Protein 9NND (pdb70)

Solvent-accessible surface area: 61683 Å² total; per-residue (Å²): 16,12,7,47,8,61,48,8,108,26,4,9,6,8,2,5,10,84,14,28,122,30,4,103,36,2,35,64,54,44,34,46,21,110,62,0,50,84,14,0,80,37,1,0,28,4,8,10,0,4,42,47,10,14,48,53,0,1,10,47,4,110,37,16,66,10,18,2,19,24,3,4,24,31,5,10,16,4,8,11,14,62,23,33,35,45,2,31,58,18,39,7,6,11,0,0,20,34,81,24,75,94,108,74,4,92,35,47,32,0,76,56,10,2,31,21,21,95,61,140,87,12,6,52,23,10,72,0,16,5,49,3,22,78,42,8,33,2,110,106,31,33,43,31,47,113,156,39,20,68,66,16,52,108,102,71,21,12,2,0,14,0,11,10,2,7,28,8,43,4,0,10,4,2,5,2,15,6,40,1,1,0,51,28,64,103,43,4,51,38,11,40,3,100,69,93,25,43,22,80,129,16,46,21,64,107,12,94,11,64,10,4,17,120,22,20,6,0,0,0,0,121,20,93,10,2,5,52,5,26,26,11,6,6,9,30,18,28,28,41,160,44,123,119,22,66,17,55,3,67,1,9,0,0,0,1,2,55,9,66,24,31,149,178,121,111,142,35,42,47,100,14,119,132,113,103,30,129,52,114,89,10,59,134,136,47,89,151,134,29,132,70,43,130,87,25,61,31,63,112,1,10,1,81,9,0,0,17,2,4,93,58,134,20,3,22,4,0,0,2,1,3,9,11,22,0,69,15,97,34,109,72,92,101,182,81,9,66,87,56,80,47,46,1,4,82,53,51,19,2,49,108,64,54,116,118,117,36,97,67,112,10,89,15,68,38,47,15,45,7,16,51,27,17,19,2,19,0,9,0,24,0,23,49,103,34,76,10,26,43,0,50,6,0,5,10,0,0,3,0,0,26,29,3,0,22,3,48,15,51,0,50,54,88,110,104,105,220,91,68,15,26,10,0,31,0,57,2,89,87,31,18,79,5,33,0,5,2,22,20,6,26,1,0,0,1,6,84,1,61,8,104,42,135,59,66,20,0,42,8,131,88,0,72,0,20,15,16,2,60,32,118,20,68,13,138,54,32,0,0,1,0,22,14,18,66,8,0,6,0,0,0,19,17,121,57,70,27,60,29,48,14,17,32,76,4,15,47,42,8,89,145,48,134,18,12,8,47,8,61,48,9,102,34,4,8,6,6,0,4,9,77,12,28,121,31,6,104,37,2,36,61,55,44,34,44,20,107,62,0,49,81,12,0,84,33,0,0,36,4,8,10,0,5,42,49,15,17,39,54,0,1,9,46,5,110,40,16,64,11,18,2,17,27,2,4,26,31,6,12,16,3,9,10,14,60,25,32,34,44,2,32,57,19,36,8,6,11,0,0,18,32,86,24,70,90,109,73,4,90,31,45,35,0,76,55,12,2,31,22,21,94,57,138,86,12,7,50,23,8,71,0,14,9,48,2,24,85,42,9,32,3,109,107,29,31,44,30,48,114,154,40,19,68,66,16,51,15,13,8,50,9,60,47,10,105,30,4,9,6,7,4,5,11,81,14,28,123,32,5,103,36,2,35,65,55,43,33,47,21,109,61,0,46,81,13,0,81,36,1,0,35,4,9,10,0,4,42,46,10,14,48,61,0,1,11,47,5,111,42,16,58,10,18,1,20,24,3,5,23,30,6,10,15,3,9,8,13,61,28,32,34,44,3,31,56,18,38,8,6,13,0,0,18,31,85,23,70,94,110,72,9,88,34,42,38,0,76,56,11,2,32,21,20,94,61,137,85,11,6,60,25,8,100,0,15,7,43,2,23,74,44,10,33,3,111,106,30,32,44,30,48,115,155,40,20,69,66,16,51,110,98,66,20,12,2,0,16,0,10,12,3,7,27,8,43,4,0,10,4,1,4,2,13,6,40,1,1,0,53,30,62,102,44,4,52,38,11,39,3,99,70,93,24,41,26,81,127,15,46,22,62,110,10,95,10,65,10,3,17,114,20,20,5,0,1,0,0,118,20,91,10,2,4,54,5,25,26,10,5,6,9,29,16,29,26,40,160,44,121,119,24,61,21,54,2,70,1,8,0,0,0,1,2,61,10,64,22,34,149,176,118,104,142,32,44,46,100,14,121,134,110,100,28,128,54,98,89,10,58,132,133,41,90,153,134,30,133,71,35,129,89,23,70,36,68,117,1,13,1,84,8,0,0,16,3,3,93,59,133,22,4,21,2,0,0,2,1,3,9,11,20,0,68,16,96,35,112,71,89,101,182,81,10,66,80,54,79,47,43,2,4,84,54,52,18,2,52,108,63,54,117,118,119,34,93,66,107,9,92,14,69,37,47,14,46,6,16,50,27,18,23,2,21,0,9,0,24,0,23,48,102,35,76,9,25,44,0,52,6,0,4,11,0,0,2,0,0,25,29,3,0,22,3,47,14,50,0,51,54,89,108,100,106,222,90,69,14,27,12,0,33,0,62,3,89,86,29,17,78,4,32,0,4,2,20,20,6,28,1,0,0,1,6,84,1,60,6,110,40,137,61,73,21,0,47,8,133,86,0,73,0,20,15,16,2,59,34,118,21,70,13,136,54,32,0,0,1,0,20,14,16,68,10,0,6,0,0,0,19,17,119,52,72,28,60,28,46,15,15,32,72,5,14,47,42,7,90,145,48,136,112,96,70,20,12,2,0,14,0,10,10,2,6,27,9,51,3,0,9,4,1,3,2,15,7,41,1,1,0,52,30,63,104,45,3,51,38,11,39,2,99,70,94,24,42,23,80,126,15,45,22,64,116,11,92,10,64,11,4,16,123,21,20,5,0,1,0,0,121,19,93,10,2,5,52,5,26,25,10,6,6,10,30,20,30,26,40,160,45,124,118,23,63,17,52,4,68,0,9,0,0,0,0,2,56,10,67,22,33,146,177,119,108,142,35,43,48,99,14,120,134,112,98,26,123,50,110,92,10,59,136,138,51,86,151,134,26,133,71,40,128,88,24,67,31,80,114,1,12,1,81,9,0,0,16,3,4,93,60,134,20,4,21,2,0,0,3,0,2,9,10,24,0,73,15,88,34,114,67,90,101,183,83,10,68,86,55,81,49,41,1,4,83,55,56,19,2,52,105,64,56,118,119,115,35,96,67,108,9,94,15,72,37,42,16,44,9,16,51,27,19,22,2,20,0,10,0,25,0,22,50,101,35,76,10,25,44,0,53,6,0,4,11,0,0,3,0,0,25,30,3,0,20,3,45,17,48,0,50,54,87,108,104,108,220,91,68,14,26,13,0,31,0,58,4,89,87,31,16,78,4,32,0,3,2,23,20,6,27,1,0,0,1,6,83,1,59,9,106,42,136,59,71,18,0,43,8,133,83,0,74,0,20,14,18,2,60,31,118,21,68,13,140,53,34,0,0,1,0,21,13,17,68,10,0,5,1,0,0,18,17,121,54,69,28,60,27,47,14,18,32,74,5,14,48,41,7,88,143,47,134

InterPro domains:
  IPR000328 Retroviral envelope protein GP41-like [PF00517] (486-655)
  IPR000328 Retroviral envelope protein GP41-like [cd09909] (501-626)
  IPR029104 Retro-transcribing virus envelope glycoprotein [PF13804] (115-283)
  IPR051255 Retroviral envelope glycoprotein [PTHR34313] (123-660)
  IPR059105 Rec21/ENK19 [PF15695] (19-105)

Secondary structure (DSSP, 8-state):
--EEEEEEESS-S-EEE-BTTSPPPP-EES-TTTS-SSB--PPPS-GGGTTEEEEEEEE-SS-B-EESSSTTSBPEEEEEEEEEEE--STTEEEEEEEEEEEEEPPPEETTTTTEE-EE-SSPPPSPBPPSS--S---S-SS------B-SSEEEEEEETTEEEEE-S---EEE---SSS-TTS----B-S--SHHHHSSTTS-EEEEEEESS--EEES--S----EEEEESS-----TTHHHHHHHTS-EEEEEEEEEEEEETTEEEEEEEEEEEEEE---EE--TTEEEEEE--EEETTTTEEEEEEEEEESEE-TT--TTSEEEEEEE---EEEEEEESS---S-THHHHHHHHHHH-/--EEEEEEESS-S-EEE-BTTSPPPP-EES-TTTS-SSB--PPPSSGGGTTEEEEEEEE-SS-B-EESSSTTSBPEEEEEEEEEEE--STTEEEEEEEEEEEEEPPPEETTTTTEE-EE-SSPPPSPBPPSS--S---S-SS------B-SSEEEEEEETTEEEEE-S---EEE---SSS-TTS----B-S--THHHHSSTTS-EEEEEEESS--EEES-------EEEEESS-----TTHHHHHHHTS-EEEEEEEEEEEEETTEEEEEEEEEEEEEE---EE--TTEEEEEE--EEETTTTEEEEEEEEEESEE-TT--TTSEEEEEEE---EEEEEEESS---S-THHHHHHHHHHH-/--EEEEEEESS-S-EEE-BTTSPPPP-EES-TTTS-SSB--PPPS-GGGTTEEEEEEEE-SS-B-EESSSTTSBPEEEEEEEEEEE--STTEEEEEEEEEEEEEPPPEETTTTTEE-EE-SSPPPSPBPP-S--S---SSSS------B-SSEEEEEEETTEEEEE-S---EEEE--SSS-TTS----B-S--THHHHTTTTS-EEEEEEESS-EEEES-------EEEEESS-----TTHHHHHHHTS-EEEEEEEEEEEEETTEEEEEEEEEEEEEE---EE--TTEEEEEE--EEETTTTEEEEEEEEEESEE-TT--TTSEEEEEEE---EEEEEEESS---S-THHHHHHHHHHH-/------SSSS-HHHHHHHHHHHHHHHHHS-EEHHHHHHHHHHHHHHTT---S--HHHHTT----HHHHHHHHHHHHHHHHHHT----TT--SSEEEEEEP-TTTS-HHHHHHHHTT--STTS--HHHHHHHHHHHT-HHHHTSPPHHHHHHH-/------SSSS-HHHHHHHHHHHHHHHHHS-EEHHHHHHHHHHHHHHTT---S--HHHHTT----HHHHHHHHHHHHHHHHHHT----TT--SSEEEEEEP-TTTS-HHHHHHHHHT--STTS--HHHHHHHHHHHT-HHHHTSPPHHHHHHH-/------SSSS-HHHHHHHHHHHHHHHHHS-EEHHHHHHHHHHHHHHTTT--S--HHHHTT----HHHHHHHHHHHHHHHHHHT----TT--SSEEEEEEP-TTTS-HHHHHHHHTT--STTS--HHHHHHHHHHH--HHHHTSPPHHHHHHH-

Nearest PDB structures (foldseek):
  8h2d-assembly2_B-2  TM=5.719E-01  e=5.770E+00  Mycobacterium tuberculosis H37Rv
  6v8j-assembly4_D  TM=2.623E-01  e=8.836E-01  Arachis hypogaea
  8h2d-assembly1_A-2  TM=2.870E-01  e=1.740E+00  Mycobacterium tuberculosis H37Rv
  2ns9-assembly1_B  TM=2.565E-01  e=2.930E+00  Aeropyrum pernix
  8h2d-assembly2_B-2  TM=5.920E-01  e=5.552E+00  Mycobacterium tuberculosis H37Rv

Organism: Homo sapiens (NCBI:txid9606)

Foldseek 3Di:
DAADLPPDPADPVRLVVVLVVLVVVVLVDDDDPVSVCVSCVVVLVSVVDTDDHDCVPVVPDDDCPVVVVVVVVVVVVVVLQVLADADPVDDSDGDAPDDDDCVVQPSVQVSCVSVVDDDPNHDDPVVVSVVRNVCRDCVNPVDDDPVVVVVVD/DKDKDKDKFFFDQDWDFAALQDDAAAKEKDDCQADPDDHDVDDPPCNVQFFDWDWDKDFDDHQGAKDFPAPSHFDKWKFKAKAWAQDPDPFFGTKIKMKIFIFGDFDFDPPPQGHFAWAAPDFDDDAAQDPDHDNDDPPVVRDDADAHFYPIWGWRDDDPSFTKTWRGWGKWKAFDCPPPDPPGDGHTHHQDTPCCFPPPLQDKDKGKDKDLTEIDMPDHGNHATFMHTDPPHGHGTHRCVRVQRRQQTWMWIKIWTWGWDADPNGIMIMTMIMTNDTHHMKMFGDPQKWKWKADWDADVVRRITTDHTTTIRGMHHNPDDSVIMITIMGRDGMDMDMDMDPDDDDDDCVVVVVVVVVVVD/DAADCPVDPADPVRLVVVLVVLVVVVLVDDDDPVSVCVSCVVVLCSVVDTDDHDCVVVVPDDDCPVVVVVVVVVVVVVVLQVLAAADPVDDSDGDAPDDDDCVVPPSVQVSCVSVPDDDPSHDDPVVVSVVRNVCRDCVNPVDDDPVVVVVVD/DAADQPPDPADPVRLVVVLVVLVVVVLVDDDDPVSVCVSCVVVLVSVVDTDDHDCVVVVPDDDCVVVVVVVVVVVVVVVLQVLAAADPVDDSDGDAPDDDDCVVQPSQQVSCVSVPDDDPSHDDPVVVSVVRNVCRDCVNPVDDDPVVVVVVD/DKDKDKDKFFFDQDKDFAALQDDAAAKEKDDCQADPDDHDVDDPPCNVQFFDWDWDKDFDDHQGAKDFPAPSHFDKWKFKAKAWAQDPDPFFGTKIKMKIFIFGDFDFDPVPQGHFAWDAPPFDDDAAQDPDHDNDDPPVVRDDADAHFYPIWTWRDDDPSFTKTWRGWTKWKAFDCPPPDPPGDGHTHHQDTPCCFPPPLQDKDKGKDKDLTEIDMPDHGNHGTFMHTDPPHGHGTHRCVRVQRRFQTWMWIKIWTWTWDADPNGIMIMTMIMTSDTHHMKMFGDPQKWKWKAPWDADVVRRMTTDHTTTIRGMHHNPDDSVIMITIMGRDGMDMDMDMDPDDDDDDCVVVVVVVVVVVD/DKDKDKDKFFFDQDWDFAALQDDAAAKEKQDCQPDPDDHDVDDPPCPVQFFDWDWDKDFDDHQGAKDFPAPSHFDKWKFKAKAWAQDPDPFFGTKIKMKIFIFGDFPFDPVPQGHFAWDAPPFDDDAAQDDDHDNPPPPVVRDDADAHFYPIWGWRDDDPSFTKTWRGWTKWKAFPCPPPDPPGDGHTHHQDTPCCFDPPLQDKDKGKDKDLTDIDMPDHGNYGTFMHTDPPHGHGTHRCVRVQRRQQTWMWIKIWTWTWDADPNGIMIMTMIITNDTHHMKMFGDPQKWKWKADWDADVVRRITTDHTTTIRGMHHNPDDSVIMITIMGRDGMDMDMDMDPDDDDDDCVVVVVVVVVVVD

Sequence (1542 aa):
FIFTLIAVIMGLIAVTATAAVAGVALHSSVQSVNFVNDWQKNSTRLWNSQSSIDQKLANQINDLRQTVIWMGDRLMSLEHRFQLQCDWNTSDFCITPQIYNESEHHWDMVRRHLQGREDNLTLDISKLKEQIFEASKAHLNLVPGTEAIAGVAANYTYWAYVPFPPLIRAVTWMDNPIEVYVNDSVWVPGPIDDRCPAKPEEEGMMINISIGYRYPPICLGRAPGCLMPAVQNWLVEVPTVSPISRFTYHMVSGMSLRPRVNYLQDFSYQRSLKFRPKGKPCPKEIPKESKNTEVLVWEECVANSAVILQNNEFGTIIDWAPRGQFYHNCSGQTQSCPSAQVSPAVDSDLTESLDKHKHKKLQSFYPWEWGEKGISTPRPKIISPVSGPEHPELWRLTVASHHIRIWSGNQTLETRDRKPFYTVDLNSSLTVPLQSCVKPPYMLVVGNIVIKPDSQTITCENCRLLTCIDSTFNWQHRILLVRAREGVWIPVSMDRPWEASPSIHILTEVLKGVFIFTLIAVIMGLIAVTATAAVAGVALHSSVQSVNFVNDWQKNSTRLWNSQSSIDQKLANQINDLRQTVIWMGDRLMSLEHRFQLQCDWNTSDFCITPQIYNESEHHWDMVRRHLQGREDNLTLDISKLKEQIFEASKAHLNLVPGTEAIAGVAFIFTLIAVIMGLIAVTATAAVAGVALHSSVQSVNFVNDWQKNSTRLWNSQSSIDQKLANQINDLRQTVIWMGDRLMSLEHRFQLQCDWNTSDFCITPQIYNESEHHWDMVRRHLQGREDNLTLDISKLKEQIFEASKAHLNLVPGTEAIAGVAANYTYWAYVPFPPLIRAVTWMDNPIEVYVNDSVWVPGPIDDRCPAKPEEEGMMINISIGYRYPPICLGRAPGCLMPAVQNWLVEVPTVSPISRFTYHMVSGMSLRPRVNYLQDFSYQRSLKFRPKGKPCPKEIPKESKNTEVLVWEECVANSAVILQNNEFGTIIDWAPRGQFYHNCSGQTQSCPSAQVSPAVDSDLTESLDKHKHKKLQSFYPWEWGEKGISTPRPKIISPVSGPEHPELWRLTVASHHIRIWSGNQTLETRDRKPFYTVDLNSSLTVPLQSCVKPPYMLVVGNIVIKPDSQTITCENCRLLTCIDSTFNWQHRILLVRAREGVWIPVSMDRPWEASPSIHILTEVLKGVANYTYWAYVPFPPLIRAVTWMDNPIEVYVNDSVWVPGPIDDRCPAKPEEEGMMINISIGYRYPPICLGRAPGCLMPAVQNWLVEVPTVSPISRFTYHMVSGMSLRPRVNYLQDFSYQRSLKFRPKGKPCPKEIPKESKNTEVLVWEECVANSAVILQNNEFGTIIDWAPRGQFYHNCSGQTQSCPSAQVSPAVDSDLTESLDKHKHKKLQSFYPWEWGEKGISTPRPKIISPVSGPEHPELWRLTVASHHIRIWSGNQTLETRDRKPFYTVDLNSSLTVPLQSCVKPPYMLVVGNIVIKPDSQTITCENCRLLTCIDSTFNWQHRILLVRAREGVWIPVSMDRPWEASPSIHILTEVLKGV

B-factor: mean 22.4, std 18.58, range [0.0, 103.46]

Structure (mmCIF, N/CA/C/O backbone):
data_9NND
#
_entry.id   9NND
#
_cell.length_a   1.00
_cell.length_b   1.00
_cell.length_c   1.00
_cell.angle_alpha   90.00
_cell.angle_beta   90.00
_cell.angle_gamma   90.00
#
_symmetry.space_group_name_H-M   'P 1'
#
loop_
_entity.id
_entity.type
_entity.pdbx_description
1 polymer 'Endogenous retrovirus group K member 7 Pol protein'
2 polymer 'Surface protein'
3 branched 2-acetamido-2-deoxy-beta-D-glucopyranose-(1-4)-2-acetamido-2-deoxy-beta-D-glucopyranose
4 branched 2-acetamido-2-deoxy-beta-D-glucopyranose-(1-4)-[alpha-L-fucopyranose-(1-6)]2-acetamido-2-deoxy-beta-D-glucopyranose
5 branched alpha-D-mannopyranose-(1-3)-[alpha-D-mannopyranose-(1-6)]beta-D-mannopyranose-(1-4)-2-acetamido-2-deoxy-beta-D-glucopyranose-(1-4)-2-acetamido-2-deoxy-beta-D-glucopyranose
6 non-polymer 2-acetamido-2-deoxy-beta-D-glucopyranose
7 water water
#
loop_
_atom_site.group_PDB
_atom_site.id
_atom_site.type_symbol
_atom_site.label_atom_id
_atom_site.label_alt_id
_atom_site.label_comp_id
_atom_site.label_asym_id
_atom_site.label_entity_id
_atom_site.label_seq_id
_atom_site.pdbx_PDB_ins_code
_atom_site.Cartn_x
_atom_site.Cartn_y
_atom_site.Cartn_z
_atom_site.occupancy
_atom_site.B_iso_or_equiv
_atom_site.auth_seq_id
_atom_site.auth_comp_id
_atom_site.auth_asym_id
_atom_site.auth_atom_id
_atom_site.pdbx_PDB_model_num
ATOM 1 N N . PHE A 1 1 ? 104.80245 114.97515 109.03538 1.000 19.80550 466 PHE a N 1
ATOM 2 C CA . PHE A 1 1 ? 106.13040 115.19380 108.47792 1.000 16.57669 466 PHE a CA 1
ATOM 3 C C . PHE A 1 1 ? 106.20155 116.53798 107.76421 1.000 19.69900 466 PHE a C 1
ATOM 4 O O . PHE A 1 1 ? 107.28048 117.00696 107.40489 1.000 21.07360 466 PHE a O 1
ATOM 12 N N . ILE A 1 2 ? 105.03823 117.14278 107.54316 1.000 19.75320 467 ILE a N 1
ATOM 13 C CA . ILE A 1 2 ? 104.93815 118.47194 106.95200 1.000 20.18382 467 ILE a CA 1
ATOM 14 C C . ILE A 1 2 ? 103.92054 119.26929 107.75536 1.000 21.97969 467 ILE a C 1
ATOM 15 O O . ILE A 1 2 ? 102.80255 118.80095 107.99363 1.000 23.15144 467 ILE a O 1
ATOM 20 N N . PHE A 1 3 ? 104.31181 120.46125 108.19592 1.000 24.15628 468 PHE a N 1
ATOM 21 C CA . PHE A 1 3 ? 103.46063 121.26312 109.05990 1.000 27.20331 468 PHE a CA 1
ATOM 22 C C . PHE A 1 3 ? 103.60014 122.73560 108.70913 1.000 27.49668 468 PHE a C 1
ATOM 23 O O . PHE A 1 3 ? 104.64935 123.18641 108.24319 1.000 27.28345 468 PHE a O 1
ATOM 31 N N . THR A 1 4 ? 102.52222 123.47663 108.93848 1.000 29.83853 469 THR a N 1
ATOM 32 C CA . THR A 1 4 ? 102.51222 124.93317 108.85262 1.000 31.50041 469 THR a CA 1
ATOM 33 C C . THR A 1 4 ? 102.42189 125.44992 110.28360 1.000 31.42232 469 THR a C 1
ATOM 34 O O . THR A 1 4 ? 101.34642 125.44374 110.88905 1.000 30.91140 469 THR a O 1
ATOM 38 N N . LEU A 1 5 ? 103.55777 125.88544 110.82525 1.000 32.66909 470 LEU a N 1
ATOM 39 C CA . LEU A 1 5 ? 103.63486 126.31774 112.22075 1.000 32.82000 470 LEU a CA 1
ATOM 40 C C . LEU A 1 5 ? 103.22144 127.78643 112.32496 1.000 30.39649 470 LEU a C 1
ATOM 41 O O . LEU A 1 5 ? 104.01624 128.68011 112.61643 1.000 31.95694 470 LEU a O 1
ATOM 46 N N . ILE A 1 6 ? 101.93585 128.02053 112.07938 1.000 32.79356 471 ILE a N 1
ATOM 47 C CA . ILE A 1 6 ? 101.39419 129.37557 112.09531 1.000 32.51682 471 ILE a CA 1
ATOM 48 C C . ILE A 1 6 ? 100.90656 129.76564 113.48409 1.000 34.50671 471 ILE a C 1
ATOM 49 O O . ILE A 1 6 ? 101.18433 130.86983 113.95708 1.000 36.79799 471 ILE a O 1
ATOM 51 N N . ALA A 1 7 ? 100.18134 128.87194 114.15699 1.000 33.82680 472 ALA a N 1
ATOM 52 C CA . ALA A 1 7 ? 99.60602 129.19091 115.45677 1.000 34.43026 472 ALA a CA 1
ATOM 53 C C . ALA A 1 7 ? 100.63424 129.20030 116.58015 1.000 35.10600 472 ALA a C 1
ATOM 54 O O . ALA A 1 7 ? 100.37577 129.80212 117.62814 1.000 37.26069 472 ALA a O 1
ATOM 56 N N . VAL A 1 8 ? 101.78931 128.56325 116.38857 1.000 33.77127 473 VAL a N 1
ATOM 57 C CA . VAL A 1 8 ? 102.80438 128.48233 117.43433 1.000 27.70962 473 VAL a CA 1
ATOM 58 C C . VAL A 1 8 ? 103.37166 129.86776 117.71059 1.000 28.65824 473 VAL a C 1
ATOM 59 O O . VAL A 1 8 ? 103.16895 130.80197 116.92836 1.000 32.72328 473 VAL a O 1
ATOM 63 N N . ILE A 1 9 ? 104.07746 130.01306 118.83443 1.000 23.58258 474 ILE a N 1
ATOM 64 C CA . ILE A 1 9 ? 104.65641 131.29295 119.22205 1.000 25.50189 474 ILE a CA 1
ATOM 65 C C . ILE A 1 9 ? 106.12068 131.41431 118.83753 1.000 23.04793 474 ILE a C 1
ATOM 66 O O . ILE A 1 9 ? 106.72709 132.46726 119.07493 1.000 22.72365 474 ILE a O 1
ATOM 71 N N . MET A 1 10 ? 106.71299 130.37295 118.25765 1.000 23.46822 475 MET a N 1
ATOM 72 C CA . MET A 1 10 ? 108.14236 130.40183 117.96392 1.000 16.20585 475 MET a CA 1
ATOM 73 C C . MET A 1 10 ? 108.41835 129.38246 116.86701 1.000 14.57516 475 MET a C 1
ATOM 74 O O . MET A 1 10 ? 108.30806 128.17638 117.10138 1.000 16.44476 475 MET a O 1
ATOM 79 N N . GLY A 1 11 ? 108.76657 129.86394 115.67977 1.000 11.79131 476 GLY a N 1
ATOM 80 C CA . GLY A 1 11 ? 109.03111 128.98902 114.56072 1.000 7.15708 476 GLY a CA 1
ATOM 81 C C . GLY A 1 11 ? 110.37955 128.30422 114.68228 1.000 7.63713 476 GLY a C 1
ATOM 82 O O . GLY A 1 11 ? 111.16537 128.53938 115.60073 1.000 8.63138 476 GLY a O 1
ATOM 83 N N . LEU A 1 12 ? 110.64618 127.42812 113.71194 1.000 6.68721 477 LEU a N 1
ATOM 84 C CA . LEU A 1 12 ? 111.89090 126.66655 113.71898 1.000 6.58411 477 LEU a CA 1
ATOM 85 C C . LEU A 1 12 ? 113.10284 127.58533 113.61606 1.000 4.64608 477 LEU a C 1
ATOM 86 O O . LEU A 1 12 ? 114.12255 127.36043 114.28271 1.000 6.39257 477 LEU a O 1
ATOM 91 N N . ILE A 1 13 ? 113.00648 128.62760 112.78641 1.000 5.47756 478 ILE a N 1
ATOM 92 C CA . ILE A 1 13 ? 114.12122 129.55577 112.61450 1.000 5.59511 478 ILE a CA 1
ATOM 93 C C . ILE A 1 13 ? 114.49205 130.19231 113.94708 1.000 5.17168 478 ILE a C 1
ATOM 94 O O . ILE A 1 13 ? 115.66656 130.22620 114.33287 1.000 6.20246 478 ILE a O 1
ATOM 99 N N . ALA A 1 14 ? 113.49348 130.70950 114.66621 1.000 5.10911 479 ALA a N 1
ATOM 100 C CA . ALA A 1 14 ? 113.76324 131.35915 115.94393 1.000 7.39906 479 ALA a CA 1
ATOM 101 C C . ALA A 1 14 ? 114.34938 130.37898 116.94943 1.000 6.76600 479 ALA a C 1
ATOM 102 O O . ALA A 1 14 ? 115.28884 130.71763 117.67461 1.000 8.28572 479 ALA a O 1
ATOM 104 N N . VAL A 1 15 ? 113.81937 129.15472 116.99695 1.000 6.47939 480 VAL a N 1
ATOM 105 C CA . VAL A 1 15 ? 114.34076 128.15657 117.92863 1.000 6.79463 480 VAL a CA 1
ATOM 106 C C . VAL A 1 15 ? 115.82361 127.91385 117.66845 1.000 6.31748 480 VAL a C 1
ATOM 107 O O . VAL A 1 15 ? 116.65873 128.02483 118.57750 1.000 8.74655 480 VAL a O 1
ATOM 111 N N . THR A 1 16 ? 116.17901 127.64402 116.40811 1.000 5.83337 481 THR a N 1
ATOM 112 C CA . THR A 1 16 ? 117.57303 127.35566 116.07855 1.000 7.29501 481 THR a CA 1
ATOM 113 C C . THR A 1 16 ? 118.47057 128.55257 116.37385 1.000 7.42858 481 THR a C 1
ATOM 114 O O . THR A 1 16 ? 119.51014 128.42147 117.03818 1.000 9.05699 481 THR a O 1
ATOM 118 N N . ALA A 1 17 ? 118.07685 129.73456 115.88975 1.000 7.65845 482 ALA a N 1
ATOM 119 C CA . ALA A 1 17 ? 118.92644 130.91171 116.02402 1.000 8.35109 482 ALA a CA 1
ATOM 120 C C . ALA A 1 17 ? 119.12645 131.29041 117.48364 1.000 8.36352 482 ALA a C 1
ATOM 121 O O . ALA A 1 17 ? 120.25097 131.57904 117.90610 1.000 11.50189 482 ALA a O 1
ATOM 123 N N . THR A 1 18 ? 118.05382 131.28625 118.27739 1.000 9.18092 483 THR a N 1
ATOM 124 C CA . THR A 1 18 ? 118.18786 131.70362 119.66532 1.000 10.54900 483 THR a CA 1
ATOM 125 C C . THR A 1 18 ? 118.88519 130.64293 120.50609 1.000 12.10988 483 THR a C 1
ATOM 126 O O . THR A 1 18 ? 119.48162 130.97470 121.53536 1.000 16.86540 483 THR a O 1
ATOM 130 N N . ALA A 1 19 ? 118.84952 129.37291 120.08792 1.000 9.58718 484 ALA a N 1
ATOM 131 C CA . ALA A 1 19 ? 119.55066 128.35160 120.85433 1.000 9.36707 484 ALA a CA 1
ATOM 132 C C . ALA A 1 19 ? 121.03013 128.24066 120.50468 1.000 9.95567 484 ALA a C 1
ATOM 133 O O . ALA A 1 19 ? 121.79674 127.72025 121.32038 1.000 9.72880 484 ALA a O 1
ATOM 135 N N . ALA A 1 20 ? 121.44391 128.70662 119.32049 1.000 11.00593 485 ALA a N 1
ATOM 136 C CA . ALA A 1 20 ? 122.84395 128.55986 118.91410 1.000 12.77226 485 ALA a CA 1
ATOM 137 C C . ALA A 1 20 ? 123.80912 129.19538 119.91855 1.000 13.91309 485 ALA a C 1
ATOM 138 O O . ALA A 1 20 ? 124.92565 128.69352 120.12654 1.000 16.97843 485 ALA a O 1
ATOM 140 N N . VAL A 1 21 ? 123.39416 130.29129 120.55990 1.000 14.23320 486 VAL a N 1
ATOM 141 C CA . VAL A 1 21 ? 124.28391 131.00458 121.47645 1.000 15.78968 486 VAL a CA 1
ATOM 142 C C . VAL A 1 21 ? 124.70792 130.09811 122.62704 1.000 14.99996 486 VAL a C 1
ATOM 143 O O . VAL A 1 21 ? 125.89843 129.97846 122.93773 1.000 18.25423 486 VAL a O 1
ATOM 147 N N . ALA A 1 22 ? 123.74213 129.43464 123.26892 1.000 15.01772 487 ALA a N 1
ATOM 148 C CA . ALA A 1 22 ? 124.07600 128.47205 124.31340 1.000 14.87422 487 ALA a CA 1
ATOM 149 C C . ALA A 1 22 ? 124.63323 127.17533 123.74100 1.000 14.83921 487 ALA a C 1
ATOM 150 O O . ALA A 1 22 ? 125.37609 126.46936 124.43596 1.000 14.78953 487 ALA a O 1
ATOM 152 N N . GLY A 1 23 ? 124.29674 126.84946 122.49065 1.000 11.80285 488 GLY a N 1
ATOM 153 C CA . GLY A 1 23 ? 124.85803 125.66409 121.87201 1.000 12.45749 488 GLY a CA 1
ATOM 154 C C . GLY A 1 23 ? 126.36156 125.74458 121.72350 1.000 16.18655 488 GLY a C 1
ATOM 155 O O . GLY A 1 23 ? 127.04209 124.71845 121.70267 1.000 18.84589 488 GLY a O 1
ATOM 156 N N . VAL A 1 24 ? 126.89693 126.96036 121.60955 1.000 15.42709 489 VAL a N 1
ATOM 157 C CA . VAL A 1 24 ? 128.35285 127.13359 121.60314 1.000 18.40379 489 VAL a CA 1
ATOM 158 C C . VAL A 1 24 ? 128.96950 126.51840 122.86005 1.000 17.42752 489 VAL a C 1
ATOM 159 O O . VAL A 1 24 ? 129.81678 125.61572 122.79106 1.000 19.45409 489 VAL a O 1
ATOM 163 N N . ALA A 1 25 ? 128.54181 126.99582 124.03241 1.000 18.55841 490 ALA a N 1
ATOM 164 C CA . ALA A 1 25 ? 129.06482 126.46022 125.28516 1.000 18.35353 490 ALA a CA 1
ATOM 165 C C . ALA A 1 25 ? 128.71651 124.98893 125.45455 1.000 18.33672 490 ALA a C 1
ATOM 166 O O . ALA A 1 25 ? 129.47829 124.23992 126.07491 1.000 19.67371 490 ALA a O 1
ATOM 168 N N . LEU A 1 26 ? 127.57267 124.55730 124.91954 1.000 17.44498 491 LEU a N 1
ATOM 169 C CA . LEU A 1 26 ? 127.23913 123.13772 124.96618 1.000 17.33276 491 LEU a CA 1
ATOM 170 C C . LEU A 1 26 ? 128.26361 122.30982 124.20067 1.000 18.56130 491 LEU a C 1
ATOM 171 O O . LEU A 1 26 ? 128.66022 121.22765 124.64606 1.000 18.47652 491 LEU a O 1
ATOM 176 N N . HIS A 1 27 ? 128.69681 122.80395 123.04061 1.000 19.01503 492 HIS a N 1
ATOM 177 C CA . HIS A 1 27 ? 129.76279 122.14710 122.29573 1.000 18.19795 492 HIS a CA 1
ATOM 178 C C . HIS A 1 27 ? 131.08768 122.21538 123.04046 1.000 20.00708 492 HIS a C 1
ATOM 179 O O . HIS A 1 27 ? 131.94566 121.34625 122.85339 1.000 20.05398 492 HIS a O 1
ATOM 186 N N . SER A 1 28 ? 131.27628 123.23763 123.87959 1.000 19.85581 493 SER a N 1
ATOM 187 C CA . SER A 1 28 ? 132.57686 123.42108 124.52034 1.000 22.12984 493 SER a CA 1
ATOM 188 C C . SER A 1 28 ? 132.84364 122.37337 125.60202 1.000 20.18542 493 SER a C 1
ATOM 189 O O . SER A 1 28 ? 133.95006 121.82690 125.67384 1.000 23.39812 493 SER a O 1
ATOM 192 N N . SER A 1 29 ? 131.86110 122.07989 126.45395 1.000 19.45619 494 SER a N 1
ATOM 193 C CA . SER A 1 29 ? 132.12841 121.28224 127.64681 1.000 19.83917 494 SER a CA 1
ATOM 194 C C . SER A 1 29 ? 130.81851 120.75072 128.21795 1.000 17.93019 494 SER a C 1
ATOM 195 O O . SER A 1 29 ? 129.72958 121.16497 127.81663 1.000 19.29915 494 SER a O 1
ATOM 198 N N . VAL A 1 30 ? 130.94626 119.81774 129.16914 1.000 15.26142 495 VAL a N 1
ATOM 199 C CA . VAL A 1 30 ? 129.78668 119.29120 129.88318 1.000 15.51012 495 VAL a CA 1
ATOM 200 C C . VAL A 1 30 ? 129.10100 120.41636 130.64296 1.000 14.21131 495 VAL a C 1
ATOM 201 O O . VAL A 1 30 ? 129.74093 121.16598 131.39088 1.000 17.09336 495 VAL a O 1
ATOM 205 N N . GLN A 1 31 ? 127.79150 120.53298 130.46232 1.000 12.83407 496 GLN a N 1
ATOM 206 C CA . GLN A 1 31 ? 126.98282 121.53504 131.13692 1.000 13.51457 496 GLN a CA 1
ATOM 207 C C . GLN A 1 31 ? 126.07048 120.86861 132.15819 1.000 12.74144 496 GLN a C 1
ATOM 208 O O . GLN A 1 31 ? 125.94661 119.64303 132.21504 1.000 14.85005 496 GLN a O 1
ATOM 214 N N . SER A 1 32 ? 125.43006 121.69747 132.97606 1.000 11.55532 497 SER a N 1
ATOM 215 C CA . SER A 1 32 ? 124.49949 121.19130 133.96926 1.000 14.67511 497 SER a CA 1
ATOM 216 C C . SER A 1 32 ? 123.14593 120.89521 133.32663 1.000 12.13374 497 SER a C 1
ATOM 217 O O . SER A 1 32 ? 122.86804 121.27447 132.18622 1.000 12.45386 497 SER a O 1
ATOM 220 N N . VAL A 1 33 ? 122.29505 120.20025 134.08223 1.000 14.63530 498 VAL a N 1
ATOM 221 C CA . VAL A 1 33 ? 120.98241 119.82613 133.56706 1.000 12.10777 498 VAL a CA 1
ATOM 222 C C . VAL A 1 33 ? 120.12899 121.06220 133.31947 1.000 12.86541 498 VAL a C 1
ATOM 223 O O . VAL A 1 33 ? 119.38587 121.12808 132.33470 1.000 13.82315 498 VAL a O 1
ATOM 227 N N . ASN A 1 34 ? 120.22242 122.06111 134.19966 1.000 13.60972 499 ASN a N 1
ATOM 228 C CA . ASN A 1 34 ? 119.46090 123.28994 134.00016 1.000 14.43238 499 ASN a CA 1
ATOM 229 C C . ASN A 1 34 ? 119.86211 123.98309 132.70399 1.000 13.96617 499 ASN a C 1
ATOM 230 O O . ASN A 1 34 ? 119.00225 124.46426 131.95651 1.000 12.79507 499 ASN a O 1
ATOM 235 N N . PHE A 1 35 ? 121.16535 124.03530 132.41995 1.000 12.79755 500 PHE a N 1
ATOM 236 C CA . PHE A 1 35 ? 121.64160 124.63513 131.17738 1.000 13.05547 500 PHE a CA 1
ATOM 237 C C . PHE A 1 35 ? 121.05487 123.92305 129.96354 1.000 10.24927 500 PHE a C 1
ATOM 238 O O . PHE A 1 35 ? 120.50524 124.56126 129.05783 1.000 12.54075 500 PHE a O 1
ATOM 246 N N . VAL A 1 36 ? 121.14704 122.59246 129.93977 1.000 9.52350 501 VAL a N 1
ATOM 247 C CA . VAL A 1 36 ? 120.67004 121.82917 128.79086 1.000 9.13974 501 VAL a CA 1
ATOM 248 C C . VAL A 1 36 ? 119.16169 121.97634 128.63835 1.000 8.20334 501 VAL a C 1
ATOM 249 O O . VAL A 1 36 ? 118.64892 122.11994 127.52262 1.000 7.32443 501 VAL a O 1
ATOM 253 N N . ASN A 1 37 ? 118.43146 121.94645 129.75445 1.000 9.00363 502 ASN a N 1
ATOM 254 C CA . ASN A 1 37 ? 116.98160 122.09825 129.70927 1.000 10.27393 502 ASN a CA 1
ATOM 255 C C . ASN A 1 37 ? 116.58871 123.46316 129.15756 1.000 10.29814 502 ASN a C 1
ATOM 256 O O . ASN A 1 37 ? 115.69301 123.56898 128.31158 1.000 8.06512 502 ASN a O 1
ATOM 261 N N . ASP A 1 38 ? 117.25441 124.52303 129.62588 1.000 10.15317 503 ASP a N 1
ATOM 262 C CA . ASP A 1 38 ? 116.99563 125.85578 129.09153 1.000 11.02377 503 ASP a CA 1
ATOM 263 C C . ASP A 1 38 ? 117.30662 125.91461 127.60449 1.000 10.42827 503 ASP a C 1
ATOM 264 O O . ASP A 1 38 ? 116.61285 126.59288 126.84019 1.000 9.99478 503 ASP a O 1
ATOM 269 N N . TRP A 1 39 ? 118.34702 125.20053 127.17861 1.000 8.26246 504 TRP a N 1
ATOM 270 C CA . TRP A 1 39 ? 118.76786 125.24935 125.78568 1.000 7.82591 504 TRP a CA 1
ATOM 271 C C . TRP A 1 39 ? 117.82657 124.47510 124.86565 1.000 7.25517 504 TRP a C 1
ATOM 272 O O . TRP A 1 39 ? 117.68997 124.83105 123.69118 1.000 10.15763 504 TRP a O 1
ATOM 283 N N . GLN A 1 40 ? 117.16637 123.42970 125.36920 1.000 6.93284 505 GLN a N 1
ATOM 284 C CA . GLN A 1 40 ? 116.32069 122.58714 124.52473 1.000 7.05295 505 GLN a CA 1
ATOM 285 C C . GLN A 1 40 ? 114.82224 122.81937 124.70169 1.000 6.73892 505 GLN a C 1
ATOM 286 O O . GLN A 1 40 ? 114.03408 122.23313 123.94369 1.000 7.10894 505 GLN a O 1
ATOM 292 N N . LYS A 1 41 ? 114.41160 123.62979 125.68383 1.000 7.45139 506 LYS a N 1
ATOM 293 C CA . LYS A 1 41 ? 112.99645 123.69964 126.03818 1.000 8.07831 506 LYS a CA 1
ATOM 294 C C . LYS A 1 41 ? 112.13801 124.22079 124.89024 1.000 8.10627 506 LYS a C 1
ATOM 295 O O . LYS A 1 41 ? 111.04755 123.69645 124.64296 1.000 8.50308 506 LYS a O 1
ATOM 301 N N . ASN A 1 42 ? 112.60655 125.24255 124.17265 1.000 8.16719 507 ASN a N 1
ATOM 302 C CA . ASN A 1 42 ? 111.78077 125.81332 123.11358 1.000 8.36904 507 ASN a CA 1
ATOM 303 C C . ASN A 1 42 ? 111.65035 124.85897 121.93217 1.000 5.99608 507 ASN a C 1
ATOM 304 O O . ASN A 1 42 ? 110.57712 124.75474 121.33019 1.000 6.71103 507 ASN a O 1
ATOM 309 N N . SER A 1 43 ? 112.72575 124.14935 121.58894 1.000 6.19657 508 SER a N 1
ATOM 310 C CA . SER A 1 43 ? 112.63470 123.14845 120.53187 1.000 5.64605 508 SER a CA 1
ATOM 311 C C . SER A 1 43 ? 111.66584 122.03521 120.91304 1.000 5.57419 508 SER a C 1
ATOM 312 O O . SER A 1 43 ? 110.83794 121.61229 120.09422 1.000 5.70168 508 SER a O 1
ATOM 315 N N . THR A 1 44 ? 111.74051 121.56303 122.16080 1.000 5.35276 509 THR a N 1
ATOM 316 C CA . THR A 1 44 ? 110.81404 120.52546 122.60493 1.000 6.24963 509 THR a CA 1
ATOM 317 C C . THR A 1 44 ? 109.37414 121.02601 122.57373 1.000 5.86603 509 THR a C 1
ATOM 318 O O . THR A 1 44 ? 108.46894 120.30931 122.12916 1.000 6.71807 509 THR a O 1
ATOM 322 N N . ARG A 1 45 ? 109.15034 122.26724 123.01138 1.000 6.00744 510 ARG a N 1
ATOM 323 C CA . ARG A 1 45 ? 107.81175 122.84757 122.97568 1.000 7.49596 510 ARG a CA 1
ATOM 324 C C . ARG A 1 45 ? 107.28540 122.93536 121.54877 1.000 6.50446 510 ARG a C 1
ATOM 325 O O . ARG A 1 45 ? 106.12943 122.59344 121.27990 1.000 7.05357 510 ARG a O 1
ATOM 333 N N . LEU A 1 46 ? 108.12452 123.39312 120.61760 1.000 6.59682 511 LEU a N 1
ATOM 334 C CA . LEU A 1 46 ? 107.69423 123.50020 119.22813 1.000 6.13644 511 LEU a CA 1
ATOM 335 C C . LEU A 1 46 ? 107.33900 122.13430 118.65691 1.000 6.87173 511 LEU a C 1
ATOM 336 O O . LEU A 1 46 ? 106.32911 121.98837 117.95840 1.000 7.44751 511 LEU a O 1
ATOM 341 N N . TRP A 1 47 ? 108.14056 121.11677 118.95937 1.000 5.45798 512 TRP a N 1
ATOM 342 C CA . TRP A 1 47 ? 107.86354 119.79290 118.41795 1.000 7.47329 512 TRP a CA 1
ATOM 343 C C . TRP A 1 47 ? 106.85128 119.01192 119.24490 1.000 6.20992 512 TRP a C 1
ATOM 344 O O . TRP A 1 47 ? 106.57020 117.85534 118.92033 1.000 6.40087 512 TRP a O 1
ATOM 355 N N . ASN A 1 48 ? 106.29832 119.60987 120.29877 1.000 6.46150 513 ASN a N 1
ATOM 356 C CA . ASN A 1 48 ? 105.15520 119.04165 120.99878 1.000 6.19188 513 ASN a CA 1
ATOM 357 C C . ASN A 1 48 ? 103.89010 119.87336 120.80786 1.000 6.72834 513 ASN a C 1
ATOM 358 O O . ASN A 1 48 ? 102.93625 119.72792 121.57691 1.000 9.82626 513 ASN a O 1
ATOM 363 N N . SER A 1 49 ? 103.85707 120.73758 119.79158 1.000 8.07299 514 SER a N 1
ATOM 364 C CA . SER A 1 49 ? 102.76680 121.69029 119.63990 1.000 8.98465 514 SER a CA 1
ATOM 365 C C . SER A 1 49 ? 102.11889 121.71693 118.26327 1.000 11.35779 514 SER a C 1
ATOM 366 O O . SER A 1 49 ? 101.10952 122.40968 118.10295 1.000 13.76112 514 SER a O 1
ATOM 369 N N . GLN A 1 50 ? 102.65528 121.01317 117.27053 1.000 11.36352 515 GLN a N 1
ATOM 370 C CA . GLN A 1 50 ? 102.02172 121.00085 115.95937 1.000 14.88877 515 GLN a CA 1
ATOM 371 C C . GLN A 1 50 ? 100.66693 120.30423 116.03538 1.000 17.09490 515 GLN a C 1
ATOM 372 O O . GLN A 1 50 ? 100.49898 119.30752 116.74247 1.000 19.45284 515 GLN a O 1
ATOM 378 N N . SER A 1 51 ? 99.68842 120.85065 115.31479 1.000 21.69976 516 SER a N 1
ATOM 379 C CA . SER A 1 51 ? 98.31238 120.37536 115.40954 1.000 24.05997 516 SER a CA 1
ATOM 380 C C . SER A 1 51 ? 98.05629 119.15999 114.52341 1.000 26.35582 516 SER a C 1
ATOM 381 O O . SER A 1 51 ? 97.61425 118.11657 115.01217 1.000 28.46429 516 SER a O 1
ATOM 384 N N . SER A 1 52 ? 98.31957 119.28045 113.22584 1.000 24.28100 517 SER a N 1
ATOM 385 C CA . SER A 1 52 ? 98.12738 118.17592 112.29612 1.000 26.72371 517 SER a CA 1
ATOM 386 C C . SER A 1 52 ? 98.98138 118.42869 111.06315 1.000 27.90540 517 SER a C 1
ATOM 387 O O . SER A 1 52 ? 99.47250 119.53649 110.83874 1.000 28.89994 517 SER a O 1
ATOM 390 N N . ILE A 1 53 ? 99.15905 117.37654 110.26654 1.000 27.63638 518 ILE a N 1
ATOM 391 C CA . ILE A 1 53 ? 99.89573 117.50028 109.01607 1.000 26.44230 518 ILE a CA 1
ATOM 392 C C . ILE A 1 53 ? 99.08350 118.34087 108.04032 1.000 23.71399 518 ILE a C 1
ATOM 393 O O . ILE A 1 53 ? 97.87997 118.11968 107.85836 1.000 26.37505 518 ILE a O 1
ATOM 398 N N . ASP A 1 54 ? 99.73475 119.32304 107.42109 1.000 21.80658 519 ASP a N 1
ATOM 399 C CA . ASP A 1 54 ? 99.06215 120.23567 106.50225 1.000 22.15883 519 ASP a CA 1
ATOM 400 C C . ASP A 1 54 ? 98.75526 119.49526 105.20538 1.000 19.58877 519 ASP a C 1
ATOM 401 O O . ASP A 1 54 ? 99.66934 119.12066 104.46482 1.000 18.60688 519 ASP a O 1
ATOM 406 N N . GLN A 1 55 ? 97.46597 119.28935 104.92682 1.000 18.48347 520 GLN a N 1
ATOM 407 C CA . GLN A 1 55 ? 97.07232 118.50756 103.75819 1.000 18.34946 520 GLN a CA 1
ATOM 408 C C . GLN A 1 55 ? 97.39506 119.23433 102.45991 1.000 15.41641 520 GLN a C 1
ATOM 409 O O . GLN A 1 55 ? 97.78627 118.60123 101.47309 1.000 15.03809 520 GLN a O 1
ATOM 415 N N . LYS A 1 56 ? 97.24197 120.56129 102.44404 1.000 17.27417 521 LYS a N 1
ATOM 416 C CA . LYS A 1 56 ? 97.50779 121.32903 101.23128 1.000 17.40870 521 LYS a CA 1
ATOM 417 C C . LYS A 1 56 ? 98.92084 121.08477 100.71729 1.000 14.70126 521 LYS a C 1
ATOM 418 O O . LYS A 1 56 ? 99.15084 121.05709 99.50437 1.000 16.73708 521 LYS a O 1
ATOM 424 N N . LEU A 1 57 ? 99.87726 120.89399 101.62287 1.000 13.01004 522 LEU a N 1
ATOM 425 C CA . LEU A 1 57 ? 101.23943 120.56400 101.22624 1.000 14.53979 522 LEU a CA 1
ATOM 426 C C . LEU A 1 57 ? 101.45665 119.06264 101.08276 1.000 12.37743 522 LEU a C 1
ATOM 427 O O . LEU A 1 57 ? 102.16133 118.62657 100.16753 1.000 12.75856 522 LEU a O 1
ATOM 432 N N . ALA A 1 58 ? 100.86618 118.26490 101.97564 1.000 13.75942 523 ALA a N 1
ATOM 433 C CA . ALA A 1 58 ? 101.13328 116.82974 101.98309 1.000 14.14446 523 ALA a CA 1
ATOM 434 C C . ALA A 1 58 ? 100.62022 116.15176 100.71869 1.000 11.11446 523 ALA a C 1
ATOM 435 O O . ALA A 1 58 ? 101.29642 115.28189 100.15976 1.000 12.80200 523 ALA a O 1
ATOM 437 N N . ASN A 1 59 ? 99.43088 116.53460 100.24770 1.000 12.35044 524 ASN a N 1
ATOM 438 C CA . ASN A 1 59 ? 98.82756 115.81713 99.12930 1.000 13.20814 524 ASN a CA 1
ATOM 439 C C . ASN A 1 59 ? 99.54590 116.05584 97.80601 1.000 12.67232 524 ASN a C 1
ATOM 440 O O . ASN A 1 59 ? 99.24446 115.36173 96.83114 1.000 15.75366 524 ASN a O 1
ATOM 445 N N . GLN A 1 60 ? 100.48260 116.99975 97.74655 1.000 13.23980 525 GLN a N 1
ATOM 446 C CA . GLN A 1 60 ? 101.23550 117.27268 96.52919 1.000 13.41166 525 GLN a CA 1
ATOM 447 C C . GLN A 1 60 ? 102.54618 116.49979 96.44268 1.000 15.00217 525 GLN a C 1
ATOM 448 O O . GLN A 1 60 ? 103.24337 116.61147 95.43007 1.000 18.80017 525 GLN a O 1
ATOM 454 N N . ILE A 1 61 ? 102.89892 115.72293 97.46636 1.000 13.22642 526 ILE a N 1
ATOM 455 C CA . ILE A 1 61 ? 104.17751 115.02148 97.46704 1.000 15.76868 526 ILE a CA 1
ATOM 456 C C . ILE A 1 61 ? 104.16207 113.92680 96.40988 1.000 15.96891 526 ILE a C 1
ATOM 457 O O . ILE A 1 61 ? 103.28444 113.05537 96.40779 1.000 17.66769 526 ILE a O 1
ATOM 462 N N . ASN A 1 62 ? 105.13951 113.96646 95.50557 1.000 15.63197 527 ASN a N 1
ATOM 463 C CA . ASN A 1 62 ? 105.28171 112.94516 94.47283 1.000 17.43910 527 ASN a CA 1
ATOM 464 C C . ASN A 1 62 ? 106.24103 111.84418 94.91545 1.000 15.27465 527 ASN a C 1
ATOM 465 O O . ASN A 1 62 ? 105.89322 110.66005 94.89687 1.000 19.86078 527 ASN a O 1
ATOM 470 N N . ASP A 1 63 ? 107.44982 112.22585 95.31092 1.000 16.49852 528 ASP a N 1
ATOM 471 C CA . ASP A 1 63 ? 108.46503 111.28712 95.77217 1.000 14.10859 528 ASP a CA 1
ATOM 472 C C . ASP A 1 63 ? 108.34597 111.15035 97.28527 1.000 10.54850 528 ASP a C 1
ATOM 473 O O . ASP A 1 63 ? 108.67191 112.08176 98.02603 1.000 12.15604 528 ASP a O 1
ATOM 478 N N . LEU A 1 64 ? 107.89580 109.98696 97.74397 1.000 8.06589 529 LEU a N 1
ATOM 479 C CA . LEU A 1 64 ? 107.69895 109.73815 99.16567 1.000 7.31945 529 LEU a CA 1
ATOM 480 C C . LEU A 1 64 ? 108.93125 109.16064 99.85000 1.000 6.17211 529 LEU a C 1
ATOM 481 O O . LEU A 1 64 ? 108.86446 108.85271 101.04223 1.000 6.37867 529 LEU a O 1
ATOM 486 N N . ARG A 1 65 ? 110.04527 109.00385 99.13133 1.000 6.10164 530 ARG a N 1
ATOM 487 C CA . ARG A 1 65 ? 111.20888 108.32336 99.69533 1.000 7.67706 530 ARG a CA 1
ATOM 488 C C . ARG A 1 65 ? 111.78638 109.08592 100.88569 1.000 5.21018 530 ARG a C 1
ATOM 489 O O . ARG A 1 65 ? 112.02004 108.50595 101.95381 1.000 5.33626 530 ARG a O 1
ATOM 497 N N . GLN A 1 66 ? 112.01404 110.39218 100.72588 1.000 5.87868 531 GLN a N 1
ATOM 498 C CA . GLN A 1 66 ? 112.56837 111.18055 101.82389 1.000 5.94245 531 GLN a CA 1
ATOM 499 C C . GLN A 1 66 ? 111.61808 111.21514 103.01465 1.000 5.53506 531 GLN a C 1
ATOM 500 O O . GLN A 1 66 ? 112.04847 111.09548 104.16876 1.000 5.52568 531 GLN a O 1
ATOM 506 N N . THR A 1 67 ? 110.31909 111.36467 102.75001 1.000 6.23538 532 THR a N 1
ATOM 507 C CA . THR A 1 67 ? 109.33285 111.37565 103.82399 1.000 6.11732 532 THR a CA 1
ATOM 508 C C . THR A 1 67 ? 109.30464 110.04285 104.56066 1.000 5.69717 532 THR a C 1
ATOM 509 O O . THR A 1 67 ? 109.25457 110.00972 105.79417 1.000 6.48498 532 THR a O 1
ATOM 513 N N . VAL A 1 68 ? 109.34733 108.93342 103.82103 1.000 4.82404 533 VAL a N 1
ATOM 514 C CA . VAL A 1 68 ? 109.29141 107.62011 104.45245 1.000 4.45682 533 VAL a CA 1
ATOM 515 C C . VAL A 1 68 ? 110.54694 107.36931 105.27829 1.000 4.99179 533 VAL a C 1
ATOM 516 O O . VAL A 1 68 ? 110.47537 106.81053 106.37611 1.000 4.86077 533 VAL a O 1
ATOM 520 N N . ILE A 1 69 ? 111.71189 107.79217 104.77915 1.000 4.83611 534 ILE a N 1
ATOM 521 C CA . ILE A 1 69 ? 112.94720 107.62008 105.54312 1.000 5.02928 534 ILE a CA 1
ATOM 522 C C . ILE A 1 69 ? 112.91119 108.45197 106.82233 1.000 5.27094 534 ILE a C 1
ATOM 523 O O . ILE A 1 69 ? 113.29571 107.97954 107.90227 1.000 5.53084 534 ILE a O 1
ATOM 528 N N . TRP A 1 70 ? 112.45150 109.70242 106.72260 1.000 5.05948 535 TRP a N 1
ATOM 529 C CA . TRP A 1 70 ? 112.33489 110.54677 107.90741 1.000 5.33330 535 TRP a CA 1
ATOM 530 C C . TRP A 1 70 ? 111.36171 109.94574 108.91672 1.000 5.99001 535 TRP a C 1
ATOM 531 O O . TRP A 1 70 ? 111.63227 109.93054 110.12409 1.000 6.22584 535 TRP a O 1
ATOM 542 N N . MET A 1 71 ? 110.23032 109.43018 108.43356 1.000 4.88768 536 MET a N 1
ATOM 543 C CA . MET A 1 71 ? 109.25930 108.78597 109.31037 1.000 6.21364 536 MET a CA 1
ATOM 544 C C . MET A 1 71 ? 109.84536 107.54400 109.96827 1.000 5.53853 536 MET a C 1
ATOM 545 O O . MET A 1 71 ? 109.57928 107.27237 111.14158 1.000 5.89946 536 MET a O 1
ATOM 550 N N . GLY A 1 72 ? 110.62715 106.76645 109.22009 1.000 5.70276 537 GLY a N 1
ATOM 551 C CA . GLY A 1 72 ? 111.26685 105.59886 109.79943 1.000 5.30120 537 GLY a CA 1
ATOM 552 C C . GLY A 1 72 ? 112.25040 105.96293 110.89222 1.000 6.43737 537 GLY a C 1
ATOM 553 O O . GLY A 1 72 ? 112.31293 105.30067 111.92984 1.000 6.52622 537 GLY a O 1
ATOM 554 N N . ASP A 1 73 ? 113.02976 107.02476 110.67645 1.000 6.55919 538 ASP a N 1
ATOM 555 C CA . ASP A 1 73 ? 113.93340 107.48461 111.72618 1.000 7.40971 538 ASP a CA 1
ATOM 556 C C . ASP A 1 73 ? 113.15761 107.94393 112.95503 1.000 6.10511 538 ASP a C 1
ATOM 557 O O . ASP A 1 73 ? 113.54017 107.63541 114.08956 1.000 6.08423 538 ASP a O 1
ATOM 562 N N . ARG A 1 74 ? 112.06054 108.67902 112.74679 1.000 5.41956 539 ARG a N 1
ATOM 563 C CA . ARG A 1 74 ? 111.23670 109.11949 113.87022 1.000 5.69138 539 ARG a CA 1
ATOM 564 C C . ARG A 1 74 ? 110.64873 107.93408 114.62858 1.000 4.89228 539 ARG a C 1
ATOM 565 O O . ARG A 1 74 ? 110.61551 107.93281 115.86342 1.000 4.53684 539 ARG a O 1
ATOM 573 N N . LEU A 1 75 ? 110.17534 106.91792 113.90390 1.000 5.45544 540 LEU a N 1
ATOM 574 C CA . LEU A 1 75 ? 109.59792 105.74065 114.54555 1.000 5.36233 540 LEU a CA 1
ATOM 575 C C . LEU A 1 75 ? 110.65157 104.95325 115.31389 1.000 5.33973 540 LEU a C 1
ATOM 576 O O . LEU A 1 75 ? 110.38654 104.47236 116.41907 1.000 4.45225 540 LEU a O 1
ATOM 581 N N . MET A 1 76 ? 111.85049 104.80710 114.74453 1.000 5.28003 541 MET a N 1
ATOM 582 C CA . MET A 1 76 ? 112.93256 104.13601 115.45822 1.000 5.41843 541 MET a CA 1
ATOM 583 C C . MET A 1 76 ? 113.30605 104.89425 116.72577 1.000 4.45100 541 MET a C 1
ATOM 584 O O . MET A 1 76 ? 113.52652 104.28766 117.78330 1.000 4.33235 541 MET a O 1
ATOM 589 N N . SER A 1 77 ? 113.37923 106.22508 116.63696 1.000 4.82194 542 SER a N 1
ATOM 590 C CA . SER A 1 77 ? 113.68365 107.03114 117.81273 1.000 4.83544 542 SER a CA 1
ATOM 591 C C . SER A 1 77 ? 112.60483 106.88496 118.87778 1.000 4.10912 542 SER a C 1
ATOM 592 O O . SER A 1 77 ? 112.91394 106.76221 120.06567 1.000 3.57261 542 SER a O 1
ATOM 595 N N . LEU A 1 78 ? 111.33259 106.89804 118.47248 1.000 3.43415 543 LEU a N 1
ATOM 596 C CA . LEU A 1 78 ? 110.24867 106.72365 119.43546 1.000 4.07400 543 LEU a CA 1
ATOM 597 C C . LEU A 1 78 ? 110.29742 105.34240 120.07785 1.000 3.80223 543 LEU a C 1
ATOM 598 O O . LEU A 1 78 ? 110.08537 105.20387 121.28849 1.000 3.26879 543 LEU a O 1
ATOM 603 N N . GLU A 1 79 ? 110.57750 104.30905 119.28034 1.000 3.65933 544 GLU a N 1
ATOM 604 C CA . GLU A 1 79 ? 110.69634 102.95756 119.81605 1.000 3.91565 544 GLU a CA 1
ATOM 605 C C . GLU A 1 79 ? 111.80741 102.87923 120.85459 1.000 3.34287 544 GLU a C 1
ATOM 606 O O . GLU A 1 79 ? 111.63024 102.29320 121.92764 1.000 4.30280 544 GLU a O 1
ATOM 612 N N . HIS A 1 80 ? 112.96330 103.47509 120.55524 1.000 3.10779 545 HIS a N 1
ATOM 613 C CA . HIS A 1 80 ? 114.05712 103.46022 121.52235 1.000 3.35873 545 HIS a CA 1
ATOM 614 C C . HIS A 1 80 ? 113.71254 104.27627 122.76457 1.000 3.21821 545 HIS a C 1
ATOM 615 O O . HIS A 1 80 ? 114.03533 103.87170 123.88641 1.000 3.80449 545 HIS a O 1
ATOM 622 N N . ARG A 1 81 ? 113.04185 105.41724 122.58619 1.000 3.07692 546 ARG a N 1
ATOM 623 C CA . ARG A 1 81 ? 112.68040 106.25545 123.72356 1.000 4.34226 546 ARG a CA 1
ATOM 624 C C . ARG A 1 81 ? 111.71790 105.53481 124.65462 1.000 3.74386 546 ARG a C 1
ATOM 625 O O . ARG A 1 81 ? 111.80534 105.67787 125.87844 1.000 4.43835 546 ARG a O 1
ATOM 633 N N . PHE A 1 82 ? 110.79296 104.75358 124.09206 1.000 4.40339 547 PHE a N 1
ATOM 634 C CA . PHE A 1 82 ? 109.80796 104.06492 124.91742 1.000 6.09003 547 PHE a CA 1
ATOM 635 C C . PHE A 1 82 ? 110.44926 103.12599 125.93211 1.000 6.28600 547 PHE a C 1
ATOM 636 O O . PHE A 1 82 ? 109.85209 102.86791 126.98126 1.000 8.07757 547 PHE a O 1
ATOM 644 N N . GLN A 1 83 ? 111.64779 102.62013 125.65559 1.000 6.17250 548 GLN a N 1
ATOM 645 C CA . GLN A 1 83 ? 112.31548 101.68932 126.55346 1.000 7.35914 548 GLN a CA 1
ATOM 646 C C . GLN A 1 83 ? 113.42426 102.33130 127.37924 1.000 7.31880 548 GLN a C 1
ATOM 647 O O . GLN A 1 83 ? 114.05802 101.63698 128.17679 1.000 10.20863 548 GLN a O 1
ATOM 653 N N . LEU A 1 84 ? 113.66725 103.62978 127.21912 1.000 6.18906 549 LEU a N 1
ATOM 654 C CA . LEU A 1 84 ? 114.66427 104.31120 128.03281 1.000 6.78588 549 LEU a CA 1
ATOM 655 C C . LEU A 1 84 ? 114.16000 104.50843 129.45916 1.000 7.79623 549 LEU a C 1
ATOM 656 O O . LEU A 1 84 ? 112.96567 104.69776 129.70174 1.000 9.00972 549 LEU a O 1
ATOM 661 N N . GLN A 1 85 ? 115.08899 104.46117 130.40840 1.000 10.70838 550 GLN a N 1
ATOM 662 C CA . GLN A 1 85 ? 114.80366 104.76053 131.80525 1.000 10.95724 550 GLN a CA 1
ATOM 663 C C . GLN A 1 85 ? 115.28872 106.17266 132.09701 1.000 8.37225 550 GLN a C 1
ATOM 664 O O . GLN A 1 85 ? 116.45561 106.49539 131.85304 1.000 7.67657 550 GLN a O 1
ATOM 670 N N . CYS A 1 86 ? 114.39683 107.00597 132.61758 1.000 9.53361 551 CYS a N 1
ATOM 671 C CA . CYS A 1 86 ? 114.62343 108.43812 132.68070 1.000 9.31031 551 CYS a CA 1
ATOM 672 C C . CYS A 1 86 ? 114.46346 108.91657 134.11466 1.000 7.32440 551 CYS a C 1
ATOM 673 O O . CYS A 1 86 ? 113.64811 108.38788 134.87329 1.000 10.25209 551 CYS a O 1
ATOM 676 N N . ASP A 1 87 ? 115.24475 109.92872 134.47783 1.000 7.47377 552 ASP a N 1
ATOM 677 C CA . ASP A 1 87 ? 115.07384 110.55850 135.77846 1.000 7.26426 552 ASP a CA 1
ATOM 678 C C . ASP A 1 87 ? 113.71005 111.23471 135.85929 1.000 6.63549 552 ASP a C 1
ATOM 679 O O . ASP A 1 87 ? 113.26252 111.88360 134.91178 1.000 7.89663 552 ASP a O 1
ATOM 684 N N . TRP A 1 88 ? 113.05283 111.08360 137.01080 1.000 6.61633 553 TRP a N 1
ATOM 685 C CA . TRP A 1 88 ? 111.66701 111.52177 137.14121 1.000 7.53252 553 TRP a CA 1
ATOM 686 C C . TRP A 1 88 ? 111.52747 113.03711 137.07420 1.000 8.08313 553 TRP a C 1
ATOM 687 O O . TRP A 1 88 ? 110.47262 113.53857 136.67453 1.000 8.63541 553 TRP a O 1
ATOM 698 N N . ASN A 1 89 ? 112.55923 113.78230 137.46413 1.000 8.33379 554 ASN a N 1
ATOM 699 C CA . ASN A 1 89 ? 112.41573 115.22822 137.56607 1.000 8.34073 554 ASN a CA 1
ATOM 700 C C . ASN A 1 89 ? 112.58679 115.94549 136.23024 1.000 8.13613 554 ASN a C 1
ATOM 701 O O . ASN A 1 89 ? 112.36084 117.15650 136.16454 1.000 10.36012 554 ASN a O 1
ATOM 706 N N . THR A 1 90 ? 112.97773 115.24817 135.16894 1.000 7.27808 555 THR a N 1
ATOM 707 C CA . THR A 1 90 ? 113.14465 115.85914 133.85379 1.000 8.24544 555 THR a CA 1
ATOM 708 C C . THR A 1 90 ? 112.22093 115.14871 132.87576 1.000 8.12014 555 THR a C 1
ATOM 709 O O . THR A 1 90 ? 112.45452 113.98801 132.52546 1.000 9.19505 555 THR a O 1
ATOM 713 N N . SER A 1 91 ? 111.17396 115.84462 132.43814 1.000 9.59773 556 SER a N 1
ATOM 714 C CA . SER A 1 91 ? 110.22053 115.27809 131.49613 1.000 9.96968 556 SER a CA 1
ATOM 715 C C . SER A 1 91 ? 110.42709 115.75489 130.06413 1.000 9.51742 556 SER a C 1
ATOM 716 O O . SER A 1 91 ? 109.92546 115.10849 129.13852 1.000 11.16977 556 SER a O 1
ATOM 719 N N . ASP A 1 92 ? 111.15625 116.85566 129.85801 1.000 8.31690 557 ASP a N 1
ATOM 720 C CA . ASP A 1 92 ? 111.39819 117.34454 128.50205 1.000 10.25944 557 ASP a CA 1
ATOM 721 C C . ASP A 1 92 ? 112.28749 116.38938 127.71449 1.000 8.85035 557 ASP a C 1
ATOM 722 O O . ASP A 1 92 ? 112.06401 116.16672 126.51891 1.000 7.69957 557 ASP a O 1
ATOM 727 N N . PHE A 1 93 ? 113.30604 115.82967 128.36263 1.000 8.08753 558 PHE a N 1
ATOM 728 C CA . PHE A 1 93 ? 114.21508 114.88011 127.73981 1.000 5.87763 558 PHE a CA 1
ATOM 729 C C . PHE A 1 93 ? 114.54177 113.79785 128.75833 1.000 6.17264 558 PHE a C 1
ATOM 730 O O . PHE A 1 93 ? 114.16507 113.88535 129.92885 1.000 7.15182 558 PHE a O 1
ATOM 738 N N . CYS A 1 94 ? 115.24430 112.76572 128.30807 1.000 5.08101 559 CYS a N 1
ATOM 739 C CA . CYS A 1 94 ? 115.47334 111.57287 129.11535 1.000 4.96246 559 CYS a CA 1
ATOM 740 C C . CYS A 1 94 ? 116.90364 111.57317 129.63438 1.000 4.80664 559 CYS a C 1
ATOM 741 O O . CYS A 1 94 ? 117.85136 111.47089 128.85165 1.000 5.28163 559 CYS a O 1
ATOM 744 N N . ILE A 1 95 ? 117.05346 111.66825 130.95050 1.000 4.56854 560 ILE a N 1
ATOM 745 C CA . ILE A 1 95 ? 118.34450 111.49815 131.60614 1.000 4.95351 560 ILE a CA 1
ATOM 746 C C . ILE A 1 95 ? 118.43430 110.04513 132.05691 1.000 4.53317 560 ILE a C 1
ATOM 747 O O . ILE A 1 95 ? 117.70504 109.61811 132.95298 1.000 5.35571 560 ILE a O 1
ATOM 752 N N . THR A 1 96 ? 119.31338 109.28244 131.42744 1.000 5.44129 561 THR a N 1
ATOM 753 C CA . THR A 1 96 ? 119.48369 107.88339 131.77227 1.000 4.77818 561 THR a CA 1
ATOM 754 C C . THR A 1 96 ? 120.36684 107.74029 133.00825 1.000 5.14164 561 THR a C 1
ATOM 755 O O . THR A 1 96 ? 121.10032 108.66257 133.37013 1.000 4.94811 561 THR a O 1
ATOM 759 N N . PRO A 1 97 ? 120.30299 106.59402 133.68811 1.000 7.17593 562 PRO a N 1
ATOM 760 C CA . PRO A 1 97 ? 121.20418 106.34187 134.81838 1.000 7.58527 562 PRO a CA 1
ATOM 761 C C . PRO A 1 97 ? 122.60713 105.90533 134.42451 1.000 7.75747 562 PRO a C 1
ATOM 762 O O . PRO A 1 97 ? 123.36368 105.47210 135.29672 1.000 10.32694 562 PRO a O 1
ATOM 766 N N . GLN A 1 98 ? 122.97662 106.00601 133.15073 1.000 7.88226 563 GLN a N 1
ATOM 767 C CA . GLN A 1 98 ? 124.31476 105.63375 132.70928 1.000 9.63873 563 GLN a CA 1
ATOM 768 C C . GLN A 1 98 ? 125.29116 106.76109 133.02591 1.000 9.61440 563 GLN a C 1
ATOM 769 O O . GLN A 1 98 ? 125.16989 107.86601 132.48764 1.000 9.17446 563 GLN a O 1
ATOM 775 N N . ILE A 1 99 ? 126.26359 106.47617 133.89287 1.000 10.73063 564 ILE a N 1
ATOM 776 C CA . ILE A 1 99 ? 127.23658 107.48023 134.30383 1.000 11.00224 564 ILE a CA 1
ATOM 777 C C . ILE A 1 99 ? 128.17053 107.80862 133.14709 1.000 12.27741 564 ILE a C 1
ATOM 778 O O . ILE A 1 99 ? 128.68334 106.91345 132.46365 1.000 14.04140 564 ILE a O 1
ATOM 783 N N . TYR A 1 100 ? 128.40253 109.10134 132.92848 1.000 12.69563 565 TYR a N 1
ATOM 784 C CA . TYR A 1 100 ? 129.38260 109.54032 131.94413 1.000 14.94309 565 TYR a CA 1
ATOM 785 C C . TYR A 1 100 ? 130.77818 109.09778 132.36086 1.000 17.31988 565 TYR a C 1
ATOM 786 O O . TYR A 1 100 ? 131.23452 109.41078 133.46353 1.000 17.77535 565 TYR a O 1
ATOM 795 N N . ASN A 1 101 ? 131.46042 108.37663 131.48139 1.000 20.14655 566 ASN a N 1
ATOM 796 C CA . ASN A 1 101 ? 132.78834 107.84793 131.77971 1.000 24.02321 566 ASN a CA 1
ATOM 797 C C . ASN A 1 101 ? 133.77709 108.56012 130.85764 1.000 25.49710 566 ASN a C 1
ATOM 798 O O . ASN A 1 101 ? 133.87807 108.23680 129.66956 1.000 26.98352 566 ASN a O 1
ATOM 803 N N . GLU A 1 102 ? 134.49928 109.53802 131.41778 1.000 25.01148 567 GLU a N 1
ATOM 804 C CA . GLU A 1 102 ? 135.33374 110.42963 130.61065 1.000 29.09694 567 GLU a CA 1
ATOM 805 C C . GLU A 1 102 ? 136.46598 109.68397 129.91595 1.000 31.41964 567 GLU a C 1
ATOM 806 O O . GLU A 1 102 ? 136.80929 110.00955 128.77495 1.000 31.54965 567 GLU a O 1
ATOM 812 N N . SER A 1 103 ? 137.06019 108.69107 130.58266 1.000 31.09044 568 SER a N 1
ATOM 813 C CA . SER A 1 103 ? 138.17741 107.96645 129.98268 1.000 33.30414 568 SER a CA 1
ATOM 814 C C . SER A 1 103 ? 137.74870 107.22092 128.72591 1.000 33.83623 568 SER a C 1
ATOM 815 O O . SER A 1 103 ? 138.48187 107.19498 127.73091 1.000 36.22971 568 SER a O 1
ATOM 818 N N . GLU A 1 104 ? 136.57255 106.59201 128.75819 1.000 32.15700 569 GLU a N 1
ATOM 819 C CA . GLU A 1 104 ? 136.08937 105.86942 127.58651 1.000 34.80179 569 GLU a CA 1
ATOM 820 C C . GLU A 1 104 ? 135.65031 106.82370 126.48310 1.000 30.28364 569 GLU a C 1
ATOM 821 O O . GLU A 1 104 ? 135.95435 106.60075 125.30595 1.000 33.01958 569 GLU a O 1
ATOM 827 N N . HIS A 1 105 ? 134.93412 107.88643 126.83899 1.000 27.02495 570 HIS a N 1
ATOM 828 C CA . HIS A 1 105 ? 134.39954 108.84600 125.87470 1.000 26.60175 570 HIS a CA 1
ATOM 829 C C . HIS A 1 105 ? 134.97840 110.22221 126.18830 1.000 27.02483 570 HIS a C 1
ATOM 830 O O . HIS A 1 105 ? 134.37540 111.00127 126.92927 1.000 26.67654 570 HIS a O 1
ATOM 837 N N . HIS A 1 106 ? 136.14385 110.52354 125.62142 1.000 27.31157 571 HIS a N 1
ATOM 838 C CA . HIS A 1 106 ? 136.70509 111.85553 125.77752 1.000 26.07217 571 HIS a CA 1
ATOM 839 C C . HIS A 1 106 ? 135.82433 112.87612 125.06264 1.000 23.89841 571 HIS a C 1
ATOM 840 O O . HIS A 1 106 ? 135.08543 112.55151 124.12931 1.000 25.37192 571 HIS a O 1
ATOM 847 N N . TRP A 1 107 ? 135.90438 114.12801 125.52203 1.000 22.25693 572 TRP a N 1
ATOM 848 C CA . TRP A 1 107 ? 134.91033 115.12066 125.12519 1.000 20.39727 572 TRP a CA 1
ATOM 849 C C . TRP A 1 107 ? 134.89480 115.36458 123.62068 1.000 18.87887 572 TRP a C 1
ATOM 850 O O . TRP A 1 107 ? 133.87157 115.79785 123.08071 1.000 19.56601 572 TRP a O 1
ATOM 861 N N . ASP A 1 108 ? 136.00341 115.09719 122.92737 1.000 19.45669 573 ASP a N 1
ATOM 862 C CA . ASP A 1 108 ? 136.04290 115.34901 121.48991 1.000 20.34015 573 ASP a CA 1
ATOM 863 C C . ASP A 1 108 ? 135.02847 114.48875 120.74483 1.000 19.06904 573 ASP a C 1
ATOM 864 O O . ASP A 1 108 ? 134.39772 114.95250 119.78806 1.000 17.57010 573 ASP a O 1
ATOM 869 N N . MET A 1 109 ? 134.85792 113.23265 121.16568 1.000 18.49681 574 MET a N 1
ATOM 870 C CA . MET A 1 109 ? 133.84471 112.38308 120.54707 1.000 18.43439 574 MET a CA 1
ATOM 871 C C . MET A 1 109 ? 132.45093 112.96980 120.73319 1.000 14.68756 574 MET a C 1
ATOM 872 O O . MET A 1 109 ? 131.63800 112.96913 119.80115 1.000 15.56202 574 MET a O 1
ATOM 877 N N . VAL A 1 110 ? 132.16378 113.48911 121.92889 1.000 13.44947 575 VAL a N 1
ATOM 878 C CA . VAL A 1 110 ? 130.86099 114.09157 122.18971 1.000 14.57781 575 VAL a CA 1
ATOM 879 C C . VAL A 1 110 ? 130.66133 115.33639 121.33550 1.000 14.34645 575 VAL a C 1
ATOM 880 O O . VAL A 1 110 ? 129.58175 115.54919 120.77321 1.000 14.74523 575 VAL a O 1
ATOM 884 N N . ARG A 1 111 ? 131.68841 116.18395 121.23472 1.000 14.23581 576 ARG a N 1
ATOM 885 C CA . ARG A 1 111 ? 131.56948 117.38971 120.42139 1.000 15.20518 576 ARG a CA 1
ATOM 886 C C . ARG A 1 111 ? 131.34563 117.03900 118.95754 1.000 14.75871 576 ARG a C 1
ATOM 887 O O . ARG A 1 111 ? 130.54261 117.68197 118.27239 1.000 14.80045 576 ARG a O 1
ATOM 895 N N . ARG A 1 112 ? 132.04824 116.01908 118.46231 1.000 14.50391 577 ARG a N 1
ATOM 896 C CA . ARG A 1 112 ? 131.85490 115.58517 117.08456 1.000 15.54060 577 ARG a CA 1
ATOM 897 C C . ARG A 1 112 ? 130.44937 115.04124 116.87030 1.000 14.97055 577 ARG a C 1
ATOM 898 O O . ARG A 1 112 ? 129.84184 115.27368 115.81937 1.000 15.27814 577 ARG a O 1
ATOM 906 N N . HIS A 1 113 ? 129.92024 114.30411 117.84987 1.000 12.82926 578 HIS a N 1
ATOM 907 C CA . HIS A 1 113 ? 128.54518 113.82720 117.74715 1.000 12.40655 578 HIS a CA 1
ATOM 908 C C . HIS A 1 113 ? 127.56342 114.99172 117.71328 1.000 12.17021 578 HIS a C 1
ATOM 909 O O . HIS A 1 113 ? 126.63447 115.01180 116.89967 1.000 12.70837 578 HIS a O 1
ATOM 916 N N . LEU A 1 114 ? 127.75980 115.97812 118.59008 1.000 12.82516 579 LEU a N 1
ATOM 917 C CA . LEU A 1 114 ? 126.89855 117.15473 118.58457 1.000 13.08920 579 LEU a CA 1
ATOM 918 C C . LEU A 1 114 ? 127.02688 117.92873 117.28097 1.000 14.80625 579 LEU a C 1
ATOM 919 O O . LEU A 1 114 ? 126.07126 118.58101 116.85062 1.000 15.58029 579 LEU a O 1
ATOM 924 N N . GLN A 1 115 ? 128.19086 117.86278 116.63641 1.000 15.19838 580 GLN a N 1
ATOM 925 C CA . GLN A 1 115 ? 128.39129 118.50361 115.34449 1.000 16.43369 580 GLN a CA 1
ATOM 926 C C . GLN A 1 115 ? 127.73791 117.74375 114.19717 1.000 15.05084 580 GLN a C 1
ATOM 927 O O . GLN A 1 115 ? 127.69278 118.26646 113.07994 1.000 15.27823 580 GLN a O 1
ATOM 933 N N . GLY A 1 116 ? 127.23901 116.53453 114.44006 1.000 14.10748 581 GLY a N 1
ATOM 934 C CA . GLY A 1 116 ? 126.62026 115.75124 113.39194 1.000 15.76344 581 GLY a CA 1
ATOM 935 C C . GLY A 1 116 ? 127.56065 114.89530 112.57587 1.000 19.23659 581 GLY a C 1
ATOM 936 O O . GLY A 1 116 ? 127.22927 114.54434 111.43805 1.000 22.62439 581 GLY a O 1
ATOM 937 N N . ARG A 1 117 ? 128.72379 114.54732 113.11376 1.000 19.84412 582 ARG a N 1
ATOM 938 C CA . ARG A 1 117 ? 129.69688 113.74286 112.39177 1.000 21.25936 582 ARG a CA 1
ATOM 939 C C . ARG A 1 117 ? 129.49755 112.26026 112.68224 1.000 22.99804 582 ARG a C 1
ATOM 940 O O . ARG A 1 117 ? 128.85948 111.87038 113.66053 1.000 25.98688 582 ARG a O 1
ATOM 948 N N . GLU A 1 118 ? 130.05280 111.42858 111.80204 1.000 26.45129 583 GLU a N 1
ATOM 949 C CA . GLU A 1 118 ? 130.00209 109.98456 111.98362 1.000 29.58348 583 GLU a CA 1
ATOM 950 C C . GLU A 1 118 ? 131.32702 109.33467 111.60642 1.000 29.77344 583 GLU a C 1
ATOM 951 O O . GLU A 1 118 ? 131.34954 108.19804 111.12294 1.000 32.76188 583 GLU a O 1
ATOM 957 N N . ASP A 1 119 ? 132.43712 110.03803 111.81404 1.000 27.15771 584 ASP a N 1
ATOM 958 C CA . ASP A 1 119 ? 133.74177 109.48410 111.49383 1.000 27.36859 584 ASP a CA 1
ATOM 959 C C . ASP A 1 119 ? 134.24212 108.61077 112.64351 1.000 29.93791 584 ASP a C 1
ATOM 960 O O . ASP A 1 119 ? 133.55871 108.40080 113.64897 1.000 25.63592 584 ASP a O 1
ATOM 965 N N . ASN A 1 120 ? 135.46338 108.09913 112.49145 1.000 31.93281 585 ASN a N 1
ATOM 966 C CA . ASN A 1 120 ? 136.03105 107.15609 113.44669 1.000 29.57978 585 ASN a CA 1
ATOM 967 C C . ASN A 1 120 ? 136.45030 107.80984 114.75911 1.000 28.90144 585 ASN a C 1
ATOM 968 O O . ASN A 1 120 ? 136.81739 107.09141 115.69375 1.000 32.39624 585 ASN a O 1
ATOM 973 N N . LEU A 1 121 ? 136.43367 109.13756 114.84901 1.000 28.59839 586 LEU a N 1
ATOM 974 C CA . LEU A 1 121 ? 136.66066 109.82742 116.11245 1.000 26.67674 586 LEU a CA 1
ATOM 975 C C . LEU A 1 121 ? 135.36642 110.24576 116.79946 1.000 25.43203 586 LEU a C 1
ATOM 976 O O . LEU A 1 121 ? 135.41781 110.82616 117.88696 1.000 25.43421 586 LEU a O 1
ATOM 981 N N . THR A 1 122 ? 134.21485 109.96583 116.19775 1.000 23.02417 587 THR a N 1
ATOM 982 C CA . THR A 1 122 ? 132.93987 110.36408 116.77502 1.000 21.26790 587 THR a CA 1
ATOM 983 C C . THR A 1 122 ? 132.45849 109.33585 117.79424 1.000 20.24730 587 THR a C 1
ATOM 984 O O . THR A 1 122 ? 132.80549 108.15313 117.73081 1.000 21.57335 587 THR a O 1
ATOM 988 N N . LEU A 1 123 ? 131.65242 109.80742 118.74311 1.000 16.36294 588 LEU a N 1
ATOM 989 C CA . LEU A 1 123 ? 131.01000 108.93086 119.71288 1.000 19.06019 588 LEU a CA 1
ATOM 990 C C . LEU A 1 123 ? 130.20651 107.84245 119.00946 1.000 17.33221 588 LEU a C 1
ATOM 991 O O . LEU A 1 123 ? 129.40554 108.12190 118.11350 1.000 15.65526 588 LEU a O 1
ATOM 996 N N . ASP A 1 124 ? 130.42736 106.59736 119.42474 1.000 16.19097 589 ASP a N 1
ATOM 997 C CA . ASP A 1 124 ? 129.78512 105.43545 118.81121 1.000 18.71940 589 ASP a CA 1
ATOM 998 C C . ASP A 1 124 ? 128.40540 105.26978 119.43601 1.000 16.37112 589 ASP a C 1
ATOM 999 O O . ASP A 1 124 ? 128.27357 104.79328 120.56451 1.000 14.35924 589 ASP a O 1
ATOM 1004 N N . ILE A 1 125 ? 127.36774 105.65265 118.68926 1.000 13.54338 590 ILE a N 1
ATOM 1005 C CA . ILE A 1 125 ? 126.01690 105.68145 119.24285 1.000 12.82341 590 ILE a CA 1
ATOM 1006 C C . ILE A 1 125 ? 125.51607 104.27243 119.54361 1.000 12.35861 590 ILE a C 1
ATOM 1007 O O . ILE A 1 125 ? 124.86952 104.04162 120.56976 1.000 11.43212 590 ILE a O 1
ATOM 1012 N N . SER A 1 126 ? 125.79051 103.31256 118.65603 1.000 14.15323 591 SER a N 1
ATOM 1013 C CA . SER A 1 126 ? 125.29779 101.95227 118.86436 1.000 13.61344 591 SER a CA 1
ATOM 1014 C C . SER A 1 126 ? 125.89477 101.32634 120.12044 1.000 13.97575 591 SER a C 1
ATOM 1015 O O . SER A 1 126 ? 125.17697 100.71191 120.91936 1.000 13.66655 591 SER a O 1
ATOM 1018 N N . LYS A 1 127 ? 127.20700 101.47296 120.31325 1.000 13.96788 592 LYS a N 1
ATOM 1019 C CA . LYS A 1 127 ? 127.84889 100.91749 121.50111 1.000 16.68841 592 LYS a CA 1
ATOM 1020 C C . LYS A 1 127 ? 127.34281 101.59251 122.77152 1.000 13.42902 592 LYS a C 1
ATOM 1021 O O . LYS A 1 127 ? 127.10161 100.92609 123.78846 1.000 14.94001 592 LYS a O 1
ATOM 1027 N N . LEU A 1 128 ? 127.17287 102.91662 122.73052 1.000 11.86124 593 LEU a N 1
ATOM 1028 C CA . LEU A 1 128 ? 126.64406 103.63081 123.88714 1.000 11.40673 593 LEU a CA 1
ATOM 1029 C C . LEU A 1 128 ? 125.22752 103.17546 124.21194 1.000 10.89209 593 LEU a C 1
ATOM 1030 O O . LEU A 1 128 ? 124.87843 103.00015 125.38364 1.000 11.43979 593 LEU a O 1
ATOM 1035 N N . LYS A 1 129 ? 124.39593 102.98672 123.18533 1.000 9.84897 594 LYS a N 1
ATOM 1036 C CA . LYS A 1 129 ? 123.03608 102.50982 123.40847 1.000 10.62349 594 LYS a CA 1
ATOM 1037 C C . LYS A 1 129 ? 123.03783 101.10186 123.98545 1.000 10.82016 594 LYS a C 1
ATOM 1038 O O . LYS A 1 129 ? 122.21321 100.77790 124.84369 1.000 10.95778 594 LYS a O 1
ATOM 1044 N N . GLU A 1 130 ? 123.96060 100.25216 123.53001 1.000 12.55458 595 GLU a N 1
ATOM 1045 C CA . GLU A 1 130 ? 124.08454 98.91666 124.10716 1.000 12.51338 595 GLU a CA 1
ATOM 1046 C C . GLU A 1 130 ? 124.41327 98.99347 125.59141 1.000 13.41764 595 GLU a C 1
ATOM 1047 O O . GLU A 1 130 ? 123.78087 98.32325 126.41842 1.000 13.77037 595 GLU a O 1
ATOM 1053 N N . GLN A 1 131 ? 125.40160 99.81842 125.94538 1.000 11.87262 596 GLN a N 1
ATOM 1054 C CA . GLN A 1 131 ? 125.77879 99.96059 127.34856 1.000 14.81306 596 GLN a CA 1
ATOM 1055 C C . GLN A 1 131 ? 124.62136 100.49600 128.18148 1.000 14.12104 596 GLN a C 1
ATOM 1056 O O . GLN A 1 131 ? 124.35693 100.00097 129.28373 1.000 15.62076 596 GLN a O 1
ATOM 1062 N N . ILE A 1 132 ? 123.91995 101.50761 127.66784 1.000 12.40195 597 ILE a N 1
ATOM 1063 C CA . ILE A 1 132 ? 122.81663 102.10747 128.41028 1.000 11.53421 597 ILE a CA 1
ATOM 1064 C C . ILE A 1 132 ? 121.68926 101.10219 128.59618 1.000 11.35661 597 ILE a C 1
ATOM 1065 O O . ILE A 1 132 ? 121.12827 100.97546 129.68904 1.000 12.44628 597 ILE a O 1
ATOM 1070 N N . PHE A 1 133 ? 121.34754 100.36359 127.53840 1.000 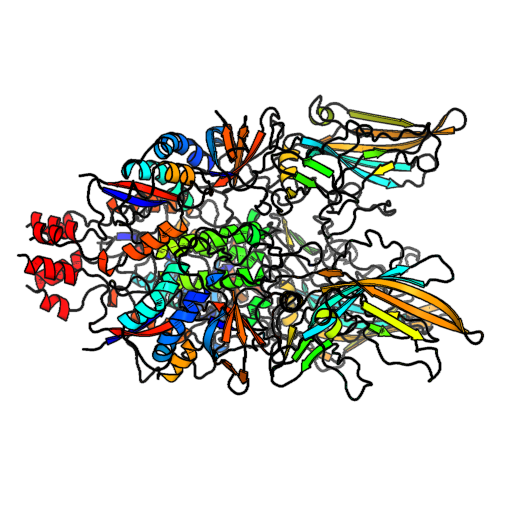11.33448 598 PHE a N 1
ATOM 1071 C CA . PHE A 1 133 ? 120.29582 99.35922 127.64088 1.000 12.19069 598 PHE a CA 1
ATOM 1072 C C . PHE A 1 133 ? 120.65780 98.28457 128.65556 1.000 13.93074 598 PHE a C 1
ATOM 1073 O O . PHE A 1 133 ? 119.80852 97.85704 129.44533 1.000 14.43628 598 PHE a O 1
ATOM 1081 N N . GLU A 1 134 ? 121.91348 97.83220 128.64979 1.000 14.24262 599 GLU a N 1
ATOM 1082 C CA . GLU A 1 134 ? 122.31935 96.80941 129.60802 1.000 16.32550 599 GLU a CA 1
ATOM 1083 C C . GLU A 1 134 ? 122.29541 97.34083 131.03786 1.000 17.88897 599 GLU a C 1
ATOM 1084 O O . GLU A 1 134 ? 121.89319 96.62550 131.96175 1.000 21.08832 599 GLU a O 1
ATOM 1090 N N . ALA A 1 135 ? 122.70641 98.59343 131.24195 1.000 15.60240 600 ALA a N 1
ATOM 1091 C CA . ALA A 1 135 ? 122.80201 99.13955 132.59067 1.000 18.01580 600 ALA a CA 1
ATOM 1092 C C . ALA A 1 135 ? 121.48962 99.70417 133.12635 1.000 17.49263 600 ALA a C 1
ATOM 1093 O O . ALA A 1 135 ? 121.39272 99.94219 134.33364 1.000 18.49805 600 ALA a O 1
ATOM 1095 N N . SER A 1 136 ? 120.48144 99.92116 132.28072 1.000 16.66948 601 SER a N 1
ATOM 1096 C CA . SER A 1 136 ? 119.25051 100.58390 132.69695 1.000 17.02498 601 SER a CA 1
ATOM 1097 C C . SER A 1 136 ? 118.11685 99.60266 132.97277 1.000 19.96176 601 SER a C 1
ATOM 1098 O O . SER A 1 136 ? 116.95241 99.91735 132.71238 1.000 24.62191 601 SER a O 1
ATOM 1101 N N . LYS A 1 137 ? 118.42736 98.41840 133.48796 1.000 20.47603 602 LYS a N 1
ATOM 1102 C CA . LYS A 1 137 ? 117.37842 97.46295 133.81435 1.000 22.61261 602 LYS a CA 1
ATOM 1103 C C . LYS A 1 137 ? 116.52903 97.97871 134.96881 1.000 23.95637 602 LYS a C 1
ATOM 1104 O O . LYS A 1 137 ? 117.02985 98.63294 135.88740 1.000 25.25034 602 LYS a O 1
ATOM 1110 N N . ALA A 1 138 ? 115.22949 97.67803 134.91622 1.000 26.21289 603 ALA a N 1
ATOM 1111 C CA . ALA A 1 138 ? 114.33335 98.09294 135.98968 1.000 26.26871 603 ALA a CA 1
ATOM 1112 C C . ALA A 1 138 ? 114.71701 97.45933 137.32004 1.000 27.71959 603 ALA a C 1
ATOM 1113 O O . ALA A 1 138 ? 114.53510 98.07567 138.37558 1.000 29.58888 603 ALA a O 1
ATOM 1115 N N . HIS A 1 139 ? 115.25763 96.24245 137.29466 1.000 25.24676 604 HIS a N 1
ATOM 1116 C CA . HIS A 1 139 ? 115.63630 95.56854 138.52889 1.000 26.92936 604 HIS a CA 1
ATOM 1117 C C . HIS A 1 139 ? 116.94411 96.08827 139.11169 1.000 27.75610 604 HIS a C 1
ATOM 1118 O O . HIS A 1 139 ? 117.31829 95.67234 140.21273 1.000 31.45384 604 HIS a O 1
ATOM 1125 N N . LEU A 1 140 ? 117.64349 96.97876 138.40934 1.000 27.41159 605 LEU a N 1
ATOM 1126 C CA . LEU A 1 140 ? 118.87199 97.57346 138.91601 1.000 28.20426 605 LEU a CA 1
ATOM 1127 C C . LEU A 1 140 ? 118.71717 99.03197 139.32748 1.000 27.99515 605 LEU a C 1
ATOM 1128 O O . LEU A 1 140 ? 119.59540 99.55496 140.02008 1.000 31.29627 605 LEU a O 1
ATOM 1133 N N . ASN A 1 141 ? 117.63819 99.70249 138.92501 1.000 28.61233 606 ASN a N 1
ATOM 1134 C CA . ASN A 1 141 ? 117.56615 101.14627 139.11435 1.000 30.55565 606 ASN a CA 1
ATOM 1135 C C . ASN A 1 141 ? 116.27669 101.61292 139.78105 1.000 31.38273 606 ASN a C 1
ATOM 1136 O O . ASN A 1 141 ? 116.28459 102.60971 140.50940 1.000 34.66380 606 ASN a O 1
ATOM 1141 N N . LEU A 1 142 ? 115.16656 100.91042 139.54290 1.000 31.50337 607 LEU a N 1
ATOM 1142 C CA . LEU A 1 142 ? 113.87792 101.38315 140.04449 1.000 33.25896 607 LEU a CA 1
ATOM 1143 C C . LEU A 1 142 ? 113.82266 101.36732 141.56716 1.000 36.39395 607 LEU a C 1
ATOM 1144 O O . LEU A 1 142 ? 113.24242 102.27093 142.17941 1.000 40.62013 607 LEU a O 1
ATOM 1149 N N . VAL A 1 143 ? 114.40948 100.35991 142.19460 1.000 38.04635 608 VAL a N 1
ATOM 1150 C CA . VAL A 1 143 ? 114.45193 100.31381 143.65700 1.000 42.28618 608 VAL a CA 1
ATOM 1151 C C . VAL A 1 143 ? 115.54801 101.25700 144.14545 1.000 44.26247 608 VAL a C 1
ATOM 1152 O O . VAL A 1 143 ? 116.70315 101.12690 143.71163 1.000 45.45420 608 VAL a O 1
ATOM 1156 N N . PRO A 1 144 ? 115.23229 102.21255 145.01794 1.000 46.65015 609 PRO a N 1
ATOM 1157 C CA . PRO A 1 144 ? 116.27101 103.10988 145.53481 1.000 51.01047 609 PRO a CA 1
ATOM 1158 C C . PRO A 1 144 ? 117.31819 102.34441 146.32929 1.000 56.76886 609 PRO a C 1
ATOM 1159 O O . PRO A 1 144 ? 117.03960 101.30479 146.93059 1.000 56.29712 609 PRO a O 1
ATOM 1163 N N . GLY A 1 145 ? 118.53739 102.87295 146.32115 1.000 60.82005 610 GLY a N 1
ATOM 1164 C CA . GLY A 1 145 ? 119.64523 102.20794 146.97223 1.000 64.54354 610 GLY a CA 1
ATOM 1165 C C . GLY A 1 145 ? 119.50237 102.16999 148.48170 1.000 69.46165 610 GLY a C 1
ATOM 1166 O O . GLY A 1 145 ? 118.65049 102.82392 149.08515 1.000 70.60557 610 GLY a O 1
ATOM 1167 N N . THR A 1 146 ? 120.37145 101.36736 149.10199 1.000 70.80615 611 THR a N 1
ATOM 1168 C CA . THR A 1 146 ? 120.32275 101.19604 150.55039 1.000 73.94794 611 THR a CA 1
ATOM 1169 C C . THR A 1 146 ? 120.60842 102.49911 151.28504 1.000 76.10266 611 THR a C 1
ATOM 1170 O O . THR A 1 146 ? 120.09358 102.71232 152.38839 1.000 77.07962 611 THR a O 1
ATOM 1174 N N . GLU A 1 147 ? 121.42651 103.37651 150.69824 1.000 76.63661 612 GLU a N 1
ATOM 1175 C CA . GLU A 1 147 ? 121.73390 104.64710 151.34736 1.000 77.94394 612 GLU a CA 1
ATOM 1176 C C . GLU A 1 147 ? 120.48621 105.50848 151.50263 1.000 77.22478 612 GLU a C 1
ATOM 1177 O O . GLU A 1 147 ? 120.25145 106.08468 152.57059 1.000 77.03296 612 GLU a O 1
ATOM 1183 N N . ALA A 1 148 ? 119.67048 105.60447 150.44926 1.000 75.85234 613 ALA a N 1
ATOM 1184 C CA . ALA A 1 148 ? 118.45195 106.40555 150.52558 1.000 76.00512 613 ALA a CA 1
ATOM 1185 C C . ALA A 1 148 ? 117.46297 105.82185 151.52752 1.000 76.34847 613 ALA a C 1
ATOM 1186 O O . ALA A 1 148 ? 116.83865 106.56285 152.29765 1.000 76.20018 613 ALA a O 1
ATOM 1188 N N . ILE A 1 149 ? 117.30499 104.49628 151.52843 1.000 76.47239 614 ILE a N 1
ATOM 1189 C CA . ILE A 1 149 ? 116.38766 103.85241 152.46447 1.000 76.64509 614 ILE a CA 1
ATOM 1190 C C . ILE A 1 149 ? 116.84815 104.07394 153.89926 1.000 78.07689 614 ILE a C 1
ATOM 1191 O O . ILE A 1 149 ? 116.03745 104.35315 154.79112 1.000 78.19337 614 ILE a O 1
ATOM 1196 N N . ALA A 1 150 ? 118.15495 103.94965 154.14612 1.000 78.42726 615 ALA a N 1
ATOM 1197 C CA . ALA A 1 150 ? 118.68584 104.21112 155.48008 1.000 77.74877 615 ALA a CA 1
ATOM 1198 C C . ALA A 1 150 ? 118.48126 105.66659 155.88092 1.000 79.19102 615 ALA a C 1
ATOM 1199 O O . ALA A 1 150 ? 118.14885 105.95896 157.03568 1.000 79.42783 615 ALA a O 1
ATOM 1201 N N . GLY A 1 151 ? 118.68245 106.59435 154.94213 1.000 76.98234 616 GLY a N 1
ATOM 1202 C CA . GLY A 1 151 ? 118.46128 107.99872 155.24431 1.000 76.32089 616 GLY a CA 1
ATOM 1203 C C . GLY A 1 151 ? 117.01914 108.29662 155.60402 1.000 78.56237 616 GLY a C 1
ATOM 1204 O O . GLY A 1 151 ? 116.74581 109.08544 156.51208 1.000 78.28705 616 GLY a O 1
ATOM 1205 N N . VAL A 1 152 ? 116.07604 107.67754 154.89046 1.000 79.43527 617 VAL a N 1
ATOM 1206 C CA . VAL A 1 152 ? 114.66744 107.82077 155.24873 1.000 78.90757 617 VAL a CA 1
ATOM 1207 C C . VAL A 1 152 ? 114.40961 107.23044 156.62906 1.000 80.34324 617 VAL a C 1
ATOM 1208 O O . VAL A 1 152 ? 113.72302 107.83422 157.46272 1.000 81.03081 617 VAL a O 1
ATOM 1212 N N . ALA A 1 153 ? 114.96062 106.05072 156.89478 1.000 80.08046 618 ALA a N 1
ATOM 1213 C CA . ALA A 1 153 ? 114.79624 105.39454 158.18573 1.000 81.46645 618 ALA a CA 1
ATOM 1214 C C . ALA A 1 153 ? 115.70946 106.01824 159.23620 1.000 80.88776 618 ALA a C 1
ATOM 1215 O O . ALA A 1 153 ? 115.36401 107.02449 159.85533 1.000 80.29615 618 ALA a O 1
ATOM 1217 N N . ALA B 2 10 ? 127.46463 116.11622 145.65501 1.000 27.14363 99 ALA A N 1
ATOM 1218 C CA . ALA B 2 10 ? 128.58414 116.22043 144.72719 1.000 26.23815 99 ALA A CA 1
ATOM 1219 C C . ALA B 2 10 ? 128.09188 116.46876 143.30659 1.000 26.02425 99 ALA A C 1
ATOM 1220 O O . ALA B 2 10 ? 127.03164 117.05737 143.10002 1.000 27.19141 99 ALA A O 1
ATOM 1222 N N . ASN B 2 11 ? 128.87185 116.01664 142.32949 1.000 23.86268 100 ASN A N 1
ATOM 1223 C CA . ASN B 2 11 ? 128.54025 116.15759 140.91916 1.000 19.24907 100 ASN A CA 1
ATOM 1224 C C . ASN B 2 11 ? 128.41449 114.77354 140.30011 1.000 17.52302 100 ASN A C 1
ATOM 1225 O O . ASN B 2 11 ? 129.29684 113.92804 140.47867 1.000 18.76426 100 ASN A O 1
ATOM 1230 N N . TYR B 2 12 ? 127.31679 114.54167 139.58358 1.000 15.49510 101 TYR A N 1
ATOM 1231 C CA . TYR B 2 12 ? 127.05192 113.25633 138.94706 1.000 10.28571 101 TYR A CA 1
ATOM 1232 C C . TYR B 2 12 ? 126.67114 113.50461 137.49662 1.000 6.68912 101 TYR A C 1
ATOM 1233 O O . TYR B 2 12 ? 125.66579 114.16304 137.22470 1.000 10.18580 101 TYR A O 1
ATOM 1242 N N . THR B 2 13 ? 127.45603 112.97196 136.56891 1.000 5.02065 102 THR A N 1
ATOM 1243 C CA . THR B 2 13 ? 127.22275 113.17697 135.14673 1.000 3.78952 102 THR A CA 1
ATOM 1244 C C . THR B 2 13 ? 126.60324 111.92207 134.54859 1.000 2.48596 102 THR A C 1
ATOM 1245 O O . THR B 2 13 ? 127.09716 110.81309 134.77192 1.000 5.27287 102 THR A O 1
ATOM 1249 N N . TYR B 2 14 ? 125.52056 112.10365 133.79819 1.000 1.61606 103 TYR A N 1
ATOM 1250 C CA . TYR B 2 14 ? 124.78095 111.00834 133.18948 1.000 1.37762 103 TYR A CA 1
ATOM 1251 C C . TYR B 2 14 ? 124.53086 111.29586 131.71789 1.000 0.14647 103 TYR A C 1
ATOM 1252 O O . TYR B 2 14 ? 124.42350 112.45102 131.30236 1.000 0.10422 103 TYR A O 1
ATOM 1261 N N . TRP B 2 15 ? 124.43208 110.22946 130.93292 1.000 0.10983 104 TRP A N 1
ATOM 1262 C CA . TRP B 2 15 ? 124.04454 110.37204 129.53895 1.000 0.03727 104 TRP A CA 1
ATOM 1263 C C . TRP B 2 15 ? 122.56974 110.73267 129.44798 1.000 0.03159 104 TRP A C 1
ATOM 1264 O O . TRP B 2 15 ? 121.73632 110.19267 130.17911 1.000 0.04110 104 TRP A O 1
ATOM 1275 N N . ALA B 2 16 ? 122.24953 111.66177 128.55617 1.000 0.02157 105 ALA A N 1
ATOM 1276 C CA . ALA B 2 16 ? 120.87915 112.07281 128.32097 1.000 0.01524 105 ALA A CA 1
ATOM 1277 C C . ALA B 2 16 ? 120.61066 112.06388 126.82674 1.000 0.00458 105 ALA A C 1
ATOM 1278 O O . ALA B 2 16 ? 121.50587 112.31554 126.01705 1.000 0.00900 105 ALA A O 1
ATOM 1280 N N . TYR B 2 17 ? 119.36890 111.76242 126.46957 1.000 0.00442 106 TYR A N 1
ATOM 1281 C CA . TYR B 2 17 ? 118.92274 111.77454 125.08575 1.000 0.00321 106 TYR A CA 1
ATOM 1282 C C . TYR B 2 17 ? 117.98949 112.95973 124.89089 1.000 0.00000 106 TYR A C 1
ATOM 1283 O O . TYR B 2 17 ? 116.99963 113.10196 125.61617 1.000 0.00177 106 TYR A O 1
ATOM 1292 N N . VAL B 2 18 ? 118.31347 113.80979 123.92260 1.000 0.00370 107 VAL A N 1
ATOM 1293 C CA . VAL B 2 18 ? 117.48530 114.95589 123.56389 1.000 0.00390 107 VAL A CA 1
ATOM 1294 C C . VAL B 2 18 ? 116.75611 114.60107 122.27037 1.000 0.00521 107 VAL A C 1
ATOM 1295 O O . VAL B 2 18 ? 117.39259 114.56545 121.20288 1.000 0.01152 107 VAL A O 1
ATOM 1299 N N . PRO B 2 19 ? 115.45158 114.31406 122.31609 1.000 0.00416 108 PRO A N 1
ATOM 1300 C CA . PRO B 2 19 ? 114.76285 113.85093 121.09942 1.000 0.00515 108 PRO A CA 1
ATOM 1301 C C . PRO B 2 19 ? 114.61797 114.92078 120.03383 1.000 0.00603 108 PRO A C 1
ATOM 1302 O O . PRO B 2 19 ? 114.72479 114.61254 118.84157 1.000 0.01019 108 PRO A O 1
ATOM 1306 N N . PHE B 2 20 ? 114.37820 116.16929 120.42230 1.000 0.00618 109 PHE A N 1
ATOM 1307 C CA . PHE B 2 20 ? 114.14965 117.26509 119.48073 1.000 0.00896 109 PHE A CA 1
ATOM 1308 C C . PHE B 2 20 ? 115.10853 118.40034 119.80637 1.000 0.01463 109 PHE A C 1
ATOM 1309 O O . PHE B 2 20 ? 114.71144 119.43232 120.35880 1.000 0.02421 109 PHE A O 1
ATOM 1317 N N . PRO B 2 21 ? 116.39073 118.23700 119.48066 1.000 0.02425 110 PRO A N 1
ATOM 1318 C CA . PRO B 2 21 ? 117.35361 119.28438 119.79143 1.000 0.01971 110 PRO A CA 1
ATOM 1319 C C . PRO B 2 21 ? 117.20353 120.45672 118.83926 1.000 0.04195 110 PRO A C 1
ATOM 1320 O O . PRO B 2 21 ? 116.79583 120.28495 117.67813 1.000 0.04604 110 PRO A O 1
ATOM 1324 N N . PRO B 2 22 ? 117.53032 121.66799 119.28171 1.000 0.04412 111 PRO A N 1
ATOM 1325 C CA . PRO B 2 22 ? 117.45700 122.83218 118.38576 1.000 0.08688 111 PRO A CA 1
ATOM 1326 C C . PRO B 2 22 ? 118.58844 122.90995 117.36510 1.000 0.11407 111 PRO A C 1
ATOM 1327 O O . PRO B 2 22 ? 118.83642 123.97898 116.80072 1.000 1.22991 111 PRO A O 1
ATOM 1331 N N . LEU B 2 23 ? 119.29280 121.80626 117.13587 1.000 0.15702 112 LEU A N 1
ATOM 1332 C CA . LEU B 2 23 ? 120.37852 121.74820 116.17054 1.000 0.32199 112 LEU A CA 1
ATOM 1333 C C . LEU B 2 23 ? 119.83724 121.56919 114.75505 1.000 0.30892 112 LEU A C 1
ATOM 1334 O O . LEU B 2 23 ? 118.66167 121.27143 114.53667 1.000 0.35494 112 LEU A O 1
ATOM 1339 N N . ILE B 2 24 ? 120.72741 121.74599 113.78178 1.000 0.29731 113 ILE A N 1
ATOM 1340 C CA . ILE B 2 24 ? 120.42359 121.49100 112.38357 1.000 0.39429 113 ILE A CA 1
ATOM 1341 C C . ILE B 2 24 ? 121.55161 120.66127 111.78973 1.000 0.71379 113 ILE A C 1
ATOM 1342 O O . ILE B 2 24 ? 122.68563 120.66740 112.27173 1.000 0.96127 113 ILE A O 1
ATOM 1347 N N . ARG B 2 25 ? 121.21845 119.93473 110.73182 1.000 0.55625 114 ARG A N 1
ATOM 1348 C CA . ARG B 2 25 ? 122.18971 119.17172 109.96907 1.000 0.52468 114 ARG A CA 1
ATOM 1349 C C . ARG B 2 25 ? 122.00397 119.47636 108.49173 1.000 0.61600 114 ARG A C 1
ATOM 1350 O O . ARG B 2 25 ? 120.88851 119.71183 108.02459 1.000 1.15184 114 ARG A O 1
ATOM 1358 N N . ALA B 2 26 ? 123.11112 119.48023 107.76028 1.000 0.55643 115 ALA A N 1
ATOM 1359 C CA . ALA B 2 26 ? 123.05203 119.78035 106.33935 1.000 0.51565 115 ALA A CA 1
ATOM 1360 C C . ALA B 2 26 ? 122.30734 118.68612 105.58759 1.000 1.07943 115 ALA A C 1
ATOM 1361 O O . ALA B 2 26 ? 122.47254 117.49514 105.86076 1.000 1.00667 115 ALA A O 1
ATOM 1363 N N . VAL B 2 27 ? 121.46312 119.10094 104.64671 1.000 0.49611 116 VAL A N 1
ATOM 1364 C CA . VAL B 2 27 ? 120.92277 118.16770 103.67054 1.000 0.62885 116 VAL A CA 1
ATOM 1365 C C . VAL B 2 27 ? 122.03779 117.78385 102.70953 1.000 0.65794 116 VAL A C 1
ATOM 1366 O O . VAL B 2 27 ? 122.74211 118.65067 102.17640 1.000 1.31506 116 VAL A O 1
ATOM 1370 N N . THR B 2 28 ? 122.22201 116.48681 102.50083 1.000 0.69484 117 THR A N 1
ATOM 1371 C CA . THR B 2 28 ? 123.31954 115.98683 101.68810 1.000 1.05499 117 THR A CA 1
ATOM 1372 C C . THR B 2 28 ? 122.80045 115.46069 100.35784 1.000 0.74016 117 THR A C 1
ATOM 1373 O O . THR B 2 28 ? 121.59864 115.27355 100.15364 1.000 0.75883 117 THR A O 1
ATOM 1377 N N . TRP B 2 29 ? 123.74175 115.23084 99.44348 1.000 0.51502 118 TRP A N 1
ATOM 1378 C CA . TRP B 2 29 ? 123.43005 114.63395 98.15363 1.000 0.53088 118 TRP A CA 1
ATOM 1379 C C . TRP B 2 29 ? 122.96640 113.18926 98.27316 1.000 0.57052 118 TRP A C 1
ATOM 1380 O O . TRP B 2 29 ? 122.39306 112.66190 97.31623 1.000 0.96792 118 TRP A O 1
ATOM 1391 N N . MET B 2 30 ? 123.19504 112.54440 99.41379 1.000 0.46789 119 MET A N 1
ATOM 1392 C CA . MET B 2 30 ? 122.67759 111.20716 99.65626 1.000 1.40402 119 MET A CA 1
ATOM 1393 C C . MET B 2 30 ? 121.23430 111.21485 100.14334 1.000 0.65500 119 MET A C 1
ATOM 1394 O O . MET B 2 30 ? 120.59861 110.15662 100.16229 1.000 1.22256 119 MET A O 1
ATOM 1399 N N . ASP B 2 31 ? 120.70781 112.37305 100.53326 1.000 0.66909 120 ASP A N 1
ATOM 1400 C CA . ASP B 2 31 ? 119.29156 112.49233 100.84387 1.000 0.75991 120 ASP A CA 1
ATOM 1401 C C . ASP B 2 31 ? 118.46005 112.35344 99.57588 1.000 0.76566 120 ASP A C 1
ATOM 1402 O O . ASP B 2 31 ? 118.91876 112.64441 98.47016 1.000 0.95651 120 ASP A O 1
ATOM 1407 N N . ASN B 2 32 ? 117.23004 111.89835 99.74485 1.000 0.95039 121 ASN A N 1
ATOM 1408 C CA . ASN B 2 32 ? 116.27333 111.90629 98.65547 1.000 0.46441 121 ASN A CA 1
ATOM 1409 C C . ASN B 2 32 ? 115.69468 113.31084 98.49326 1.000 0.30161 121 ASN A C 1
ATOM 1410 O O . ASN B 2 32 ? 115.76863 114.12673 99.41462 1.000 0.29490 121 ASN A O 1
ATOM 1415 N N . PRO B 2 33 ? 115.13648 113.62752 97.32163 1.000 0.41477 122 PRO A N 1
ATOM 1416 C CA . PRO B 2 33 ? 114.71435 115.01090 97.05823 1.000 0.96009 122 PRO A CA 1
ATOM 1417 C C . PRO B 2 33 ? 113.71938 115.52084 98.09122 1.000 0.57883 122 PRO A C 1
ATOM 1418 O O . PRO B 2 33 ? 112.84766 114.78883 98.56089 1.000 0.39618 122 PRO A O 1
ATOM 1422 N N . ILE B 2 34 ? 113.87431 116.78954 98.44825 1.000 0.75269 123 ILE A N 1
ATOM 1423 C CA . ILE B 2 34 ? 112.99921 117.44618 99.39632 1.000 1.30794 123 ILE A CA 1
ATOM 1424 C C . ILE B 2 34 ? 111.98905 118.29269 98.63098 1.000 1.24255 123 ILE A C 1
ATOM 1425 O O . ILE B 2 34 ? 112.10428 118.50185 97.42637 1.000 1.77907 123 ILE A O 1
ATOM 1430 N N . GLU B 2 35 ? 110.97471 118.77964 99.33807 1.000 1.35120 124 GLU A N 1
ATOM 1431 C CA . GLU B 2 35 ? 109.91768 119.57412 98.72830 1.000 2.29321 124 GLU A CA 1
ATOM 1432 C C . GLU B 2 35 ? 110.29580 121.05078 98.71740 1.000 2.32406 124 GLU A C 1
ATOM 1433 O O . GLU B 2 35 ? 110.61687 121.62518 99.76196 1.000 1.95681 124 GLU A O 1
ATOM 1439 N N . VAL B 2 36 ? 110.25285 121.65922 97.53631 1.000 2.25453 125 VAL A N 1
ATOM 1440 C CA . VAL B 2 36 ? 110.36793 123.10473 97.38006 1.000 2.23291 125 VAL A CA 1
ATOM 1441 C C . VAL B 2 36 ? 109.08021 123.59555 96.73325 1.000 2.09917 125 VAL A C 1
ATOM 1442 O O . VAL B 2 36 ? 108.69278 123.11108 95.66396 1.000 2.90651 125 VAL A O 1
ATOM 1446 N N . TYR B 2 37 ? 108.41929 124.54768 97.37937 1.000 1.90669 126 TYR A N 1
ATOM 1447 C CA . TYR B 2 37 ? 107.10786 125.01975 96.95869 1.000 2.95918 126 TYR A CA 1
ATOM 1448 C C . TYR B 2 37 ? 107.23469 126.38105 96.28927 1.000 3.32382 126 TYR A C 1
ATOM 1449 O O . TYR B 2 37 ? 107.80588 127.30987 96.86613 1.000 3.55799 126 TYR A O 1
ATOM 1458 N N . VAL B 2 38 ? 106.70080 126.49382 95.07847 1.000 3.71222 127 VAL A N 1
ATOM 1459 C CA . VAL B 2 38 ? 106.70778 127.74109 94.32495 1.000 3.19966 127 VAL A CA 1
ATOM 1460 C C . VAL B 2 38 ? 105.28838 128.28815 94.28816 1.000 5.84107 127 VAL A C 1
ATOM 1461 O O . VAL B 2 38 ? 104.31051 127.53395 94.27195 1.000 5.81376 127 VAL A O 1
ATOM 1465 N N . ASN B 2 39 ? 105.17701 129.61262 94.27683 1.000 5.52708 128 ASN A N 1
ATOM 1466 C CA . ASN B 2 39 ? 103.89170 130.27867 94.43385 1.000 7.16203 128 ASN A CA 1
ATOM 1467 C C . ASN B 2 39 ? 103.19549 130.59341 93.11527 1.000 11.32297 128 ASN A C 1
ATOM 1468 O O . ASN B 2 39 ? 102.13805 131.23028 93.13319 1.000 15.78937 128 ASN A O 1
ATOM 1473 N N . ASP B 2 40 ? 103.75102 130.18016 91.97898 1.000 9.02941 129 ASP A N 1
ATOM 1474 C CA . ASP B 2 40 ? 103.16305 130.47429 90.67209 1.000 12.05044 129 ASP A CA 1
ATOM 1475 C C . ASP B 2 40 ? 103.08187 129.18487 89.86073 1.000 12.73561 129 ASP A C 1
ATOM 1476 O O . ASP B 2 40 ? 104.08583 128.72666 89.30834 1.000 16.91698 129 ASP A O 1
ATOM 1481 N N . SER B 2 41 ? 101.88286 128.60767 89.78297 1.000 14.62618 130 SER A N 1
ATOM 1482 C CA . SER B 2 41 ? 101.66448 127.40089 88.99710 1.000 12.42260 130 SER A CA 1
ATOM 1483 C C . SER B 2 41 ? 101.51786 127.68066 87.50786 1.000 14.48473 130 SER A C 1
ATOM 1484 O O . SER B 2 41 ? 101.49684 126.73229 86.71632 1.000 14.17073 130 SER A O 1
ATOM 1487 N N . VAL B 2 42 ? 101.41294 128.94930 87.10958 1.000 12.29440 131 VAL A N 1
ATOM 1488 C CA . VAL B 2 42 ? 101.30728 129.27525 85.69151 1.000 14.82206 131 VAL A CA 1
ATOM 1489 C C . VAL B 2 42 ? 102.60129 128.93242 84.96321 1.000 12.34729 131 VAL A C 1
ATOM 1490 O O . VAL B 2 42 ? 102.57875 128.39786 83.84916 1.000 11.70989 131 VAL A O 1
ATOM 1494 N N . TRP B 2 43 ? 103.74794 129.22264 85.58003 1.000 11.46603 132 TRP A N 1
ATOM 1495 C CA . TRP B 2 43 ? 105.03646 129.05331 84.92552 1.000 13.76553 132 TRP A CA 1
ATOM 1496 C C . TRP B 2 43 ? 105.90598 127.95778 85.52379 1.000 10.75917 132 TRP A C 1
ATOM 1497 O O . TRP B 2 43 ? 106.84762 127.51635 84.86043 1.000 13.43657 132 TRP A O 1
ATOM 1508 N N . VAL B 2 44 ? 105.62435 127.51244 86.74357 1.000 14.57127 133 VAL A N 1
ATOM 1509 C CA . VAL B 2 44 ? 106.46216 126.52125 87.41536 1.000 10.05112 133 VAL A CA 1
ATOM 1510 C C . VAL B 2 44 ? 105.59888 125.33645 87.83512 1.000 9.91930 133 VAL A C 1
ATOM 1511 O O . VAL B 2 44 ? 104.48638 125.53339 88.34407 1.000 13.99277 133 VAL A O 1
ATOM 1515 N N . PRO B 2 45 ? 106.05551 124.10181 87.63768 1.000 10.16187 134 PRO A N 1
ATOM 1516 C CA . PRO B 2 45 ? 105.28510 122.94181 88.10255 1.000 7.28950 134 PRO A CA 1
ATOM 1517 C C . PRO B 2 45 ? 105.25833 122.85863 89.62241 1.000 5.59452 134 PRO A C 1
ATOM 1518 O O . PRO B 2 45 ? 105.93496 123.60004 90.33637 1.000 5.10980 134 PRO A O 1
ATOM 1522 N N . GLY B 2 46 ? 104.44669 121.91887 90.11465 1.000 6.68076 135 GLY A N 1
ATOM 1523 C CA . GLY B 2 46 ? 104.23213 121.77168 91.52504 1.000 3.69683 135 GLY A CA 1
ATOM 1524 C C . GLY B 2 46 ? 105.44649 121.19972 92.23688 1.000 3.08753 135 GLY A C 1
ATOM 1525 O O . GLY B 2 46 ? 106.44932 120.83230 91.61318 1.000 4.59060 135 GLY A O 1
ATOM 1526 N N . PRO B 2 47 ? 105.36590 121.12787 93.57233 1.000 2.90803 136 PRO A N 1
ATOM 1527 C CA . PRO B 2 47 ? 104.23474 121.51529 94.42934 1.000 3.01417 136 PRO A CA 1
ATOM 1528 C C . PRO B 2 47 ? 104.09066 123.02918 94.56271 1.000 2.95494 136 PRO A C 1
ATOM 1529 O O . PRO B 2 47 ? 105.05872 123.76787 94.41889 1.000 3.10248 136 PRO A O 1
ATOM 1533 N N . ILE B 2 48 ? 102.88448 123.51157 94.84710 1.000 3.50639 137 ILE A N 1
ATOM 1534 C CA . ILE B 2 48 ? 102.56617 124.93256 94.81261 1.000 3.41380 137 ILE A CA 1
ATOM 1535 C C . ILE B 2 48 ? 102.13971 125.38940 96.20034 1.000 4.62314 137 ILE A C 1
ATOM 1536 O O . ILE B 2 48 ? 101.41718 124.67789 96.90588 1.000 8.07657 137 ILE A O 1
ATOM 1541 N N . ASP B 2 49 ? 102.60627 126.57238 96.59352 1.000 5.28876 138 ASP A N 1
ATOM 1542 C CA . ASP B 2 49 ? 102.13028 127.24422 97.79885 1.000 9.12388 138 ASP A CA 1
ATOM 1543 C C . ASP B 2 49 ? 102.34350 128.73824 97.62000 1.000 11.42539 138 ASP A C 1
ATOM 1544 O O . ASP B 2 49 ? 103.48758 129.19202 97.53244 1.000 11.74211 138 ASP A O 1
ATOM 1549 N N . ASP B 2 50 ? 101.25354 129.49856 97.57381 1.000 11.78318 139 ASP A N 1
ATOM 1550 C CA . ASP B 2 50 ? 101.33426 130.94605 97.43217 1.000 13.61252 139 ASP A CA 1
ATOM 1551 C C . ASP B 2 50 ? 101.34630 131.67789 98.76750 1.000 15.62264 139 ASP A C 1
ATOM 1552 O O . ASP B 2 50 ? 101.34373 132.91205 98.78172 1.000 21.16245 139 ASP A O 1
ATOM 1557 N N . ARG B 2 51 ? 101.35169 130.95497 99.88077 1.000 15.49027 140 ARG A N 1
ATOM 1558 C CA . ARG B 2 51 ? 101.34478 131.58710 101.18861 1.000 17.02860 140 ARG A CA 1
ATOM 1559 C C . ARG B 2 51 ? 102.72019 132.14315 101.53390 1.000 19.91680 140 ARG A C 1
ATOM 1560 O O . ARG B 2 51 ? 103.75385 131.64127 101.08308 1.000 23.10048 140 ARG A O 1
ATOM 1568 N N . CYS B 2 52 ? 102.71774 133.19779 102.34141 1.000 20.47915 141 CYS A N 1
ATOM 1569 C CA . CYS B 2 52 ? 103.93899 133.70328 102.93381 1.000 23.82865 141 CYS A CA 1
ATOM 1570 C C . CYS B 2 52 ? 104.41095 132.74471 104.02535 1.000 20.88531 141 CYS A C 1
ATOM 1571 O O . CYS B 2 52 ? 103.65431 131.87650 104.46599 1.000 23.49704 141 CYS A O 1
ATOM 1574 N N . PRO B 2 53 ? 105.66536 132.86379 104.46162 1.000 22.51690 142 PRO A N 1
ATOM 1575 C CA . PRO B 2 53 ? 106.13279 132.02964 105.57453 1.000 20.13745 142 PRO A CA 1
ATOM 1576 C C . PRO B 2 53 ? 105.23948 132.19541 106.79524 1.000 20.48466 142 PRO A C 1
ATOM 1577 O O . PRO B 2 53 ? 104.72747 133.28222 107.07036 1.000 19.71664 142 PRO A O 1
ATOM 1581 N N . ALA B 2 54 ? 105.03683 131.09104 107.51872 1.000 19.47184 143 ALA A N 1
ATOM 1582 C CA . ALA B 2 54 ? 104.17678 131.12639 108.69655 1.000 19.67457 143 ALA A CA 1
ATOM 1583 C C . ALA B 2 54 ? 104.67105 132.13662 109.72220 1.000 21.75175 143 ALA A C 1
ATOM 1584 O O . ALA B 2 54 ? 103.86835 132.70104 110.47326 1.000 24.50732 143 ALA A O 1
ATOM 1586 N N . LYS B 2 55 ? 105.97730 132.38742 109.75897 1.000 17.08821 144 LYS A N 1
ATOM 1587 C CA . LYS B 2 55 ? 106.58585 133.35122 110.67440 1.000 16.61429 144 LYS A CA 1
ATOM 1588 C C . LYS B 2 55 ? 107.45501 134.30804 109.86977 1.000 16.32471 144 LYS A C 1
ATOM 1589 O O . LYS B 2 55 ? 108.68780 134.22081 109.89746 1.000 19.50466 144 LYS A O 1
ATOM 1595 N N . PRO B 2 56 ? 106.84059 135.23897 109.13607 1.000 21.17410 145 PRO A N 1
ATOM 1596 C CA . PRO B 2 56 ? 107.64309 136.15727 108.31145 1.000 19.81870 145 PRO A CA 1
ATOM 1597 C C . PRO B 2 56 ? 108.59722 137.01376 109.12109 1.000 14.81748 145 PRO A C 1
ATOM 1598 O O . PRO B 2 56 ? 109.65518 137.39934 108.61001 1.000 17.26320 145 PRO A O 1
ATOM 1602 N N . GLU B 2 57 ? 108.25617 137.31935 110.37443 1.000 13.81022 146 GLU A N 1
ATOM 1603 C CA . GLU B 2 57 ? 109.11717 138.14559 111.21005 1.000 16.92032 146 GLU A CA 1
ATOM 1604 C C . GLU B 2 57 ? 110.39322 137.42352 111.62159 1.000 15.94237 146 GLU A C 1
ATOM 1605 O O . GLU B 2 57 ? 111.36202 138.08081 112.01499 1.000 18.58561 146 GLU A O 1
ATOM 1611 N N . GLU B 2 58 ? 110.41760 136.09393 111.54816 1.000 17.11459 147 GLU A N 1
ATOM 1612 C CA . GLU B 2 58 ? 111.60166 135.33724 111.93111 1.000 12.11850 147 GLU A CA 1
ATOM 1613 C C . GLU B 2 58 ? 112.57709 135.12918 110.78316 1.000 12.41509 147 GLU A C 1
ATOM 1614 O O . GLU B 2 58 ? 113.72534 134.74715 111.03004 1.000 13.82544 147 GLU A O 1
ATOM 1620 N N . GLU B 2 59 ? 112.15445 135.36950 109.54484 1.000 12.09468 148 GLU A N 1
ATOM 1621 C CA . GLU B 2 59 ? 113.04618 135.19979 108.40602 1.000 12.04294 148 GLU A CA 1
ATOM 1622 C C . GLU B 2 59 ? 114.21981 136.16628 108.49785 1.000 13.71686 148 GLU A C 1
ATOM 1623 O O . GLU B 2 59 ? 114.03815 137.36289 108.73673 1.000 18.51791 148 GLU A O 1
ATOM 1629 N N . GLY B 2 60 ? 115.42489 135.64252 108.30193 1.000 12.38486 149 GLY A N 1
ATOM 1630 C CA . GLY B 2 60 ? 116.62470 136.44874 108.30466 1.000 11.35245 149 GLY A CA 1
ATOM 1631 C C . GLY B 2 60 ? 117.37555 136.52301 109.61463 1.000 8.69216 149 GLY A C 1
ATOM 1632 O O . GLY B 2 60 ? 118.31245 137.32128 109.71979 1.000 15.29356 149 GLY A O 1
ATOM 1633 N N . MET B 2 61 ? 117.00077 135.72571 110.61235 1.000 9.41003 150 MET A N 1
ATOM 1634 C CA . MET B 2 61 ? 117.70346 135.74321 111.88940 1.000 9.68451 150 MET A CA 1
ATOM 1635 C C . MET B 2 61 ? 119.13140 135.23601 111.71977 1.000 7.67179 150 MET A C 1
ATOM 1636 O O . MET B 2 61 ? 119.37102 134.22684 111.04842 1.000 9.48242 150 MET A O 1
ATOM 1641 N N . MET B 2 62 ? 120.07748 135.94634 112.32702 1.000 9.52776 151 MET A N 1
ATOM 1642 C CA . MET B 2 62 ? 121.48382 135.60478 112.20370 1.000 8.39869 151 MET A CA 1
ATOM 1643 C C . MET B 2 62 ? 121.82694 134.38110 113.05023 1.000 4.90310 151 MET A C 1
ATOM 1644 O O . MET B 2 62 ? 121.15908 134.06250 114.03549 1.000 7.91122 151 MET A O 1
ATOM 1649 N N . ILE B 2 63 ? 122.88597 133.69115 112.63776 1.000 5.05468 152 ILE A N 1
ATOM 1650 C CA . ILE B 2 63 ? 123.35864 132.49118 113.31728 1.000 6.08597 152 ILE A CA 1
ATOM 1651 C C . ILE B 2 63 ? 124.77734 132.20072 112.84352 1.000 6.24091 152 ILE A C 1
ATOM 1652 O O . ILE B 2 63 ? 125.11190 132.41313 111.67522 1.000 6.92851 152 ILE A O 1
ATOM 1657 N N . ASN B 2 64 ? 125.62082 131.74741 113.77037 1.000 7.41642 153 ASN A N 1
ATOM 1658 C CA . ASN B 2 64 ? 126.89292 131.13891 113.40525 1.000 8.25963 153 ASN A CA 1
ATOM 1659 C C . ASN B 2 64 ? 126.71569 129.63696 113.26030 1.000 6.66465 153 ASN A C 1
ATOM 1660 O O . ASN B 2 64 ? 126.05952 129.00074 114.08828 1.000 12.31918 153 ASN A O 1
ATOM 1665 N N . ILE B 2 65 ? 127.30875 129.07224 112.21183 1.000 7.50422 154 ILE A N 1
ATOM 1666 C CA . ILE B 2 65 ? 127.17077 127.65806 111.88282 1.000 8.61364 154 ILE A CA 1
ATOM 1667 C C . ILE B 2 65 ? 128.54424 127.00727 111.95012 1.000 9.10035 154 ILE A C 1
ATOM 1668 O O . ILE B 2 65 ? 129.50500 127.51911 111.36595 1.000 8.74651 154 ILE A O 1
ATOM 1673 N N . SER B 2 66 ? 128.63147 125.87844 112.65364 1.000 7.50156 155 SER A N 1
ATOM 1674 C CA . SER B 2 66 ? 129.84084 125.05545 112.64960 1.000 5.76191 155 SER A CA 1
ATOM 1675 C C . SER B 2 66 ? 129.40258 123.60680 112.84560 1.000 4.99685 155 SER A C 1
ATOM 1676 O O . SER B 2 66 ? 129.16182 123.17839 113.97728 1.000 9.35638 155 SER A O 1
ATOM 1679 N N . ILE B 2 67 ? 129.31137 122.86112 111.74563 1.000 3.98626 156 ILE A N 1
ATOM 1680 C CA . ILE B 2 67 ? 128.79706 121.49878 111.76473 1.000 4.43872 156 ILE A CA 1
ATOM 1681 C C . ILE B 2 67 ? 129.71640 120.60640 110.94264 1.000 4.09829 156 ILE A C 1
ATOM 1682 O O . ILE B 2 67 ? 130.56852 121.07526 110.19163 1.000 5.04692 156 ILE A O 1
ATOM 1687 N N . GLY B 2 68 ? 129.54490 119.29664 111.11880 1.000 3.38008 157 GLY A N 1
ATOM 1688 C CA . GLY B 2 68 ? 130.17481 118.30369 110.28234 1.000 3.17628 157 GLY A CA 1
ATOM 1689 C C . GLY B 2 68 ? 129.16268 117.64039 109.36029 1.000 4.04423 157 GLY A C 1
ATOM 1690 O O . GLY B 2 68 ? 127.97202 117.93684 109.37796 1.000 8.21367 157 GLY A O 1
ATOM 1691 N N . TYR B 2 69 ? 129.66904 116.72159 108.54196 1.000 5.35163 158 TYR A N 1
ATOM 1692 C CA . TYR B 2 69 ? 128.80603 115.96186 107.64690 1.000 4.34492 158 TYR A CA 1
ATOM 1693 C C . TYR B 2 69 ? 129.49283 114.65795 107.27243 1.000 6.13257 158 TYR A C 1
ATOM 1694 O O . TYR B 2 69 ? 130.71708 114.53513 107.34739 1.000 8.53578 158 TYR A O 1
ATOM 1703 N N . ARG B 2 70 ? 128.68193 113.68718 106.85763 1.000 6.72869 159 ARG A N 1
ATOM 1704 C CA . ARG B 2 70 ? 129.17695 112.41613 106.34461 1.000 6.06210 159 ARG A CA 1
ATOM 1705 C C . ARG B 2 70 ? 129.20166 112.36880 104.82354 1.000 7.64574 159 ARG A C 1
ATOM 1706 O O . ARG B 2 70 ? 130.12216 111.79093 104.23932 1.000 9.78137 159 ARG A O 1
ATOM 1714 N N . TYR B 2 71 ? 128.21851 112.97995 104.17027 1.000 6.06567 160 TYR A N 1
ATOM 1715 C CA . TYR B 2 71 ? 128.11910 113.02217 102.72387 1.000 4.82066 160 TYR A CA 1
ATOM 1716 C C . TYR B 2 71 ? 128.11090 114.46923 102.24648 1.000 3.25724 160 TYR A C 1
ATOM 1717 O O . TYR B 2 71 ? 127.70248 115.36292 102.99285 1.000 5.10381 160 TYR A O 1
ATOM 1726 N N . PRO B 2 72 ? 128.57074 114.73258 101.02440 1.000 3.45850 161 PRO A N 1
ATOM 1727 C CA . PRO B 2 72 ? 128.72146 116.12047 100.56029 1.000 2.64002 161 PRO A CA 1
ATOM 1728 C C . PRO B 2 72 ? 127.42098 116.89383 100.67657 1.000 1.91702 161 PRO A C 1
ATOM 1729 O O . PRO B 2 72 ? 126.38048 116.46873 100.15322 1.000 1.61000 161 PRO A O 1
ATOM 1733 N N . PRO B 2 73 ? 127.44155 118.02892 101.37051 1.000 1.85533 162 PRO A N 1
ATOM 1734 C CA . PRO B 2 73 ? 126.21297 118.80467 101.56080 1.000 0.96731 162 PRO A CA 1
ATOM 1735 C C . PRO B 2 73 ? 125.74093 119.43658 100.26360 1.000 0.70512 162 PRO A C 1
ATOM 1736 O O . PRO B 2 73 ? 126.51976 119.67489 99.33876 1.000 1.00555 162 PRO A O 1
ATOM 1740 N N . ILE B 2 74 ? 124.44123 119.70020 100.20316 1.000 0.58630 163 ILE A N 1
ATOM 1741 C CA . ILE B 2 74 ? 123.84002 120.38802 99.06814 1.000 0.61739 163 ILE A CA 1
ATOM 1742 C C . ILE B 2 74 ? 123.96070 121.88582 99.32270 1.000 1.40173 163 ILE A C 1
ATOM 1743 O O . ILE B 2 74 ? 123.34619 122.42107 100.24845 1.000 1.32379 163 ILE A O 1
ATOM 1748 N N . CYS B 2 75 ? 124.76152 122.56006 98.50368 1.000 1.14935 164 CYS A N 1
ATOM 1749 C CA . CYS B 2 75 ? 124.97679 123.99488 98.60516 1.000 2.25906 164 CYS A CA 1
ATOM 1750 C C . CYS B 2 75 ? 124.88962 124.61270 97.21814 1.000 2.12178 164 CYS A C 1
ATOM 1751 O O . CYS B 2 75 ? 125.37007 124.03268 96.24163 1.000 3.54557 164 CYS A O 1
ATOM 1754 N N . LEU B 2 76 ? 124.26635 125.78401 97.13487 1.000 2.81937 165 LEU A N 1
ATOM 1755 C CA . LEU B 2 76 ? 124.15546 126.53959 95.89518 1.000 3.09495 165 LEU A CA 1
ATOM 1756 C C . LEU B 2 76 ? 124.82352 127.89508 96.06715 1.000 4.14138 165 LEU A C 1
ATOM 1757 O O . LEU B 2 76 ? 124.67853 128.54029 97.10784 1.000 4.89965 165 LEU A O 1
ATOM 1762 N N . GLY B 2 77 ? 125.55066 128.32100 95.05051 1.000 5.28162 166 GLY A N 1
ATOM 1763 C CA . GLY B 2 77 ? 126.22746 129.59546 95.06239 1.000 4.94696 166 GLY A CA 1
ATOM 1764 C C . GLY B 2 77 ? 127.59005 129.47743 94.42214 1.000 7.06495 166 GLY A C 1
ATOM 1765 O O . GLY B 2 77 ? 127.94780 128.44563 93.85743 1.000 10.00560 166 GLY A O 1
ATOM 1766 N N . ARG B 2 78 ? 128.36085 130.55758 94.51645 1.000 9.25737 167 ARG A N 1
ATOM 1767 C CA . ARG B 2 78 ? 129.69415 130.64009 93.92503 1.000 11.04037 167 ARG A CA 1
ATOM 1768 C C . ARG B 2 78 ? 130.72404 130.49884 95.04225 1.000 12.90224 167 ARG A C 1
ATOM 1769 O O . ARG B 2 78 ? 131.23355 131.48225 95.57977 1.000 17.76705 167 ARG A O 1
ATOM 1777 N N . ALA B 2 79 ? 131.02941 129.25193 95.38582 1.000 11.50228 168 ALA A N 1
ATOM 1778 C CA . ALA B 2 79 ? 132.01265 128.91495 96.40602 1.000 9.95786 168 ALA A CA 1
ATOM 1779 C C . ALA B 2 79 ? 132.37784 127.44374 96.26654 1.000 11.51028 168 ALA A C 1
ATOM 1780 O O . ALA B 2 79 ? 131.58214 126.66217 95.73091 1.000 14.15999 168 ALA A O 1
ATOM 1782 N N . PRO B 2 80 ? 133.56257 127.02980 96.71392 1.000 13.62788 169 PRO A N 1
ATOM 1783 C CA . PRO B 2 80 ? 133.91680 125.60590 96.64557 1.000 10.11789 169 PRO A CA 1
ATOM 1784 C C . PRO B 2 80 ? 132.90368 124.74851 97.39186 1.000 9.45823 169 PRO A C 1
ATOM 1785 O O . PRO B 2 80 ? 132.50006 125.06575 98.51261 1.000 8.93843 169 PRO A O 1
ATOM 1789 N N . GLY B 2 81 ? 132.49688 123.65113 96.75766 1.000 8.12643 170 GLY A N 1
ATOM 1790 C CA . GLY B 2 81 ? 131.47408 122.78471 97.30132 1.000 6.71214 170 GLY A CA 1
ATOM 1791 C C . GLY B 2 81 ? 130.04772 123.21747 97.04142 1.000 8.55583 170 GLY A C 1
ATOM 1792 O O . GLY B 2 81 ? 129.12159 122.53997 97.50273 1.000 7.61887 170 GLY A O 1
ATOM 1793 N N . CYS B 2 82 ? 129.83486 124.31534 96.32298 1.000 9.96187 171 CYS A N 1
ATOM 1794 C CA . CYS B 2 82 ? 128.50174 124.81677 96.02618 1.000 8.03045 171 CYS A CA 1
ATOM 1795 C C . CYS B 2 82 ? 128.31830 124.93287 94.51994 1.000 5.58515 171 CYS A C 1
ATOM 1796 O O . CYS B 2 82 ? 129.23284 125.35285 93.80618 1.000 13.03728 171 CYS A O 1
ATOM 1799 N N . LEU B 2 83 ? 127.13306 124.55975 94.04203 1.000 5.24241 172 LEU A N 1
ATOM 1800 C CA . LEU B 2 83 ? 126.82992 124.61767 92.61789 1.000 4.82975 172 LEU A CA 1
ATOM 1801 C C . LEU B 2 83 ? 126.54378 126.05254 92.19373 1.000 4.05451 172 LEU A C 1
ATOM 1802 O O . LEU B 2 83 ? 125.65778 126.70964 92.74725 1.000 4.24364 172 LEU A O 1
ATOM 1807 N N . MET B 2 84 ? 127.28309 126.52722 91.20496 1.000 8.79620 173 MET A N 1
ATOM 1808 C CA . MET B 2 84 ? 127.12875 127.89348 90.72693 1.000 5.68563 173 MET A CA 1
ATOM 1809 C C . MET B 2 84 ? 125.85326 128.02812 89.89542 1.000 6.34169 173 MET A C 1
ATOM 1810 O O . MET B 2 84 ? 125.49178 127.10803 89.16010 1.000 6.77167 173 MET A O 1
ATOM 1815 N N . PRO B 2 85 ? 125.14985 129.15150 90.00419 1.000 7.35125 174 PRO A N 1
ATOM 1816 C CA . PRO B 2 85 ? 123.96663 129.37822 89.17187 1.000 6.62178 174 PRO A CA 1
ATOM 1817 C C . PRO B 2 85 ? 124.26404 130.15830 87.89940 1.000 7.24353 174 PRO A C 1
ATOM 1818 O O . PRO B 2 85 ? 125.20683 130.94637 87.81443 1.000 10.80416 174 PRO A O 1
ATOM 1822 N N . ALA B 2 86 ? 123.42515 129.91483 86.89551 1.000 7.34889 175 ALA A N 1
ATOM 1823 C CA . ALA B 2 86 ? 123.46981 130.63278 85.62733 1.000 10.09931 175 ALA A CA 1
ATOM 1824 C C . ALA B 2 86 ? 122.11186 130.50385 84.95635 1.000 7.81204 175 ALA A C 1
ATOM 1825 O O . ALA B 2 86 ? 121.29268 129.66834 85.33679 1.000 5.88844 175 ALA A O 1
ATOM 1827 N N . VAL B 2 87 ? 121.87948 131.34429 83.94983 1.000 12.31035 176 VAL A N 1
ATOM 1828 C CA . VAL B 2 87 ? 120.60279 131.31561 83.24855 1.000 6.77334 176 VAL A CA 1
ATOM 1829 C C . VAL B 2 87 ? 120.52551 130.08263 82.35769 1.000 5.98406 176 VAL A C 1
ATOM 1830 O O . VAL B 2 87 ? 121.47349 129.75179 81.63370 1.000 9.08185 176 VAL A O 1
ATOM 1834 N N . GLN B 2 88 ? 119.39470 129.38608 82.42241 1.000 4.86371 177 GLN A N 1
ATOM 1835 C CA . GLN B 2 88 ? 119.03915 128.33050 81.48870 1.000 6.39307 177 GLN A CA 1
ATOM 1836 C C . GLN B 2 88 ? 117.82471 128.77759 80.68672 1.000 4.70822 177 GLN A C 1
ATOM 1837 O O . GLN B 2 88 ? 116.92013 129.43332 81.21975 1.000 5.68048 177 GLN A O 1
ATOM 1843 N N . ASN B 2 89 ? 117.81726 128.43158 79.40306 1.000 6.37604 178 ASN A N 1
ATOM 1844 C CA . ASN B 2 89 ? 116.77008 128.83374 78.47668 1.000 5.77349 178 ASN A CA 1
ATOM 1845 C C . ASN B 2 89 ? 116.01604 127.60752 77.98675 1.000 5.24030 178 ASN A C 1
ATOM 1846 O O . ASN B 2 89 ? 116.62518 126.65861 77.48266 1.000 7.01563 178 ASN A O 1
ATOM 1851 N N . TRP B 2 90 ? 114.69505 127.63393 78.12889 1.000 5.69875 179 TRP A N 1
ATOM 1852 C CA . TRP B 2 90 ? 113.81770 126.60301 77.59095 1.000 5.10608 179 TRP A CA 1
ATOM 1853 C C . TRP B 2 90 ? 113.03720 127.20361 76.42992 1.000 7.05090 179 TRP A C 1
ATOM 1854 O O . TRP B 2 90 ? 112.32849 128.19969 76.60606 1.000 6.85677 179 TRP A O 1
ATOM 1865 N N . LEU B 2 91 ? 113.16357 126.59798 75.25255 1.000 8.82594 180 LEU A N 1
ATOM 1866 C CA . LEU B 2 91 ? 112.60569 127.14219 74.02203 1.000 11.69841 180 LEU A CA 1
ATOM 1867 C C . LEU B 2 91 ? 111.56046 126.19522 73.45181 1.000 11.65045 180 LEU A C 1
ATOM 1868 O O . LEU B 2 91 ? 111.81403 124.99511 73.31134 1.000 13.32642 180 LEU A O 1
ATOM 1873 N N . VAL B 2 92 ? 110.39268 126.74005 73.12256 1.000 14.15786 181 VAL A N 1
ATOM 1874 C CA . VAL B 2 92 ? 109.35181 126.03651 72.38609 1.000 14.59966 181 VAL A CA 1
ATOM 1875 C C . VAL B 2 92 ? 109.28738 126.64529 70.99453 1.000 18.61215 181 VAL A C 1
ATOM 1876 O O . VAL B 2 92 ? 109.12327 127.86274 70.85027 1.000 21.05421 181 VAL A O 1
ATOM 1880 N N . GLU B 2 93 ? 109.42296 125.80589 69.97509 1.000 21.15952 182 GLU A N 1
ATOM 1881 C CA . GLU B 2 93 ? 109.44471 126.25077 68.58995 1.000 24.12340 182 GLU A CA 1
ATOM 1882 C C . GLU B 2 93 ? 108.30567 125.60571 67.81419 1.000 25.43413 182 GLU A C 1
ATOM 1883 O O . GLU B 2 93 ? 108.15726 124.37942 67.81609 1.000 30.30447 182 GLU A O 1
ATOM 1889 N N . VAL B 2 94 ? 107.50369 126.43788 67.16520 1.000 28.23092 183 VAL A N 1
ATOM 1890 C CA . VAL B 2 94 ? 106.35359 126.01555 66.37326 1.000 27.83820 183 VAL A CA 1
ATOM 1891 C C . VAL B 2 94 ? 106.69224 126.24675 64.90549 1.000 29.53519 183 VAL A C 1
ATOM 1892 O O . VAL B 2 94 ? 106.93021 127.39450 64.50866 1.000 30.14006 183 VAL A O 1
ATOM 1896 N N . PRO B 2 95 ? 106.75330 125.20427 64.07905 1.000 30.09379 184 PRO A N 1
ATOM 1897 C CA . PRO B 2 95 ? 107.04495 125.41140 62.65671 1.000 30.00764 184 PRO A CA 1
ATOM 1898 C C . PRO B 2 95 ? 105.95511 126.23119 61.98351 1.000 30.03620 184 PRO A C 1
ATOM 1899 O O . PRO B 2 95 ? 104.77519 126.14339 62.32949 1.000 32.08214 184 PRO A O 1
ATOM 1903 N N . THR B 2 96 ? 106.36657 127.03719 61.00953 1.000 32.74366 185 THR A N 1
ATOM 1904 C CA . THR B 2 96 ? 105.46359 127.90329 60.26624 1.000 34.16421 185 THR A CA 1
ATOM 1905 C C . THR B 2 96 ? 105.48327 127.52089 58.79361 1.000 36.81818 185 THR A C 1
ATOM 1906 O O . THR B 2 96 ? 106.54562 127.24483 58.22761 1.000 36.71252 185 THR A O 1
ATOM 1910 N N . VAL B 2 97 ? 104.29874 127.50784 58.17695 1.000 36.83549 186 VAL A N 1
ATOM 1911 C CA . VAL B 2 97 ? 104.17571 127.12761 56.77410 1.000 38.59882 186 VAL A CA 1
ATOM 1912 C C . VAL B 2 97 ? 104.64711 128.21182 55.81907 1.000 39.56347 186 VAL A C 1
ATOM 1913 O O . VAL B 2 97 ? 104.77576 127.94911 54.61814 1.000 43.10317 186 VAL A O 1
ATOM 1917 N N . SER B 2 98 ? 104.90094 129.41919 56.31460 1.000 39.30717 187 SER A N 1
ATOM 1918 C CA . SER B 2 98 ? 105.32943 130.50411 55.44481 1.000 38.85309 187 SER A CA 1
ATOM 1919 C C . SER B 2 98 ? 106.71642 130.21066 54.87553 1.000 38.81539 187 SER A C 1
ATOM 1920 O O . SER B 2 98 ? 107.57035 129.65398 55.57214 1.000 39.10226 187 SER A O 1
ATOM 1923 N N . PRO B 2 99 ? 106.97015 130.56610 53.61275 1.000 40.98393 188 PRO A N 1
ATOM 1924 C CA . PRO B 2 99 ? 108.29328 130.29520 53.02953 1.000 37.80266 188 PRO A CA 1
ATOM 1925 C C . PRO B 2 99 ? 109.39214 131.20241 53.55388 1.000 38.39505 188 PRO A C 1
ATOM 1926 O O . PRO B 2 99 ? 110.57193 130.86418 53.39894 1.000 39.94110 188 PRO A O 1
ATOM 1930 N N . ILE B 2 100 ? 109.05168 132.33987 54.16512 1.000 37.37775 189 ILE A N 1
ATOM 1931 C CA . ILE B 2 100 ? 110.05238 133.26568 54.68301 1.000 38.51605 189 ILE A CA 1
ATOM 1932 C C . ILE B 2 100 ? 110.23440 133.14603 56.18749 1.000 37.27178 189 ILE A C 1
ATOM 1933 O O . ILE B 2 100 ? 111.01298 133.91147 56.77143 1.000 36.68099 189 ILE A O 1
ATOM 1938 N N . SER B 2 101 ? 109.53995 132.21430 56.83447 1.000 36.10170 190 SER A N 1
ATOM 1939 C CA . SER B 2 101 ? 109.66056 131.99731 58.26791 1.000 33.38882 190 SER A CA 1
ATOM 1940 C C . SER B 2 101 ? 109.85668 130.51392 58.53842 1.000 35.43136 190 SER A C 1
ATOM 1941 O O . SER B 2 101 ? 109.21753 129.66884 57.90518 1.000 38.22740 190 SER A O 1
ATOM 1944 N N . ARG B 2 102 ? 110.74819 130.20206 59.47732 1.000 30.62862 191 ARG A N 1
ATOM 1945 C CA . ARG B 2 102 ? 111.03059 128.82959 59.87447 1.000 28.09359 191 ARG A CA 1
ATOM 1946 C C . ARG B 2 102 ? 110.27231 128.41886 61.12978 1.000 28.54413 191 ARG A C 1
ATOM 1947 O O . ARG B 2 102 ? 109.66393 127.34582 61.16234 1.000 28.51657 191 ARG A O 1
ATOM 1955 N N . PHE B 2 103 ? 110.29397 129.25446 62.16622 1.000 27.22605 192 PHE A N 1
ATOM 1956 C CA . PHE B 2 103 ? 109.67714 128.90652 63.43666 1.000 25.83612 192 PHE A CA 1
ATOM 1957 C C . PHE B 2 103 ? 109.13558 130.15745 64.11030 1.000 25.15995 192 PHE A C 1
ATOM 1958 O O . PHE B 2 103 ? 109.55175 131.27991 63.81626 1.000 27.00264 192 PHE A O 1
ATOM 1966 N N . THR B 2 104 ? 108.19278 129.93973 65.02011 1.000 27.11591 193 THR A N 1
ATOM 1967 C CA . THR B 2 104 ? 107.79532 130.92354 66.01504 1.000 23.33256 193 THR A CA 1
ATOM 1968 C C . THR B 2 104 ? 108.23626 130.41969 67.38171 1.000 21.47485 193 THR A C 1
ATOM 1969 O O . THR B 2 104 ? 108.12342 129.22633 67.67837 1.000 25.83669 193 THR A O 1
ATOM 1973 N N . TYR B 2 105 ? 108.74744 131.32757 68.20514 1.000 20.32823 194 TYR A N 1
ATOM 1974 C CA . TYR B 2 105 ? 109.45750 130.96777 69.42070 1.000 18.44685 194 TYR A CA 1
ATOM 1975 C C . TYR B 2 105 ? 108.70200 131.42683 70.65924 1.000 17.81207 194 TYR A C 1
ATOM 1976 O O . TYR B 2 105 ? 108.05000 132.47523 70.66347 1.000 23.65764 194 TYR A O 1
ATOM 1985 N N . HIS B 2 106 ? 108.79535 130.61471 71.70840 1.000 13.26586 195 HIS A N 1
ATOM 1986 C CA . HIS B 2 106 ? 108.38276 130.98968 73.05453 1.000 14.81261 195 HIS A CA 1
ATOM 1987 C C . HIS B 2 106 ? 109.46981 130.52149 74.00686 1.000 14.08467 195 HIS A C 1
ATOM 1988 O O . HIS B 2 106 ? 109.68671 129.31659 74.15447 1.000 16.63538 195 HIS A O 1
ATOM 1995 N N . MET B 2 107 ? 110.15934 131.46079 74.64061 1.000 12.03981 196 MET A N 1
ATOM 1996 C CA . MET B 2 107 ? 111.31020 131.12850 75.46236 1.000 10.68948 196 MET A CA 1
ATOM 1997 C C . MET B 2 107 ? 111.06390 131.53274 76.90843 1.000 9.51058 196 MET A C 1
ATOM 1998 O O . MET B 2 107 ? 110.41481 132.54252 77.18914 1.000 8.85678 196 MET A O 1
ATOM 2003 N N . VAL B 2 108 ? 111.57517 130.71723 77.82365 1.000 6.64240 197 VAL A N 1
ATOM 2004 C CA . VAL B 2 108 ? 111.58273 131.02218 79.24708 1.000 6.16573 197 VAL A CA 1
ATOM 2005 C C . VAL B 2 108 ? 113.02561 130.98688 79.72719 1.000 5.37437 197 VAL A C 1
ATOM 2006 O O . VAL B 2 108 ? 113.73312 129.99592 79.51312 1.000 7.20352 197 VAL A O 1
ATOM 2010 N N . SER B 2 109 ? 113.46165 132.06930 80.35974 1.000 5.85570 198 SER A N 1
ATOM 2011 C CA . SER B 2 109 ? 114.80289 132.17800 80.91426 1.000 6.81359 198 SER A CA 1
ATOM 2012 C C . SER B 2 109 ? 114.70480 132.13559 82.43046 1.000 5.59988 198 SER A C 1
ATOM 2013 O O . SER B 2 109 ? 113.93399 132.89617 83.02311 1.000 6.95336 198 SER A O 1
ATOM 2016 N N . GLY B 2 110 ? 115.47410 131.25671 83.05527 1.000 8.24366 199 GLY A N 1
ATOM 2017 C CA . GLY B 2 110 ? 115.40830 131.12047 84.50071 1.000 4.79710 199 GLY A CA 1
ATOM 2018 C C . GLY B 2 110 ? 116.74682 130.75593 85.09459 1.000 4.95079 199 GLY A C 1
ATOM 2019 O O . GLY B 2 110 ? 117.54136 130.03738 84.48528 1.000 6.76445 199 GLY A O 1
ATOM 2020 N N . MET B 2 111 ? 116.98756 131.23929 86.30855 1.000 3.92431 200 MET A N 1
ATOM 2021 C CA . MET B 2 111 ? 118.22841 130.92810 87.00277 1.000 6.37992 200 MET A CA 1
ATOM 2022 C C . MET B 2 111 ? 118.21959 129.47325 87.46243 1.000 3.71359 200 MET A C 1
ATOM 2023 O O . MET B 2 111 ? 117.30314 129.04073 88.16511 1.000 4.65124 200 MET A O 1
ATOM 2028 N N . SER B 2 112 ? 119.24319 128.72262 87.07406 1.000 3.31270 201 SER A N 1
ATOM 2029 C CA . SER B 2 112 ? 119.32875 127.29290 87.34029 1.000 4.76157 201 SER A CA 1
ATOM 2030 C C . SER B 2 112 ? 120.80327 126.93705 87.50956 1.000 4.00424 201 SER A C 1
ATOM 2031 O O . SER B 2 112 ? 121.64136 127.81482 87.73176 1.000 5.95867 201 SER A O 1
ATOM 2034 N N . LEU B 2 113 ? 121.12551 125.65204 87.40339 1.000 7.19831 202 LEU A N 1
ATOM 2035 C CA . LEU B 2 113 ? 122.44520 125.15096 87.76708 1.000 4.90575 202 LEU A CA 1
ATOM 2036 C C . LEU B 2 113 ? 123.39782 125.25763 86.58181 1.000 5.26007 202 LEU A C 1
ATOM 2037 O O . LEU B 2 113 ? 123.14983 124.67643 85.52040 1.000 7.87307 202 LEU A O 1
ATOM 2042 N N . ARG B 2 114 ? 124.48462 125.99054 86.77364 1.000 6.77226 203 ARG A N 1
ATOM 2043 C CA . ARG B 2 114 ? 125.44544 126.22081 85.70189 1.000 7.43161 203 ARG A CA 1
ATOM 2044 C C . ARG B 2 114 ? 126.28342 124.97120 85.45538 1.000 6.32212 203 ARG A C 1
ATOM 2045 O O . ARG B 2 114 ? 126.87453 124.43100 86.39570 1.000 5.89322 203 ARG A O 1
ATOM 2053 N N . PRO B 2 115 ? 126.35604 124.47999 84.22422 1.000 6.92490 204 PRO A N 1
ATOM 2054 C CA . PRO B 2 115 ? 127.30437 123.40765 83.91451 1.000 7.56439 204 PRO A CA 1
ATOM 2055 C C . PRO B 2 115 ? 128.72027 123.93365 83.73598 1.000 7.84592 204 PRO A C 1
ATOM 2056 O O . PRO B 2 115 ? 128.94405 125.07915 83.34010 1.000 11.13317 204 PRO A O 1
ATOM 2060 N N . ARG B 2 116 ? 129.68238 123.06988 84.04825 1.000 7.91519 205 ARG A N 1
ATOM 2061 C CA . ARG B 2 116 ? 131.08757 123.38465 83.83907 1.000 11.78145 205 ARG A CA 1
ATOM 2062 C C . ARG B 2 116 ? 131.38899 123.49887 82.34940 1.000 12.23626 205 ARG A C 1
ATOM 2063 O O . ARG B 2 116 ? 130.74838 122.85896 81.51318 1.000 14.22363 205 ARG A O 1
ATOM 2071 N N . VAL B 2 117 ? 132.37837 124.32088 82.01930 1.000 17.72543 206 VAL A N 1
ATOM 2072 C CA . VAL B 2 117 ? 132.71339 124.60132 80.62938 1.000 20.97203 206 VAL A CA 1
ATOM 2073 C C . VAL B 2 117 ? 134.05723 123.97162 80.29052 1.000 19.06322 206 VAL A C 1
ATOM 2074 O O . VAL B 2 117 ? 134.93235 123.81076 81.14852 1.000 19.24538 206 VAL A O 1
ATOM 2078 N N . ASN B 2 118 ? 134.20793 123.60014 79.02089 1.000 24.27096 207 ASN A N 1
ATOM 2079 C CA . ASN B 2 118 ? 135.46868 123.08739 78.48740 1.000 28.69806 207 ASN A CA 1
ATOM 2080 C C . ASN B 2 118 ? 136.24218 124.26417 77.90999 1.000 32.17468 207 ASN A C 1
ATOM 2081 O O . ASN B 2 118 ? 135.98346 124.69884 76.78604 1.000 37.20212 207 ASN A O 1
ATOM 2086 N N . TYR B 2 119 ? 137.19819 124.78425 78.68068 1.000 33.50704 208 TYR A N 1
ATOM 2087 C CA . TYR B 2 119 ? 137.97698 125.92610 78.21304 1.000 39.30796 208 TYR A CA 1
ATOM 2088 C C . TYR B 2 119 ? 138.80906 125.56402 76.98892 1.000 42.83717 208 TYR A C 1
ATOM 2089 O O . TYR B 2 119 ? 138.97503 126.38469 76.07885 1.000 44.20610 208 TYR A O 1
ATOM 2098 N N . LEU B 2 120 ? 139.34056 124.34162 76.94845 1.000 42.22743 209 LEU A N 1
ATOM 2099 C CA . LEU B 2 120 ? 140.11571 123.90590 75.79247 1.000 44.01173 209 LEU A CA 1
ATOM 2100 C C . LEU B 2 120 ? 139.22401 123.58728 74.59698 1.000 42.76239 209 LEU A C 1
ATOM 2101 O O . LEU B 2 120 ? 139.57773 123.90448 73.45595 1.000 45.27868 209 LEU A O 1
ATOM 2106 N N . GLN B 2 121 ? 138.06938 122.96645 74.83459 1.000 41.91194 210 GLN A N 1
ATOM 2107 C CA . GLN B 2 121 ? 137.22211 122.46212 73.75214 1.000 42.41219 210 GLN A CA 1
ATOM 2108 C C . GLN B 2 121 ? 136.17608 123.49944 73.33481 1.000 41.10888 210 GLN A C 1
ATOM 2109 O O . GLN B 2 121 ? 134.96931 123.25804 73.35535 1.000 41.01402 210 GLN A O 1
ATOM 2115 N N . ASP B 2 122 ? 136.67584 124.67415 72.94612 1.000 39.87539 211 ASP A N 1
ATOM 2116 C CA . ASP B 2 122 ? 135.86508 125.72226 72.31942 1.000 40.16892 211 ASP A CA 1
ATOM 2117 C C . ASP B 2 122 ? 134.68623 126.14608 73.19501 1.000 38.88117 211 ASP A C 1
ATOM 2118 O O . ASP B 2 122 ? 133.58680 126.40279 72.69998 1.000 39.67230 211 ASP A O 1
ATOM 2123 N N . PHE B 2 123 ? 134.92040 126.22186 74.50639 1.000 38.33694 212 PHE A N 1
ATOM 2124 C CA . PHE B 2 123 ? 133.94674 126.75851 75.46240 1.000 36.01624 212 PHE A CA 1
ATOM 2125 C C . PHE B 2 123 ? 132.59889 126.04137 75.37991 1.000 36.74208 212 PHE A C 1
ATOM 2126 O O . PHE B 2 123 ? 131.53911 126.66578 75.45422 1.000 35.71870 212 PHE A O 1
ATOM 2134 N N . SER B 2 124 ? 132.63461 124.72205 75.22473 1.000 32.88127 213 SER A N 1
ATOM 2135 C CA . SER B 2 124 ? 131.42545 123.91481 75.26644 1.000 27.86586 213 SER A CA 1
ATOM 2136 C C . SER B 2 124 ? 131.15265 123.50236 76.71376 1.000 25.19074 213 SER A C 1
ATOM 2137 O O . SER B 2 124 ? 131.75624 124.02441 77.65290 1.000 26.89896 213 SER A O 1
ATOM 2140 N N . TYR B 2 125 ? 130.23173 122.56552 76.91308 1.000 20.02475 214 TYR A N 1
ATOM 2141 C CA . TYR B 2 125 ? 129.93863 122.04873 78.24225 1.000 15.85879 214 TYR A CA 1
ATOM 2142 C C . TYR B 2 125 ? 130.73527 120.78099 78.51427 1.000 14.27767 214 TYR A C 1
ATOM 2143 O O . TYR B 2 125 ? 130.85790 119.91190 77.64729 1.000 18.20423 214 TYR A O 1
ATOM 2152 N N . GLN B 2 126 ? 131.28304 120.68387 79.72265 1.000 13.73137 215 GLN A N 1
ATOM 2153 C CA . GLN B 2 126 ? 131.83642 119.41645 80.17611 1.000 13.89385 215 GLN A CA 1
ATOM 2154 C C . GLN B 2 126 ? 130.71411 118.39521 80.28526 1.000 10.01542 215 GLN A C 1
ATOM 2155 O O . GLN B 2 126 ? 129.66476 118.67070 80.87339 1.000 9.56206 215 GLN A O 1
ATOM 2161 N N . ARG B 2 127 ? 130.92946 117.21586 79.71358 1.000 11.11358 216 ARG A N 1
ATOM 2162 C CA . ARG B 2 127 ? 129.86902 116.23099 79.58442 1.000 11.36675 216 ARG A CA 1
ATOM 2163 C C . ARG B 2 127 ? 130.34616 114.86683 80.05874 1.000 12.78209 216 ARG A C 1
ATOM 2164 O O . ARG B 2 127 ? 131.51462 114.50562 79.89936 1.000 18.09224 216 ARG A O 1
ATOM 2172 N N . SER B 2 128 ? 129.42151 114.11680 80.65369 1.000 11.61416 217 SER A N 1
ATOM 2173 C CA . SER B 2 128 ? 129.68738 112.78553 81.17589 1.000 9.68955 217 SER A CA 1
ATOM 2174 C C . SER B 2 128 ? 128.62088 111.82162 80.67990 1.000 11.82887 217 SER A C 1
ATOM 2175 O O . SER B 2 128 ? 127.43498 112.16045 80.64138 1.000 14.38935 217 SER A O 1
ATOM 2178 N N . LEU B 2 129 ? 129.04846 110.61861 80.30364 1.000 13.09529 218 LEU A N 1
ATOM 2179 C CA . LEU B 2 129 ? 128.14810 109.57105 79.84348 1.000 12.04317 218 LEU A CA 1
ATOM 2180 C C . LEU B 2 129 ? 127.85731 108.53213 80.91896 1.000 13.44190 218 LEU A C 1
ATOM 2181 O O . LEU B 2 129 ? 127.21048 107.52139 80.63047 1.000 15.96031 218 LEU A O 1
ATOM 2186 N N . LYS B 2 130 ? 128.31288 108.75748 82.14703 1.000 10.72167 219 LYS A N 1
ATOM 2187 C CA . LYS B 2 130 ? 128.22202 107.74443 83.18816 1.000 13.27674 219 LYS A CA 1
ATOM 2188 C C . LYS B 2 130 ? 126.83767 107.71746 83.82409 1.000 11.71991 219 LYS A C 1
ATOM 2189 O O . LYS B 2 130 ? 126.21800 108.76079 84.04802 1.000 15.04899 219 LYS A O 1
ATOM 2195 N N . PHE B 2 131 ? 126.35802 106.50434 84.10502 1.000 12.06860 220 PHE A N 1
ATOM 2196 C CA . PHE B 2 131 ? 125.13152 106.26859 84.86719 1.000 11.11178 220 PHE A CA 1
ATOM 2197 C C . PHE B 2 131 ? 123.92797 106.95575 84.22030 1.000 11.02020 220 PHE A C 1
ATOM 2198 O O . PHE B 2 131 ? 123.26747 107.81019 84.81336 1.000 9.88829 220 PHE A O 1
ATOM 2206 N N . ARG B 2 132 ? 123.65166 106.55674 82.98839 1.000 12.76320 221 ARG A N 1
ATOM 2207 C CA . ARG B 2 132 ? 122.50468 107.08678 82.26634 1.000 9.14052 221 ARG A CA 1
ATOM 2208 C C . ARG B 2 132 ? 121.22064 106.57972 82.90775 1.000 11.02654 221 ARG A C 1
ATOM 2209 O O . ARG B 2 132 ? 121.04335 105.36216 83.03653 1.000 14.59110 221 ARG A O 1
ATOM 2217 N N . PRO B 2 133 ? 120.31201 107.45523 83.32123 1.000 12.46301 222 PRO A N 1
ATOM 2218 C CA . PRO B 2 133 ? 119.09530 107.00091 83.99347 1.000 12.58066 222 PRO A CA 1
ATOM 2219 C C . PRO B 2 133 ? 118.01058 106.60947 83.00298 1.000 11.42188 222 PRO A C 1
ATOM 2220 O O . PRO B 2 133 ? 118.03158 106.97567 81.82703 1.000 13.95862 222 PRO A O 1
ATOM 2224 N N . LYS B 2 134 ? 117.04935 105.84753 83.51209 1.000 14.03398 223 LYS A N 1
ATOM 2225 C CA . LYS B 2 134 ? 115.87132 105.50649 82.73244 1.000 16.05378 223 LYS A CA 1
ATOM 2226 C C . LYS B 2 134 ? 114.98525 106.73063 82.54366 1.000 15.59677 223 LYS A C 1
ATOM 2227 O O . LYS B 2 134 ? 114.98802 107.66085 83.35378 1.000 22.72460 223 LYS A O 1
ATOM 2233 N N . GLY B 2 135 ? 114.22427 106.72135 81.46588 1.000 12.37537 224 GLY A N 1
ATOM 2234 C CA . GLY B 2 135 ? 113.28592 107.79177 81.19376 1.000 9.80352 224 GLY A CA 1
ATOM 2235 C C . GLY B 2 135 ? 113.15484 108.02698 79.70651 1.000 12.56255 224 GLY A C 1
ATOM 2236 O O . GLY B 2 135 ? 113.91492 107.50513 78.89394 1.000 14.39177 224 GLY A O 1
ATOM 2237 N N . LYS B 2 136 ? 112.16190 108.83234 79.36094 1.000 13.36594 225 LYS A N 1
ATOM 2238 C CA . LYS B 2 136 ? 111.94844 109.18732 77.96845 1.000 13.64594 225 LYS A CA 1
ATOM 2239 C C . LYS B 2 136 ? 113.11743 110.03139 77.47069 1.000 13.06536 225 LYS A C 1
ATOM 2240 O O . LYS B 2 136 ? 113.47121 111.02861 78.11225 1.000 12.46134 225 LYS A O 1
ATOM 2246 N N . PRO B 2 137 ? 113.75107 109.66257 76.35956 1.000 15.15593 226 PRO A N 1
ATOM 2247 C CA . PRO B 2 137 ? 114.82988 110.49758 75.82177 1.000 13.47873 226 PRO A CA 1
ATOM 2248 C C . PRO B 2 137 ? 114.29866 111.85005 75.37445 1.000 13.81549 226 PRO A C 1
ATOM 2249 O O . PRO B 2 137 ? 113.14668 111.98240 74.95638 1.000 17.21523 226 PRO A O 1
ATOM 2253 N N . CYS B 2 138 ? 115.14840 112.86372 75.48653 1.000 10.72111 227 CYS A N 1
ATOM 2254 C CA . CYS B 2 138 ? 114.75806 114.19478 75.05254 1.000 15.05029 227 CYS A CA 1
ATOM 2255 C C . CYS B 2 138 ? 114.55109 114.20213 73.53995 1.000 14.17148 227 CYS A C 1
ATOM 2256 O O . CYS B 2 138 ? 115.32852 113.58297 72.80378 1.000 18.89178 227 CYS A O 1
ATOM 2259 N N . PRO B 2 139 ? 113.51517 114.87511 73.04603 1.000 18.83881 228 PRO A N 1
ATOM 2260 C CA . PRO B 2 139 ? 113.20392 114.80190 71.61508 1.000 15.80202 228 PRO A CA 1
ATOM 2261 C C . PRO B 2 139 ? 114.29752 115.41802 70.75816 1.000 17.40696 228 PRO A C 1
ATOM 2262 O O . PRO B 2 139 ? 114.93325 116.40760 71.12855 1.000 22.51730 228 PRO A O 1
ATOM 2266 N N . LYS B 2 140 ? 114.50924 114.81159 69.59115 1.000 21.02854 229 LYS A N 1
ATOM 2267 C CA . LYS B 2 140 ? 115.45848 115.32541 68.61496 1.000 25.56680 229 LYS A CA 1
ATOM 2268 C C . LYS B 2 140 ? 114.78651 116.02581 67.44419 1.000 26.74834 229 LYS A C 1
ATOM 2269 O O . LYS B 2 140 ? 115.44438 116.80727 66.74933 1.000 29.10685 229 LYS A O 1
ATOM 2275 N N . GLU B 2 141 ? 113.50520 115.76868 67.21454 1.000 28.04884 230 GLU A N 1
ATOM 2276 C CA . GLU B 2 141 ? 112.73385 116.40496 66.15992 1.000 31.28873 230 GLU A CA 1
ATOM 2277 C C . GLU B 2 141 ? 111.77398 117.42109 66.77061 1.000 29.66903 230 GLU A C 1
ATOM 2278 O O . GLU B 2 141 ? 111.69444 117.58620 67.99091 1.000 31.88824 230 GLU A O 1
ATOM 2284 N N . ILE B 2 142 ? 111.03959 118.10487 65.90493 1.000 33.18386 231 ILE A N 1
ATOM 2285 C CA . ILE B 2 142 ? 110.09531 119.14579 66.29753 1.000 31.86478 231 ILE A CA 1
ATOM 2286 C C . ILE B 2 142 ? 108.68600 118.62897 66.02928 1.000 36.07652 231 ILE A C 1
ATOM 2287 O O . ILE B 2 142 ? 108.36565 118.29636 64.88061 1.000 35.88602 231 ILE A O 1
ATOM 2292 N N . PRO B 2 143 ? 107.82104 118.53520 67.04029 1.000 40.32694 232 PRO A N 1
ATOM 2293 C CA . PRO B 2 143 ? 106.43496 118.10295 66.79636 1.000 38.36600 232 PRO A CA 1
ATOM 2294 C C . PRO B 2 143 ? 105.69104 119.12710 65.95086 1.000 39.75554 232 PRO A C 1
ATOM 2295 O O . PRO B 2 143 ? 105.63953 120.31165 66.28902 1.000 40.45573 232 PRO A O 1
ATOM 2299 N N . LYS B 2 144 ? 105.11397 118.66005 64.84096 1.000 42.37987 233 LYS A N 1
ATOM 2300 C CA . LYS B 2 144 ? 104.41536 119.56265 63.93100 1.000 41.93056 233 LYS A CA 1
ATOM 2301 C C . LYS B 2 144 ? 103.18154 120.17227 64.58536 1.000 45.49532 233 LYS A C 1
ATOM 2302 O O . LYS B 2 144 ? 102.90540 121.36491 64.41080 1.000 44.97734 233 LYS A O 1
ATOM 2308 N N . GLU B 2 145 ? 102.42720 119.37306 65.33784 1.000 44.29497 234 GLU A N 1
ATOM 2309 C CA . GLU B 2 145 ? 101.20540 119.84090 65.99168 1.000 45.85507 234 GLU A CA 1
ATOM 2310 C C . GLU B 2 145 ? 101.56283 120.30650 67.39689 1.000 47.36356 234 GLU A C 1
ATOM 2311 O O . GLU B 2 145 ? 101.55845 119.53137 68.35420 1.000 46.10912 234 GLU A O 1
ATOM 2317 N N . SER B 2 146 ? 101.87975 121.59547 67.52198 1.000 45.45297 235 SER A N 1
ATOM 2318 C CA . SER B 2 146 ? 102.22685 122.19208 68.81046 1.000 44.91223 235 SER A CA 1
ATOM 2319 C C . SER B 2 146 ? 101.00612 122.93958 69.34035 1.000 47.28598 235 SER A C 1
ATOM 2320 O O . SER B 2 146 ? 100.88123 124.15834 69.21951 1.000 45.02529 235 SER A O 1
ATOM 2323 N N . LYS B 2 147 ? 100.09191 122.18212 69.93924 1.000 49.18875 236 LYS A N 1
ATOM 2324 C CA . LYS B 2 147 ? 98.90363 122.76470 70.53918 1.000 46.22750 236 LYS A CA 1
ATOM 2325 C C . LYS B 2 147 ? 99.22478 123.32288 71.92243 1.000 46.18953 236 LYS A C 1
ATOM 2326 O O . LYS B 2 147 ? 100.22908 122.96749 72.54632 1.000 47.19735 236 LYS A O 1
ATOM 2332 N N . ASN B 2 148 ? 98.34650 124.20698 72.39845 1.000 45.75834 237 ASN A N 1
ATOM 2333 C CA . ASN B 2 148 ? 98.51648 124.88257 73.68531 1.000 45.59736 237 ASN A CA 1
ATOM 2334 C C . ASN B 2 148 ? 99.86761 125.59192 73.74842 1.000 44.41630 237 ASN A C 1
ATOM 2335 O O . ASN B 2 148 ? 100.66877 125.38914 74.66362 1.000 43.13001 237 ASN A O 1
ATOM 2340 N N . THR B 2 149 ? 100.11558 126.43414 72.74284 1.000 44.25034 238 THR A N 1
ATOM 2341 C CA . THR B 2 149 ? 101.41354 127.08875 72.61326 1.000 46.16527 238 THR A CA 1
ATOM 2342 C C . THR B 2 149 ? 101.68514 128.03875 73.77426 1.000 44.52063 238 THR A C 1
ATOM 2343 O O . THR B 2 149 ? 102.81935 128.12373 74.25957 1.000 42.04426 238 THR A O 1
ATOM 2347 N N . GLU B 2 150 ? 100.66246 128.76675 74.22810 1.000 44.32515 239 GLU A N 1
ATOM 2348 C CA . GLU B 2 150 ? 100.87068 129.74870 75.28828 1.000 41.88983 239 GLU A CA 1
ATOM 2349 C C . GLU B 2 150 ? 101.19943 129.07758 76.61811 1.000 41.58707 239 GLU A C 1
ATOM 2350 O O . GLU B 2 150 ? 102.01738 129.59027 77.39121 1.000 38.72721 239 GLU A O 1
ATOM 2356 N N . VAL B 2 151 ? 100.58489 127.93257 76.89833 1.000 38.95095 240 VAL A N 1
ATOM 2357 C CA . VAL B 2 151 ? 100.77042 127.23693 78.16690 1.000 34.62494 240 VAL A CA 1
ATOM 2358 C C . VAL B 2 151 ? 102.01682 126.36675 78.06980 1.000 36.03345 240 VAL A C 1
ATOM 2359 O O . VAL B 2 151 ? 102.07213 125.43308 77.26213 1.000 36.58981 240 VAL A O 1
ATOM 2363 N N . LEU B 2 152 ? 103.01548 126.67010 78.89531 1.000 30.32288 241 LEU A N 1
ATOM 2364 C CA . LEU B 2 152 ? 104.24651 125.89304 78.92125 1.000 21.17250 241 LEU A CA 1
ATOM 2365 C C . LEU B 2 152 ? 104.03619 124.60397 79.70524 1.000 20.16183 241 LEU A C 1
ATOM 2366 O O . LEU B 2 152 ? 103.48730 124.62110 80.81078 1.000 22.09942 241 LEU A O 1
ATOM 2371 N N . VAL B 2 153 ? 104.47405 123.48695 79.13294 1.000 16.46237 242 VAL A N 1
ATOM 2372 C CA . VAL B 2 153 ? 104.34441 122.17749 79.75958 1.000 18.22263 242 VAL A CA 1
ATOM 2373 C C . VAL B 2 153 ? 105.74536 121.63581 80.00425 1.000 13.96247 242 VAL A C 1
ATOM 2374 O O . VAL B 2 153 ? 106.52592 121.46990 79.05916 1.000 12.29023 242 VAL A O 1
ATOM 2378 N N . TRP B 2 154 ? 106.06310 121.36485 81.26743 1.000 11.77977 243 TRP A N 1
ATOM 2379 C CA . TRP B 2 154 ? 107.38016 120.87141 81.65490 1.000 11.38745 243 TRP A CA 1
ATOM 2380 C C . TRP B 2 154 ? 107.36791 119.34711 81.61612 1.000 14.81666 243 TRP A C 1
ATOM 2381 O O . TRP B 2 154 ? 106.73194 118.70581 82.45675 1.000 14.02555 243 TRP A O 1
ATOM 2392 N N . GLU B 2 155 ? 108.07343 118.76731 80.64888 1.000 15.53433 244 GLU A N 1
ATOM 2393 C CA . GLU B 2 155 ? 108.22669 117.32256 80.53931 1.000 12.30102 244 GLU A CA 1
ATOM 2394 C C . GLU B 2 155 ? 109.65173 116.93738 80.91056 1.000 11.92185 244 GLU A C 1
ATOM 2395 O O . GLU B 2 155 ? 110.61070 117.48313 80.35656 1.000 16.12047 244 GLU A O 1
ATOM 2401 N N . GLU B 2 156 ? 109.78577 116.00058 81.84354 1.000 12.18853 245 GLU A N 1
ATOM 2402 C CA . GLU B 2 156 ? 111.09661 115.47506 82.19844 1.000 11.49631 245 GLU A CA 1
ATOM 2403 C C . GLU B 2 156 ? 111.60836 114.55433 81.09563 1.000 9.51271 245 GLU A C 1
ATOM 2404 O O . GLU B 2 156 ? 110.87914 113.68205 80.61533 1.000 13.89648 245 GLU A O 1
ATOM 2410 N N . CYS B 2 157 ? 112.86379 114.74605 80.69383 1.000 6.60476 246 CYS A N 1
ATOM 2411 C CA . CYS B 2 157 ? 113.45222 113.92882 79.64242 1.000 7.89421 246 CYS A CA 1
ATOM 2412 C C . CYS B 2 157 ? 114.92815 113.70361 79.93669 1.000 7.65043 246 CYS A C 1
ATOM 2413 O O . CYS B 2 157 ? 115.56240 114.47108 80.66375 1.000 6.15582 246 CYS A O 1
ATOM 2416 N N . VAL B 2 158 ? 115.46761 112.63851 79.34974 1.000 8.11901 247 VAL A N 1
ATOM 2417 C CA . VAL B 2 158 ? 116.85336 112.23088 79.55128 1.000 7.49714 247 VAL A CA 1
ATOM 2418 C C . VAL B 2 158 ? 117.66936 112.70184 78.35674 1.000 8.51723 247 VAL A C 1
ATOM 2419 O O . VAL B 2 158 ? 117.39713 112.31334 77.21504 1.000 10.51208 247 VAL A O 1
ATOM 2423 N N . ALA B 2 159 ? 118.67762 113.52550 78.62084 1.000 7.51598 248 ALA A N 1
ATOM 2424 C CA . ALA B 2 159 ? 119.49905 114.08452 77.56183 1.000 9.85803 248 ALA A CA 1
ATOM 2425 C C . ALA B 2 159 ? 120.39188 113.01228 76.94142 1.000 7.85462 248 ALA A C 1
ATOM 2426 O O . ALA B 2 159 ? 120.57803 111.92229 77.48860 1.000 11.42052 248 ALA A O 1
ATOM 2428 N N . ASN B 2 160 ? 120.94326 113.33959 75.77025 1.000 11.60696 249 ASN A N 1
ATOM 2429 C CA . ASN B 2 160 ? 121.85747 112.42316 75.09550 1.000 13.49258 249 ASN A CA 1
ATOM 2430 C C . ASN B 2 160 ? 123.08951 112.15299 75.94868 1.000 7.68316 249 ASN A C 1
ATOM 2431 O O . ASN B 2 160 ? 123.56895 111.01628 76.02158 1.000 11.11236 249 ASN A O 1
ATOM 2436 N N . SER B 2 161 ? 123.61855 113.18838 76.59351 1.000 10.31326 250 SER A N 1
ATOM 2437 C CA . SER B 2 161 ? 124.68938 113.04716 77.56626 1.000 9.02706 250 SER A CA 1
ATOM 2438 C C . SER B 2 161 ? 124.43499 114.01900 78.70885 1.000 6.43544 250 SER A C 1
ATOM 2439 O O . SER B 2 161 ? 123.75844 115.03613 78.54470 1.000 11.10983 250 SER A O 1
ATOM 2442 N N . ALA B 2 162 ? 124.97973 113.69108 79.87470 1.000 4.94633 251 ALA A N 1
ATOM 2443 C CA . ALA B 2 162 ? 124.82467 114.54070 81.04426 1.000 4.70027 251 ALA A CA 1
ATOM 2444 C C . ALA B 2 162 ? 125.84887 115.66884 81.02944 1.000 5.93177 251 ALA A C 1
ATOM 2445 O O . ALA B 2 162 ? 126.93322 115.54330 80.45710 1.000 7.37627 251 ALA A O 1
ATOM 2447 N N . VAL B 2 163 ? 125.48856 116.78268 81.65570 1.000 3.49891 252 VAL A N 1
ATOM 2448 C CA . VAL B 2 163 ? 126.40719 117.89732 81.85323 1.000 4.09410 252 VAL A CA 1
ATOM 2449 C C . VAL B 2 163 ? 127.01054 117.79045 83.24579 1.000 3.70039 252 VAL A C 1
ATOM 2450 O O . VAL B 2 163 ? 126.32531 117.44156 84.21175 1.000 3.73874 252 VAL A O 1
ATOM 2454 N N . ILE B 2 164 ? 128.30034 118.07417 83.34987 1.000 4.62540 253 ILE A N 1
ATOM 2455 C CA . ILE B 2 164 ? 129.00085 118.05733 84.62743 1.000 4.38569 253 ILE A CA 1
ATOM 2456 C C . ILE B 2 164 ? 128.82346 119.41274 85.29495 1.000 4.14353 253 ILE A C 1
ATOM 2457 O O . ILE B 2 164 ? 129.09937 120.45115 84.68620 1.000 6.12824 253 ILE A O 1
ATOM 2462 N N . LEU B 2 165 ? 128.35547 119.41082 86.54353 1.000 4.48249 254 LEU A N 1
ATOM 2463 C CA . LEU B 2 165 ? 128.23310 120.64215 87.30917 1.000 4.60932 254 LEU A CA 1
ATOM 2464 C C . LEU B 2 165 ? 129.37121 120.84098 88.29839 1.000 5.51182 254 LEU A C 1
ATOM 2465 O O . LEU B 2 165 ? 129.60661 121.97493 88.72555 1.000 8.18446 254 LEU A O 1
ATOM 2470 N N . GLN B 2 166 ? 130.07706 119.77106 88.66395 1.000 4.67555 255 GLN A N 1
ATOM 2471 C CA . GLN B 2 166 ? 131.16752 119.82972 89.62929 1.000 5.73800 255 GLN A CA 1
ATOM 2472 C C . GLN B 2 166 ? 132.00143 118.55805 89.53665 1.000 5.71860 255 GLN A C 1
ATOM 2473 O O . GLN B 2 166 ? 131.45634 117.45567 89.61726 1.000 7.42005 255 GLN A O 1
ATOM 2479 N N . ASN B 2 167 ? 133.31094 118.69068 89.34273 1.000 8.17194 256 ASN A N 1
ATOM 2480 C CA . ASN B 2 167 ? 134.19836 117.53824 89.19030 1.000 10.20554 256 ASN A CA 1
ATOM 2481 C C . ASN B 2 167 ? 135.48606 117.74007 89.98685 1.000 10.47469 256 ASN A C 1
ATOM 2482 O O . ASN B 2 167 ? 136.59415 117.59724 89.46961 1.000 12.94754 256 ASN A O 1
ATOM 2487 N N . ASN B 2 168 ? 135.35338 118.09056 91.26404 1.000 11.36539 257 ASN A N 1
ATOM 2488 C CA . ASN B 2 168 ? 136.52415 118.36054 92.09200 1.000 11.13281 257 ASN A CA 1
ATOM 2489 C C . ASN B 2 168 ? 136.52685 117.50381 93.35277 1.000 9.33878 257 ASN A C 1
ATOM 2490 O O . ASN B 2 168 ? 135.75733 116.54458 93.46044 1.000 14.86394 257 ASN A O 1
ATOM 2495 N N . GLU B 2 169 ? 137.40083 117.83568 94.30542 1.000 14.08757 258 GLU A N 1
ATOM 2496 C CA . GLU B 2 169 ? 137.52269 117.07136 95.54159 1.000 13.14279 258 GLU A CA 1
ATOM 2497 C C . GLU B 2 169 ? 136.25980 117.10473 96.39424 1.000 9.00337 258 GLU A C 1
ATOM 2498 O O . GLU B 2 169 ? 136.13142 116.28259 97.30570 1.000 12.07350 258 GLU A O 1
ATOM 2504 N N . PHE B 2 170 ? 135.33624 118.02808 96.13319 1.000 9.28067 259 PHE A N 1
ATOM 2505 C CA . PHE B 2 170 ? 134.05884 118.03624 96.83223 1.000 8.04373 259 PHE A CA 1
ATOM 2506 C C . PHE B 2 170 ? 133.08680 116.99948 96.28907 1.000 8.53296 259 PHE A C 1
ATOM 2507 O O . PHE B 2 170 ? 132.02239 116.80125 96.88273 1.000 9.15461 259 PHE A O 1
ATOM 2515 N N . GLY B 2 171 ? 133.42408 116.34234 95.18741 1.000 7.06573 260 GLY A N 1
ATOM 2516 C CA . GLY B 2 171 ? 132.57169 115.34284 94.57965 1.000 6.33614 260 GLY A CA 1
ATOM 2517 C C . GLY B 2 171 ? 132.32233 115.63076 93.11289 1.000 6.08786 260 GLY A C 1
ATOM 2518 O O . GLY B 2 171 ? 132.60344 116.71015 92.59658 1.000 6.48007 260 GLY A O 1
ATOM 2519 N N . THR B 2 172 ? 131.78212 114.61901 92.44595 1.000 6.71486 261 THR A N 1
ATOM 2520 C CA . THR B 2 172 ? 131.40538 114.69638 91.04304 1.000 5.00284 261 THR A CA 1
ATOM 2521 C C . THR B 2 172 ? 129.88669 114.70676 90.94960 1.000 3.79658 261 THR A C 1
ATOM 2522 O O . THR B 2 172 ? 129.22943 113.74355 91.35674 1.000 5.44969 261 THR A O 1
ATOM 2526 N N . ILE B 2 173 ? 129.33721 115.79345 90.41836 1.000 3.99498 262 ILE A N 1
ATOM 2527 C CA . ILE B 2 173 ? 127.89874 115.96823 90.26659 1.000 3.66066 262 ILE A CA 1
ATOM 2528 C C . ILE B 2 173 ? 127.60115 116.10936 88.78143 1.000 3.17010 262 ILE A C 1
ATOM 2529 O O . ILE B 2 173 ? 128.18262 116.96614 88.10383 1.000 4.77344 262 ILE A O 1
ATOM 2534 N N . ILE B 2 174 ? 126.70479 115.26621 88.27527 1.000 2.25938 263 ILE A N 1
ATOM 2535 C CA . ILE B 2 174 ? 126.31023 115.29738 86.87561 1.000 2.15773 263 ILE A CA 1
ATOM 2536 C C . ILE B 2 174 ? 124.79936 115.46133 86.80023 1.000 2.41383 263 ILE A C 1
ATOM 2537 O O . ILE B 2 174 ? 124.06470 115.17381 87.74718 1.000 2.65725 263 ILE A O 1
ATOM 2542 N N . ASP B 2 175 ? 124.34132 115.94148 85.64932 1.000 2.17097 264 ASP A N 1
ATOM 2543 C CA . ASP B 2 175 ? 122.93565 116.25454 85.44139 1.000 2.45291 264 ASP A CA 1
ATOM 2544 C C . ASP B 2 175 ? 122.52755 115.76137 84.06453 1.000 2.79542 264 ASP A C 1
ATOM 2545 O O . ASP B 2 175 ? 123.01537 116.27015 83.05241 1.000 3.90976 264 ASP A O 1
ATOM 2550 N N . TRP B 2 176 ? 121.62250 114.79108 84.02722 1.000 2.84933 265 TRP A N 1
ATOM 2551 C CA . TRP B 2 176 ? 121.17247 114.20526 82.77428 1.000 3.27606 265 TRP A CA 1
ATOM 2552 C C . TRP B 2 176 ? 120.00350 114.95730 82.15322 1.000 4.24491 265 TRP A C 1
ATOM 2553 O O . TRP B 2 176 ? 119.48026 114.51889 81.12651 1.000 6.37257 265 TRP A O 1
ATOM 2564 N N . ALA B 2 177 ? 119.57776 116.06040 82.74993 1.000 4.69034 266 ALA A N 1
ATOM 2565 C CA . ALA B 2 177 ? 118.59579 116.92816 82.12359 1.000 4.04716 266 ALA A CA 1
ATOM 2566 C C . ALA B 2 177 ? 119.24219 117.73692 80.99683 1.000 3.96443 266 ALA A C 1
ATOM 2567 O O . ALA B 2 177 ? 120.42251 118.08405 81.07326 1.000 4.56531 266 ALA A O 1
ATOM 2569 N N . PRO B 2 178 ? 118.49152 118.04499 79.94064 1.000 4.33585 267 PRO A N 1
ATOM 2570 C CA . PRO B 2 178 ? 119.08274 118.73085 78.78716 1.000 5.02484 267 PRO A CA 1
ATOM 2571 C C . PRO B 2 178 ? 119.38242 120.19522 79.06951 1.000 5.02908 267 PRO A C 1
ATOM 2572 O O . PRO B 2 178 ? 118.79951 120.82894 79.95154 1.000 5.30525 267 PRO A O 1
ATOM 2576 N N . ARG B 2 179 ? 120.31220 120.72990 78.28269 1.000 5.57094 268 ARG A N 1
ATOM 2577 C CA . ARG B 2 179 ? 120.62230 122.15329 78.25925 1.000 5.18359 268 ARG A CA 1
ATOM 2578 C C . ARG B 2 179 ? 120.44236 122.64736 76.83288 1.000 7.00260 268 ARG A C 1
ATOM 2579 O O . ARG B 2 179 ? 121.05887 122.11129 75.90620 1.000 10.17345 268 ARG A O 1
ATOM 2587 N N . GLY B 2 180 ? 119.60553 123.66363 76.65918 1.000 8.35398 269 GLY A N 1
ATOM 2588 C CA . GLY B 2 180 ? 119.27700 124.18086 75.34304 1.000 8.00668 269 GLY A CA 1
ATOM 2589 C C . GLY B 2 180 ? 120.14831 125.36607 74.96593 1.000 10.36558 269 GLY A C 1
ATOM 2590 O O . GLY B 2 180 ? 120.40851 126.24684 75.78428 1.000 10.24043 269 GLY A O 1
ATOM 2591 N N . GLN B 2 181 ? 120.57844 125.37491 73.70700 1.000 8.47241 270 GLN A N 1
ATOM 2592 C CA . GLN B 2 181 ? 121.37688 126.44768 73.13319 1.000 10.40782 270 GLN A CA 1
ATOM 2593 C C . GLN B 2 181 ? 121.14841 126.49972 71.63039 1.000 11.39451 270 GLN A C 1
ATOM 2594 O O . GLN B 2 181 ? 120.70298 125.52821 71.01343 1.000 11.11198 270 GLN A O 1
ATOM 2600 N N . PHE B 2 182 ? 121.46126 127.65505 71.04912 1.000 13.34456 271 PHE A N 1
ATOM 2601 C CA . PHE B 2 182 ? 121.45535 127.80872 69.60214 1.000 13.06883 271 PHE A CA 1
ATOM 2602 C C . PHE B 2 182 ? 122.79270 127.36580 69.02558 1.000 15.61977 271 PHE A C 1
ATOM 2603 O O . PHE B 2 182 ? 123.85010 127.61737 69.60767 1.000 20.95148 271 PHE A O 1
ATOM 2611 N N . TYR B 2 183 ? 122.73994 126.69989 67.87666 1.000 15.17517 272 TYR A N 1
ATOM 2612 C CA . TYR B 2 183 ? 123.94068 126.19958 67.22589 1.000 21.63118 272 TYR A CA 1
ATOM 2613 C C . TYR B 2 183 ? 123.66463 126.01465 65.74116 1.000 23.94693 272 TYR A C 1
ATOM 2614 O O . TYR B 2 183 ? 122.53493 126.16452 65.27090 1.000 21.40640 272 TYR A O 1
ATOM 2623 N N . HIS B 2 184 ? 124.72093 125.69051 65.00369 1.000 26.69886 273 HIS A N 1
ATOM 2624 C CA . HIS B 2 184 ? 124.63484 125.39404 63.58221 1.000 27.02369 273 HIS A CA 1
ATOM 2625 C C . HIS B 2 184 ? 124.99057 123.93338 63.34664 1.000 29.49506 273 HIS A C 1
ATOM 2626 O O . HIS B 2 184 ? 125.88561 123.38922 64.00086 1.000 28.67658 273 HIS A O 1
ATOM 2633 N N . ASN B 2 185 ? 124.28163 123.30006 62.41662 1.000 30.75808 274 ASN A N 1
ATOM 2634 C CA . ASN B 2 185 ? 124.54396 121.90953 62.05346 1.000 35.48071 274 ASN A CA 1
ATOM 2635 C C . ASN B 2 185 ? 125.55103 121.93294 60.90940 1.000 37.60278 274 ASN A C 1
ATOM 2636 O O . ASN B 2 185 ? 125.18304 122.08506 59.74235 1.000 39.81341 274 ASN A O 1
ATOM 2641 N N . CYS B 2 186 ? 126.83310 121.78907 61.24801 1.000 36.16507 275 CYS A N 1
ATOM 2642 C CA . CYS B 2 186 ? 127.92581 121.96151 60.29911 1.000 41.53134 275 CYS A CA 1
ATOM 2643 C C . CYS B 2 186 ? 128.53775 120.63323 59.86640 1.000 41.75522 275 CYS A C 1
ATOM 2644 O O . CYS B 2 186 ? 129.71059 120.58943 59.47922 1.000 45.30939 275 CYS A O 1
ATOM 2647 N N . SER B 2 187 ? 127.76709 119.54483 59.93176 1.000 43.05060 276 SER A N 1
ATOM 2648 C CA . SER B 2 187 ? 128.30773 118.23346 59.58530 1.000 44.40766 276 SER A CA 1
ATOM 2649 C C . SER B 2 187 ? 128.71594 118.16737 58.11792 1.000 47.99869 276 SER A C 1
ATOM 2650 O O . SER B 2 187 ? 129.77878 117.62956 57.78513 1.000 45.88714 276 SER A O 1
ATOM 2653 N N . GLY B 2 188 ? 127.88842 118.70643 57.22776 1.000 47.75426 277 GLY A N 1
ATOM 2654 C CA . GLY B 2 188 ? 128.17438 118.72356 55.81128 1.000 46.37604 277 GLY A CA 1
ATOM 2655 C C . GLY B 2 188 ? 128.69274 120.03426 55.26950 1.000 47.46760 277 GLY A C 1
ATOM 2656 O O . GLY B 2 188 ? 129.00864 120.11380 54.07852 1.000 50.26727 277 GLY A O 1
ATOM 2657 N N . GLN B 2 189 ? 128.79090 121.06682 56.10199 1.000 49.16807 278 GLN A N 1
ATOM 2658 C CA . GLN B 2 189 ? 129.23895 122.37461 55.65379 1.000 44.59737 278 GLN A CA 1
ATOM 2659 C C . GLN B 2 189 ? 130.76505 122.43400 55.62683 1.000 45.37668 278 GLN A C 1
ATOM 2660 O O . GLN B 2 189 ? 131.46194 121.48583 55.99896 1.000 46.24469 278 GLN A O 1
ATOM 2666 N N . THR B 2 190 ? 131.29143 123.56914 55.17703 1.000 44.59019 279 THR A N 1
ATOM 2667 C CA . THR B 2 190 ? 132.73095 123.77806 55.10949 1.000 44.72665 279 THR A CA 1
ATOM 2668 C C . THR B 2 190 ? 133.24405 124.23439 56.47469 1.000 44.89685 279 THR A C 1
ATOM 2669 O O . THR B 2 190 ? 132.50623 124.27816 57.46284 1.000 47.93511 279 THR A O 1
ATOM 2673 N N . GLN B 2 191 ? 134.52991 124.58396 56.54235 1.000 42.95845 280 GLN A N 1
ATOM 2674 C CA . GLN B 2 191 ? 135.13028 125.01371 57.79898 1.000 44.83923 280 GLN A CA 1
ATOM 2675 C C . GLN B 2 191 ? 134.66307 126.39409 58.23889 1.000 44.72929 280 GLN A C 1
ATOM 2676 O O . GLN B 2 191 ? 134.87888 126.75845 59.39965 1.000 46.72954 280 GLN A O 1
ATOM 2682 N N . SER B 2 192 ? 134.03578 127.16650 57.35193 1.000 43.36916 281 SER A N 1
ATOM 2683 C CA . SER B 2 192 ? 133.52965 128.48249 57.71738 1.000 42.46169 281 SER A CA 1
ATOM 2684 C C . SER B 2 192 ? 132.27075 128.41685 58.57125 1.000 40.11428 281 SER A C 1
ATOM 2685 O O . SER B 2 192 ? 131.85439 129.44830 59.10932 1.000 39.24378 281 SER A O 1
ATOM 2688 N N . CYS B 2 193 ? 131.66174 127.24727 58.70606 1.000 40.56246 282 CYS A N 1
ATOM 2689 C CA . CYS B 2 193 ? 130.47539 127.10430 59.53992 1.000 39.74905 282 CYS A CA 1
ATOM 2690 C C . CYS B 2 193 ? 130.88079 127.13893 61.00734 1.000 38.39825 282 CYS A C 1
ATOM 2691 O O . CYS B 2 193 ? 131.64731 126.27199 61.44791 1.000 36.20618 282 CYS A O 1
ATOM 2694 N N . PRO B 2 194 ? 130.41282 128.11026 61.79001 1.000 37.01911 283 PRO A N 1
ATOM 2695 C CA . PRO B 2 194 ? 130.80719 128.17013 63.20252 1.000 33.55042 283 PRO A CA 1
ATOM 2696 C C . PRO B 2 194 ? 130.28136 126.97123 63.97726 1.000 33.65925 283 PRO A C 1
ATOM 2697 O O . PRO B 2 194 ? 129.16408 126.50309 63.75246 1.000 31.71097 283 PRO A O 1
ATOM 2701 N N . SER B 2 195 ? 131.09988 126.48080 64.90541 1.000 31.74846 284 SER A N 1
ATOM 2702 C CA . SER B 2 195 ? 130.73476 125.35007 65.74575 1.000 31.84023 284 SER A CA 1
ATOM 2703 C C . SER B 2 195 ? 130.46226 125.74720 67.18876 1.000 29.90767 284 SER A C 1
ATOM 2704 O O . SER B 2 195 ? 130.20234 124.87066 68.01939 1.000 30.87730 284 SER A O 1
ATOM 2707 N N . ALA B 2 196 ? 130.50806 127.03688 67.50870 1.000 28.65021 285 ALA A N 1
ATOM 2708 C CA . ALA B 2 196 ? 130.31007 127.48619 68.87842 1.000 28.02988 285 ALA A CA 1
ATOM 2709 C C . ALA B 2 196 ? 128.82692 127.67702 69.16383 1.000 28.40534 285 ALA A C 1
ATOM 2710 O O . ALA B 2 196 ? 128.10037 128.27205 68.36208 1.000 28.45648 285 ALA A O 1
ATOM 2712 N N . GLN B 2 197 ? 128.38135 127.16733 70.30701 1.000 27.69774 286 GLN A N 1
ATOM 2713 C CA . GLN B 2 197 ? 126.99894 127.34667 70.71796 1.000 22.28729 286 GLN A CA 1
ATOM 2714 C C . GLN B 2 197 ? 126.78436 128.74802 71.27946 1.000 21.17376 286 GLN A C 1
ATOM 2715 O O . GLN B 2 197 ? 127.68225 129.34972 71.87366 1.000 25.05410 286 GLN A O 1
ATOM 2721 N N . VAL B 2 198 ? 125.57569 129.26713 71.08320 1.000 20.85089 287 VAL A N 1
ATOM 2722 C CA . VAL B 2 198 ? 125.20532 130.61026 71.51063 1.000 18.55075 287 VAL A CA 1
ATOM 2723 C C . VAL B 2 198 ? 124.05081 130.50672 72.49609 1.000 15.91344 287 VAL A C 1
ATOM 2724 O O . VAL B 2 198 ? 123.05405 129.82807 72.22398 1.000 14.34469 287 VAL A O 1
ATOM 2728 N N . SER B 2 199 ? 124.18859 131.17708 73.63602 1.000 10.92850 288 SER A N 1
ATOM 2729 C CA . SER B 2 199 ? 123.10108 131.28548 74.59800 1.000 14.66103 288 SER A CA 1
ATOM 2730 C C . SER B 2 199 ? 122.26603 132.51901 74.28517 1.000 10.64984 288 SER A C 1
ATOM 2731 O O . SER B 2 199 ? 122.81307 133.62843 74.24828 1.000 14.68806 288 SER A O 1
ATOM 2734 N N . PRO B 2 200 ? 120.96026 132.37958 74.04699 1.000 13.16613 289 PRO A N 1
ATOM 2735 C CA . PRO B 2 200 ? 120.14517 133.55856 73.71288 1.000 11.93428 289 PRO A CA 1
ATOM 2736 C C . PRO B 2 200 ? 119.99331 134.55532 74.85252 1.000 13.77658 289 PRO A C 1
ATOM 2737 O O . PRO B 2 200 ? 119.68334 135.72229 74.58577 1.000 16.80253 289 PRO A O 1
ATOM 2741 N N . ALA B 2 201 ? 120.19383 134.14592 76.10339 1.000 15.02298 290 ALA A N 1
ATOM 2742 C CA . ALA B 2 201 ? 120.01578 135.02878 77.24643 1.000 14.97861 290 ALA A CA 1
ATOM 2743 C C . ALA B 2 201 ? 121.18107 134.86854 78.21220 1.000 15.69000 290 ALA A C 1
ATOM 2744 O O . ALA B 2 201 ? 121.87076 133.84625 78.22529 1.000 22.81965 290 ALA A O 1
ATOM 2746 N N . VAL B 2 202 ? 121.39460 135.90174 79.02433 1.000 14.50511 291 VAL A N 1
ATOM 2747 C CA . VAL B 2 202 ? 122.48489 135.95221 79.98422 1.000 14.45373 291 VAL A CA 1
ATOM 2748 C C . VAL B 2 202 ? 121.92231 136.34290 81.34828 1.000 16.30589 291 VAL A C 1
ATOM 2749 O O . VAL B 2 202 ? 120.72250 136.56051 81.50819 1.000 19.42041 291 VAL A O 1
ATOM 2753 N N . ASP B 2 203 ? 122.81714 136.43022 82.33695 1.000 17.79609 292 ASP A N 1
ATOM 2754 C CA . ASP B 2 203 ? 122.40037 136.74107 83.70190 1.000 17.72161 292 ASP A CA 1
ATOM 2755 C C . ASP B 2 203 ? 121.75367 138.11792 83.79060 1.000 18.61328 292 ASP A C 1
ATOM 2756 O O . ASP B 2 203 ? 120.72624 138.28668 84.45824 1.000 17.01933 292 ASP A O 1
ATOM 2761 N N . SER B 2 204 ? 122.34005 139.11461 83.12053 1.000 21.55649 293 SER A N 1
ATOM 2762 C CA . SER B 2 204 ? 121.80688 140.47212 83.18587 1.000 21.00523 293 SER A CA 1
ATOM 2763 C C . SER B 2 204 ? 120.37452 140.54164 82.67272 1.000 20.48235 293 SER A C 1
ATOM 2764 O O . SER B 2 204 ? 119.58115 141.35653 83.15878 1.000 20.56449 293 SER A O 1
ATOM 2767 N N . ASP B 2 205 ? 120.01612 139.67726 81.71955 1.000 18.13755 294 ASP A N 1
ATOM 2768 C CA . ASP B 2 205 ? 118.65401 139.65730 81.20003 1.000 14.21939 294 ASP A CA 1
ATOM 2769 C C . ASP B 2 205 ? 117.62939 139.33971 82.28068 1.000 15.55623 294 ASP A C 1
ATOM 2770 O O . ASP B 2 205 ? 116.44254 139.62570 82.09674 1.000 15.18984 294 ASP A O 1
ATOM 2775 N N . LEU B 2 206 ? 118.05387 138.75454 83.39853 1.000 12.56930 295 LEU A N 1
ATOM 2776 C CA . LEU B 2 206 ? 117.14231 138.50179 84.50287 1.000 14.90627 295 LEU A CA 1
ATOM 2777 C C . LEU B 2 206 ? 117.13520 139.61293 85.54337 1.000 16.53440 295 LEU A C 1
ATOM 2778 O O . LEU B 2 206 ? 116.19203 139.68419 86.33915 1.000 17.50496 295 LEU A O 1
ATOM 2783 N N . THR B 2 207 ? 118.15166 140.47831 85.56485 1.000 17.22129 296 THR A N 1
ATOM 2784 C CA . THR B 2 207 ? 118.30069 141.43733 86.65651 1.000 23.07518 296 THR A CA 1
ATOM 2785 C C . THR B 2 207 ? 118.17984 142.88765 86.20689 1.000 25.48032 296 THR A C 1
ATOM 2786 O O . THR B 2 207 ? 117.33617 143.61793 86.73594 1.000 26.75531 296 THR A O 1
ATOM 2790 N N . GLU B 2 208 ? 118.99086 143.33235 85.25143 1.000 26.65406 297 GLU A N 1
ATOM 2791 C CA . GLU B 2 208 ? 119.09422 144.75405 84.95264 1.000 28.86721 297 GLU A CA 1
ATOM 2792 C C . GLU B 2 208 ? 118.00167 145.20327 83.99234 1.000 30.55223 297 GLU A C 1
ATOM 2793 O O . GLU B 2 208 ? 117.70209 144.52394 83.00634 1.000 32.76708 297 GLU A O 1
ATOM 2799 N N . SER B 2 209 ? 117.41792 146.36474 84.28754 1.000 29.90913 298 SER A N 1
ATOM 2800 C CA . SER B 2 209 ? 116.35387 146.96372 83.48345 1.000 29.93152 298 SER A CA 1
ATOM 2801 C C . SER B 2 209 ? 115.20109 145.97929 83.28901 1.000 27.86052 298 SER A C 1
ATOM 2802 O O . SER B 2 209 ? 114.86458 145.57660 82.17480 1.000 32.10156 298 SER A O 1
ATOM 2805 N N . LEU B 2 210 ? 114.59406 145.59808 84.41549 1.000 28.96569 299 LEU A N 1
ATOM 2806 C CA . LEU B 2 210 ? 113.55969 144.56895 84.39230 1.000 27.04420 299 LEU A CA 1
ATOM 2807 C C . LEU B 2 210 ? 112.35502 145.00242 83.56655 1.000 28.28002 299 LEU A C 1
ATOM 2808 O O . LEU B 2 210 ? 111.78706 144.19993 82.81726 1.000 29.61657 299 LEU A O 1
ATOM 2813 N N . ASP B 2 211 ? 111.95239 146.26397 83.68573 1.000 31.80706 300 ASP A N 1
ATOM 2814 C CA . ASP B 2 211 ? 110.75064 146.76081 83.02953 1.000 28.91463 300 ASP A CA 1
ATOM 2815 C C . ASP B 2 211 ? 111.00462 147.29100 81.62402 1.000 31.66744 300 ASP A C 1
ATOM 2816 O O . ASP B 2 211 ? 110.06322 147.76363 80.97898 1.000 35.40562 300 ASP A O 1
ATOM 2821 N N . LYS B 2 212 ? 112.23650 147.22504 81.13256 1.000 29.24062 301 LYS A N 1
ATOM 2822 C CA . LYS B 2 212 ? 112.57334 147.74633 79.81735 1.000 29.65506 301 LYS A CA 1
ATOM 2823 C C . LYS B 2 212 ? 112.57323 146.63306 78.77722 1.000 28.45768 301 LYS A C 1
ATOM 2824 O O . LYS B 2 212 ? 112.84678 145.46934 79.08198 1.000 32.29847 301 LYS A O 1
ATOM 2830 N N . HIS B 2 213 ? 112.26120 147.01171 77.53971 1.000 29.26770 302 HIS A N 1
ATOM 2831 C CA . HIS B 2 213 ? 112.19844 146.05596 76.44278 1.000 22.32829 302 HIS A CA 1
ATOM 2832 C C . HIS B 2 213 ? 113.54938 145.38291 76.23375 1.000 24.81649 302 HIS A C 1
ATOM 2833 O O . HIS B 2 213 ? 114.59986 146.02900 76.27180 1.000 25.51121 302 HIS A O 1
ATOM 2840 N N . LYS B 2 214 ? 113.51421 144.07207 76.01339 1.000 20.78755 303 LYS A N 1
ATOM 2841 C CA . LYS B 2 214 ? 114.70750 143.27046 75.78394 1.000 19.47239 303 LYS A CA 1
ATOM 2842 C C . LYS B 2 214 ? 114.60343 142.61021 74.41904 1.000 15.69786 303 LYS A C 1
ATOM 2843 O O . LYS B 2 214 ? 113.55668 142.05360 74.07580 1.000 18.20724 303 LYS A O 1
ATOM 2849 N N . HIS B 2 215 ? 115.68240 142.67625 73.64461 1.000 19.20551 304 HIS A N 1
ATOM 2850 C CA . HIS B 2 215 ? 115.72423 142.07318 72.32312 1.000 16.61635 304 HIS A CA 1
ATOM 2851 C C . HIS B 2 215 ? 117.03086 141.31806 72.13248 1.000 17.15673 304 HIS A C 1
ATOM 2852 O O . HIS B 2 215 ? 118.08367 141.72389 72.63145 1.000 22.43765 304 HIS A O 1
ATOM 2859 N N . LYS B 2 216 ? 116.94533 140.20957 71.40127 1.000 14.85820 305 LYS A N 1
ATOM 2860 C CA . LYS B 2 216 ? 118.09706 139.38790 71.06113 1.000 17.25551 305 LYS A CA 1
ATOM 2861 C C . LYS B 2 216 ? 118.01276 139.02967 69.58617 1.000 17.71316 305 LYS A C 1
ATOM 2862 O O . LYS B 2 216 ? 116.98875 138.51328 69.12671 1.000 20.15243 305 LYS A O 1
ATOM 2868 N N . LYS B 2 217 ? 119.08599 139.30640 68.84932 1.000 19.16067 306 LYS A N 1
ATOM 2869 C CA . LYS B 2 217 ? 119.12929 139.08043 67.41026 1.000 18.34753 306 LYS A CA 1
ATOM 2870 C C . LYS B 2 217 ? 120.33305 138.21370 67.07852 1.000 20.56363 306 LYS A C 1
ATOM 2871 O O . LYS B 2 217 ? 121.46658 138.56339 67.42193 1.000 23.05726 306 LYS A O 1
ATOM 2877 N N . LEU B 2 218 ? 120.08536 137.08804 66.41624 1.000 18.58641 307 LEU A N 1
ATOM 2878 C CA . LEU B 2 218 ? 121.13257 136.19629 65.93757 1.000 20.80404 307 LEU A CA 1
ATOM 2879 C C . LEU B 2 218 ? 121.05274 136.14568 64.41983 1.000 24.69340 307 LEU A C 1
ATOM 2880 O O . LEU B 2 218 ? 119.96930 135.95988 63.86483 1.000 25.59058 307 LEU A O 1
ATOM 2885 N N . GLN B 2 219 ? 122.18537 136.32126 63.74748 1.000 24.92817 308 GLN A N 1
ATOM 2886 C CA . GLN B 2 219 ? 122.20582 136.36204 62.29098 1.000 28.70520 308 GLN A CA 1
ATOM 2887 C C . GLN B 2 219 ? 123.31750 135.46779 61.77025 1.000 27.59097 308 GLN A C 1
ATOM 2888 O O . GLN B 2 219 ? 124.44706 135.52798 62.26623 1.000 29.88177 308 GLN A O 1
ATOM 2894 N N . SER B 2 220 ? 123.00088 134.64403 60.77288 1.000 24.50898 309 SER A N 1
ATOM 2895 C CA . SER B 2 220 ? 124.02449 133.79165 60.18274 1.000 27.00549 309 SER A CA 1
ATOM 2896 C C . SER B 2 220 ? 123.56853 133.32867 58.80840 1.000 29.89155 309 SER A C 1
ATOM 2897 O O . SER B 2 220 ? 122.37567 133.30971 58.50421 1.000 28.84484 309 SER A O 1
ATOM 2900 N N . PHE B 2 221 ? 124.53865 132.93000 57.98704 1.000 27.90669 310 PHE A N 1
ATOM 2901 C CA . PHE B 2 221 ? 124.22170 132.32302 56.70221 1.000 30.15782 310 PHE A CA 1
ATOM 2902 C C . PHE B 2 221 ? 123.83241 130.85690 56.82781 1.000 30.74081 310 PHE A C 1
ATOM 2903 O O . PHE B 2 221 ? 123.43855 130.24901 55.82695 1.000 31.71392 310 PHE A O 1
ATOM 2911 N N . TYR B 2 222 ? 123.93532 130.27915 58.02431 1.000 32.03560 311 TYR A N 1
ATOM 2912 C CA . TYR B 2 222 ? 123.53679 128.91228 58.30453 1.000 30.23401 311 TYR A CA 1
ATOM 2913 C C . TYR B 2 222 ? 122.30601 128.89382 59.20628 1.000 28.25044 311 TYR A C 1
ATOM 2914 O O . TYR B 2 222 ? 122.13977 129.77561 60.05472 1.000 27.88042 311 TYR A O 1
ATOM 2923 N N . PRO B 2 223 ? 121.42163 127.90971 59.04116 1.000 27.55157 312 PRO A N 1
ATOM 2924 C CA . PRO B 2 223 ? 120.19620 127.87624 59.84907 1.000 26.51133 312 PRO A CA 1
ATOM 2925 C C . PRO B 2 223 ? 120.49615 127.70952 61.33154 1.000 24.35222 312 PRO A C 1
ATOM 2926 O O . PRO B 2 223 ? 121.46167 127.05243 61.72563 1.000 25.50379 312 PRO A O 1
ATOM 2930 N N . TRP B 2 224 ? 119.64568 128.31578 62.15575 1.000 24.52878 313 TRP A N 1
ATOM 2931 C CA . TRP B 2 224 ? 119.78812 128.25889 63.60485 1.000 19.82946 313 TRP A CA 1
ATOM 2932 C C . TRP B 2 224 ? 118.99378 127.07610 64.14595 1.000 21.93814 313 TRP A C 1
ATOM 2933 O O . TRP B 2 224 ? 117.77797 126.99232 63.94407 1.000 26.51421 313 TRP A O 1
ATOM 2944 N N . GLU B 2 225 ? 119.67974 126.16922 64.83040 1.000 22.00789 314 GLU A N 1
ATOM 2945 C CA . GLU B 2 225 ? 119.06208 125.01025 65.45304 1.000 19.83524 314 GLU A CA 1
ATOM 2946 C C . GLU B 2 225 ? 119.13323 125.14607 66.96737 1.000 16.31847 314 GLU A C 1
ATOM 2947 O O . GLU B 2 225 ? 120.04522 125.77541 67.50638 1.000 19.29253 314 GLU A O 1
ATOM 2953 N N . TRP B 2 226 ? 118.15938 124.55694 67.65283 1.000 17.08070 315 TRP A N 1
ATOM 2954 C CA . TRP B 2 226 ? 118.09398 124.59626 69.10646 1.000 13.29718 315 TRP A CA 1
ATOM 2955 C C . TRP B 2 226 ? 118.29132 123.19255 69.65415 1.000 12.63104 315 TRP A C 1
ATOM 2956 O O . TRP B 2 226 ? 117.61932 122.25206 69.21955 1.000 18.51689 315 TRP A O 1
ATOM 2967 N N . GLY B 2 227 ? 119.21106 123.05542 70.60338 1.000 13.61023 316 GLY A N 1
ATOM 2968 C CA . GLY B 2 227 ? 119.46627 121.76681 71.21347 1.000 12.65267 316 GLY A CA 1
ATOM 2969 C C . GLY B 2 227 ? 120.32563 121.85425 72.45645 1.000 10.65050 316 GLY A C 1
ATOM 2970 O O . GLY B 2 227 ? 121.13097 122.77782 72.58658 1.000 13.74019 316 GLY A O 1
ATOM 2971 N N . GLU B 2 228 ? 120.17380 120.90439 73.37479 1.000 13.25521 317 GLU A N 1
ATOM 2972 C CA . GLU B 2 228 ? 119.20949 119.82019 73.22915 1.000 10.93124 317 GLU A CA 1
ATOM 2973 C C . GLU B 2 228 ? 117.81812 120.27107 73.65729 1.000 11.38478 317 GLU A C 1
ATOM 2974 O O . GLU B 2 228 ? 117.67443 121.08376 74.56727 1.000 9.99010 317 GLU A O 1
ATOM 2980 N N . LYS B 2 229 ? 116.79897 119.74040 72.98856 1.000 13.32633 318 LYS A N 1
ATOM 2981 C CA . LYS B 2 229 ? 115.42642 120.15095 73.22844 1.000 9.09824 318 LYS A CA 1
ATOM 2982 C C . LYS B 2 229 ? 114.87076 119.48470 74.48500 1.000 12.70704 318 LYS A C 1
ATOM 2983 O O . LYS B 2 229 ? 115.52263 118.66283 75.13372 1.000 11.28776 318 LYS A O 1
ATOM 2989 N N . GLY B 2 230 ? 113.63802 119.85027 74.81868 1.000 14.04705 319 GLY A N 1
ATOM 2990 C CA . GLY B 2 230 ? 112.94392 119.30190 75.97855 1.000 10.12677 319 GLY A CA 1
ATOM 2991 C C . GLY B 2 230 ? 112.76444 120.37783 77.03044 1.000 9.60569 319 GLY A C 1
ATOM 2992 O O . GLY B 2 230 ? 113.70919 121.03914 77.45608 1.000 14.39580 319 GLY A O 1
ATOM 2993 N N . ILE B 2 231 ? 111.51985 120.55263 77.46137 1.000 10.80224 320 ILE A N 1
ATOM 2994 C CA . ILE B 2 231 ? 111.20729 121.51758 78.52561 1.000 10.51617 320 ILE A CA 1
ATOM 2995 C C . ILE B 2 231 ? 111.41749 120.76268 79.83153 1.000 6.69961 320 ILE A C 1
ATOM 2996 O O . ILE B 2 231 ? 110.48627 120.29952 80.49225 1.000 8.73361 320 ILE A O 1
ATOM 3001 N N . SER B 2 232 ? 112.68307 120.66318 80.22772 1.000 7.09026 321 SER A N 1
ATOM 3002 C CA . SER B 2 232 ? 113.10132 119.77153 81.29762 1.000 5.55387 321 SER A CA 1
ATOM 3003 C C . SER B 2 232 ? 114.10632 120.49033 82.17979 1.000 5.00070 321 SER A C 1
ATOM 3004 O O . SER B 2 232 ? 115.03576 121.12712 81.67686 1.000 8.67325 321 SER A O 1
ATOM 3007 N N . THR B 2 233 ? 113.92819 120.37040 83.47351 1.000 3.83078 322 THR A N 1
ATOM 3008 C CA . THR B 2 233 ? 114.68989 121.10645 84.46385 1.000 2.97552 322 THR A CA 1
ATOM 3009 C C . THR B 2 233 ? 115.78020 120.23508 85.07026 1.000 2.11402 322 THR A C 1
ATOM 3010 O O . THR B 2 233 ? 115.70703 119.00509 85.01504 1.000 2.61669 322 THR A O 1
ATOM 3014 N N . PRO B 2 234 ? 116.81666 120.84653 85.65105 1.000 2.54795 323 PRO A N 1
ATOM 3015 C CA . PRO B 2 234 ? 117.96175 120.06552 86.13754 1.000 2.43116 323 PRO A CA 1
ATOM 3016 C C . PRO B 2 234 ? 117.57590 119.01379 87.16833 1.000 1.64768 323 PRO A C 1
ATOM 3017 O O . PRO B 2 234 ? 116.73719 119.24248 88.04067 1.000 2.24861 323 PRO A O 1
ATOM 3021 N N . ARG B 2 235 ? 118.21067 117.84994 87.05459 1.000 1.73776 324 ARG A N 1
ATOM 3022 C CA . ARG B 2 235 ? 118.06519 116.75652 88.01625 1.000 2.51466 324 ARG A CA 1
ATOM 3023 C C . ARG B 2 235 ? 119.44752 116.25282 88.42038 1.000 2.19703 324 ARG A C 1
ATOM 3024 O O . ARG B 2 235 ? 119.81512 115.11049 88.13721 1.000 4.39011 324 ARG A O 1
ATOM 3032 N N . PRO B 2 236 ? 120.24023 117.08411 89.09620 1.000 3.15857 325 PRO A N 1
ATOM 3033 C CA . PRO B 2 236 ? 121.61266 116.68598 89.42685 1.000 2.09626 325 PRO A CA 1
ATOM 3034 C C . PRO B 2 236 ? 121.66395 115.54641 90.43276 1.000 1.46535 325 PRO A C 1
ATOM 3035 O O . PRO B 2 236 ? 120.77641 115.37865 91.27222 1.000 2.00248 325 PRO A O 1
ATOM 3039 N N . LYS B 2 237 ? 122.73362 114.76166 90.33789 1.000 1.56145 326 LYS A N 1
ATOM 3040 C CA . LYS B 2 237 ? 123.00145 113.68872 91.28237 1.000 2.11286 326 LYS A CA 1
ATOM 3041 C C . LYS B 2 237 ? 124.50699 113.56636 91.45248 1.000 1.85862 326 LYS A C 1
ATOM 3042 O O . LYS B 2 237 ? 125.28203 113.96038 90.57845 1.000 2.85030 326 LYS A O 1
ATOM 3048 N N . ILE B 2 238 ? 124.91547 113.01162 92.58525 1.000 1.96859 327 ILE A N 1
ATOM 3049 C CA . ILE B 2 238 ? 126.32624 112.77381 92.86054 1.000 2.67107 327 ILE A CA 1
ATOM 3050 C C . ILE B 2 238 ? 126.67055 111.35015 92.44346 1.000 3.07057 327 ILE A C 1
ATOM 3051 O O . ILE B 2 238 ? 125.91085 110.41152 92.70709 1.000 3.83743 327 ILE A O 1
ATOM 3056 N N . ILE B 2 239 ? 127.79790 111.19387 91.75436 1.000 4.00860 328 ILE A N 1
ATOM 3057 C CA . ILE B 2 239 ? 128.26623 109.88055 91.32443 1.000 5.62526 328 ILE A CA 1
ATOM 3058 C C . ILE B 2 239 ? 129.59813 109.49875 91.94563 1.000 6.70630 328 ILE A C 1
ATOM 3059 O O . ILE B 2 239 ? 130.00294 108.33079 91.83158 1.000 10.60960 328 ILE A O 1
ATOM 3064 N N . SER B 2 240 ? 130.28949 110.43188 92.60021 1.000 7.32377 329 SER A N 1
ATOM 3065 C CA . SER B 2 240 ? 131.54848 110.16814 93.27293 1.000 9.62606 329 SER A CA 1
ATOM 3066 C C . SER B 2 240 ? 131.70592 111.20935 94.37010 1.000 7.77609 329 SER A C 1
ATOM 3067 O O . SER B 2 240 ? 131.34535 112.37230 94.15523 1.000 8.34862 329 SER A O 1
ATOM 3070 N N . PRO B 2 241 ? 132.22960 110.83852 95.54272 1.000 11.13646 330 PRO A N 1
ATOM 3071 C CA . PRO B 2 241 ? 132.73129 109.51651 95.93581 1.000 9.35389 330 PRO A CA 1
ATOM 3072 C C . PRO B 2 241 ? 131.60542 108.58134 96.36303 1.000 9.48313 330 PRO A C 1
ATOM 3073 O O . PRO B 2 241 ? 131.84091 107.42814 96.70725 1.000 10.81626 330 PRO A O 1
ATOM 3077 N N . VAL B 2 242 ? 130.36325 109.06320 96.35194 1.000 9.60796 331 VAL A N 1
ATOM 3078 C CA . VAL B 2 242 ? 129.19419 108.23865 96.61710 1.000 8.57916 331 VAL A CA 1
ATOM 3079 C C . VAL B 2 242 ? 128.18605 108.46702 95.50023 1.000 6.61172 331 VAL A C 1
ATOM 3080 O O . VAL B 2 242 ? 128.25326 109.45008 94.76043 1.000 6.14473 331 VAL A O 1
ATOM 3084 N N . SER B 2 243 ? 127.24544 107.53583 95.38271 1.000 8.72039 332 SER A N 1
ATOM 3085 C CA . SER B 2 243 ? 126.18713 107.60003 94.38315 1.000 8.64952 332 SER A CA 1
ATOM 3086 C C . SER B 2 243 ? 124.86739 107.88944 95.08602 1.000 5.61808 332 SER A C 1
ATOM 3087 O O . SER B 2 243 ? 124.42385 107.10130 95.92694 1.000 8.82538 332 SER A O 1
ATOM 3090 N N . GLY B 2 244 ? 124.24288 109.01155 94.73855 1.000 3.82633 333 GLY A N 1
ATOM 3091 C CA . GLY B 2 244 ? 123.02031 109.43072 95.38023 1.000 3.05764 333 GLY A CA 1
ATOM 3092 C C . GLY B 2 244 ? 121.87522 109.62809 94.40962 1.000 1.60683 333 GLY A C 1
ATOM 3093 O O . GLY B 2 244 ? 122.04895 109.59185 93.18924 1.000 3.72212 333 GLY A O 1
ATOM 3094 N N . PRO B 2 245 ? 120.67491 109.84671 94.93827 1.000 1.94373 334 PRO A N 1
ATOM 3095 C CA . PRO B 2 245 ? 119.51218 110.04413 94.06852 1.000 1.30559 334 PRO A CA 1
ATOM 3096 C C . PRO B 2 245 ? 119.51987 111.42096 93.42352 1.000 0.96584 334 PRO A C 1
ATOM 3097 O O . PRO B 2 245 ? 120.22106 112.33968 93.85053 1.000 1.09189 334 PRO A O 1
ATOM 3101 N N . GLU B 2 246 ? 118.71953 111.54906 92.37000 1.000 1.63126 335 GLU A N 1
ATOM 3102 C CA . GLU B 2 246 ? 118.56770 112.82688 91.69139 1.000 1.42926 335 GLU A CA 1
ATOM 3103 C C . GLU B 2 246 ? 117.87750 113.84132 92.59846 1.000 0.92830 335 GLU A C 1
ATOM 3104 O O . GLU B 2 246 ? 117.11879 113.48785 93.50399 1.000 0.85325 335 GLU A O 1
ATOM 3110 N N . HIS B 2 247 ? 118.15656 115.11900 92.35010 1.000 0.93124 336 HIS A N 1
ATOM 3111 C CA . HIS B 2 247 ? 117.60192 116.22210 93.13274 1.000 0.80950 336 HIS A CA 1
ATOM 3112 C C . HIS B 2 247 ? 116.97908 117.23231 92.18126 1.000 1.11141 336 HIS A C 1
ATOM 3113 O O . HIS B 2 247 ? 117.57630 118.27416 91.88142 1.000 0.83775 336 HIS A O 1
ATOM 3120 N N . PRO B 2 248 ? 115.76688 116.96206 91.69777 1.000 1.79348 337 PRO A N 1
ATOM 3121 C CA . PRO B 2 248 ? 115.14217 117.85839 90.71808 1.000 1.61564 337 PRO A CA 1
ATOM 3122 C C . PRO B 2 248 ? 114.46531 119.06341 91.35151 1.000 1.13020 337 PRO A C 1
ATOM 3123 O O . PRO B 2 248 ? 113.65196 119.72579 90.70388 1.000 2.31844 337 PRO A O 1
ATOM 3127 N N . GLU B 2 249 ? 114.77566 119.35156 92.61459 1.000 1.44535 338 GLU A N 1
ATOM 3128 C CA . GLU B 2 249 ? 114.14069 120.44262 93.33885 1.000 1.54035 338 GLU A CA 1
ATOM 3129 C C . GLU B 2 249 ? 115.05843 121.63191 93.59109 1.000 1.54694 338 GLU A C 1
ATOM 3130 O O . GLU B 2 249 ? 114.56363 122.69885 93.96708 1.000 3.15902 338 GLU A O 1
ATOM 3136 N N . LEU B 2 250 ? 116.37093 121.48289 93.39441 1.000 1.29812 339 LEU A N 1
ATOM 3137 C CA . LEU B 2 250 ? 117.29661 122.58289 93.65957 1.000 1.93346 339 LEU A CA 1
ATOM 3138 C C . LEU B 2 250 ? 117.11623 123.72128 92.65989 1.000 1.73331 339 LEU A C 1
ATOM 3139 O O . LEU B 2 250 ? 117.23206 124.90440 93.01950 1.000 3.98327 339 LEU A O 1
ATOM 3144 N N . TRP B 2 251 ? 116.84444 123.38240 91.39740 1.000 1.17323 340 TRP A N 1
ATOM 3145 C CA . TRP B 2 251 ? 116.55905 124.40746 90.40153 1.000 1.64234 340 TRP A CA 1
ATOM 3146 C C . TRP B 2 251 ? 115.37390 125.26431 90.81754 1.000 2.27781 340 TRP A C 1
ATOM 3147 O O . TRP B 2 251 ? 115.30542 126.43937 90.45442 1.000 2.07582 340 TRP A O 1
ATOM 3158 N N . ARG B 2 252 ? 114.42954 124.69561 91.57120 1.000 2.64670 341 ARG A N 1
ATOM 3159 C CA . ARG B 2 252 ? 113.30457 125.48655 92.05465 1.000 2.23422 341 ARG A CA 1
ATOM 3160 C C . ARG B 2 252 ? 113.77834 126.57851 93.00369 1.000 2.21005 341 ARG A C 1
ATOM 3161 O O . ARG B 2 252 ? 113.27916 127.70783 92.96168 1.000 3.08219 341 ARG A O 1
ATOM 3169 N N . LEU B 2 253 ? 114.75176 126.26342 93.85945 1.000 2.19835 342 LEU A N 1
ATOM 3170 C CA . LEU B 2 253 ? 115.34197 127.28919 94.71090 1.000 2.12837 342 LEU A CA 1
ATOM 3171 C C . LEU B 2 253 ? 116.09314 128.32946 93.88970 1.000 2.74547 342 LEU A C 1
ATOM 3172 O O . LEU B 2 253 ? 115.98156 129.53150 94.15560 1.000 3.68109 342 LEU A O 1
ATOM 3177 N N . THR B 2 254 ? 116.86232 127.89424 92.88613 1.000 2.64831 343 THR A N 1
ATOM 3178 C CA . THR B 2 254 ? 117.63857 128.87070 92.12110 1.000 3.23593 343 THR A CA 1
ATOM 3179 C C . THR B 2 254 ? 116.75238 129.76307 91.25467 1.000 3.71594 343 THR A C 1
ATOM 3180 O O . THR B 2 254 ? 117.08650 130.93112 91.03191 1.000 4.47410 343 THR A O 1
ATOM 3184 N N . VAL B 2 255 ? 115.62341 129.24450 90.76583 1.000 3.48986 344 VAL A N 1
ATOM 3185 C CA . VAL B 2 255 ? 114.81055 129.98904 89.81225 1.000 4.41624 344 VAL A CA 1
ATOM 3186 C C . VAL B 2 255 ? 114.05094 131.13143 90.47264 1.000 4.34056 344 VAL A C 1
ATOM 3187 O O . VAL B 2 255 ? 113.70704 132.10817 89.79991 1.000 3.74785 344 VAL A O 1
ATOM 3191 N N . ALA B 2 256 ? 113.78368 131.04732 91.77378 1.000 4.08139 345 ALA A N 1
ATOM 3192 C CA . ALA B 2 256 ? 113.11445 132.14284 92.45885 1.000 5.07710 345 ALA A CA 1
ATOM 3193 C C . ALA B 2 256 ? 114.06097 133.27564 92.83311 1.000 4.46484 345 ALA A C 1
ATOM 3194 O O . ALA B 2 256 ? 113.58824 134.35929 93.18386 1.000 5.75020 345 ALA A O 1
ATOM 3196 N N . SER B 2 257 ? 115.37620 133.05818 92.76000 1.000 3.19766 346 SER A N 1
ATOM 3197 C CA . SER B 2 257 ? 116.32937 134.09317 93.14496 1.000 4.62693 346 SER A CA 1
ATOM 3198 C C . SER B 2 257 ? 116.31224 135.28563 92.19645 1.000 5.49062 346 SER A C 1
ATOM 3199 O O . SER B 2 257 ? 116.79008 136.36087 92.56757 1.000 6.66686 346 SER A O 1
ATOM 3202 N N . HIS B 2 258 ? 115.78471 135.11876 90.98689 1.000 5.76239 347 HIS A N 1
ATOM 3203 C CA . HIS B 2 258 ? 115.61285 136.21613 90.04800 1.000 7.74435 347 HIS A CA 1
ATOM 3204 C C . HIS B 2 258 ? 114.27058 136.05856 89.35193 1.000 7.22067 347 HIS A C 1
ATOM 3205 O O . HIS B 2 258 ? 113.65297 134.99213 89.38593 1.000 6.52324 347 HIS A O 1
ATOM 3212 N N . HIS B 2 259 ? 113.82184 137.14032 88.72155 1.000 9.89182 348 HIS A N 1
ATOM 3213 C CA . HIS B 2 259 ? 112.66925 137.05677 87.83690 1.000 7.72431 348 HIS A CA 1
ATOM 3214 C C . HIS B 2 259 ? 112.96008 136.07570 86.70967 1.000 6.53567 348 HIS A C 1
ATOM 3215 O O . HIS B 2 259 ? 114.09753 135.95969 86.24726 1.000 9.73287 348 HIS A O 1
ATOM 3222 N N . ILE B 2 260 ? 111.94279 135.35661 86.28061 1.000 4.59724 349 ILE A N 1
ATOM 3223 C CA . ILE B 2 260 ? 112.03975 134.64305 85.01394 1.000 6.03767 349 ILE A CA 1
ATOM 3224 C C . ILE B 2 260 ? 111.59144 135.59732 83.91990 1.000 7.87704 349 ILE A C 1
ATOM 3225 O O . ILE B 2 260 ? 110.77665 136.49275 84.15073 1.000 11.27283 349 ILE A O 1
ATOM 3230 N N . ARG B 2 261 ? 112.13633 135.42679 82.72153 1.000 7.00592 350 ARG A N 1
ATOM 3231 C CA . ARG B 2 261 ? 111.82412 136.29804 81.59824 1.000 10.18279 350 ARG A CA 1
ATOM 3232 C C . ARG B 2 261 ? 111.14864 135.48508 80.50546 1.000 8.61161 350 ARG A C 1
ATOM 3233 O O . ARG B 2 261 ? 111.64652 134.42252 80.12053 1.000 10.28005 350 ARG A O 1
ATOM 3241 N N . ILE B 2 262 ? 110.01985 135.98214 80.00843 1.000 8.73240 351 ILE A N 1
ATOM 3242 C CA . ILE B 2 262 ? 109.24049 135.28725 78.99200 1.000 11.32388 351 ILE A CA 1
ATOM 3243 C C . ILE B 2 262 ? 109.47875 135.97245 77.65544 1.000 11.08646 351 ILE A C 1
ATOM 3244 O O . ILE B 2 262 ? 109.10135 137.13423 77.46748 1.000 17.50860 351 ILE A O 1
ATOM 3249 N N . TRP B 2 263 ? 110.08328 135.25029 76.72297 1.000 9.79904 352 TRP A N 1
ATOM 3250 C CA . TRP B 2 263 ? 110.37592 135.76155 75.39612 1.000 12.89990 352 TRP A CA 1
ATOM 3251 C C . TRP B 2 263 ? 109.39429 135.18926 74.38414 1.000 13.09508 352 TRP A C 1
ATOM 3252 O O . TRP B 2 263 ? 108.87188 134.08547 74.55442 1.000 16.61174 352 TRP A O 1
ATOM 3263 N N . SER B 2 264 ? 109.15621 135.95013 73.32302 1.000 16.21800 353 SER A N 1
ATOM 3264 C CA . SER B 2 264 ? 108.51827 135.43521 72.12505 1.000 18.41816 353 SER A CA 1
ATOM 3265 C C . SER B 2 264 ? 109.34384 135.88207 70.93128 1.000 19.12617 353 SER A C 1
ATOM 3266 O O . SER B 2 264 ? 109.94488 136.95772 70.94306 1.000 20.21879 353 SER A O 1
ATOM 3269 N N . GLY B 2 265 ? 109.38769 135.04792 69.91075 1.000 17.60938 354 GLY A N 1
ATOM 3270 C CA . GLY B 2 265 ? 110.22019 135.35066 68.77507 1.000 21.03401 354 GLY A CA 1
ATOM 3271 C C . GLY B 2 265 ? 109.91883 134.49520 67.57684 1.000 19.40871 354 GLY A C 1
ATOM 3272 O O . GLY B 2 265 ? 108.81359 133.97490 67.41998 1.000 17.92276 354 GLY A O 1
ATOM 3273 N N . ASN B 2 266 ? 110.92666 134.37536 66.72277 1.000 19.33782 355 ASN A N 1
ATOM 3274 C CA . ASN B 2 266 ? 110.78556 133.72983 65.42832 1.000 21.61050 355 ASN A CA 1
ATOM 3275 C C . ASN B 2 266 ? 112.15863 133.58261 64.79001 1.000 20.84836 355 ASN A C 1
ATOM 3276 O O . ASN B 2 266 ? 113.14187 134.17301 65.24500 1.000 22.02751 355 ASN A O 1
ATOM 3281 N N . GLN B 2 267 ? 112.21442 132.76119 63.74677 1.000 20.76861 356 GLN A N 1
ATOM 3282 C CA . GLN B 2 267 ? 113.35630 132.69949 62.84761 1.000 25.16477 356 GLN A CA 1
ATOM 3283 C C . GLN B 2 267 ? 112.86015 132.99606 61.44171 1.000 25.24036 356 GLN A C 1
ATOM 3284 O O . GLN B 2 267 ? 111.90626 132.36966 60.97158 1.000 30.44560 356 GLN A O 1
ATOM 3290 N N . THR B 2 268 ? 113.49713 133.95426 60.78221 1.000 28.28573 357 THR A N 1
ATOM 3291 C CA . THR B 2 268 ? 113.10459 134.38743 59.45278 1.000 29.51639 357 THR A CA 1
ATOM 3292 C C . THR B 2 268 ? 114.26316 134.20319 58.48370 1.000 32.17364 357 THR A C 1
ATOM 3293 O O . THR B 2 268 ? 115.43398 134.16281 58.87361 1.000 28.24520 357 THR A O 1
ATOM 3297 N N . LEU B 2 269 ? 113.91500 134.08871 57.20563 1.000 33.54366 358 LEU A N 1
ATOM 3298 C CA . LEU B 2 269 ? 114.87674 133.82830 56.14502 1.000 34.42325 358 LEU A CA 1
ATOM 3299 C C . LEU B 2 269 ? 114.75586 134.90845 55.08241 1.000 34.26356 358 LEU A C 1
ATOM 3300 O O . LEU B 2 269 ? 113.64919 135.21271 54.62623 1.000 35.44615 358 LEU A O 1
ATOM 3305 N N . GLU B 2 270 ? 115.89001 135.48363 54.69250 1.000 38.01538 359 GLU A N 1
ATOM 3306 C CA . GLU B 2 270 ? 115.94510 136.47143 53.62311 1.000 36.36297 359 GLU A CA 1
ATOM 3307 C C . GLU B 2 270 ? 117.09981 136.12884 52.68910 1.000 36.19715 359 GLU A C 1
ATOM 3308 O O . GLU B 2 270 ? 117.77065 135.10435 52.84314 1.000 36.85065 359 GLU A O 1
ATOM 3314 N N . THR B 2 271 ? 117.33255 136.99812 51.71096 1.000 41.38364 360 THR A N 1
ATOM 3315 C CA . THR B 2 271 ? 118.38040 136.80691 50.71831 1.000 40.48663 360 THR A CA 1
ATOM 3316 C C . THR B 2 271 ? 119.47657 137.84181 50.92732 1.000 42.56622 360 THR A C 1
ATOM 3317 O O . THR B 2 271 ? 119.19722 139.04281 51.00539 1.000 45.34188 360 THR A O 1
ATOM 3321 N N . ARG B 2 272 ? 120.71846 137.37140 51.01904 1.000 41.35772 361 ARG A N 1
ATOM 3322 C CA . ARG B 2 272 ? 121.88133 138.23583 51.17646 1.000 40.41205 361 ARG A CA 1
ATOM 3323 C C . ARG B 2 272 ? 122.99698 137.68448 50.30446 1.000 45.15154 361 ARG A C 1
ATOM 3324 O O . ARG B 2 272 ? 123.40578 136.53215 50.47940 1.000 44.12211 361 ARG A O 1
ATOM 3332 N N . ASP B 2 273 ? 123.47914 138.50402 49.36778 1.000 46.48513 362 ASP A N 1
ATOM 3333 C CA . ASP B 2 273 ? 124.50112 138.09054 48.40433 1.000 43.26737 362 ASP A CA 1
ATOM 3334 C C . ASP B 2 273 ? 124.07654 136.82405 47.66504 1.000 44.31445 362 ASP A C 1
ATOM 3335 O O . ASP B 2 273 ? 124.87634 135.91403 47.43546 1.000 46.04848 362 ASP A O 1
ATOM 3340 N N . ARG B 2 274 ? 122.79497 136.76994 47.29455 1.000 44.95409 363 ARG A N 1
ATOM 3341 C CA . ARG B 2 274 ? 122.20225 135.61713 46.61426 1.000 44.50368 363 ARG A CA 1
ATOM 3342 C C . ARG B 2 274 ? 122.35945 134.33460 47.42690 1.000 47.04292 363 ARG A C 1
ATOM 3343 O O . ARG B 2 274 ? 122.50416 133.24563 46.86640 1.000 45.96607 363 ARG A O 1
ATOM 3351 N N . LYS B 2 275 ? 122.33221 134.45180 48.75053 1.000 47.11962 364 LYS A N 1
ATOM 3352 C CA . LYS B 2 275 ? 122.43925 133.30800 49.63965 1.000 43.35705 364 LYS A CA 1
ATOM 3353 C C . LYS B 2 275 ? 121.37692 133.39439 50.72357 1.000 41.87916 364 LYS A C 1
ATOM 3354 O O . LYS B 2 275 ? 120.94626 134.49195 51.09012 1.000 43.39264 364 LYS A O 1
ATOM 3360 N N . PRO B 2 276 ? 120.92618 132.25388 51.24563 1.000 43.14720 365 PRO A N 1
ATOM 3361 C CA . PRO B 2 276 ? 119.96962 132.28565 52.36061 1.000 39.01672 365 PRO A CA 1
ATOM 3362 C C . PRO B 2 276 ? 120.61573 132.86061 53.61351 1.000 38.26690 365 PRO A C 1
ATOM 3363 O O . PRO B 2 276 ? 121.73370 132.49116 53.97856 1.000 39.55142 365 PRO A O 1
ATOM 3367 N N . PHE B 2 277 ? 119.90034 133.77219 54.26978 1.000 39.59990 366 PHE A N 1
ATOM 3368 C CA . PHE B 2 277 ? 120.36035 134.42028 55.49189 1.000 35.53919 366 PHE A CA 1
ATOM 3369 C C . PHE B 2 277 ? 119.28642 134.23638 56.55223 1.000 33.81051 366 PHE A C 1
ATOM 3370 O O . PHE B 2 277 ? 118.13506 134.63337 56.34342 1.000 33.48811 366 PHE A O 1
ATOM 3378 N N . TYR B 2 278 ? 119.65918 133.63906 57.68154 1.000 29.83773 367 TYR A N 1
ATOM 3379 C CA . TYR B 2 278 ? 118.72813 133.26875 58.73699 1.000 26.75447 367 TYR A CA 1
ATOM 3380 C C . TYR B 2 278 ? 118.92849 134.17974 59.93891 1.000 26.04537 367 TYR A C 1
ATOM 3381 O O . TYR B 2 278 ? 120.06100 134.36711 60.40683 1.000 29.74411 367 TYR A O 1
ATOM 3390 N N . THR B 2 279 ? 117.82482 134.73432 60.43705 1.000 23.41237 368 THR A N 1
ATOM 3391 C CA . THR B 2 279 ? 117.83677 135.63789 61.57947 1.000 26.60373 368 THR A CA 1
ATOM 3392 C C . THR B 2 279 ? 116.85248 135.13562 62.62298 1.000 24.95098 368 THR A C 1
ATOM 3393 O O . THR B 2 279 ? 115.66212 134.98984 62.33667 1.000 23.44706 368 THR A O 1
ATOM 3397 N N . VAL B 2 280 ? 117.34511 134.88727 63.82720 1.000 19.95740 369 VAL A N 1
ATOM 3398 C CA . VAL B 2 280 ? 116.49529 134.60096 64.97409 1.000 19.61462 369 VAL A CA 1
ATOM 3399 C C . VAL B 2 280 ? 116.27265 135.90759 65.72166 1.000 19.20111 369 VAL A C 1
ATOM 3400 O O . VAL B 2 280 ? 117.23198 136.55915 66.14907 1.000 22.18871 369 VAL A O 1
ATOM 3404 N N . ASP B 2 281 ? 115.01217 136.30324 65.85787 1.000 19.77544 370 ASP A N 1
ATOM 3405 C CA . ASP B 2 281 ? 114.63562 137.47906 66.62730 1.000 20.82320 370 ASP A CA 1
ATOM 3406 C C . ASP B 2 281 ? 113.82633 137.04234 67.83761 1.000 20.29658 370 ASP A C 1
ATOM 3407 O O . ASP B 2 281 ? 112.81988 136.34061 67.69645 1.000 24.08132 370 ASP A O 1
ATOM 3412 N N . LEU B 2 282 ? 114.26731 137.45492 69.02009 1.000 19.39484 371 LEU A N 1
ATOM 3413 C CA . LEU B 2 282 ? 113.54673 137.20377 70.25693 1.000 17.71346 371 LEU A CA 1
ATOM 3414 C C . LEU B 2 282 ? 113.33729 138.52972 70.96671 1.000 19.26949 371 LEU A C 1
ATOM 3415 O O . LEU B 2 282 ? 114.23158 139.37774 70.98028 1.000 17.70873 371 LEU A O 1
ATOM 3420 N N . ASN B 2 283 ? 112.15544 138.71799 71.54361 1.000 17.63224 372 ASN A N 1
ATOM 3421 C CA . ASN B 2 283 ? 111.85993 139.93918 72.27177 1.000 18.85188 372 ASN A CA 1
ATOM 3422 C C . ASN B 2 283 ? 111.05215 139.60115 73.51251 1.000 14.27737 372 ASN A C 1
ATOM 3423 O O . ASN B 2 283 ? 110.29682 138.62555 73.53734 1.000 14.69782 372 ASN A O 1
ATOM 3428 N N . SER B 2 284 ? 111.21920 140.42583 74.54135 1.000 15.45189 373 SER A N 1
ATOM 3429 C CA . SER B 2 284 ? 110.52923 140.21701 75.80439 1.000 17.02830 373 SER A CA 1
ATOM 3430 C C . SER B 2 284 ? 110.33441 141.54379 76.51797 1.000 14.67551 373 SER A C 1
ATOM 3431 O O . SER B 2 284 ? 111.27128 142.33888 76.63262 1.000 15.99514 373 SER A O 1
ATOM 3434 N N . SER B 2 285 ? 109.11211 141.77056 76.99212 1.000 15.91677 374 SER A N 1
ATOM 3435 C CA . SER B 2 285 ? 108.81647 142.82772 77.94967 1.000 19.63684 374 SER A CA 1
ATOM 3436 C C . SER B 2 285 ? 108.10375 142.26854 79.17461 1.000 17.12273 374 SER A C 1
ATOM 3437 O O . SER B 2 285 ? 107.46180 143.01854 79.91552 1.000 20.95777 374 SER A O 1
ATOM 3440 N N . LEU B 2 286 ? 108.20966 140.95937 79.39956 1.000 18.09090 375 LEU A N 1
ATOM 3441 C CA . LEU B 2 286 ? 107.46599 140.27052 80.44683 1.000 15.19907 375 LEU A CA 1
ATOM 3442 C C . LEU B 2 286 ? 108.43375 139.52579 81.35359 1.000 14.87136 375 LEU A C 1
ATOM 3443 O O . LEU B 2 286 ? 109.17692 138.65025 80.89404 1.000 13.60894 375 LEU A O 1
ATOM 3448 N N . THR B 2 287 ? 108.42090 139.87698 82.63700 1.000 18.85827 376 THR A N 1
ATOM 3449 C CA . THR B 2 287 ? 109.14958 139.15499 83.66647 1.000 12.26102 376 THR A CA 1
ATOM 3450 C C . THR B 2 287 ? 108.18012 138.76427 84.77059 1.000 15.16926 376 THR A C 1
ATOM 3451 O O . THR B 2 287 ? 107.22694 139.48805 85.06858 1.000 19.26330 376 THR A O 1
ATOM 3455 N N . VAL B 2 288 ? 108.43140 137.60819 85.37015 1.000 12.99132 377 VAL A N 1
ATOM 3456 C CA . VAL B 2 288 ? 107.58755 137.05547 86.41902 1.000 11.80912 377 VAL A CA 1
ATOM 3457 C C . VAL B 2 288 ? 108.44008 136.85661 87.66645 1.000 9.38051 377 VAL A C 1
ATOM 3458 O O . VAL B 2 288 ? 109.45776 136.15824 87.61541 1.000 10.27435 377 VAL A O 1
ATOM 3462 N N . PRO B 2 289 ? 108.08076 137.46220 88.79829 1.000 8.42954 378 PRO A N 1
ATOM 3463 C CA . PRO B 2 289 ? 108.77049 137.17046 90.05776 1.000 9.46716 378 PRO A CA 1
ATOM 3464 C C . PRO B 2 289 ? 108.17322 135.95238 90.74394 1.000 6.85715 378 PRO A C 1
ATOM 3465 O O . PRO B 2 289 ? 106.95882 135.74374 90.75986 1.000 8.98769 378 PRO A O 1
ATOM 3469 N N . LEU B 2 290 ? 109.04920 135.13775 91.32122 1.000 7.21415 379 LEU A N 1
ATOM 3470 C CA . LEU B 2 290 ? 108.66276 133.88110 91.94055 1.000 6.03570 379 LEU A CA 1
ATOM 3471 C C . LEU B 2 290 ? 109.14937 133.83003 93.38151 1.000 6.74525 379 LEU A C 1
ATOM 3472 O O . LEU B 2 290 ? 110.05142 134.56781 93.78487 1.000 8.27951 379 LEU A O 1
ATOM 3477 N N . GLN B 2 291 ? 108.53258 132.94222 94.15708 1.000 6.15330 380 GLN A N 1
ATOM 3478 C CA . GLN B 2 291 ? 108.94829 132.68183 95.52959 1.000 5.31733 380 GLN A CA 1
ATOM 3479 C C . GLN B 2 291 ? 108.97764 131.17686 95.74350 1.000 4.54778 380 GLN A C 1
ATOM 3480 O O . GLN B 2 291 ? 107.96242 130.50271 95.54860 1.000 6.80615 380 GLN A O 1
ATOM 3486 N N . SER B 2 292 ? 110.13315 130.65289 96.14215 1.000 3.75389 381 SER A N 1
ATOM 3487 C CA . SER B 2 292 ? 110.30775 129.22943 96.39950 1.000 2.77231 381 SER A CA 1
ATOM 3488 C C . SER B 2 292 ? 110.63497 129.02764 97.86977 1.000 2.81079 381 SER A C 1
ATOM 3489 O O . SER B 2 292 ? 111.53797 129.67844 98.40105 1.000 3.20413 381 SER A O 1
ATOM 3492 N N . CYS B 2 293 ? 109.91216 128.12202 98.51986 1.000 3.05972 382 CYS A N 1
ATOM 3493 C CA . CYS B 2 293 ? 110.01071 127.94720 99.96007 1.000 3.06352 382 CYS A CA 1
ATOM 3494 C C . CYS B 2 293 ? 110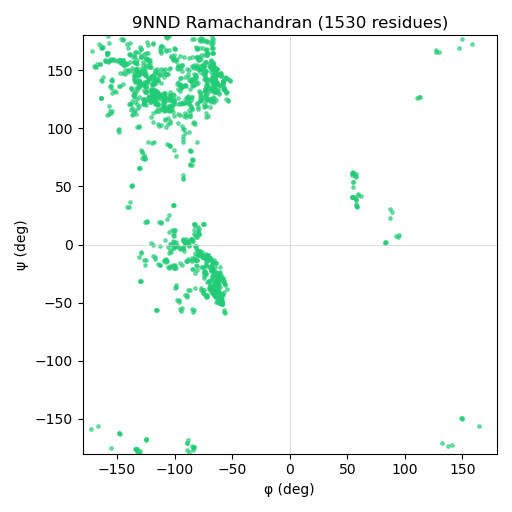.18962 126.48095 100.31890 1.000 2.22410 382 CYS A C 1
ATOM 3495 O O . CYS B 2 293 ? 109.58986 125.60012 99.69854 1.000 2.58604 382 CYS A O 1
ATOM 3498 N N . VAL B 2 294 ? 111.01623 126.22989 101.32444 1.000 1.73060 383 VAL A N 1
ATOM 3499 C CA . VAL B 2 294 ? 111.04083 124.95155 102.00412 1.000 1.99797 383 VAL A CA 1
ATOM 3500 C C . VAL B 2 294 ? 110.26394 125.11061 103.30252 1.000 1.44397 383 VAL A C 1
ATOM 3501 O O . VAL B 2 294 ? 110.06756 126.21625 103.81178 1.000 2.41878 383 VAL A O 1
ATOM 3505 N N . LYS B 2 295 ? 109.81152 123.99046 103.84864 1.000 1.87577 384 LYS A N 1
ATOM 3506 C CA . LYS B 2 295 ? 108.98547 124.02735 105.03838 1.000 1.49597 384 LYS A CA 1
ATOM 3507 C C . LYS B 2 295 ? 109.62674 123.21201 106.15209 1.000 0.97090 384 LYS A C 1
ATOM 3508 O O . LYS B 2 295 ? 110.41494 122.30282 105.87900 1.000 1.62284 384 LYS A O 1
ATOM 3514 N N . PRO B 2 296 ? 109.32651 123.52679 107.41051 1.000 0.87042 385 PRO A N 1
ATOM 3515 C CA . PRO B 2 296 ? 109.85178 122.73519 108.52869 1.000 0.84054 385 PRO A CA 1
ATOM 3516 C C . PRO B 2 296 ? 109.57643 121.25673 108.32828 1.000 1.34921 385 PRO A C 1
ATOM 3517 O O . PRO B 2 296 ? 108.49506 120.87491 107.85703 1.000 1.06691 385 PRO A O 1
ATOM 3521 N N . PRO B 2 297 ? 110.52782 120.38841 108.68469 1.000 0.84936 386 PRO A N 1
ATOM 3522 C CA . PRO B 2 297 ? 111.76860 120.66822 109.41656 1.000 0.61644 386 PRO A CA 1
ATOM 3523 C C . PRO B 2 297 ? 112.92160 121.17343 108.54627 1.000 0.67419 386 PRO A C 1
ATOM 3524 O O . PRO B 2 297 ? 114.05006 121.21846 109.01224 1.000 0.80552 386 PRO A O 1
ATOM 3528 N N . TYR B 2 298 ? 112.68356 121.56855 107.29854 1.000 0.60840 387 TYR A N 1
ATOM 3529 C CA . TYR B 2 298 ? 113.74396 122.03778 106.41471 1.000 0.84420 387 TYR A CA 1
ATOM 3530 C C . TYR B 2 298 ? 113.85388 123.55810 106.44025 1.000 0.79351 387 TYR A C 1
ATOM 3531 O O . TYR B 2 298 ? 112.84829 124.26702 106.53313 1.000 1.29684 387 TYR A O 1
ATOM 3540 N N . MET B 2 299 ? 115.08965 124.04865 106.35680 1.000 0.82604 388 MET A N 1
ATOM 3541 C CA . MET B 2 299 ? 115.38700 125.47548 106.33465 1.000 1.55835 388 MET A CA 1
ATOM 3542 C C . MET B 2 299 ? 116.58370 125.70335 105.41745 1.000 0.91079 388 MET A C 1
ATOM 3543 O O . MET B 2 299 ? 117.17936 124.75883 104.88927 1.000 1.73964 388 MET A O 1
ATOM 3548 N N . LEU B 2 300 ? 116.94663 126.96995 105.23886 1.000 1.31084 389 LEU A N 1
ATOM 3549 C CA . LEU B 2 300 ? 118.09689 127.34577 104.43421 1.000 2.10408 389 LEU A CA 1
ATOM 3550 C C . LEU B 2 300 ? 119.01279 128.24268 105.25034 1.000 2.57906 389 LEU A C 1
ATOM 3551 O O . LEU B 2 300 ? 118.55059 129.13996 105.96128 1.000 3.19785 389 LEU A O 1
ATOM 3556 N N . VAL B 2 301 ? 120.31139 127.98574 105.14927 1.000 2.01385 390 VAL A N 1
ATOM 3557 C CA . VAL B 2 301 ? 121.34233 128.81126 105.76249 1.000 2.96238 390 VAL A CA 1
ATOM 3558 C C . VAL B 2 301 ? 121.99693 129.60944 104.64451 1.000 7.02245 390 VAL A C 1
ATOM 3559 O O . VAL B 2 301 ? 122.62027 129.03291 103.74667 1.000 9.71943 390 VAL A O 1
ATOM 3563 N N . VAL B 2 302 ? 121.85212 130.92964 104.68847 1.000 5.92049 391 VAL A N 1
ATOM 3564 C CA . VAL B 2 302 ? 122.25592 131.80557 103.59710 1.000 7.05216 391 VAL A CA 1
ATOM 3565 C C . VAL B 2 302 ? 123.40167 132.68363 104.07435 1.000 7.68410 391 VAL A C 1
ATOM 3566 O O . VAL B 2 302 ? 123.30140 133.32762 105.12276 1.000 9.89971 391 VAL A O 1
ATOM 3570 N N . GLY B 2 303 ? 124.47338 132.71119 103.31216 1.000 6.40423 392 GLY A N 1
ATOM 3571 C CA . GLY B 2 303 ? 125.58895 133.57747 103.63855 1.000 9.06763 392 GLY A CA 1
ATOM 3572 C C . GLY B 2 303 ? 126.89806 132.97688 103.15762 1.000 9.99170 392 GLY A C 1
ATOM 3573 O O . GLY B 2 303 ? 126.93577 132.26887 102.15592 1.000 12.81409 392 GLY A O 1
ATOM 3574 N N . ASN B 2 304 ? 127.96289 133.27982 103.89670 1.000 8.97945 393 ASN A N 1
ATOM 3575 C CA . ASN B 2 304 ? 129.31136 132.85506 103.52168 1.000 10.94700 393 ASN A CA 1
ATOM 3576 C C . ASN B 2 304 ? 129.56616 131.42901 104.01385 1.000 9.76871 393 ASN A C 1
ATOM 3577 O O . ASN B 2 304 ? 130.31712 131.17798 104.95667 1.000 13.34797 393 ASN A O 1
ATOM 3582 N N . ILE B 2 305 ? 128.92147 130.47950 103.33826 1.000 8.50852 394 ILE A N 1
ATOM 3583 C CA . ILE B 2 305 ? 129.11187 129.07107 103.66567 1.000 7.12581 394 ILE A CA 1
ATOM 3584 C C . ILE B 2 305 ? 130.48801 128.63050 103.18494 1.000 6.20453 394 ILE A C 1
ATOM 3585 O O . ILE B 2 305 ? 130.82361 128.76108 102.00255 1.000 8.44721 394 ILE A O 1
ATOM 3590 N N . VAL B 2 306 ? 131.29110 128.11024 104.10532 1.000 6.09999 395 VAL A N 1
ATOM 3591 C CA . VAL B 2 306 ? 132.61709 127.58621 103.80930 1.000 7.28632 395 VAL A CA 1
ATOM 3592 C C . VAL B 2 306 ? 132.58821 126.08935 104.07621 1.000 5.92617 395 VAL A C 1
ATOM 3593 O O . VAL B 2 306 ? 132.33612 125.65629 105.20865 1.000 7.08435 395 VAL A O 1
ATOM 3597 N N . ILE B 2 307 ? 132.83780 125.30434 103.03324 1.000 6.59414 396 ILE A N 1
ATOM 3598 C CA . ILE B 2 307 ? 132.86552 123.85008 103.11269 1.000 7.48720 396 ILE A CA 1
ATOM 3599 C C . ILE B 2 307 ? 134.31384 123.40340 102.97862 1.000 7.59688 396 ILE A C 1
ATOM 3600 O O . ILE B 2 307 ? 134.94895 123.63074 101.94225 1.000 9.64802 396 ILE A O 1
ATOM 3605 N N . LYS B 2 308 ? 134.83574 122.77494 104.02550 1.000 8.12491 397 LYS A N 1
ATOM 3606 C CA . LYS B 2 308 ? 136.18735 122.23242 104.02328 1.000 9.11004 397 LYS A CA 1
ATOM 3607 C C . LYS B 2 308 ? 136.10454 120.71591 103.96559 1.000 9.34515 397 LYS A C 1
ATOM 3608 O O . LYS B 2 308 ? 135.71806 120.08360 104.96224 1.000 11.95743 397 LYS A O 1
ATOM 3614 N N . PRO B 2 309 ? 136.44438 120.09069 102.83403 1.000 11.40139 398 PRO A N 1
ATOM 3615 C CA . PRO B 2 309 ? 136.24011 118.64223 102.70721 1.000 13.61403 398 PRO A CA 1
ATOM 3616 C C . PRO B 2 309 ? 137.32533 117.79824 103.35113 1.000 16.06243 398 PRO A C 1
ATOM 3617 O O . PRO B 2 309 ? 137.08863 116.60543 103.58332 1.000 17.07727 398 PRO A O 1
ATOM 3621 N N . ASP B 2 310 ? 138.49954 118.36376 103.64795 1.000 13.73781 399 ASP A N 1
ATOM 3622 C CA . ASP B 2 310 ? 139.54778 117.57003 104.28342 1.000 16.07175 399 ASP A CA 1
ATOM 3623 C C . ASP B 2 310 ? 139.15336 117.13375 105.69019 1.000 15.86818 399 ASP A C 1
ATOM 3624 O O . ASP B 2 310 ? 139.55538 116.05429 106.13690 1.000 20.25693 399 ASP A O 1
ATOM 3629 N N . SER B 2 311 ? 138.37361 117.94694 106.39724 1.000 14.17927 400 SER A N 1
ATOM 3630 C CA . SER B 2 311 ? 137.81879 117.57473 107.68901 1.000 13.14992 400 SER A CA 1
ATOM 3631 C C . SER B 2 311 ? 136.30675 117.41645 107.64684 1.000 10.78677 400 SER A C 1
ATOM 3632 O O . SER B 2 311 ? 135.70495 117.07925 108.67099 1.000 10.12146 400 SER A O 1
ATOM 3635 N N . GLN B 2 312 ? 135.68530 117.64738 106.48943 1.000 11.47434 401 GLN A N 1
ATOM 3636 C CA . GLN B 2 312 ? 134.23539 117.57128 106.31679 1.000 9.23003 401 GLN A CA 1
ATOM 3637 C C . GLN B 2 312 ? 133.51930 118.49790 107.30205 1.000 7.57965 401 GLN A C 1
ATOM 3638 O O . GLN B 2 312 ? 132.72412 118.07325 108.14235 1.000 5.66353 401 GLN A O 1
ATOM 3644 N N . THR B 2 313 ? 133.81470 119.78721 107.17341 1.000 7.30189 402 THR A N 1
ATOM 3645 C CA . THR B 2 313 ? 133.28630 120.80639 108.06716 1.000 7.08447 402 THR A CA 1
ATOM 3646 C C . THR B 2 313 ? 132.56655 121.87863 107.26186 1.000 5.33632 402 THR A C 1
ATOM 3647 O O . THR B 2 313 ? 133.00825 122.25320 106.17340 1.000 7.07213 402 THR A O 1
ATOM 3651 N N . ILE B 2 314 ? 131.44239 122.35075 107.78899 1.000 4.35167 403 ILE A N 1
ATOM 3652 C CA . ILE B 2 314 ? 130.70791 123.47654 107.22838 1.000 4.21806 403 ILE A CA 1
ATOM 3653 C C . ILE B 2 314 ? 130.69239 124.57638 108.27618 1.000 5.55372 403 ILE A C 1
ATOM 3654 O O . ILE B 2 314 ? 130.23135 124.35948 109.40512 1.000 7.60990 403 ILE A O 1
ATOM 3659 N N . THR B 2 315 ? 131.18814 125.75245 107.90547 1.000 4.97432 404 THR A N 1
ATOM 3660 C CA . THR B 2 315 ? 131.24821 126.88642 108.81372 1.000 7.90794 404 THR A CA 1
ATOM 3661 C C . THR B 2 315 ? 130.68153 128.12269 108.13583 1.000 9.31437 404 THR A C 1
ATOM 3662 O O . THR B 2 315 ? 130.79641 128.29513 106.92182 1.000 11.00349 404 THR A O 1
ATOM 3666 N N . CYS B 2 316 ? 130.05993 128.97940 108.93697 1.000 9.91819 405 CYS A N 1
ATOM 3667 C CA . CYS B 2 316 ? 129.61205 130.27369 108.44755 1.000 9.37501 405 CYS A CA 1
ATOM 3668 C C . CYS B 2 316 ? 129.50545 131.24002 109.61363 1.000 12.28388 405 CYS A C 1
ATOM 3669 O O . CYS B 2 316 ? 128.98743 130.88762 110.67609 1.000 14.49313 405 CYS A O 1
ATOM 3672 N N . GLU B 2 317 ? 129.98555 132.45832 109.39623 1.000 13.15373 406 GLU A N 1
ATOM 3673 C CA . GLU B 2 317 ? 129.87949 133.53300 110.36874 1.000 14.35673 406 GLU A CA 1
ATOM 3674 C C . GLU B 2 317 ? 128.76697 134.48178 109.94633 1.000 12.94603 406 GLU A C 1
ATOM 3675 O O . GLU B 2 317 ? 128.77627 134.99349 108.82236 1.000 17.00910 406 GLU A O 1
ATOM 3681 N N . ASN B 2 318 ? 127.80956 134.70319 110.84664 1.000 14.55786 407 ASN A N 1
ATOM 3682 C CA . ASN B 2 318 ? 126.70086 135.62903 110.61251 1.000 15.84185 407 ASN A CA 1
ATOM 3683 C C . ASN B 2 318 ? 125.87639 135.23204 109.38819 1.000 13.01290 407 ASN A C 1
ATOM 3684 O O . ASN B 2 318 ? 125.50225 136.07512 108.57229 1.000 15.27429 407 ASN A O 1
ATOM 3689 N N . CYS B 2 319 ? 125.59385 133.93834 109.25148 1.000 12.41607 408 CYS A N 1
ATOM 3690 C CA . CYS B 2 319 ? 124.62834 133.50080 108.25502 1.000 12.01999 408 CYS A CA 1
ATOM 3691 C C . CYS B 2 319 ? 123.21281 133.86891 108.69337 1.000 7.64227 408 CYS A C 1
ATOM 3692 O O . CYS B 2 319 ? 122.96301 134.23809 109.83919 1.000 11.49981 408 CYS A O 1
ATOM 3695 N N . ARG B 2 320 ? 122.27740 133.76631 107.75868 1.000 7.98838 409 ARG A N 1
ATOM 3696 C CA . ARG B 2 320 ? 120.87165 134.03488 108.01588 1.000 7.47969 409 ARG A CA 1
ATOM 3697 C C . ARG B 2 320 ? 120.06869 132.75994 107.81459 1.000 5.55231 409 ARG A C 1
ATOM 3698 O O . ARG B 2 320 ? 120.31914 131.99751 106.87776 1.000 5.22854 409 ARG A O 1
ATOM 3706 N N . LEU B 2 321 ? 119.10535 132.52986 108.69539 1.000 7.05340 410 LEU A N 1
ATOM 3707 C CA . LEU B 2 321 ? 118.19219 131.40645 108.54907 1.000 4.13668 410 LEU A CA 1
ATOM 3708 C C . LEU B 2 321 ? 116.95374 131.87868 107.79752 1.000 4.80110 410 LEU A C 1
ATOM 3709 O O . LEU B 2 321 ? 116.27705 132.81679 108.23189 1.000 9.50884 410 LEU A O 1
ATOM 3714 N N . LEU B 2 322 ? 116.66905 131.24031 106.66717 1.000 4.82990 411 LEU A N 1
ATOM 3715 C CA . LEU B 2 322 ? 115.51672 131.57009 105.84469 1.000 5.42013 411 LEU A CA 1
ATOM 3716 C C . LEU B 2 322 ? 114.73858 130.29942 105.53714 1.000 3.49888 411 LEU A C 1
ATOM 3717 O O . LEU B 2 322 ? 115.19394 129.18358 105.79509 1.000 3.40454 411 LEU A O 1
ATOM 3722 N N . THR B 2 323 ? 113.53547 130.48202 104.99869 1.000 5.44572 412 THR A N 1
ATOM 3723 C CA . THR B 2 323 ? 112.77799 129.38895 104.41385 1.000 5.02621 412 THR A CA 1
ATOM 3724 C C . THR B 2 323 ? 112.35186 129.65575 102.98242 1.000 5.05152 412 THR A C 1
ATOM 3725 O O . THR B 2 323 ? 112.01930 128.70332 102.27267 1.000 5.89842 412 THR A O 1
ATOM 3729 N N . CYS B 2 324 ? 112.37269 130.90712 102.53381 1.000 4.57047 413 CYS A N 1
ATOM 3730 C CA . CYS B 2 324 ? 111.91000 131.26957 101.20604 1.000 6.06602 413 CYS A CA 1
ATOM 3731 C C . CYS B 2 324 ? 112.98616 132.05401 100.47070 1.000 6.27844 413 CYS A C 1
ATOM 3732 O O . CYS B 2 324 ? 113.78600 132.77004 101.07749 1.000 7.43522 413 CYS A O 1
ATOM 3735 N N . ILE B 2 325 ? 112.99225 131.90512 99.15080 1.000 5.16598 414 ILE A N 1
ATOM 3736 C CA . ILE B 2 325 ? 113.87492 132.64158 98.25639 1.000 5.65999 414 ILE A CA 1
ATOM 3737 C C . ILE B 2 325 ? 113.00255 133.42535 97.28785 1.000 7.94834 414 ILE A C 1
ATOM 3738 O O . ILE B 2 325 ? 112.06387 132.87004 96.70604 1.000 8.98311 414 ILE A O 1
ATOM 3743 N N . ASP B 2 326 ? 113.29752 134.71212 97.12958 1.000 8.94154 415 ASP A N 1
ATOM 3744 C CA . ASP B 2 326 ? 112.59597 135.56011 96.17637 1.000 8.68803 415 ASP A CA 1
ATOM 3745 C C . ASP B 2 326 ? 113.62067 136.35765 95.37466 1.000 8.01327 415 ASP A C 1
ATOM 3746 O O . ASP B 2 326 ? 114.83240 136.17325 95.51817 1.000 10.42095 415 ASP A O 1
ATOM 3751 N N . SER B 2 327 ? 113.12213 137.24929 94.51401 1.000 9.30913 416 SER A N 1
ATOM 3752 C CA . SER B 2 327 ? 113.96525 137.92469 93.53235 1.000 10.44674 416 SER A CA 1
ATOM 3753 C C . SER B 2 327 ? 114.94494 138.91461 94.14941 1.000 11.24230 416 SER A C 1
ATOM 3754 O O . SER B 2 327 ? 115.85468 139.36881 93.44834 1.000 13.75658 416 SER A O 1
ATOM 3757 N N . THR B 2 328 ? 114.79031 139.26207 95.42318 1.000 10.41864 417 THR A N 1
ATOM 3758 C CA . THR B 2 328 ? 115.73687 140.14858 96.08698 1.000 13.19884 417 THR A CA 1
ATOM 3759 C C . THR B 2 328 ? 116.94653 139.40519 96.63322 1.000 13.03537 417 THR A C 1
ATOM 3760 O O . THR B 2 328 ? 117.78090 140.01950 97.30630 1.000 14.44783 417 THR A O 1
ATOM 3764 N N . PHE B 2 329 ? 117.04981 138.10400 96.37155 1.000 15.35774 418 PHE A N 1
ATOM 3765 C CA . PHE B 2 329 ? 118.20143 137.34131 96.82787 1.000 12.14109 418 PHE A CA 1
ATOM 3766 C C . PHE B 2 329 ? 119.47512 137.85482 96.16893 1.000 12.94998 418 PHE A C 1
ATOM 3767 O O . PHE B 2 329 ? 119.50042 138.15865 94.97358 1.000 13.41933 418 PHE A O 1
ATOM 3775 N N . ASN B 2 330 ? 120.53685 137.94595 96.96060 1.000 10.90166 419 ASN A N 1
ATOM 3776 C CA . ASN B 2 330 ? 121.83353 138.42917 96.50634 1.000 13.78404 419 ASN A CA 1
ATOM 3777 C C . ASN B 2 330 ? 122.77347 137.23939 96.37141 1.000 12.21043 419 ASN A C 1
ATOM 3778 O O . ASN B 2 330 ? 123.04962 136.54898 97.35795 1.000 12.61049 419 ASN A O 1
ATOM 3783 N N . TRP B 2 331 ? 123.27067 137.00913 95.15825 1.000 10.33899 420 TRP A N 1
ATOM 3784 C CA . TRP B 2 331 ? 124.09326 135.83868 94.88109 1.000 10.15846 420 TRP A CA 1
ATOM 3785 C C . TRP B 2 331 ? 125.53488 135.99276 95.34594 1.000 13.99574 420 TRP A C 1
ATOM 3786 O O . TRP B 2 331 ? 126.36872 135.14599 95.01146 1.000 17.46693 420 TRP A O 1
ATOM 3797 N N . GLN B 2 332 ? 125.85365 137.05133 96.09183 1.000 12.85753 421 GLN A N 1
ATOM 3798 C CA . GLN B 2 332 ? 127.09457 137.05524 96.85286 1.000 13.42548 421 GLN A CA 1
ATOM 3799 C C . GLN B 2 332 ? 127.04925 136.04696 97.99133 1.000 11.93290 421 GLN A C 1
ATOM 3800 O O . GLN B 2 332 ? 128.10308 135.60738 98.46111 1.000 12.26737 421 GLN A O 1
ATOM 3806 N N . HIS B 2 333 ? 125.85442 135.67320 98.43566 1.000 11.71746 422 HIS A N 1
ATOM 3807 C CA . HIS B 2 333 ? 125.66759 134.66790 99.46752 1.000 10.83290 422 HIS A CA 1
ATOM 3808 C C . HIS B 2 333 ? 125.37296 133.31297 98.83780 1.000 9.60197 422 HIS A C 1
ATOM 3809 O O . HIS B 2 333 ? 124.84858 133.22140 97.72570 1.000 8.45260 422 HIS A O 1
ATOM 3816 N N . ARG B 2 334 ? 125.71743 132.26226 99.56831 1.000 8.31131 423 ARG A N 1
ATOM 3817 C CA . ARG B 2 334 ? 125.41254 130.88810 99.20778 1.000 6.03210 423 ARG A CA 1
ATOM 3818 C C . ARG B 2 334 ? 124.23929 130.38258 100.03852 1.000 5.82156 423 ARG A C 1
ATOM 3819 O O . ARG B 2 334 ? 123.89402 130.95216 101.07517 1.000 6.87688 423 ARG A O 1
ATOM 3827 N N . ILE B 2 335 ? 123.62525 129.30247 99.56245 1.000 4.13709 424 ILE A N 1
ATOM 3828 C CA . ILE B 2 335 ? 122.49372 128.66403 100.22446 1.000 3.98290 424 ILE A CA 1
ATOM 3829 C C . ILE B 2 335 ? 122.88554 127.23955 100.58346 1.000 3.23722 424 ILE A C 1
ATOM 3830 O O . ILE B 2 335 ? 123.32535 126.47550 99.71830 1.000 2.99700 424 ILE A O 1
ATOM 3835 N N . LEU B 2 336 ? 122.71973 126.88427 101.85094 1.000 2.79354 425 LEU A N 1
ATOM 3836 C CA . LEU B 2 336 ? 122.92500 125.52631 102.33140 1.000 2.13835 425 LEU A CA 1
ATOM 3837 C C . LEU B 2 336 ? 121.58911 124.98153 102.81862 1.000 1.29061 425 LEU A C 1
ATOM 3838 O O . LEU B 2 336 ? 120.96981 125.56256 103.71495 1.000 0.95459 425 LEU A O 1
ATOM 3843 N N . LEU B 2 337 ? 121.14481 123.87955 102.22397 1.000 1.17401 426 LEU A N 1
ATOM 3844 C CA . LEU B 2 337 ? 119.92528 123.22915 102.68225 1.000 1.04441 426 LEU A CA 1
ATOM 3845 C C . LEU B 2 337 ? 120.19235 122.54332 104.01299 1.000 0.63347 426 LEU A C 1
ATOM 3846 O O . LEU B 2 337 ? 121.19223 121.83647 104.16124 1.000 1.08239 426 LEU A O 1
ATOM 3851 N N . VAL B 2 338 ? 119.31355 122.75964 104.99244 1.000 0.69078 427 VAL A N 1
ATOM 3852 C CA . VAL B 2 338 ? 119.47084 122.15463 106.30616 1.000 0.66771 427 VAL A CA 1
ATOM 3853 C C . VAL B 2 338 ? 118.13332 121.59005 106.76153 1.000 0.66544 427 VAL A C 1
ATOM 3854 O O . VAL B 2 338 ? 117.06981 121.95592 106.26073 1.000 1.06055 427 VAL A O 1
ATOM 3858 N N . ARG B 2 339 ? 118.20535 120.69446 107.73940 1.000 0.50034 428 ARG A N 1
ATOM 3859 C CA . ARG B 2 339 ? 117.03220 120.09165 108.34648 1.000 0.48703 428 ARG A CA 1
ATOM 3860 C C . ARG B 2 339 ? 117.23060 120.05207 109.85359 1.000 0.46209 428 ARG A C 1
ATOM 3861 O O . ARG B 2 339 ? 118.36110 120.00082 110.34249 1.000 0.36792 428 ARG A O 1
ATOM 3869 N N . ALA B 2 340 ? 116.12056 120.08455 110.58702 1.000 0.47300 429 ALA A N 1
ATOM 3870 C CA . ALA B 2 340 ? 116.17862 119.95152 112.03615 1.000 0.45711 429 ALA A CA 1
ATOM 3871 C C . ALA B 2 340 ? 116.85270 118.63846 112.41712 1.000 0.38807 429 ALA A C 1
ATOM 3872 O O . ALA B 2 340 ? 116.54651 117.58247 111.85804 1.000 0.47555 429 ALA A O 1
ATOM 3874 N N . ARG B 2 341 ? 117.77925 118.71264 113.36633 1.000 0.57428 430 ARG A N 1
ATOM 3875 C CA . ARG B 2 341 ? 118.59315 117.55984 113.72475 1.000 1.02854 430 ARG A CA 1
ATOM 3876 C C . ARG B 2 341 ? 117.78204 116.53310 114.50871 1.000 1.25673 430 ARG A C 1
ATOM 3877 O O . ARG B 2 341 ? 116.93614 116.88298 115.33473 1.000 1.04090 430 ARG A O 1
ATOM 3885 N N . GLU B 2 342 ? 118.05018 115.25356 114.24545 1.000 1.46754 431 GLU A N 1
ATOM 3886 C CA . GLU B 2 342 ? 117.44845 114.16403 115.00672 1.000 1.86147 431 GLU A CA 1
ATOM 3887 C C . GLU B 2 342 ? 117.96141 114.17462 116.44381 1.000 0.51531 431 GLU A C 1
ATOM 3888 O O . GLU B 2 342 ? 118.84485 114.96750 116.78088 1.000 0.77520 431 GLU A O 1
ATOM 3894 N N . GLY B 2 343 ? 117.42066 113.30457 117.29476 1.000 0.15083 432 GLY A N 1
ATOM 3895 C CA . GLY B 2 343 ? 117.81841 113.30497 118.69142 1.000 0.08352 432 GLY A CA 1
ATOM 3896 C C . GLY B 2 343 ? 119.30486 113.05545 118.86440 1.000 0.06006 432 GLY A C 1
ATOM 3897 O O . GLY B 2 343 ? 119.93646 112.34279 118.08357 1.000 0.61917 432 GLY A O 1
ATOM 3898 N N . VAL B 2 344 ? 119.87268 113.66754 119.90215 1.000 0.02565 433 VAL A N 1
ATOM 3899 C CA . VAL B 2 344 ? 121.30092 113.56106 120.16820 1.000 0.01624 433 VAL A CA 1
ATOM 3900 C C . VAL B 2 344 ? 121.51159 113.01566 121.57536 1.000 0.00859 433 VAL A C 1
ATOM 3901 O O . VAL B 2 344 ? 120.59717 112.97381 122.39849 1.000 0.00751 433 VAL A O 1
ATOM 3905 N N . TRP B 2 345 ? 122.74016 112.58042 121.83851 1.000 0.00532 434 TRP A N 1
ATOM 3906 C CA . TRP B 2 345 ? 123.13878 112.04919 123.13512 1.000 0.00498 434 TRP A CA 1
ATOM 3907 C C . TRP B 2 345 ? 124.20582 112.95548 123.72947 1.000 0.00675 434 TRP A C 1
ATOM 3908 O O . TRP B 2 345 ? 125.20569 113.25531 123.06941 1.000 0.01335 434 TRP A O 1
ATOM 3919 N N . ILE B 2 346 ? 123.99802 113.38496 124.96979 1.000 0.00590 435 ILE A N 1
ATOM 3920 C CA . ILE B 2 346 ? 124.89501 114.35839 125.58774 1.000 0.01109 435 ILE A CA 1
ATOM 3921 C C . ILE B 2 346 ? 125.04636 114.07964 127.07928 1.000 0.01578 435 ILE A C 1
ATOM 3922 O O . ILE B 2 346 ? 124.06251 113.74279 127.75011 1.000 0.02630 435 ILE A O 1
ATOM 3927 N N . PRO B 2 347 ? 126.25335 114.17244 127.63418 1.000 0.02025 436 PRO A N 1
ATOM 3928 C CA . PRO B 2 347 ? 126.39280 114.11220 129.09350 1.000 0.02403 436 PRO A CA 1
ATOM 3929 C C . PRO B 2 347 ? 125.84805 115.37343 129.74502 1.000 0.01653 436 PRO A C 1
ATOM 3930 O O . PRO B 2 347 ? 126.02101 116.48110 129.23473 1.000 0.02226 436 PRO A O 1
ATOM 3934 N N . VAL B 2 348 ? 125.18269 115.19401 130.88376 1.000 0.11187 437 VAL A N 1
ATOM 3935 C CA . VAL B 2 348 ? 124.62966 116.29416 131.66267 1.000 0.27021 437 VAL A CA 1
ATOM 3936 C C . VAL B 2 348 ? 124.96523 116.05627 133.12719 1.000 1.45646 437 VAL A C 1
ATOM 3937 O O . VAL B 2 348 ? 124.96774 114.91939 133.60640 1.000 2.82674 437 VAL A O 1
ATOM 3941 N N . SER B 2 349 ? 125.24789 117.13713 133.84401 1.000 2.16035 438 SER A N 1
ATOM 3942 C CA . SER B 2 349 ? 125.67316 117.05481 135.23457 1.000 6.48691 438 SER A CA 1
ATOM 3943 C C . SER B 2 349 ? 124.53746 117.47446 136.15985 1.000 5.17726 438 SER A C 1
ATOM 3944 O O . SER B 2 349 ? 123.92594 118.52985 135.96502 1.000 7.56432 438 SER A O 1
ATOM 3947 N N . MET B 2 350 ? 124.25068 116.63356 137.14817 1.000 7.27271 439 MET A N 1
ATOM 3948 C CA . MET B 2 350 ? 123.33605 116.91837 138.24145 1.000 13.22236 439 MET A CA 1
ATOM 3949 C C . MET B 2 350 ? 124.11171 117.00872 139.54821 1.000 14.36511 439 MET A C 1
ATOM 3950 O O . MET B 2 350 ? 125.28674 116.64103 139.63465 1.000 15.90037 439 MET A O 1
ATOM 3955 N N . ASP B 2 351 ? 123.42333 117.49370 140.57722 1.000 16.55347 440 ASP A N 1
ATOM 3956 C CA . ASP B 2 351 ? 123.97456 117.59692 141.91972 1.000 20.51713 440 ASP A CA 1
ATOM 3957 C C . ASP B 2 351 ? 123.47435 116.49075 142.84001 1.000 18.43458 440 ASP A C 1
ATOM 3958 O O . ASP B 2 351 ? 123.66148 116.57858 144.05664 1.000 21.54659 440 ASP A O 1
ATOM 3963 N N . ARG B 2 352 ? 122.84079 115.46152 142.29006 1.000 14.03951 441 ARG A N 1
ATOM 3964 C CA . ARG B 2 352 ? 122.30314 114.35857 143.07115 1.000 14.70505 441 ARG A CA 1
ATOM 3965 C C . ARG B 2 352 ? 122.29322 113.11653 142.19612 1.000 13.98142 441 ARG A C 1
ATOM 3966 O O . ARG B 2 352 ? 122.33779 113.22092 140.96481 1.000 14.78605 441 ARG A O 1
ATOM 3974 N N . PRO B 2 353 ? 122.25355 111.92849 142.79574 1.000 12.22623 442 PRO A N 1
ATOM 3975 C CA . PRO B 2 353 ? 122.18903 110.70354 141.99223 1.000 9.25650 442 PRO A CA 1
ATOM 3976 C C . PRO B 2 353 ? 120.87805 110.58341 141.23124 1.000 8.68807 442 PRO A C 1
ATOM 3977 O O . PRO B 2 353 ? 119.85367 111.15847 141.60685 1.000 7.53677 442 PRO A O 1
ATOM 3981 N N . TRP B 2 354 ? 120.93748 109.82588 140.13791 1.000 9.08627 443 TRP A N 1
ATOM 3982 C CA . TRP B 2 354 ? 119.76455 109.53570 139.32294 1.000 6.13689 443 TRP A CA 1
ATOM 3983 C C . TRP B 2 354 ? 118.68015 108.85986 140.15624 1.000 6.17437 443 TRP A C 1
ATOM 3984 O O . TRP B 2 354 ? 118.95802 107.96925 140.96273 1.000 8.33587 443 TRP A O 1
ATOM 3995 N N . GLU B 2 355 ? 117.43510 109.28978 139.95968 1.000 6.05054 444 GLU A N 1
ATOM 3996 C CA . GLU B 2 355 ? 116.29156 108.73494 140.67174 1.000 6.67146 444 GLU A CA 1
ATOM 3997 C C . GLU B 2 355 ? 115.20383 108.33949 139.68371 1.000 5.16063 444 GLU A C 1
ATOM 3998 O O . GLU B 2 355 ? 114.91125 109.07842 138.73982 1.000 6.47430 444 GLU A O 1
ATOM 4004 N N . ALA B 2 356 ? 114.60572 107.16769 139.90916 1.000 6.35637 445 ALA A N 1
ATOM 4005 C CA . ALA B 2 356 ? 113.53804 106.68893 139.03710 1.000 6.80764 445 ALA A CA 1
ATOM 4006 C C . ALA B 2 356 ? 112.21419 107.39152 139.31471 1.000 7.25481 445 ALA A C 1
ATOM 4007 O O . ALA B 2 356 ? 111.46656 107.70177 138.38160 1.000 6.69264 445 ALA A O 1
ATOM 4009 N N . SER B 2 357 ? 111.90936 107.64632 140.58109 1.000 11.07517 446 SER A N 1
ATOM 4010 C CA . SER B 2 357 ? 110.62422 108.19687 140.98178 1.000 10.92345 446 SER A CA 1
ATOM 4011 C C . SER B 2 357 ? 110.83301 109.05631 142.21775 1.000 13.30466 446 SER A C 1
ATOM 4012 O O . SER B 2 357 ? 111.83382 108.89859 142.92590 1.000 15.00284 446 SER A O 1
ATOM 4015 N N . PRO B 2 358 ? 109.91167 109.97960 142.50340 1.000 13.39113 447 PRO A N 1
ATOM 4016 C CA . PRO B 2 358 ? 110.06282 110.82635 143.69420 1.000 17.66711 447 PRO A CA 1
ATOM 4017 C C . PRO B 2 358 ? 109.58063 110.16418 144.97627 1.000 23.51534 447 PRO A C 1
ATOM 4018 O O . PRO B 2 358 ? 109.33147 110.85799 145.96476 1.000 29.46511 447 PRO A O 1
ATOM 4022 N N . SER B 2 359 ? 109.43701 108.83530 144.97187 1.000 23.67037 448 SER A N 1
ATOM 4023 C CA . SER B 2 359 ? 108.83865 108.14232 146.11170 1.000 24.09006 448 SER A CA 1
ATOM 4024 C C . SER B 2 359 ? 109.60952 108.40383 147.40147 1.000 28.05802 448 SER A C 1
ATOM 4025 O O . SER B 2 359 ? 109.00535 108.63831 148.45482 1.000 30.55155 448 SER A O 1
ATOM 4028 N N . ILE B 2 360 ? 110.94265 108.36520 147.34198 1.000 27.59101 449 ILE A N 1
ATOM 4029 C CA . ILE B 2 360 ? 111.74486 108.67689 148.52248 1.000 27.89591 449 ILE A CA 1
ATOM 4030 C C . ILE B 2 360 ? 111.51547 110.11770 148.96057 1.000 30.50897 449 ILE A C 1
ATOM 4031 O O . ILE B 2 360 ? 111.40347 110.40614 150.15766 1.000 33.71805 449 ILE A O 1
ATOM 4036 N N . HIS B 2 361 ? 111.44231 111.04392 148.00166 1.000 29.68327 450 HIS A N 1
ATOM 4037 C CA . HIS B 2 361 ? 111.17735 112.44022 148.33666 1.000 31.85504 450 HIS A CA 1
ATOM 4038 C C . HIS B 2 361 ? 109.81644 112.60197 149.00491 1.000 34.90313 450 HIS A C 1
ATOM 4039 O O . HIS B 2 361 ? 109.68339 113.33593 149.99166 1.000 37.17992 450 HIS A O 1
ATOM 4046 N N . ILE B 2 362 ? 108.79426 111.92155 148.48115 1.000 32.08983 451 ILE A N 1
ATOM 4047 C CA . ILE B 2 362 ? 107.45492 112.01167 149.05713 1.000 32.31656 451 ILE A CA 1
ATOM 4048 C C . ILE B 2 362 ? 107.44018 111.43699 150.46734 1.000 34.62716 451 ILE A C 1
ATOM 4049 O O . ILE B 2 362 ? 106.82942 112.00702 151.38012 1.000 38.24859 451 ILE A O 1
ATOM 4054 N N . LEU B 2 363 ? 108.10687 110.29718 150.66735 1.000 35.99681 452 LEU A N 1
ATOM 4055 C CA . LEU B 2 363 ? 108.17666 109.70438 151.99952 1.000 36.10162 452 LEU A CA 1
ATOM 4056 C C . LEU B 2 363 ? 108.90307 110.62172 152.97559 1.000 37.91835 452 LEU A C 1
ATOM 4057 O O . LEU B 2 363 ? 108.48830 110.76355 154.13188 1.000 41.67137 452 LEU A O 1
ATOM 4062 N N . THR B 2 364 ? 109.99433 111.24863 152.52927 1.000 38.41680 453 THR A N 1
ATOM 4063 C CA . THR B 2 364 ? 110.72348 112.17600 153.38810 1.000 39.72844 453 THR A CA 1
ATOM 4064 C C . THR B 2 364 ? 109.86288 113.37730 153.75814 1.000 41.24432 453 THR A C 1
ATOM 4065 O O . THR B 2 364 ? 109.85817 113.81360 154.91496 1.000 44.44612 453 THR A O 1
ATOM 4069 N N . GLU B 2 365 ? 109.12596 113.92506 152.78816 1.000 40.44143 454 GLU A N 1
ATOM 4070 C CA . GLU B 2 365 ? 108.24340 115.05121 153.07840 1.000 40.89330 454 GLU A CA 1
ATOM 4071 C C . GLU B 2 365 ? 107.14595 114.65344 154.05758 1.000 41.59982 454 GLU A C 1
ATOM 4072 O O . GLU B 2 365 ? 106.80872 115.41869 154.96915 1.000 44.14395 454 GLU A O 1
ATOM 4078 N N . VAL B 2 366 ? 106.57608 113.45869 153.88380 1.000 39.60915 455 VAL A N 1
ATOM 4079 C CA . VAL B 2 366 ? 105.53617 112.98718 154.79454 1.000 40.43370 455 VAL A CA 1
ATOM 4080 C C . VAL B 2 366 ? 106.09358 112.82580 156.20335 1.000 43.11423 455 VAL A C 1
ATOM 4081 O O . VAL B 2 366 ? 105.46115 113.22911 157.18756 1.000 44.84845 455 VAL A O 1
ATOM 4085 N N . LEU B 2 367 ? 107.28706 112.23793 156.32301 1.000 44.17763 456 LEU A N 1
ATOM 4086 C CA . LEU B 2 367 ? 107.90129 112.06628 157.63622 1.000 43.24666 456 LEU A CA 1
ATOM 4087 C C . LEU B 2 367 ? 108.20366 113.41064 158.28636 1.000 44.27365 456 LEU A C 1
ATOM 4088 O O . LEU B 2 367 ? 108.00323 113.58318 159.49438 1.000 46.11606 456 LEU A O 1
ATOM 4093 N N . LYS B 2 368 ? 108.69283 114.37469 157.50204 1.000 42.40761 457 LYS A N 1
ATOM 4094 C CA . LYS B 2 368 ? 108.95856 115.70379 158.04141 1.000 42.14798 457 LYS A CA 1
ATOM 4095 C C . LYS B 2 368 ? 107.67553 116.39335 158.48336 1.000 45.22592 457 LYS A C 1
ATOM 4096 O O . LYS B 2 368 ? 107.68259 117.14812 159.46273 1.000 43.90550 457 LYS A O 1
ATOM 4102 N N . GLY B 2 369 ? 106.57093 116.15579 157.77307 1.000 44.87089 458 GLY A N 1
ATOM 4103 C CA . GLY B 2 369 ? 105.29962 116.72212 158.19294 1.000 43.26344 458 GLY A CA 1
ATOM 4104 C C . GLY B 2 369 ? 104.84929 116.20572 159.54601 1.000 44.59642 458 GLY A C 1
ATOM 4105 O O . GLY B 2 369 ? 104.24314 116.93890 160.33116 1.000 45.69192 458 GLY A O 1
ATOM 4106 N N . VAL B 2 370 ? 105.13660 114.94048 159.83593 1.000 43.05332 459 VAL A N 1
ATOM 4107 C CA . VAL B 2 370 ? 104.79018 114.34905 161.12196 1.000 45.31313 459 VAL A CA 1
ATOM 4108 C C . VAL B 2 370 ? 105.67032 114.93136 162.22174 1.000 46.68639 459 VAL A C 1
ATOM 4109 O O . VAL B 2 370 ? 105.20505 115.70491 163.05861 1.000 48.25742 459 VAL A O 1
ATOM 4113 N N . PHE C 1 1 ? 97.59628 100.12458 109.03039 1.000 21.39151 466 PHE c N 1
ATOM 4114 C CA . PHE C 1 1 ? 96.73930 101.16148 108.47119 1.000 16.96806 466 PHE c CA 1
ATOM 4115 C C . PHE C 1 1 ? 95.54214 100.54637 107.75732 1.000 20.35806 466 PHE c C 1
ATOM 4116 O O . PHE C 1 1 ? 94.60151 101.24575 107.38421 1.000 21.25109 466 PHE c O 1
ATOM 4124 N N . ILE C 1 2 ? 95.59747 99.23341 107.55272 1.000 20.53124 467 ILE c N 1
ATOM 4125 C CA . ILE C 1 2 ? 94.50333 98.47641 106.95566 1.000 21.81150 467 ILE c CA 1
ATOM 4126 C C . ILE C 1 2 ? 94.31357 97.20333 107.76869 1.000 22.18965 467 ILE c C 1
ATOM 4127 O O . ILE C 1 2 ? 95.28043 96.48684 108.04756 1.000 23.71646 467 ILE c O 1
ATOM 4132 N N . PHE C 1 3 ? 93.07713 96.93505 108.17858 1.000 23.02226 468 PHE c N 1
ATOM 4133 C CA . PHE C 1 3 ? 92.80440 95.79616 109.04098 1.000 27.32108 468 PHE c CA 1
ATOM 4134 C C . PHE C 1 3 ? 91.45432 95.18824 108.69725 1.000 27.19449 468 PHE c C 1
ATOM 4135 O O . PHE C 1 3 ? 90.56402 95.86011 108.17073 1.000 27.39593 468 PHE c O 1
ATOM 4143 N N . THR C 1 4 ? 91.31977 93.90220 109.00233 1.000 29.06484 469 THR c N 1
ATOM 4144 C CA . THR C 1 4 ? 90.05719 93.17653 108.90728 1.000 30.50008 469 THR c CA 1
ATOM 4145 C C . THR C 1 4 ? 89.63943 92.83401 110.33255 1.000 31.12054 469 THR c C 1
ATOM 4146 O O . THR C 1 4 ? 90.18238 91.90938 110.94344 1.000 31.83725 469 THR c O 1
ATOM 4150 N N . LEU C 1 5 ? 88.67717 93.58694 110.86155 1.000 32.62507 470 LEU c N 1
ATOM 4151 C CA . LEU C 1 5 ? 88.24616 93.42903 112.25068 1.000 32.03722 470 LEU c CA 1
ATOM 4152 C C . LEU C 1 5 ? 87.17060 92.34487 112.33559 1.000 29.34641 470 LEU c C 1
ATOM 4153 O O . LEU C 1 5 ? 85.99562 92.59596 112.60383 1.000 28.83060 470 LEU c O 1
ATOM 4158 N N . ILE C 1 6 ? 87.60580 91.11046 112.10062 1.000 31.44800 471 ILE c N 1
ATOM 4159 C CA . ILE C 1 6 ? 86.69597 89.96906 112.11312 1.000 31.79090 471 ILE c CA 1
ATOM 4160 C C . ILE C 1 6 ? 86.61628 89.33416 113.49506 1.000 34.44780 471 ILE c C 1
ATOM 4161 O O . ILE C 1 6 ? 85.52876 88.99180 113.96434 1.000 36.81354 471 ILE c O 1
ATOM 4163 N N . ALA C 1 7 ? 87.75731 89.16929 114.16460 1.000 34.79868 472 ALA c N 1
ATOM 4164 C CA . ALA C 1 7 ? 87.78247 88.51992 115.46852 1.000 35.88447 472 ALA c CA 1
ATOM 4165 C C . ALA C 1 7 ? 87.26469 89.41091 116.58940 1.000 36.06278 472 ALA c C 1
ATOM 4166 O O . ALA C 1 7 ? 86.89021 88.89315 117.64711 1.000 37.35116 472 ALA c O 1
ATOM 4168 N N . VAL C 1 8 ? 87.22536 90.72717 116.38514 1.000 34.47865 473 VAL c N 1
ATOM 4169 C CA . VAL C 1 8 ? 86.82942 91.65705 117.43798 1.000 28.83391 473 VAL c CA 1
ATOM 4170 C C . VAL C 1 8 ? 85.36056 91.46100 117.78402 1.000 28.96762 473 VAL c C 1
ATOM 4171 O O . VAL C 1 8 ? 84.61639 90.80902 117.04464 1.000 32.28653 473 VAL c O 1
ATOM 4175 N N . ILE C 1 9 ? 84.93716 92.01514 118.92189 1.000 23.80139 474 ILE c N 1
ATOM 4176 C CA . ILE C 1 9 ? 83.55159 91.91891 119.35988 1.000 25.43976 474 ILE c CA 1
ATOM 4177 C C . ILE C 1 9 ? 82.72560 93.12919 118.95631 1.000 22.65616 474 ILE c C 1
ATOM 4178 O O . ILE C 1 9 ? 81.51441 93.15162 119.21010 1.000 21.95309 474 ILE c O 1
ATOM 4183 N N . MET C 1 10 ? 83.33767 94.13731 118.33919 1.000 22.22163 475 MET c N 1
ATOM 4184 C CA . MET C 1 10 ? 82.60084 95.33161 117.93389 1.000 16.20162 475 MET c CA 1
ATOM 4185 C C . MET C 1 10 ? 83.35249 96.01230 116.80316 1.000 14.28402 475 MET c C 1
ATOM 4186 O O . MET C 1 10 ? 84.50061 96.42743 116.98452 1.000 15.18986 475 MET c O 1
ATOM 4191 N N . GLY C 1 11 ? 82.71284 96.12462 115.64267 1.000 10.96580 476 GLY c N 1
ATOM 4192 C CA . GLY C 1 11 ? 83.31835 96.81263 114.52602 1.000 7.28362 476 GLY c CA 1
ATOM 4193 C C . GLY C 1 11 ? 83.25021 98.32099 114.66646 1.000 7.72670 476 GLY c C 1
ATOM 4194 O O . GLY C 1 11 ? 82.66457 98.86744 115.60015 1.000 8.36078 476 GLY c O 1
ATOM 4195 N N . LEU C 1 12 ? 83.87313 99.00098 113.70271 1.000 6.25618 477 LEU c N 1
ATOM 4196 C CA . LEU C 1 12 ? 83.91217 100.45927 113.72701 1.000 7.19201 477 LEU c CA 1
ATOM 4197 C C . LEU C 1 12 ? 82.51236 101.05480 113.61818 1.000 4.72431 477 LEU c C 1
ATOM 4198 O O . LEU C 1 12 ? 82.19847 102.05008 114.28509 1.000 6.39437 477 LEU c O 1
ATOM 4203 N N . ILE C 1 13 ? 81.65900 100.45469 112.78319 1.000 5.24755 478 ILE c N 1
ATOM 4204 C CA . ILE C 1 13 ? 80.29684 100.95367 112.60940 1.000 5.58833 478 ILE c CA 1
ATOM 4205 C C . ILE C 1 13 ? 79.55428 100.94354 113.93799 1.000 5.02685 478 ILE c C 1
ATOM 4206 O O . ILE C 1 13 ? 78.93580 101.93956 114.33121 1.000 6.33710 478 ILE c O 1
ATOM 4211 N N . ALA C 1 14 ? 79.59645 99.81087 114.64329 1.000 5.08152 479 ALA c N 1
ATOM 4212 C CA . ALA C 1 14 ? 78.87999 99.70410 115.90868 1.000 7.25016 479 ALA c CA 1
ATOM 4213 C C . ALA C 1 14 ? 79.42258 100.68831 116.93428 1.000 7.16361 479 ALA c C 1
ATOM 4214 O O . ALA C 1 14 ? 78.65051 101.33307 117.65013 1.000 8.12522 479 ALA c O 1
ATOM 4216 N N . VAL C 1 15 ? 80.74721 100.83092 117.00821 1.000 6.34235 480 VAL c N 1
ATOM 4217 C CA . VAL C 1 15 ? 81.33949 101.77133 117.95684 1.000 7.13191 480 VAL c CA 1
ATOM 4218 C C . VAL C 1 15 ? 80.82537 103.18279 117.69304 1.000 6.60058 480 VAL c C 1
ATOM 4219 O O . VAL C 1 15 ? 80.30900 103.85425 118.59716 1.000 9.43707 480 VAL c O 1
ATOM 4223 N N . THR C 1 16 ? 80.90810 103.63127 116.43610 1.000 5.98762 481 THR c N 1
ATOM 4224 C CA . THR C 1 16 ? 80.48285 104.98954 116.10541 1.000 7.39816 481 THR c CA 1
ATOM 4225 C C . THR C 1 16 ? 78.99778 105.18852 116.38773 1.000 7.96331 481 THR c C 1
ATOM 4226 O O . THR C 1 16 ? 78.59761 106.16539 117.03976 1.000 9.10685 481 THR c O 1
ATOM 4230 N N . ALA C 1 17 ? 78.16403 104.26109 115.90719 1.000 8.39710 482 ALA c N 1
ATOM 4231 C CA . ALA C 1 17 ? 76.72068 104.42454 116.03139 1.000 8.49060 482 ALA c CA 1
ATOM 4232 C C . ALA C 1 17 ? 76.28144 104.40796 117.48780 1.000 8.53439 482 ALA c C 1
ATOM 4233 O O . ALA C 1 17 ? 75.47039 105.24111 117.90479 1.000 11.08915 482 ALA c O 1
ATOM 4235 N N . THR C 1 18 ? 76.80940 103.47651 118.28485 1.000 9.04745 483 THR c N 1
ATOM 4236 C CA . THR C 1 18 ? 76.36997 103.38929 119.67035 1.000 10.86278 483 THR c CA 1
ATOM 4237 C C . THR C 1 18 ? 76.94916 104.51582 120.51615 1.000 11.80643 483 THR c C 1
ATOM 4238 O O . THR C 1 18 ? 76.37151 104.86152 121.55153 1.000 16.52432 483 THR c O 1
ATOM 4242 N N . ALA C 1 19 ? 78.06916 105.11480 120.09804 1.000 9.87780 484 ALA c N 1
ATOM 4243 C CA . ALA C 1 19 ? 78.61371 106.22494 120.86810 1.000 9.86784 484 ALA c CA 1
ATOM 4244 C C . ALA C 1 19 ? 77.99312 107.57020 120.51148 1.000 10.52143 484 ALA c C 1
ATOM 4245 O O . ALA C 1 19 ? 78.06749 108.49453 121.32628 1.000 11.21232 484 ALA c O 1
ATOM 4247 N N . ALA C 1 20 ? 77.39395 107.70254 119.32187 1.000 10.87716 485 ALA c N 1
ATOM 4248 C CA . ALA C 1 20 ? 76.82090 108.98958 118.92072 1.000 12.73891 485 ALA c CA 1
ATOM 4249 C C . ALA C 1 20 ? 75.77361 109.50328 119.91207 1.000 13.65402 485 ALA c C 1
ATOM 4250 O O . ALA C 1 20 ? 75.65122 110.72236 120.11538 1.000 15.54959 485 ALA c O 1
ATOM 4252 N N . VAL C 1 21 ? 75.01922 108.59759 120.54154 1.000 13.19282 486 VAL c N 1
ATOM 4253 C CA . VAL C 1 21 ? 73.96078 109.01101 121.46278 1.000 15.87973 486 VAL c CA 1
ATOM 4254 C C . VAL C 1 21 ? 74.53784 109.83331 122.60993 1.000 14.37198 486 VAL c C 1
ATOM 4255 O O . VAL C 1 21 ? 74.06087 110.93424 122.90671 1.000 17.38857 486 VAL c O 1
ATOM 4259 N N . ALA C 1 22 ? 75.58445 109.32068 123.26224 1.000 14.93187 487 ALA c N 1
ATOM 4260 C CA . ALA C 1 22 ? 76.24777 110.08977 124.30978 1.000 14.37441 487 ALA c CA 1
ATOM 4261 C C . ALA C 1 22 ? 77.09537 111.21971 123.74072 1.000 15.12573 487 ALA c C 1
ATOM 4262 O O . ALA C 1 22 ? 77.33945 112.21285 124.43873 1.000 14.49866 487 ALA c O 1
ATOM 4264 N N . GLY C 1 23 ? 77.54423 111.09349 122.48971 1.000 11.51823 488 GLY c N 1
ATOM 4265 C CA . GLY C 1 23 ? 78.27888 112.17835 121.86837 1.000 12.39020 488 GLY c CA 1
ATOM 4266 C C . GLY C 1 23 ? 77.44776 113.43529 121.72798 1.000 15.23506 488 GLY c C 1
ATOM 4267 O O . GLY C 1 23 ? 77.98901 114.54089 121.70347 1.000 17.82622 488 GLY c O 1
ATOM 4268 N N . VAL C 1 24 ? 76.12666 113.28340 121.62710 1.000 15.51307 489 VAL c N 1
ATOM 4269 C CA . VAL C 1 24 ? 75.24339 114.45363 121.61949 1.000 16.94804 489 VAL c CA 1
ATOM 4270 C C . VAL C 1 24 ? 75.45940 115.29317 122.87909 1.000 16.94659 489 VAL c C 1
ATOM 4271 O O . VAL C 1 24 ? 75.80970 116.48104 122.81411 1.000 18.82843 489 VAL c O 1
ATOM 4275 N N . ALA C 1 25 ? 75.26150 114.67917 124.04946 1.000 17.73264 490 ALA c N 1
ATOM 4276 C CA . ALA C 1 25 ? 75.46126 115.39790 125.30390 1.000 17.65886 490 ALA c CA 1
ATOM 4277 C C . ALA C 1 25 ? 76.90665 115.84342 125.46988 1.000 17.37360 490 ALA c C 1
ATOM 4278 O O . ALA C 1 25 ? 77.16801 116.88385 126.08321 1.000 17.86910 490 ALA c O 1
ATOM 4280 N N . LEU C 1 26 ? 77.85660 115.07403 124.93480 1.000 15.76559 491 LEU c N 1
ATOM 4281 C CA . LEU C 1 26 ? 79.25031 115.50242 124.97909 1.000 16.31549 491 LEU c CA 1
ATOM 4282 C C . LEU C 1 26 ? 79.44815 116.80397 124.21262 1.000 16.86573 491 LEU c C 1
ATOM 4283 O O . LEU C 1 26 ? 80.18219 117.69266 124.65737 1.000 17.00542 491 LEU c O 1
ATOM 4288 N N . HIS C 1 27 ? 78.80256 116.92856 123.05303 1.000 18.22406 492 HIS c N 1
ATOM 4289 C CA . HIS C 1 27 ? 78.83660 118.17843 122.30588 1.000 17.99351 492 HIS c CA 1
ATOM 4290 C C . HIS C 1 27 ? 78.11601 119.29267 123.05011 1.000 19.17468 492 HIS c C 1
ATOM 4291 O O . HIS C 1 27 ? 78.43728 120.47024 122.85858 1.000 19.12555 492 HIS c O 1
ATOM 4298 N N . SER C 1 28 ? 77.13928 118.94619 123.89313 1.000 20.35549 493 SER c N 1
ATOM 4299 C CA . SER C 1 28 ? 76.34577 119.98406 124.54843 1.000 21.49014 493 SER c CA 1
ATOM 4300 C C . SER C 1 28 ? 77.14275 120.73467 125.61690 1.000 20.04903 493 SER c C 1
ATOM 4301 O O . SER C 1 28 ? 77.08389 121.96792 125.67959 1.000 22.20098 493 SER c O 1
ATOM 4304 N N . SER C 1 29 ? 77.88815 120.02532 126.46495 1.000 19.30763 494 SER c N 1
ATOM 4305 C CA . SER C 1 29 ? 78.46971 120.65592 127.64618 1.000 19.30688 494 SER c CA 1
ATOM 4306 C C . SER C 1 29 ? 79.57430 119.77247 128.21655 1.000 17.08222 494 SER c C 1
ATOM 4307 O O . SER C 1 29 ? 79.74123 118.61782 127.81952 1.000 17.94316 494 SER c O 1
ATOM 4310 N N . VAL C 1 30 ? 80.33128 120.34309 129.16183 1.000 14.86988 495 VAL c N 1
ATOM 4311 C CA . VAL C 1 30 ? 81.35700 119.59069 129.87810 1.000 15.25633 495 VAL c CA 1
ATOM 4312 C C . VAL C 1 30 ? 80.70912 118.44944 130.64631 1.000 13.60220 495 VAL c C 1
ATOM 4313 O O . VAL C 1 30 ? 79.73717 118.64669 131.38618 1.000 16.87717 495 VAL c O 1
ATOM 4317 N N . GLN C 1 31 ? 81.25218 117.25024 130.48174 1.000 12.26802 496 GLN c N 1
ATOM 4318 C CA . GLN C 1 31 ? 80.77848 116.06138 131.17087 1.000 11.88749 496 GLN c CA 1
ATOM 4319 C C . GLN C 1 31 ? 81.82250 115.59074 132.17552 1.000 11.05718 496 GLN c C 1
ATOM 4320 O O . GLN C 1 31 ? 82.95389 116.08044 132.21230 1.000 13.91692 496 GLN c O 1
ATOM 4326 N N . SER C 1 32 ? 81.42598 114.62751 133.00056 1.000 10.72566 497 SER c N 1
ATOM 4327 C CA . SER C 1 32 ? 82.33302 114.07938 133.99341 1.000 13.42756 497 SER c CA 1
ATOM 4328 C C . SER C 1 32 ? 83.29979 113.09203 133.34366 1.000 11.21171 497 SER c C 1
ATOM 4329 O O . SER C 1 32 ? 83.15002 112.69933 132.18422 1.000 10.69375 497 SER c O 1
ATOM 4332 N N . VAL C 1 33 ? 84.31513 112.69817 134.11377 1.000 14.22782 498 VAL c N 1
ATOM 4333 C CA . VAL C 1 33 ? 85.30928 111.75477 133.61072 1.000 11.32374 498 VAL c CA 1
ATOM 4334 C C . VAL C 1 33 ? 84.66758 110.40298 133.33037 1.000 12.20700 498 VAL c C 1
ATOM 4335 O O . VAL C 1 33 ? 84.97429 109.75129 132.32571 1.000 12.81618 498 VAL c O 1
ATOM 4339 N N . ASN C 1 34 ? 83.76515 109.96215 134.20982 1.000 13.03139 499 ASN c N 1
ATOM 4340 C CA . ASN C 1 34 ? 83.09293 108.68315 134.00429 1.000 13.64821 499 ASN c CA 1
ATOM 4341 C C . ASN C 1 34 ? 82.28089 108.68400 132.71470 1.000 13.53150 499 ASN c C 1
ATOM 4342 O O . ASN C 1 34 ? 82.29393 107.70103 131.96463 1.000 12.35593 499 ASN c O 1
ATOM 4347 N N . PHE C 1 35 ? 81.56958 109.78051 132.44115 1.000 12.31154 500 PHE c N 1
ATOM 4348 C CA . PHE C 1 35 ? 80.78982 109.88214 131.21059 1.000 11.77800 500 PHE c CA 1
ATOM 4349 C C . PHE C 1 35 ? 81.68170 109.73447 129.98283 1.000 9.70545 500 PHE c C 1
ATOM 4350 O O . PHE C 1 35 ? 81.39537 108.93611 129.08371 1.000 11.69449 500 PHE c O 1
ATOM 4358 N N . VAL C 1 36 ? 82.78164 110.48890 129.93927 1.000 9.17437 501 VAL c N 1
ATOM 4359 C CA . VAL C 1 36 ? 83.67071 110.45482 128.78057 1.000 8.29383 501 VAL c CA 1
ATOM 4360 C C . VAL C 1 36 ? 84.30480 109.07774 128.63247 1.000 7.55887 501 VAL c C 1
ATOM 4361 O O . VAL C 1 36 ? 84.42292 108.54744 127.52072 1.000 7.29632 501 VAL c O 1
ATOM 4365 N N . ASN C 1 37 ? 84.73084 108.48423 129.74849 1.000 8.65350 502 ASN c N 1
ATOM 4366 C CA . ASN C 1 37 ? 85.34010 107.15985 129.70822 1.000 9.68527 502 ASN c CA 1
ATOM 4367 C C . ASN C 1 37 ? 84.36497 106.12283 129.16305 1.000 10.69948 502 ASN c C 1
ATOM 4368 O O . ASN C 1 37 ? 84.72932 105.29255 128.32038 1.000 8.12299 502 ASN c O 1
ATOM 4373 N N . ASP C 1 38 ? 83.11360 106.16136 129.63222 1.000 10.15865 503 ASP c N 1
ATOM 4374 C CA . ASP C 1 38 ? 82.09470 105.25638 129.11063 1.000 11.02651 503 ASP c CA 1
ATOM 4375 C C . ASP C 1 38 ? 81.85319 105.50544 127.63044 1.000 10.29116 503 ASP c C 1
ATOM 4376 O O . ASP C 1 38 ? 81.59287 104.57075 126.86678 1.000 9.90465 503 ASP c O 1
ATOM 4381 N N . TRP C 1 39 ? 81.93501 106.76681 127.21222 1.000 7.86185 504 TRP c N 1
ATOM 4382 C CA . TRP C 1 39 ? 81.68663 107.11976 125.82196 1.000 7.54170 504 TRP c CA 1
ATOM 4383 C C . TRP C 1 39 ? 82.79622 106.63087 124.89707 1.000 6.95257 504 TRP c C 1
ATOM 4384 O O . TRP C 1 39 ? 82.52776 106.29557 123.73902 1.000 9.69023 504 TRP c O 1
ATOM 4395 N N . GLN C 1 40 ? 84.03731 106.57792 125.38076 1.000 6.82129 505 GLN c N 1
ATOM 4396 C CA . GLN C 1 40 ? 85.17040 106.23126 124.52426 1.000 7.50137 505 GLN c CA 1
ATOM 4397 C C . GLN C 1 40 ? 85.70141 104.81237 124.71799 1.000 6.67070 505 GLN c C 1
ATOM 4398 O O . GLN C 1 40 ? 86.63307 104.42428 123.99692 1.000 6.90304 505 GLN c O 1
ATOM 4404 N N . LYS C 1 41 ? 85.17406 104.05035 125.68386 1.000 7.75513 506 LYS c N 1
ATOM 4405 C CA . LYS C 1 41 ? 85.78462 102.76223 126.00564 1.000 8.38430 506 LYS c CA 1
ATOM 4406 C C . LYS C 1 41 ? 85.71481 101.77708 124.84129 1.000 8.18370 506 LYS c C 1
ATOM 4407 O O . LYS C 1 41 ? 86.69591 101.07255 124.56566 1.000 9.17969 506 LYS c O 1
ATOM 4413 N N . ASN C 1 42 ? 84.57668 101.71721 124.13614 1.000 8.72458 507 ASN c N 1
ATOM 4414 C CA . ASN C 1 42 ? 84.47543 100.80780 122.99240 1.000 9.15761 507 ASN c CA 1
ATOM 4415 C C . ASN C 1 42 ? 85.54173 101.12875 121.94833 1.000 6.26315 507 ASN c C 1
ATOM 4416 O O . ASN C 1 42 ? 86.19433 100.22500 121.41553 1.000 6.47536 507 ASN c O 1
ATOM 4421 N N . SER C 1 43 ? 85.69974 102.41546 121.61787 1.000 6.29712 508 SER c N 1
ATOM 4422 C CA . SER C 1 43 ? 86.63512 102.81077 120.56648 1.000 5.94694 508 SER c CA 1
ATOM 4423 C C . SER C 1 43 ? 88.07471 102.52771 120.97098 1.000 5.46772 508 SER c C 1
ATOM 4424 O O . SER C 1 43 ? 88.87472 102.04781 120.15727 1.000 6.26368 508 SER c O 1
ATOM 4427 N N . THR C 1 44 ? 88.42449 102.81993 122.22542 1.000 5.43520 509 THR c N 1
ATOM 4428 C CA . THR C 1 44 ? 89.78016 102.52853 122.67890 1.000 5.76217 509 THR c CA 1
ATOM 4429 C C . THR C 1 44 ? 90.05334 101.02904 122.66002 1.000 6.07338 509 THR c C 1
ATOM 4430 O O . THR C 1 44 ? 91.12822 100.59090 122.22839 1.000 6.54831 509 THR c O 1
ATOM 4434 N N . ARG C 1 45 ? 89.07877 100.22350 123.08990 1.000 6.51468 510 ARG c N 1
ATOM 4435 C CA . ARG C 1 45 ? 89.24238 98.77571 123.02916 1.000 7.98137 510 ARG c CA 1
ATOM 4436 C C . ARG C 1 45 ? 89.44290 98.30704 121.59346 1.000 6.76621 510 ARG c C 1
ATOM 4437 O O . ARG C 1 45 ? 90.33175 97.49647 121.31252 1.000 6.70180 510 ARG c O 1
ATOM 4445 N N . LEU C 1 46 ? 88.63574 98.82639 120.66519 1.000 6.82513 511 LEU c N 1
ATOM 4446 C CA . LEU C 1 46 ? 88.74855 98.40426 119.27284 1.000 6.52065 511 LEU c CA 1
ATOM 4447 C C . LEU C 1 46 ? 90.10773 98.77167 118.68982 1.000 6.79457 511 LEU c C 1
ATOM 4448 O O . LEU C 1 46 ? 90.72016 97.97052 117.97508 1.000 7.38955 511 LEU c O 1
ATOM 4453 N N . TRP C 1 47 ? 90.60467 99.96738 118.99146 1.000 5.67608 512 TRP c N 1
ATOM 4454 C CA . TRP C 1 47 ? 91.88872 100.38454 118.44427 1.000 7.35867 512 TRP c CA 1
ATOM 4455 C C . TRP C 1 47 ? 93.07077 99.91302 119.27968 1.000 5.82359 512 TRP c C 1
ATOM 4456 O O . TRP C 1 47 ? 94.20957 100.27607 118.97545 1.000 5.85852 512 TRP c O 1
ATOM 4467 N N . ASN C 1 48 ? 92.83110 99.12286 120.32466 1.000 6.11130 513 ASN c N 1
ATOM 4468 C CA . ASN C 1 48 ? 93.90496 98.43182 121.02440 1.000 5.79742 513 ASN c CA 1
ATOM 4469 C C . ASN C 1 48 ? 93.82257 96.91783 120.85443 1.000 6.82412 513 ASN c C 1
ATOM 4470 O O . ASN C 1 48 ? 94.41508 96.17653 121.64319 1.000 9.96280 513 ASN c O 1
ATOM 4475 N N . SER C 1 49 ? 93.10627 96.44107 119.83448 1.000 8.18399 514 SER c N 1
ATOM 4476 C CA . SER C 1 49 ? 92.83583 95.01752 119.69882 1.000 9.87093 514 SER c CA 1
ATOM 4477 C C . SER C 1 49 ? 93.11190 94.43541 118.32040 1.000 11.84830 514 SER c C 1
ATOM 4478 O O . SER C 1 49 ? 93.08357 93.20839 118.18462 1.000 15.21044 514 SER c O 1
ATOM 4481 N N . GLN C 1 50 ? 93.36395 95.25204 117.30112 1.000 11.63768 515 GLN c N 1
ATOM 4482 C CA . GLN C 1 50 ? 93.65211 94.70436 115.98301 1.000 15.10421 515 GLN c CA 1
ATOM 4483 C C . GLN C 1 50 ? 94.95249 93.90727 116.01707 1.000 17.52130 515 GLN c C 1
ATOM 4484 O O . GLN C 1 50 ? 95.90723 94.26813 116.70997 1.000 19.58202 515 GLN c O 1
ATOM 4490 N N . SER C 1 51 ? 94.97727 92.79893 115.27872 1.000 22.85869 516 SER c N 1
ATOM 4491 C CA . SER C 1 51 ? 96.08523 91.85392 115.36485 1.000 24.58074 516 SER c CA 1
ATOM 4492 C C . SER C 1 51 ? 97.26652 92.25811 114.48800 1.000 26.44824 516 SER c C 1
ATOM 4493 O O . SER C 1 51 ? 98.38140 92.43135 114.98817 1.000 29.26145 516 SER c O 1
ATOM 4496 N N . SER C 1 52 ? 97.04315 92.40222 113.18534 1.000 25.88804 517 SER c N 1
ATOM 4497 C CA . SER C 1 52 ? 98.10310 92.79487 112.26838 1.000 27.32885 517 SER c CA 1
ATOM 4498 C C . SER C 1 52 ? 97.47260 93.38760 111.01957 1.000 27.48481 517 SER c C 1
ATOM 4499 O O . SER C 1 52 ? 96.27619 93.22666 110.76927 1.000 29.01102 517 SER c O 1
ATOM 4502 N N . ILE C 1 53 ? 98.29985 94.07901 110.23828 1.000 27.22972 518 ILE c N 1
ATOM 4503 C CA . ILE C 1 53 ? 97.83666 94.66967 108.99013 1.000 25.52867 518 ILE c CA 1
ATOM 4504 C C . ILE C 1 53 ? 97.44643 93.55766 108.02571 1.000 22.41765 518 ILE c C 1
ATOM 4505 O O . ILE C 1 53 ? 98.18735 92.58312 107.84580 1.000 23.85230 518 ILE c O 1
ATOM 4510 N N . ASP C 1 54 ? 96.26898 93.68913 107.41491 1.000 21.06384 519 ASP c N 1
ATOM 4511 C CA . ASP C 1 54 ? 95.75988 92.67772 106.49315 1.000 20.49149 519 ASP c CA 1
ATOM 4512 C C . ASP C 1 54 ? 96.58196 92.72003 105.21214 1.000 18.37989 519 ASP c C 1
ATOM 4513 O O . ASP C 1 54 ? 96.49344 93.67609 104.43673 1.000 18.67604 519 ASP c O 1
ATOM 4518 N N . GLN C 1 55 ? 97.37722 91.67482 104.99112 1.000 16.65224 520 GLN c N 1
ATOM 4519 C CA . GLN C 1 55 ? 98.34617 91.67867 103.90199 1.000 17.27530 520 GLN c CA 1
ATOM 4520 C C . GLN C 1 55 ? 97.65565 91.60083 102.54307 1.000 15.49129 520 GLN c C 1
ATOM 4521 O O . GLN C 1 55 ? 98.10307 92.22864 101.57404 1.000 14.27319 520 GLN c O 1
ATOM 4527 N N . LYS C 1 56 ? 96.55430 90.84611 102.46408 1.000 16.26080 521 LYS c N 1
ATOM 4528 C CA . LYS C 1 56 ? 95.80189 90.72173 101.21831 1.000 16.15726 521 LYS c CA 1
ATOM 4529 C C . LYS C 1 56 ? 95.35074 92.08096 100.69933 1.000 13.47625 521 LYS c C 1
ATOM 4530 O O . LYS C 1 56 ? 95.39693 92.33719 99.49195 1.000 15.39890 521 LYS c O 1
ATOM 4536 N N . LEU C 1 57 ? 94.90208 92.96139 101.59421 1.000 12.76515 522 LEU c N 1
ATOM 4537 C CA . LEU C 1 57 ? 94.49737 94.29894 101.17888 1.000 13.21608 522 LEU c CA 1
ATOM 4538 C C . LEU C 1 57 ? 95.69384 95.23259 101.03935 1.000 11.85051 522 LEU c C 1
ATOM 4539 O O . LEU C 1 57 ? 95.72781 96.06945 100.13139 1.000 13.02165 522 LEU c O 1
ATOM 4544 N N . ALA C 1 58 ? 96.68119 95.09972 101.92791 1.000 12.83206 523 ALA c N 1
ATOM 4545 C CA . ALA C 1 58 ? 97.79744 96.04020 101.95302 1.000 13.39206 523 ALA c CA 1
ATOM 4546 C C . ALA C 1 58 ? 98.65877 95.93331 100.70103 1.000 10.69779 523 ALA c C 1
ATOM 4547 O O . ALA C 1 58 ? 99.08029 96.95460 100.14861 1.000 12.71057 523 ALA c O 1
ATOM 4549 N N . ASN C 1 59 ? 98.92731 94.71267 100.23131 1.000 11.56974 524 ASN c N 1
ATOM 4550 C CA . ASN C 1 59 ? 99.85371 94.56497 99.11347 1.000 11.81159 524 ASN c CA 1
ATOM 4551 C C . ASN C 1 59 ? 99.28042 95.06024 97.79028 1.000 11.47474 524 ASN c C 1
ATOM 4552 O O . ASN C 1 59 ? 100.02739 95.14580 96.81182 1.000 15.47175 524 ASN c O 1
ATOM 4557 N N . GLN C 1 60 ? 97.99193 95.39132 97.73476 1.000 12.81794 525 GLN c N 1
ATOM 4558 C CA . GLN C 1 60 ? 97.36867 95.91110 96.52406 1.000 12.75642 525 GLN c CA 1
ATOM 4559 C C . GLN C 1 60 ? 97.37233 97.43298 96.44900 1.000 14.70813 525 GLN c C 1
ATOM 4560 O O . GLN C 1 60 ? 96.92039 97.98642 95.44220 1.000 17.80432 525 GLN c O 1
ATOM 4566 N N . ILE C 1 61 ? 97.86837 98.12176 97.47610 1.000 12.98382 526 ILE c N 1
ATOM 4567 C CA . ILE C 1 61 ? 97.83842 99.57964 97.48106 1.000 15.59231 526 ILE c CA 1
ATOM 4568 C C . ILE C 1 61 ? 98.79338 100.11361 96.42279 1.000 16.07334 526 ILE c C 1
ATOM 4569 O O . ILE C 1 61 ? 99.98263 99.77365 96.40802 1.000 17.97157 526 ILE c O 1
ATOM 4574 N N . ASN C 1 62 ? 98.27350 100.95353 95.52856 1.000 15.99644 527 ASN c N 1
ATOM 4575 C CA . ASN C 1 62 ? 99.08627 101.57557 94.48773 1.000 17.67971 527 ASN c CA 1
ATOM 4576 C C . ASN C 1 62 ? 99.58022 102.95444 94.91984 1.000 15.48563 527 ASN c C 1
ATOM 4577 O O . ASN C 1 62 ? 100.78715 103.21230 94.94252 1.000 18.47512 527 ASN c O 1
ATOM 4582 N N . ASP C 1 63 ? 98.65454 103.84443 95.26224 1.000 15.71236 528 ASP c N 1
ATOM 4583 C CA . ASP C 1 63 ? 98.97851 105.19043 95.72163 1.000 12.61180 528 ASP c CA 1
ATOM 4584 C C . ASP C 1 63 ? 99.13058 105.15467 97.23775 1.000 9.81663 528 ASP c C 1
ATOM 4585 O O . ASP C 1 63 ? 98.14927 104.96275 97.96067 1.000 11.08472 528 ASP c O 1
ATOM 4590 N N . LEU C 1 64 ? 100.35536 105.34535 97.71900 1.000 7.73002 529 LEU c N 1
ATOM 4591 C CA . LEU C 1 64 ? 100.64624 105.28226 99.14474 1.000 6.92046 529 LEU c CA 1
ATOM 4592 C C . LEU C 1 64 ? 100.52845 106.63033 99.84367 1.000 5.44888 529 LEU c C 1
ATOM 4593 O O . LEU C 1 64 ? 100.77418 106.70211 101.05018 1.000 5.16271 529 LEU c O 1
ATOM 4598 N N . ARG C 1 65 ? 100.15934 107.69142 99.12264 1.000 5.12423 530 ARG c N 1
ATOM 4599 C CA . ARG C 1 65 ? 100.17072 109.03149 99.70423 1.000 6.98249 530 ARG c CA 1
ATOM 4600 C C . ARG C 1 65 ? 99.23592 109.12896 100.90492 1.000 4.51709 530 ARG c C 1
ATOM 4601 O O . ARG C 1 65 ? 99.63427 109.59418 101.97967 1.000 4.68073 530 ARG c O 1
ATOM 4609 N N . GLN C 1 66 ? 97.98804 108.68392 100.74343 1.000 4.98411 531 GLN c N 1
ATOM 4610 C CA . GLN C 1 66 ? 97.02538 108.76786 101.83840 1.000 5.10916 531 GLN c CA 1
ATOM 4611 C C . GLN C 1 66 ? 97.46001 107.91804 103.02572 1.000 5.03022 531 GLN c C 1
ATOM 4612 O O . GLN C 1 66 ? 97.33084 108.33843 104.18176 1.000 5.19771 531 GLN c O 1
ATOM 4618 N N . THR C 1 67 ? 97.98401 106.72046 102.75696 1.000 5.18045 532 THR c N 1
ATOM 4619 C CA . THR C 1 67 ? 98.46895 105.85814 103.82850 1.000 5.19510 532 THR c CA 1
ATOM 4620 C C . THR C 1 67 ? 99.63228 106.50237 104.57143 1.000 4.58576 532 THR c C 1
ATOM 4621 O O . THR C 1 67 ? 99.68552 106.46690 105.80499 1.000 5.44900 532 THR c O 1
ATOM 4625 N N . VAL C 1 68 ? 100.56704 107.10775 103.83722 1.000 4.07075 533 VAL c N 1
ATOM 4626 C CA . VAL C 1 68 ? 101.72414 107.72349 104.47613 1.000 4.05184 533 VAL c CA 1
ATOM 4627 C C . VAL C 1 68 ? 101.29850 108.92940 105.30482 1.000 4.20803 533 VAL c C 1
ATOM 4628 O O . VAL C 1 68 ? 101.81147 109.14929 106.40478 1.000 4.51910 533 VAL c O 1
ATOM 4632 N N . ILE C 1 69 ? 100.34378 109.71754 104.80412 1.000 4.27099 534 ILE c N 1
ATOM 4633 C CA . ILE C 1 69 ? 99.85579 110.86792 105.56304 1.000 4.05789 534 ILE c CA 1
ATOM 4634 C C . ILE C 1 69 ? 99.14683 110.41665 106.83749 1.000 4.40193 534 ILE c C 1
ATOM 4635 O O . ILE C 1 69 ? 99.34679 110.99319 107.91675 1.000 4.72887 534 ILE c O 1
ATOM 4640 N N . TRP C 1 70 ? 98.30675 109.38266 106.73509 1.000 4.51105 535 TRP c N 1
ATOM 4641 C CA . TRP C 1 70 ? 97.63319 108.85440 107.91639 1.000 4.83073 535 TRP c CA 1
ATOM 4642 C C . TRP C 1 70 ? 98.63970 108.32560 108.93357 1.000 5.49463 535 TRP c C 1
ATOM 4643 O O . TRP C 1 70 ? 98.52034 108.59333 110.13610 1.000 6.01792 535 TRP c O 1
ATOM 4654 N N . MET C 1 71 ? 99.65439 107.59514 108.46462 1.000 4.62176 536 MET c N 1
ATOM 4655 C CA . MET C 1 71 ? 100.68341 107.08859 109.36585 1.000 5.93638 536 MET c CA 1
ATOM 4656 C C . MET C 1 71 ? 101.47183 108.22576 110.00038 1.000 5.07262 536 MET c C 1
ATOM 4657 O O . MET C 1 71 ? 101.86844 108.13629 111.16430 1.000 5.78134 536 MET c O 1
ATOM 4662 N N . GLY C 1 72 ? 101.73121 109.29172 109.24277 1.000 4.99072 537 GLY c N 1
ATOM 4663 C CA . GLY C 1 72 ? 102.43905 110.43002 109.80090 1.000 4.75306 537 GLY c CA 1
ATOM 4664 C C . GLY C 1 72 ? 101.64763 111.12101 110.89089 1.000 5.77320 537 GLY c C 1
ATOM 4665 O O . GLY C 1 72 ? 102.19909 111.50280 111.92516 1.000 6.12326 537 GLY c O 1
ATOM 4666 N N . ASP C 1 73 ? 100.34022 111.28087 110.67996 1.000 5.90377 538 ASP c N 1
ATOM 4667 C CA . ASP C 1 73 ? 99.50535 111.84063 111.73670 1.000 6.97632 538 ASP c CA 1
ATOM 4668 C C . ASP C 1 73 ? 99.50329 110.93586 112.96292 1.000 5.79756 538 ASP c C 1
ATOM 4669 O O . ASP C 1 73 ? 99.59825 111.41681 114.09757 1.000 6.02034 538 ASP c O 1
ATOM 4674 N N . ARG C 1 74 ? 99.40674 109.61883 112.75248 1.000 4.79592 539 ARG c N 1
ATOM 4675 C CA . ARG C 1 74 ? 99.42951 108.68693 113.87756 1.000 5.23464 539 ARG c CA 1
ATOM 4676 C C . ARG C 1 74 ? 100.74919 108.76516 114.63749 1.000 4.33685 539 ARG c C 1
ATOM 4677 O O . ARG C 1 74 ? 100.76260 108.76369 115.87197 1.000 3.92936 539 ARG c O 1
ATOM 4685 N N . LEU C 1 75 ? 101.86871 108.83607 113.91494 1.000 5.28259 540 LEU c N 1
ATOM 4686 C CA . LEU C 1 75 ? 103.17656 108.92507 114.55629 1.000 5.52589 540 LEU c CA 1
ATOM 4687 C C . LEU C 1 75 ? 103.33693 110.23487 115.31846 1.000 5.43430 540 LEU c C 1
ATOM 4688 O O . LEU C 1 75 ? 103.88895 110.24904 116.42283 1.000 4.39778 540 LEU c O 1
ATOM 4693 N N . MET C 1 76 ? 102.87212 111.34629 114.74245 1.000 5.91837 541 MET c N 1
ATOM 4694 C CA . MET C 1 76 ? 102.91506 112.62033 115.45307 1.000 5.49260 541 MET c CA 1
ATOM 4695 C C . MET C 1 76 ? 102.08658 112.56164 116.72993 1.000 4.54023 541 MET c C 1
ATOM 4696 O O . MET C 1 76 ? 102.51963 113.03861 117.78799 1.000 4.68834 541 MET c O 1
ATOM 4701 N N . SER C 1 77 ? 100.89368 111.96798 116.64927 1.000 4.34684 542 SER c N 1
ATOM 4702 C CA . SER C 1 77 ? 100.04879 111.83198 117.82911 1.000 4.82307 542 SER c CA 1
ATOM 4703 C C . SER C 1 77 ? 100.70972 110.95849 118.88707 1.000 3.77398 542 SER c C 1
ATOM 4704 O O . SER C 1 77 ? 100.63779 111.26234 120.08002 1.000 3.57384 542 SER c O 1
ATOM 4707 N N . LEU C 1 78 ? 101.34824 109.86226 118.47034 1.000 3.48628 543 LEU c N 1
ATOM 4708 C CA . LEU C 1 78 ? 102.03357 108.99559 119.42544 1.000 3.96726 543 LEU c CA 1
ATOM 4709 C C . LEU C 1 78 ? 103.20565 109.71566 120.08057 1.000 3.96010 543 LEU c C 1
ATOM 4710 O O . LEU C 1 78 ? 103.42196 109.59156 121.29179 1.000 3.13741 543 LEU c O 1
ATOM 4715 N N . GLU C 1 79 ? 103.96863 110.47950 119.29405 1.000 3.57703 544 GLU c N 1
ATOM 4716 C CA . GLU C 1 79 ? 105.06591 111.26555 119.84910 1.000 3.94317 544 GLU c CA 1
ATOM 4717 C C . GLU C 1 79 ? 104.55577 112.25354 120.88957 1.000 3.32026 544 GLU c C 1
ATOM 4718 O O . GLU C 1 79 ? 105.12787 112.37942 121.97753 1.000 4.26634 544 GLU c O 1
ATOM 4724 N N . HIS C 1 80 ? 103.46641 112.95779 120.57459 1.000 3.17909 545 HIS c N 1
ATOM 4725 C CA . HIS C 1 80 ? 102.91250 113.91330 121.53005 1.000 3.69148 545 HIS c CA 1
ATOM 4726 C C . HIS C 1 80 ? 102.37303 113.21183 122.77322 1.000 3.66561 545 HIS c C 1
ATOM 4727 O O . HIS C 1 80 ? 102.54464 113.70546 123.89299 1.000 4.38459 545 HIS c O 1
ATOM 4734 N N . ARG C 1 81 ? 101.72522 112.05825 122.59605 1.000 3.08816 546 ARG c N 1
ATOM 4735 C CA . ARG C 1 81 ? 101.17306 111.32575 123.72999 1.000 4.37473 546 ARG c CA 1
ATOM 4736 C C . ARG C 1 81 ? 102.27285 110.83447 124.65846 1.000 3.75306 546 ARG c C 1
ATOM 4737 O O . ARG C 1 81 ? 102.10253 110.82585 125.88173 1.000 4.48523 546 ARG c O 1
ATOM 4745 N N . PHE C 1 82 ? 103.40996 110.42000 124.09385 1.000 4.15951 547 PHE c N 1
ATOM 4746 C CA . PHE C 1 82 ? 104.49516 109.90287 124.92039 1.000 6.31694 547 PHE c CA 1
ATOM 4747 C C . PHE C 1 82 ? 104.98219 110.93159 125.93425 1.000 6.73836 547 PHE c C 1
ATOM 4748 O O . PHE C 1 82 ? 105.47230 110.55888 127.00484 1.000 8.51751 547 PHE c O 1
ATOM 4756 N N . GLN C 1 83 ? 104.85581 112.21934 125.62655 1.000 6.08663 548 GLN c N 1
ATOM 4757 C CA . GLN C 1 83 ? 105.33920 113.26981 126.51128 1.000 8.07165 548 GLN c CA 1
ATOM 4758 C C . GLN C 1 83 ? 104.23993 113.90435 127.35542 1.000 8.24081 548 GLN c C 1
ATOM 4759 O O . GLN C 1 83 ? 104.53760 114.78325 128.16724 1.000 10.31869 548 GLN c O 1
ATOM 4765 N N . LEU C 1 84 ? 102.98920 113.47844 127.19652 1.000 6.33091 549 LEU c N 1
ATOM 4766 C CA . LEU C 1 84 ? 101.89972 114.03177 127.98988 1.000 7.46232 549 LEU c CA 1
ATOM 4767 C C . LEU C 1 84 ? 101.95367 113.52201 129.42752 1.000 8.80928 549 LEU c C 1
ATOM 4768 O O . LEU C 1 84 ? 102.38318 112.39831 129.69866 1.000 9.91209 549 LEU c O 1
ATOM 4773 N N . GLN C 1 85 ? 101.50045 114.36236 130.35336 1.000 11.43209 550 GLN c N 1
ATOM 4774 C CA . GLN C 1 85 ? 101.36137 113.98974 131.75538 1.000 11.58395 550 GLN c CA 1
ATOM 4775 C C . GLN C 1 85 ? 99.89725 113.67602 132.02965 1.000 9.13113 550 GLN c C 1
ATOM 4776 O O . GLN C 1 85 ? 99.02215 114.51150 131.77998 1.000 8.72118 550 GLN c O 1
ATOM 4782 N N . CYS C 1 86 ? 99.63500 112.48132 132.54792 1.000 9.59423 551 CYS c N 1
ATOM 4783 C CA . CYS C 1 86 ? 98.27793 111.97310 132.66691 1.000 9.25152 551 CYS c CA 1
ATOM 4784 C C . CYS C 1 86 ? 97.98582 111.56493 134.10033 1.000 7.15151 551 CYS c C 1
ATOM 4785 O O . CYS C 1 86 ? 98.87574 111.10677 134.82150 1.000 9.37431 551 CYS c O 1
ATOM 4788 N N . ASP C 1 87 ? 96.73139 111.74332 134.50380 1.000 7.43699 552 ASP c N 1
ATOM 4789 C CA . ASP C 1 87 ? 96.29055 111.27730 135.80936 1.000 7.68978 552 ASP c CA 1
ATOM 4790 C C . ASP C 1 87 ? 96.40692 109.76020 135.88625 1.000 7.18267 552 ASP c C 1
ATOM 4791 O O . ASP C 1 87 ? 96.09364 109.04792 134.93013 1.000 7.70696 552 ASP c O 1
ATOM 4796 N N . TRP C 1 88 ? 96.85618 109.26686 137.04035 1.000 7.26163 553 TRP c N 1
ATOM 4797 C CA . TRP C 1 88 ? 97.16764 107.84747 137.16453 1.000 7.51839 553 TRP c CA 1
ATOM 4798 C C . TRP C 1 88 ? 95.92336 106.97298 137.06158 1.000 8.28055 553 TRP c C 1
ATOM 4799 O O . TRP C 1 88 ? 96.00901 105.83453 136.59285 1.000 8.18376 553 TRP c O 1
ATOM 4810 N N . ASN C 1 89 ? 94.76800 107.47037 137.49984 1.000 8.96670 554 ASN c N 1
ATOM 4811 C CA . ASN C 1 89 ? 93.59446 106.61463 137.57693 1.000 9.10685 554 ASN c CA 1
ATOM 4812 C C . ASN C 1 89 ? 92.97453 106.31900 136.21060 1.000 8.99812 554 ASN c C 1
ATOM 4813 O O . ASN C 1 89 ? 92.31676 105.28564 136.05970 1.000 12.93749 554 ASN c O 1
ATOM 4818 N N . THR C 1 90 ? 93.13229 107.20018 135.22664 1.000 8.01838 555 THR c N 1
ATOM 4819 C CA . THR C 1 90 ? 92.58038 106.98985 133.88983 1.000 8.77391 555 THR c CA 1
ATOM 4820 C C . THR C 1 90 ? 93.70055 106.51933 132.96765 1.000 8.73083 555 THR c C 1
ATOM 4821 O O . THR C 1 90 ? 94.64390 107.26776 132.69631 1.000 10.59882 555 THR c O 1
ATOM 4825 N N . SER C 1 91 ? 93.59741 105.27751 132.49087 1.000 9.68974 556 SER c N 1
ATOM 4826 C CA . SER C 1 91 ? 94.57515 104.72530 131.56137 1.000 10.18180 556 SER c CA 1
ATOM 4827 C C . SER C 1 91 ? 94.07039 104.65178 130.12605 1.000 10.09319 556 SER c C 1
ATOM 4828 O O . SER C 1 91 ? 94.88968 104.57799 129.20385 1.000 11.09697 556 SER c O 1
ATOM 4831 N N . ASP C 1 92 ? 92.75181 104.67705 129.91487 1.000 8.95665 557 ASP c N 1
ATOM 4832 C CA . ASP C 1 92 ? 92.21557 104.63374 128.55658 1.000 10.65273 557 ASP c CA 1
ATOM 4833 C C . ASP C 1 92 ? 92.61554 105.86950 127.76005 1.000 9.30717 557 ASP c C 1
ATOM 4834 O O . ASP C 1 92 ? 92.96627 105.77027 126.57860 1.000 7.76029 557 ASP c O 1
ATOM 4839 N N . PHE C 1 93 ? 92.56279 107.04165 128.38723 1.000 8.92024 558 PHE c N 1
ATOM 4840 C CA . PHE C 1 93 ? 92.94625 108.29256 127.75215 1.000 6.77949 558 PHE c CA 1
ATOM 4841 C C . PHE C 1 93 ? 93.72654 109.12126 128.76274 1.000 6.65753 558 PHE c C 1
ATOM 4842 O O . PHE C 1 93 ? 93.84286 108.75957 129.93567 1.000 8.30424 558 PHE c O 1
ATOM 4850 N N . CYS C 1 94 ? 94.27393 110.23794 128.29982 1.000 4.95531 559 CYS c N 1
ATOM 4851 C CA . CYS C 1 94 ? 95.18488 111.04357 129.10115 1.000 5.24314 559 CYS c CA 1
ATOM 4852 C C . CYS C 1 94 ? 94.45875 112.27417 129.62643 1.000 5.07834 559 CYS c C 1
ATOM 4853 O O . CYS C 1 94 ? 93.97383 113.09391 128.84256 1.000 5.19313 559 CYS c O 1
ATOM 4856 N N . ILE C 1 95 ? 94.39168 112.40147 130.94550 1.000 5.07461 560 ILE c N 1
ATOM 4857 C CA . ILE C 1 95 ? 93.86581 113.59203 131.60146 1.000 5.05212 560 ILE c CA 1
ATOM 4858 C C . ILE C 1 95 ? 95.06114 114.41458 132.06188 1.000 4.59434 560 ILE c C 1
ATOM 4859 O O . ILE C 1 95 ? 95.78656 114.01208 132.97495 1.000 5.95319 560 ILE c O 1
ATOM 4864 N N . THR C 1 96 ? 95.27647 115.55831 131.42841 1.000 5.44487 561 THR c N 1
ATOM 4865 C CA . THR C 1 96 ? 96.38971 116.42626 131.77037 1.000 4.81683 561 THR c CA 1
ATOM 4866 C C . THR C 1 96 ? 96.07388 117.23141 133.02740 1.000 4.97696 561 THR c C 1
ATOM 4867 O O . THR C 1 96 ? 94.91208 117.35747 133.41872 1.000 4.74287 561 THR c O 1
ATOM 4871 N N . PRO C 1 97 ? 97.09434 117.77196 133.69619 1.000 7.44355 562 PRO c N 1
ATOM 4872 C CA . PRO C 1 97 ? 96.85027 118.66826 134.83195 1.000 8.04813 562 PRO c CA 1
ATOM 4873 C C . PRO C 1 97 ? 96.50211 120.09783 134.44650 1.000 7.63680 562 PRO c C 1
ATOM 4874 O O . PRO C 1 97 ? 96.40769 120.94835 135.33463 1.000 10.35793 562 PRO c O 1
ATOM 4878 N N . GLN C 1 98 ? 96.31450 120.38950 133.16245 1.000 7.46931 563 GLN c N 1
ATOM 4879 C CA . GLN C 1 98 ? 95.96123 121.73877 132.74019 1.000 9.73929 563 GLN c CA 1
ATOM 4880 C C . GLN C 1 98 ? 94.50047 122.02085 133.07019 1.000 9.21533 563 GLN c C 1
ATOM 4881 O O . GLN C 1 98 ? 93.60145 121.31729 132.59953 1.000 7.53961 563 GLN c O 1
ATOM 4887 N N . ILE C 1 99 ? 94.26718 123.05565 133.87576 1.000 11.07751 564 ILE c N 1
ATOM 4888 C CA . ILE C 1 99 ? 92.91605 123.39997 134.29847 1.000 11.09683 564 ILE c CA 1
ATOM 4889 C C . ILE C 1 99 ? 92.15920 124.03095 133.13764 1.000 12.12437 564 ILE c C 1
ATOM 4890 O O . ILE C 1 99 ? 92.68029 124.90762 132.43709 1.000 14.51793 564 ILE c O 1
ATOM 4895 N N . TYR C 1 100 ? 90.92639 123.57813 132.92295 1.000 12.38886 565 TYR c N 1
ATOM 4896 C CA . TYR C 1 100 ? 90.04960 124.20362 131.94267 1.000 15.82706 565 TYR c CA 1
ATOM 4897 C C . TYR C 1 100 ? 89.68984 125.61666 132.38171 1.000 17.14666 565 TYR c C 1
ATOM 4898 O O . TYR C 1 100 ? 89.26696 125.83770 133.51984 1.000 17.06198 565 TYR c O 1
ATOM 4907 N N . ASN C 1 101 ? 89.83956 126.56899 131.46761 1.000 19.87956 566 ASN c N 1
ATOM 4908 C CA . ASN C 1 101 ? 89.54895 127.97968 131.71514 1.000 23.83285 566 ASN c CA 1
ATOM 4909 C C . ASN C 1 101 ? 88.43971 128.38217 130.75256 1.000 25.38712 566 ASN c C 1
ATOM 4910 O O . ASN C 1 101 ? 88.67976 128.54161 129.55232 1.000 27.16434 566 ASN c O 1
ATOM 4915 N N . GLU C 1 102 ? 87.22471 128.52867 131.28090 1.000 25.61823 567 GLU c N 1
ATOM 4916 C CA . GLU C 1 102 ? 86.08660 128.87809 130.43834 1.000 29.34402 567 GLU c CA 1
ATOM 4917 C C . GLU C 1 102 ? 86.25255 130.25489 129.80534 1.000 30.98965 567 GLU c C 1
ATOM 4918 O O . GLU C 1 102 ? 85.83439 130.46407 128.66133 1.000 32.40098 567 GLU c O 1
ATOM 4924 N N . SER C 1 103 ? 86.84815 131.20516 130.53049 1.000 30.51016 568 SER c N 1
ATOM 4925 C CA . SER C 1 103 ? 87.00023 132.55547 129.99622 1.000 31.97858 568 SER c CA 1
ATOM 4926 C C . SER C 1 103 ? 87.90690 132.57110 128.77250 1.000 33.17382 568 SER c C 1
ATOM 4927 O O . SER C 1 103 ? 87.61562 133.25395 127.78393 1.000 36.26558 568 SER c O 1
ATOM 4930 N N . GLU C 1 104 ? 89.01289 131.82740 128.81970 1.000 31.91767 569 GLU c N 1
ATOM 4931 C CA . GLU C 1 104 ? 89.90088 131.75267 127.66553 1.000 35.08486 569 GLU c CA 1
ATOM 4932 C C . GLU C 1 104 ? 89.30014 130.91033 126.54724 1.000 31.19302 569 GLU c C 1
ATOM 4933 O O . GLU C 1 104 ? 89.37203 131.29053 125.37411 1.000 32.65636 569 GLU c O 1
ATOM 4939 N N . HIS C 1 105 ? 88.70720 129.76997 126.88744 1.000 28.54324 570 HIS c N 1
ATOM 4940 C CA . HIS C 1 105 ? 88.14897 128.83715 125.91154 1.000 27.40924 570 HIS c CA 1
ATOM 4941 C C . HIS C 1 105 ? 86.67341 128.63032 126.23537 1.000 27.07403 570 HIS c C 1
ATOM 4942 O O . HIS C 1 105 ? 86.31690 127.71573 126.98040 1.000 28.39619 570 HIS c O 1
ATOM 4949 N N . HIS C 1 106 ? 85.81586 129.47877 125.67608 1.000 27.88360 571 HIS c N 1
ATOM 4950 C CA . HIS C 1 106 ? 84.38569 129.29044 125.85260 1.000 27.10462 571 HIS c CA 1
ATOM 4951 C C . HIS C 1 106 ? 83.92967 128.04004 125.10475 1.000 23.54782 571 HIS c C 1
ATOM 4952 O O . HIS C 1 106 ? 84.58366 127.57114 124.16944 1.000 23.65513 571 HIS c O 1
ATOM 4959 N N . TRP C 1 107 ? 82.78886 127.49441 125.53709 1.000 22.34584 572 TRP c N 1
ATOM 4960 C CA . TRP C 1 107 ? 82.42248 126.13860 125.13702 1.000 20.37647 572 TRP c CA 1
ATOM 4961 C C . TRP C 1 107 ? 82.23863 125.99908 123.63021 1.000 18.65893 572 TRP c C 1
ATOM 4962 O O . TRP C 1 107 ? 82.39937 124.89799 123.09375 1.000 18.24540 572 TRP c O 1
ATOM 4973 N N . ASP C 1 108 ? 81.90680 127.08691 122.93121 1.000 19.48220 573 ASP c N 1
ATOM 4974 C CA . ASP C 1 108 ? 81.67128 126.98710 121.49336 1.000 20.49322 573 ASP c CA 1
ATOM 4975 C C . ASP C 1 108 ? 82.92732 126.54390 120.75114 1.000 18.38367 573 ASP c C 1
ATOM 4976 O O . ASP C 1 108 ? 82.84481 125.78348 119.78003 1.000 16.57303 573 ASP c O 1
ATOM 4981 N N . MET C 1 109 ? 84.09963 127.00658 121.19227 1.000 18.18849 574 MET c N 1
ATOM 4982 C CA . MET C 1 109 ? 85.34476 126.55822 120.57602 1.000 18.47602 574 MET c CA 1
ATOM 4983 C C . MET C 1 109 ? 85.52991 125.05524 120.74716 1.000 13.45434 574 MET c C 1
ATOM 4984 O O . MET C 1 109 ? 85.92245 124.35770 119.80437 1.000 14.19124 574 MET c O 1
ATOM 4989 N N . VAL C 1 110 ? 85.23335 124.53774 121.94170 1.000 12.56119 575 VAL c N 1
ATOM 4990 C CA . VAL C 1 110 ? 85.35334 123.10395 122.19054 1.000 13.32135 575 VAL c CA 1
ATOM 4991 C C . VAL C 1 110 ? 84.36623 122.32632 121.33192 1.000 13.38042 575 VAL c C 1
ATOM 4992 O O . VAL C 1 110 ? 84.70512 121.28275 120.76250 1.000 14.16348 575 VAL c O 1
ATOM 4996 N N . ARG C 1 111 ? 83.12720 122.81333 121.23716 1.000 13.71298 576 ARG c N 1
ATOM 4997 C CA . ARG C 1 111 ? 82.12283 122.13532 120.42519 1.000 15.08216 576 ARG c CA 1
ATOM 4998 C C . ARG C 1 111 ? 82.53456 122.10732 118.96017 1.000 13.81003 576 ARG c C 1
ATOM 4999 O O . ARG C 1 111 ? 82.35492 121.09455 118.27561 1.000 14.34464 576 ARG c O 1
ATOM 5007 N N . ARG C 1 112 ? 83.09794 123.21012 118.46483 1.000 13.69656 577 ARG c N 1
ATOM 5008 C CA . ARG C 1 112 ? 83.56495 123.24701 117.08458 1.000 15.23552 577 ARG c CA 1
ATOM 5009 C C . ARG C 1 112 ? 84.74330 122.30476 116.87168 1.000 15.05007 577 ARG c C 1
ATOM 5010 O O . ARG C 1 112 ? 84.86338 121.68790 115.80778 1.000 15.95538 577 ARG c O 1
ATOM 5018 N N . HIS C 1 113 ? 85.63261 122.19344 117.86237 1.000 12.08912 578 HIS c N 1
ATOM 5019 C CA . HIS C 1 113 ? 86.72301 121.22874 117.75865 1.000 11.79416 578 HIS c CA 1
ATOM 5020 C C . HIS C 1 113 ? 86.19390 119.80042 117.71927 1.000 11.39190 578 HIS c C 1
ATOM 5021 O O . HIS C 1 113 ? 86.65093 118.98371 116.91295 1.000 12.00369 578 HIS c O 1
ATOM 5028 N N . LEU C 1 114 ? 85.22251 119.48438 118.57725 1.000 12.00513 579 LEU c N 1
ATOM 5029 C CA . LEU C 1 114 ? 84.63455 118.14951 118.57263 1.000 12.30970 579 LEU c CA 1
ATOM 5030 C C . LEU C 1 114 ? 83.93228 117.86708 117.25184 1.000 14.32480 579 LEU c C 1
ATOM 5031 O O . LEU C 1 114 ? 83.98308 116.74347 116.74160 1.000 15.87389 579 LEU c O 1
ATOM 5036 N N . GLN C 1 115 ? 83.28189 118.88002 116.67672 1.000 14.20340 580 GLN c N 1
ATOM 5037 C CA . GLN C 1 115 ? 82.64551 118.74026 115.37333 1.000 16.12355 580 GLN c CA 1
ATOM 5038 C C . GLN C 1 115 ? 83.64905 118.58625 114.23743 1.000 13.95403 580 GLN c C 1
ATOM 5039 O O . GLN C 1 115 ? 83.24353 118.24901 113.12125 1.000 14.44073 580 GLN c O 1
ATOM 5045 N N . GLY C 1 116 ? 84.93388 118.82062 114.48908 1.000 13.53544 581 GLY c N 1
ATOM 5046 C CA . GLY C 1 116 ? 85.94268 118.66514 113.46327 1.000 14.98894 581 GLY c CA 1
ATOM 5047 C C . GLY C 1 116 ? 86.18545 119.87866 112.59714 1.000 19.23156 581 GLY c C 1
ATOM 5048 O O . GLY C 1 116 ? 86.53816 119.72503 111.42275 1.000 21.36550 581 GLY c O 1
ATOM 5049 N N . ARG C 1 117 ? 86.00793 121.08119 113.13218 1.000 19.50620 582 ARG c N 1
ATOM 5050 C CA . ARG C 1 117 ? 86.21946 122.31169 112.38506 1.000 21.23704 582 ARG c CA 1
ATOM 5051 C C . ARG C 1 117 ? 87.59557 122.89267 112.68418 1.000 22.66459 582 ARG c C 1
ATOM 5052 O O . ARG C 1 117 ? 88.22894 122.57193 113.69053 1.000 24.89060 582 ARG c O 1
ATOM 5060 N N . GLU C 1 118 ? 88.05898 123.75197 111.78098 1.000 26.63634 583 GLU c N 1
ATOM 5061 C CA . GLU C 1 118 ? 89.33301 124.44009 111.94839 1.000 29.39287 583 GLU c CA 1
ATOM 5062 C C . GLU C 1 118 ? 89.21263 125.89640 111.52169 1.000 29.52099 583 GLU c C 1
ATOM 5063 O O . GLU C 1 118 ? 90.14014 126.47053 110.94291 1.000 34.45618 583 GLU c O 1
ATOM 5069 N N . ASP C 1 119 ? 88.06897 126.51700 111.80059 1.000 26.90689 584 ASP c N 1
ATOM 5070 C CA . ASP C 1 119 ? 87.87385 127.91427 111.45484 1.000 27.09056 584 ASP c CA 1
ATOM 5071 C C . ASP C 1 119 ? 88.35463 128.80747 112.59955 1.000 29.47565 584 ASP c C 1
ATOM 5072 O O . ASP C 1 119 ? 88.87319 128.33875 113.61568 1.000 26.21985 584 ASP c O 1
ATOM 5077 N N . ASN C 1 120 ? 88.17666 130.11884 112.43407 1.000 30.86242 585 ASN c N 1
ATOM 5078 C CA . ASN C 1 120 ? 88.70295 131.08186 113.39431 1.000 30.35074 585 ASN c CA 1
ATOM 5079 C C . ASN C 1 120 ? 87.96463 131.07120 114.72736 1.000 27.52605 585 ASN c C 1
ATOM 5080 O O . ASN C 1 120 ? 88.43086 131.71296 115.67376 1.000 29.23628 585 ASN c O 1
ATOM 5085 N N . LEU C 1 121 ? 86.83418 130.37712 114.82753 1.000 27.33919 586 LEU c N 1
ATOM 5086 C CA . LEU C 1 121 ? 86.11758 130.24052 116.08740 1.000 26.19082 586 LEU c CA 1
ATOM 5087 C C . LEU C 1 121 ? 86.41061 128.92552 116.79688 1.000 24.16211 586 LEU c C 1
ATOM 5088 O O . LEU C 1 121 ? 85.89160 128.70061 117.89334 1.000 25.01822 586 LEU c O 1
ATOM 5093 N N . THR C 1 122 ? 87.22596 128.05921 116.20692 1.000 21.71945 587 THR c N 1
ATOM 5094 C CA . THR C 1 122 ? 87.53378 126.76733 116.79879 1.000 20.61020 587 THR c CA 1
ATOM 5095 C C . THR C 1 122 ? 88.66051 126.89909 117.81613 1.000 19.34682 587 THR c C 1
ATOM 5096 O O . THR C 1 122 ? 89.49872 127.80061 117.73372 1.000 21.34971 587 THR c O 1
ATOM 5100 N N . LEU C 1 123 ? 88.66137 125.98843 118.78586 1.000 15.78169 588 LEU c N 1
ATOM 5101 C CA . LEU C 1 123 ? 89.74263 125.90109 119.75584 1.000 19.39416 588 LEU c CA 1
ATOM 5102 C C . LEU C 1 123 ? 91.08427 125.74018 119.05043 1.000 15.85540 588 LEU c C 1
ATOM 5103 O O . LEU C 1 123 ? 91.23562 124.90306 118.15696 1.000 14.34207 588 LEU c O 1
ATOM 5108 N N . ASP C 1 124 ? 92.05608 126.55339 119.45618 1.000 14.68727 589 ASP c N 1
ATOM 5109 C CA . ASP C 1 124 ? 93.38342 126.55973 118.84284 1.000 17.40949 589 ASP c CA 1
ATOM 5110 C C . ASP C 1 124 ? 94.20072 125.43285 119.46194 1.000 15.18018 589 ASP c C 1
ATOM 5111 O O . ASP C 1 124 ? 94.69496 125.54987 120.58453 1.000 14.65632 589 ASP c O 1
ATOM 5116 N N . ILE C 1 125 ? 94.35692 124.33756 118.71661 1.000 11.13901 590 ILE c N 1
ATOM 5117 C CA . ILE C 1 125 ? 95.00249 123.14813 119.26360 1.000 11.05526 590 ILE c CA 1
ATOM 5118 C C . ILE C 1 125 ? 96.47949 123.40719 119.54664 1.000 11.33783 590 ILE c C 1
ATOM 5119 O O . ILE C 1 125 ? 97.01734 122.93870 120.55502 1.000 11.76777 590 ILE c O 1
ATOM 5124 N N . SER C 1 126 ? 97.16144 124.14547 118.66653 1.000 12.48144 591 SER c N 1
ATOM 5125 C CA . SER C 1 126 ? 98.58678 124.40487 118.86332 1.000 12.74401 591 SER c CA 1
ATOM 5126 C C . SER C 1 126 ? 98.83231 125.22917 120.12301 1.000 13.36470 591 SER c C 1
ATOM 5127 O O . SER C 1 126 ? 99.72282 124.91576 120.92254 1.000 12.97145 591 SER c O 1
ATOM 5130 N N . LYS C 1 127 ? 98.04453 126.28832 120.31852 1.000 13.77640 592 LYS c N 1
ATOM 5131 C CA . LYS C 1 127 ? 98.20018 127.11928 121.50868 1.000 16.31010 592 LYS c CA 1
ATOM 5132 C C . LYS C 1 127 ? 97.87190 126.33719 122.77562 1.000 12.88325 592 LYS c C 1
ATOM 5133 O O . LYS C 1 127 ? 98.56350 126.46717 123.79621 1.000 14.84823 592 LYS c O 1
ATOM 5139 N N . LEU C 1 128 ? 96.81900 125.51698 122.72848 1.000 11.98776 593 LEU c N 1
ATOM 5140 C CA . LEU C 1 128 ? 96.47454 124.69019 123.87960 1.000 10.98619 593 LEU c CA 1
ATOM 5141 C C . LEU C 1 128 ? 97.58983 123.70392 124.20050 1.000 10.97689 593 LEU c C 1
ATOM 5142 O O . LEU C 1 128 ? 97.91831 123.48891 125.37145 1.000 10.80369 593 LEU c O 1
ATOM 5147 N N . LYS C 1 129 ? 98.18097 123.09279 123.17190 1.000 9.67988 594 LYS c N 1
ATOM 5148 C CA . LYS C 1 129 ? 99.28605 122.16811 123.39549 1.000 10.33284 594 LYS c CA 1
ATOM 5149 C C . LYS C 1 129 ? 100.49207 122.88710 123.98315 1.000 10.72391 594 LYS c C 1
ATOM 5150 O O . LYS C 1 129 ? 101.18654 122.33906 124.84274 1.000 10.82801 594 LYS c O 1
ATOM 5156 N N . GLU C 1 130 ? 100.75583 124.11623 123.53371 1.000 12.87524 595 GLU c N 1
ATOM 5157 C CA . GLU C 1 130 ? 101.82440 124.90875 124.13742 1.000 13.56984 595 GLU c CA 1
ATOM 5158 C C . GLU C 1 130 ? 101.57324 125.13027 125.62237 1.000 13.81666 595 GLU c C 1
ATOM 5159 O O . GLU C 1 130 ? 102.46624 124.92451 126.45498 1.000 15.20772 595 GLU c O 1
ATOM 5165 N N . GLN C 1 131 ? 100.35604 125.55137 125.97103 1.000 11.50169 596 GLN c N 1
ATOM 5166 C CA . GLN C 1 131 ? 100.03281 125.79557 127.37420 1.000 14.57113 596 GLN c CA 1
ATOM 5167 C C . GLN C 1 131 ? 100.16843 124.52044 128.19752 1.000 13.76703 596 GLN c C 1
ATOM 5168 O O . GLN C 1 131 ? 100.73120 124.53170 129.29897 1.000 15.88714 596 GLN c O 1
ATOM 5174 N N . ILE C 1 132 ? 99.66110 123.40590 127.67021 1.000 11.62145 597 ILE c N 1
ATOM 5175 C CA . ILE C 1 132 ? 99.70688 122.14524 128.40116 1.000 11.08076 597 ILE c CA 1
ATOM 5176 C C . ILE C 1 132 ? 101.14639 121.68591 128.58640 1.000 11.38249 597 ILE c C 1
ATOM 5177 O O . ILE C 1 132 ? 101.53370 121.24949 129.67419 1.000 12.87587 597 ILE c O 1
ATOM 5182 N N . PHE C 1 133 ? 101.96433 121.78742 127.53676 1.000 11.99137 598 PHE c N 1
ATOM 5183 C CA . PHE C 1 133 ? 103.36034 121.38165 127.64152 1.000 12.40686 598 PHE c CA 1
ATOM 5184 C C . PHE C 1 133 ? 104.10610 122.23554 128.65643 1.000 14.36965 598 PHE c C 1
ATOM 5185 O O . PHE C 1 133 ? 104.91830 121.72042 129.43283 1.000 15.39733 598 PHE c O 1
ATOM 5193 N N . GLU C 1 134 ? 103.84866 123.54488 128.66658 1.000 15.13505 599 GLU c N 1
ATOM 5194 C CA . GLU C 1 134 ? 104.54293 124.40718 129.61697 1.000 17.12709 599 GLU c CA 1
ATOM 5195 C C . GLU C 1 134 ? 104.08018 124.14915 131.04772 1.000 18.20170 599 GLU c C 1
ATOM 5196 O O . GLU C 1 134 ? 104.88158 124.22715 131.98509 1.000 20.74694 599 GLU c O 1
ATOM 5202 N N . ALA C 1 135 ? 102.80133 123.82432 131.23832 1.000 16.91341 600 ALA c N 1
ATOM 5203 C CA . ALA C 1 135 ? 102.25650 123.64785 132.57890 1.000 18.45311 600 ALA c CA 1
ATOM 5204 C C . ALA C 1 135 ? 102.38702 122.22802 133.12118 1.000 18.20234 600 ALA c C 1
ATOM 5205 O O . ALA C 1 135 ? 102.17574 122.02414 134.32035 1.000 20.31018 600 ALA c O 1
ATOM 5207 N N . SER C 1 136 ? 102.72881 121.24525 132.28725 1.000 17.44287 601 SER c N 1
ATOM 5208 C CA . SER C 1 136 ? 102.78125 119.85128 132.71265 1.000 17.63323 601 SER c CA 1
ATOM 5209 C C . SER C 1 136 ? 104.20247 119.37493 132.98805 1.000 20.67352 601 SER c C 1
ATOM 5210 O O . SER C 1 136 ? 104.52180 118.20939 132.73939 1.000 24.73346 601 SER c O 1
ATOM 5213 N N . LYS C 1 137 ? 105.06688 120.25047 133.48809 1.000 21.66140 602 LYS c N 1
ATOM 5214 C CA . LYS C 1 137 ? 106.42215 119.83615 133.81988 1.000 22.90958 602 LYS c CA 1
ATOM 5215 C C . LYS C 1 137 ? 106.40588 118.86047 134.98940 1.000 24.35868 602 LYS c C 1
ATOM 5216 O O . LYS C 1 137 ? 105.60662 118.99348 135.92009 1.000 26.33284 602 LYS c O 1
ATOM 5222 N N . ALA C 1 138 ? 107.29795 117.86894 134.93455 1.000 26.30945 603 ALA c N 1
ATOM 5223 C CA . ALA C 1 138 ? 107.39376 116.90293 136.02338 1.000 26.52847 603 ALA c CA 1
ATOM 5224 C C . ALA C 1 138 ? 107.79575 117.56842 137.33304 1.000 27.02502 603 ALA c C 1
ATOM 5225 O O . ALA C 1 138 ? 107.36673 117.13100 138.40647 1.000 29.07421 603 ALA c O 1
ATOM 5227 N N . HIS C 1 139 ? 108.61030 118.62359 137.27077 1.000 25.53719 604 HIS c N 1
ATOM 5228 C CA . HIS C 1 139 ? 109.01294 119.32033 138.48624 1.000 26.82270 604 HIS c CA 1
ATOM 5229 C C . HIS C 1 139 ? 107.88911 120.15445 139.08705 1.000 28.01932 604 HIS c C 1
ATOM 5230 O O . HIS C 1 139 ? 108.05079 120.66627 140.19929 1.000 31.48126 604 HIS c O 1
ATOM 5237 N N . LEU C 1 140 ? 106.76431 120.30402 138.38810 1.000 27.88046 605 LEU c N 1
ATOM 5238 C CA . LEU C 1 140 ? 105.62435 121.05111 138.90070 1.000 28.06926 605 LEU c CA 1
ATOM 5239 C C . LEU C 1 140 ? 104.45335 120.16932 139.31566 1.000 27.97609 605 LEU c C 1
ATOM 5240 O O . LEU C 1 140 ? 103.55264 120.65650 140.00551 1.000 31.60535 605 LEU c O 1
ATOM 5245 N N . ASN C 1 141 ? 104.43342 118.89704 138.92001 1.000 29.08291 606 ASN c N 1
ATOM 5246 C CA . ASN C 1 141 ? 103.22522 118.10060 139.09913 1.000 31.03140 606 ASN c CA 1
ATOM 5247 C C . ASN C 1 141 ? 103.47071 116.75681 139.77527 1.000 31.60521 606 ASN c C 1
ATOM 5248 O O . ASN C 1 141 ? 102.59535 116.25626 140.48741 1.000 34.53644 606 ASN c O 1
ATOM 5253 N N . LEU C 1 142 ? 104.64582 116.16040 139.56014 1.000 32.62935 607 LEU c N 1
ATOM 5254 C CA . LEU C 1 142 ? 104.88963 114.81465 140.07392 1.000 33.30302 607 LEU c CA 1
ATOM 5255 C C . LEU C 1 142 ? 104.87186 114.78323 141.59671 1.000 34.86199 607 LEU c C 1
ATOM 5256 O O . LEU C 1 142 ? 104.32320 113.85304 142.19819 1.000 38.56260 607 LEU c O 1
ATOM 5261 N N . VAL C 1 143 ? 105.46362 115.78047 142.23572 1.000 37.40624 608 VAL c N 1
ATOM 5262 C CA . VAL C 1 143 ? 105.45732 115.84393 143.69794 1.000 42.79950 608 VAL c CA 1
ATOM 5263 C C . VAL C 1 143 ? 104.08547 116.32497 144.16289 1.000 44.70875 608 VAL c C 1
ATOM 5264 O O . VAL C 1 143 ? 103.63032 117.39114 143.72070 1.000 44.35772 608 VAL c O 1
ATOM 5268 N N . PRO C 1 144 ? 103.40068 115.57681 145.02609 1.000 46.70367 609 PRO c N 1
ATOM 5269 C CA . PRO C 1 144 ? 102.10227 116.03634 145.53048 1.000 50.53151 609 PRO c CA 1
ATOM 5270 C C . PRO C 1 144 ? 102.24403 117.32078 146.33292 1.000 57.29732 609 PRO c C 1
ATOM 5271 O O . PRO C 1 144 ? 103.28138 117.58982 146.94248 1.000 56.57621 609 PRO c O 1
ATOM 5275 N N . GLY C 1 145 ? 101.18139 118.11855 146.32245 1.000 61.83915 610 GLY c N 1
ATOM 5276 C CA . GLY C 1 145 ? 101.20596 119.40669 146.98112 1.000 65.95524 610 GLY c CA 1
ATOM 5277 C C . GLY C 1 145 ? 101.30759 119.29312 148.49028 1.000 71.07861 610 GLY c C 1
ATOM 5278 O O . GLY C 1 145 ? 101.17857 118.22303 149.08644 1.000 72.40386 610 GLY c O 1
ATOM 5279 N N . THR C 1 146 ? 101.55447 120.44576 149.11849 1.000 72.56441 611 THR c N 1
ATOM 5280 C CA . THR C 1 146 ? 101.72090 120.48225 150.56778 1.000 76.21734 611 THR c CA 1
ATOM 5281 C C . THR C 1 146 ? 100.45052 120.06226 151.29528 1.000 78.54659 611 THR c C 1
ATOM 5282 O O . THR C 1 146 ? 100.52402 119.51057 152.39897 1.000 79.06606 611 THR c O 1
ATOM 5286 N N . GLU C 1 147 ? 99.28207 120.31575 150.70156 1.000 79.17847 612 GLU c N 1
ATOM 5287 C CA . GLU C 1 147 ? 98.02621 119.95352 151.35165 1.000 80.83105 612 GLU c CA 1
ATOM 5288 C C . GLU C 1 147 ? 97.90369 118.44273 151.51452 1.000 80.07953 612 GLU c C 1
ATOM 5289 O O . GLU C 1 147 ? 97.52971 117.95142 152.58499 1.000 80.22746 612 GLU c O 1
ATOM 5295 N N . ALA C 1 148 ? 98.22049 117.68711 150.45958 1.000 77.98788 613 ALA c N 1
ATOM 5296 C CA . ALA C 1 148 ? 98.13503 116.23143 150.53899 1.000 77.95568 613 ALA c CA 1
ATOM 5297 C C . ALA C 1 148 ? 99.14599 115.66732 151.53014 1.000 78.71390 613 ALA c C 1
ATOM 5298 O O . ALA C 1 148 ? 98.82773 114.75033 152.29823 1.000 78.78502 613 ALA c O 1
ATOM 5300 N N . ILE C 1 149 ? 100.36957 116.20105 151.52457 1.000 78.43552 614 ILE c N 1
ATOM 5301 C CA . ILE C 1 149 ? 101.39534 115.73188 152.45180 1.000 78.62284 614 ILE c CA 1
ATOM 5302 C C . ILE C 1 149 ? 100.98222 116.01398 153.89034 1.000 80.81653 614 ILE c C 1
ATOM 5303 O O . ILE C 1 149 ? 101.15758 115.17138 154.77901 1.000 81.07358 614 ILE c O 1
ATOM 5308 N N . ALA C 1 150 ? 100.43034 117.20353 154.14386 1.000 80.57003 615 ALA c N 1
ATOM 5309 C CA . ALA C 1 150 ? 99.94969 117.52755 155.48303 1.000 80.59678 615 ALA c CA 1
ATOM 5310 C C . ALA C 1 150 ? 98.79255 116.62347 155.88859 1.000 81.76087 615 ALA c C 1
ATOM 5311 O O . ALA C 1 150 ? 98.71133 116.18752 157.04307 1.000 81.38333 615 ALA c O 1
ATOM 5313 N N . GLY C 1 151 ? 97.88287 116.33669 154.95435 1.000 80.14798 616 GLY c N 1
ATOM 5314 C CA . GLY C 1 151 ? 96.77773 115.44402 155.26146 1.000 80.21303 616 GLY c CA 1
ATOM 5315 C C . GLY C 1 151 ? 97.24105 114.04501 155.61620 1.000 81.31429 616 GLY c C 1
ATOM 5316 O O . GLY C 1 151 ? 96.70274 113.41528 156.53009 1.000 80.36034 616 GLY c O 1
ATOM 5317 N N . VAL C 1 152 ? 98.24006 113.53541 154.89226 1.000 81.58367 617 VAL c N 1
ATOM 5318 C CA . VAL C 1 152 ? 98.82290 112.24401 155.24668 1.000 81.50581 617 VAL c CA 1
ATOM 5319 C C . VAL C 1 152 ? 99.48292 112.31946 156.61746 1.000 82.51293 617 VAL c C 1
ATOM 5320 O O . VAL C 1 152 ? 99.31293 111.42669 157.45709 1.000 82.11792 617 VAL c O 1
ATOM 5324 N N . ALA C 1 153 ? 100.23518 113.38580 156.86844 1.000 82.45514 618 ALA c N 1
ATOM 5325 C CA . ALA C 1 153 ? 100.90626 113.57437 158.14838 1.000 82.26590 618 ALA c CA 1
ATOM 5326 C C . ALA C 1 153 ? 99.93549 114.09592 159.20289 1.000 82.42363 618 ALA c C 1
ATOM 5327 O O . ALA C 1 153 ? 99.23152 113.32136 159.85069 1.000 81.06365 618 ALA c O 1
ATOM 5329 N N . PHE D 1 1 ? 114.01058 101.33728 109.04026 1.000 20.03762 466 PHE b N 1
ATOM 5330 C CA . PHE D 1 1 ? 113.53930 100.07900 108.47715 1.000 17.18737 466 PHE b CA 1
ATOM 5331 C C . PHE D 1 1 ? 114.67192 99.34599 107.76760 1.000 20.59002 466 PHE b C 1
ATOM 5332 O O . PHE D 1 1 ? 114.53955 98.17838 107.40254 1.000 20.64440 466 PHE b O 1
ATOM 5340 N N . ILE D 1 2 ? 115.77972 100.05232 107.56038 1.000 20.33551 467 ILE b N 1
ATOM 5341 C CA . ILE D 1 2 ? 116.98918 99.48464 106.97533 1.000 21.01775 467 ILE b CA 1
ATOM 5342 C C . ILE D 1 2 ? 118.18009 99.95482 107.79945 1.000 22.91944 467 ILE b C 1
ATOM 5343 O O . ILE D 1 2 ? 118.31415 101.14887 108.08633 1.000 23.77611 467 ILE b O 1
ATOM 5348 N N . PHE D 1 3 ? 119.02584 99.01528 108.21179 1.000 22.95029 468 PHE b N 1
ATOM 5349 C CA . PHE D 1 3 ? 120.13888 99.33075 109.09288 1.000 26.99313 468 PHE b CA 1
ATOM 5350 C C . PHE D 1 3 ? 121.34164 98.47214 108.73624 1.000 26.90299 468 PHE b C 1
ATOM 5351 O O . PHE D 1 3 ? 121.20465 97.37973 108.18028 1.000 27.44700 468 PHE b O 1
ATOM 5359 N N . THR D 1 4 ? 122.52376 98.98490 109.06221 1.000 27.70335 469 THR b N 1
ATOM 5360 C CA . THR D 1 4 ? 123.77927 98.24920 108.94505 1.000 29.17347 469 THR b CA 1
ATOM 5361 C C . THR D 1 4 ? 124.30130 98.05615 110.36495 1.000 29.84375 469 THR b C 1
ATOM 5362 O O . THR D 1 4 ? 124.81893 98.99301 110.97975 1.000 30.36839 469 THR b O 1
ATOM 5366 N N . LEU D 1 5 ? 124.14937 96.84091 110.88806 1.000 31.51069 470 LEU b N 1
ATOM 5367 C CA . LEU D 1 5 ? 124.49296 96.54703 112.27978 1.000 31.24174 470 LEU b CA 1
ATOM 5368 C C . LEU D 1 5 ? 125.97477 96.18178 112.37853 1.000 29.52133 470 LEU b C 1
ATOM 5369 O O . LEU D 1 5 ? 126.36172 95.04645 112.65723 1.000 29.78440 470 LEU b O 1
ATOM 5374 N N . ILE D 1 6 ? 126.81064 97.18948 112.14687 1.000 31.38889 471 ILE b N 1
ATOM 5375 C CA . ILE D 1 6 ? 128.25671 96.99464 112.16003 1.000 31.72873 471 ILE b CA 1
ATOM 5376 C C . ILE D 1 6 ? 128.83742 97.20795 113.55184 1.000 34.17671 471 ILE b C 1
ATOM 5377 O O . ILE D 1 6 ? 129.68159 96.43066 114.00248 1.000 36.24083 471 ILE b O 1
ATOM 5379 N N . ALA D 1 7 ? 128.39781 98.25295 114.25333 1.000 34.23378 472 ALA b N 1
ATOM 5380 C CA . ALA D 1 7 ? 128.96637 98.57937 115.55476 1.000 36.03557 472 ALA b CA 1
ATOM 5381 C C . ALA D 1 7 ? 128.46495 97.67556 116.67430 1.000 36.31878 472 ALA b C 1
ATOM 5382 O O . ALA D 1 7 ? 129.11823 97.59394 117.72022 1.000 38.19067 472 ALA b O 1
ATOM 5384 N N . VAL D 1 8 ? 127.33727 96.99145 116.48150 1.000 32.69398 473 VAL b N 1
ATOM 5385 C CA . VAL D 1 8 ? 126.73776 96.17814 117.53557 1.000 26.80566 473 VAL b CA 1
ATOM 5386 C C . VAL D 1 8 ? 127.62879 94.98464 117.84954 1.000 28.16904 473 VAL b C 1
ATOM 5387 O O . VAL D 1 8 ? 128.53856 94.65360 117.08250 1.000 32.20982 473 VAL b O 1
ATOM 5391 N N . ILE D 1 9 ? 127.37681 94.33487 118.99111 1.000 22.48322 474 ILE b N 1
ATOM 5392 C CA . ILE D 1 9 ? 128.15406 93.16810 119.39262 1.000 24.55847 474 ILE b CA 1
ATOM 5393 C C . ILE D 1 9 ? 127.50259 91.85923 118.97536 1.000 22.01746 474 ILE b C 1
ATOM 5394 O O . ILE D 1 9 ? 128.08080 90.78892 119.20743 1.000 21.67092 474 ILE b O 1
ATOM 5399 N N . MET D 1 10 ? 126.31950 91.90648 118.36767 1.000 20.44490 475 MET b N 1
ATOM 5400 C CA . MET D 1 10 ? 125.60256 90.69100 117.99388 1.000 15.26380 475 MET b CA 1
ATOM 5401 C C . MET D 1 10 ? 124.67197 91.02286 116.83687 1.000 14.02105 475 MET b C 1
ATOM 5402 O O . MET D 1 10 ? 123.71465 91.78181 117.00782 1.000 15.47914 475 MET b O 1
ATOM 5407 N N . GLY D 1 11 ? 124.94966 90.46086 115.66813 1.000 11.60507 476 GLY b N 1
ATOM 5408 C CA . GLY D 1 11 ? 124.06899 90.64001 114.53601 1.000 7.35180 476 GLY b CA 1
ATOM 5409 C C . GLY D 1 11 ? 122.80657 89.80958 114.66515 1.000 7.60927 476 GLY b C 1
ATOM 5410 O O . GLY D 1 11 ? 122.62830 89.01635 115.58987 1.000 8.36785 476 GLY b O 1
ATOM 5411 N N . LEU D 1 12 ? 121.90990 90.00369 113.69715 1.000 6.77051 477 LEU b N 1
ATOM 5412 C CA . LEU D 1 12 ? 120.62827 89.30702 113.71708 1.000 6.56087 477 LEU b CA 1
ATOM 5413 C C . LEU D 1 12 ? 120.81469 87.79607 113.62638 1.000 4.69001 477 LEU b C 1
ATOM 5414 O O . LEU D 1 12 ? 120.11769 87.03395 114.30988 1.000 6.20658 477 LEU b O 1
ATOM 5419 N N . ILE D 1 13 ? 121.75658 87.34773 112.79133 1.000 5.01449 478 ILE b N 1
ATOM 5420 C CA . ILE D 1 13 ? 121.99565 85.91617 112.62134 1.000 5.10624 478 ILE b CA 1
ATOM 5421 C C . ILE D 1 13 ? 122.37632 85.27765 113.95020 1.000 4.78122 478 ILE b C 1
ATOM 5422 O O . ILE D 1 13 ? 121.82612 84.24157 114.34098 1.000 5.90386 478 ILE b O 1
ATOM 5427 N N . ALA D 1 14 ? 123.33657 85.87943 114.65617 1.000 4.99182 479 ALA b N 1
ATOM 5428 C CA . ALA D 1 14 ? 123.78288 85.31348 115.92413 1.000 6.92081 479 ALA b CA 1
ATOM 5429 C C . ALA D 1 14 ? 122.65790 85.30050 116.94847 1.000 6.52861 479 ALA b C 1
ATOM 5430 O O . ALA D 1 14 ? 122.48803 84.31799 117.67628 1.000 7.49906 479 ALA b O 1
ATOM 5432 N N . VAL D 1 15 ? 121.86899 86.37544 117.00804 1.000 6.35995 480 VAL b N 1
ATOM 5433 C CA . VAL D 1 15 ? 120.75405 86.42805 117.95105 1.000 6.71188 480 VAL b CA 1
ATOM 5434 C C . VAL D 1 15 ? 119.79015 85.27445 117.69457 1.000 6.14562 480 VAL b C 1
ATOM 5435 O O . VAL D 1 15 ? 119.46470 84.49944 118.60448 1.000 8.34656 480 VAL b O 1
ATOM 5439 N N . THR D 1 16 ? 119.36971 85.10702 116.43669 1.000 5.75382 481 THR b N 1
ATOM 5440 C CA . THR D 1 16 ? 118.41350 84.05135 116.10802 1.000 6.89130 481 THR b CA 1
ATOM 5441 C C . THR D 1 16 ? 118.98843 82.66853 116.40051 1.000 7.35030 481 THR b C 1
ATOM 5442 O O . THR D 1 16 ? 118.34268 81.83476 117.05465 1.000 8.60402 481 THR b O 1
ATOM 5446 N N . ALA D 1 17 ? 120.20831 82.40894 115.91903 1.000 7.53539 482 ALA b N 1
ATOM 5447 C CA . ALA D 1 17 ? 120.79645 81.08177 116.05612 1.000 8.00151 482 ALA b CA 1
ATOM 5448 C C . ALA D 1 17 ? 121.02341 80.72084 117.51658 1.000 8.09427 482 ALA b C 1
ATOM 5449 O O . ALA D 1 17 ? 120.70132 79.60669 117.94174 1.000 10.64943 482 ALA b O 1
ATOM 5451 N N . THR D 1 18 ? 121.56438 81.64931 118.30816 1.000 9.21021 483 THR b N 1
ATOM 5452 C CA . THR D 1 18 ? 121.83944 81.33379 119.70280 1.000 10.33942 483 THR b CA 1
ATOM 5453 C C . THR D 1 18 ? 120.55982 81.26748 120.52716 1.000 11.51286 483 THR b C 1
ATOM 5454 O O . THR D 1 18 ? 120.53548 80.60214 121.56749 1.000 15.10030 483 THR b O 1
ATOM 5458 N N . ALA D 1 19 ? 119.48288 81.92281 120.08317 1.000 9.11536 484 ALA b N 1
ATOM 5459 C CA . ALA D 1 19 ? 118.23427 81.83056 120.82737 1.000 9.41003 484 ALA b CA 1
ATOM 5460 C C . ALA D 1 19 ? 117.42905 80.57786 120.50421 1.000 9.53322 484 ALA b C 1
ATOM 5461 O O . ALA D 1 19 ? 116.63773 80.14606 121.34729 1.000 9.00030 484 ALA b O 1
ATOM 5463 N N . ALA D 1 20 ? 117.61258 79.98902 119.31579 1.000 10.62359 485 ALA b N 1
ATOM 5464 C CA . ALA D 1 20 ? 116.79166 78.84231 118.91693 1.000 12.88800 485 ALA b CA 1
ATOM 5465 C C . ALA D 1 20 ? 116.84779 77.68502 119.91806 1.000 13.16534 485 ALA b C 1
ATOM 5466 O O . ALA D 1 20 ? 115.84410 76.98160 120.11843 1.000 15.21353 485 ALA b O 1
ATOM 5468 N N . VAL D 1 21 ? 117.99983 77.47735 120.56130 1.000 13.12680 486 VAL b N 1
ATOM 5469 C CA . VAL D 1 21 ? 118.14826 76.35391 121.48631 1.000 16.20926 486 VAL b CA 1
ATOM 5470 C C . VAL D 1 21 ? 117.14949 76.46686 122.63298 1.000 15.08472 486 VAL b C 1
ATOM 5471 O O . VAL D 1 21 ? 116.41604 75.51857 122.93401 1.000 18.33197 486 VAL b O 1
ATOM 5475 N N . ALA D 1 22 ? 117.09464 77.63306 123.28146 1.000 15.23344 487 ALA b N 1
ATOM 5476 C CA . ALA D 1 22 ? 116.10038 77.85021 124.32662 1.000 14.51856 487 ALA b CA 1
ATOM 5477 C C . ALA D 1 22 ? 114.69929 78.01950 123.75527 1.000 14.90569 487 ALA b C 1
ATOM 5478 O O . ALA D 1 22 ? 113.71591 77.73997 124.45314 1.000 14.18744 487 ALA b O 1
ATOM 5480 N N . GLY D 1 23 ? 114.58822 78.46273 122.50117 1.000 11.53386 488 GLY b N 1
ATOM 5481 C CA . GLY D 1 23 ? 113.28396 78.56173 121.87589 1.000 12.37428 488 GLY b CA 1
ATOM 5482 C C . GLY D 1 23 ? 112.59987 77.21853 121.74528 1.000 16.03359 488 GLY b C 1
ATOM 5483 O O . GLY D 1 23 ? 111.37121 77.14358 121.73207 1.000 18.15966 488 GLY b O 1
ATOM 5484 N N . VAL D 1 24 ? 113.38249 76.14441 121.63816 1.000 14.76332 489 VAL b N 1
ATOM 5485 C CA . VAL D 1 24 ? 112.79897 74.79940 121.63008 1.000 18.13224 489 VAL b CA 1
ATOM 5486 C C . VAL D 1 24 ? 111.97738 74.56589 122.89863 1.000 18.06819 489 VAL b C 1
ATOM 5487 O O . VAL D 1 24 ? 110.77887 74.24969 122.84609 1.000 19.89728 489 VAL b O 1
ATOM 5491 N N . ALA D 1 25 ? 112.61312 74.73140 124.06244 1.000 17.34770 490 ALA b N 1
ATOM 5492 C CA . ALA D 1 25 ? 111.90286 74.55343 125.32496 1.000 17.42887 490 ALA b CA 1
ATOM 5493 C C . ALA D 1 25 ? 110.78982 75.57729 125.48765 1.000 17.44906 490 ALA b C 1
ATOM 5494 O O . ALA D 1 25 ? 109.75843 75.28101 126.10000 1.000 17.32299 490 ALA b O 1
ATOM 5496 N N . LEU D 1 26 ? 110.97849 76.78375 124.95086 1.000 16.14673 491 LEU b N 1
ATOM 5497 C CA . LEU D 1 26 ? 109.90886 77.77453 124.99120 1.000 16.42036 491 LEU b CA 1
ATOM 5498 C C . LEU D 1 26 ? 108.68402 77.28715 124.22770 1.000 17.82965 491 LEU b C 1
ATOM 5499 O O . LEU D 1 26 ? 107.54638 77.48424 124.66755 1.000 18.16402 491 LEU b O 1
ATOM 5504 N N . HIS D 1 27 ? 108.90131 76.64879 123.07781 1.000 18.48510 492 HIS b N 1
ATOM 5505 C CA . HIS D 1 27 ? 107.80019 76.07107 122.31898 1.000 18.94239 492 HIS b CA 1
ATOM 5506 C C . HIS D 1 27 ? 107.17260 74.89151 123.04753 1.000 19.69977 492 HIS b C 1
ATOM 5507 O O . HIS D 1 27 ? 105.98082 74.62070 122.86624 1.000 20.51800 492 HIS b O 1
ATOM 5514 N N . SER D 1 28 ? 107.95065 74.17441 123.86407 1.000 20.92390 493 SER b N 1
ATOM 5515 C CA . SER D 1 28 ? 107.41772 72.96090 124.48126 1.000 22.86377 493 SER b CA 1
ATOM 5516 C C . SER D 1 28 ? 106.39690 73.26907 125.57763 1.000 20.70835 493 SER b C 1
ATOM 5517 O O . SER D 1 28 ? 105.35465 72.60882 125.65541 1.000 23.06794 493 SER b O 1
ATOM 5520 N N . SER D 1 29 ? 106.66976 74.25069 126.43748 1.000 19.89171 494 SER b N 1
ATOM 5521 C CA . SER D 1 29 ? 105.85801 74.42909 127.63751 1.000 20.68274 494 SER b CA 1
ATOM 5522 C C . SER D 1 29 ? 106.06127 75.83094 128.20289 1.000 18.33401 494 SER b C 1
ATOM 5523 O O . SER D 1 29 ? 106.94654 76.57392 127.77492 1.000 20.06008 494 SER b O 1
ATOM 5526 N N . VAL D 1 30 ? 105.21759 76.17823 129.18261 1.000 15.47670 495 VAL b N 1
ATOM 5527 C CA . VAL D 1 30 ? 105.33986 77.45302 129.88402 1.000 15.76948 495 VAL b CA 1
ATOM 5528 C C . VAL D 1 30 ? 106.66163 77.49849 130.63521 1.000 14.28074 495 VAL b C 1
ATOM 5529 O O . VAL D 1 30 ? 107.02025 76.55978 131.35716 1.000 17.21642 495 VAL b O 1
ATOM 5533 N N . GLN D 1 31 ? 107.38840 78.59737 130.47606 1.000 11.72555 496 GLN b N 1
ATOM 5534 C CA . GLN D 1 31 ? 108.66576 78.80796 131.13729 1.000 11.91938 496 GLN b CA 1
ATOM 5535 C C . GLN D 1 31 ? 108.55171 79.93658 132.15394 1.000 11.73082 496 GLN b C 1
ATOM 5536 O O . GLN D 1 31 ? 107.58491 80.70236 132.16849 1.000 13.50498 496 GLN b O 1
ATOM 5542 N N . SER D 1 32 ? 109.56076 80.03164 133.01330 1.000 10.48127 497 SER b N 1
ATOM 5543 C CA . SER D 1 32 ? 109.59815 81.09330 134.00383 1.000 13.13666 497 SER b CA 1
ATOM 5544 C C . SER D 1 32 ? 109.98530 82.41808 133.35013 1.000 10.84610 497 SER b C 1
ATOM 5545 O O . SER D 1 32 ? 110.41613 82.47398 132.19576 1.000 11.56816 497 SER b O 1
ATOM 5548 N N . VAL D 1 33 ? 109.82232 83.49997 134.11440 1.000 14.41802 498 VAL b N 1
ATOM 5549 C CA . VAL D 1 33 ? 110.14024 84.83158 133.60543 1.000 11.86044 498 VAL b CA 1
ATOM 5550 C C . VAL D 1 33 ? 111.63239 84.95842 133.32859 1.000 12.46634 498 VAL b C 1
ATOM 5551 O O . VAL D 1 33 ? 112.04261 85.57211 132.33716 1.000 12.07370 498 VAL b O 1
ATOM 5555 N N . ASN D 1 34 ? 112.46704 84.38315 134.19704 1.000 13.00827 499 ASN b N 1
ATOM 5556 C CA . ASN D 1 34 ? 113.91022 84.44895 133.98894 1.000 13.55775 499 ASN b CA 1
ATOM 5557 C C . ASN D 1 34 ? 114.31502 83.74797 132.69790 1.000 13.29702 499 ASN b C 1
ATOM 5558 O O . ASN D 1 34 ? 115.16752 84.24577 131.95236 1.000 13.00097 499 ASN b O 1
ATOM 5563 N N . PHE D 1 35 ? 113.70859 82.59252 132.41728 1.000 12.53169 500 PHE b N 1
ATOM 5564 C CA . PHE D 1 35 ? 113.98752 81.87941 131.17482 1.000 12.35030 500 PHE b CA 1
ATOM 5565 C C . PHE D 1 35 ? 113.66651 82.74490 129.96124 1.000 9.11678 500 PHE b C 1
ATOM 5566 O O . PHE D 1 35 ? 114.50159 82.91460 129.06493 1.000 12.18213 500 PHE b O 1
ATOM 5574 N N . VAL D 1 36 ? 112.45918 83.31357 129.92583 1.000 8.86820 501 VAL b N 1
ATOM 5575 C CA . VAL D 1 36 ? 112.03982 84.11858 128.78077 1.000 8.27654 501 VAL b CA 1
ATOM 5576 C C . VAL D 1 36 ? 112.92369 85.35130 128.64035 1.000 7.30450 501 VAL b C 1
ATOM 5577 O O . VAL D 1 36 ? 113.31980 85.72602 127.53011 1.000 6.72320 501 VAL b O 1
ATOM 5581 N N . ASN D 1 37 ? 113.24167 86.00020 129.76222 1.000 8.31510 502 ASN b N 1
ATOM 5582 C CA . ASN D 1 37 ? 114.09147 87.18577 129.73334 1.000 8.94944 502 ASN b CA 1
ATOM 5583 C C . ASN D 1 37 ? 115.46988 86.86359 129.16790 1.000 9.34779 502 ASN b C 1
ATOM 5584 O O . ASN D 1 37 ? 115.98895 87.59249 128.31362 1.000 7.52857 502 ASN b O 1
ATOM 5589 N N . ASP D 1 38 ? 116.08046 85.77066 129.63648 1.000 8.98691 503 ASP b N 1
ATOM 5590 C CA . ASP D 1 38 ? 117.37316 85.35868 129.09964 1.000 10.66838 503 ASP b CA 1
ATOM 5591 C C . ASP D 1 38 ? 117.26698 85.03350 127.61790 1.000 9.45957 503 ASP b C 1
ATOM 5592 O O . ASP D 1 38 ? 118.20045 85.28136 126.84794 1.000 8.98307 503 ASP b O 1
ATOM 5597 N N . TRP D 1 39 ? 116.12760 84.48382 127.20301 1.000 7.42590 504 TRP b N 1
ATOM 5598 C CA . TRP D 1 39 ? 115.94232 84.09653 125.81210 1.000 7.09917 504 TRP b CA 1
ATOM 5599 C C . TRP D 1 39 ? 115.77937 85.30306 124.89154 1.000 6.47773 504 TRP b C 1
ATOM 5600 O O . TRP D 1 39 ? 116.19690 85.24917 123.73103 1.000 8.41759 504 TRP b O 1
ATOM 5611 N N . GLN D 1 40 ? 115.18355 86.39164 125.38047 1.000 5.94192 505 GLN b N 1
ATOM 5612 C CA . GLN D 1 40 ? 114.89042 87.54738 124.53512 1.000 6.24603 505 GLN b CA 1
ATOM 5613 C C . GLN D 1 40 ? 115.85198 88.71953 124.71481 1.000 6.18999 505 GLN b C 1
ATOM 5614 O O . GLN D 1 40 ? 115.73616 89.70505 123.96951 1.000 6.79822 505 GLN b O 1
ATOM 5620 N N . LYS D 1 41 ? 116.76592 88.65483 125.69047 1.000 6.85074 506 LYS b N 1
ATOM 5621 C CA . LYS D 1 41 ? 117.54636 89.83759 126.04595 1.000 7.52205 506 LYS b CA 1
ATOM 5622 C C . LYS D 1 41 ? 118.41891 90.32499 124.89222 1.000 6.96283 506 LYS b C 1
ATOM 5623 O O . LYS D 1 41 ? 118.49952 91.53191 124.64342 1.000 7.51250 506 LYS b O 1
ATOM 5629 N N . ASN D 1 42 ? 119.07639 89.41360 124.17290 1.000 6.94545 507 ASN b N 1
ATOM 5630 C CA . ASN D 1 42 ? 119.95946 89.85351 123.09741 1.000 7.60240 507 ASN b CA 1
ATOM 5631 C C . ASN D 1 42 ? 119.17469 90.44193 121.93090 1.000 5.24938 507 ASN b C 1
ATOM 5632 O O . ASN D 1 42 ? 119.60842 91.42435 121.32187 1.000 6.10244 507 ASN b O 1
ATOM 5637 N N . SER D 1 43 ? 118.01798 89.86488 121.60749 1.000 5.70889 508 SER b N 1
ATOM 5638 C CA . SER D 1 43 ? 117.18289 90.43322 120.55457 1.000 5.24793 508 SER b CA 1
ATOM 5639 C C . SER D 1 43 ? 116.72175 91.83941 120.92331 1.000 5.50862 508 SER b C 1
ATOM 5640 O O . SER D 1 43 ? 116.78269 92.76393 120.10116 1.000 5.75094 508 SER b O 1
ATOM 5643 N N . THR D 1 44 ? 116.27115 92.02177 122.16840 1.000 5.23881 509 THR b N 1
ATOM 5644 C CA . THR D 1 44 ? 115.84269 93.34786 122.60656 1.000 5.78975 509 THR b CA 1
ATOM 5645 C C . THR D 1 44 ? 117.00274 94.33686 122.58183 1.000 5.79907 509 THR b C 1
ATOM 5646 O O . THR D 1 44 ? 116.84271 95.48364 122.14567 1.000 6.04374 509 THR b O 1
ATOM 5650 N N . ARG D 1 45 ? 118.18528 93.90086 123.02054 1.000 5.68883 510 ARG b N 1
ATOM 5651 C CA . ARG D 1 45 ? 119.36286 94.76113 122.98246 1.000 7.15567 510 ARG b CA 1
ATOM 5652 C C . ARG D 1 45 ? 119.69454 95.17546 121.55473 1.000 5.97007 510 ARG b C 1
ATOM 5653 O O . ARG D 1 45 ? 119.97043 96.34898 121.28468 1.000 6.54395 510 ARG b O 1
ATOM 5661 N N . LEU D 1 46 ? 119.66190 94.22177 120.62228 1.000 5.53162 511 LEU b N 1
ATOM 5662 C CA . LEU D 1 46 ? 119.97517 94.53754 119.23306 1.000 6.16428 511 LEU b CA 1
ATOM 5663 C C . LEU D 1 46 ? 118.97276 95.52625 118.65590 1.000 6.63849 511 LEU b C 1
ATOM 5664 O O . LEU D 1 46 ? 119.35418 96.46603 117.94761 1.000 7.10225 511 LEU b O 1
ATOM 5669 N N . TRP D 1 47 ? 117.69093 95.34981 118.96511 1.000 5.60717 512 TRP b N 1
ATOM 5670 C CA . TRP D 1 47 ? 116.68059 96.24831 118.42319 1.000 7.02171 512 TRP b CA 1
ATOM 5671 C C . TRP D 1 47 ? 116.50623 97.51564 119.24869 1.000 5.96490 512 TRP b C 1
ATOM 5672 O O . TRP D 1 47 ? 115.63660 98.32881 118.92743 1.000 5.61895 512 TRP b O 1
ATOM 5683 N N . ASN D 1 48 ? 117.30123 97.70160 120.30120 1.000 5.88298 513 ASN b N 1
ATOM 5684 C CA . ASN D 1 48 ? 117.38167 98.97957 120.99518 1.000 5.47334 513 ASN b CA 1
ATOM 5685 C C . ASN D 1 48 ? 118.73773 99.65221 120.80530 1.000 6.63694 513 ASN b C 1
ATOM 5686 O O . ASN D 1 48 ? 119.09845 100.53943 121.58272 1.000 8.96286 513 ASN b O 1
ATOM 5691 N N . SER D 1 49 ? 119.49828 99.25079 119.78470 1.000 7.50888 514 SER b N 1
ATOM 5692 C CA . SER D 1 49 ? 120.87077 99.71342 119.63591 1.000 8.01045 514 SER b CA 1
ATOM 5693 C C . SER D 1 49 ? 121.22024 100.27533 118.26540 1.000 9.93804 514 SER b C 1
ATOM 5694 O O . SER D 1 49 ? 122.33276 100.78659 118.10732 1.000 13.59190 514 SER b O 1
ATOM 5697 N N . GLN D 1 50 ? 120.33684 100.19151 117.27498 1.000 9.79655 515 GLN b N 1
ATOM 5698 C CA . GLN D 1 50 ? 120.65316 100.74958 115.96757 1.000 12.99363 515 GLN b CA 1
ATOM 5699 C C . GLN D 1 50 ? 120.74176 102.27003 116.04988 1.000 16.12572 515 GLN b C 1
ATOM 5700 O O . GLN D 1 50 ? 119.98301 102.91664 116.77677 1.000 18.90028 515 GLN b O 1
ATOM 5706 N N . SER D 1 51 ? 121.69137 102.84106 115.31046 1.000 19.95805 516 SER b N 1
ATOM 5707 C CA . SER D 1 51 ? 121.96205 104.27156 115.39940 1.000 24.37903 516 SER b CA 1
ATOM 5708 C C . SER D 1 51 ? 121.04692 105.09162 114.49550 1.000 25.65571 516 SER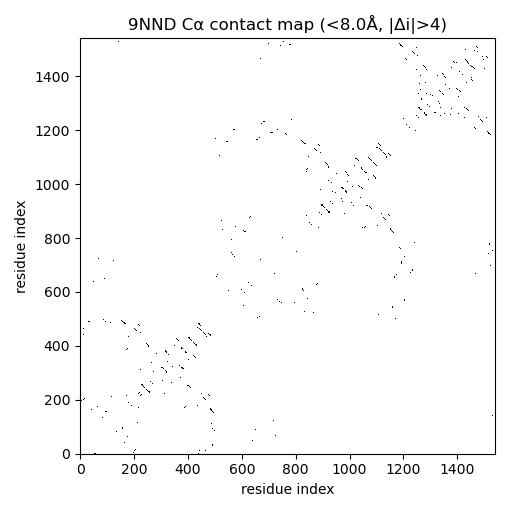 b C 1
ATOM 5709 O O . SER D 1 51 ? 120.35987 106.00157 114.96788 1.000 29.84340 516 SER b O 1
ATOM 5712 N N . SER D 1 52 ? 121.02901 104.78722 113.20099 1.000 23.48893 517 SER b N 1
ATOM 5713 C CA . SER D 1 52 ? 120.18402 105.50945 112.26101 1.000 25.65156 517 SER b CA 1
ATOM 5714 C C . SER D 1 52 ? 119.96483 104.64327 111.03139 1.000 26.41674 517 SER b C 1
ATOM 5715 O O . SER D 1 52 ? 120.68342 103.66854 110.79863 1.000 27.67123 517 SER b O 1
ATOM 5718 N N . ILE D 1 53 ? 118.95143 105.01195 110.24885 1.000 25.64570 518 ILE b N 1
ATOM 5719 C CA . ILE D 1 53 ? 118.67427 104.30996 109.00394 1.000 25.44718 518 ILE b CA 1
ATOM 5720 C C . ILE D 1 53 ? 119.80712 104.56174 108.01752 1.000 21.77239 518 ILE b C 1
ATOM 5721 O O . ILE D 1 53 ? 120.26146 105.69920 107.83912 1.000 23.89029 518 ILE b O 1
ATOM 5726 N N . ASP D 1 54 ? 120.28643 103.49127 107.38887 1.000 20.08642 519 ASP b N 1
ATOM 5727 C CA . ASP D 1 54 ? 121.40117 103.58197 106.45140 1.000 19.78836 519 ASP b CA 1
ATOM 5728 C C . ASP D 1 54 ? 120.92814 104.24531 105.16256 1.000 17.07538 519 ASP b C 1
ATOM 5729 O O . ASP D 1 54 ? 120.16137 103.65266 104.39804 1.000 17.79735 519 ASP b O 1
ATOM 5734 N N . GLN D 1 55 ? 121.38733 105.47545 104.91569 1.000 16.14589 520 GLN b N 1
ATOM 5735 C CA . GLN D 1 55 ? 120.91789 106.22299 103.75207 1.000 17.55065 520 GLN b CA 1
ATOM 5736 C C . GLN D 1 55 ? 121.36149 105.57151 102.44918 1.000 13.31351 520 GLN b C 1
ATOM 5737 O O . GLN D 1 55 ? 120.60718 105.56181 101.47059 1.000 13.30163 520 GLN b O 1
ATOM 5743 N N . LYS D 1 56 ? 122.58126 105.02806 102.41758 1.000 15.30930 521 LYS b N 1
ATOM 5744 C CA . LYS D 1 56 ? 123.09422 104.40790 101.20027 1.000 15.07649 521 LYS b CA 1
ATOM 5745 C C . LYS D 1 56 ? 122.14966 103.33096 100.68236 1.000 12.76251 521 LYS b C 1
ATOM 5746 O O . LYS D 1 56 ? 121.95250 103.19763 99.47071 1.000 14.85574 521 LYS b O 1
ATOM 5752 N N . LEU D 1 57 ? 121.54640 102.56066 101.58644 1.000 11.84758 522 LEU b N 1
ATOM 5753 C CA . LEU D 1 57 ? 120.58334 101.55211 101.16341 1.000 13.23373 522 LEU b CA 1
ATOM 5754 C C . LEU D 1 57 ? 119.17979 102.13294 101.02553 1.000 11.00424 522 LEU b C 1
ATOM 5755 O O . LEU D 1 57 ? 118.44842 101.77402 100.09741 1.000 12.05405 522 LEU b O 1
ATOM 5760 N N . ALA D 1 58 ? 118.79111 103.03151 101.93362 1.000 12.49591 523 ALA b N 1
ATOM 5761 C CA . ALA D 1 58 ? 117.41769 103.52826 101.95124 1.000 12.88158 523 ALA b CA 1
ATOM 5762 C C . ALA D 1 58 ? 117.08638 104.32891 100.69722 1.000 9.73498 523 ALA b C 1
ATOM 5763 O O . ALA D 1 58 ? 115.99204 104.19165 100.14056 1.000 11.75379 523 ALA b O 1
ATOM 5765 N N . ASN D 1 59 ? 118.01591 105.16685 100.23265 1.000 11.29921 524 ASN b N 1
ATOM 5766 C CA . ASN D 1 59 ? 117.70673 106.05502 99.11734 1.000 11.56326 524 ASN b CA 1
ATOM 5767 C C . ASN D 1 59 ? 117.56303 105.32080 97.78965 1.000 10.87924 524 ASN b C 1
ATOM 5768 O O . ASN D 1 59 ? 117.12241 105.93399 96.81364 1.000 15.36756 524 ASN b O 1
ATOM 5773 N N . GLN D 1 60 ? 117.90907 104.03696 97.72964 1.000 11.78654 525 GLN b N 1
ATOM 5774 C CA . GLN D 1 60 ? 117.77128 103.24301 96.51573 1.000 12.27822 525 GLN b CA 1
ATOM 5775 C C . GLN D 1 60 ? 116.44579 102.49649 96.43136 1.000 13.49582 525 GLN b C 1
ATOM 5776 O O . GLN D 1 60 ? 116.18831 101.84093 95.41749 1.000 16.87801 525 GLN b O 1
ATOM 5782 N N . ILE D 1 61 ? 115.60168 102.57821 97.45887 1.000 12.37590 526 ILE b N 1
ATOM 5783 C CA . ILE D 1 61 ? 114.35025 101.83007 97.46048 1.000 14.45760 526 ILE b CA 1
ATOM 5784 C C . ILE D 1 61 ? 113.41104 102.40332 96.40880 1.000 14.87958 526 ILE b C 1
ATOM 5785 O O . ILE D 1 61 ? 113.11223 103.60366 96.40793 1.000 16.91758 526 ILE b O 1
ATOM 5790 N N . ASN D 1 62 ? 112.93855 101.54326 95.50650 1.000 14.46394 527 ASN b N 1
ATOM 5791 C CA . ASN D 1 62 ? 111.99408 101.93789 94.46638 1.000 16.77318 527 ASN b CA 1
ATOM 5792 C C . ASN D 1 62 ? 110.55352 101.66227 94.88397 1.000 14.63332 527 ASN b C 1
ATOM 5793 O O . ASN D 1 62 ? 109.71417 102.56662 94.87748 1.000 19.25595 527 ASN b O 1
ATOM 5798 N N . ASP D 1 63 ? 110.25475 100.41972 95.24636 1.000 14.55643 528 ASP b N 1
ATOM 5799 C CA . ASP D 1 63 ? 108.92995 100.03105 95.71502 1.000 12.52262 528 ASP b CA 1
ATOM 5800 C C . ASP D 1 63 ? 108.90097 100.17360 97.23202 1.000 9.28995 528 ASP b C 1
ATOM 5801 O O . ASP D 1 63 ? 109.58746 99.43457 97.94297 1.000 11.69383 528 ASP b O 1
ATOM 5806 N N . LEU D 1 64 ? 108.10691 101.11830 97.72720 1.000 7.47311 529 LEU b N 1
ATOM 5807 C CA . LEU D 1 64 ? 108.02364 101.38743 99.15621 1.000 6.89796 529 LEU b CA 1
ATOM 5808 C C . LEU D 1 64 ? 106.93176 100.58871 99.85721 1.000 5.39380 529 LEU b C 1
ATOM 5809 O O . LEU D 1 64 ? 106.74277 100.76557 101.06304 1.000 5.36394 529 LEU b O 1
ATOM 5814 N N . ARG D 1 65 ? 106.21613 99.71862 99.14081 1.000 5.77188 530 ARG b N 1
ATOM 5815 C CA . ARG D 1 65 ? 105.05545 99.04866 99.72398 1.000 7.42257 530 ARG b CA 1
ATOM 5816 C C . ARG D 1 65 ? 105.44577 98.19386 100.92486 1.000 5.07613 530 ARG b C 1
ATOM 5817 O O . ARG D 1 65 ? 104.83862 98.29758 101.99790 1.000 5.09754 530 ARG b O 1
ATOM 5825 N N . GLN D 1 66 ? 106.46216 97.34386 100.76482 1.000 5.71736 531 GLN b N 1
ATOM 5826 C CA . GLN D 1 66 ? 106.87833 96.48190 101.86682 1.000 5.82647 531 GLN b CA 1
ATOM 5827 C C . GLN D 1 66 ? 107.38982 97.30064 103.04556 1.000 5.21283 531 GLN b C 1
ATOM 5828 O O . GLN D 1 66 ? 107.08291 96.99584 104.20423 1.000 5.40743 531 GLN b O 1
ATOM 5834 N N . THR D 1 67 ? 108.16497 98.34998 102.76665 1.000 5.24786 532 THR b N 1
ATOM 5835 C CA . THR D 1 67 ? 108.66815 99.21397 103.82887 1.000 5.39812 532 THR b CA 1
ATOM 5836 C C . THR D 1 67 ? 107.52318 99.88393 104.57728 1.000 4.83813 532 THR b C 1
ATOM 5837 O O . THR D 1 67 ? 107.51455 99.92665 105.81135 1.000 5.65785 532 THR b O 1
ATOM 5841 N N . VAL D 1 68 ? 106.53990 100.40446 103.84083 1.000 4.01672 533 VAL b N 1
ATOM 5842 C CA . VAL D 1 68 ? 105.42645 101.10375 104.47125 1.000 4.18475 533 VAL b CA 1
ATOM 5843 C C . VAL D 1 68 ? 104.58784 100.14055 105.30269 1.000 4.47318 533 VAL b C 1
ATOM 5844 O O . VAL D 1 68 ? 104.12978 100.48773 106.39439 1.000 4.30489 533 VAL b O 1
ATOM 5848 N N . ILE D 1 69 ? 104.37969 98.91652 104.81097 1.000 4.44873 534 ILE b N 1
ATOM 5849 C CA . ILE D 1 69 ? 103.60587 97.93590 105.57069 1.000 4.62260 534 ILE b CA 1
ATOM 5850 C C . ILE D 1 69 ? 104.34688 97.52649 106.84166 1.000 4.72046 534 ILE b C 1
ATOM 5851 O O . ILE D 1 69 ? 103.74639 97.40631 107.91922 1.000 4.76554 534 ILE b O 1
ATOM 5856 N N . TRP D 1 70 ? 105.66010 97.30835 106.73969 1.000 4.63889 535 TRP b N 1
ATOM 5857 C CA . TRP D 1 70 ? 106.45477 96.99946 107.92343 1.000 4.76909 535 TRP b CA 1
ATOM 5858 C C . TRP D 1 70 ? 106.40510 98.14288 108.93259 1.000 5.45036 535 TRP b C 1
ATOM 5859 O O . TRP D 1 70 ? 106.26418 97.91355 110.14018 1.000 6.05281 535 TRP b O 1
ATOM 5870 N N . MET D 1 71 ? 106.50586 99.38387 108.45164 1.000 4.59205 536 MET b N 1
ATOM 5871 C CA . MET D 1 71 ? 106.42502 100.53966 109.33833 1.000 5.37124 536 MET b CA 1
ATOM 5872 C C . MET D 1 71 ? 105.05015 100.64815 109.98374 1.000 4.73204 536 MET b C 1
ATOM 5873 O O . MET D 1 71 ? 104.93993 101.01996 111.15388 1.000 5.25292 536 MET b O 1
ATOM 5878 N N . GLY D 1 72 ? 103.99179 100.35273 109.22994 1.000 5.15614 537 GLY b N 1
ATOM 5879 C CA . GLY D 1 72 ? 102.65770 100.37122 109.80258 1.000 4.73016 537 GLY b CA 1
ATOM 5880 C C . GLY D 1 72 ? 102.48479 99.33667 110.89568 1.000 5.71719 537 GLY b C 1
ATOM 5881 O O . GLY D 1 72 ? 101.88043 99.61296 111.93381 1.000 5.93432 537 GLY b O 1
ATOM 5882 N N . ASP D 1 73 ? 103.02092 98.13234 110.68159 1.000 6.10789 538 ASP b N 1
ATOM 5883 C CA . ASP D 1 73 ? 102.97326 97.12025 111.73245 1.000 6.67945 538 ASP b CA 1
ATOM 5884 C C . ASP D 1 73 ? 103.75610 97.56765 112.96139 1.000 5.68530 538 ASP b C 1
ATOM 5885 O O . ASP D 1 73 ? 103.29737 97.38884 114.09571 1.000 5.44191 538 ASP b O 1
ATOM 5890 N N . ARG D 1 74 ? 104.93968 98.15522 112.75482 1.000 4.72290 539 ARG b N 1
ATOM 5891 C CA . ARG D 1 74 ? 105.72674 98.65029 113.88231 1.000 5.17644 539 ARG b CA 1
ATOM 5892 C C . ARG D 1 74 ? 104.98633 99.74834 114.63849 1.000 4.69282 539 ARG b C 1
ATOM 5893 O O . ARG D 1 74 ? 104.98586 99.76826 115.87308 1.000 4.21744 539 ARG b O 1
ATOM 5901 N N . LEU D 1 75 ? 104.35648 100.67447 113.91248 1.000 5.06938 540 LEU b N 1
ATOM 5902 C CA . LEU D 1 75 ? 103.61606 101.75919 114.54981 1.000 5.43118 540 LEU b CA 1
ATOM 5903 C C . LEU D 1 75 ? 102.41260 101.23214 115.32014 1.000 5.35647 540 LEU b C 1
ATOM 5904 O O . LEU D 1 75 ? 102.12707 101.70013 116.42647 1.000 4.19309 540 LEU b O 1
ATOM 5909 N N . MET D 1 76 ? 101.69418 100.26181 114.74887 1.000 5.20683 541 MET b N 1
ATOM 5910 C CA . MET D 1 76 ? 100.58630 99.63382 115.46177 1.000 5.06723 541 MET b CA 1
ATOM 5911 C C . MET D 1 76 ? 101.06448 98.95715 116.73859 1.000 3.97153 541 MET b C 1
ATOM 5912 O O . MET D 1 76 ? 100.43205 99.08399 117.79616 1.000 3.42522 541 MET b O 1
ATOM 5917 N N . SER D 1 77 ? 102.17838 98.22717 116.65583 1.000 4.30917 542 SER b N 1
ATOM 5918 C CA . SER D 1 77 ? 102.71515 97.56563 117.83749 1.000 4.32201 542 SER b CA 1
ATOM 5919 C C . SER D 1 77 ? 103.12816 98.57922 118.89565 1.000 3.44636 542 SER b C 1
ATOM 5920 O O . SER D 1 77 ? 102.88307 98.37157 120.08607 1.000 3.00656 542 SER b O 1
ATOM 5923 N N . LEU D 1 78 ? 103.76022 99.67984 118.48103 1.000 3.21274 543 LEU b N 1
ATOM 5924 C CA . LEU D 1 78 ? 104.15295 100.71164 119.43590 1.000 3.60546 543 LEU b CA 1
ATOM 5925 C C . LEU D 1 78 ? 102.93403 101.35210 120.08736 1.000 3.60336 543 LEU b C 1
ATOM 5926 O O . LEU D 1 78 ? 102.92684 101.60044 121.29879 1.000 2.95067 543 LEU b O 1
ATOM 5931 N N . GLU D 1 79 ? 101.88998 101.61822 119.29772 1.000 3.38125 544 GLU b N 1
ATOM 5932 C CA . GLU D 1 79 ? 100.65734 102.17526 119.84433 1.000 3.48493 544 GLU b CA 1
ATOM 5933 C C . GLU D 1 79 ? 100.05288 101.24326 120.88643 1.000 2.99096 544 GLU b C 1
ATOM 5934 O O . GLU D 1 79 ? 99.67152 101.67776 121.97836 1.000 4.40991 544 GLU b O 1
ATOM 5940 N N . HIS D 1 80 ? 99.97207 99.94854 120.57056 1.000 2.71608 545 HIS b N 1
ATOM 5941 C CA . HIS D 1 80 ? 99.41736 98.99693 121.52931 1.000 3.23818 545 HIS b CA 1
ATOM 5942 C C . HIS D 1 80 ? 100.29447 98.88452 122.77276 1.000 3.58901 545 HIS b C 1
ATOM 5943 O O . HIS D 1 80 ? 99.78407 98.82397 123.89637 1.000 4.25593 545 HIS b O 1
ATOM 5950 N N . ARG D 1 81 ? 101.61716 98.88064 122.59256 1.000 3.29618 546 ARG b N 1
ATOM 5951 C CA . ARG D 1 81 ? 102.52913 98.78080 123.72634 1.000 4.37986 546 ARG b CA 1
ATOM 5952 C C . ARG D 1 81 ? 102.38874 99.97604 124.65638 1.000 4.30831 546 ARG b C 1
ATOM 5953 O O . ARG D 1 81 ? 102.46471 99.82879 125.88055 1.000 5.19579 546 ARG b O 1
ATOM 5961 N N . PHE D 1 82 ? 102.18581 101.16961 124.09294 1.000 4.25844 547 PHE b N 1
ATOM 5962 C CA . PHE D 1 82 ? 102.10440 102.37050 124.91547 1.000 6.16384 547 PHE b CA 1
ATOM 5963 C C . PHE D 1 82 ? 100.95654 102.31579 125.91694 1.000 6.55911 547 PHE b C 1
ATOM 5964 O O . PHE D 1 82 ? 101.01448 102.99952 126.94351 1.000 8.51836 547 PHE b O 1
ATOM 5972 N N . GLN D 1 83 ? 99.92367 101.52036 125.65354 1.000 6.24611 548 GLN b N 1
ATOM 5973 C CA . GLN D 1 83 ? 98.78559 101.41953 126.55515 1.000 8.10780 548 GLN b CA 1
ATOM 5974 C C . GLN D 1 83 ? 98.77823 100.13729 127.37860 1.000 7.59429 548 GLN b C 1
ATOM 5975 O O . GLN D 1 83 ? 97.85959 99.93940 128.17666 1.000 10.12927 548 GLN b O 1
ATOM 5981 N N . LEU D 1 84 ? 99.77506 99.27223 127.21529 1.000 6.35240 549 LEU b N 1
ATOM 5982 C CA . LEU D 1 84 ? 99.85274 98.05746 128.01409 1.000 7.26737 549 LEU b CA 1
ATOM 5983 C C . LEU D 1 84 ? 100.27907 98.37272 129.44503 1.000 8.28254 549 LEU b C 1
ATOM 5984 O O . LEU D 1 84 ? 101.07702 99.27898 129.69613 1.000 9.93538 549 LEU b O 1
ATOM 5989 N N . GLN D 1 85 ? 99.73507 97.61084 130.38858 1.000 11.34187 550 GLN b N 1
ATOM 5990 C CA . GLN D 1 85 ? 100.14934 97.67155 131.78378 1.000 11.11438 550 GLN b CA 1
ATOM 5991 C C . GLN D 1 85 ? 101.15427 96.56034 132.04823 1.000 8.44838 550 GLN b C 1
ATOM 5992 O O . GLN D 1 85 ? 100.87361 95.38828 131.78047 1.000 7.50838 550 GLN b O 1
ATOM 5998 N N . CYS D 1 86 ? 102.31562 96.92671 132.57873 1.000 9.09250 551 CYS b N 1
ATOM 5999 C CA . CYS D 1 86 ? 103.43183 96.00308 132.69491 1.000 9.10997 551 CYS b CA 1
ATOM 6000 C C . CYS D 1 86 ? 103.92432 95.93950 134.13144 1.000 6.77536 551 CYS b C 1
ATOM 6001 O O . CYS D 1 86 ? 103.84626 96.91711 134.87809 1.000 9.54951 551 CYS b O 1
ATOM 6004 N N . ASP D 1 87 ? 104.43190 94.76905 134.50699 1.000 6.69420 552 ASP b N 1
ATOM 6005 C CA . ASP D 1 87 ? 105.05508 94.60804 135.81127 1.000 7.04259 552 ASP b CA 1
ATOM 6006 C C . ASP D 1 87 ? 106.30261 95.47742 135.90197 1.000 6.29102 552 ASP b C 1
ATOM 6007 O O . ASP D 1 87 ? 107.07677 95.58204 134.94790 1.000 6.94638 552 ASP b O 1
ATOM 6012 N N . TRP D 1 88 ? 106.49704 96.10246 137.06456 1.000 6.47368 553 TRP b N 1
ATOM 6013 C CA . TRP D 1 88 ? 107.57153 97.07975 137.20971 1.000 6.92829 553 TRP b CA 1
ATOM 6014 C C . TRP D 1 88 ? 108.95393 96.44305 137.12505 1.000 7.30893 553 TRP b C 1
ATOM 6015 O O . TRP D 1 88 ? 109.90916 97.10921 136.71624 1.000 6.68555 553 TRP b O 1
ATOM 6026 N N . ASN D 1 89 ? 109.09162 95.17350 137.50991 1.000 7.59025 554 ASN b N 1
ATOM 6027 C CA . ASN D 1 89 ? 110.41864 94.57779 137.60649 1.000 7.25379 554 ASN b CA 1
ATOM 6028 C C . ASN D 1 89 ? 110.97067 94.07781 136.27636 1.000 7.21260 554 ASN b C 1
ATOM 6029 O O . ASN D 1 89 ? 112.15070 93.72149 136.21704 1.000 8.75624 554 ASN b O 1
ATOM 6034 N N . THR D 1 90 ? 110.16908 94.03212 135.21809 1.000 7.38475 555 THR b N 1
ATOM 6035 C CA . THR D 1 90 ? 110.64239 93.60309 133.90602 1.000 7.92808 555 THR b CA 1
ATOM 6036 C C . THR D 1 90 ? 110.47016 94.75981 132.93234 1.000 7.84543 555 THR b C 1
ATOM 6037 O O . THR D 1 90 ? 109.34201 95.14650 132.61389 1.000 9.06841 555 THR b O 1
ATOM 6041 N N . SER D 1 91 ? 111.58681 95.30904 132.45960 1.000 8.85550 556 SER b N 1
ATOM 6042 C CA . SER D 1 91 ? 111.54681 96.41069 131.50966 1.000 9.20810 556 SER b CA 1
ATOM 6043 C C . SER D 1 91 ? 111.87657 95.99230 130.08317 1.000 10.03476 556 SER b C 1
ATOM 6044 O O . SER D 1 91 ? 111.54362 96.73039 129.15007 1.000 11.22746 556 SER b O 1
ATOM 6047 N N . ASP D 1 92 ? 112.51320 94.83357 129.89035 1.000 8.30502 557 ASP b N 1
ATOM 6048 C CA . ASP D 1 92 ? 112.82380 94.37241 128.53902 1.000 10.10062 557 ASP b CA 1
ATOM 6049 C C . ASP D 1 92 ? 111.55561 94.07721 127.74639 1.000 9.10753 557 ASP b C 1
ATOM 6050 O O . ASP D 1 92 ? 111.47380 94.39068 126.55313 1.000 8.30959 557 ASP b O 1
ATOM 6055 N N . PHE D 1 93 ? 110.56396 93.46596 128.38906 1.000 8.44209 558 PHE b N 1
ATOM 6056 C CA . PHE D 1 93 ? 109.29020 93.15017 127.76269 1.000 6.23102 558 PHE b CA 1
ATOM 6057 C C . PHE D 1 93 ? 108.18670 93.40341 128.78006 1.000 5.93673 558 PHE b C 1
ATOM 6058 O O . PHE D 1 93 ? 108.44652 93.63294 129.96333 1.000 7.36109 558 PHE b O 1
ATOM 6066 N N . CYS D 1 94 ? 106.94473 93.37359 128.31155 1.000 4.91116 559 CYS b N 1
ATOM 6067 C CA . CYS D 1 94 ? 105.79932 93.78109 129.11737 1.000 4.97084 559 CYS b CA 1
ATOM 6068 C C . CYS D 1 94 ? 105.07312 92.54478 129.63298 1.000 4.62494 559 CYS b C 1
ATOM 6069 O O . CYS D 1 94 ? 104.52864 91.76430 128.84855 1.000 4.99874 559 CYS b O 1
ATOM 6072 N N . ILE D 1 95 ? 105.05846 92.37761 130.95034 1.000 4.45811 560 ILE b N 1
ATOM 6073 C CA . ILE D 1 95 ? 104.26448 91.34279 131.60102 1.000 4.49120 560 ILE b CA 1
ATOM 6074 C C . ILE D 1 95 ? 102.96376 91.99075 132.05929 1.000 4.38548 560 ILE b C 1
ATOM 6075 O O . ILE D 1 95 ? 102.96517 92.83588 132.95509 1.000 5.42925 560 ILE b O 1
ATOM 6080 N N . THR D 1 96 ? 101.85726 91.60315 131.44161 1.000 5.11931 561 THR b N 1
ATOM 6081 C CA . THR D 1 96 ? 100.55818 92.15804 131.78030 1.000 4.75030 561 THR b CA 1
ATOM 6082 C C . THR D 1 96 ? 99.99184 91.47443 133.02131 1.000 4.99931 561 THR b C 1
ATOM 6083 O O . THR D 1 96 ? 100.44425 90.39515 133.40688 1.000 4.40440 561 THR b O 1
ATOM 6087 N N . PRO D 1 97 ? 99.01571 92.09617 133.68564 1.000 7.12309 562 PRO b N 1
ATOM 6088 C CA . PRO D 1 97 ? 98.34871 91.44211 134.81696 1.000 7.98130 562 PRO b CA 1
ATOM 6089 C C . PRO D 1 97 ? 97.27844 90.43396 134.42668 1.000 6.92300 562 PRO b C 1
ATOM 6090 O O . PRO D 1 97 ? 96.53129 89.98922 135.30158 1.000 10.07420 562 PRO b O 1
ATOM 6094 N N . GLN D 1 98 ? 97.17946 90.05772 133.15456 1.000 6.93197 563 GLN b N 1
ATOM 6095 C CA . GLN D 1 98 ? 96.18382 89.08446 132.72220 1.000 9.99918 563 GLN b CA 1
ATOM 6096 C C . GLN D 1 98 ? 96.66491 87.67784 133.05639 1.000 9.25825 563 GLN b C 1
ATOM 6097 O O . GLN D 1 98 ? 97.70523 87.23633 132.55872 1.000 8.41906 563 GLN b O 1
ATOM 6103 N N . ILE D 1 99 ? 95.90481 86.97566 133.89597 1.000 10.48225 564 ILE b N 1
ATOM 6104 C CA . ILE D 1 99 ? 96.28108 85.63156 134.31276 1.000 10.59887 564 ILE b CA 1
ATOM 6105 C C . ILE D 1 99 ? 96.09513 84.65892 133.15558 1.000 12.18989 564 ILE b C 1
ATOM 6106 O O . ILE D 1 99 ? 95.10023 84.71732 132.42110 1.000 14.17096 564 ILE b O 1
ATOM 6111 N N . TYR D 1 100 ? 97.06327 83.76233 132.98292 1.000 11.83269 565 TYR b N 1
ATOM 6112 C CA . TYR D 1 100 ? 96.97293 82.71891 131.96896 1.000 15.64769 565 TYR b CA 1
ATOM 6113 C C . TYR D 1 100 ? 95.89629 81.70610 132.34382 1.000 17.84226 565 TYR b C 1
ATOM 6114 O O . TYR D 1 100 ? 95.99095 81.04125 133.38007 1.000 17.57427 565 TYR b O 1
ATOM 6123 N N . ASN D 1 101 ? 94.88050 81.58678 131.49499 1.000 21.40040 566 ASN b N 1
ATOM 6124 C CA . ASN D 1 101 ? 93.81336 80.59850 131.64250 1.000 24.20944 566 ASN b CA 1
ATOM 6125 C C . ASN D 1 101 ? 94.14820 79.40554 130.75632 1.000 25.91687 566 ASN b C 1
ATOM 6126 O O . ASN D 1 101 ? 93.98696 79.46248 129.53530 1.000 27.95797 566 ASN b O 1
ATOM 6131 N N . GLU D 1 102 ? 94.60622 78.31759 131.37745 1.000 25.53503 567 GLU b N 1
ATOM 6132 C CA . GLU D 1 102 ? 94.93467 77.11586 130.61671 1.000 28.91602 567 GLU b CA 1
ATOM 6133 C C . GLU D 1 102 ? 93.69310 76.51708 129.96652 1.000 32.52166 567 GLU b C 1
ATOM 6134 O O . GLU D 1 102 ? 93.75704 76.00742 128.84222 1.000 31.29731 567 GLU b O 1
ATOM 6140 N N . SER D 1 103 ? 92.55359 76.56709 130.66069 1.000 30.77122 568 SER b N 1
ATOM 6141 C CA . SER D 1 103 ? 91.32970 75.98389 130.11931 1.000 32.84565 568 SER b CA 1
ATOM 6142 C C . SER D 1 103 ? 90.87593 76.70561 128.85606 1.000 33.78025 568 SER b C 1
ATOM 6143 O O . SER D 1 103 ? 90.47250 76.06223 127.88092 1.000 36.66000 568 SER b O 1
ATOM 6146 N N . GLU D 1 104 ? 90.92837 78.03900 128.85286 1.000 33.24875 569 GLU b N 1
ATOM 6147 C CA . GLU D 1 104 ? 90.52974 78.78671 127.66482 1.000 35.54123 569 GLU b CA 1
ATOM 6148 C C . GLU D 1 104 ? 91.56859 78.66269 126.55699 1.000 30.34650 569 GLU b C 1
ATOM 6149 O O . GLU D 1 104 ? 91.22400 78.43966 125.39110 1.000 32.68359 569 GLU b O 1
ATOM 6155 N N . HIS D 1 105 ? 92.84511 78.80643 126.90014 1.000 27.42650 570 HIS b N 1
ATOM 6156 C CA . HIS D 1 105 ? 93.93904 78.78702 125.93181 1.000 27.13927 570 HIS b CA 1
ATOM 6157 C C . HIS D 1 105 ? 94.84944 77.60811 126.25869 1.000 26.41043 570 HIS b C 1
ATOM 6158 O O . HIS D 1 105 ? 95.82135 77.75399 127.00282 1.000 27.53970 570 HIS b O 1
ATOM 6165 N N . HIS D 1 106 ? 94.53837 76.44042 125.70330 1.000 27.61897 571 HIS b N 1
ATOM 6166 C CA . HIS D 1 106 ? 95.42140 75.30008 125.88151 1.000 26.51044 571 HIS b CA 1
ATOM 6167 C C . HIS D 1 106 ? 96.73078 75.53374 125.13266 1.000 23.39936 571 HIS b C 1
ATOM 6168 O O . HIS D 1 106 ? 96.81339 76.35088 124.21159 1.000 24.70220 571 HIS b O 1
ATOM 6175 N N . TRP D 1 107 ? 97.76845 74.80196 125.54754 1.000 21.25759 572 TRP b N 1
ATOM 6176 C CA . TRP D 1 107 ? 99.12489 75.15118 125.13716 1.000 19.83577 572 TRP b CA 1
ATOM 6177 C C . TRP D 1 107 ? 99.32342 75.06380 123.62843 1.000 18.95785 572 TRP b C 1
ATOM 6178 O O . TRP D 1 107 ? 100.20775 75.73567 123.08799 1.000 19.66118 572 TRP b O 1
ATOM 6189 N N . ASP D 1 108 ? 98.52463 74.25247 122.93195 1.000 20.43366 573 ASP b N 1
ATOM 6190 C CA . ASP D 1 108 ? 98.71662 74.10168 121.49217 1.000 21.22603 573 ASP b CA 1
ATOM 6191 C C . ASP D 1 108 ? 98.47746 75.41494 120.75479 1.000 19.96677 573 ASP b C 1
ATOM 6192 O O . ASP D 1 108 ? 99.18666 75.72941 119.79242 1.000 17.30871 573 ASP b O 1
ATOM 6197 N N . MET D 1 109 ? 97.48126 76.19315 121.18605 1.000 18.74878 574 MET b N 1
ATOM 6198 C CA . MET D 1 109 ? 97.26196 77.50362 120.58110 1.000 17.87152 574 MET b CA 1
ATOM 6199 C C . MET D 1 109 ? 98.48284 78.39780 120.75776 1.000 14.56593 574 MET b C 1
ATOM 6200 O O . MET D 1 109 ? 98.89037 79.09959 119.82424 1.000 14.73473 574 MET b O 1
ATOM 6205 N N . VAL D 1 110 ? 99.08438 78.37695 121.94868 1.000 12.71564 575 VAL b N 1
ATOM 6206 C CA . VAL D 1 110 ? 100.26755 79.19181 122.20376 1.000 14.09276 575 VAL b CA 1
ATOM 6207 C C . VAL D 1 110 ? 101.43754 78.73069 121.34464 1.000 13.30541 575 VAL b C 1
ATOM 6208 O O . VAL D 1 110 ? 102.17573 79.55176 120.78907 1.000 13.29334 575 VAL b O 1
ATOM 6212 N N . ARG D 1 111 ? 101.64008 77.41554 121.23823 1.000 13.38262 576 ARG b N 1
ATOM 6213 C CA . ARG D 1 111 ? 102.73553 76.90295 120.42218 1.000 15.15054 576 ARG b CA 1
ATOM 6214 C C . ARG D 1 111 ? 102.54383 77.27340 118.95867 1.000 14.59487 576 ARG b C 1
ATOM 6215 O O . ARG D 1 111 ? 103.50577 77.62522 118.26803 1.000 14.08447 576 ARG b O 1
ATOM 6223 N N . ARG D 1 112 ? 101.30613 77.19844 118.46828 1.000 14.02714 577 ARG b N 1
ATOM 6224 C CA . ARG D 1 112 ? 101.03488 77.57357 117.08649 1.000 15.45422 577 ARG b CA 1
ATOM 6225 C C . ARG D 1 112 ? 101.25360 79.06437 116.86456 1.000 14.74059 577 ARG b C 1
ATOM 6226 O O . ARG D 1 112 ? 101.74106 79.47185 115.80461 1.000 14.60841 577 ARG b O 1
ATOM 6234 N N . HIS D 1 113 ? 100.88744 79.89459 117.84530 1.000 12.13184 578 HIS b N 1
ATOM 6235 C CA . HIS D 1 113 ? 101.17375 81.32158 117.73954 1.000 11.46924 578 HIS b CA 1
ATOM 6236 C C . HIS D 1 113 ? 102.67387 81.58062 117.71286 1.000 11.34222 578 HIS b C 1
ATOM 6237 O O . HIS D 1 113 ? 103.15531 82.40015 116.92369 1.000 11.52073 578 HIS b O 1
ATOM 6244 N N . LEU D 1 114 ? 103.42715 80.88903 118.56919 1.000 12.08024 579 LEU b N 1
ATOM 6245 C CA . LEU D 1 114 ? 104.87678 81.04840 118.57840 1.000 12.76520 579 LEU b CA 1
ATOM 6246 C C . LEU D 1 114 ? 105.48482 80.59184 117.25910 1.000 13.59885 579 LEU b C 1
ATOM 6247 O O . LEU D 1 114 ? 106.46638 81.17306 116.78514 1.000 15.03819 579 LEU b O 1
ATOM 6252 N N . GLN D 1 115 ? 104.90962 79.55567 116.64776 1.000 14.16213 580 GLN b N 1
ATOM 6253 C CA . GLN D 1 115 ? 105.36279 79.08793 115.34434 1.000 15.43426 580 GLN b CA 1
ATOM 6254 C C . GLN D 1 115 ? 104.99309 80.04026 114.21351 1.000 14.31075 580 GLN b C 1
ATOM 6255 O O . GLN D 1 115 ? 105.50405 79.87851 113.10157 1.000 14.35327 580 GLN b O 1
ATOM 6261 N N . GLY D 1 116 ? 104.13242 81.02269 114.46617 1.000 13.41506 581 GLY b N 1
ATOM 6262 C CA . GLY D 1 116 ? 103.75796 81.97603 113.44333 1.000 14.70830 581 GLY b CA 1
ATOM 6263 C C . GLY D 1 116 ? 102.57740 81.58218 112.58744 1.000 17.82880 581 GLY b C 1
ATOM 6264 O O . GLY D 1 116 ? 102.49752 82.00735 111.42964 1.000 20.36111 581 GLY b O 1
ATOM 6265 N N . ARG D 1 117 ? 101.65701 80.78347 113.11341 1.000 18.23384 582 ARG b N 1
ATOM 6266 C CA . ARG D 1 117 ? 100.49022 80.33499 112.36898 1.000 20.50954 582 ARG b CA 1
ATOM 6267 C C . ARG D 1 117 ? 99.28953 81.23132 112.64607 1.000 21.68334 582 ARG b C 1
ATOM 6268 O O . ARG D 1 117 ? 99.25673 81.98774 113.61809 1.000 23.69469 582 ARG b O 1
ATOM 6276 N N . GLU D 1 118 ? 98.29294 81.13914 111.76195 1.000 26.36895 583 GLU b N 1
ATOM 6277 C CA . GLU D 1 118 ? 97.05508 81.88977 111.93007 1.000 28.26469 583 GLU b CA 1
ATOM 6278 C C . GLU D 1 118 ? 95.83295 81.06988 111.52546 1.000 28.17606 583 GLU b C 1
ATOM 6279 O O . GLU D 1 118 ? 94.84533 81.62567 111.03352 1.000 32.08450 583 GLU b O 1
ATOM 6285 N N . ASP D 1 119 ? 95.87579 79.75482 111.72639 1.000 26.90278 584 ASP b N 1
ATOM 6286 C CA . ASP D 1 119 ? 94.73779 78.90342 111.41351 1.000 27.26559 584 ASP b CA 1
ATOM 6287 C C . ASP D 1 119 ? 93.75521 78.90198 112.58682 1.000 29.73709 584 ASP b C 1
ATOM 6288 O O . ASP D 1 119 ? 93.92899 79.62591 113.57071 1.000 26.28985 584 ASP b O 1
ATOM 6293 N N . ASN D 1 120 ? 92.70169 78.08001 112.49568 1.000 33.36101 585 ASN b N 1
ATOM 6294 C CA . ASN D 1 120 ? 91.64560 78.16593 113.50197 1.000 30.78278 585 ASN b CA 1
ATOM 6295 C C . ASN D 1 120 ? 92.06417 77.57312 114.84349 1.000 28.93594 585 ASN b C 1
ATOM 6296 O O . ASN D 1 120 ? 91.37376 77.80434 115.84115 1.000 31.69708 585 ASN b O 1
ATOM 6301 N N . LEU D 1 121 ? 93.17174 76.83896 114.89695 1.000 27.38880 586 LEU b N 1
ATOM 6302 C CA . LEU D 1 121 ? 93.67976 76.29317 116.14763 1.000 26.77616 586 LEU b CA 1
ATOM 6303 C C . LEU D 1 121 ? 94.68832 77.20802 116.82857 1.000 24.65273 586 LEU b C 1
ATOM 6304 O O . LEU D 1 121 ? 95.12581 76.90206 117.94226 1.000 25.56755 586 LEU b O 1
ATOM 6309 N N . THR D 1 122 ? 95.07001 78.30936 116.19185 1.000 21.74415 587 THR b N 1
ATOM 6310 C CA . THR D 1 122 ? 96.03324 79.22698 116.77885 1.000 20.34666 587 THR b CA 1
ATOM 6311 C C . THR D 1 122 ? 95.35424 80.15138 117.78460 1.000 19.41099 587 THR b C 1
ATOM 6312 O O . THR D 1 122 ? 94.15767 80.43966 117.69060 1.000 21.63726 587 THR b O 1
ATOM 6316 N N . LEU D 1 123 ? 96.13809 80.60672 118.75908 1.000 15.78791 588 LEU b N 1
ATOM 6317 C CA . LEU D 1 123 ? 95.67844 81.60004 119.71928 1.000 19.14093 588 LEU b CA 1
ATOM 6318 C C . LEU D 1 123 ? 95.14496 82.83598 119.00387 1.000 17.47131 588 LEU b C 1
ATOM 6319 O O . LEU D 1 123 ? 95.78660 83.37038 118.09591 1.000 14.65944 588 LEU b O 1
ATOM 6324 N N . ASP D 1 124 ? 93.95847 83.27910 119.41419 1.000 16.56972 589 ASP b N 1
ATOM 6325 C CA . ASP D 1 124 ? 93.28683 84.42697 118.80403 1.000 18.17302 589 ASP b CA 1
ATOM 6326 C C . ASP D 1 124 ? 93.84851 85.69594 119.43603 1.000 16.25519 589 ASP b C 1
ATOM 6327 O O . ASP D 1 124 ? 93.51843 86.03563 120.57384 1.000 14.61657 589 ASP b O 1
ATOM 6332 N N . ILE D 1 125 ? 94.69151 86.40854 118.68511 1.000 13.41744 590 ILE b N 1
ATOM 6333 C CA . ILE D 1 125 ? 95.40113 87.55789 119.24025 1.000 11.62219 590 ILE b CA 1
ATOM 6334 C C . ILE D 1 125 ? 94.44082 88.70552 119.53813 1.000 11.23151 590 ILE b C 1
ATOM 6335 O O . ILE D 1 125 ? 94.57450 89.38622 120.55947 1.000 10.45202 590 ILE b O 1
ATOM 6340 N N . SER D 1 126 ? 93.47052 88.95085 118.65232 1.000 12.88994 591 SER b N 1
ATOM 6341 C CA . SER D 1 126 ? 92.53497 90.05427 118.86497 1.000 12.67500 591 SER b CA 1
ATOM 6342 C C . SER D 1 126 ? 91.69326 89.84198 120.11878 1.000 13.53886 591 SER b C 1
ATOM 6343 O O . SER D 1 126 ? 91.50943 90.76850 120.91797 1.000 13.33554 591 SER b O 1
ATOM 6346 N N . LYS D 1 127 ? 91.17578 88.62709 120.30925 1.000 13.61267 592 LYS b N 1
ATOM 6347 C CA . LYS D 1 127 ? 90.37214 88.34093 121.49346 1.000 15.30936 592 LYS b CA 1
ATOM 6348 C C . LYS D 1 127 ? 91.20370 88.45306 122.76630 1.000 12.59384 592 LYS b C 1
ATOM 6349 O O . LYS D 1 127 ? 90.73783 88.99156 123.78098 1.000 14.22562 592 LYS b O 1
ATOM 6355 N N . LEU D 1 128 ? 92.44018 87.94965 122.73005 1.000 11.01222 593 LEU b N 1
ATOM 6356 C CA . LEU D 1 128 ? 93.32045 88.06076 123.88789 1.000 10.38388 593 LEU b CA 1
ATOM 6357 C C . LEU D 1 128 ? 93.63381 89.51630 124.20377 1.000 10.37747 593 LEU b C 1
ATOM 6358 O O . LEU D 1 128 ? 93.66992 89.91033 125.37387 1.000 11.17387 593 LEU b O 1
ATOM 6363 N N . LYS D 1 129 ? 93.87923 90.32525 123.17171 1.000 9.30908 594 LYS b N 1
ATOM 6364 C CA . LYS D 1 129 ? 94.13323 91.74409 123.38628 1.000 9.82086 594 LYS b CA 1
ATOM 6365 C C . LYS D 1 129 ? 92.91324 92.43288 123.98004 1.000 10.30329 594 LYS b C 1
ATOM 6366 O O . LYS D 1 129 ? 93.04765 93.29886 124.84825 1.000 10.21262 594 LYS b O 1
ATOM 6372 N N . GLU D 1 130 ? 91.71369 92.05917 123.52740 1.000 11.84887 595 GLU b N 1
ATOM 6373 C CA . GLU D 1 130 ? 90.49595 92.59588 124.12979 1.000 12.63169 595 GLU b CA 1
ATOM 6374 C C . GLU D 1 130 ? 90.41982 92.25942 125.61198 1.000 12.84172 595 GLU b C 1
ATOM 6375 O O . GLU D 1 130 ? 90.12979 93.12754 126.44456 1.000 13.90620 595 GLU b O 1
ATOM 6381 N N . GLN D 1 131 ? 90.66964 90.99520 125.95787 1.000 12.20775 596 GLN b N 1
ATOM 6382 C CA . GLN D 1 131 ? 90.61703 90.58968 127.35999 1.000 14.91664 596 GLN b CA 1
ATOM 6383 C C . GLN D 1 131 ? 91.64554 91.34842 128.19035 1.000 13.01072 596 GLN b C 1
ATOM 6384 O O . GLN D 1 131 ? 91.34518 91.82814 129.29044 1.000 14.59502 596 GLN b O 1
ATOM 6390 N N . ILE D 1 132 ? 92.86968 91.46629 127.67364 1.000 11.32323 597 ILE b N 1
ATOM 6391 C CA . ILE D 1 132 ? 93.93174 92.14114 128.41310 1.000 11.35123 597 ILE b CA 1
ATOM 6392 C C . ILE D 1 132 ? 93.60252 93.61655 128.59611 1.000 11.28839 597 ILE b C 1
ATOM 6393 O O . ILE D 1 132 ? 93.76992 94.16982 129.68702 1.000 12.53761 597 ILE b O 1
ATOM 6398 N N . PHE D 1 133 ? 93.11201 94.27240 127.54167 1.000 11.37721 598 PHE b N 1
ATOM 6399 C CA . PHE D 1 133 ? 92.74549 95.68000 127.65027 1.000 11.53639 598 PHE b CA 1
ATOM 6400 C C . PHE D 1 133 ? 91.62014 95.88051 128.65551 1.000 13.92165 598 PHE b C 1
ATOM 6401 O O . PHE D 1 133 ? 91.63850 96.84064 129.43403 1.000 14.65939 598 PHE b O 1
ATOM 6409 N N . GLU D 1 134 ? 90.62469 94.99180 128.64835 1.000 14.22239 599 GLU b N 1
ATOM 6410 C CA . GLU D 1 134 ? 89.52680 95.11958 129.59995 1.000 16.13284 599 GLU b CA 1
ATOM 6411 C C . GLU D 1 134 ? 90.00555 94.91859 131.03370 1.000 18.07748 599 GLU b C 1
ATOM 6412 O O . GLU D 1 134 ? 89.59570 95.65454 131.93779 1.000 21.46460 599 GLU b O 1
ATOM 6418 N N . ALA D 1 135 ? 90.88461 93.94181 131.26077 1.000 16.13815 600 ALA b N 1
ATOM 6419 C CA . ALA D 1 135 ? 91.28863 93.59555 132.61787 1.000 18.24905 600 ALA b CA 1
ATOM 6420 C C . ALA D 1 135 ? 92.43733 94.44080 133.15943 1.000 17.85336 600 ALA b C 1
ATOM 6421 O O . ALA D 1 135 ? 92.68998 94.39871 134.36723 1.000 19.30155 600 ALA b O 1
ATOM 6423 N N . SER D 1 136 ? 93.13571 95.20441 132.31835 1.000 16.51265 601 SER b N 1
ATOM 6424 C CA . SER D 1 136 ? 94.32178 95.93906 132.74457 1.000 17.12067 601 SER b CA 1
ATOM 6425 C C . SER D 1 136 ? 94.04240 97.41671 132.99616 1.000 19.41725 601 SER b C 1
ATOM 6426 O O . SER D 1 136 ? 94.90581 98.25946 132.73736 1.000 22.25074 601 SER b O 1
ATOM 6429 N N . LYS D 1 137 ? 92.85496 97.75387 133.48803 1.000 20.68687 602 LYS b N 1
ATOM 6430 C CA . LYS D 1 137 ? 92.56331 99.14291 133.81400 1.000 22.52608 602 LYS b CA 1
ATOM 6431 C C . LYS D 1 137 ? 93.42615 99.60536 134.98087 1.000 23.47985 602 LYS b C 1
ATOM 6432 O O . LYS D 1 137 ? 93.71152 98.83979 135.90549 1.000 25.29321 602 LYS b O 1
ATOM 6438 N N . ALA D 1 138 ? 93.84487 100.87196 134.93247 1.000 26.40135 603 ALA b N 1
ATOM 6439 C CA . ALA D 1 138 ? 94.64785 101.42285 136.01862 1.000 26.30333 603 ALA b CA 1
ATOM 6440 C C . ALA D 1 138 ? 93.88498 101.42870 137.33678 1.000 26.51628 603 ALA b C 1
ATOM 6441 O O . ALA D 1 138 ? 94.49351 101.30142 138.40467 1.000 28.14604 603 ALA b O 1
ATOM 6443 N N . HIS D 1 139 ? 92.56058 101.57034 137.28850 1.000 26.27152 604 HIS b N 1
ATOM 6444 C CA . HIS D 1 139 ? 91.76831 101.57833 138.51101 1.000 26.48998 604 HIS b CA 1
ATOM 6445 C C . HIS D 1 139 ? 91.57508 100.18781 139.10021 1.000 27.44291 604 HIS b C 1
ATOM 6446 O O . HIS D 1 139 ? 91.02349 100.07150 140.19910 1.000 30.23301 604 HIS b O 1
ATOM 6453 N N . LEU D 1 140 ? 92.01191 99.13822 138.40472 1.000 27.27543 605 LEU b N 1
ATOM 6454 C CA . LEU D 1 140 ? 91.94008 97.78060 138.92169 1.000 27.45598 605 LEU b CA 1
ATOM 6455 C C . LEU D 1 140 ? 93.29174 97.20492 139.31892 1.000 26.32042 605 LEU b C 1
ATOM 6456 O O . LEU D 1 140 ? 93.32599 96.16336 139.98207 1.000 29.78665 605 LEU b O 1
ATOM 6461 N N . ASN D 1 141 ? 94.39974 97.84000 138.93806 1.000 27.34195 606 ASN b N 1
ATOM 6462 C CA . ASN D 1 141 ? 95.70134 97.20935 139.12112 1.000 29.03988 606 ASN b CA 1
ATOM 6463 C C . ASN D 1 141 ? 96.72874 98.10945 139.79833 1.000 29.10675 606 ASN b C 1
ATOM 6464 O O . ASN D 1 141 ? 97.60551 97.61423 140.51244 1.000 32.82122 606 ASN b O 1
ATOM 6469 N N . LEU D 1 142 ? 96.63994 99.42459 139.58256 1.000 30.28207 607 LEU b N 1
ATOM 6470 C CA . LEU D 1 142 ? 97.67052 100.32364 140.09759 1.000 31.54787 607 LEU b CA 1
ATOM 6471 C C . LEU D 1 142 ? 97.70202 100.32859 141.62050 1.000 33.73800 607 LEU b C 1
ATOM 6472 O O . LEU D 1 142 ? 98.78020 100.33813 142.22515 1.000 37.61122 607 LEU b O 1
ATOM 6477 N N . VAL D 1 143 ? 96.54066 100.32637 142.25619 1.000 35.64518 608 VAL b N 1
ATOM 6478 C CA . VAL D 1 143 ? 96.48556 100.28509 143.71816 1.000 40.94047 608 VAL b CA 1
ATOM 6479 C C . VAL D 1 143 ? 96.76214 98.85684 144.17973 1.000 42.13618 608 VAL b C 1
ATOM 6480 O O . VAL D 1 143 ? 96.06992 97.92743 143.73676 1.000 43.08319 608 VAL b O 1
ATOM 6484 N N . PRO D 1 144 ? 97.75457 98.64047 145.04106 1.000 44.73823 609 PRO b N 1
ATOM 6485 C CA . PRO D 1 144 ? 98.01360 97.28583 145.54057 1.000 48.49570 609 PRO b CA 1
ATOM 6486 C C . PRO D 1 144 ? 96.83349 96.75625 146.34112 1.000 54.48277 609 PRO b C 1
ATOM 6487 O O . PRO D 1 144 ? 96.07701 97.51338 146.95314 1.000 53.25513 609 PRO b O 1
ATOM 6491 N N . GLY D 1 145 ? 96.68217 95.43603 146.32611 1.000 57.91914 610 GLY b N 1
ATOM 6492 C CA . GLY D 1 145 ? 95.55545 94.80398 146.97799 1.000 60.54001 610 GLY b CA 1
ATOM 6493 C C . GLY D 1 145 ? 95.59274 94.94809 148.48749 1.000 65.01709 610 GLY b C 1
ATOM 6494 O O . GLY D 1 145 ? 96.57798 95.37639 149.09008 1.000 66.07277 610 GLY b O 1
ATOM 6495 N N . THR D 1 146 ? 94.46971 94.57853 149.10894 1.000 66.78017 611 THR b N 1
ATOM 6496 C CA . THR D 1 146 ? 94.34534 94.70766 150.55709 1.000 68.76505 611 THR b CA 1
ATOM 6497 C C . THR D 1 146 ? 95.33430 93.81289 151.29223 1.000 71.80091 611 THR b C 1
ATOM 6498 O O . THR D 1 146 ? 95.77694 94.15555 152.39426 1.000 72.80073 611 THR b O 1
ATOM 6502 N N . GLU D 1 147 ? 95.68758 92.66617 150.70723 1.000 71.93901 612 GLU b N 1
ATOM 6503 C CA . GLU D 1 147 ? 96.63139 91.76202 151.35729 1.000 72.63913 612 GLU b CA 1
ATOM 6504 C C . GLU D 1 147 ? 98.00104 92.41285 151.51396 1.000 72.86541 612 GLU b C 1
ATOM 6505 O O . GLU D 1 147 ? 98.61942 92.33403 152.58103 1.000 72.89594 612 GLU b O 1
ATOM 6511 N N . ALA D 1 148 ? 98.49022 93.06723 150.45719 1.000 70.87604 613 ALA b N 1
ATOM 6512 C CA . ALA D 1 148 ? 99.79334 93.72236 150.52899 1.000 70.80443 613 ALA b CA 1
ATOM 6513 C C . ALA D 1 148 ? 99.78298 94.87667 151.52415 1.000 72.78547 613 ALA b C 1
ATOM 6514 O O . ALA D 1 148 ? 100.73775 95.05189 152.29221 1.000 73.08379 613 ALA b O 1
ATOM 6516 N N . ILE D 1 149 ? 98.71386 95.67607 151.52113 1.000 73.29966 614 ILE b N 1
ATOM 6517 C CA . ILE D 1 149 ? 98.61634 96.79861 152.44973 1.000 72.90576 614 ILE b CA 1
ATOM 6518 C C . ILE D 1 149 ? 98.57618 96.29837 153.88777 1.000 74.25771 614 ILE b C 1
ATOM 6519 O O . ILE D 1 149 ? 99.21377 96.87291 154.77877 1.000 73.86363 614 ILE b O 1
ATOM 6524 N N . ALA D 1 150 ? 97.82521 95.22268 154.13825 1.000 74.65998 615 ALA b N 1
ATOM 6525 C CA . ALA D 1 150 ? 97.78585 94.64159 155.47614 1.000 74.21250 615 ALA b CA 1
ATOM 6526 C C . ALA D 1 150 ? 99.14808 94.09209 155.87995 1.000 75.36311 615 ALA b C 1
ATOM 6527 O O . ALA D 1 150 ? 99.56688 94.23800 157.03445 1.000 75.22228 615 ALA b O 1
ATOM 6529 N N . GLY D 1 151 ? 99.85114 93.45002 154.94408 1.000 73.98098 616 GLY b N 1
ATOM 6530 C CA . GLY D 1 151 ? 101.17776 92.94050 155.24909 1.000 72.98659 616 GLY b CA 1
ATOM 6531 C C . GLY D 1 151 ? 102.15707 94.04203 155.60309 1.000 74.42298 616 GLY b C 1
ATOM 6532 O O . GLY D 1 151 ? 102.97247 93.89130 156.51632 1.000 74.35441 616 GLY b O 1
ATOM 6533 N N . VAL D 1 152 ? 102.09754 95.16194 154.87913 1.000 74.94994 617 VAL b N 1
ATOM 6534 C CA . VAL D 1 152 ? 102.92544 96.31236 155.23189 1.000 75.48590 617 VAL b CA 1
ATOM 6535 C C . VAL D 1 152 ? 102.53210 96.84744 156.60274 1.000 75.92574 617 VAL b C 1
ATOM 6536 O O . VAL D 1 152 ? 103.39142 97.14486 157.44175 1.000 75.98748 617 VAL b O 1
ATOM 6540 N N . ALA D 1 153 ? 101.23292 96.96840 156.85459 1.000 75.54837 618 ALA b N 1
ATOM 6541 C CA . ALA D 1 153 ? 100.73620 97.46025 158.13343 1.000 76.27221 618 ALA b CA 1
ATOM 6542 C C . ALA D 1 153 ? 100.76306 96.36061 159.19001 1.000 75.43499 618 ALA b C 1
ATOM 6543 O O . ALA D 1 153 ? 101.77694 96.14947 159.85537 1.000 73.91466 618 ALA b O 1
ATOM 6545 N N . ALA E 2 10 ? 85.37283 119.11921 145.58601 1.000 44.55690 99 ALA B N 1
ATOM 6546 C CA . ALA E 2 10 ? 84.59353 119.98442 144.70891 1.000 43.11654 99 ALA B CA 1
ATOM 6547 C C . ALA E 2 10 ? 84.62185 119.47052 143.27432 1.000 40.86587 99 ALA B C 1
ATOM 6548 O O . ALA E 2 10 ? 84.58383 118.26402 143.03618 1.000 42.81163 99 ALA B O 1
ATOM 6550 N N . ASN E 2 11 ? 84.68814 120.39499 142.32098 1.000 37.53401 100 ASN B N 1
ATOM 6551 C CA . ASN E 2 11 ? 84.73468 120.06917 140.90287 1.000 31.87700 100 ASN B CA 1
ATOM 6552 C C . ASN E 2 11 ? 86.01558 120.63517 140.30803 1.000 28.12005 100 ASN B C 1
ATOM 6553 O O . ASN E 2 11 ? 86.35289 121.79915 140.54645 1.000 28.47782 100 ASN B O 1
ATOM 6558 N N . TYR E 2 12 ? 86.72836 119.81147 139.54265 1.000 25.15965 101 TYR B N 1
ATOM 6559 C CA . TYR E 2 12 ? 87.98994 120.21442 138.92947 1.000 17.42842 101 TYR B CA 1
ATOM 6560 C C . TYR E 2 12 ? 87.97808 119.76995 137.47688 1.000 12.77215 101 TYR B C 1
ATOM 6561 O O . TYR E 2 12 ? 87.94415 118.57063 137.19843 1.000 15.60804 101 TYR B O 1
ATOM 6570 N N . THR E 2 13 ? 88.00757 120.72133 136.55397 1.000 11.23655 102 THR B N 1
ATOM 6571 C CA . THR E 2 13 ? 87.91032 120.41383 135.13525 1.000 8.56550 102 THR B CA 1
ATOM 6572 C C . THR E 2 13 ? 89.28764 120.53043 134.49560 1.000 5.19378 102 THR B C 1
ATOM 6573 O O . THR E 2 13 ? 89.96258 121.55263 134.64565 1.000 10.06612 102 THR B O 1
ATOM 6577 N N . TYR E 2 14 ? 89.69629 119.48223 133.78632 1.000 3.73254 103 TYR B N 1
ATOM 6578 C CA . TYR E 2 14 ? 91.01032 119.40653 133.16545 1.000 3.10969 103 TYR B CA 1
ATOM 6579 C C . TYR E 2 14 ? 90.87541 119.06081 131.69142 1.000 1.39689 103 TYR B C 1
ATOM 6580 O O . TYR E 2 14 ? 89.92110 118.40177 131.27511 1.000 1.35525 103 TYR B O 1
ATOM 6589 N N . TRP E 2 15 ? 91.84811 119.50653 130.90487 1.000 1.46078 104 TRP B N 1
ATOM 6590 C CA . TRP E 2 15 ? 91.91323 119.09834 129.51086 1.000 0.73831 104 TRP B CA 1
ATOM 6591 C C . TRP E 2 15 ? 92.35190 117.64397 129.41944 1.000 0.93524 104 TRP B C 1
ATOM 6592 O O . TRP E 2 15 ? 93.25597 117.20496 130.13478 1.000 1.41476 104 TRP B O 1
ATOM 6603 N N . ALA E 2 16 ? 91.69766 116.89030 128.54403 1.000 0.87360 105 ALA B N 1
ATOM 6604 C CA . ALA E 2 16 ? 92.03831 115.50078 128.30557 1.000 0.83617 105 ALA B CA 1
ATOM 6605 C C . ALA E 2 16 ? 92.19118 115.27952 126.81123 1.000 0.55507 105 ALA B C 1
ATOM 6606 O O . ALA E 2 16 ? 91.53857 115.94080 126.00000 1.000 1.49133 105 ALA B O 1
ATOM 6608 N N . TYR E 2 17 ? 93.06476 114.34510 126.45647 1.000 0.80950 106 TYR B N 1
ATOM 6609 C CA . TYR E 2 17 ? 93.28075 113.94916 125.07354 1.000 0.77530 106 TYR B CA 1
ATOM 6610 C C . TYR E 2 17 ? 92.71112 112.55192 124.87307 1.000 0.65995 106 TYR B C 1
ATOM 6611 O O . TYR E 2 17 ? 93.09670 111.61277 125.57743 1.000 1.43659 106 TYR B O 1
ATOM 6620 N N . VAL E 2 18 ? 91.79448 112.42123 123.92182 1.000 0.85814 107 VAL B N 1
ATOM 6621 C CA . VAL E 2 18 ? 91.21789 111.12917 123.56682 1.000 0.83213 107 VAL B CA 1
ATOM 6622 C C . VAL E 2 18 ? 91.86091 110.69279 122.25658 1.000 0.85199 107 VAL B C 1
ATOM 6623 O O . VAL E 2 18 ? 91.53688 111.23981 121.19070 1.000 1.80613 107 VAL B O 1
ATOM 6627 N N . PRO E 2 19 ? 92.78778 109.73023 122.29705 1.000 0.72343 108 PRO B N 1
ATOM 6628 C CA . PRO E 2 19 ? 93.53530 109.38487 121.07600 1.000 0.75350 108 PRO B CA 1
ATOM 6629 C C . PRO E 2 19 ? 92.69301 108.69805 120.01877 1.000 0.78348 108 PRO B C 1
ATOM 6630 O O . PRO E 2 19 ? 92.88909 108.94756 118.82435 1.000 1.03876 108 PRO B O 1
ATOM 6634 N N . PHE E 2 20 ? 91.76293 107.83619 120.41666 1.000 0.73037 109 PHE B N 1
ATOM 6635 C CA . PHE E 2 20 ? 90.93682 107.07153 119.48288 1.000 0.80642 109 PHE B CA 1
ATOM 6636 C C . PHE E 2 20 ? 89.47358 107.31570 119.81667 1.000 1.23609 109 PHE B C 1
ATOM 6637 O O . PHE E 2 20 ? 88.79488 106.45178 120.38258 1.000 1.73461 109 PHE B O 1
ATOM 6645 N N . PRO E 2 21 ? 88.95568 108.49045 119.48029 1.000 1.47949 110 PRO B N 1
ATOM 6646 C CA . PRO E 2 21 ? 87.57182 108.80712 119.80655 1.000 1.09678 110 PRO B CA 1
ATOM 6647 C C . PRO E 2 21 ? 86.61701 108.12978 118.83979 1.000 1.30161 110 PRO B C 1
ATOM 6648 O O . PRO E 2 21 ? 86.96139 107.89603 117.67218 1.000 1.84697 110 PRO B O 1
ATOM 6652 N N . PRO E 2 22 ? 85.40384 107.80641 119.28430 1.000 1.12977 111 PRO B N 1
ATOM 6653 C CA . PRO E 2 22 ? 84.42597 107.17344 118.38597 1.000 1.51411 111 PRO B CA 1
ATOM 6654 C C . PRO E 2 22 ? 83.80057 108.12758 117.37297 1.000 1.41266 111 PRO B C 1
ATOM 6655 O O . PRO E 2 22 ? 82.73827 107.83111 116.81930 1.000 5.97424 111 PRO B O 1
ATOM 6659 N N . LEU E 2 23 ? 84.42354 109.28049 117.14315 1.000 1.35775 112 LEU B N 1
ATOM 6660 C CA . LEU E 2 23 ? 83.93347 110.25345 116.18108 1.000 2.30436 112 LEU B CA 1
ATOM 6661 C C . LEU E 2 23 ? 84.33883 109.86126 114.76237 1.000 2.07665 112 LEU B C 1
ATOM 6662 O O . LEU E 2 23 ? 85.16083 108.97009 114.53761 1.000 2.55865 112 LEU B O 1
ATOM 6667 N N . ILE E 2 24 ? 83.74533 110.55261 113.79336 1.000 1.95155 113 ILE B N 1
ATOM 6668 C CA . ILE E 2 24 ? 84.10920 110.41612 112.39324 1.000 2.25849 113 ILE B CA 1
ATOM 6669 C C . ILE E 2 24 ? 84.24742 111.80718 111.79476 1.000 3.93958 113 ILE B C 1
ATOM 6670 O O . ILE E 2 24 ? 83.67478 112.78343 112.28185 1.000 3.71502 113 ILE B O 1
ATOM 6675 N N . ARG E 2 25 ? 85.02995 111.88550 110.72744 1.000 3.95704 114 ARG B N 1
ATOM 6676 C CA . ARG E 2 25 ? 85.18377 113.11007 109.96350 1.000 3.45059 114 ARG B CA 1
ATOM 6677 C C . ARG E 2 25 ? 85.03331 112.79017 108.48575 1.000 3.14599 114 ARG B C 1
ATOM 6678 O O . ARG E 2 25 ? 85.41029 111.71085 108.02514 1.000 4.98774 114 ARG B O 1
ATOM 6686 N N . ALA E 2 26 ? 84.46603 113.73549 107.74808 1.000 2.84654 115 ALA B N 1
ATOM 6687 C CA . ALA E 2 26 ? 84.25121 113.53377 106.32505 1.000 3.19425 115 ALA B CA 1
ATOM 6688 C C . ALA E 2 26 ? 85.57998 113.45363 105.58759 1.000 4.11679 115 ALA B C 1
ATOM 6689 O O . ALA E 2 26 ? 86.52580 114.18316 105.89260 1.000 4.14323 115 ALA B O 1
ATOM 6691 N N . VAL E 2 27 ? 85.65362 112.54326 104.62769 1.000 3.06704 116 VAL B N 1
ATOM 6692 C CA . VAL E 2 27 ? 86.74798 112.54006 103.66794 1.000 3.08983 116 VAL B CA 1
ATOM 6693 C C . VAL E 2 27 ? 86.52631 113.69413 102.70224 1.000 3.08778 116 VAL B C 1
ATOM 6694 O O . VAL E 2 27 ? 85.43912 113.83759 102.13245 1.000 4.50985 116 VAL B O 1
ATOM 6698 N N . THR E 2 28 ? 87.54279 114.52887 102.52862 1.000 3.21512 117 THR B N 1
ATOM 6699 C CA . THR E 2 28 ? 87.43261 115.71723 101.69834 1.000 3.45884 117 THR B CA 1
ATOM 6700 C C . THR E 2 28 ? 88.15430 115.51145 100.37439 1.000 3.43108 117 THR B C 1
ATOM 6701 O O . THR E 2 28 ? 88.92582 114.56660 100.18882 1.000 4.12158 117 THR B O 1
ATOM 6705 N N . TRP E 2 29 ? 87.88300 116.42860 99.44717 1.000 2.57346 118 TRP B N 1
ATOM 6706 C CA . TRP E 2 29 ? 88.54404 116.43947 98.15183 1.000 2.84289 118 TRP B CA 1
ATOM 6707 C C . TRP E 2 29 ? 90.02997 116.75189 98.25509 1.000 3.93464 118 TRP B C 1
ATOM 6708 O O . TRP E 2 29 ? 90.76026 116.51852 97.28841 1.000 6.37109 118 TRP B O 1
ATOM 6719 N N . MET E 2 30 ? 90.49127 117.26599 99.39233 1.000 3.14032 119 MET B N 1
ATOM 6720 C CA . MET E 2 30 ? 91.91193 117.47905 99.61774 1.000 5.55963 119 MET B CA 1
ATOM 6721 C C . MET E 2 30 ? 92.61934 116.23124 100.12876 1.000 4.17608 119 MET B C 1
ATOM 6722 O O . MET E 2 30 ? 93.85326 116.20562 100.15532 1.000 6.93556 119 MET B O 1
ATOM 6727 N N . ASP E 2 31 ? 91.87403 115.20557 100.53139 1.000 3.68843 120 ASP B N 1
ATOM 6728 C CA . ASP E 2 31 ? 92.47352 113.91557 100.83460 1.000 3.77324 120 ASP B CA 1
ATOM 6729 C C . ASP E 2 31 ? 93.01101 113.27532 99.56181 1.000 4.21507 120 ASP B C 1
ATOM 6730 O O . ASP E 2 31 ? 92.53351 113.53990 98.45717 1.000 4.70818 120 ASP B O 1
ATOM 6735 N N . ASN E 2 32 ? 94.02169 112.43846 99.72463 1.000 2.66772 121 ASN B N 1
ATOM 6736 C CA . ASN E 2 32 ? 94.49795 111.61527 98.63001 1.000 2.51068 121 ASN B CA 1
ATOM 6737 C C . ASN E 2 32 ? 93.57985 110.40612 98.46215 1.000 1.93490 121 ASN B C 1
ATOM 6738 O O . ASN E 2 32 ? 92.82430 110.06550 99.37480 1.000 2.16960 121 ASN B O 1
ATOM 6743 N N . PRO E 2 33 ? 93.60553 109.75440 97.29553 1.000 2.64230 122 PRO B N 1
ATOM 6744 C CA . PRO E 2 33 ? 92.62757 108.68971 97.02766 1.000 3.80318 122 PRO B CA 1
ATOM 6745 C C . PRO E 2 33 ? 92.67954 107.57454 98.06298 1.000 3.31945 122 PRO B C 1
ATOM 6746 O O . PRO E 2 33 ? 93.74921 107.16467 98.51597 1.000 3.48521 122 PRO B O 1
ATOM 6750 N N . ILE E 2 34 ? 91.50104 107.08747 98.43003 1.000 3.73908 123 ILE B N 1
ATOM 6751 C CA . ILE E 2 34 ? 91.36840 106.00056 99.37673 1.000 4.76165 123 ILE B CA 1
ATOM 6752 C C . ILE E 2 34 ? 91.12597 104.70590 98.60975 1.000 5.27687 123 ILE B C 1
ATOM 6753 O O . ILE E 2 34 ? 90.85841 104.70720 97.41112 1.000 6.28228 123 ILE B O 1
ATOM 6758 N N . GLU E 2 35 ? 91.22519 103.58040 99.30964 1.000 5.19528 124 GLU B N 1
ATOM 6759 C CA . GLU E 2 35 ? 91.06336 102.27034 98.69505 1.000 5.32541 124 GLU B CA 1
ATOM 6760 C C . GLU E 2 35 ? 89.59609 101.85757 98.69646 1.000 5.89829 124 GLU B C 1
ATOM 6761 O O . GLU E 2 35 ? 88.93893 101.87779 99.74126 1.000 5.28079 124 GLU B O 1
ATOM 6767 N N . VAL E 2 36 ? 89.08927 101.48646 97.52426 1.000 5.35539 125 VAL B N 1
ATOM 6768 C CA . VAL E 2 36 ? 87.77981 100.86217 97.37992 1.000 5.58495 125 VAL B CA 1
ATOM 6769 C C . VAL E 2 36 ? 87.98839 99.49987 96.73475 1.000 6.19682 125 VAL B C 1
ATOM 6770 O O . VAL E 2 36 ? 88.60568 99.40070 95.66931 1.000 8.08795 125 VAL B O 1
ATOM 6774 N N . TYR E 2 37 ? 87.47969 98.45650 97.37912 1.000 5.45407 126 TYR B N 1
ATOM 6775 C CA . TYR E 2 37 ? 87.73010 97.08125 96.96937 1.000 7.28884 126 TYR B CA 1
ATOM 6776 C C . TYR E 2 37 ? 86.49020 96.51493 96.28965 1.000 9.10992 126 TYR B C 1
ATOM 6777 O O . TYR E 2 37 ? 85.40317 96.51389 96.87404 1.000 10.22754 126 TYR B O 1
ATOM 6786 N N . VAL E 2 38 ? 86.65910 96.02850 95.06622 1.000 9.15586 127 VAL B N 1
ATOM 6787 C CA . VAL E 2 38 ? 85.58196 95.40764 94.30736 1.000 7.24658 127 VAL B CA 1
ATOM 6788 C C . VAL E 2 38 ? 85.82529 93.90619 94.26997 1.000 10.99498 127 VAL B C 1
ATOM 6789 O O . VAL E 2 38 ? 86.96955 93.44100 94.24684 1.000 12.80743 127 VAL B O 1
ATOM 6793 N N . ASN E 2 39 ? 84.73680 93.14391 94.26534 1.000 10.93885 128 ASN B N 1
ATOM 6794 C CA . ASN E 2 39 ? 84.80303 91.69862 94.42663 1.000 12.31713 128 ASN B CA 1
ATOM 6795 C C . ASN E 2 39 ? 84.87150 90.93479 93.11001 1.000 17.03908 128 ASN B C 1
ATOM 6796 O O . ASN E 2 39 ? 84.86633 89.70039 93.13227 1.000 22.11863 128 ASN B O 1
ATOM 6801 N N . ASP E 2 40 ? 84.92950 91.61953 91.97061 1.000 14.57034 129 ASP B N 1
ATOM 6802 C CA . ASP E 2 40 ? 84.96841 90.95912 90.66573 1.000 19.08617 129 ASP B CA 1
ATOM 6803 C C . ASP E 2 40 ? 86.10651 91.55380 89.84232 1.000 19.54683 129 ASP B C 1
ATOM 6804 O O . ASP E 2 40 ? 85.96836 92.64077 89.27448 1.000 21.62011 129 ASP B O 1
ATOM 6809 N N . SER E 2 41 ? 87.22603 90.83392 89.77103 1.000 18.80286 130 SER B N 1
ATOM 6810 C CA . SER E 2 41 ? 88.36953 91.27792 88.98571 1.000 19.53099 130 SER B CA 1
ATOM 6811 C C . SER E 2 41 ? 88.20601 91.01271 87.49540 1.000 21.38557 130 SER B C 1
ATOM 6812 O O . SER E 2 41 ? 89.03190 91.48356 86.70641 1.000 23.59981 130 SER B O 1
ATOM 6815 N N . VAL E 2 42 ? 87.17257 90.27064 87.09370 1.000 20.05812 131 VAL B N 1
ATOM 6816 C CA . VAL E 2 42 ? 86.95054 90.01083 85.67418 1.000 22.24135 131 VAL B CA 1
ATOM 6817 C C . VAL E 2 42 ? 86.60823 91.30173 84.94007 1.000 17.31089 131 VAL B C 1
ATOM 6818 O O . VAL E 2 42 ? 87.09380 91.54899 83.83041 1.000 20.11996 131 VAL B O 1
ATOM 6822 N N . TRP E 2 43 ? 85.77729 92.14994 85.54930 1.000 16.53511 132 TRP B N 1
ATOM 6823 C CA . TRP E 2 43 ? 85.28518 93.35127 84.89108 1.000 19.69769 132 TRP B CA 1
ATOM 6824 C C . TRP E 2 43 ? 85.78530 94.65284 85.49968 1.000 16.50893 132 TRP B C 1
ATOM 6825 O O . TRP E 2 43 ? 85.69630 95.69126 84.83980 1.000 21.58553 132 TRP B O 1
ATOM 6836 N N . VAL E 2 44 ? 86.29913 94.63005 86.72485 1.000 18.94632 133 VAL B N 1
ATOM 6837 C CA . VAL E 2 44 ? 86.73250 95.84879 87.40478 1.000 16.01439 133 VAL B CA 1
ATOM 6838 C C . VAL E 2 44 ? 88.18440 95.68554 87.84120 1.000 15.47128 133 VAL B C 1
ATOM 6839 O O . VAL E 2 44 ? 88.55625 94.62429 88.36165 1.000 21.11883 133 VAL B O 1
ATOM 6843 N N . PRO E 2 45 ? 89.03569 96.69041 87.64481 1.000 16.50577 134 PRO B N 1
ATOM 6844 C CA . PRO E 2 45 ? 90.42560 96.58879 88.10743 1.000 12.98948 134 PRO B CA 1
ATOM 6845 C C . PRO E 2 45 ? 90.51523 96.59802 89.62741 1.000 11.50980 134 PRO B C 1
ATOM 6846 O O . PRO E 2 45 ? 89.53172 96.78091 90.34580 1.000 11.80451 134 PRO B O 1
ATOM 6850 N N . GLY E 2 46 ? 91.74337 96.39963 90.11512 1.000 14.64410 135 GLY B N 1
ATOM 6851 C CA . GLY E 2 46 ? 91.98461 96.28423 91.52437 1.000 9.24311 135 GLY B CA 1
ATOM 6852 C C . GLY E 2 46 ? 91.83880 97.61327 92.24636 1.000 7.02041 135 GLY B C 1
ATOM 6853 O O . GLY E 2 46 ? 91.63729 98.66675 91.62965 1.000 10.80662 135 GLY B O 1
ATOM 6854 N N . PRO E 2 47 ? 91.93630 97.57131 93.58307 1.000 7.89239 136 PRO B N 1
ATOM 6855 C CA . PRO E 2 47 ? 92.18095 96.39622 94.43391 1.000 7.25905 136 PRO B CA 1
ATOM 6856 C C . PRO E 2 47 ? 90.95126 95.49931 94.56178 1.000 7.47033 136 PRO B C 1
ATOM 6857 O O . PRO E 2 47 ? 89.82079 95.95825 94.43363 1.000 8.24743 136 PRO B O 1
ATOM 6861 N N . ILE E 2 48 ? 91.15360 94.21078 94.82324 1.000 9.85166 137 ILE B N 1
ATOM 6862 C CA . ILE E 2 48 ? 90.09456 93.21115 94.77936 1.000 8.14403 137 ILE B CA 1
ATOM 6863 C C . ILE E 2 48 ? 89.92984 92.58637 96.15743 1.000 9.39268 137 ILE B C 1
ATOM 6864 O O . ILE E 2 48 ? 90.91644 92.29663 96.84192 1.000 17.57089 137 ILE B O 1
ATOM 6869 N N . ASP E 2 49 ? 88.67636 92.39197 96.56484 1.000 11.13522 138 ASP B N 1
ATOM 6870 C CA . ASP E 2 49 ? 88.36633 91.65033 97.78582 1.000 14.85610 138 ASP B CA 1
ATOM 6871 C C . ASP E 2 49 ? 86.94602 91.11784 97.65228 1.000 17.43784 138 ASP B C 1
ATOM 6872 O O . ASP E 2 49 ? 85.99507 91.90360 97.60659 1.000 16.74032 138 ASP B O 1
ATOM 6877 N N . ASP E 2 50 ? 86.80475 89.79633 97.59332 1.000 19.79325 139 ASP B N 1
ATOM 6878 C CA . ASP E 2 50 ? 85.49834 89.16557 97.46191 1.000 21.20429 139 ASP B CA 1
ATOM 6879 C C . ASP E 2 50 ? 84.85301 88.84474 98.80251 1.000 25.51254 139 ASP B C 1
ATOM 6880 O O . ASP E 2 50 ? 83.75158 88.28859 98.82578 1.000 31.13475 139 ASP B O 1
ATOM 6885 N N . ARG E 2 51 ? 85.50756 89.17212 99.91063 1.000 23.76872 140 ARG B N 1
ATOM 6886 C CA . ARG E 2 51 ? 84.95984 88.85699 101.21961 1.000 26.27341 140 ARG B CA 1
ATOM 6887 C C . ARG E 2 51 ? 83.77544 89.75684 101.55109 1.000 31.20557 140 ARG B C 1
ATOM 6888 O O . ARG E 2 51 ? 83.69454 90.90897 101.11723 1.000 31.34902 140 ARG B O 1
ATOM 6896 N N . CYS E 2 52 ? 82.84845 89.20854 102.32912 1.000 32.47731 141 CYS B N 1
ATOM 6897 C CA . CYS E 2 52 ? 81.78874 89.99894 102.92114 1.000 36.60153 141 CYS B CA 1
ATOM 6898 C C . CYS E 2 52 ? 82.36706 90.87488 104.03071 1.000 34.59018 141 CYS B C 1
ATOM 6899 O O . CYS E 2 52 ? 83.48506 90.63988 104.49448 1.000 37.39840 141 CYS B O 1
ATOM 6902 N N . PRO E 2 53 ? 81.63630 91.90611 104.45832 1.000 34.07160 142 PRO B N 1
ATOM 6903 C CA . PRO E 2 53 ? 82.12512 92.73341 105.56833 1.000 31.65565 142 PRO B CA 1
ATOM 6904 C C . PRO E 2 53 ? 82.41762 91.88684 106.79781 1.000 32.67446 142 PRO B C 1
ATOM 6905 O O . PRO E 2 53 ? 81.71894 90.91288 107.08459 1.000 33.28599 142 PRO B O 1
ATOM 6909 N N . ALA E 2 54 ? 83.48005 92.26204 107.51573 1.000 29.53360 143 ALA B N 1
ATOM 6910 C CA . ALA E 2 54 ? 83.89031 91.49856 108.68949 1.000 30.38053 143 ALA B CA 1
ATOM 6911 C C . ALA E 2 54 ? 82.77925 91.42118 109.72666 1.000 32.02433 143 ALA B C 1
ATOM 6912 O O . ALA E 2 54 ? 82.68990 90.43647 110.46769 1.000 35.16705 143 ALA B O 1
ATOM 6914 N N . LYS E 2 55 ? 81.91960 92.43536 109.78454 1.000 26.86345 144 LYS B N 1
ATOM 6915 C CA . LYS E 2 55 ? 80.78859 92.47835 110.70929 1.000 25.79877 144 LYS B CA 1
ATOM 6916 C C . LYS E 2 55 ? 79.53168 92.74777 109.89555 1.000 25.73411 144 LYS B C 1
ATOM 6917 O O . LYS E 2 55 ? 79.00530 93.86820 109.89694 1.000 26.79489 144 LYS B O 1
ATOM 6923 N N . PRO E 2 56 ? 79.02520 91.74135 109.17949 1.000 30.24272 145 PRO B N 1
ATOM 6924 C CA . PRO E 2 56 ? 77.83820 91.97246 108.34037 1.000 29.57863 145 PRO B CA 1
ATOM 6925 C C . PRO E 2 56 ? 76.61474 92.39765 109.12894 1.000 23.53975 145 PRO B C 1
ATOM 6926 O O . PRO E 2 56 ? 75.76458 93.11779 108.59278 1.000 25.14279 145 PRO B O 1
ATOM 6930 N N . GLU E 2 57 ? 76.50139 91.97811 110.39058 1.000 23.60884 146 GLU B N 1
ATOM 6931 C CA . GLU E 2 57 ? 75.33301 92.31735 111.19295 1.000 23.34164 146 GLU B CA 1
ATOM 6932 C C . GLU E 2 57 ? 75.32562 93.77807 111.62424 1.000 23.83999 146 GLU B C 1
ATOM 6933 O O . GLU E 2 57 ? 74.28281 94.27538 112.06087 1.000 24.64473 146 GLU B O 1
ATOM 6939 N N . GLU E 2 58 ? 76.45695 94.47334 111.52029 1.000 24.43782 147 GLU B N 1
ATOM 6940 C CA . GLU E 2 58 ? 76.52184 95.87583 111.90792 1.000 20.84482 147 GLU B CA 1
ATOM 6941 C C . GLU E 2 58 ? 76.20775 96.82676 110.76330 1.000 20.13657 147 GLU B C 1
ATOM 6942 O O . GLU E 2 58 ? 75.96146 98.01150 111.01339 1.000 20.03349 147 GLU B O 1
ATOM 6948 N N . GLU E 2 59 ? 76.20288 96.33949 109.52502 1.000 19.93054 148 GLU B N 1
ATOM 6949 C CA . GLU E 2 59 ? 75.89921 97.19202 108.38402 1.000 19.48604 148 GLU B CA 1
ATOM 6950 C C . GLU E 2 59 ? 74.48104 97.73758 108.48520 1.000 19.00742 148 GLU B C 1
ATOM 6951 O O . GLU E 2 59 ? 73.53426 96.99664 108.76211 1.000 25.96316 148 GLU B O 1
ATOM 6957 N N . GLY E 2 60 ? 74.33829 99.03819 108.25384 1.000 18.48066 149 GLY B N 1
ATOM 6958 C CA . GLY E 2 60 ? 73.04310 99.67937 108.27218 1.000 16.82039 149 GLY B CA 1
ATOM 6959 C C . GLY E 2 60 ? 72.62348 100.27081 109.59673 1.000 15.11732 149 GLY B C 1
ATOM 6960 O O . GLY E 2 60 ? 71.47376 100.70781 109.71894 1.000 20.22187 149 GLY B O 1
ATOM 6961 N N . MET E 2 61 ? 73.50753 100.29691 110.59178 1.000 15.08802 150 MET B N 1
ATOM 6962 C CA . MET E 2 61 ? 73.15794 100.88109 111.87937 1.000 16.92820 150 MET B CA 1
ATOM 6963 C C . MET E 2 61 ? 72.89751 102.37493 111.72942 1.000 13.33556 150 MET B C 1
ATOM 6964 O O . MET E 2 61 ? 73.64666 103.09061 111.05917 1.000 15.63273 150 MET B O 1
ATOM 6969 N N . MET E 2 62 ? 71.81970 102.83912 112.35176 1.000 14.18085 151 MET B N 1
ATOM 6970 C CA . MET E 2 62 ? 71.39430 104.22251 112.21601 1.000 13.89319 151 MET B CA 1
ATOM 6971 C C . MET E 2 62 ? 72.26025 105.15027 113.06010 1.000 9.87524 151 MET B C 1
ATOM 6972 O O . MET E 2 62 ? 72.83876 104.74861 114.07193 1.000 14.90963 151 MET B O 1
ATOM 6977 N N . ILE E 2 63 ? 72.34064 106.40403 112.62486 1.000 9.54495 152 ILE B N 1
ATOM 6978 C CA . ILE E 2 63 ? 73.12629 107.42484 113.30756 1.000 11.62950 152 ILE B CA 1
ATOM 6979 C C . ILE E 2 63 ? 72.67186 108.79128 112.80862 1.000 12.67701 152 ILE B C 1
ATOM 6980 O O . ILE E 2 63 ? 72.37258 108.96792 111.62458 1.000 13.82773 152 ILE B O 1
ATOM 6985 N N . ASN E 2 64 ? 72.59289 109.74976 113.72959 1.000 13.18331 153 ASN B N 1
ATOM 6986 C CA . ASN E 2 64 ? 72.49495 111.15907 113.37641 1.000 14.34672 153 ASN B CA 1
ATOM 6987 C C . ASN E 2 64 ? 73.88675 111.76574 113.27602 1.000 13.64504 153 ASN B C 1
ATOM 6988 O O . ASN E 2 64 ? 74.74684 111.51704 114.12373 1.000 18.80972 153 ASN B O 1
ATOM 6993 N N . ILE E 2 65 ? 74.09913 112.57040 112.23800 1.000 13.74336 154 ILE B N 1
ATOM 6994 C CA . ILE E 2 65 ? 75.39981 113.16077 111.94416 1.000 13.72273 154 ILE B CA 1
ATOM 6995 C C . ILE E 2 65 ? 75.27141 114.67601 111.98760 1.000 15.49114 154 ILE B C 1
ATOM 6996 O O . ILE E 2 65 ? 74.35580 115.24185 111.38099 1.000 14.82587 154 ILE B O 1
ATOM 7001 N N . SER E 2 66 ? 76.19341 115.32698 112.69738 1.000 13.09015 155 SER B N 1
ATOM 7002 C CA . SER E 2 66 ? 76.30799 116.78437 112.67242 1.000 10.71060 155 SER B CA 1
ATOM 7003 C C . SER E 2 66 ? 77.78360 117.12497 112.86602 1.000 11.80425 155 SER B C 1
ATOM 7004 O O . SER E 2 66 ? 78.27871 117.12648 113.99629 1.000 16.43303 155 SER B O 1
ATOM 7007 N N . ILE E 2 67 ? 78.47576 117.41274 111.76406 1.000 9.46304 156 ILE B N 1
ATOM 7008 C CA . ILE E 2 67 ? 79.91014 117.66183 111.79209 1.000 9.13762 156 ILE B CA 1
ATOM 7009 C C . ILE E 2 67 ? 80.22800 118.90889 110.98094 1.000 11.22214 156 ILE B C 1
ATOM 7010 O O . ILE E 2 67 ? 79.40245 119.41480 110.22090 1.000 12.77050 156 ILE B O 1
ATOM 7015 N N . GLY E 2 68 ? 81.44478 119.41769 111.17606 1.000 9.59546 157 GLY B N 1
ATOM 7016 C CA . GLY E 2 68 ? 81.99653 120.45023 110.33044 1.000 7.90374 157 GLY B CA 1
ATOM 7017 C C . GLY E 2 68 ? 83.06028 119.89018 109.39610 1.000 9.16623 157 GLY B C 1
ATOM 7018 O O . GLY E 2 68 ? 83.38227 118.70612 109.40842 1.000 11.80908 157 GLY B O 1
ATOM 7019 N N . TYR E 2 69 ? 83.60864 120.77785 108.57098 1.000 12.52313 158 TYR B N 1
ATOM 7020 C CA . TYR E 2 69 ? 84.68773 120.39490 107.67033 1.000 8.92717 158 TYR B CA 1
ATOM 7021 C C . TYR E 2 69 ? 85.46724 121.63707 107.26895 1.000 10.40762 158 TYR B C 1
ATOM 7022 O O . TYR E 2 69 ? 84.95259 122.75656 107.31100 1.000 12.49181 158 TYR B O 1
ATOM 7031 N N . ARG E 2 70 ? 86.71696 121.41891 106.86595 1.000 10.04972 159 ARG B N 1
ATOM 7032 C CA . ARG E 2 70 ? 87.55936 122.48666 106.34435 1.000 10.61484 159 ARG B CA 1
ATOM 7033 C C . ARG E 2 70 ? 87.59590 122.52449 104.82433 1.000 13.43531 159 ARG B C 1
ATOM 7034 O O . ARG E 2 70 ? 87.65687 123.61187 104.24286 1.000 14.12394 159 ARG B O 1
ATOM 7042 N N . TYR E 2 71 ? 87.54040 121.36867 104.17043 1.000 11.20242 160 TYR B N 1
ATOM 7043 C CA . TYR E 2 71 ? 87.56196 121.27204 102.72354 1.000 9.16779 160 TYR B CA 1
ATOM 7044 C C . TYR E 2 71 ? 86.31770 120.54008 102.23612 1.000 8.09251 160 TYR B C 1
ATOM 7045 O O . TYR E 2 71 ? 85.74854 119.73055 102.97404 1.000 11.68561 160 TYR B O 1
ATOM 7054 N N . PRO E 2 72 ? 85.86268 120.81689 101.01506 1.000 8.34527 161 PRO B N 1
ATOM 7055 C CA . PRO E 2 72 ? 84.59789 120.24126 100.53362 1.000 7.76208 161 PRO B CA 1
ATOM 7056 C C . PRO E 2 72 ? 84.58267 118.73013 100.66965 1.000 5.37492 161 PRO B C 1
ATOM 7057 O O . PRO E 2 72 ? 85.46875 118.03669 100.14884 1.000 5.88158 161 PRO B O 1
ATOM 7061 N N . PRO E 2 73 ? 83.59697 118.18728 101.37842 1.000 5.59544 162 PRO B N 1
ATOM 7062 C CA . PRO E 2 73 ? 83.53043 116.73646 101.56860 1.000 3.85563 162 PRO B CA 1
ATOM 7063 C C . PRO E 2 73 ? 83.20836 116.01993 100.26878 1.000 3.59136 162 PRO B C 1
ATOM 7064 O O . PRO E 2 73 ? 82.60799 116.57469 99.34763 1.000 4.04211 162 PRO B O 1
ATOM 7068 N N . ILE E 2 74 ? 83.62260 114.76082 100.20572 1.000 2.85574 163 ILE B N 1
ATOM 7069 C CA . ILE E 2 74 ? 83.32786 113.90510 99.06434 1.000 2.82465 163 ILE B CA 1
ATOM 7070 C C . ILE E 2 74 ? 81.97267 113.25481 99.31365 1.000 5.88568 163 ILE B C 1
ATOM 7071 O O . ILE E 2 74 ? 81.82720 112.41779 100.20777 1.000 6.51763 163 ILE B O 1
ATOM 7076 N N . CYS E 2 75 ? 80.97754 113.65168 98.52819 1.000 3.83344 164 CYS B N 1
ATOM 7077 C CA . CYS E 2 75 ? 79.63072 113.11184 98.61887 1.000 5.88141 164 CYS B CA 1
ATOM 7078 C C . CYS E 2 75 ? 79.15172 112.72951 97.22735 1.000 4.94740 164 CYS B C 1
ATOM 7079 O O . CYS E 2 75 ? 79.42791 113.43380 96.25360 1.000 8.02549 164 CYS B O 1
ATOM 7082 N N . LEU E 2 76 ? 78.44835 111.60592 97.13652 1.000 6.28502 165 LEU B N 1
ATOM 7083 C CA . LEU E 2 76 ? 77.83768 111.15312 95.89677 1.000 5.93755 165 LEU B CA 1
ATOM 7084 C C . LEU E 2 76 ? 76.32945 111.07087 96.07885 1.000 9.74575 165 LEU B C 1
ATOM 7085 O O . LEU E 2 76 ? 75.83685 110.75274 97.16263 1.000 9.81539 165 LEU B O 1
ATOM 7090 N N . GLY E 2 77 ? 75.59928 111.36619 95.01290 1.000 10.02488 166 GLY B N 1
ATOM 7091 C CA . GLY E 2 77 ? 74.15610 111.34122 95.02536 1.000 9.09664 166 GLY B CA 1
ATOM 7092 C C . GLY E 2 77 ? 73.58859 112.59494 94.40813 1.000 12.49491 166 GLY B C 1
ATOM 7093 O O . GLY E 2 77 ? 74.30640 113.41783 93.83139 1.000 15.91601 166 GLY B O 1
ATOM 7094 N N . ARG E 2 78 ? 72.27555 112.75407 94.53672 1.000 13.03755 167 ARG B N 1
ATOM 7095 C CA . ARG E 2 78 ? 71.54621 113.87204 93.94170 1.000 15.88667 167 ARG B CA 1
ATOM 7096 C C . ARG E 2 78 ? 71.15931 114.83832 95.05809 1.000 19.99244 167 ARG B C 1
ATOM 7097 O O . ARG E 2 78 ? 70.05987 114.76951 95.60876 1.000 26.19865 167 ARG B O 1
ATOM 7105 N N . ALA E 2 79 ? 72.07432 115.74304 95.37937 1.000 19.29810 168 ALA B N 1
ATOM 7106 C CA . ALA E 2 79 ? 71.87445 116.76165 96.40025 1.000 16.23345 168 ALA B CA 1
ATOM 7107 C C . ALA E 2 79 ? 72.98777 117.79196 96.26092 1.000 18.34416 168 ALA B C 1
ATOM 7108 O O . ALA E 2 79 ? 74.05522 117.47725 95.72858 1.000 21.22483 168 ALA B O 1
ATOM 7110 N N . PRO E 2 80 ? 72.75664 119.02281 96.71523 1.000 20.29952 169 PRO B N 1
ATOM 7111 C CA . PRO E 2 80 ? 73.81949 120.03511 96.66201 1.000 19.43070 169 PRO B CA 1
ATOM 7112 C C . PRO E 2 80 ? 75.06330 119.56935 97.40695 1.000 16.11528 169 PRO B C 1
ATOM 7113 O O . PRO E 2 80 ? 74.98396 119.04616 98.52010 1.000 16.55039 169 PRO B O 1
ATOM 7117 N N . GLY E 2 81 ? 76.22046 119.76766 96.78029 1.000 13.99907 170 GLY B N 1
ATOM 7118 C CA . GLY E 2 81 ? 77.47752 119.31161 97.33171 1.000 12.87257 170 GLY B CA 1
ATOM 7119 C C . GLY E 2 81 ? 77.81896 117.86192 97.06473 1.000 14.99980 170 GLY B C 1
ATOM 7120 O O . GLY E 2 81 ? 78.86105 117.39357 97.53853 1.000 15.69818 170 GLY B O 1
ATOM 7121 N N . CYS E 2 82 ? 76.98522 117.13574 96.32727 1.000 15.39517 171 CYS B N 1
ATOM 7122 C CA . CYS E 2 82 ? 77.22059 115.73311 96.02082 1.000 12.43606 171 CYS B CA 1
ATOM 7123 C C . CYS E 2 82 ? 77.24167 115.53394 94.51231 1.000 9.59699 171 CYS B C 1
ATOM 7124 O O . CYS E 2 82 ? 76.48586 116.18131 93.78325 1.000 16.21223 171 CYS B O 1
ATOM 7127 N N . LEU E 2 83 ? 78.10930 114.63721 94.04850 1.000 9.99643 172 LEU B N 1
ATOM 7128 C CA . LEU E 2 83 ? 78.22633 114.34785 92.62399 1.000 9.53508 172 LEU B CA 1
ATOM 7129 C C . LEU E 2 83 ? 77.11909 113.39012 92.20196 1.000 7.48694 172 LEU B C 1
ATOM 7130 O O . LEU E 2 83 ? 77.00852 112.28345 92.73860 1.000 9.78912 172 LEU B O 1
ATOM 7135 N N . MET E 2 84 ? 76.31242 113.80940 91.24047 1.000 10.60846 173 MET B N 1
ATOM 7136 C CA . MET E 2 84 ? 75.20694 112.99110 90.76304 1.000 10.97539 173 MET B CA 1
ATOM 7137 C C . MET E 2 84 ? 75.72744 111.83314 89.91249 1.000 10.14349 173 MET B C 1
ATOM 7138 O O . MET E 2 84 ? 76.69124 111.99815 89.16275 1.000 10.40806 173 MET B O 1
ATOM 7143 N N . PRO E 2 85 ? 75.11759 110.65681 90.01709 1.000 10.42368 174 PRO B N 1
ATOM 7144 C CA . PRO E 2 85 ? 75.51943 109.52609 89.17975 1.000 9.93507 174 PRO B CA 1
ATOM 7145 C C . PRO E 2 85 ? 74.69426 109.40920 87.90319 1.000 12.06855 174 PRO B C 1
ATOM 7146 O O . PRO E 2 85 ? 73.54995 109.85715 87.81585 1.000 17.92568 174 PRO B O 1
ATOM 7150 N N . ALA E 2 86 ? 75.31501 108.78857 86.90349 1.000 11.12914 175 ALA B N 1
ATOM 7151 C CA . ALA E 2 86 ? 74.67161 108.47570 85.63368 1.000 14.37612 175 ALA B CA 1
ATOM 7152 C C . ALA E 2 86 ? 75.45279 107.35427 84.96862 1.000 11.59894 175 ALA B C 1
ATOM 7153 O O . ALA E 2 86 ? 76.58564 107.05949 85.34705 1.000 9.42133 175 ALA B O 1
ATOM 7155 N N . VAL E 2 87 ? 74.83445 106.73015 83.96815 1.000 16.69342 176 VAL B N 1
ATOM 7156 C CA . VAL E 2 87 ? 75.48987 105.63585 83.26483 1.000 11.89993 176 VAL B CA 1
ATOM 7157 C C . VAL E 2 87 ? 76.60476 106.18081 82.38194 1.000 10.45010 176 VAL B C 1
ATOM 7158 O O . VAL E 2 87 ? 76.44228 107.19876 81.69688 1.000 13.89314 176 VAL B O 1
ATOM 7162 N N . GLN E 2 88 ? 77.75331 105.50980 82.40800 1.000 9.61564 177 GLN B N 1
ATOM 7163 C CA . GLN E 2 88 ? 78.84835 105.75364 81.48345 1.000 10.28434 177 GLN B CA 1
ATOM 7164 C C . GLN E 2 88 ? 79.10465 104.48326 80.68614 1.000 7.54930 177 GLN B C 1
ATOM 7165 O O . GLN E 2 88 ? 79.02776 103.37195 81.22480 1.000 9.80784 177 GLN B O 1
ATOM 7171 N N . ASN E 2 89 ? 79.40358 104.65456 79.40169 1.000 10.59777 178 ASN B N 1
ATOM 7172 C CA . ASN E 2 89 ? 79.60806 103.54936 78.47780 1.000 10.34049 178 ASN B CA 1
ATOM 7173 C C . ASN E 2 89 ? 81.04787 103.53901 77.98893 1.000 9.19436 178 ASN B C 1
ATOM 7174 O O . ASN E 2 89 ? 81.54717 104.55118 77.48655 1.000 11.66655 178 ASN B O 1
ATOM 7179 N N . TRP E 2 90 ? 81.70447 102.39302 78.13045 1.000 10.12785 179 TRP B N 1
ATOM 7180 C CA . TRP E 2 90 ? 83.03246 102.16209 77.57914 1.000 9.58452 179 TRP B CA 1
ATOM 7181 C C . TRP E 2 90 ? 82.89962 101.17417 76.42807 1.000 12.26553 179 TRP B C 1
ATOM 7182 O O . TRP E 2 90 ? 82.39508 100.06211 76.61730 1.000 14.12258 179 TRP B O 1
ATOM 7193 N N . LEU E 2 91 ? 83.35232 101.57822 75.24422 1.000 13.55131 180 LEU B N 1
ATOM 7194 C CA . LEU E 2 91 ? 83.15804 100.81360 74.01958 1.000 17.18717 180 LEU B CA 1
ATOM 7195 C C . LEU E 2 91 ? 84.50035 100.37737 73.45132 1.000 18.97436 180 LEU B C 1
ATOM 7196 O O . LEU E 2 91 ? 85.42088 101.19061 73.32463 1.000 20.93289 180 LEU B O 1
ATOM 7201 N N . VAL E 2 92 ? 84.60228 99.09647 73.10950 1.000 20.09278 181 VAL B N 1
ATOM 7202 C CA . VAL E 2 92 ? 85.74687 98.53271 72.40774 1.000 22.63378 181 VAL B CA 1
ATOM 7203 C C . VAL E 2 92 ? 85.30318 98.24981 70.98122 1.000 26.08563 181 VAL B C 1
ATOM 7204 O O . VAL E 2 92 ? 84.31581 97.53433 70.76075 1.000 28.54095 181 VAL B O 1
ATOM 7208 N N . GLU E 2 93 ? 86.02992 98.81215 70.02047 1.000 27.80750 182 GLU B N 1
ATOM 7209 C CA . GLU E 2 93 ? 85.69675 98.72711 68.60646 1.000 32.75472 182 GLU B CA 1
ATOM 7210 C C . GLU E 2 93 ? 86.75341 97.89992 67.88866 1.000 37.20876 182 GLU B C 1
ATOM 7211 O O . GLU E 2 93 ? 87.94985 98.18737 67.99600 1.000 44.79913 182 GLU B O 1
ATOM 7217 N N . VAL E 2 94 ? 86.31319 96.87741 67.16321 1.000 39.85313 183 VAL B N 1
ATOM 7218 C CA . VAL E 2 94 ? 87.21770 96.03543 66.38556 1.000 44.28829 183 VAL B CA 1
ATOM 7219 C C . VAL E 2 94 ? 86.87394 96.19009 64.90972 1.000 46.65165 183 VAL B C 1
ATOM 7220 O O . VAL E 2 94 ? 85.76666 95.82070 64.49491 1.000 45.57027 183 VAL B O 1
ATOM 7224 N N . PRO E 2 95 ? 87.76980 96.74021 64.09152 1.000 49.21784 184 PRO B N 1
ATOM 7225 C CA . PRO E 2 95 ? 87.46871 96.88449 62.66318 1.000 49.46467 184 PRO B CA 1
ATOM 7226 C C . PRO E 2 95 ? 87.27742 95.53059 61.99735 1.000 52.31344 184 PRO B C 1
ATOM 7227 O O . PRO E 2 95 ? 87.91258 94.53790 62.35889 1.000 54.41359 184 PRO B O 1
ATOM 7231 N N . THR E 2 96 ? 86.38424 95.50032 61.01327 1.000 54.79846 185 THR B N 1
ATOM 7232 C CA . THR E 2 96 ? 86.06621 94.28881 60.27248 1.000 60.02049 185 THR B CA 1
ATOM 7233 C C . THR E 2 96 ? 86.38972 94.48870 58.79909 1.000 66.48061 185 THR B C 1
ATOM 7234 O O . THR E 2 96 ? 86.09971 95.54404 58.22691 1.000 63.37790 185 THR B O 1
ATOM 7238 N N . VAL E 2 97 ? 86.99396 93.46582 58.18904 1.000 70.22160 186 VAL B N 1
ATOM 7239 C CA . VAL E 2 97 ? 87.38056 93.53947 56.78453 1.000 73.45736 186 VAL B CA 1
ATOM 7240 C C . VAL E 2 97 ? 86.20291 93.39837 55.83418 1.000 74.31816 186 VAL B C 1
ATOM 7241 O O . VAL E 2 97 ? 86.36148 93.63530 54.63152 1.000 76.34819 186 VAL B O 1
ATOM 7245 N N . SER E 2 98 ? 85.03266 93.01529 56.33579 1.000 73.47949 187 SER B N 1
ATOM 7246 C CA . SER E 2 98 ? 83.87712 92.83405 55.47035 1.000 72.61594 187 SER B CA 1
ATOM 7247 C C . SER E 2 98 ? 83.43125 94.17634 54.89290 1.000 71.10053 187 SER B C 1
ATOM 7248 O O . SER E 2 98 ? 83.48077 95.19858 55.58364 1.000 69.30474 187 SER B O 1
ATOM 7251 N N . PRO E 2 99 ? 82.99647 94.20849 53.62985 1.000 73.35356 188 PRO B N 1
ATOM 7252 C CA . PRO E 2 99 ? 82.56295 95.48396 53.03840 1.000 70.34091 188 PRO B CA 1
ATOM 7253 C C . PRO E 2 99 ? 81.23087 95.98435 53.56791 1.000 69.97235 188 PRO B C 1
ATOM 7254 O O . PRO E 2 99 ? 80.93689 97.17654 53.41759 1.000 68.98401 188 PRO B O 1
ATOM 7258 N N . ILE E 2 100 ? 80.41510 95.12112 54.17835 1.000 68.63291 189 ILE B N 1
ATOM 7259 C CA . ILE E 2 100 ? 79.11335 95.52506 54.69695 1.000 68.25303 189 ILE B CA 1
ATOM 7260 C C . ILE E 2 100 ? 79.12867 95.75130 56.20022 1.000 63.09563 189 ILE B C 1
ATOM 7261 O O . ILE E 2 100 ? 78.08048 96.06111 56.78198 1.000 58.35954 189 ILE B O 1
ATOM 7266 N N . SER E 2 101 ? 80.28098 95.60354 56.84876 1.000 62.97125 190 SER B N 1
ATOM 7267 C CA . SER E 2 101 ? 80.40957 95.81659 58.28348 1.000 56.10840 190 SER B CA 1
ATOM 7268 C C . SER E 2 101 ? 81.57863 96.75322 58.54292 1.000 56.91113 190 SER B C 1
ATOM 7269 O O . SER E 2 101 ? 82.62900 96.63061 57.90527 1.000 61.85967 190 SER B O 1
ATOM 7272 N N . ARG E 2 102 ? 81.39177 97.69107 59.47004 1.000 48.87741 191 ARG B N 1
ATOM 7273 C CA . ARG E 2 102 ? 82.43766 98.62968 59.85166 1.000 45.08582 191 ARG B CA 1
ATOM 7274 C C . ARG E 2 102 ? 83.19177 98.16610 61.09298 1.000 46.02402 191 ARG B C 1
ATOM 7275 O O . ARG E 2 102 ? 84.42608 98.14654 61.10073 1.000 46.58771 191 ARG B O 1
ATOM 7283 N N . PHE E 2 103 ? 82.46756 97.79131 62.14507 1.000 43.25125 192 PHE B N 1
ATOM 7284 C CA . PHE E 2 103 ? 83.09674 97.41326 63.40156 1.000 40.56345 192 PHE B CA 1
ATOM 7285 C C . PHE E 2 103 ? 82.26641 96.34293 64.09071 1.000 38.20063 192 PHE B C 1
ATOM 7286 O O . PHE E 2 103 ? 81.06646 96.20927 63.84196 1.000 38.27185 192 PHE B O 1
ATOM 7294 N N . THR E 2 104 ? 82.92921 95.58401 64.95450 1.000 39.19698 193 THR B N 1
ATOM 7295 C CA . THR E 2 104 ? 82.27656 94.80449 65.99312 1.000 34.66087 193 THR B CA 1
ATOM 7296 C C . THR E 2 104 ? 82.50147 95.49529 67.33234 1.000 31.63280 193 THR B C 1
ATOM 7297 O O . THR E 2 104 ? 83.53698 96.12606 67.56034 1.000 34.43499 193 THR B O 1
ATOM 7301 N N . TYR E 2 105 ? 81.51682 95.37925 68.21556 1.000 29.01274 194 TYR B N 1
ATOM 7302 C CA . TYR E 2 105 ? 81.45941 96.19528 69.41646 1.000 25.93181 194 TYR B CA 1
ATOM 7303 C C . TYR E 2 105 ? 81.43942 95.32227 70.66028 1.000 25.67897 194 TYR B C 1
ATOM 7304 O O . TYR E 2 105 ? 80.82484 94.25250 70.68305 1.000 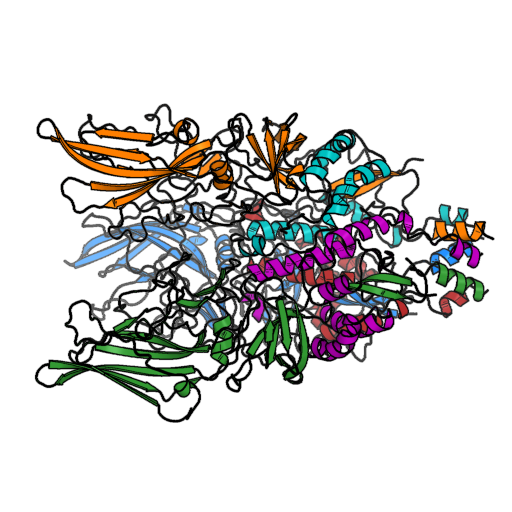32.00398 194 TYR B O 1
ATOM 7313 N N . HIS E 2 106 ? 82.12625 95.79501 71.69643 1.000 22.78269 195 HIS B N 1
ATOM 7314 C CA . HIS E 2 106 ? 82.00601 95.24130 73.03974 1.000 23.41996 195 HIS B CA 1
ATOM 7315 C C . HIS E 2 106 ? 81.84693 96.40375 74.00476 1.000 21.63520 195 HIS B C 1
ATOM 7316 O O . HIS E 2 106 ? 82.77709 97.19265 74.18176 1.000 24.55078 195 HIS B O 1
ATOM 7323 N N . MET E 2 107 ? 80.67680 96.52207 74.61882 1.000 18.19679 196 MET B N 1
ATOM 7324 C CA . MET E 2 107 ? 80.37890 97.67886 75.44611 1.000 16.71391 196 MET B CA 1
ATOM 7325 C C . MET E 2 107 ? 80.14904 97.27106 76.89318 1.000 15.00818 196 MET B C 1
ATOM 7326 O O . MET E 2 107 ? 79.64926 96.18126 77.18179 1.000 13.97118 196 MET B O 1
ATOM 7331 N N . VAL E 2 108 ? 80.53395 98.16360 77.79944 1.000 12.32923 197 VAL B N 1
ATOM 7332 C CA . VAL E 2 108 ? 80.25719 98.02645 79.22253 1.000 10.02593 197 VAL B CA 1
ATOM 7333 C C . VAL E 2 108 ? 79.57673 99.30188 79.69582 1.000 9.84570 197 VAL B C 1
ATOM 7334 O O . VAL E 2 108 ? 80.10099 100.40294 79.49380 1.000 12.08635 197 VAL B O 1
ATOM 7338 N N . SER E 2 109 ? 78.41082 99.15442 80.31339 1.000 9.95640 198 SER B N 1
ATOM 7339 C CA . SER E 2 109 ? 77.67780 100.27133 80.89169 1.000 11.35149 198 SER B CA 1
ATOM 7340 C C . SER E 2 109 ? 77.73638 100.16243 82.40651 1.000 9.93154 198 SER B C 1
ATOM 7341 O O . SER E 2 109 ? 77.41083 99.11229 82.96822 1.000 12.74049 198 SER B O 1
ATOM 7344 N N . GLY E 2 110 ? 78.15513 101.23418 83.06084 1.000 12.77701 199 GLY B N 1
ATOM 7345 C CA . GLY E 2 110 ? 78.28019 101.21764 84.50818 1.000 8.79783 199 GLY B CA 1
ATOM 7346 C C . GLY E 2 110 ? 77.93324 102.55865 85.10653 1.000 8.70749 199 GLY B C 1
ATOM 7347 O O . GLY E 2 110 ? 78.17411 103.60793 84.50522 1.000 11.03778 199 GLY B O 1
ATOM 7348 N N . MET E 2 111 ? 77.37183 102.52302 86.31010 1.000 8.21006 200 MET B N 1
ATOM 7349 C CA . MET E 2 111 ? 77.01563 103.75359 87.00087 1.000 9.39794 200 MET B CA 1
ATOM 7350 C C . MET E 2 111 ? 78.27813 104.47247 87.46552 1.000 7.61252 200 MET B C 1
ATOM 7351 O O . MET E 2 111 ? 79.10956 103.89406 88.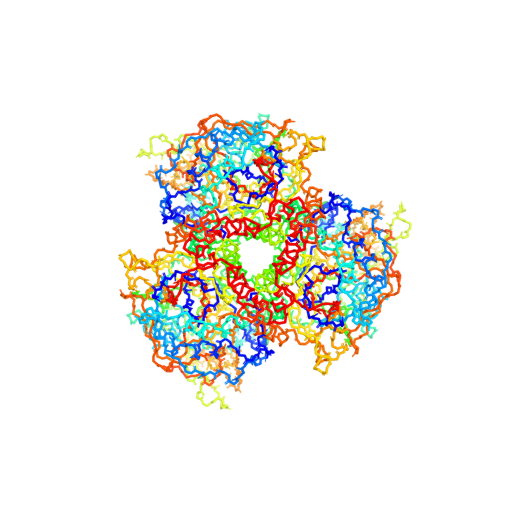16858 1.000 10.15177 200 MET B O 1
ATOM 7356 N N . SER E 2 112 ? 78.41895 105.73348 87.07709 1.000 5.69143 201 SER B N 1
ATOM 7357 C CA . SER E 2 112 ? 79.61670 106.51787 87.34360 1.000 7.10651 201 SER B CA 1
ATOM 7358 C C . SER E 2 112 ? 79.18955 107.97376 87.51019 1.000 6.08368 201 SER B C 1
ATOM 7359 O O . SER E 2 112 ? 78.01228 108.26138 87.74084 1.000 9.72465 201 SER B O 1
ATOM 7362 N N . LEU E 2 113 ? 80.14077 108.89562 87.39839 1.000 9.66097 202 LEU B N 1
ATOM 7363 C CA . LEU E 2 113 ? 79.91497 110.29062 87.75906 1.000 7.23779 202 LEU B CA 1
ATOM 7364 C C . LEU E 2 113 ? 79.35323 111.06456 86.57116 1.000 8.41512 202 LEU B C 1
ATOM 7365 O O . LEU E 2 113 ? 79.96689 111.10707 85.50032 1.000 9.97485 202 LEU B O 1
ATOM 7370 N N . ARG E 2 114 ? 78.19594 111.67847 86.77035 1.000 9.41405 203 ARG B N 1
ATOM 7371 C CA . ARG E 2 114 ? 77.50042 112.39551 85.70711 1.000 11.20197 203 ARG B CA 1
ATOM 7372 C C . ARG E 2 114 ? 78.16103 113.74546 85.45123 1.000 9.71108 203 ARG B C 1
ATOM 7373 O O . ARG E 2 114 ? 78.35565 114.52121 86.39046 1.000 11.37006 203 ARG B O 1
ATOM 7381 N N . PRO E 2 115 ? 78.51389 114.05924 84.21039 1.000 10.66644 204 PRO B N 1
ATOM 7382 C CA . PRO E 2 115 ? 78.97552 115.41286 83.89519 1.000 11.79215 204 PRO B CA 1
ATOM 7383 C C . PRO E 2 115 ? 77.81677 116.38517 83.73536 1.000 12.47703 204 PRO B C 1
ATOM 7384 O O . PRO E 2 115 ? 76.70295 116.01423 83.36066 1.000 17.03117 204 PRO B O 1
ATOM 7388 N N . ARG E 2 116 ? 78.09821 117.64894 84.04010 1.000 11.99362 205 ARG B N 1
ATOM 7389 C CA . ARG E 2 116 ? 77.12617 118.71316 83.83796 1.000 16.42797 205 ARG B CA 1
ATOM 7390 C C . ARG E 2 116 ? 76.87305 118.92328 82.34940 1.000 18.39674 205 ARG B C 1
ATOM 7391 O O . ARG E 2 116 ? 77.71429 118.61166 81.50446 1.000 21.20979 205 ARG B O 1
ATOM 7399 N N . VAL E 2 117 ? 75.69919 119.45862 82.02891 1.000 23.83613 206 VAL B N 1
ATOM 7400 C CA . VAL E 2 117 ? 75.28172 119.60608 80.64086 1.000 31.66413 206 VAL B CA 1
ATOM 7401 C C . VAL E 2 117 ? 75.11879 121.08189 80.30484 1.000 31.94140 206 VAL B C 1
ATOM 7402 O O . VAL E 2 117 ? 74.77942 121.90594 81.16005 1.000 33.12609 206 VAL B O 1
ATOM 7406 N N . ASN E 2 118 ? 75.38390 121.41128 79.04135 1.000 38.43425 207 ASN B N 1
ATOM 7407 C CA . ASN E 2 118 ? 75.15356 122.75154 78.50344 1.000 47.23661 207 ASN B CA 1
ATOM 7408 C C . ASN E 2 118 ? 73.76693 122.76879 77.87687 1.000 56.12487 207 ASN B C 1
ATOM 7409 O O . ASN E 2 118 ? 73.57189 122.27782 76.76336 1.000 62.07520 207 ASN B O 1
ATOM 7414 N N . TYR E 2 119 ? 72.79659 123.33955 78.59138 1.000 59.60033 208 TYR B N 1
ATOM 7415 C CA . TYR E 2 119 ? 71.43690 123.39168 78.06644 1.000 69.36872 208 TYR B CA 1
ATOM 7416 C C . TYR E 2 119 ? 71.35109 124.25039 76.81097 1.000 75.69355 208 TYR B C 1
ATOM 7417 O O . TYR E 2 119 ? 70.56375 123.94718 75.90724 1.000 73.80829 208 TYR B O 1
ATOM 7426 N N . LEU E 2 120 ? 72.14601 125.31876 76.73505 1.000 75.63567 209 LEU B N 1
ATOM 7427 C CA . LEU E 2 120 ? 72.15170 126.15972 75.54330 1.000 78.27870 209 LEU B CA 1
ATOM 7428 C C . LEU E 2 120 ? 72.90054 125.50473 74.38747 1.000 75.49910 209 LEU B C 1
ATOM 7429 O O . LEU E 2 120 ? 72.47575 125.61183 73.23170 1.000 77.06173 209 LEU B O 1
ATOM 7434 N N . GLN E 2 121 ? 74.00916 124.82417 74.67491 1.000 74.03629 210 GLN B N 1
ATOM 7435 C CA . GLN E 2 121 ? 74.89486 124.30800 73.62949 1.000 73.77967 210 GLN B CA 1
ATOM 7436 C C . GLN E 2 121 ? 74.53472 122.86715 73.25819 1.000 70.03739 210 GLN B C 1
ATOM 7437 O O . GLN E 2 121 ? 75.33841 121.94160 73.36869 1.000 66.68334 210 GLN B O 1
ATOM 7443 N N . ASP E 2 122 ? 73.29042 122.69945 72.80580 1.000 71.27660 211 ASP B N 1
ATOM 7444 C CA . ASP E 2 122 ? 72.81320 121.44329 72.22015 1.000 70.44886 211 ASP B CA 1
ATOM 7445 C C . ASP E 2 122 ? 72.96221 120.26435 73.18090 1.000 66.51426 211 ASP B C 1
ATOM 7446 O O . ASP E 2 122 ? 73.23983 119.13729 72.76543 1.000 65.78599 211 ASP B O 1
ATOM 7451 N N . PHE E 2 123 ? 72.77261 120.52817 74.47454 1.000 65.56640 212 PHE B N 1
ATOM 7452 C CA . PHE E 2 123 ? 72.76231 119.48785 75.50669 1.000 62.17700 212 PHE B CA 1
ATOM 7453 C C . PHE E 2 123 ? 74.03691 118.64559 75.48126 1.000 57.25546 212 PHE B C 1
ATOM 7454 O O . PHE E 2 123 ? 74.00340 117.42397 75.64124 1.000 55.40849 212 PHE B O 1
ATOM 7462 N N . SER E 2 124 ? 75.17351 119.30374 75.27611 1.000 51.23642 213 SER B N 1
ATOM 7463 C CA . SER E 2 124 ? 76.46457 118.63626 75.32974 1.000 40.79387 213 SER B CA 1
ATOM 7464 C C . SER E 2 124 ? 76.98807 118.67816 76.76630 1.000 37.39589 213 SER B C 1
ATOM 7465 O O . SER E 2 124 ? 76.27407 119.05691 77.69642 1.000 38.68523 213 SER B O 1
ATOM 7468 N N . TYR E 2 125 ? 78.24190 118.28637 76.96682 1.000 27.34128 214 TYR B N 1
ATOM 7469 C CA . TYR E 2 125 ? 78.84654 118.29685 78.29172 1.000 22.32427 214 TYR B CA 1
ATOM 7470 C C . TYR E 2 125 ? 79.55079 119.62244 78.54927 1.000 21.89664 214 TYR B C 1
ATOM 7471 O O . TYR E 2 125 ? 80.23492 120.15583 77.67219 1.000 25.96876 214 TYR B O 1
ATOM 7480 N N . GLN E 2 126 ? 79.37217 120.15729 79.75515 1.000 19.70980 215 GLN B N 1
ATOM 7481 C CA . GLN E 2 126 ? 80.19073 121.28217 80.18657 1.000 20.52893 215 GLN B CA 1
ATOM 7482 C C . GLN E 2 126 ? 81.64099 120.83369 80.29154 1.000 15.22551 215 GLN B C 1
ATOM 7483 O O . GLN E 2 126 ? 81.93606 119.78254 80.86681 1.000 14.69429 215 GLN B O 1
ATOM 7489 N N . ARG E 2 127 ? 82.54891 121.62715 79.73165 1.000 16.34263 216 ARG B N 1
ATOM 7490 C CA . ARG E 2 127 ? 83.93657 121.21712 79.59571 1.000 18.06368 216 ARG B CA 1
ATOM 7491 C C . ARG E 2 127 ? 84.87218 122.31781 80.07335 1.000 18.52239 216 ARG B C 1
ATOM 7492 O O . ARG E 2 127 ? 84.58727 123.50903 79.92820 1.000 25.76429 216 ARG B O 1
ATOM 7500 N N . SER E 2 128 ? 85.99616 121.89634 80.64958 1.000 17.21960 217 SER B N 1
ATOM 7501 C CA . SER E 2 128 ? 87.01546 122.79236 81.17414 1.000 16.42107 217 SER B CA 1
ATOM 7502 C C . SER E 2 128 ? 88.38179 122.36077 80.66383 1.000 18.46021 217 SER B C 1
ATOM 7503 O O . SER E 2 128 ? 88.67131 121.16441 80.57513 1.000 21.19207 217 SER B O 1
ATOM 7506 N N . LEU E 2 129 ? 89.21861 123.34035 80.32876 1.000 20.00882 218 LEU B N 1
ATOM 7507 C CA . LEU E 2 129 ? 90.56982 123.09270 79.84543 1.000 19.77618 218 LEU B CA 1
ATOM 7508 C C . LEU E 2 129 ? 91.63366 123.38807 80.89514 1.000 20.29388 218 LEU B C 1
ATOM 7509 O O . LEU E 2 129 ? 92.82277 123.41642 80.56576 1.000 23.94423 218 LEU B O 1
ATOM 7514 N N . LYS E 2 130 ? 91.23817 123.60286 82.14532 1.000 17.33709 219 LYS B N 1
ATOM 7515 C CA . LYS E 2 130 ? 92.15967 124.04548 83.18141 1.000 22.44640 219 LYS B CA 1
ATOM 7516 C C . LYS E 2 130 ? 92.87896 122.86716 83.82455 1.000 19.35669 219 LYS B C 1
ATOM 7517 O O . LYS E 2 130 ? 92.28772 121.80772 84.04783 1.000 21.44395 219 LYS B O 1
ATOM 7523 N N . PHE E 2 131 ? 94.16612 123.06650 84.11310 1.000 19.04251 220 PHE B N 1
ATOM 7524 C CA . PHE E 2 131 ? 94.98314 122.12398 84.87772 1.000 18.45398 220 PHE B CA 1
ATOM 7525 C C . PHE E 2 131 ? 94.99351 120.73866 84.22951 1.000 17.55896 220 PHE B C 1
ATOM 7526 O O . PHE E 2 131 ? 94.60932 119.73427 84.83055 1.000 16.79901 220 PHE B O 1
ATOM 7534 N N . ARG E 2 132 ? 95.45270 120.70398 82.98780 1.000 17.30783 221 ARG B N 1
ATOM 7535 C CA . ARG E 2 132 ? 95.53691 119.44854 82.25617 1.000 14.09221 221 ARG B CA 1
ATOM 7536 C C . ARG E 2 132 ? 96.60621 118.56338 82.88039 1.000 17.41305 221 ARG B C 1
ATOM 7537 O O . ARG E 2 132 ? 97.76661 118.98196 82.97304 1.000 19.39984 221 ARG B O 1
ATOM 7545 N N . PRO E 2 133 ? 96.27403 117.35400 83.31581 1.000 18.99890 222 PRO B N 1
ATOM 7546 C CA . PRO E 2 133 ? 97.27079 116.49682 83.95653 1.000 19.43192 222 PRO B CA 1
ATOM 7547 C C . PRO E 2 133 ? 98.15783 115.80367 82.93512 1.000 20.01969 222 PRO B C 1
ATOM 7548 O O . PRO E 2 133 ? 97.81523 115.65503 81.76144 1.000 22.89047 222 PRO B O 1
ATOM 7552 N N . LYS E 2 134 ? 99.32185 115.38054 83.41147 1.000 23.75921 223 LYS B N 1
ATOM 7553 C CA . LYS E 2 134 ? 100.22247 114.58279 82.59804 1.000 25.79833 223 LYS B CA 1
ATOM 7554 C C . LYS E 2 134 ? 99.70834 113.15412 82.48633 1.000 25.29122 223 LYS B C 1
ATOM 7555 O O . LYS E 2 134 ? 99.02219 112.64519 83.37659 1.000 32.13676 223 LYS B O 1
ATOM 7561 N N . GLY E 2 135 ? 100.04517 112.51296 81.38446 1.000 21.75114 224 GLY B N 1
ATOM 7562 C CA . GLY E 2 135 ? 99.66752 111.13133 81.16939 1.000 17.83781 224 GLY B CA 1
ATOM 7563 C C . GLY E 2 135 ? 99.48412 110.85700 79.69230 1.000 19.77560 224 GLY B C 1
ATOM 7564 O O . GLY E 2 135 ? 99.59596 111.74276 78.84946 1.000 22.36355 224 GLY B O 1
ATOM 7565 N N . LYS E 2 136 ? 99.19623 109.60022 79.40017 1.000 18.75945 225 LYS B N 1
ATOM 7566 C CA . LYS E 2 136 ? 98.98004 109.17987 78.02388 1.000 18.98023 225 LYS B CA 1
ATOM 7567 C C . LYS E 2 136 ? 97.68515 109.78397 77.49978 1.000 19.06317 225 LYS B C 1
ATOM 7568 O O . LYS E 2 136 ? 96.63412 109.60327 78.12472 1.000 17.95349 225 LYS B O 1
ATOM 7574 N N . PRO E 2 137 ? 97.70802 110.50985 76.38411 1.000 19.84193 226 PRO B N 1
ATOM 7575 C CA . PRO E 2 137 ? 96.45644 111.02998 75.82398 1.000 19.60198 226 PRO B CA 1
ATOM 7576 C C . PRO E 2 137 ? 95.55083 109.89539 75.37223 1.000 20.16258 226 PRO B C 1
ATOM 7577 O O . PRO E 2 137 ? 96.01274 108.83278 74.95171 1.000 22.64518 226 PRO B O 1
ATOM 7581 N N . CYS E 2 138 ? 94.24700 110.12546 75.48143 1.000 17.70739 227 CYS B N 1
ATOM 7582 C CA . CYS E 2 138 ? 93.28673 109.12347 75.04791 1.000 22.22804 227 CYS B CA 1
ATOM 7583 C C . CYS E 2 138 ? 93.38323 108.93165 73.53604 1.000 21.67521 227 CYS B C 1
ATOM 7584 O O . CYS E 2 138 ? 93.53918 109.90699 72.79494 1.000 27.26051 227 CYS B O 1
ATOM 7587 N N . PRO E 2 139 ? 93.31113 107.69259 73.05281 1.000 27.79912 228 PRO B N 1
ATOM 7588 C CA . PRO E 2 139 ? 93.51850 107.44884 71.62039 1.000 27.11797 228 PRO B CA 1
ATOM 7589 C C . PRO E 2 139 ? 92.43345 108.09188 70.77148 1.000 28.05595 228 PRO B C 1
ATOM 7590 O O . PRO E 2 139 ? 91.25528 108.10339 71.13483 1.000 33.46169 228 PRO B O 1
ATOM 7594 N N . LYS E 2 140 ? 92.84790 108.63049 69.62549 1.000 31.83303 229 LYS B N 1
ATOM 7595 C CA . LYS E 2 140 ? 91.91902 109.19903 68.66001 1.000 39.99859 229 LYS B CA 1
ATOM 7596 C C . LYS E 2 140 ? 91.61183 108.25828 67.50484 1.000 43.50976 229 LYS B C 1
ATOM 7597 O O . LYS E 2 140 ? 90.61740 108.46912 66.80256 1.000 43.43647 229 LYS B O 1
ATOM 7603 N N . GLU E 2 141 ? 92.43285 107.23598 67.29497 1.000 44.64629 230 GLU B N 1
ATOM 7604 C CA . GLU E 2 141 ? 92.22050 106.24117 66.25633 1.000 47.60832 230 GLU B CA 1
ATOM 7605 C C . GLU E 2 141 ? 91.89087 104.89392 66.88609 1.000 48.79156 230 GLU B C 1
ATOM 7606 O O . GLU E 2 141 ? 91.99816 104.70009 68.09966 1.000 48.98686 230 GLU B O 1
ATOM 7612 N N . ILE E 2 142 ? 91.48666 103.95865 66.03854 1.000 52.85106 231 ILE B N 1
ATOM 7613 C CA . ILE E 2 142 ? 91.09789 102.61288 66.44754 1.000 56.33729 231 ILE B CA 1
ATOM 7614 C C . ILE E 2 142 ? 92.23422 101.66361 66.08319 1.000 62.89132 231 ILE B C 1
ATOM 7615 O O . ILE E 2 142 ? 92.57620 101.54577 64.89903 1.000 65.03349 231 ILE B O 1
ATOM 7620 N N . PRO E 2 143 ? 92.84900 100.98320 67.04958 1.000 67.16098 232 PRO B N 1
ATOM 7621 C CA . PRO E 2 143 ? 93.93698 100.05279 66.71938 1.000 69.21365 232 PRO B CA 1
ATOM 7622 C C . PRO E 2 143 ? 93.43222 98.88395 65.88515 1.000 72.12101 232 PRO B C 1
ATOM 7623 O O . PRO E 2 143 ? 92.43248 98.24398 66.21920 1.000 72.25405 232 PRO B O 1
ATOM 7627 N N . LYS E 2 144 ? 94.13895 98.61118 64.78545 1.000 76.04547 233 LYS B N 1
ATOM 7628 C CA . LYS E 2 144 ? 93.73363 97.53152 63.89067 1.000 79.29688 233 LYS B CA 1
ATOM 7629 C C . LYS E 2 144 ? 93.85672 96.17016 64.56451 1.000 82.79018 233 LYS B C 1
ATOM 7630 O O . LYS E 2 144 ? 92.98042 95.31214 64.40643 1.000 83.14933 233 LYS B O 1
ATOM 7636 N N . GLU E 2 145 ? 94.93440 95.95193 65.31631 1.000 83.03401 234 GLU B N 1
ATOM 7637 C CA . GLU E 2 145 ? 95.17771 94.67002 65.97740 1.000 85.83425 234 GLU B CA 1
ATOM 7638 C C . GLU E 2 145 ? 94.60254 94.73873 67.38578 1.000 86.04712 234 GLU B C 1
ATOM 7639 O O . GLU E 2 145 ? 95.25797 95.18228 68.32964 1.000 84.17103 234 GLU B O 1
ATOM 7645 N N . SER E 2 146 ? 93.35656 94.29262 67.52881 1.000 85.57952 235 SER B N 1
ATOM 7646 C CA . SER E 2 146 ? 92.66953 94.27260 68.81951 1.000 83.13282 235 SER B CA 1
ATOM 7647 C C . SER E 2 146 ? 92.63480 92.82968 69.31298 1.000 83.34089 235 SER B C 1
ATOM 7648 O O . SER E 2 146 ? 91.66588 92.10110 69.09665 1.000 80.30110 235 SER B O 1
ATOM 7651 N N . LYS E 2 147 ? 93.70605 92.41774 69.98186 1.000 85.64018 236 LYS B N 1
ATOM 7652 C CA . LYS E 2 147 ? 93.78827 91.08716 70.56189 1.000 85.55552 236 LYS B CA 1
ATOM 7653 C C . LYS E 2 147 ? 93.18932 91.08200 71.96443 1.000 87.21203 236 LYS B C 1
ATOM 7654 O O . LYS E 2 147 ? 93.05220 92.12374 72.61097 1.000 87.28020 236 LYS B O 1
ATOM 7660 N N . ASN E 2 148 ? 92.83759 89.88234 72.42998 1.000 87.84357 237 ASN B N 1
ATOM 7661 C CA . ASN E 2 148 ? 92.20936 89.69001 73.73758 1.000 85.87523 237 ASN B CA 1
ATOM 7662 C C . ASN E 2 148 ? 90.95722 90.55488 73.86964 1.000 81.11887 237 ASN B C 1
ATOM 7663 O O . ASN E 2 148 ? 90.76545 91.27921 74.84893 1.000 76.89883 237 ASN B O 1
ATOM 7668 N N . THR E 2 149 ? 90.09715 90.47384 72.85148 1.000 82.30868 238 THR B N 1
ATOM 7669 C CA . THR E 2 149 ? 88.91585 91.32862 72.79851 1.000 82.20755 238 THR B CA 1
ATOM 7670 C C . THR E 2 149 ? 87.92425 91.00665 73.90969 1.000 77.99279 238 THR B C 1
ATOM 7671 O O . THR E 2 149 ? 87.25641 91.91287 74.42101 1.000 71.98472 238 THR B O 1
ATOM 7675 N N . GLU E 2 150 ? 87.80538 89.73256 74.28967 1.000 77.91851 239 GLU B N 1
ATOM 7676 C CA . GLU E 2 150 ? 86.85186 89.36114 75.33061 1.000 75.49517 239 GLU B CA 1
ATOM 7677 C C . GLU E 2 150 ? 87.23921 89.95692 76.68000 1.000 70.40508 239 GLU B C 1
ATOM 7678 O O . GLU E 2 150 ? 86.36800 90.37232 77.45316 1.000 63.49706 239 GLU B O 1
ATOM 7684 N N . VAL E 2 151 ? 88.53365 90.01407 76.97827 1.000 67.13594 240 VAL B N 1
ATOM 7685 C CA . VAL E 2 151 ? 89.00472 90.54553 78.25262 1.000 57.46318 240 VAL B CA 1
ATOM 7686 C C . VAL E 2 151 ? 89.13355 92.05878 78.13520 1.000 54.08987 240 VAL B C 1
ATOM 7687 O O . VAL E 2 151 ? 89.91029 92.56520 77.31891 1.000 54.83343 240 VAL B O 1
ATOM 7691 N N . LEU E 2 152 ? 88.37284 92.78236 78.95175 1.000 45.27369 241 LEU B N 1
ATOM 7692 C CA . LEU E 2 152 ? 88.42262 94.23703 78.94762 1.000 32.11225 241 LEU B CA 1
ATOM 7693 C C . LEU E 2 152 ? 89.66083 94.71985 79.69185 1.000 28.47258 241 LEU B C 1
ATOM 7694 O O . LEU E 2 152 ? 89.91713 94.30253 80.82491 1.000 29.70639 241 LEU B O 1
ATOM 7699 N N . VAL E 2 153 ? 90.42439 95.60241 79.05528 1.000 23.76990 242 VAL B N 1
ATOM 7700 C CA . VAL E 2 153 ? 91.64716 96.15292 79.62751 1.000 24.16569 242 VAL B CA 1
ATOM 7701 C C . VAL E 2 153 ? 91.41238 97.62952 79.90653 1.000 20.50627 242 VAL B C 1
ATOM 7702 O O . VAL E 2 153 ? 91.19196 98.41769 78.97857 1.000 20.39923 242 VAL B O 1
ATOM 7706 N N . TRP E 2 154 ? 91.46426 98.00431 81.18081 1.000 17.06820 243 TRP B N 1
ATOM 7707 C CA . TRP E 2 154 ? 91.25329 99.38502 81.59306 1.000 16.91783 243 TRP B CA 1
ATOM 7708 C C . TRP E 2 154 ? 92.57021 100.14655 81.49816 1.000 21.80007 243 TRP B C 1
ATOM 7709 O O . TRP E 2 154 ? 93.54962 99.79014 82.16125 1.000 21.72939 243 TRP B O 1
ATOM 7720 N N . GLU E 2 155 ? 92.59073 101.18498 80.66822 1.000 23.55733 244 GLU B N 1
ATOM 7721 C CA . GLU E 2 155 ? 93.75616 102.03453 80.47069 1.000 23.62396 244 GLU B CA 1
ATOM 7722 C C . GLU E 2 155 ? 93.43087 103.44203 80.94521 1.000 20.20675 244 GLU B C 1
ATOM 7723 O O . GLU E 2 155 ? 92.41522 104.01590 80.54255 1.000 22.24415 244 GLU B O 1
ATOM 7729 N N . GLU E 2 156 ? 94.29072 103.99413 81.79332 1.000 21.54115 245 GLU B N 1
ATOM 7730 C CA . GLU E 2 156 ? 94.14750 105.37547 82.22859 1.000 20.39407 245 GLU B CA 1
ATOM 7731 C C . GLU E 2 156 ? 94.66767 106.31160 81.14446 1.000 19.81279 245 GLU B C 1
ATOM 7732 O O . GLU E 2 156 ? 95.82711 106.21190 80.73301 1.000 24.24919 245 GLU B O 1
ATOM 7738 N N . CYS E 2 157 ? 93.81134 107.21932 80.67989 1.000 14.26849 246 CYS B N 1
ATOM 7739 C CA . CYS E 2 157 ? 94.18577 108.14750 79.62327 1.000 14.29799 246 CYS B CA 1
ATOM 7740 C C . CYS E 2 157 ? 93.63406 109.53293 79.92866 1.000 13.97142 246 CYS B C 1
ATOM 7741 O O . CYS E 2 157 ? 92.65879 109.69021 80.66589 1.000 11.94945 246 CYS B O 1
ATOM 7744 N N . VAL E 2 158 ? 94.27552 110.53826 79.33919 1.000 14.41447 247 VAL B N 1
ATOM 7745 C CA . VAL E 2 158 ? 93.93075 111.94001 79.54435 1.000 12.71593 247 VAL B CA 1
ATOM 7746 C C . VAL E 2 158 ? 93.09962 112.40545 78.35847 1.000 14.14843 247 VAL B C 1
ATOM 7747 O O . VAL E 2 158 ? 93.54876 112.33717 77.20867 1.000 14.06856 247 VAL B O 1
ATOM 7751 N N . ALA E 2 159 ? 91.89481 112.88992 78.63863 1.000 13.54510 248 ALA B N 1
ATOM 7752 C CA . ALA E 2 159 ? 90.98599 113.32100 77.59119 1.000 14.97004 248 ALA B CA 1
ATOM 7753 C C . ALA E 2 159 ? 91.46375 114.62488 76.95620 1.000 13.81040 248 ALA B C 1
ATOM 7754 O O . ALA E 2 159 ? 92.32009 115.33530 77.48941 1.000 18.16703 248 ALA B O 1
ATOM 7756 N N . ASN E 2 160 ? 90.89007 114.93155 75.79037 1.000 19.14726 249 ASN B N 1
ATOM 7757 C CA . ASN E 2 160 ? 91.22027 116.17612 75.10320 1.000 21.03772 249 ASN B CA 1
ATOM 7758 C C . ASN E 2 160 ? 90.85059 117.38521 75.95239 1.000 15.67808 249 ASN B C 1
ATOM 7759 O O . ASN E 2 160 ? 91.60010 118.36594 76.01145 1.000 17.66632 249 ASN B O 1
ATOM 7764 N N . SER E 2 161 ? 89.69667 117.33418 76.61134 1.000 18.29454 250 SER B N 1
ATOM 7765 C CA . SER E 2 161 ? 89.29888 118.34099 77.58176 1.000 15.62468 250 SER B CA 1
ATOM 7766 C C . SER E 2 161 ? 88.56475 117.65028 78.72117 1.000 11.74028 250 SER B C 1
ATOM 7767 O O . SER E 2 161 ? 87.98391 116.57703 78.54968 1.000 16.43964 250 SER B O 1
ATOM 7770 N N . ALA E 2 162 ? 88.60320 118.27392 79.89285 1.000 10.12248 251 ALA B N 1
ATOM 7771 C CA . ALA E 2 162 ? 87.93361 117.72213 81.05949 1.000 10.16827 251 ALA B CA 1
ATOM 7772 C C . ALA E 2 162 ? 86.44318 118.03743 81.02824 1.000 10.58463 251 ALA B C 1
ATOM 7773 O O . ALA E 2 162 ? 86.01015 119.03736 80.45226 1.000 13.26017 251 ALA B O 1
ATOM 7775 N N . VAL E 2 163 ? 85.65787 117.16390 81.64467 1.000 7.81998 252 VAL B N 1
ATOM 7776 C CA . VAL E 2 163 ? 84.23623 117.40642 81.85610 1.000 8.11032 252 VAL B CA 1
ATOM 7777 C C . VAL E 2 163 ? 84.05085 118.00372 83.24321 1.000 8.63131 252 VAL B C 1
ATOM 7778 O O . VAL E 2 163 ? 84.74387 117.64322 84.19681 1.000 8.83488 252 VAL B O 1
ATOM 7782 N N . ILE E 2 164 ? 83.11499 118.93385 83.36010 1.000 8.93585 253 ILE B N 1
ATOM 7783 C CA . ILE E 2 164 ? 82.80124 119.56360 84.63652 1.000 9.00138 253 ILE B CA 1
ATOM 7784 C C . ILE E 2 164 ? 81.70247 118.75961 85.31552 1.000 8.03418 253 ILE B C 1
ATOM 7785 O O . ILE E 2 164 ? 80.64322 118.52427 84.72555 1.000 12.22849 253 ILE B O 1
ATOM 7790 N N . LEU E 2 165 ? 81.95119 118.32707 86.55237 1.000 8.23421 254 LEU B N 1
ATOM 7791 C CA . LEU E 2 165 ? 80.94048 117.61144 87.31708 1.000 8.51080 254 LEU B CA 1
ATOM 7792 C C . LEU E 2 165 ? 80.20506 118.49989 88.30878 1.000 9.18197 254 LEU B C 1
ATOM 7793 O O . LEU E 2 165 ? 79.10515 118.14062 88.73932 1.000 13.32589 254 LEU B O 1
ATOM 7798 N N . GLN E 2 166 ? 80.78228 119.64379 88.67119 1.000 9.17222 255 GLN B N 1
ATOM 7799 C CA . GLN E 2 166 ? 80.19018 120.55101 89.64558 1.000 10.69082 255 GLN B CA 1
ATOM 7800 C C . GLN E 2 166 ? 80.89063 121.89432 89.52330 1.000 11.10327 255 GLN B C 1
ATOM 7801 O O . GLN E 2 166 ? 82.12024 121.95183 89.57493 1.000 13.82879 255 GLN B O 1
ATOM 7807 N N . ASN E 2 167 ? 80.11805 122.96048 89.33529 1.000 14.20600 256 ASN B N 1
ATOM 7808 C CA . ASN E 2 167 ? 80.66999 124.30510 89.17936 1.000 15.63361 256 ASN B CA 1
ATOM 7809 C C . ASN E 2 167 ? 79.84735 125.31755 89.97330 1.000 16.78569 256 ASN B C 1
ATOM 7810 O O . ASN E 2 167 ? 79.42639 126.35357 89.45827 1.000 19.94448 256 ASN B O 1
ATOM 7815 N N . ASN E 2 168 ? 79.59708 125.02077 91.24650 1.000 17.88896 257 ASN B N 1
ATOM 7816 C CA . ASN E 2 168 ? 78.76602 125.89347 92.06873 1.000 16.75206 257 ASN B CA 1
ATOM 7817 C C . ASN E 2 168 ? 79.49159 126.31419 93.34118 1.000 17.40162 257 ASN B C 1
ATOM 7818 O O . ASN E 2 168 ? 80.70441 126.12004 93.46445 1.000 19.52271 257 ASN B O 1
ATOM 7823 N N . GLU E 2 169 ? 78.75617 126.90167 94.28786 1.000 20.97225 258 GLU B N 1
ATOM 7824 C CA . GLU E 2 169 ? 79.35036 127.40302 95.52224 1.000 20.26228 258 GLU B CA 1
ATOM 7825 C C . GLU E 2 169 ? 79.96175 126.30299 96.38191 1.000 14.86696 258 GLU B C 1
ATOM 7826 O O . GLU E 2 169 ? 80.73448 126.61501 97.29303 1.000 19.98009 258 GLU B O 1
ATOM 7832 N N . PHE E 2 170 ? 79.63739 125.03660 96.12680 1.000 16.11869 259 PHE B N 1
ATOM 7833 C CA . PHE E 2 170 ? 80.26979 123.93488 96.83967 1.000 14.23514 259 PHE B CA 1
ATOM 7834 C C . PHE E 2 170 ? 81.65516 123.60450 96.30325 1.000 13.68629 259 PHE B C 1
ATOM 7835 O O . PHE E 2 170 ? 82.36755 122.80734 96.92163 1.000 14.87332 259 PHE B O 1
ATOM 7843 N N . GLY E 2 171 ? 82.05007 124.19327 95.18231 1.000 13.40374 260 GLY B N 1
ATOM 7844 C CA . GLY E 2 171 ? 83.34430 123.94519 94.58347 1.000 11.22395 260 GLY B CA 1
ATOM 7845 C C . GLY E 2 171 ? 83.22906 123.59957 93.11250 1.000 11.44861 260 GLY B C 1
ATOM 7846 O O . GLY E 2 171 ? 82.15948 123.29525 92.58911 1.000 12.70361 260 GLY B O 1
ATOM 7847 N N . THR E 2 172 ? 84.37724 123.65738 92.45066 1.000 12.23352 261 THR B N 1
ATOM 7848 C CA . THR E 2 172 ? 84.50801 123.31628 91.04281 1.000 10.06201 261 THR B CA 1
ATOM 7849 C C . THR E 2 172 ? 85.27275 122.00553 90.93499 1.000 7.55681 261 THR B C 1
ATOM 7850 O O . THR E 2 172 ? 86.44864 121.93670 91.30617 1.000 11.66218 261 THR B O 1
ATOM 7854 N N . ILE E 2 173 ? 84.60380 120.97271 90.43432 1.000 7.38162 262 ILE B N 1
ATOM 7855 C CA . ILE E 2 173 ? 85.18825 119.64922 90.26809 1.000 8.16349 262 ILE B CA 1
ATOM 7856 C C . ILE E 2 173 ? 85.20982 119.32431 88.78251 1.000 7.28589 262 ILE B C 1
ATOM 7857 O O . ILE E 2 173 ? 84.17398 119.39367 88.11002 1.000 9.24595 262 ILE B O 1
ATOM 7862 N N . ILE E 2 174 ? 86.38977 118.98258 88.27156 1.000 5.31791 263 ILE B N 1
ATOM 7863 C CA . ILE E 2 174 ? 86.55425 118.61654 86.87414 1.000 6.10530 263 ILE B CA 1
ATOM 7864 C C . ILE E 2 174 ? 87.16305 117.22413 86.80607 1.000 5.12280 263 ILE B C 1
ATOM 7865 O O . ILE E 2 174 ? 87.78549 116.73729 87.75199 1.000 6.32681 263 ILE B O 1
ATOM 7870 N N . ASP E 2 175 ? 86.96813 116.58197 85.66039 1.000 5.66854 264 ASP B N 1
ATOM 7871 C CA . ASP E 2 175 ? 87.38944 115.20550 85.45479 1.000 6.05922 264 ASP B CA 1
ATOM 7872 C C . ASP E 2 175 ? 88.01990 115.09890 84.07820 1.000 6.77447 264 ASP B C 1
ATOM 7873 O O . ASP E 2 175 ? 87.34403 115.30774 83.06788 1.000 9.71208 264 ASP B O 1
ATOM 7878 N N . TRP E 2 176 ? 89.30188 114.75860 84.03865 1.000 6.39265 265 TRP B N 1
ATOM 7879 C CA . TRP E 2 176 ? 90.03171 114.66497 82.78448 1.000 7.27558 265 TRP B CA 1
ATOM 7880 C C . TRP E 2 176 ? 89.97872 113.27395 82.17042 1.000 8.76713 265 TRP B C 1
ATOM 7881 O O . TRP E 2 176 ? 90.64000 113.03518 81.15741 1.000 11.72396 265 TRP B O 1
ATOM 7892 N N . ALA E 2 177 ? 89.22954 112.35754 82.75968 1.000 11.30948 266 ALA B N 1
ATOM 7893 C CA . ALA E 2 177 ? 88.97090 111.07774 82.12513 1.000 9.28816 266 ALA B CA 1
ATOM 7894 C C . ALA E 2 177 ? 87.95492 111.24622 80.99459 1.000 9.96457 266 ALA B C 1
ATOM 7895 O O . ALA E 2 177 ? 87.05927 112.08886 81.07888 1.000 11.95408 266 ALA B O 1
ATOM 7897 N N . PRO E 2 178 ? 88.07184 110.45803 79.92798 1.000 10.92107 267 PRO B N 1
ATOM 7898 C CA . PRO E 2 178 ? 87.18441 110.63920 78.77492 1.000 11.65945 267 PRO B CA 1
ATOM 7899 C C . PRO E 2 178 ? 85.76507 110.17057 79.05662 1.000 12.79962 267 PRO B C 1
ATOM 7900 O O . PRO E 2 178 ? 85.50839 109.33898 79.92920 1.000 11.77473 267 PRO B O 1
ATOM 7904 N N . ARG E 2 179 ? 84.83541 110.72650 78.28491 1.000 12.33314 268 ARG B N 1
ATOM 7905 C CA . ARG E 2 179 ? 83.44727 110.28878 78.26003 1.000 11.51310 268 ARG B CA 1
ATOM 7906 C C . ARG E 2 179 ? 83.10720 109.85803 76.84204 1.000 14.59662 268 ARG B C 1
ATOM 7907 O O . ARG E 2 179 ? 83.30537 110.62428 75.89421 1.000 16.66889 268 ARG B O 1
ATOM 7915 N N . GLY E 2 180 ? 82.59358 108.63883 76.69924 1.000 15.59532 269 GLY B N 1
ATOM 7916 C CA . GLY E 2 180 ? 82.32042 108.06485 75.39503 1.000 13.12819 269 GLY B CA 1
ATOM 7917 C C . GLY E 2 180 ? 80.86592 108.23884 74.99897 1.000 14.79895 269 GLY B C 1
ATOM 7918 O O . GLY E 2 180 ? 79.95814 107.97953 75.79087 1.000 15.15096 269 GLY B O 1
ATOM 7919 N N . GLN E 2 181 ? 80.66099 108.67503 73.75835 1.000 14.13868 270 GLN B N 1
ATOM 7920 C CA . GLN E 2 181 ? 79.33098 108.83598 73.19034 1.000 14.58924 270 GLN B CA 1
ATOM 7921 C C . GLN E 2 181 ? 79.40968 108.61861 71.68646 1.000 16.51661 270 GLN B C 1
ATOM 7922 O O . GLN E 2 181 ? 80.47380 108.74989 71.07371 1.000 18.13317 270 GLN B O 1
ATOM 7928 N N . PHE E 2 182 ? 78.26575 108.27537 71.09920 1.000 18.56111 271 PHE B N 1
ATOM 7929 C CA . PHE E 2 182 ? 78.14641 108.19838 69.65033 1.000 18.86659 271 PHE B CA 1
ATOM 7930 C C . PHE E 2 182 ? 77.86268 109.57998 69.07658 1.000 22.07634 271 PHE B C 1
ATOM 7931 O O . PHE E 2 182 ? 77.13469 110.37845 69.67111 1.000 26.87624 271 PHE B O 1
ATOM 7939 N N . TYR E 2 183 ? 78.44466 109.85881 67.91669 1.000 21.38711 272 TYR B N 1
ATOM 7940 C CA . TYR E 2 183 ? 78.28260 111.15132 67.26497 1.000 27.76521 272 TYR B CA 1
ATOM 7941 C C . TYR E 2 183 ? 78.56526 110.98370 65.77758 1.000 31.83247 272 TYR B C 1
ATOM 7942 O O . TYR E 2 183 ? 78.88984 109.89197 65.30314 1.000 29.95142 272 TYR B O 1
ATOM 7951 N N . HIS E 2 184 ? 78.43573 112.08343 65.04261 1.000 34.86842 273 HIS B N 1
ATOM 7952 C CA . HIS E 2 184 ? 78.71688 112.12066 63.61715 1.000 39.02760 273 HIS B CA 1
ATOM 7953 C C . HIS E 2 184 ? 79.81352 113.13833 63.33829 1.000 43.19673 273 HIS B C 1
ATOM 7954 O O . HIS E 2 184 ? 79.89976 114.17908 63.99679 1.000 42.77110 273 HIS B O 1
ATOM 7961 N N . ASN E 2 185 ? 80.65599 112.82560 62.35760 1.000 45.14112 274 ASN B N 1
ATOM 7962 C CA . ASN E 2 185 ? 81.67925 113.75387 61.88125 1.000 52.66212 274 ASN B CA 1
ATOM 7963 C C . ASN E 2 185 ? 81.04197 114.62253 60.80325 1.000 57.47227 274 ASN B C 1
ATOM 7964 O O . ASN E 2 185 ? 80.95317 114.22488 59.63950 1.000 59.05379 274 ASN B O 1
ATOM 7969 N N . CYS E 2 186 ? 80.59310 115.81661 61.19243 1.000 57.74020 275 CYS B N 1
ATOM 7970 C CA . CYS E 2 186 ? 79.89524 116.72618 60.29225 1.000 67.34124 275 CYS B CA 1
ATOM 7971 C C . CYS E 2 186 ? 80.75414 117.91922 59.88714 1.000 71.92921 275 CYS B C 1
ATOM 7972 O O . CYS E 2 186 ? 80.21603 118.95712 59.48885 1.000 75.59372 275 CYS B O 1
ATOM 7975 N N . SER E 2 187 ? 82.07966 117.79594 59.98954 1.000 72.94755 276 SER B N 1
ATOM 7976 C CA . SER E 2 187 ? 82.95507 118.90632 59.62702 1.000 76.63849 276 SER B CA 1
ATOM 7977 C C . SER E 2 187 ? 82.83300 119.25072 58.14738 1.000 81.35602 276 SER B C 1
ATOM 7978 O O . SER E 2 187 ? 82.78315 120.43017 57.77891 1.000 77.97972 276 SER B O 1
ATOM 7981 N N . GLY E 2 188 ? 82.78391 118.23881 57.28609 1.000 81.27542 277 GLY B N 1
ATOM 7982 C CA . GLY E 2 188 ? 82.65345 118.43718 55.86050 1.000 79.52152 277 GLY B CA 1
ATOM 7983 C C . GLY E 2 188 ? 81.26550 118.23787 55.29931 1.000 81.02520 277 GLY B C 1
ATOM 7984 O O . GLY E 2 188 ? 81.06382 118.44215 54.09839 1.000 82.28420 277 GLY B O 1
ATOM 7985 N N . GLN E 2 189 ? 80.30004 117.84570 56.12566 1.000 83.22608 278 GLN B N 1
ATOM 7986 C CA . GLN E 2 189 ? 78.94531 117.59243 55.66730 1.000 81.14013 278 GLN B CA 1
ATOM 7987 C C . GLN E 2 189 ? 78.14253 118.89153 55.63596 1.000 80.43151 278 GLN B C 1
ATOM 7988 O O . GLN E 2 189 ? 78.62094 119.96226 56.01745 1.000 79.40167 278 GLN B O 1
ATOM 7994 N N . THR E 2 190 ? 76.90022 118.79438 55.17214 1.000 80.19191 279 THR B N 1
ATOM 7995 C CA . THR E 2 190 ? 76.01121 119.94568 55.10529 1.000 82.36615 279 THR B CA 1
ATOM 7996 C C . THR E 2 190 ? 75.34661 120.15401 56.46552 1.000 80.81488 279 THR B C 1
ATOM 7997 O O . THR E 2 190 ? 75.65800 119.47725 57.44928 1.000 81.30213 279 THR B O 1
ATOM 8001 N N . GLN E 2 191 ? 74.41292 121.10461 56.53400 1.000 80.17893 280 GLN B N 1
ATOM 8002 C CA . GLN E 2 191 ? 73.72690 121.40323 57.78493 1.000 82.69123 280 GLN B CA 1
ATOM 8003 C C . GLN E 2 191 ? 72.78030 120.29458 58.22429 1.000 79.67603 280 GLN B C 1
ATOM 8004 O O . GLN E 2 191 ? 72.32922 120.31236 59.37443 1.000 78.83795 280 GLN B O 1
ATOM 8010 N N . SER E 2 192 ? 72.46817 119.33906 57.34895 1.000 77.59761 281 SER B N 1
ATOM 8011 C CA . SER E 2 192 ? 71.56975 118.24930 57.70520 1.000 76.55449 281 SER B CA 1
ATOM 8012 C C . SER E 2 192 ? 72.23135 117.19300 58.58042 1.000 71.79337 281 SER B C 1
ATOM 8013 O O . SER E 2 192 ? 71.52770 116.32865 59.11383 1.000 68.49945 281 SER B O 1
ATOM 8016 N N . CYS E 2 193 ? 73.54707 117.23638 58.73925 1.000 70.96909 282 CYS B N 1
ATOM 8017 C CA . CYS E 2 193 ? 74.23136 116.28734 59.60934 1.000 67.73182 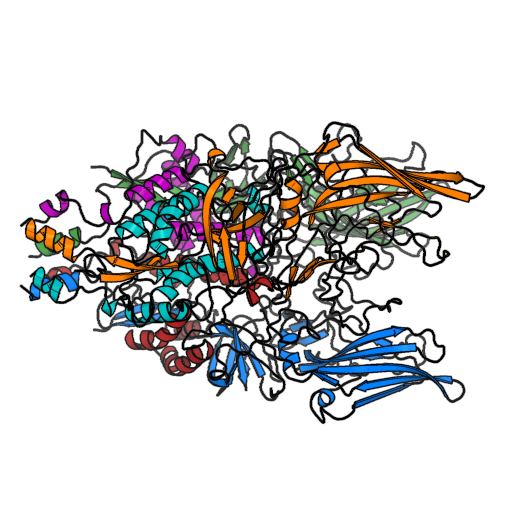282 CYS B CA 1
ATOM 8018 C C . CYS E 2 193 ? 73.95229 116.63859 61.06437 1.000 65.38496 282 CYS B C 1
ATOM 8019 O O . CYS E 2 193 ? 74.29650 117.74523 61.50019 1.000 62.98915 282 CYS B O 1
ATOM 8022 N N . PRO E 2 194 ? 73.33234 115.75214 61.84197 1.000 61.19725 283 PRO B N 1
ATOM 8023 C CA . PRO E 2 194 ? 73.06775 116.06983 63.25019 1.000 57.62152 283 PRO B CA 1
ATOM 8024 C C . PRO E 2 194 ? 74.36191 116.21874 64.03572 1.000 55.67988 283 PRO B C 1
ATOM 8025 O O . PRO E 2 194 ? 75.33125 115.49013 63.81717 1.000 54.43473 283 PRO B O 1
ATOM 8029 N N . SER E 2 195 ? 74.36674 117.17442 64.96263 1.000 55.40690 284 SER B N 1
ATOM 8030 C CA . SER E 2 195 ? 75.52287 117.43544 65.80750 1.000 54.74019 284 SER B CA 1
ATOM 8031 C C . SER E 2 195 ? 75.33571 116.95120 67.23759 1.000 48.14847 284 SER B C 1
ATOM 8032 O O . SER E 2 195 ? 76.25943 117.08195 68.04708 1.000 48.93455 284 SER B O 1
ATOM 8035 N N . ALA E 2 196 ? 74.17509 116.39527 67.56953 1.000 47.29266 285 ALA B N 1
ATOM 8036 C CA . ALA E 2 196 ? 73.90674 115.95485 68.92950 1.000 44.16598 285 ALA B CA 1
ATOM 8037 C C . ALA E 2 196 ? 74.55960 114.60648 69.20075 1.000 42.10415 285 ALA B C 1
ATOM 8038 O O . ALA E 2 196 ? 74.55286 113.71207 68.35065 1.000 42.77195 285 ALA B O 1
ATOM 8040 N N . GLN E 2 197 ? 75.12675 114.46736 70.39435 1.000 39.38935 286 GLN B N 1
ATOM 8041 C CA . GLN E 2 197 ? 75.70726 113.20231 70.81221 1.000 30.86051 286 GLN B CA 1
ATOM 8042 C C . GLN E 2 197 ? 74.62874 112.28122 71.36923 1.000 29.85123 286 GLN B C 1
ATOM 8043 O O . GLN E 2 197 ? 73.65786 112.72635 71.98696 1.000 33.86749 286 GLN B O 1
ATOM 8049 N N . VAL E 2 198 ? 74.80815 110.98329 71.14245 1.000 26.13481 287 VAL B N 1
ATOM 8050 C CA . VAL E 2 198 ? 73.84182 109.96580 71.53533 1.000 23.47520 287 VAL B CA 1
ATOM 8051 C C . VAL E 2 198 ? 74.50772 109.01509 72.51862 1.000 22.25325 287 VAL B C 1
ATOM 8052 O O . VAL E 2 198 ? 75.60591 108.51144 72.25726 1.000 20.45893 287 VAL B O 1
ATOM 8056 N N . SER E 2 199 ? 73.84341 108.77388 73.64413 1.000 17.28589 288 SER B N 1
ATOM 8057 C CA . SER E 2 199 ? 74.30076 107.78188 74.60537 1.000 20.24800 288 SER B CA 1
ATOM 8058 C C . SER E 2 199 ? 73.66396 106.43691 74.28690 1.000 17.53455 288 SER B C 1
ATOM 8059 O O . SER E 2 199 ? 72.43036 106.34193 74.25569 1.000 22.01408 288 SER B O 1
ATOM 8062 N N . PRO E 2 200 ? 74.44939 105.38828 74.03332 1.000 19.42802 289 PRO B N 1
ATOM 8063 C CA . PRO E 2 200 ? 73.84503 104.08902 73.69993 1.000 16.33677 289 PRO B CA 1
ATOM 8064 C C . PRO E 2 200 ? 73.03831 103.47716 74.83444 1.000 20.95721 289 PRO B C 1
ATOM 8065 O O . PRO E 2 200 ? 72.13972 102.67087 74.56720 1.000 23.00216 289 PRO B O 1
ATOM 8069 N N . ALA E 2 201 ? 73.32346 103.82755 76.08700 1.000 20.79470 290 ALA B N 1
ATOM 8070 C CA . ALA E 2 201 ? 72.63319 103.24959 77.23028 1.000 21.67912 290 ALA B CA 1
ATOM 8071 C C . ALA E 2 201 ? 72.19735 104.35054 78.18680 1.000 23.69468 290 ALA B C 1
ATOM 8072 O O . ALA E 2 201 ? 72.73095 105.46231 78.17557 1.000 28.81836 290 ALA B O 1
ATOM 8074 N N . VAL E 2 202 ? 71.21017 104.02441 79.01874 1.000 24.17096 291 VAL B N 1
ATOM 8075 C CA . VAL E 2 202 ? 70.62875 104.95400 79.97279 1.000 23.88137 291 VAL B CA 1
ATOM 8076 C C . VAL E 2 202 ? 70.53970 104.27042 81.33461 1.000 25.83184 291 VAL B C 1
ATOM 8077 O O . VAL E 2 202 ? 70.94190 103.12053 81.50258 1.000 29.15533 291 VAL B O 1
ATOM 8081 N N . ASP E 2 203 ? 69.99591 105.00263 82.31114 1.000 28.79908 292 ASP B N 1
ATOM 8082 C CA . ASP E 2 203 ? 69.90126 104.48754 83.67462 1.000 28.87663 292 ASP B CA 1
ATOM 8083 C C . ASP E 2 203 ? 69.01427 103.25034 83.74809 1.000 29.54646 292 ASP B C 1
ATOM 8084 O O . ASP E 2 203 ? 69.33235 102.29270 84.46255 1.000 26.98791 292 ASP B O 1
ATOM 8089 N N . SER E 2 204 ? 67.89228 103.25419 83.02224 1.000 31.69587 293 SER B N 1
ATOM 8090 C CA . SER E 2 204 ? 66.96581 102.12721 83.08328 1.000 31.82642 293 SER B CA 1
ATOM 8091 C C . SER E 2 204 ? 67.59546 100.84498 82.55369 1.000 29.53793 293 SER B C 1
ATOM 8092 O O . SER E 2 204 ? 67.17044 99.74645 82.92798 1.000 31.74821 293 SER B O 1
ATOM 8095 N N . ASP E 2 205 ? 68.60503 100.95958 81.68773 1.000 26.43295 294 ASP B N 1
ATOM 8096 C CA . ASP E 2 205 ? 69.29116 99.77498 81.18570 1.000 23.27711 294 ASP B CA 1
ATOM 8097 C C . ASP E 2 205 ? 70.03749 99.02944 82.28470 1.000 24.11491 294 ASP B C 1
ATOM 8098 O O . ASP E 2 205 ? 70.35840 97.85042 82.10950 1.000 24.62958 294 ASP B O 1
ATOM 8103 N N . LEU E 2 206 ? 70.32554 99.68432 83.40763 1.000 20.54740 295 LEU B N 1
ATOM 8104 C CA . LEU E 2 206 ? 71.00208 99.02390 84.51394 1.000 23.14392 295 LEU B CA 1
ATOM 8105 C C . LEU E 2 206 ? 70.04639 98.48710 85.57032 1.000 26.70589 295 LEU B C 1
ATOM 8106 O O . LEU E 2 206 ? 70.45922 97.65967 86.39026 1.000 28.10771 295 LEU B O 1
ATOM 8111 N N . THR E 2 207 ? 68.78932 98.93342 85.57861 1.000 28.76457 296 THR B N 1
ATOM 8112 C CA . THR E 2 207 ? 67.86491 98.59734 86.65748 1.000 36.27858 296 THR B CA 1
ATOM 8113 C C . THR E 2 207 ? 66.68295 97.75825 86.19088 1.000 39.35251 296 THR B C 1
ATOM 8114 O O . THR E 2 207 ? 66.46123 96.66847 86.72768 1.000 39.29898 296 THR B O 1
ATOM 8118 N N . GLU E 2 208 ? 65.91606 98.22755 85.21091 1.000 39.61009 297 GLU B N 1
ATOM 8119 C CA . GLU E 2 208 ? 64.63730 97.60945 84.88963 1.000 46.35545 297 GLU B CA 1
ATOM 8120 C C . GLU E 2 208 ? 64.81195 96.42279 83.95222 1.000 49.86981 297 GLU B C 1
ATOM 8121 O O . GLU E 2 208 ? 65.56650 96.48754 82.97757 1.000 50.64811 297 GLU B O 1
ATOM 8127 N N . SER E 2 209 ? 64.09592 95.33982 84.25415 1.000 50.44131 298 SER B N 1
ATOM 8128 C CA . SER E 2 209 ? 64.10881 94.11429 83.45708 1.000 49.84928 298 SER B CA 1
ATOM 8129 C C . SER E 2 209 ? 65.53590 93.59695 83.27998 1.000 47.51354 298 SER B C 1
ATOM 8130 O O . SER E 2 209 ? 66.06989 93.51545 82.17299 1.000 50.35974 298 SER B O 1
ATOM 8133 N N . LEU E 2 210 ? 66.14979 93.24619 84.41272 1.000 45.29557 299 LEU B N 1
ATOM 8134 C CA . LEU E 2 210 ? 67.55287 92.84506 84.40486 1.000 42.30996 299 LEU B CA 1
ATOM 8135 C C . LEU E 2 210 ? 67.77336 91.59232 83.56647 1.000 45.44304 299 LEU B C 1
ATOM 8136 O O . LEU E 2 210 ? 68.74499 91.50941 82.80670 1.000 45.69519 299 LEU B O 1
ATOM 8141 N N . ASP E 2 211 ? 66.88475 90.61034 83.68646 1.000 48.63436 300 ASP B N 1
ATOM 8142 C CA . ASP E 2 211 ? 67.04415 89.33315 83.00464 1.000 49.14952 300 ASP B CA 1
ATOM 8143 C C . ASP E 2 211 ? 66.46485 89.32541 81.59573 1.000 50.09887 300 ASP B C 1
ATOM 8144 O O . ASP E 2 211 ? 66.56031 88.30245 80.91001 1.000 54.09494 300 ASP B O 1
ATOM 8149 N N . LYS E 2 212 ? 65.87462 90.42689 81.14586 1.000 48.75537 301 LYS B N 1
ATOM 8150 C CA . LYS E 2 212 ? 65.26017 90.47963 79.82889 1.000 48.90543 301 LYS B CA 1
ATOM 8151 C C . LYS E 2 212 ? 66.23623 91.02379 78.79353 1.000 45.56304 301 LYS B C 1
ATOM 8152 O O . LYS E 2 212 ? 67.11197 91.83740 79.09965 1.000 45.48574 301 LYS B O 1
ATOM 8158 N N . HIS E 2 213 ? 66.07076 90.55864 77.55725 1.000 44.09934 302 HIS B N 1
ATOM 8159 C CA . HIS E 2 213 ? 66.93624 90.97645 76.46331 1.000 35.31463 302 HIS B CA 1
ATOM 8160 C C . HIS E 2 213 ? 66.84656 92.48220 76.24799 1.000 36.83470 302 HIS B C 1
ATOM 8161 O O . HIS E 2 213 ? 65.76107 93.06849 76.26627 1.000 38.49006 302 HIS B O 1
ATOM 8168 N N . LYS E 2 214 ? 68.00250 93.10724 76.04401 1.000 31.99433 303 LYS B N 1
ATOM 8169 C CA . LYS E 2 214 ? 68.10180 94.54052 75.80990 1.000 29.99852 303 LYS B CA 1
ATOM 8170 C C . LYS E 2 214 ? 68.71858 94.77623 74.44096 1.000 24.15583 303 LYS B C 1
ATOM 8171 O O . LYS E 2 214 ? 69.72417 94.14929 74.09535 1.000 26.00783 303 LYS B O 1
ATOM 8177 N N . HIS E 2 215 ? 68.11657 95.67458 73.66688 1.000 28.12372 304 HIS B N 1
ATOM 8178 C CA . HIS E 2 215 ? 68.61151 96.01511 72.34354 1.000 24.98004 304 HIS B CA 1
ATOM 8179 C C . HIS E 2 215 ? 68.62417 97.52611 72.16587 1.000 26.46022 304 HIS B C 1
ATOM 8180 O O . HIS E 2 215 ? 67.77006 98.24016 72.69746 1.000 32.76759 304 HIS B O 1
ATOM 8187 N N . LYS E 2 216 ? 69.60871 98.00220 71.40783 1.000 22.46063 305 LYS B N 1
ATOM 8188 C CA . LYS E 2 216 ? 69.74833 99.41153 71.07287 1.000 25.50327 305 LYS B CA 1
ATOM 8189 C C . LYS E 2 216 ? 70.09187 99.52144 69.59608 1.000 26.86838 305 LYS B C 1
ATOM 8190 O O . LYS E 2 216 ? 71.02525 98.86521 69.12295 1.000 28.13604 305 LYS B O 1
ATOM 8196 N N . LYS E 2 217 ? 69.33666 100.34415 68.87179 1.000 28.19653 306 LYS B N 1
ATOM 8197 C CA . LYS E 2 217 ? 69.51093 100.50325 67.43349 1.000 28.43166 306 LYS B CA 1
ATOM 8198 C C . LYS E 2 217 ? 69.66616 101.98005 67.10883 1.000 29.22950 306 LYS B C 1
ATOM 8199 O O . LYS E 2 217 ? 68.81233 102.79280 67.47708 1.000 33.94417 306 LYS B O 1
ATOM 8205 N N . LEU E 2 218 ? 70.75312 102.32166 66.42397 1.000 28.53784 307 LEU B N 1
ATOM 8206 C CA . LEU E 2 218 ? 71.00884 103.67485 65.95064 1.000 29.54555 307 LEU B CA 1
ATOM 8207 C C . LEU E 2 218 ? 71.10114 103.63462 64.43316 1.000 34.75240 307 LEU B C 1
ATOM 8208 O O . LEU E 2 218 ? 71.79621 102.78185 63.87968 1.000 35.44758 307 LEU B O 1
ATOM 8213 N N . GLN E 2 219 ? 70.39747 104.53724 63.75968 1.000 35.20581 308 GLN B N 1
ATOM 8214 C CA . GLN E 2 219 ? 70.37184 104.54415 62.30386 1.000 40.29066 308 GLN B CA 1
ATOM 8215 C C . GLN E 2 219 ? 70.59012 105.95596 61.78693 1.000 39.45747 308 GLN B C 1
ATOM 8216 O O . GLN E 2 219 ? 69.98388 106.90744 62.28815 1.000 40.76312 308 GLN B O 1
ATOM 8222 N N . SER E 2 220 ? 71.45406 106.09004 60.78202 1.000 38.10049 309 SER B N 1
ATOM 8223 C CA . SER E 2 220 ? 71.69140 107.40441 60.19946 1.000 40.33219 309 SER B CA 1
ATOM 8224 C C . SER E 2 220 ? 72.30818 107.24492 58.81896 1.000 45.87782 309 SER B C 1
ATOM 8225 O O . SER E 2 220 ? 72.92103 106.22365 58.50711 1.000 44.25989 309 SER B O 1
ATOM 8228 N N . PHE E 2 221 ? 72.15862 108.28428 58.00171 1.000 45.91025 310 PHE B N 1
ATOM 8229 C CA . PHE E 2 221 ? 72.82517 108.32446 56.70763 1.000 48.76042 310 PHE B CA 1
ATOM 8230 C C . PHE E 2 221 ? 74.29299 108.71496 56.81633 1.000 48.44933 310 PHE B C 1
ATOM 8231 O O . PHE E 2 221 ? 75.00068 108.69150 55.80398 1.000 49.85658 310 PHE B O 1
ATOM 8239 N N . TYR E 2 222 ? 74.76329 109.07399 58.01337 1.000 48.93858 311 TYR B N 1
ATOM 8240 C CA . TYR E 2 222 ? 76.14938 109.41048 58.28474 1.000 46.78762 311 TYR B CA 1
ATOM 8241 C C . TYR E 2 222 ? 76.77996 108.36105 59.19182 1.000 42.74705 311 TYR B C 1
ATOM 8242 O O . TYR E 2 222 ? 76.09505 107.80085 60.05481 1.000 41.94799 311 TYR B O 1
ATOM 8251 N N . PRO E 2 223 ? 78.06902 108.06811 59.01710 1.000 41.03416 312 PRO B N 1
ATOM 8252 C CA . PRO E 2 223 ? 78.70455 107.02421 59.83048 1.000 40.65690 312 PRO B CA 1
ATOM 8253 C C . PRO E 2 223 ? 78.71012 107.38039 61.30978 1.000 35.04197 312 PRO B C 1
ATOM 8254 O O . PRO E 2 223 ? 78.83298 108.54516 61.69368 1.000 36.77315 312 PRO B O 1
ATOM 8258 N N . TRP E 2 224 ? 78.58125 106.35130 62.14291 1.000 32.82168 313 TRP B N 1
ATOM 8259 C CA . TRP E 2 224 ? 78.57111 106.51516 63.59068 1.000 28.86538 313 TRP B CA 1
ATOM 8260 C C . TRP E 2 224 ? 79.99913 106.44429 64.11693 1.000 29.94147 313 TRP B C 1
ATOM 8261 O O . TRP E 2 224 ? 80.72571 105.48700 63.83082 1.000 33.86895 313 TRP B O 1
ATOM 8272 N N . GLU E 2 225 ? 80.39586 107.45363 64.88222 1.000 30.82149 314 GLU B N 1
ATOM 8273 C CA . GLU E 2 225 ? 81.71405 107.51581 65.49139 1.000 27.43357 314 GLU B CA 1
ATOM 8274 C C . GLU E 2 225 ? 81.57636 107.50582 67.00701 1.000 23.83011 314 GLU B C 1
ATOM 8275 O O . GLU E 2 225 ? 80.57925 107.97561 67.55692 1.000 27.82487 314 GLU B O 1
ATOM 8281 N N . TRP E 2 226 ? 82.58303 106.96167 67.68123 1.000 23.17503 315 TRP B N 1
ATOM 8282 C CA . TRP E 2 226 ? 82.59353 106.87430 69.13428 1.000 20.01677 315 TRP B CA 1
ATOM 8283 C C . TRP E 2 226 ? 83.70740 107.75156 69.68151 1.000 19.61587 315 TRP B C 1
ATOM 8284 O O . TRP E 2 226 ? 84.85335 107.65795 69.23067 1.000 26.10415 315 TRP B O 1
ATOM 8295 N N . GLY E 2 227 ? 83.37074 108.60095 70.64796 1.000 19.58683 316 GLY B N 1
ATOM 8296 C CA . GLY E 2 227 ? 84.36903 109.45599 71.25884 1.000 19.17231 316 GLY B CA 1
ATOM 8297 C C . GLY E 2 227 ? 83.88283 110.15796 72.50879 1.000 16.64754 316 GLY B C 1
ATOM 8298 O O . GLY E 2 227 ? 82.68348 110.40197 72.65159 1.000 20.47121 316 GLY B O 1
ATOM 8299 N N . GLU E 2 228 ? 84.79214 110.49569 73.41936 1.000 18.63415 317 GLU B N 1
ATOM 8300 C CA . GLU E 2 228 ? 86.21340 110.20366 73.26988 1.000 16.95722 317 GLU B CA 1
ATOM 8301 C C . GLU E 2 228 ? 86.51996 108.76633 73.67805 1.000 17.63914 317 GLU B C 1
ATOM 8302 O O . GLU E 2 228 ? 85.89177 108.22293 74.58426 1.000 15.87792 317 GLU B O 1
ATOM 8308 N N . LYS E 2 229 ? 87.48386 108.15526 72.99537 1.000 19.82023 318 LYS B N 1
ATOM 8309 C CA . LYS E 2 229 ? 87.81575 106.75728 73.21445 1.000 16.36914 318 LYS B CA 1
ATOM 8310 C C . LYS E 2 229 ? 88.64103 106.59187 74.48889 1.000 18.40318 318 LYS B C 1
ATOM 8311 O O . LYS E 2 229 ? 88.99202 107.55777 75.17138 1.000 18.12756 318 LYS B O 1
ATOM 8317 N N . GLY E 2 230 ? 88.95739 105.34082 74.80790 1.000 19.38015 319 GLY B N 1
ATOM 8318 C CA . GLY E 2 230 ? 89.74139 105.02157 75.98203 1.000 16.45176 319 GLY B CA 1
ATOM 8319 C C . GLY E 2 230 ? 88.92700 104.31507 77.04265 1.000 14.69167 319 GLY B C 1
ATOM 8320 O O . GLY E 2 230 ? 87.87625 104.81079 77.45581 1.000 19.48113 319 GLY B O 1
ATOM 8321 N N . ILE E 2 231 ? 89.39695 103.15848 77.49755 1.000 14.83975 320 ILE B N 1
ATOM 8322 C CA . ILE E 2 231 ? 88.70324 102.41746 78.56134 1.000 15.96209 320 ILE B CA 1
ATOM 8323 C C . ILE E 2 231 ? 89.23423 102.99177 79.86812 1.000 11.48501 320 ILE B C 1
ATOM 8324 O O . ILE E 2 231 ? 90.08864 102.42220 80.54845 1.000 14.02180 320 ILE B O 1
ATOM 8329 N N . SER E 2 232 ? 88.68353 104.14170 80.24480 1.000 12.37291 321 SER B N 1
ATOM 8330 C CA . SER E 2 232 ? 89.23590 104.95461 81.31664 1.000 10.92650 321 SER B CA 1
ATOM 8331 C C . SER E 2 232 ? 88.10431 105.46264 82.19235 1.000 9.23431 321 SER B C 1
ATOM 8332 O O . SER E 2 232 ? 87.10190 105.97171 81.68422 1.000 12.29951 321 SER B O 1
ATOM 8335 N N . THR E 2 233 ? 88.27460 105.33442 83.48840 1.000 8.05305 322 THR B N 1
ATOM 8336 C CA . THR E 2 233 ? 87.26021 105.63639 84.47982 1.000 7.09671 322 THR B CA 1
ATOM 8337 C C . THR E 2 233 ? 87.47970 107.01445 85.08592 1.000 4.81525 322 THR B C 1
ATOM 8338 O O . THR E 2 233 ? 88.58807 107.55406 85.04073 1.000 7.40074 322 THR B O 1
ATOM 8342 N N . PRO E 2 234 ? 86.43087 107.61778 85.65315 1.000 5.78943 323 PRO B N 1
ATOM 8343 C CA . PRO E 2 234 ? 86.53941 109.00246 86.12982 1.000 6.40425 323 PRO B CA 1
ATOM 8344 C C . PRO E 2 234 ? 87.63693 109.19208 87.16725 1.000 4.43569 323 PRO B C 1
ATOM 8345 O O . PRO E 2 234 ? 87.84957 108.35314 88.04352 1.000 5.64327 323 PRO B O 1
ATOM 8349 N N . ARG E 2 235 ? 88.33239 110.32005 87.05386 1.000 4.36238 324 ARG B N 1
ATOM 8350 C CA . ARG E 2 235 ? 89.35272 110.73676 88.01616 1.000 6.45903 324 ARG B CA 1
ATOM 8351 C C . ARG E 2 235 ? 89.09493 112.18325 88.42597 1.000 5.12186 324 ARG B C 1
ATOM 8352 O O . ARG E 2 235 ? 89.89428 113.07675 88.13806 1.000 8.04703 324 ARG B O 1
ATOM 8360 N N . PRO E 2 236 ? 87.98131 112.44853 89.10792 1.000 6.94385 325 PRO B N 1
ATOM 8361 C CA . PRO E 2 236 ? 87.63722 113.83432 89.44268 1.000 4.37763 325 PRO B CA 1
ATOM 8362 C C . PRO E 2 236 ? 88.59424 114.44435 90.45525 1.000 4.05371 325 PRO B C 1
ATOM 8363 O O . PRO E 2 236 ? 89.13086 113.76533 91.33366 1.000 6.40075 325 PRO B O 1
ATOM 8367 N N . LYS E 2 237 ? 88.79116 115.75342 90.32389 1.000 4.37631 326 LYS B N 1
ATOM 8368 C CA . LYS E 2 237 ? 89.57659 116.53514 91.26595 1.000 5.90635 326 LYS B CA 1
ATOM 8369 C C . LYS E 2 237 ? 88.92138 117.89836 91.43040 1.000 5.12491 326 LYS B C 1
ATOM 8370 O O . LYS E 2 237 ? 88.18753 118.36486 90.55656 1.000 6.52198 326 LYS B O 1
ATOM 8376 N N . ILE E 2 238 ? 89.18746 118.53340 92.56395 1.000 5.32649 327 ILE B N 1
ATOM 8377 C CA . ILE E 2 238 ? 88.68288 119.87346 92.83536 1.000 6.04181 327 ILE B CA 1
ATOM 8378 C C . ILE E 2 238 ? 89.74813 120.88744 92.43665 1.000 7.37157 327 ILE B C 1
ATOM 8379 O O . ILE E 2 238 ? 90.93952 120.69285 92.70266 1.000 8.76416 327 ILE B O 1
ATOM 8384 N N . ILE E 2 239 ? 89.32558 121.95164 91.76028 1.000 8.85717 328 ILE B N 1
ATOM 8385 C CA . ILE E 2 239 ? 90.23339 123.01342 91.34161 1.000 11.07188 328 ILE B CA 1
ATOM 8386 C C . ILE E 2 239 ? 89.88811 124.36116 91.95212 1.000 12.21184 328 ILE B C 1
ATOM 8387 O O . ILE E 2 239 ? 90.69168 125.29777 91.83587 1.000 17.80947 328 ILE B O 1
ATOM 8392 N N . SER E 2 240 ? 88.73164 124.49525 92.60136 1.000 12.69600 329 SER B N 1
ATOM 8393 C CA . SER E 2 240 ? 88.33103 125.71711 93.27430 1.000 15.69146 329 SER B CA 1
ATOM 8394 C C . SER E 2 240 ? 87.35677 125.32820 94.37557 1.000 13.31556 329 SER B C 1
ATOM 8395 O O . SER E 2 240 ? 86.52839 124.43485 94.16236 1.000 15.05024 329 SER B O 1
ATOM 8398 N N . PRO E 2 241 ? 87.42184 125.96479 95.54947 1.000 15.60053 330 PRO B N 1
ATOM 8399 C CA . PRO E 2 241 ? 88.30739 127.07065 95.93462 1.000 14.49758 330 PRO B CA 1
ATOM 8400 C C . PRO E 2 241 ? 89.68571 126.57757 96.36121 1.000 15.38101 330 PRO B C 1
ATOM 8401 O O . PRO E 2 241 ? 90.56210 127.36597 96.70000 1.000 15.53383 330 PRO B O 1
ATOM 8405 N N . VAL E 2 242 ? 89.89665 125.26131 96.35315 1.000 13.94364 331 VAL B N 1
ATOM 8406 C CA . VAL E 2 242 ? 91.20182 124.66930 96.60566 1.000 13.07642 331 VAL B CA 1
ATOM 8407 C C . VAL E 2 242 ? 91.50223 123.68077 95.48839 1.000 11.17537 331 VAL B C 1
ATOM 8408 O O . VAL E 2 242 ? 90.61219 123.23767 94.76071 1.000 11.58002 331 VAL B O 1
ATOM 8412 N N . SER E 2 243 ? 92.78008 123.34583 95.35379 1.000 13.30852 332 SER B N 1
ATOM 8413 C CA . SER E 2 243 ? 93.24909 122.40100 94.34935 1.000 13.90771 332 SER B CA 1
ATOM 8414 C C . SER E 2 243 ? 93.66571 121.11396 95.04819 1.000 11.63959 332 SER B C 1
ATOM 8415 O O . SER E 2 243 ? 94.61849 121.11185 95.83426 1.000 15.39660 332 SER B O 1
ATOM 8418 N N . GLY E 2 244 ? 92.95504 120.02715 94.75982 1.000 8.49111 333 GLY B N 1
ATOM 8419 C CA . GLY E 2 244 ? 93.20458 118.75973 95.40209 1.000 6.85819 333 GLY B CA 1
ATOM 8420 C C . GLY E 2 244 ? 93.60683 117.67065 94.43003 1.000 5.14196 333 GLY B C 1
ATOM 8421 O O . GLY E 2 244 ? 93.58034 117.85016 93.21030 1.000 10.18528 333 GLY B O 1
ATOM 8422 N N . PRO E 2 245 ? 93.98541 116.51207 94.95658 1.000 6.07765 334 PRO B N 1
ATOM 8423 C CA . PRO E 2 245 ? 94.42023 115.41185 94.09313 1.000 4.42988 334 PRO B CA 1
ATOM 8424 C C . PRO E 2 245 ? 93.24473 114.68483 93.45651 1.000 4.09818 334 PRO B C 1
ATOM 8425 O O . PRO E 2 245 ? 92.10091 114.76962 93.90469 1.000 5.53164 334 PRO B O 1
ATOM 8429 N N . GLU E 2 246 ? 93.55649 113.95772 92.38707 1.000 5.51959 335 GLU B N 1
ATOM 8430 C CA . GLU E 2 246 ? 92.54654 113.17035 91.69555 1.000 5.00346 335 GLU B CA 1
ATOM 8431 C C . GLU E 2 246 ? 92.01500 112.06515 92.60205 1.000 3.83377 335 GLU B C 1
ATOM 8432 O O . GLU E 2 246 ? 92.69843 111.59219 93.51288 1.000 3.63336 335 GLU B O 1
ATOM 8438 N N . HIS E 2 247 ? 90.77271 111.65982 92.34931 1.000 4.60928 336 HIS B N 1
ATOM 8439 C CA . HIS E 2 247 ? 90.09742 110.62854 93.13486 1.000 3.52341 336 HIS B CA 1
ATOM 8440 C C . HIS E 2 247 ? 89.54425 109.57611 92.18638 1.000 4.17727 336 HIS B C 1
ATOM 8441 O O . HIS E 2 247 ? 88.34633 109.56891 91.87579 1.000 3.44662 336 HIS B O 1
ATOM 8448 N N . PRO E 2 248 ? 90.39042 108.65860 91.71662 1.000 5.02580 337 PRO B N 1
ATOM 8449 C CA . PRO E 2 248 ? 89.93933 107.61889 90.78639 1.000 4.82908 337 PRO B CA 1
ATOM 8450 C C . PRO E 2 248 ? 89.19367 106.46365 91.43619 1.000 4.33264 337 PRO B C 1
ATOM 8451 O O . PRO E 2 248 ? 88.99180 105.44051 90.77817 1.000 8.22454 337 PRO B O 1
ATOM 8455 N N . GLU E 2 249 ? 88.78036 106.59514 92.69576 1.000 3.98547 338 GLU B N 1
ATOM 8456 C CA . GLU E 2 249 ? 88.14299 105.51247 93.43128 1.000 4.48286 338 GLU B CA 1
ATOM 8457 C C . GLU E 2 249 ? 86.64675 105.71480 93.64281 1.000 4.03004 338 GLU B C 1
ATOM 8458 O O . GLU E 2 249 ? 85.96102 104.75993 94.01907 1.000 7.48663 338 GLU B O 1
ATOM 8464 N N . LEU E 2 250 ? 86.12496 106.92169 93.40936 1.000 4.32197 339 LEU B N 1
ATOM 8465 C CA . LEU E 2 250 ? 84.70802 107.18151 93.65838 1.000 4.80763 339 LEU B CA 1
ATOM 8466 C C . LEU E 2 250 ? 83.81989 106.44901 92.65631 1.000 4.91042 339 LEU B C 1
ATOM 8467 O O . LEU E 2 250 ? 82.72977 105.96838 93.00796 1.000 10.96814 339 LEU B O 1
ATOM 8472 N N . TRP E 2 251 ? 84.26618 106.36232 91.40101 1.000 3.49911 340 TRP B N 1
ATOM 8473 C CA . TRP E 2 251 ? 83.52872 105.59617 90.40482 1.000 4.52026 340 TRP B CA 1
ATOM 8474 C C . TRP E 2 251 ? 83.38221 104.14288 90.82658 1.000 5.77334 340 TRP B C 1
ATOM 8475 O O . TRP E 2 251 ? 82.40407 103.48958 90.45994 1.000 5.21802 340 TRP B O 1
ATOM 8486 N N . ARG E 2 252 ? 84.34486 103.61755 91.58826 1.000 6.37579 341 ARG B N 1
ATOM 8487 C CA . ARG E 2 252 ? 84.22677 102.24950 92.07695 1.000 5.39650 341 ARG B CA 1
ATOM 8488 C C . ARG E 2 252 ? 83.04116 102.11229 93.02109 1.000 6.15068 341 ARG B C 1
ATOM 8489 O O . ARG E 2 252 ? 82.32628 101.10550 92.98978 1.000 7.78149 341 ARG B O 1
ATOM 8497 N N . LEU E 2 253 ? 82.81213 103.11958 93.86365 1.000 4.74418 342 LEU B N 1
ATOM 8498 C CA . LEU E 2 253 ? 81.62486 103.11768 94.70960 1.000 5.48864 342 LEU B CA 1
ATOM 8499 C C . LEU E 2 253 ? 80.35477 103.22784 93.87591 1.000 7.34709 342 LEU B C 1
ATOM 8500 O O . LEU E 2 253 ? 79.37720 102.51280 94.12358 1.000 8.28336 342 LEU B O 1
ATOM 8505 N N . THR E 2 254 ? 80.34735 104.11692 92.87629 1.000 6.57830 343 THR B N 1
ATOM 8506 C CA . THR E 2 254 ? 79.11625 104.29954 92.10633 1.000 7.52953 343 THR B CA 1
ATOM 8507 C C . THR E 2 254 ? 78.79390 103.08932 91.23229 1.000 8.06373 343 THR B C 1
ATOM 8508 O O . THR E 2 254 ? 77.61708 102.80447 90.98878 1.000 9.31517 343 THR B O 1
ATOM 8512 N N . VAL E 2 255 ? 79.81051 102.36814 90.75279 1.000 7.45922 344 VAL B N 1
ATOM 8513 C CA . VAL E 2 255 ? 79.57400 101.28678 89.80416 1.000 8.84526 344 VAL B CA 1
ATOM 8514 C C . VAL E 2 255 ? 78.93963 100.07345 90.46970 1.000 8.21988 344 VAL B C 1
ATOM 8515 O O . VAL E 2 255 ? 78.26328 99.28822 89.79806 1.000 7.88530 344 VAL B O 1
ATOM 8519 N N . ALA E 2 256 ? 79.12849 99.89808 91.77555 1.000 8.67668 345 ALA B N 1
ATOM 8520 C CA . ALA E 2 256 ? 78.52651 98.76884 92.46733 1.000 10.03820 345 ALA B CA 1
ATOM 8521 C C . ALA E 2 256 ? 77.07074 99.00696 92.84365 1.000 9.54213 345 ALA B C 1
ATOM 8522 O O . ALA E 2 256 ? 76.38138 98.04738 93.19680 1.000 11.82102 345 ALA B O 1
ATOM 8524 N N . SER E 2 257 ? 76.58619 100.24929 92.77315 1.000 7.06273 346 SER B N 1
ATOM 8525 C CA . SER E 2 257 ? 75.20823 100.53309 93.15872 1.000 8.96787 346 SER B CA 1
ATOM 8526 C C . SER E 2 257 ? 74.19597 99.90972 92.20596 1.000 10.53002 346 SER B C 1
ATOM 8527 O O . SER E 2 257 ? 73.03056 99.75318 92.57894 1.000 11.64209 346 SER B O 1
ATOM 8530 N N . HIS E 2 258 ? 74.61071 99.55561 90.99290 1.000 11.88393 347 HIS B N 1
ATOM 8531 C CA . HIS E 2 258 ? 73.75625 98.85142 90.05014 1.000 13.01481 347 HIS B CA 1
ATOM 8532 C C . HIS E 2 258 ? 74.57461 97.77883 89.34974 1.000 12.49860 347 HIS B C 1
ATOM 8533 O O . HIS E 2 258 ? 75.80714 97.79207 89.37817 1.000 12.47285 347 HIS B O 1
ATOM 8540 N N . HIS E 2 259 ? 73.86935 96.84254 88.72137 1.000 15.49119 348 HIS B N 1
ATOM 8541 C CA . HIS E 2 259 ? 74.52141 95.88694 87.83913 1.000 12.92603 348 HIS B CA 1
ATOM 8542 C C . HIS E 2 259 ? 75.22461 96.62464 86.70706 1.000 11.35194 348 HIS B C 1
ATOM 8543 O O . HIS E 2 259 ? 74.76959 97.67352 86.24519 1.000 13.92533 348 HIS B O 1
ATOM 8550 N N . ILE E 2 260 ? 76.34675 96.08604 86.27173 1.000 9.33206 349 ILE B N 1
ATOM 8551 C CA . ILE E 2 260 ? 76.92494 96.52460 85.00796 1.000 10.65085 349 ILE B CA 1
ATOM 8552 C C . ILE E 2 260 ? 76.31788 95.67003 83.90774 1.000 12.36140 349 ILE B C 1
ATOM 8553 O O . ILE E 2 260 ? 75.98638 94.50164 84.11812 1.000 17.31811 349 ILE B O 1
ATOM 8558 N N . ARG E 2 261 ? 76.14287 96.25522 82.72877 1.000 11.90661 350 ARG B N 1
ATOM 8559 C CA . ARG E 2 261 ? 75.54902 95.55821 81.59691 1.000 14.15735 350 ARG B CA 1
ATOM 8560 C C . ARG E 2 261 ? 76.60086 95.37809 80.51329 1.000 12.28549 350 ARG B C 1
ATOM 8561 O O . ARG E 2 261 ? 77.27825 96.33955 80.13634 1.000 15.07532 350 ARG B O 1
ATOM 8569 N N . ILE E 2 262 ? 76.73855 94.15108 80.01718 1.000 12.13774 351 ILE B N 1
ATOM 8570 C CA . ILE E 2 262 ? 77.74416 93.81510 79.01702 1.000 15.07805 351 ILE B CA 1
ATOM 8571 C C . ILE E 2 262 ? 77.04732 93.68099 77.67184 1.000 17.00344 351 ILE B C 1
ATOM 8572 O O . ILE E 2 262 ? 76.22144 92.78114 77.47916 1.000 23.12110 351 ILE B O 1
ATOM 8577 N N . TRP E 2 263 ? 77.39205 94.56114 76.73989 1.000 14.92996 352 TRP B N 1
ATOM 8578 C CA . TRP E 2 263 ? 76.80400 94.57753 75.41155 1.000 19.77879 352 TRP B CA 1
ATOM 8579 C C . TRP E 2 263 ? 77.77893 94.01061 74.38989 1.000 18.75225 352 TRP B C 1
ATOM 8580 O O . TRP E 2 263 ? 78.99869 94.09563 74.55135 1.000 23.14914 352 TRP B O 1
ATOM 8591 N N . SER E 2 264 ? 77.22279 93.43039 73.33390 1.000 23.61950 353 SER B N 1
ATOM 8592 C CA . SER E 2 264 ? 77.97281 93.10117 72.13374 1.000 25.15092 353 SER B CA 1
ATOM 8593 C C . SER E 2 264 ? 77.16825 93.57216 70.93363 1.000 25.01243 353 SER B C 1
ATOM 8594 O O . SER E 2 264 ? 75.93732 93.60055 70.96977 1.000 27.14282 353 SER B O 1
ATOM 8597 N N . GLY E 2 265 ? 77.86107 93.95323 69.87529 1.000 24.36709 354 GLY B N 1
ATOM 8598 C CA . GLY E 2 265 ? 77.16182 94.48766 68.73206 1.000 27.45345 354 GLY B CA 1
ATOM 8599 C C . GLY E 2 265 ? 78.06866 94.71064 67.54909 1.000 28.11168 354 GLY B C 1
ATOM 8600 O O . GLY E 2 265 ? 79.13685 94.10890 67.43756 1.000 27.57434 354 GLY B O 1
ATOM 8601 N N . ASN E 2 266 ? 77.60950 95.58251 66.65828 1.000 29.54258 355 ASN B N 1
ATOM 8602 C CA . ASN E 2 266 ? 78.32090 95.87034 65.42211 1.000 30.35571 355 ASN B CA 1
ATOM 8603 C C . ASN E 2 266 ? 77.77177 97.15593 64.82242 1.000 30.77738 355 ASN B C 1
ATOM 8604 O O . ASN E 2 266 ? 76.77165 97.70997 65.28526 1.000 29.51343 355 ASN B O 1
ATOM 8609 N N . GLN E 2 267 ? 78.45981 97.63196 63.79126 1.000 29.70668 356 GLN B N 1
ATOM 8610 C CA . GLN E 2 267 ? 77.94515 98.65550 62.89625 1.000 35.21567 356 GLN B CA 1
ATOM 8611 C C . GLN E 2 267 ? 77.95473 98.09058 61.48387 1.000 38.35304 356 GLN B C 1
ATOM 8612 O O . GLN E 2 267 ? 78.97877 97.57764 61.02436 1.000 44.43923 356 GLN B O 1
ATOM 8618 N N . THR E 2 268 ? 76.81472 98.16808 60.80906 1.000 39.74736 357 THR B N 1
ATOM 8619 C CA . THR E 2 268 ? 76.65567 97.63659 59.46612 1.000 43.84632 357 THR B CA 1
ATOM 8620 C C . THR E 2 268 ? 76.24744 98.74818 58.50997 1.000 46.88204 357 THR B C 1
ATOM 8621 O O . THR E 2 268 ? 75.73239 99.79505 58.91474 1.000 44.28455 357 THR B O 1
ATOM 8625 N N . LEU E 2 269 ? 76.49460 98.50390 57.22648 1.000 52.19228 358 LEU B N 1
ATOM 8626 C CA . LEU E 2 269 ? 76.23399 99.47100 56.17152 1.000 54.27519 358 LEU B CA 1
ATOM 8627 C C . LEU E 2 269 ? 75.35928 98.82725 55.10814 1.000 57.24802 358 LEU B C 1
ATOM 8628 O O . LEU E 2 269 ? 75.64784 97.71629 54.65241 1.000 59.83916 358 LEU B O 1
ATOM 8633 N N . GLU E 2 270 ? 74.29441 99.52200 54.71812 1.000 60.87321 359 GLU B N 1
ATOM 8634 C CA . GLU E 2 270 ? 73.41220 99.07383 53.64959 1.000 60.45545 359 GLU B CA 1
ATOM 8635 C C . GLU E 2 270 ? 73.13778 100.24137 52.70874 1.000 61.56380 359 GLU B C 1
ATOM 8636 O O . GLU E 2 270 ? 73.68872 101.33541 52.86135 1.000 60.73605 359 GLU B O 1
ATOM 8642 N N . THR E 2 271 ? 72.27583 100.00350 51.72518 1.000 67.97411 360 THR B N 1
ATOM 8643 C CA . THR E 2 271 ? 71.91931 101.00360 50.72879 1.000 67.55156 360 THR B CA 1
ATOM 8644 C C . THR E 2 271 ? 70.47310 101.43231 50.93118 1.000 70.26379 360 THR B C 1
ATOM 8645 O O . THR E 2 271 ? 69.57301 100.58837 50.99531 1.000 73.37399 360 THR B O 1
ATOM 8649 N N . ARG E 2 272 ? 70.25747 102.74192 51.03314 1.000 69.64103 361 ARG B N 1
ATOM 8650 C CA . ARG E 2 272 ? 68.92583 103.31400 51.18808 1.000 69.54473 361 ARG B CA 1
ATOM 8651 C C . ARG E 2 272 ? 68.83842 104.54455 50.30090 1.000 75.21657 361 ARG B C 1
ATOM 8652 O O . ARG E 2 272 ? 69.62888 105.47986 50.46209 1.000 73.68656 361 ARG B O 1
ATOM 8660 N N . ASP E 2 273 ? 67.88558 104.53669 49.36638 1.000 78.83290 362 ASP B N 1
ATOM 8661 C CA . ASP E 2 273 ? 67.72263 105.61815 48.39290 1.000 76.40547 362 ASP B CA 1
ATOM 8662 C C . ASP E 2 273 ? 69.02845 105.88757 47.64924 1.000 78.39361 362 ASP B C 1
ATOM 8663 O O . ASP E 2 273 ? 69.40585 107.03613 47.40671 1.000 78.55196 362 ASP B O 1
ATOM 8668 N N . ARG E 2 274 ? 69.72638 104.80713 47.29130 1.000 78.61981 363 ARG B N 1
ATOM 8669 C CA . ARG E 2 274 ? 71.01661 104.87418 46.60286 1.000 79.00568 363 ARG B CA 1
ATOM 8670 C C . ARG E 2 274 ? 72.04926 105.66186 47.40488 1.000 78.89458 363 ARG B C 1
ATOM 8671 O O . ARG E 2 274 ? 72.91732 106.32739 46.83516 1.000 79.13404 363 ARG B O 1
ATOM 8679 N N . LYS E 2 275 ? 71.96532 105.59337 48.72955 1.000 77.77747 364 LYS B N 1
ATOM 8680 C CA . LYS E 2 275 ? 72.90887 106.26227 49.60862 1.000 71.60973 364 LYS B CA 1
ATOM 8681 C C . LYS E 2 275 ? 73.36552 105.30610 50.69842 1.000 69.59432 364 LYS B C 1
ATOM 8682 O O . LYS E 2 275 ? 72.62367 104.39652 51.08162 1.000 69.60829 364 LYS B O 1
ATOM 8688 N N . PRO E 2 276 ? 74.58602 105.47549 51.20422 1.000 70.58922 365 PRO B N 1
ATOM 8689 C CA . PRO E 2 276 ? 75.02180 104.65966 52.34293 1.000 64.51600 365 PRO B CA 1
ATOM 8690 C C . PRO E 2 276 ? 74.15787 104.92543 53.56713 1.000 61.40190 365 PRO B C 1
ATOM 8691 O O . PRO E 2 276 ? 73.79986 106.06702 53.86319 1.000 61.22232 365 PRO B O 1
ATOM 8695 N N . PHE E 2 277 ? 73.82480 103.85224 54.28067 1.000 60.53089 366 PHE B N 1
ATOM 8696 C CA . PHE E 2 277 ? 73.00210 103.91893 55.48199 1.000 55.64729 366 PHE B CA 1
ATOM 8697 C C . PHE E 2 277 ? 73.68078 103.08668 56.55774 1.000 52.09206 366 PHE B C 1
ATOM 8698 O O . PHE E 2 277 ? 73.89597 101.88518 56.36734 1.000 50.98586 366 PHE B O 1
ATOM 8706 N N . TYR E 2 278 ? 74.01889 103.71975 57.67795 1.000 47.91268 367 TYR B N 1
ATOM 8707 C CA . TYR E 2 278 ? 74.81122 103.10744 58.73365 1.000 43.72957 367 TYR B CA 1
ATOM 8708 C C . TYR E 2 278 ? 73.92613 102.82019 59.93715 1.000 37.65679 367 TYR B C 1
ATOM 8709 O O . TYR E 2 278 ? 73.18957 103.70124 60.40416 1.000 41.83316 367 TYR B O 1
ATOM 8718 N N . THR E 2 279 ? 74.00739 101.58855 60.43611 1.000 35.59488 368 THR B N 1
ATOM 8719 C CA . THR E 2 279 ? 73.21731 101.14215 61.57307 1.000 36.75033 368 THR B CA 1
ATOM 8720 C C . THR E 2 279 ? 74.13648 100.54623 62.62677 1.000 34.65987 368 THR B C 1
ATOM 8721 O O . THR E 2 279 ? 74.89896 99.62208 62.33871 1.000 33.95699 368 THR B O 1
ATOM 8725 N N . VAL E 2 280 ? 74.05396 101.06666 63.84279 1.000 28.83785 369 VAL B N 1
ATOM 8726 C CA . VAL E 2 280 ? 74.71788 100.48171 64.99846 1.000 26.84952 369 VAL B CA 1
ATOM 8727 C C . VAL E 2 280 ? 73.69542 99.62625 65.73110 1.000 26.90837 369 VAL B C 1
ATOM 8728 O O . VAL E 2 280 ? 72.64206 100.12336 66.14824 1.000 27.89996 369 VAL B O 1
ATOM 8732 N N . ASP E 2 281 ? 73.99347 98.33888 65.86904 1.000 28.54613 370 ASP B N 1
ATOM 8733 C CA . ASP E 2 281 ? 73.17493 97.41497 66.63904 1.000 28.50497 370 ASP B CA 1
ATOM 8734 C C . ASP E 2 281 ? 73.95545 96.97416 67.86644 1.000 28.19675 370 ASP B C 1
ATOM 8735 O O . ASP E 2 281 ? 75.11549 96.56598 67.75535 1.000 30.60642 370 ASP B O 1
ATOM 8740 N N . LEU E 2 282 ? 73.32752 97.07290 69.03190 1.000 26.73079 371 LEU B N 1
ATOM 8741 C CA . LEU E 2 282 ? 73.90688 96.58546 70.27260 1.000 23.42605 371 LEU B CA 1
ATOM 8742 C C . LEU E 2 282 ? 72.87112 95.73247 70.98398 1.000 26.12189 371 LEU B C 1
ATOM 8743 O O . LEU E 2 282 ? 71.68637 96.07145 70.99816 1.000 24.94331 371 LEU B O 1
ATOM 8748 N N . ASN E 2 283 ? 73.31110 94.62075 71.56267 1.000 23.15761 372 ASN B N 1
ATOM 8749 C CA . ASN E 2 283 ? 72.41244 93.73658 72.28313 1.000 25.36408 372 ASN B CA 1
ATOM 8750 C C . ASN E 2 283 ? 73.11332 93.21586 73.52541 1.000 20.51674 372 ASN B C 1
ATOM 8751 O O . ASN E 2 283 ? 74.33589 93.04649 73.54708 1.000 21.62507 372 ASN B O 1
ATOM 8756 N N . SER E 2 284 ? 72.31908 92.96625 74.56096 1.000 20.74819 373 SER B N 1
ATOM 8757 C CA . SER E 2 284 ? 72.84349 92.46411 75.82051 1.000 22.66440 373 SER B CA 1
ATOM 8758 C C . SER E 2 284 ? 71.78754 91.63040 76.52513 1.000 22.12944 373 SER B C 1
ATOM 8759 O O . SER E 2 284 ? 70.63639 92.05578 76.65542 1.000 25.22524 373 SER B O 1
ATOM 8762 N N . SER E 2 285 ? 72.19039 90.44424 76.97233 1.000 22.60159 374 SER B N 1
ATOM 8763 C CA . SER E 2 285 ? 71.42018 89.65439 77.92330 1.000 27.87318 374 SER B CA 1
ATOM 8764 C C . SER E 2 285 ? 72.25395 89.31777 79.15314 1.000 23.83247 374 SER B C 1
ATOM 8765 O O . SER E 2 285 ? 71.93167 88.37532 79.88196 1.000 25.10503 374 SER B O 1
ATOM 8768 N N . LEU E 2 286 ? 73.32068 90.07809 79.39728 1.000 23.67171 375 LEU B N 1
ATOM 8769 C CA . LEU E 2 286 ? 74.28569 89.77434 80.44632 1.000 20.97174 375 LEU B CA 1
ATOM 8770 C C . LEU E 2 286 ? 74.46525 90.98871 81.34427 1.000 19.47265 375 LEU B C 1
ATOM 8771 O O . LEU E 2 286 ? 74.86139 92.06290 80.87574 1.000 17.18316 375 LEU B O 1
ATOM 8776 N N . THR E 2 287 ? 74.17398 90.81325 82.63046 1.000 22.28246 376 THR B N 1
ATOM 8777 C CA . THR E 2 287 ? 74.46498 91.80439 83.65246 1.000 17.54840 376 THR B CA 1
ATOM 8778 C C . THR E 2 287 ? 75.26635 91.14354 84.76204 1.000 20.17525 376 THR B C 1
ATOM 8779 O O . THR E 2 287 ? 75.08439 89.96158 85.06420 1.000 26.02220 376 THR B O 1
ATOM 8783 N N . VAL E 2 288 ? 76.15813 91.92140 85.36434 1.000 17.10622 377 VAL B N 1
ATOM 8784 C CA . VAL E 2 288 ? 77.04302 91.45235 86.42081 1.000 16.05418 377 VAL B CA 1
ATOM 8785 C C . VAL E 2 288 ? 76.77583 92.28791 87.66424 1.000 13.62365 377 VAL B C 1
ATOM 8786 O O . VAL E 2 288 ? 76.84496 93.51705 87.59771 1.000 13.80876 377 VAL B O 1
ATOM 8790 N N . PRO E 2 289 ? 76.45004 91.67237 88.80049 1.000 14.25459 378 PRO B N 1
ATOM 8791 C CA . PRO E 2 289 ? 76.35118 92.41787 90.05815 1.000 14.46980 378 PRO B CA 1
ATOM 8792 C C . PRO E 2 289 ? 77.71151 92.55478 90.72352 1.000 11.50641 378 PRO B C 1
ATOM 8793 O O . PRO E 2 289 ? 78.54284 91.64544 90.69892 1.000 13.66897 378 PRO B O 1
ATOM 8797 N N . LEU E 2 290 ? 77.93530 93.71555 91.33013 1.000 12.08344 379 LEU B N 1
ATOM 8798 C CA . LEU E 2 290 ? 79.21683 94.04605 91.93180 1.000 10.83714 379 LEU B CA 1
ATOM 8799 C C . LEU E 2 290 ? 79.01543 94.49325 93.37142 1.000 11.54956 379 LEU B C 1
ATOM 8800 O O . LEU E 2 290 ? 77.93656 94.94363 93.76206 1.000 14.76169 379 LEU B O 1
ATOM 8805 N N . GLN E 2 291 ? 80.07801 94.36110 94.15977 1.000 11.82895 380 GLN B N 1
ATOM 8806 C CA . GLN E 2 291 ? 80.11242 94.86463 95.52484 1.000 10.69932 380 GLN B CA 1
ATOM 8807 C C . GLN E 2 291 ? 81.40894 95.63355 95.72891 1.000 9.17494 380 GLN B C 1
ATOM 8808 O O . GLN E 2 291 ? 82.49515 95.09682 95.49215 1.000 11.06874 380 GLN B O 1
ATOM 8814 N N . SER E 2 292 ? 81.29483 96.88404 96.16658 1.000 8.09202 381 SER B N 1
ATOM 8815 C CA . SER E 2 292 ? 82.44508 97.74240 96.41699 1.000 6.98284 381 SER B CA 1
ATOM 8816 C C . SER E 2 292 ? 82.47029 98.12055 97.88854 1.000 7.55841 381 SER B C 1
ATOM 8817 O O . SER E 2 292 ? 81.45978 98.57339 98.43173 1.000 9.43379 381 SER B O 1
ATOM 8820 N N . CYS E 2 293 ? 83.62325 97.94924 98.52553 1.000 7.63738 382 CYS B N 1
ATOM 8821 C CA . CYS E 2 293 ? 83.73722 98.10237 99.96695 1.000 8.41131 382 CYS B CA 1
ATOM 8822 C C . CYS E 2 293 ? 84.92409 98.98146 100.32553 1.000 5.77147 382 CYS B C 1
ATOM 8823 O O . CYS E 2 293 ? 85.98474 98.89517 99.70255 1.000 6.62276 382 CYS B O 1
ATOM 8826 N N . VAL E 2 294 ? 84.73689 99.82279 101.33425 1.000 5.05597 383 VAL B N 1
ATOM 8827 C CA . VAL E 2 294 ? 85.83798 100.48048 102.00799 1.000 6.19035 383 VAL B CA 1
ATOM 8828 C C . VAL E 2 294 ? 86.09951 99.72310 103.30137 1.000 5.00232 383 VAL B C 1
ATOM 8829 O O . VAL E 2 294 ? 85.26671 98.95202 103.78352 1.000 7.31818 383 VAL B O 1
ATOM 8833 N N . LYS E 2 295 ? 87.27344 99.94491 103.87474 1.000 4.97479 384 LYS B N 1
ATOM 8834 C CA . LYS E 2 295 ? 87.68674 99.22518 105.06464 1.000 4.13770 384 LYS B CA 1
ATOM 8835 C C . LYS E 2 295 ? 88.05721 100.20893 106.16164 1.000 4.18608 384 LYS B C 1
ATOM 8836 O O . LYS E 2 295 ? 88.42315 101.35222 105.87454 1.000 6.05056 384 LYS B O 1
ATOM 8842 N N . PRO E 2 296 ? 87.95359 99.79775 107.42358 1.000 4.23015 385 PRO B N 1
ATOM 8843 C CA . PRO E 2 296 ? 88.34092 100.67568 108.53158 1.000 4.44708 385 PRO B CA 1
ATOM 8844 C C . PRO E 2 296 ? 89.75701 101.19020 108.35086 1.000 4.84986 385 PRO B C 1
ATOM 8845 O O . PRO E 2 296 ? 90.64001 100.45658 107.88183 1.000 4.55224 385 PRO B O 1
ATOM 8849 N N . PRO E 2 297 ? 90.01856 102.44741 108.72181 1.000 4.25650 386 PRO B N 1
ATOM 8850 C CA . PRO E 2 297 ? 89.13711 103.36665 109.45256 1.000 3.21485 386 PRO B CA 1
ATOM 8851 C C . PRO E 2 297 ? 88.10240 104.08175 108.58047 1.000 3.28746 386 PRO B C 1
ATOM 8852 O O . PRO E 2 297 ? 87.39224 104.94748 109.07298 1.000 4.75190 386 PRO B O 1
ATOM 8856 N N . TYR E 2 298 ? 87.97628 103.74368 107.30136 1.000 3.25020 387 TYR B N 1
ATOM 8857 C CA . TYR E 2 298 ? 87.02593 104.40044 106.41404 1.000 3.11694 387 TYR B CA 1
ATOM 8858 C C . TYR E 2 298 ? 85.66376 103.71465 106.45108 1.000 3.49809 387 TYR B C 1
ATOM 8859 O O . TYR E 2 298 ? 85.56286 102.49182 106.57666 1.000 4.28780 387 TYR B O 1
ATOM 8868 N N . MET E 2 299 ? 84.61301 104.52684 106.33528 1.000 4.10105 388 MET B N 1
ATOM 8869 C CA . MET E 2 299 ? 83.23100 104.06170 106.32665 1.000 4.80917 388 MET B CA 1
ATOM 8870 C C . MET E 2 299 ? 82.41827 104.97710 105.41695 1.000 3.53268 388 MET B C 1
ATOM 8871 O O . MET E 2 299 ? 82.92375 105.97218 104.88686 1.000 6.21277 388 MET B O 1
ATOM 8876 N N . LEU E 2 300 ? 81.13953 104.64802 105.25177 1.000 3.86034 389 LEU B N 1
ATOM 8877 C CA . LEU E 2 300 ? 80.22674 105.43966 104.44356 1.000 4.45462 389 LEU B CA 1
ATOM 8878 C C . LEU E 2 300 ? 78.99419 105.78781 105.26245 1.000 5.87538 389 LEU B C 1
ATOM 8879 O O . LEU E 2 300 ? 78.46005 104.94567 105.99057 1.000 7.95873 389 LEU B O 1
ATOM 8884 N N . VAL E 2 301 ? 78.55408 107.03511 105.14112 1.000 4.60551 390 VAL B N 1
ATOM 8885 C CA . VAL E 2 301 ? 77.32389 107.51793 105.75402 1.000 5.91258 390 VAL B CA 1
ATOM 8886 C C . VAL E 2 301 ? 76.30664 107.69443 104.63595 1.000 9.98124 390 VAL B C 1
ATOM 8887 O O . VAL E 2 301 ? 76.49793 108.52517 103.74169 1.000 11.60138 390 VAL B O 1
ATOM 8891 N N . VAL E 2 302 ? 75.23148 106.91507 104.67754 1.000 9.63973 391 VAL B N 1
ATOM 8892 C CA . VAL E 2 302 ? 74.26757 106.83441 103.58782 1.000 10.21973 391 VAL B CA 1
ATOM 8893 C C . VAL E 2 302 ? 72.93640 107.38882 104.07032 1.000 11.75949 391 VAL B C 1
ATOM 8894 O O . VAL E 2 302 ? 72.44299 106.99847 105.13272 1.000 14.57023 391 VAL B O 1
ATOM 8898 N N . GLY E 2 303 ? 72.36407 108.28946 103.30005 1.000 10.54935 392 GLY B N 1
ATOM 8899 C CA . GLY E 2 303 ? 71.06121 108.83165 103.63404 1.000 13.23304 392 GLY B CA 1
ATOM 8900 C C . GLY E 2 303 ? 70.93535 110.26694 103.15379 1.000 13.99060 392 GLY B C 1
ATOM 8901 O O . GLY E 2 303 ? 71.53171 110.64998 102.15177 1.000 15.61155 392 GLY B O 1
ATOM 8902 N N . ASN E 2 304 ? 70.14911 111.04459 103.89489 1.000 13.82745 393 ASN B N 1
ATOM 8903 C CA . ASN E 2 304 ? 69.85014 112.42506 103.51534 1.000 16.70380 393 ASN B CA 1
ATOM 8904 C C . ASN E 2 304 ? 70.95439 113.35759 104.01625 1.000 16.22796 393 ASN B C 1
ATOM 8905 O O . ASN E 2 304 ? 70.78816 114.13805 104.95391 1.000 19.76030 393 ASN B O 1
ATOM 8910 N N . ILE E 2 305 ? 72.10772 113.26572 103.35445 1.000 13.87791 394 ILE B N 1
ATOM 8911 C CA . ILE E 2 305 ? 73.21959 114.15085 103.67499 1.000 12.08149 394 ILE B CA 1
ATOM 8912 C C . ILE E 2 305 ? 72.89877 115.55783 103.19270 1.000 10.90619 394 ILE B C 1
ATOM 8913 O O . ILE E 2 305 ? 72.56141 115.77224 102.02167 1.000 13.75890 394 ILE B O 1
ATOM 8918 N N . VAL E 2 306 ? 72.99366 116.52203 104.10102 1.000 11.27216 395 VAL B N 1
ATOM 8919 C CA . VAL E 2 306 ? 72.78307 117.93107 103.80116 1.000 11.95855 395 VAL B CA 1
ATOM 8920 C C . VAL E 2 306 ? 74.09264 118.65602 104.06734 1.000 11.14591 395 VAL B C 1
ATOM 8921 O O . VAL E 2 306 ? 74.61455 118.61624 105.18962 1.000 13.72374 395 VAL B O 1
ATOM 8925 N N . ILE E 2 307 ? 74.61917 119.31412 103.03983 1.000 11.82850 396 ILE B N 1
ATOM 8926 C CA . ILE E 2 307 ? 75.86312 120.06758 103.12425 1.000 13.07725 396 ILE B CA 1
ATOM 8927 C C . ILE E 2 307 ? 75.52365 121.54663 103.01017 1.000 13.96164 396 ILE B C 1
ATOM 8928 O O . ILE E 2 307 ? 75.00469 121.99491 101.98122 1.000 18.88542 396 ILE B O 1
ATOM 8933 N N . LYS E 2 308 ? 75.80810 122.29936 104.06791 1.000 15.16552 397 LYS B N 1
ATOM 8934 C CA . LYS E 2 308 ? 75.61660 123.74354 104.08419 1.000 16.61792 397 LYS B CA 1
ATOM 8935 C C . LYS E 2 308 ? 76.97588 124.41476 103.97453 1.000 16.19720 397 LYS B C 1
ATOM 8936 O O . LYS E 2 308 ? 77.76377 124.36544 104.93361 1.000 17.54992 397 LYS B O 1
ATOM 8942 N N . PRO E 2 309 ? 77.30006 125.04341 102.84046 1.000 18.01644 398 PRO B N 1
ATOM 8943 C CA . PRO E 2 309 ? 78.64967 125.59732 102.66997 1.000 21.15325 398 PRO B CA 1
ATOM 8944 C C . PRO E 2 309 ? 78.86662 126.93792 103.34880 1.000 23.66367 398 PRO B C 1
ATOM 8945 O O . PRO E 2 309 ? 80.02369 127.28265 103.62256 1.000 26.22129 398 PRO B O 1
ATOM 8949 N N . ASP E 2 310 ? 77.80862 127.70413 103.63195 1.000 22.08735 399 ASP B N 1
ATOM 8950 C CA . ASP E 2 310 ? 77.99543 128.99626 104.28400 1.000 24.73583 399 ASP B CA 1
ATOM 8951 C C . ASP E 2 310 ? 78.52387 128.85833 105.70641 1.000 24.57451 399 ASP B C 1
ATOM 8952 O O . ASP E 2 310 ? 79.14725 129.79454 106.21562 1.000 33.05213 399 ASP B O 1
ATOM 8957 N N . SER E 2 311 ? 78.29245 127.71990 106.35429 1.000 21.77436 400 SER B N 1
ATOM 8958 C CA . SER E 2 311 ? 78.87418 127.42902 107.65400 1.000 21.74458 400 SER B CA 1
ATOM 8959 C C . SER E 2 311 ? 79.76171 126.19490 107.62652 1.000 18.00409 400 SER B C 1
ATOM 8960 O O . SER E 2 311 ? 80.33432 125.84024 108.66272 1.000 19.58889 400 SER B O 1
ATOM 8963 N N . GLN E 2 312 ? 79.89155 125.54104 106.47395 1.000 17.55205 401 GLN B N 1
ATOM 8964 C CA . GLN E 2 312 ? 80.66981 124.31518 106.31740 1.000 15.81666 401 GLN B CA 1
ATOM 8965 C C . GLN E 2 312 ? 80.20791 123.24865 107.31055 1.000 13.41070 401 GLN B C 1
ATOM 8966 O O . GLN E 2 312 ? 80.95601 122.78009 108.16947 1.000 12.61991 401 GLN B O 1
ATOM 8972 N N . THR E 2 313 ? 78.94359 122.86545 107.16763 1.000 12.81489 402 THR B N 1
ATOM 8973 C CA . THR E 2 313 ? 78.30667 121.91195 108.06275 1.000 13.45270 402 THR B CA 1
ATOM 8974 C C . THR E 2 313 ? 77.74307 120.74876 107.26006 1.000 11.39650 402 THR B C 1
ATOM 8975 O O . THR E 2 313 ? 77.19931 120.94014 106.17045 1.000 14.57952 402 THR B O 1
ATOM 8979 N N . ILE E 2 314 ? 77.89779 119.54070 107.79045 1.000 10.34021 403 ILE B N 1
ATOM 8980 C CA . ILE E 2 314 ? 77.27680 118.34323 107.24282 1.000 9.59937 403 ILE B CA 1
ATOM 8981 C C . ILE E 2 314 ? 76.32367 117.79653 108.29134 1.000 10.78059 403 ILE B C 1
ATOM 8982 O O . ILE E 2 314 ? 76.73078 117.52945 109.42861 1.000 14.24545 403 ILE B O 1
ATOM 8987 N N . THR E 2 315 ? 75.06151 117.63158 107.91233 1.000 9.38565 404 THR B N 1
ATOM 8988 C CA . THR E 2 315 ? 74.05049 117.10660 108.81547 1.000 13.17527 404 THR B CA 1
ATOM 8989 C C . THR E 2 315 ? 73.27979 115.98984 108.13178 1.000 14.53854 404 THR B C 1
ATOM 8990 O O . THR E 2 315 ? 73.09415 115.99492 106.91448 1.000 15.27959 404 THR B O 1
ATOM 8994 N N . CYS E 2 316 ? 72.84193 115.02304 108.93086 1.000 16.23217 405 CYS B N 1
ATOM 8995 C CA . CYS E 2 316 ? 71.94021 113.99117 108.43727 1.000 17.15670 405 CYS B CA 1
ATOM 8996 C C . CYS E 2 316 ? 71.14621 113.42641 109.60067 1.000 19.05761 405 CYS B C 1
ATOM 8997 O O . CYS E 2 316 ? 71.71275 113.12822 110.65667 1.000 20.40132 405 CYS B O 1
ATOM 9000 N N . GLU E 2 317 ? 69.84461 113.27051 109.39412 1.000 20.25068 406 GLU B N 1
ATOM 9001 C CA . GLU E 2 317 ? 68.95777 112.64770 110.36304 1.000 22.65131 406 GLU B CA 1
ATOM 9002 C C . GLU E 2 317 ? 68.69895 111.21131 109.92902 1.000 19.49752 406 GLU B C 1
ATOM 9003 O O . GLU E 2 317 ? 68.24975 110.97221 108.80353 1.000 24.11100 406 GLU B O 1
ATOM 9009 N N . ASN E 2 318 ? 69.00173 110.26330 110.81532 1.000 21.28627 407 ASN B N 1
ATOM 9010 C CA . ASN E 2 318 ? 68.72303 108.84520 110.58744 1.000 21.33065 407 ASN B CA 1
ATOM 9011 C C . ASN E 2 318 ? 69.47301 108.30542 109.37050 1.000 19.44224 407 ASN B C 1
ATOM 9012 O O . ASN E 2 318 ? 68.92283 107.55340 108.56529 1.000 21.77205 407 ASN B O 1
ATOM 9017 N N . CYS E 2 319 ? 70.73806 108.69459 109.22880 1.000 17.01317 408 CYS B N 1
ATOM 9018 C CA . CYS E 2 319 ? 71.59157 108.05789 108.23831 1.000 16.98206 408 CYS B CA 1
ATOM 9019 C C . CYS E 2 319 ? 71.95954 106.64664 108.68860 1.000 12.23256 408 CYS B C 1
ATOM 9020 O O . CYS E 2 319 ? 71.74478 106.25282 109.83363 1.000 17.85262 408 CYS B O 1
ATOM 9023 N N . ARG E 2 320 ? 72.52054 105.87981 107.76380 1.000 12.50774 409 ARG B N 1
ATOM 9024 C CA . ARG E 2 320 ? 73.00372 104.53552 108.03435 1.000 11.62704 409 ARG B CA 1
ATOM 9025 C C . ARG E 2 320 ? 74.50982 104.49350 107.83516 1.000 10.13227 409 ARG B C 1
ATOM 9026 O O . ARG E 2 320 ? 75.04199 105.12911 106.92243 1.000 8.60905 409 ARG B O 1
ATOM 9034 N N . LEU E 2 321 ? 75.19376 103.74282 108.68685 1.000 11.33728 410 LEU B N 1
ATOM 9035 C CA . LEU E 2 321 ? 76.62433 103.51852 108.54368 1.000 8.76928 410 LEU B CA 1
ATOM 9036 C C . LEU E 2 321 ? 76.83532 102.20741 107.79762 1.000 10.19437 410 LEU B C 1
ATOM 9037 O O . LEU E 2 321 ? 76.36100 101.15489 108.23711 1.000 15.75504 410 LEU B O 1
ATOM 9042 N N . LEU E 2 322 ? 77.53003 102.27710 106.66707 1.000 8.46321 411 LEU B N 1
ATOM 9043 C CA . LEU E 2 322 ? 77.83078 101.11256 105.85126 1.000 9.39961 411 LEU B CA 1
ATOM 9044 C C . LEU E 2 322 ? 79.32233 101.08086 105.55166 1.000 7.61428 411 LEU B C 1
ATOM 9045 O O . LEU E 2 322 ? 80.05550 102.03684 105.81349 1.000 7.26920 411 LEU B O 1
ATOM 9050 N N . THR E 2 323 ? 79.77398 99.95025 105.01651 1.000 10.50054 412 THR B N 1
ATOM 9051 C CA . THR E 2 323 ? 81.10025 99.85002 104.43415 1.000 10.08725 412 THR B CA 1
ATOM 9052 C C . THR E 2 323 ? 81.07867 99.34577 103.00248 1.000 10.76389 412 THR B C 1
ATOM 9053 O O . THR E 2 323 ? 82.09317 99.46785 102.31006 1.000 10.70666 412 THR B O 1
ATOM 9057 N N . CYS E 2 324 ? 79.95830 98.80354 102.53467 1.000 9.78523 413 CYS B N 1
ATOM 9058 C CA . CYS E 2 324 ? 79.87332 98.21277 101.21075 1.000 12.28222 413 CYS B CA 1
ATOM 9059 C C . CYS E 2 324 ? 78.65103 98.74060 100.47362 1.000 11.04834 413 CYS B C 1
ATOM 9060 O O . CYS E 2 324 ? 77.61462 99.03254 101.07503 1.000 13.09182 413 CYS B O 1
ATOM 9063 N N . ILE E 2 325 ? 78.79153 98.85330 99.15724 1.000 10.11573 414 ILE B N 1
ATOM 9064 C CA . ILE E 2 325 ? 77.71556 99.23858 98.25434 1.000 9.61329 414 ILE B CA 1
ATOM 9065 C C . ILE E 2 325 ? 77.46566 98.07308 97.30880 1.000 12.56937 414 ILE B C 1
ATOM 9066 O O . ILE E 2 325 ? 78.41436 97.50362 96.75756 1.000 12.99458 414 ILE B O 1
ATOM 9071 N N . ASP E 2 326 ? 76.19756 97.70711 97.13593 1.000 13.40323 415 ASP B N 1
ATOM 9072 C CA . ASP E 2 326 ? 75.82222 96.65540 96.20187 1.000 14.89626 415 ASP B CA 1
ATOM 9073 C C . ASP E 2 326 ? 74.61809 97.12728 95.39414 1.000 15.24876 415 ASP B C 1
ATOM 9074 O O . ASP E 2 326 ? 74.15994 98.26529 95.53127 1.000 16.11522 415 ASP B O 1
ATOM 9079 N N . SER E 2 327 ? 74.10289 96.23838 94.54059 1.000 15.64769 416 SER B N 1
ATOM 9080 C CA . SER E 2 327 ? 73.09685 96.61441 93.55188 1.000 16.58794 416 SER B CA 1
ATOM 9081 C C . SER E 2 327 ? 71.74558 96.96806 94.16034 1.000 19.11762 416 SER B C 1
ATOM 9082 O O . SER E 2 327 ? 70.88979 97.49783 93.44445 1.000 21.89494 416 SER B O 1
ATOM 9085 N N . THR E 2 328 ? 71.52595 96.69200 95.44202 1.000 18.11515 417 THR B N 1
ATOM 9086 C CA . THR E 2 328 ? 70.28784 97.06855 96.10875 1.000 20.62081 417 THR B CA 1
ATOM 9087 C C . THR E 2 328 ? 70.32723 98.49030 96.65073 1.000 20.71749 417 THR B C 1
ATOM 9088 O O . THR E 2 328 ? 69.38644 98.90479 97.33471 1.000 22.12997 417 THR B O 1
ATOM 9092 N N . PHE E 2 329 ? 71.39651 99.23497 96.37696 1.000 21.42708 418 PHE B N 1
ATOM 9093 C CA . PHE E 2 329 ? 71.48222 100.61222 96.83881 1.000 17.91386 418 PHE B CA 1
ATOM 9094 C C . PHE E 2 329 ? 70.38980 101.45875 96.19814 1.000 18.63627 418 PHE B C 1
ATOM 9095 O O . PHE E 2 329 ? 70.11348 101.34963 95.00089 1.000 21.61480 418 PHE B O 1
ATOM 9103 N N . ASN E 2 330 ? 69.77300 102.31162 97.00684 1.000 16.11548 419 ASN B N 1
ATOM 9104 C CA . ASN E 2 330 ? 68.72240 103.21266 96.55445 1.000 19.61231 419 ASN B CA 1
ATOM 9105 C C . ASN E 2 330 ? 69.31397 104.60538 96.38157 1.000 17.52373 419 ASN B C 1
ATOM 9106 O O . ASN E 2 330 ? 69.79442 105.20334 97.35013 1.000 18.31313 419 ASN B O 1
ATOM 9111 N N . TRP E 2 331 ? 69.26586 105.12444 95.15724 1.000 16.51092 420 TRP B N 1
ATOM 9112 C CA . TRP E 2 331 ? 69.85753 106.42309 94.86357 1.000 15.83311 420 TRP B CA 1
ATOM 9113 C C . TRP E 2 331 ? 68.98905 107.59007 95.31362 1.000 18.79019 420 TRP B C 1
ATOM 9114 O O . TRP E 2 331 ? 69.28268 108.73404 94.95481 1.000 19.65973 420 TRP B O 1
ATOM 9125 N N . GLN E 2 332 ? 67.92270 107.33161 96.07227 1.000 17.35141 421 GLN B N 1
ATOM 9126 C CA . GLN E 2 332 ? 67.30307 108.39966 96.84327 1.000 17.39710 421 GLN B CA 1
ATOM 9127 C C . GLN E 2 332 ? 68.20765 108.85908 97.97698 1.000 16.60708 421 GLN B C 1
ATOM 9128 O O . GLN E 2 332 ? 68.05090 109.98067 98.46884 1.000 17.06168 421 GLN B O 1
ATOM 9134 N N . HIS E 2 333 ? 69.14981 108.01932 98.39084 1.000 14.43294 422 HIS B N 1
ATOM 9135 C CA . HIS E 2 333 ? 70.10726 108.34781 99.43222 1.000 16.33689 422 HIS B CA 1
ATOM 9136 C C . HIS E 2 333 ? 71.42549 108.79177 98.81348 1.000 13.33242 422 HIS B C 1
ATOM 9137 O O . HIS E 2 333 ? 71.78520 108.38523 97.70643 1.000 13.04201 422 HIS B O 1
ATOM 9144 N N . ARG E 2 334 ? 72.13732 109.63648 99.54414 1.000 11.50890 423 ARG B N 1
ATOM 9145 C CA . ARG E 2 334 ? 73.47862 110.07233 99.19633 1.000 9.89016 423 ARG B CA 1
ATOM 9146 C C . ARG E 2 334 ? 74.50087 109.30844 100.02898 1.000 8.91921 423 ARG B C 1
ATOM 9147 O O . ARG E 2 334 ? 74.18125 108.74112 101.07530 1.000 10.04206 423 ARG B O 1
ATOM 9155 N N . ILE E 2 335 ? 75.73924 109.29493 99.54269 1.000 7.41045 424 ILE B N 1
ATOM 9156 C CA . ILE E 2 335 ? 76.85146 108.61709 100.19807 1.000 7.26019 424 ILE B CA 1
ATOM 9157 C C . ILE E 2 335 ? 77.89850 109.65590 100.56604 1.000 6.32767 424 ILE B C 1
ATOM 9158 O O . ILE E 2 335 ? 78.34914 110.41885 99.70605 1.000 6.26810 424 ILE B O 1
ATOM 9163 N N . LEU E 2 336 ? 78.29146 109.67596 101.83328 1.000 5.98686 425 LEU B N 1
ATOM 9164 C CA . LEU E 2 336 ? 79.36455 110.52943 102.32070 1.000 5.49447 425 LEU B CA 1
ATOM 9165 C C . LEU E 2 336 ? 80.50734 109.64263 102.79668 1.000 4.36821 425 LEU B C 1
ATOM 9166 O O . LEU E 2 336 ? 80.31302 108.79027 103.66879 1.000 4.02882 425 LEU B O 1
ATOM 9171 N N . LEU E 2 337 ? 81.68702 109.83384 102.21738 1.000 3.58853 426 LEU B N 1
ATOM 9172 C CA . LEU E 2 337 ? 82.86298 109.10621 102.67323 1.000 4.31741 426 LEU B CA 1
ATOM 9173 C C . LEU E 2 337 ? 83.32684 109.68891 103.99847 1.000 2.89851 426 LEU B C 1
ATOM 9174 O O . LEU E 2 337 ? 83.43884 110.90939 104.13842 1.000 4.76611 426 LEU B O 1
ATOM 9179 N N . VAL E 2 338 ? 83.58053 108.82616 104.98428 1.000 3.20410 427 VAL B N 1
ATOM 9180 C CA . VAL E 2 338 ? 84.02816 109.27325 106.29575 1.000 3.13139 427 VAL B CA 1
ATOM 9181 C C . VAL E 2 338 ? 85.17831 108.39255 106.75940 1.000 3.04065 427 VAL B C 1
ATOM 9182 O O . VAL E 2 338 ? 85.40168 107.29537 106.24809 1.000 4.19063 427 VAL B O 1
ATOM 9186 N N . ARG E 2 339 ? 85.90021 108.88844 107.75680 1.000 2.87387 428 ARG B N 1
ATOM 9187 C CA . ARG E 2 339 ? 87.00722 108.16739 108.35878 1.000 2.84821 428 ARG B CA 1
ATOM 9188 C C . ARG E 2 339 ? 86.97439 108.38640 109.86297 1.000 3.47870 428 ARG B C 1
ATOM 9189 O O . ARG E 2 339 ? 86.51920 109.42849 110.34192 1.000 3.13415 428 ARG B O 1
ATOM 9197 N N . ALA E 2 340 ? 87.46303 107.39295 110.60338 1.000 2.28646 429 ALA B N 1
ATOM 9198 C CA . ALA E 2 340 ? 87.55036 107.51092 112.05227 1.000 3.38397 429 ALA B CA 1
ATOM 9199 C C . ALA E 2 340 ? 88.37186 108.73616 112.43300 1.000 2.25459 429 ALA B C 1
ATOM 9200 O O . ALA E 2 340 ? 89.44782 108.97626 111.87988 1.000 4.35822 429 ALA B O 1
ATOM 9202 N N . ARG E 2 341 ? 87.85262 109.51364 113.37594 1.000 3.09615 430 ARG B N 1
ATOM 9203 C CA . ARG E 2 341 ? 88.46187 110.78740 113.72775 1.000 4.69422 430 ARG B CA 1
ATOM 9204 C C . ARG E 2 341 ? 89.75423 110.58298 114.51119 1.000 5.14560 430 ARG B C 1
ATOM 9205 O O . ARG E 2 341 ? 89.86273 109.67607 115.33963 1.000 5.42092 430 ARG B O 1
ATOM 9213 N N . GLU E 2 342 ? 90.73767 111.43976 114.24261 1.000 6.22870 431 GLU B N 1
ATOM 9214 C CA . GLU E 2 342 ? 91.97290 111.45787 115.01235 1.000 6.38530 431 GLU B CA 1
ATOM 9215 C C . GLU E 2 342 ? 91.68740 111.91158 116.44611 1.000 3.45363 431 GLU B C 1
ATOM 9216 O O . GLU E 2 342 ? 90.56029 112.25703 116.80617 1.000 4.59109 431 GLU B O 1
ATOM 9222 N N . GLY E 2 343 ? 92.72667 111.90941 117.27808 1.000 2.74709 432 GLY B N 1
ATOM 9223 C CA . GLY E 2 343 ? 92.54227 112.25945 118.67496 1.000 2.37386 432 GLY B CA 1
ATOM 9224 C C . GLY E 2 343 ? 92.00250 113.66727 118.84116 1.000 2.14647 432 GLY B C 1
ATOM 9225 O O . GLY E 2 343 ? 92.28715 114.56517 118.04871 1.000 3.85866 432 GLY B O 1
ATOM 9226 N N . VAL E 2 344 ? 91.19500 113.85577 119.88269 1.000 1.99153 433 VAL B N 1
ATOM 9227 C CA . VAL E 2 344 ? 90.56063 115.14031 120.14675 1.000 1.29077 433 VAL B CA 1
ATOM 9228 C C . VAL E 2 344 ? 90.91098 115.58902 121.56200 1.000 1.01899 433 VAL B C 1
ATOM 9229 O O . VAL E 2 344 ? 91.40372 114.81710 122.38131 1.000 1.05429 433 VAL B O 1
ATOM 9233 N N . TRP E 2 345 ? 90.66207 116.86725 121.83113 1.000 0.77118 434 TRP B N 1
ATOM 9234 C CA . TRP E 2 345 ? 90.92172 117.47671 123.12812 1.000 0.77479 434 TRP B CA 1
ATOM 9235 C C . TRP E 2 345 ? 89.60240 117.93758 123.72586 1.000 0.90690 434 TRP B C 1
ATOM 9236 O O . TRP E 2 345 ? 88.82705 118.63169 123.06091 1.000 2.07715 434 TRP B O 1
ATOM 9247 N N . ILE E 2 346 ? 89.35368 117.56448 124.97627 1.000 0.61938 435 ILE B N 1
ATOM 9248 C CA . ILE E 2 346 ? 88.05547 117.83234 125.58884 1.000 0.86057 435 ILE B CA 1
ATOM 9249 C C . ILE E 2 346 ? 88.20604 118.09519 127.08299 1.000 1.03697 435 ILE B C 1
ATOM 9250 O O . ILE E 2 346 ? 88.97908 117.40513 127.75980 1.000 1.65559 435 ILE B O 1
ATOM 9255 N N . PRO E 2 347 ? 87.52355 119.09764 127.63246 1.000 1.20818 436 PRO B N 1
ATOM 9256 C CA . PRO E 2 347 ? 87.48499 119.24160 129.09181 1.000 0.91892 436 PRO B CA 1
ATOM 9257 C C . PRO E 2 347 ? 86.69063 118.11405 129.73180 1.000 1.21426 436 PRO B C 1
ATOM 9258 O O . PRO E 2 347 ? 85.66669 117.67579 129.20586 1.000 5.40204 436 PRO B O 1
ATOM 9262 N N . VAL E 2 348 ? 87.17613 117.64671 130.87792 1.000 1.57935 437 VAL B N 1
ATOM 9263 C CA . VAL E 2 348 ? 86.51725 116.61061 131.66222 1.000 2.04947 437 VAL B CA 1
ATOM 9264 C C . VAL E 2 348 ? 86.53139 117.04163 133.12083 1.000 4.16366 437 VAL B C 1
ATOM 9265 O O . VAL E 2 348 ? 87.51966 117.60700 133.60035 1.000 6.70628 437 VAL B O 1
ATOM 9269 N N . SER E 2 349 ? 85.43860 116.78097 133.82714 1.000 5.19466 438 SER B N 1
ATOM 9270 C CA . SER E 2 349 ? 85.30312 117.19919 135.21548 1.000 11.52555 438 SER B CA 1
ATOM 9271 C C . SER E 2 349 ? 85.51026 116.00928 136.14472 1.000 9.56207 438 SER B C 1
ATOM 9272 O O . SER E 2 349 ? 84.89170 114.95571 135.96357 1.000 12.86495 438 SER B O 1
ATOM 9275 N N . MET E 2 350 ? 86.39400 116.17914 137.12208 1.000 11.99148 439 MET B N 1
ATOM 9276 C CA . MET E 2 350 ? 86.63897 115.22361 138.18891 1.000 17.79725 439 MET B CA 1
ATOM 9277 C C . MET E 2 350 ? 86.16052 115.80550 139.51231 1.000 21.95552 439 MET B C 1
ATOM 9278 O O . MET E 2 350 ? 85.90361 117.00658 139.63885 1.000 24.56394 439 MET B O 1
ATOM 9283 N N . ASP E 2 351 ? 86.06405 114.93353 140.51130 1.000 24.19742 440 ASP B N 1
ATOM 9284 C CA . ASP E 2 351 ? 85.67783 115.32078 141.86013 1.000 29.05654 440 ASP B CA 1
ATOM 9285 C C . ASP E 2 351 ? 86.87447 115.44236 142.79556 1.000 27.36071 440 ASP B C 1
ATOM 9286 O O . ASP E 2 351 ? 86.69078 115.52978 144.01273 1.000 30.25159 440 ASP B O 1
ATOM 9291 N N . ARG E 2 352 ? 88.08790 115.44701 142.25631 1.000 22.64223 441 ARG B N 1
ATOM 9292 C CA . ARG E 2 352 ? 89.30473 115.56217 143.04497 1.000 20.75675 441 ARG B CA 1
ATOM 9293 C C . ARG E 2 352 ? 90.38028 116.18398 142.16973 1.000 19.89309 441 ARG B C 1
ATOM 9294 O O . ARG E 2 352 ? 90.27365 116.15823 140.93812 1.000 20.23319 441 ARG B O 1
ATOM 9302 N N . PRO E 2 353 ? 91.41554 116.76779 142.76885 1.000 18.03684 442 PRO B N 1
ATOM 9303 C CA . PRO E 2 353 ? 92.50408 117.33645 141.96810 1.000 14.10176 442 PRO B CA 1
ATOM 9304 C C . PRO E 2 353 ? 93.28729 116.26334 141.22588 1.000 12.59595 442 PRO B C 1
ATOM 9305 O O . PRO E 2 353 ? 93.30511 115.08859 141.59826 1.000 11.54210 442 PRO B O 1
ATOM 9309 N N . TRP E 2 354 ? 93.93574 116.70139 140.14769 1.000 11.38071 443 TRP B N 1
ATOM 9310 C CA . TRP E 2 354 ? 94.78823 115.83472 139.34330 1.000 9.46077 443 TRP B CA 1
ATOM 9311 C C . TRP E 2 354 ? 95.90375 115.23385 140.19216 1.000 9.86450 443 TRP B C 1
ATOM 9312 O O . TRP E 2 354 ? 96.49577 115.90882 141.03733 1.000 13.20483 443 TRP B O 1
ATOM 9323 N N . GLU E 2 355 ? 96.18734 113.95207 139.96696 1.000 9.20239 444 GLU B N 1
ATOM 9324 C CA . GLU E 2 355 ? 97.23108 113.23787 140.68990 1.000 10.44574 444 GLU B CA 1
ATOM 9325 C C . GLU E 2 355 ? 98.12743 112.49466 139.71022 1.000 9.31374 444 GLU B C 1
ATOM 9326 O O . GLU E 2 355 ? 97.64204 111.84905 138.77742 1.000 10.34184 444 GLU B O 1
ATOM 9332 N N . ALA E 2 356 ? 99.44058 112.59207 139.92838 1.000 11.78319 445 ALA B N 1
ATOM 9333 C CA . ALA E 2 356 ? 100.39886 111.90570 139.06766 1.000 11.24730 445 ALA B CA 1
ATOM 9334 C C . ALA E 2 356 ? 100.45262 110.40898 139.35063 1.000 12.23100 445 ALA B C 1
ATOM 9335 O O . ALA E 2 356 ? 100.52811 109.60115 138.41905 1.000 11.03031 445 ALA B O 1
ATOM 9337 N N . SER E 2 357 ? 100.42074 110.02445 140.62047 1.000 15.70753 446 SER B N 1
ATOM 9338 C CA . SER E 2 357 ? 100.59306 108.63805 141.02466 1.000 16.01558 446 SER B CA 1
ATOM 9339 C C . SER E 2 357 ? 99.70888 108.37419 142.23259 1.000 19.97714 446 SER B C 1
ATOM 9340 O O . SER E 2 357 ? 99.30812 109.31297 142.92993 1.000 21.14167 446 SER B O 1
ATOM 9343 N N . PRO E 2 358 ? 99.38059 107.10917 142.50607 1.000 19.17018 447 PRO B N 1
ATOM 9344 C CA . PRO E 2 358 ? 98.56192 106.80083 143.68596 1.000 23.71672 447 PRO B CA 1
ATOM 9345 C C . PRO E 2 358 ? 99.36801 106.70782 144.97296 1.000 31.25240 447 PRO B C 1
ATOM 9346 O O . PRO E 2 358 ? 98.88614 106.14180 145.95688 1.000 38.53970 447 PRO B O 1
ATOM 9350 N N . SER E 2 359 ? 100.58971 107.24995 144.97729 1.000 30.83983 448 SER B N 1
ATOM 9351 C CA . SER E 2 359 ? 101.48353 107.07637 146.12099 1.000 34.16235 448 SER B CA 1
ATOM 9352 C C . SER E 2 359 ? 100.86789 107.61580 147.40776 1.000 40.90235 448 SER B C 1
ATOM 9353 O O . SER E 2 359 ? 100.96732 106.97953 148.46336 1.000 43.76186 448 SER B O 1
ATOM 9356 N N . ILE E 2 360 ? 100.23333 108.78850 147.34379 1.000 37.98945 449 ILE B N 1
ATOM 9357 C CA . ILE E 2 360 ? 99.55815 109.32939 148.52116 1.000 41.38618 449 ILE B CA 1
ATOM 9358 C C . ILE E 2 360 ? 98.42389 108.41087 148.95752 1.000 47.00534 449 ILE B C 1
ATOM 9359 O O . ILE E 2 360 ? 98.22710 108.17068 150.15444 1.000 50.73106 449 ILE B O 1
ATOM 9364 N N . HIS E 2 361 ? 97.66134 107.88273 147.99728 1.000 46.38096 450 HIS B N 1
ATOM 9365 C CA . HIS E 2 361 ? 96.58035 106.96014 148.33193 1.000 50.78871 450 HIS B CA 1
ATOM 9366 C C . HIS E 2 361 ? 97.11509 105.69777 148.99913 1.000 53.33684 450 HIS B C 1
ATOM 9367 O O . HIS E 2 361 ? 96.54233 105.21574 149.98398 1.000 57.59542 450 HIS B O 1
ATOM 9374 N N . ILE E 2 362 ? 98.21509 105.15041 148.47724 1.000 50.58666 451 ILE B N 1
ATOM 9375 C CA . ILE E 2 362 ? 98.80349 103.94502 149.05560 1.000 52.37045 451 ILE B CA 1
ATOM 9376 C C . ILE E 2 362 ? 99.31132 104.22159 150.46451 1.000 57.18390 451 ILE B C 1
ATOM 9377 O O . ILE E 2 362 ? 99.12932 103.40646 151.37737 1.000 62.93163 451 ILE B O 1
ATOM 9382 N N . LEU E 2 363 ? 99.96122 105.37141 150.66326 1.000 57.13015 452 LEU B N 1
ATOM 9383 C CA . LEU E 2 363 ? 100.43640 105.73222 151.99562 1.000 59.13241 452 LEU B CA 1
ATOM 9384 C C . LEU E 2 363 ? 99.27649 105.89512 152.97019 1.000 63.49246 452 LEU B C 1
ATOM 9385 O O . LEU E 2 363 ? 99.36148 105.46382 154.12601 1.000 68.04971 452 LEU B O 1
ATOM 9390 N N . THR E 2 364 ? 98.18520 106.52105 152.52261 1.000 62.34213 453 THR B N 1
ATOM 9391 C CA . THR E 2 364 ? 97.01510 106.68104 153.37962 1.000 65.52086 453 THR B CA 1
ATOM 9392 C C . THR E 2 364 ? 96.41247 105.33103 153.74747 1.000 69.38559 453 THR B C 1
ATOM 9393 O O . THR E 2 364 ? 96.03628 105.10559 154.90344 1.000 73.39948 453 THR B O 1
ATOM 9397 N N . GLU E 2 365 ? 96.31352 104.41919 152.77650 1.000 67.30887 454 GLU B N 1
ATOM 9398 C CA . GLU E 2 365 ? 95.78498 103.08910 153.06459 1.000 69.25808 454 GLU B CA 1
ATOM 9399 C C . GLU E 2 365 ? 96.67905 102.34102 154.04575 1.000 71.11632 454 GLU B C 1
ATOM 9400 O O . GLU E 2 365 ? 96.18567 101.66463 154.95644 1.000 73.40880 454 GLU B O 1
ATOM 9406 N N . VAL E 2 366 ? 97.99859 102.44992 153.87474 1.000 69.22992 455 VAL B N 1
ATOM 9407 C CA . VAL E 2 366 ? 98.92778 101.78809 154.78675 1.000 70.60101 455 VAL B CA 1
ATOM 9408 C C . VAL E 2 366 ? 98.78560 102.35140 156.19522 1.000 75.19183 455 VAL B C 1
ATOM 9409 O O . VAL E 2 366 ? 98.75467 101.60222 157.17964 1.000 77.50518 455 VAL B O 1
ATOM 9413 N N . LEU E 2 367 ? 98.69311 103.67865 156.31451 1.000 75.45282 456 LEU B N 1
ATOM 9414 C CA . LEU E 2 367 ? 98.53120 104.29585 157.62761 1.000 77.64066 456 LEU B CA 1
ATOM 9415 C C . LEU E 2 367 ? 97.21696 103.88020 158.27676 1.000 79.22581 456 LEU B C 1
ATOM 9416 O O . LEU E 2 367 ? 97.16787 103.62037 159.48478 1.000 81.65411 456 LEU B O 1
ATOM 9421 N N . LYS E 2 368 ? 96.13833 103.81727 157.49163 1.000 76.88235 457 LYS B N 1
ATOM 9422 C CA . LYS E 2 368 ? 94.85638 103.37576 158.02986 1.000 78.87401 457 LYS B CA 1
ATOM 9423 C C . LYS E 2 368 ? 94.90798 101.91966 158.47047 1.000 81.50191 457 LYS B C 1
ATOM 9424 O O . LYS E 2 368 ? 94.25178 101.54399 159.44881 1.000 81.11426 457 LYS B O 1
ATOM 9430 N N . GLY E 2 369 ? 95.67121 101.08653 157.76021 1.000 81.08459 458 GLY B N 1
ATOM 9431 C CA . GLY E 2 369 ? 95.82249 99.70250 158.17836 1.000 79.99782 458 GLY B CA 1
ATOM 9432 C C . GLY E 2 369 ? 96.49379 99.57191 159.53209 1.000 82.01442 458 GLY B C 1
ATOM 9433 O O . GLY E 2 369 ? 96.16411 98.67858 160.31611 1.000 83.23908 458 GLY B O 1
ATOM 9434 N N . VAL E 2 370 ? 97.44241 100.45640 159.82393 1.000 82.90854 459 VAL B N 1
ATOM 9435 C CA . VAL E 2 370 ? 98.12555 100.45321 161.11114 1.000 84.01268 459 VAL B CA 1
ATOM 9436 C C . VAL E 2 370 ? 97.18278 100.93736 162.20657 1.000 83.60534 459 VAL B C 1
ATOM 9437 O O . VAL E 2 370 ? 96.74608 100.15753 163.05293 1.000 84.38962 459 VAL B O 1
ATOM 9441 N N . ALA F 2 10 ? 103.75669 81.12567 145.61149 1.000 41.49707 99 ALA C N 1
ATOM 9442 C CA . ALA F 2 10 ? 103.34341 80.07223 144.69242 1.000 41.04767 99 ALA C CA 1
ATOM 9443 C C . ALA F 2 10 ? 103.79256 80.38495 143.27005 1.000 39.14748 99 ALA C C 1
ATOM 9444 O O . ALA F 2 10 ? 104.87091 80.93761 143.05627 1.000 38.23283 99 ALA C O 1
ATOM 9446 N N . ASN F 2 11 ? 102.95723 80.02677 142.29951 1.000 36.25642 100 ASN C N 1
ATOM 9447 C CA . ASN F 2 11 ? 103.23121 80.26454 140.88978 1.000 30.77022 100 ASN C CA 1
ATOM 9448 C C . ASN F 2 11 ? 102.07904 81.05368 140.28674 1.000 27.38288 100 ASN C C 1
ATOM 9449 O O . ASN F 2 11 ? 100.91103 80.71359 140.49958 1.000 28.35274 100 ASN C O 1
ATOM 9454 N N . TYR F 2 12 ? 102.40789 82.10807 139.54412 1.000 25.56983 101 TYR C N 1
ATOM 9455 C CA . TYR F 2 12 ? 101.41213 82.96462 138.91028 1.000 17.86112 101 TYR C CA 1
ATOM 9456 C C . TYR F 2 12 ? 101.81110 83.17225 137.45867 1.000 13.56707 101 TYR C C 1
ATOM 9457 O O . TYR F 2 12 ? 102.86403 83.74899 137.18281 1.000 16.29441 101 TYR C O 1
ATOM 9466 N N . THR F 2 13 ? 100.97917 82.71364 136.53416 1.000 11.45719 102 THR C N 1
ATOM 9467 C CA . THR F 2 13 ? 101.28377 82.81293 135.11453 1.000 9.91416 102 THR C CA 1
ATOM 9468 C C . THR F 2 13 ? 100.51741 83.97986 134.50762 1.000 6.15897 102 THR C C 1
ATOM 9469 O O . THR F 2 13 ? 99.30076 84.08846 134.68358 1.000 10.55211 102 THR C O 1
ATOM 9473 N N . TYR F 2 14 ? 101.23410 84.84715 133.79901 1.000 5.16254 103 TYR C N 1
ATOM 9474 C CA . TYR F 2 14 ? 100.65523 86.03028 133.18104 1.000 4.32596 103 TYR C CA 1
ATOM 9475 C C . TYR F 2 14 ? 101.01200 86.07804 131.70446 1.000 2.35628 103 TYR C C 1
ATOM 9476 O O . TYR F 2 14 ? 102.06710 85.59753 131.28665 1.000 2.33548 103 TYR C O 1
ATOM 9485 N N . TRP F 2 15 ? 100.12204 86.67164 130.91800 1.000 2.35538 104 TRP C N 1
ATOM 9486 C CA . TRP F 2 15 ? 100.43253 86.93813 129.52289 1.000 1.54683 104 TRP C CA 1
ATOM 9487 C C . TRP F 2 15 ? 101.46621 88.05010 129.42798 1.000 1.68249 104 TRP C C 1
ATOM 9488 O O . TRP F 2 15 ? 101.37885 89.06208 130.12762 1.000 2.08444 104 TRP C O 1
ATOM 9499 N N . ALA F 2 16 ? 102.45651 87.85323 128.56624 1.000 1.47261 105 ALA C N 1
ATOM 9500 C CA . ALA F 2 16 ? 103.49726 88.83543 128.33318 1.000 1.47979 105 ALA C CA 1
ATOM 9501 C C . ALA F 2 16 ? 103.62561 89.07127 126.83875 1.000 1.04808 105 ALA C C 1
ATOM 9502 O O . ALA F 2 16 ? 103.38935 88.17158 126.02920 1.000 1.97076 105 ALA C O 1
ATOM 9504 N N . TYR F 2 17 ? 103.99402 90.29465 126.48151 1.000 1.35031 106 TYR C N 1
ATOM 9505 C CA . TYR F 2 17 ? 104.23197 90.67531 125.09926 1.000 1.13993 106 TYR C CA 1
ATOM 9506 C C . TYR F 2 17 ? 105.72365 90.89570 124.89587 1.000 1.03010 106 TYR C C 1
ATOM 9507 O O . TYR F 2 17 ? 106.34430 91.67955 125.62075 1.000 2.02890 106 TYR C O 1
ATOM 9516 N N . VAL F 2 18 ? 106.29184 90.19880 123.91951 1.000 1.14540 107 VAL C N 1
ATOM 9517 C CA . VAL F 2 18 ? 107.69907 90.34043 123.56383 1.000 1.44336 107 VAL C CA 1
ATOM 9518 C C . VAL F 2 18 ? 107.75768 91.12281 122.25804 1.000 1.27550 107 VAL C C 1
ATOM 9519 O O . VAL F 2 18 ? 107.45169 90.57372 121.18818 1.000 2.68529 107 VAL C O 1
ATOM 9523 N N . PRO F 2 19 ? 108.11415 92.40980 122.30701 1.000 1.15759 108 PRO C N 1
ATOM 9524 C CA . PRO F 2 19 ? 108.06594 93.22741 121.08320 1.000 1.32884 108 PRO C CA 1
ATOM 9525 C C . PRO F 2 19 ? 109.07810 92.81599 120.03119 1.000 1.17871 108 PRO C C 1
ATOM 9526 O O . PRO F 2 19 ? 108.76775 92.86038 118.83564 1.000 1.58353 108 PRO C O 1
ATOM 9530 N N . PHE F 2 20 ? 110.27990 92.41569 120.43468 1.000 1.11456 109 PHE C N 1
ATOM 9531 C CA . PHE F 2 20 ? 111.35796 92.07709 119.50604 1.000 1.26024 109 PHE C CA 1
ATOM 9532 C C . PHE F 2 20 ? 111.86089 90.67902 119.83006 1.000 1.57032 109 PHE C C 1
ATOM 9533 O O . PHE F 2 20 ? 112.94337 90.50635 120.40070 1.000 1.95547 109 PHE C O 1
ATOM 9541 N N . PRO F 2 21 ? 111.08783 89.65069 119.48193 1.000 1.96996 110 PRO C N 1
ATOM 9542 C CA . PRO F 2 21 ? 111.50569 88.29348 119.80054 1.000 1.47738 110 PRO C CA 1
ATOM 9543 C C . PRO F 2 21 ? 112.59164 87.82617 118.84945 1.000 1.86570 110 PRO C C 1
ATOM 9544 O O . PRO F 2 21 ? 112.64982 88.26143 117.68691 1.000 2.32004 110 PRO C O 1
ATOM 9548 N N . PRO F 2 22 ? 113.47273 86.93564 119.29479 1.000 1.79147 111 PRO C N 1
ATOM 9549 C CA . PRO F 2 22 ? 114.51544 86.40861 118.40165 1.000 2.23837 111 PRO C CA 1
ATOM 9550 C C . PRO F 2 22 ? 114.01318 85.38996 117.38212 1.000 1.83095 111 PRO C C 1
ATOM 9551 O O . PRO F 2 22 ? 114.81159 84.62958 116.82793 1.000 6.98466 111 PRO C O 1
ATOM 9555 N N . LEU F 2 23 ? 112.70634 85.34054 117.14354 1.000 2.32941 112 LEU C N 1
ATOM 9556 C CA . LEU F 2 23 ? 112.11934 84.42248 116.18062 1.000 3.12235 112 LEU C CA 1
ATOM 9557 C C . LEU F 2 23 ? 112.24911 84.97063 114.76183 1.000 2.78605 112 LEU C C 1
ATOM 9558 O O . LEU F 2 23 ? 112.61849 86.12455 114.53730 1.000 3.39740 112 LEU C O 1
ATOM 9563 N N . ILE F 2 24 ? 111.93642 84.11435 113.79292 1.000 2.78762 113 ILE C N 1
ATOM 9564 C CA . ILE F 2 24 ? 111.87283 84.50109 112.39365 1.000 3.14213 113 ILE C CA 1
ATOM 9565 C C . ILE F 2 24 ? 110.58951 83.94069 111.80110 1.000 4.34892 113 ILE C C 1
ATOM 9566 O O . ILE F 2 24 ? 110.01544 82.97011 112.29771 1.000 5.25775 113 ILE C O 1
ATOM 9571 N N . ARG F 2 25 ? 110.14030 84.57503 110.72727 1.000 4.26598 114 ARG C N 1
ATOM 9572 C CA . ARG F 2 25 ? 108.99336 84.10763 109.97073 1.000 4.15907 114 ARG C CA 1
ATOM 9573 C C . ARG F 2 25 ? 109.34572 84.11241 108.49283 1.000 3.48628 114 ARG C C 1
ATOM 9574 O O . ARG F 2 25 ? 110.14163 84.93080 108.02951 1.000 5.04817 114 ARG C O 1
ATOM 9582 N N . ALA F 2 26 ? 108.75685 83.17927 107.75736 1.000 3.08718 115 ALA C N 1
ATOM 9583 C CA . ALA F 2 26 ? 109.03235 83.08026 106.33399 1.000 3.52065 115 ALA C CA 1
ATOM 9584 C C . ALA F 2 26 ? 108.47671 84.28821 105.59279 1.000 4.92965 115 ALA C C 1
ATOM 9585 O O . ALA F 2 26 ? 107.37593 84.76535 105.87918 1.000 5.06364 115 ALA C O 1
ATOM 9587 N N . VAL F 2 27 ? 109.26166 84.79920 104.64807 1.000 2.85108 116 VAL C N 1
ATOM 9588 C CA . VAL F 2 27 ? 108.73304 85.74170 103.67501 1.000 3.42440 116 VAL C CA 1
ATOM 9589 C C . VAL F 2 27 ? 107.85186 84.97518 102.70060 1.000 3.54056 116 VAL C C 1
ATOM 9590 O O . VAL F 2 27 ? 108.25692 83.93944 102.15857 1.000 4.39643 116 VAL C O 1
ATOM 9594 N N . THR F 2 28 ? 106.63665 85.46253 102.49057 1.000 3.47788 117 THR C N 1
ATOM 9595 C CA . THR F 2 28 ? 105.65477 84.76058 101.67973 1.000 3.64033 117 THR C CA 1
ATOM 9596 C C . THR F 2 28 ? 105.46089 85.46378 100.34440 1.000 3.66494 117 THR C C 1
ATOM 9597 O O . THR F 2 28 ? 105.89234 86.60017 100.13503 1.000 3.80698 117 THR C O 1
ATOM 9601 N N . TRP F 2 29 ? 104.79479 84.75500 99.43368 1.000 3.53045 118 TRP C N 1
ATOM 9602 C CA . TRP F 2 29 ? 104.44805 85.30619 98.13271 1.000 3.19420 118 TRP C CA 1
ATOM 9603 C C . TRP F 2 29 ? 103.43574 86.43975 98.22850 1.000 4.53107 118 TRP C C 1
ATOM 9604 O O . TRP F 2 29 ? 103.27536 87.18626 97.25871 1.000 7.19022 118 TRP C O 1
ATOM 9615 N N . MET F 2 30 ? 102.76435 86.59118 99.36598 1.000 3.36203 119 MET C N 1
ATOM 9616 C CA . MET F 2 30 ? 101.87213 87.71739 99.59355 1.000 5.84645 119 MET C CA 1
ATOM 9617 C C . MET F 2 30 ? 102.60578 88.97243 100.05085 1.000 4.37851 119 MET C C 1
ATOM 9618 O O . MET F 2 30 ? 102.01198 90.05530 100.04127 1.000 6.72098 119 MET C O 1
ATOM 9623 N N . ASP F 2 31 ? 103.87101 88.85565 100.44703 1.000 3.99954 120 ASP C N 1
ATOM 9624 C CA . ASP F 2 31 ? 104.67430 90.02753 100.76208 1.000 3.98952 120 ASP C CA 1
ATOM 9625 C C . ASP F 2 31 ? 104.95005 90.83065 99.50042 1.000 3.62640 120 ASP C C 1
ATOM 9626 O O . ASP F 2 31 ? 104.96058 90.29844 98.39104 1.000 4.03558 120 ASP C O 1
ATOM 9631 N N . ASN F 2 32 ? 105.15878 92.12592 99.67794 1.000 2.95574 121 ASN C N 1
ATOM 9632 C CA . ASN F 2 32 ? 105.65313 92.95636 98.59746 1.000 3.19277 121 ASN C CA 1
ATOM 9633 C C . ASN F 2 32 ? 107.16099 92.75218 98.45258 1.000 2.28037 121 ASN C C 1
ATOM 9634 O O . ASN F 2 32 ? 107.81998 92.28840 99.38662 1.000 2.31628 121 ASN C O 1
ATOM 9639 N N . PRO F 2 33 ? 107.73062 93.06645 97.28494 1.000 3.17663 122 PRO C N 1
ATOM 9640 C CA . PRO F 2 33 ? 109.13769 92.71631 97.03837 1.000 3.98163 122 PRO C CA 1
ATOM 9641 C C . PRO F 2 33 ? 110.07591 93.31352 98.07830 1.000 3.59295 122 PRO C C 1
ATOM 9642 O O . PRO F 2 33 ? 109.88873 94.43897 98.54190 1.000 3.23654 122 PRO C O 1
ATOM 9646 N N . ILE F 2 34 ? 111.08300 92.53255 98.44937 1.000 4.29425 123 ILE C N 1
ATOM 9647 C CA . ILE F 2 34 ? 112.09068 92.95689 99.40032 1.000 5.19723 123 ILE C CA 1
ATOM 9648 C C . ILE F 2 34 ? 113.33565 93.39411 98.63768 1.000 5.37190 123 ILE C C 1
ATOM 9649 O O . ILE F 2 34 ? 113.46855 93.16843 97.43790 1.000 6.48456 123 ILE C O 1
ATOM 9654 N N . GLU F 2 35 ? 114.26342 94.03413 99.34362 1.000 5.70142 124 GLU C N 1
ATOM 9655 C CA . GLU F 2 35 ? 115.47477 94.56485 98.73319 1.000 6.39899 124 GLU C CA 1
ATOM 9656 C C . GLU F 2 35 ? 116.57360 93.50880 98.71982 1.000 6.61690 124 GLU C C 1
ATOM 9657 O O . GLU F 2 35 ? 116.91705 92.94600 99.76349 1.000 5.83728 124 GLU C O 1
ATOM 9663 N N . VAL F 2 36 ? 117.12313 93.24779 97.53806 1.000 6.61607 125 VAL C N 1
ATOM 9664 C CA . VAL F 2 36 ? 118.31853 92.42733 97.37939 1.000 6.75359 125 VAL C CA 1
ATOM 9665 C C . VAL F 2 36 ? 119.39071 93.30401 96.74777 1.000 6.94014 125 VAL C C 1
ATOM 9666 O O . VAL F 2 36 ? 119.16708 93.90221 95.68918 1.000 8.60934 125 VAL C O 1
ATOM 9670 N N . TYR F 2 37 ? 120.54467 93.38849 97.39735 1.000 6.27846 126 TYR C N 1
ATOM 9671 C CA . TYR F 2 37 ? 121.61030 94.29219 96.98821 1.000 8.28277 126 TYR C CA 1
ATOM 9672 C C . TYR F 2 37 ? 122.72942 93.50921 96.31592 1.000 9.45220 126 TYR C C 1
ATOM 9673 O O . TYR F 2 37 ? 123.27190 92.56724 96.89973 1.000 10.58531 126 TYR C O 1
ATOM 9682 N N . VAL F 2 38 ? 123.07333 93.90590 95.09644 1.000 9.16441 127 VAL C N 1
ATOM 9683 C CA . VAL F 2 38 ? 124.14779 93.28090 94.33647 1.000 7.71716 127 VAL C CA 1
ATOM 9684 C C . VAL F 2 38 ? 125.33253 94.23528 94.30503 1.000 10.85672 127 VAL C C 1
ATOM 9685 O O . VAL F 2 38 ? 125.17054 95.45978 94.29149 1.000 12.80065 127 VAL C O 1
ATOM 9689 N N . ASN F 2 39 ? 126.53399 93.66748 94.29437 1.000 10.84156 128 ASN C N 1
ATOM 9690 C CA . ASN F 2 39 ? 127.75492 94.44546 94.44785 1.000 13.70154 128 ASN C CA 1
ATOM 9691 C C . ASN F 2 39 ? 128.37103 94.88790 93.12641 1.000 16.53549 128 ASN C C 1
ATOM 9692 O O . ASN F 2 39 ? 129.45799 95.47362 93.13781 1.000 20.76189 128 ASN C O 1
ATOM 9697 N N . ASP F 2 40 ? 127.72025 94.62929 91.99478 1.000 13.04435 129 ASP C N 1
ATOM 9698 C CA . ASP F 2 40 ? 128.26550 94.98248 90.68395 1.000 16.94556 129 ASP C CA 1
ATOM 9699 C C . ASP F 2 40 ? 127.17995 95.66713 89.85942 1.000 18.30571 129 ASP C C 1
ATOM 9700 O O . ASP F 2 40 ? 126.30829 95.00144 89.29351 1.000 19.75553 129 ASP C O 1
ATOM 9705 N N . SER F 2 41 ? 127.24311 96.99647 89.78453 1.000 19.04098 130 SER C N 1
ATOM 9706 C CA . SER F 2 41 ? 126.29680 97.76380 88.98646 1.000 18.53381 130 SER C CA 1
ATOM 9707 C C . SER F 2 41 ? 126.62595 97.74980 87.50011 1.000 20.93662 130 SER C C 1
ATOM 9708 O O . SER F 2 41 ? 125.81017 98.21708 86.69857 1.000 22.72362 130 SER C O 1
ATOM 9711 N N . VAL F 2 42 ? 127.79366 97.23199 87.11596 1.000 19.84327 131 VAL C N 1
ATOM 9712 C CA . VAL F 2 42 ? 128.15041 97.16807 85.70270 1.000 22.45063 131 VAL C CA 1
ATOM 9713 C C . VAL F 2 42 ? 127.21686 96.22289 84.95618 1.000 18.02809 131 VAL C C 1
ATOM 9714 O O . VAL F 2 42 ? 126.78021 96.51532 83.83753 1.000 18.02857 131 VAL C O 1
ATOM 9718 N N . TRP F 2 43 ? 126.88526 95.08289 85.56414 1.000 18.79673 132 TRP C N 1
ATOM 9719 C CA . TRP F 2 43 ? 126.09709 94.05630 84.89916 1.000 20.81283 132 TRP C CA 1
ATOM 9720 C C . TRP F 2 43 ? 124.72075 93.82996 85.50643 1.000 17.75089 132 TRP C C 1
ATOM 9721 O O . TRP F 2 43 ? 123.87186 93.22360 84.84820 1.000 21.63165 132 TRP C O 1
ATOM 9732 N N . VAL F 2 44 ? 124.47871 94.28837 86.72968 1.000 20.14512 133 VAL C N 1
ATOM 9733 C CA . VAL F 2 44 ? 123.20615 94.04948 87.40640 1.000 16.78877 133 VAL C CA 1
ATOM 9734 C C . VAL F 2 44 ? 122.61201 95.38674 87.83503 1.000 16.05008 133 VAL C C 1
ATOM 9735 O O . VAL F 2 44 ? 123.33788 96.24664 88.35414 1.000 19.68062 133 VAL C O 1
ATOM 9739 N N . PRO F 2 45 ? 121.31608 95.61254 87.63097 1.000 16.47955 134 PRO C N 1
ATOM 9740 C CA . PRO F 2 45 ? 120.69564 96.85901 88.09744 1.000 13.63051 134 PRO C CA 1
ATOM 9741 C C . PRO F 2 45 ? 120.66081 96.93573 89.61782 1.000 12.06021 134 PRO C C 1
ATOM 9742 O O . PRO F 2 45 ? 120.98996 95.98994 90.33480 1.000 11.80395 134 PRO C O 1
ATOM 9746 N N . GLY F 2 46 ? 120.24407 98.10690 90.10753 1.000 13.83521 135 GLY C N 1
ATOM 9747 C CA . GLY F 2 46 ? 120.23284 98.37302 91.51691 1.000 10.29215 135 GLY C CA 1
ATOM 9748 C C . GLY F 2 46 ? 119.12241 97.62532 92.23601 1.000 8.71502 135 GLY C C 1
ATOM 9749 O O . GLY F 2 46 ? 118.29226 96.94848 91.61785 1.000 11.35232 135 GLY C O 1
ATOM 9750 N N . PRO F 2 47 ? 119.10116 97.74281 93.57142 1.000 10.05637 136 PRO C N 1
ATOM 9751 C CA . PRO F 2 47 ? 120.00363 98.53289 94.42252 1.000 9.24772 136 PRO C CA 1
ATOM 9752 C C . PRO F 2 47 ? 121.38369 97.89826 94.56052 1.000 8.55557 136 PRO C C 1
ATOM 9753 O O . PRO F 2 47 ? 121.53696 96.68668 94.44824 1.000 9.41031 136 PRO C O 1
ATOM 9757 N N . ILE F 2 48 ? 122.40522 98.70986 94.81491 1.000 10.77292 137 ILE C N 1
ATOM 9758 C CA . ILE F 2 48 ? 123.79567 98.27904 94.77738 1.000 9.96061 137 ILE C CA 1
ATOM 9759 C C . ILE F 2 48 ? 124.41079 98.44648 96.15903 1.000 10.24679 137 ILE C C 1
ATOM 9760 O O . ILE F 2 48 ? 124.14920 99.43566 96.85131 1.000 16.81702 137 ILE C O 1
ATOM 9765 N N . ASP F 2 49 ? 125.21502 97.46476 96.56316 1.000 12.29165 138 ASP C N 1
ATOM 9766 C CA . ASP F 2 49 ? 125.99470 97.56304 97.79513 1.000 16.25792 138 ASP C CA 1
ATOM 9767 C C . ASP F 2 49 ? 127.17199 96.60622 97.66799 1.000 18.31482 138 ASP C C 1
ATOM 9768 O O . ASP F 2 49 ? 126.97460 95.38813 97.64260 1.000 18.89693 138 ASP C O 1
ATOM 9773 N N . ASP F 2 50 ? 128.38332 97.15105 97.58994 1.000 19.18264 139 ASP C N 1
ATOM 9774 C CA . ASP F 2 50 ? 129.58304 96.33553 97.45761 1.000 22.39866 139 ASP C CA 1
ATOM 9775 C C . ASP F 2 50 ? 130.19944 95.95473 98.79660 1.000 24.06444 139 ASP C C 1
ATOM 9776 O O . ASP F 2 50 ? 131.24538 95.29990 98.81667 1.000 27.63599 139 ASP C O 1
ATOM 9781 N N . ARG F 2 51 ? 129.58650 96.34958 99.90649 1.000 24.35833 140 ARG C N 1
ATOM 9782 C CA . ARG F 2 51 ? 130.13754 96.03376 101.21388 1.000 25.81545 140 ARG C CA 1
ATOM 9783 C C . ARG F 2 51 ? 129.94881 94.55864 101.54644 1.000 28.85870 140 ARG C C 1
ATOM 9784 O O . ARG F 2 51 ? 128.99125 93.91350 101.11178 1.000 30.05991 140 ARG C O 1
ATOM 9792 N N . CYS F 2 52 ? 130.88483 94.02928 102.32671 1.000 29.93576 141 CYS C N 1
ATOM 9793 C CA . CYS F 2 52 ? 130.72506 92.71758 102.92029 1.000 32.43089 141 CYS C CA 1
ATOM 9794 C C . CYS F 2 52 ? 129.67417 92.78485 104.02682 1.000 31.12879 141 CYS C C 1
ATOM 9795 O O . CYS F 2 52 ? 129.32095 93.87210 104.48861 1.000 33.20398 141 CYS C O 1
ATOM 9798 N N . PRO F 2 53 ? 129.14186 91.63847 104.45427 1.000 32.56509 142 PRO C N 1
ATOM 9799 C CA . PRO F 2 53 ? 128.17534 91.65211 105.55939 1.000 30.16614 142 PRO C CA 1
ATOM 9800 C C . PRO F 2 53 ? 128.75694 92.32831 106.79143 1.000 31.34956 142 PRO C C 1
ATOM 9801 O O . PRO F 2 53 ? 129.95112 92.22046 107.07592 1.000 30.55688 142 PRO C O 1
ATOM 9805 N N . ALA F 2 54 ? 127.89597 93.05354 107.51112 1.000 28.72127 143 ALA C N 1
ATOM 9806 C CA . ALA F 2 54 ? 128.34379 93.77412 108.69814 1.000 29.45494 143 ALA C CA 1
ATOM 9807 C C . ALA F 2 54 ? 128.98333 92.83957 109.71549 1.000 30.97548 143 ALA C C 1
ATOM 9808 O O . ALA F 2 54 ? 129.90048 93.24394 110.43811 1.000 32.82853 143 ALA C O 1
ATOM 9810 N N . LYS F 2 55 ? 128.52893 91.58968 109.77569 1.000 26.60749 144 LYS C N 1
ATOM 9811 C CA . LYS F 2 55 ? 129.07944 90.57817 110.67616 1.000 26.03253 144 LYS C CA 1
ATOM 9812 C C . LYS F 2 55 ? 129.45294 89.35934 109.84600 1.000 26.02063 144 LYS C C 1
ATOM 9813 O O . LYS F 2 55 ? 128.73318 88.35198 109.84210 1.000 27.02419 144 LYS C O 1
ATOM 9819 N N . PRO F 2 56 ? 130.57349 89.41638 109.12294 1.000 28.90762 145 PRO C N 1
ATOM 9820 C CA . PRO F 2 56 ? 130.96779 88.25585 108.30874 1.000 28.52151 145 PRO C CA 1
ATOM 9821 C C . PRO F 2 56 ? 131.22903 87.01131 109.13386 1.000 23.58425 145 PRO C C 1
ATOM 9822 O O . PRO F 2 56 ? 131.03307 85.89610 108.63715 1.000 23.45214 145 PRO C O 1
ATOM 9826 N N . GLU F 2 57 ? 131.66049 87.17195 110.38658 1.000 23.21395 146 GLU C N 1
ATOM 9827 C CA . GLU F 2 57 ? 131.94163 86.03052 111.24713 1.000 24.35166 146 GLU C CA 1
ATOM 9828 C C . GLU F 2 57 ? 130.68151 85.26770 111.63487 1.000 24.47904 146 GLU C C 1
ATOM 9829 O O . GLU F 2 57 ? 130.77481 84.09620 112.01452 1.000 23.63493 146 GLU C O 1
ATOM 9835 N N . GLU F 2 58 ? 129.51150 85.89996 111.55734 1.000 26.28870 147 GLU C N 1
ATOM 9836 C CA . GLU F 2 58 ? 128.26856 85.24463 111.94098 1.000 21.03224 147 GLU C CA 1
ATOM 9837 C C . GLU F 2 58 ? 127.60889 84.49291 110.79543 1.000 19.32488 147 GLU C C 1
ATOM 9838 O O . GLU F 2 58 ? 126.71025 83.68220 111.04439 1.000 21.39367 147 GLU C O 1
ATOM 9844 N N . GLU F 2 59 ? 128.03109 84.73618 109.55748 1.000 19.39586 148 GLU C N 1
ATOM 9845 C CA . GLU F 2 59 ? 127.44353 84.04719 108.41683 1.000 18.35668 148 GLU C CA 1
ATOM 9846 C C . GLU F 2 59 ? 127.69649 82.54818 108.50576 1.000 17.82991 148 GLU C C 1
ATOM 9847 O O . GLU F 2 59 ? 128.81922 82.10869 108.76687 1.000 25.97605 148 GLU C O 1
ATOM 9853 N N . GLY F 2 60 ? 126.64792 81.76504 108.27889 1.000 16.83461 149 GLY C N 1
ATOM 9854 C CA . GLY F 2 60 ? 126.74968 80.32354 108.28679 1.000 16.71688 149 GLY C CA 1
ATOM 9855 C C . GLY F 2 60 ? 126.42201 79.64512 109.59621 1.000 14.76976 149 GLY C C 1
ATOM 9856 O O . GLY F 2 60 ? 126.61786 78.43001 109.70360 1.000 19.16871 149 GLY C O 1
ATOM 9857 N N . MET F 2 61 ? 125.93652 80.38186 110.59207 1.000 14.60222 150 MET C N 1
ATOM 9858 C CA . MET F 2 61 ? 125.59455 79.77569 111.87176 1.000 15.58803 150 MET C CA 1
ATOM 9859 C C . MET F 2 61 ? 124.43093 78.80486 111.71171 1.000 12.78873 150 MET C C 1
ATOM 9860 O O . MET F 2 61 ? 123.43404 79.10425 111.04924 1.000 14.64577 150 MET C O 1
ATOM 9865 N N . MET F 2 62 ? 124.56832 77.63396 112.32291 1.000 13.64714 151 MET C N 1
ATOM 9866 C CA . MET F 2 62 ? 123.58156 76.57436 112.18707 1.000 13.93719 151 MET C CA 1
ATOM 9867 C C . MET F 2 62 ? 122.35045 76.85772 113.03962 1.000 10.71050 151 MET C C 1
ATOM 9868 O O . MET F 2 62 ? 122.41680 77.54986 114.05746 1.000 13.14446 151 MET C O 1
ATOM 9873 N N . ILE F 2 63 ? 121.21961 76.31091 112.60476 1.000 9.67217 152 ILE C N 1
ATOM 9874 C CA . ILE F 2 63 ? 119.94589 76.49126 113.29197 1.000 11.93964 152 ILE C CA 1
ATOM 9875 C C . ILE F 2 63 ? 118.98590 75.40961 112.81186 1.000 13.04976 152 ILE C C 1
ATOM 9876 O O . ILE F 2 63 ? 119.01745 75.00221 111.64719 1.000 12.18218 152 ILE C O 1
ATOM 9881 N N . ASN F 2 64 ? 118.15414 74.92456 113.73029 1.000 13.47894 153 ASN C N 1
ATOM 9882 C CA . ASN F 2 64 ? 117.00568 74.09247 113.39756 1.000 14.17859 153 ASN C CA 1
ATOM 9883 C C . ASN F 2 64 ? 115.76542 74.96846 113.29719 1.000 13.55786 153 ASN C C 1
ATOM 9884 O O . ASN F 2 64 ? 115.50721 75.78937 114.18223 1.000 19.78139 153 ASN C O 1
ATOM 9889 N N . ILE F 2 65 ? 115.00136 74.78796 112.22354 1.000 12.47677 154 ILE C N 1
ATOM 9890 C CA . ILE F 2 65 ? 113.82784 75.60453 111.93298 1.000 12.50925 154 ILE C CA 1
ATOM 9891 C C . ILE F 2 65 ? 112.59175 74.71965 111.98372 1.000 13.57409 154 ILE C C 1
ATOM 9892 O O . ILE F 2 65 ? 112.57171 73.63932 111.38353 1.000 12.97484 154 ILE C O 1
ATOM 9897 N N . SER F 2 66 ? 111.56280 75.18119 112.69434 1.000 12.00116 155 SER C N 1
ATOM 9898 C CA . SER F 2 66 ? 110.25123 74.53402 112.67421 1.000 11.24707 155 SER C CA 1
ATOM 9899 C C . SER F 2 66 ? 109.20420 75.62841 112.86616 1.000 11.44868 155 SER C C 1
ATOM 9900 O O . SER F 2 66 ? 108.91307 76.01817 113.99995 1.000 15.72082 155 SER C O 1
ATOM 9903 N N . ILE F 2 67 ? 108.64015 76.11080 111.75951 1.000 9.67453 156 ILE C N 1
ATOM 9904 C CA . ILE F 2 67 ? 107.70701 77.22815 111.78932 1.000 8.93557 156 ILE C CA 1
ATOM 9905 C C . ILE F 2 67 ? 106.46828 76.87976 110.97783 1.000 10.90592 156 ILE C C 1
ATOM 9906 O O . ILE F 2 67 ? 106.44151 75.90878 110.22214 1.000 12.13647 156 ILE C O 1
ATOM 9911 N N . GLY F 2 68 ? 105.42123 77.68317 111.16696 1.000 8.42295 157 GLY C N 1
ATOM 9912 C CA . GLY F 2 68 ? 104.25066 77.64128 110.32167 1.000 8.02889 157 GLY C CA 1
ATOM 9913 C C . GLY F 2 68 ? 104.18592 78.85649 109.40606 1.000 9.37107 157 GLY C C 1
ATOM 9914 O O . GLY F 2 68 ? 105.03474 79.74215 109.43636 1.000 13.31351 157 GLY C O 1
ATOM 9915 N N . TYR F 2 69 ? 103.14550 78.88382 108.57710 1.000 12.02879 158 TYR C N 1
ATOM 9916 C CA . TYR F 2 69 ? 102.93060 80.01816 107.68802 1.000 10.48773 158 TYR C CA 1
ATOM 9917 C C . TYR F 2 69 ? 101.46163 80.08220 107.29984 1.000 12.24967 158 TYR C C 1
ATOM 9918 O O . TYR F 2 69 ? 100.73501 79.08961 107.37943 1.000 13.04363 158 TYR C O 1
ATOM 9927 N N . ARG F 2 70 ? 101.03779 81.26884 106.87000 1.000 11.85649 159 ARG C N 1
ATOM 9928 C CA . ARG F 2 70 ? 99.69092 81.47916 106.35427 1.000 12.53565 159 ARG C CA 1
ATOM 9929 C C . ARG F 2 70 ? 99.63789 81.48042 104.83305 1.000 14.24547 159 ARG C C 1
ATOM 9930 O O . ARG F 2 70 ? 98.68111 80.96379 104.24977 1.000 16.15905 159 ARG C O 1
ATOM 9938 N N . TYR F 2 71 ? 100.65293 82.03427 104.17768 1.000 12.22644 160 TYR C N 1
ATOM 9939 C CA . TYR F 2 71 ? 100.72824 82.08803 102.73010 1.000 10.91751 160 TYR C CA 1
ATOM 9940 C C . TYR F 2 71 ? 101.98396 81.37022 102.24950 1.000 8.78017 160 TYR C C 1
ATOM 9941 O O . TYR F 2 71 ? 102.97034 81.29059 102.98736 1.000 11.82966 160 TYR C O 1
ATOM 9950 N N . PRO F 2 72 ? 101.97136 80.82634 101.03309 1.000 9.17703 161 PRO C N 1
ATOM 9951 C CA . PRO F 2 72 ? 103.09684 80.00430 100.56098 1.000 8.72564 161 PRO C CA 1
ATOM 9952 C C . PRO F 2 72 ? 104.42012 80.73574 100.68934 1.000 6.64750 161 PRO C C 1
ATOM 9953 O O . PRO F 2 72 ? 104.58316 81.85029 100.17129 1.000 6.59460 161 PRO C O 1
ATOM 9957 N N . PRO F 2 73 ? 105.38570 80.13971 101.38339 1.000 6.32772 162 PRO C N 1
ATOM 9958 C CA . PRO F 2 73 ? 106.67796 80.80275 101.57356 1.000 4.42151 162 PRO C CA 1
ATOM 9959 C C . PRO F 2 73 ? 107.44890 80.90675 100.27024 1.000 3.93288 162 PRO C C 1
ATOM 9960 O O . PRO F 2 73 ? 107.26459 80.11498 99.34404 1.000 4.73640 162 PRO C O 1
ATOM 9964 N N . ILE F 2 74 ? 108.31758 81.90846 100.20607 1.000 3.14574 163 ILE C N 1
ATOM 9965 C CA . ILE F 2 74 ? 109.20193 82.09983 99.06407 1.000 3.25846 163 ILE C CA 1
ATOM 9966 C C . ILE F 2 74 ? 110.45221 81.26363 99.30858 1.000 5.37496 163 ILE C C 1
ATOM 9967 O O . ILE F 2 74 ? 111.24789 81.56458 100.20167 1.000 6.72093 163 ILE C O 1
ATOM 9972 N N . CYS F 2 75 ? 110.61819 80.20649 98.51929 1.000 4.69317 164 CYS C N 1
ATOM 9973 C CA . CYS F 2 75 ? 111.76536 79.31671 98.60964 1.000 6.96320 164 CYS C CA 1
ATOM 9974 C C . CYS F 2 75 ? 112.34680 79.10422 97.22028 1.000 5.57613 164 CYS C C 1
ATOM 9975 O O . CYS F 2 75 ? 111.60563 78.98489 96.24208 1.000 8.67486 164 CYS C O 1
ATOM 9978 N N . LEU F 2 76 ? 113.67334 79.07118 97.13755 1.000 6.55967 165 LEU C N 1
ATOM 9979 C CA . LEU F 2 76 ? 114.38876 78.77490 95.90407 1.000 7.51655 165 LEU C CA 1
ATOM 9980 C C . LEU F 2 76 ? 115.20501 77.50419 96.08844 1.000 10.12898 165 LEU C C 1
ATOM 9981 O O . LEU F 2 76 ? 115.77740 77.27675 97.15578 1.000 11.13576 165 LEU C O 1
ATOM 9986 N N . GLY F 2 77 ? 115.25152 76.67909 95.05537 1.000 10.87315 166 GLY C N 1
ATOM 9987 C CA . GLY F 2 77 ? 116.00909 75.44986 95.08073 1.000 9.98188 166 GLY C CA 1
ATOM 9988 C C . GLY F 2 77 ? 115.22028 74.32351 94.45339 1.000 12.95032 166 GLY C C 1
ATOM 9989 O O . GLY F 2 77 ? 114.14049 74.52462 93.90080 1.000 15.13125 166 GLY C O 1
ATOM 9990 N N . ARG F 2 78 ? 115.77331 73.11338 94.54791 1.000 14.51073 167 ARG C N 1
ATOM 9991 C CA . ARG F 2 78 ? 115.16533 71.92381 93.95162 1.000 16.34768 167 ARG C CA 1
ATOM 9992 C C . ARG F 2 78 ? 114.51907 71.09534 95.05809 1.000 19.54930 167 ARG C C 1
ATOM 9993 O O . ARG F 2 78 ? 115.09851 70.15009 95.59194 1.000 25.76129 167 ARG C O 1
ATOM 10001 N N . ALA F 2 79 ? 113.29014 71.46369 95.39399 1.000 18.49078 168 ALA C N 1
ATOM 10002 C CA . ALA F 2 79 ? 112.50297 70.77693 96.40812 1.000 15.93823 168 ALA C CA 1
ATOM 10003 C C . ALA F 2 79 ? 111.05113 71.21226 96.25471 1.000 17.94812 168 ALA C C 1
ATOM 10004 O O . ALA F 2 79 ? 110.78474 72.29360 95.72434 1.000 21.33843 168 ALA C O 1
ATOM 10006 N N . PRO F 2 80 ? 110.10456 70.38535 96.69667 1.000 18.86686 169 PRO C N 1
ATOM 10007 C CA . PRO F 2 80 ? 108.69314 70.78780 96.63826 1.000 17.59078 169 PRO C CA 1
ATOM 10008 C C . PRO F 2 80 ? 108.45924 72.08896 97.39406 1.000 14.59381 169 PRO C C 1
ATOM 10009 O O . PRO F 2 80 ? 108.93065 72.26911 98.51863 1.000 14.85992 169 PRO C O 1
ATOM 10013 N N . GLY F 2 81 ? 107.72121 72.99921 96.76357 1.000 13.51285 170 GLY C N 1
ATOM 10014 C CA . GLY F 2 81 ? 107.49150 74.31508 97.31854 1.000 12.60577 170 GLY C CA 1
ATOM 10015 C C . GLY F 2 81 ? 108.58542 75.32840 97.06307 1.000 15.19007 170 GLY C C 1
ATOM 10016 O O . GLY F 2 81 ? 108.47412 76.46489 97.53767 1.000 14.54946 170 GLY C O 1
ATOM 10017 N N . CYS F 2 82 ? 109.63473 74.96286 96.33453 1.000 14.80590 171 CYS C N 1
ATOM 10018 C CA . CYS F 2 82 ? 110.73120 75.86656 96.02781 1.000 13.08895 171 CYS C CA 1
ATOM 10019 C C . CYS F 2 82 ? 110.89763 75.98232 94.51913 1.000 9.72500 171 CYS C C 1
ATOM 10020 O O . CYS F 2 82 ? 110.72090 75.00808 93.78391 1.000 15.98191 171 CYS C O 1
ATOM 10023 N N . LEU F 2 83 ? 111.23965 77.18522 94.06367 1.000 10.93172 172 LEU C N 1
ATOM 10024 C CA . LEU F 2 83 ? 111.41684 77.44565 92.63976 1.000 9.87488 172 LEU C CA 1
ATOM 10025 C C . LEU F 2 83 ? 112.79634 76.97435 92.19794 1.000 8.41290 172 LEU C C 1
ATOM 10026 O O . LEU F 2 83 ? 113.81526 77.45057 92.70832 1.000 9.98189 172 LEU C O 1
ATOM 10031 N N . MET F 2 84 ? 112.82576 76.05274 91.24388 1.000 12.22471 173 MET C N 1
ATOM 10032 C CA . MET F 2 84 ? 114.08807 75.50758 90.77204 1.000 11.45877 173 MET C CA 1
ATOM 10033 C C . MET F 2 84 ? 114.82706 76.53675 89.91789 1.000 10.15344 173 MET C C 1
ATOM 10034 O O . MET F 2 84 ? 114.19901 77.29359 89.17336 1.000 10.76905 173 MET C O 1
ATOM 10039 N N . PRO F 2 85 ? 116.15116 76.60048 90.01475 1.000 10.70740 174 PRO C N 1
ATOM 10040 C CA . PRO F 2 85 ? 116.92332 77.51297 89.17060 1.000 11.72486 174 PRO C CA 1
ATOM 10041 C C . PRO F 2 85 ? 117.43982 76.85465 87.89590 1.000 12.46022 174 PRO C C 1
ATOM 10042 O O . PRO F 2 85 ? 117.63284 75.64076 87.81362 1.000 17.72685 174 PRO C O 1
ATOM 10046 N N . ALA F 2 86 ? 117.66095 77.69989 86.89245 1.000 11.87825 175 ALA C N 1
ATOM 10047 C CA . ALA F 2 86 ? 118.25128 77.29954 85.62120 1.000 14.81281 175 ALA C CA 1
ATOM 10048 C C . ALA F 2 86 ? 118.83095 78.53810 84.95734 1.000 13.27770 175 ALA C C 1
ATOM 10049 O O . ALA F 2 86 ? 118.52471 79.66554 85.34231 1.000 11.10837 175 ALA C O 1
ATOM 10051 N N . VAL F 2 87 ? 119.67663 78.31832 83.95259 1.000 17.56361 176 VAL C N 1
ATOM 10052 C CA . VAL F 2 87 ? 120.29921 79.43788 83.25796 1.000 13.23984 176 VAL C CA 1
ATOM 10053 C C . VAL F 2 87 ? 119.27581 80.13477 82.37071 1.000 12.43141 176 VAL C C 1
ATOM 10054 O O . VAL F 2 87 ? 118.50134 79.48783 81.65410 1.000 15.22642 176 VAL C O 1
ATOM 10058 N N . GLN F 2 88 ? 119.25811 81.46452 82.42858 1.000 10.87996 177 GLN C N 1
ATOM 10059 C CA . GLN F 2 88 ? 118.51763 82.30341 81.49993 1.000 10.96507 177 GLN C CA 1
ATOM 10060 C C . GLN F 2 88 ? 119.50966 83.12885 80.69361 1.000 8.82999 177 GLN C C 1
ATOM 10061 O O . GLN F 2 88 ? 120.52980 83.58746 81.22351 1.000 10.56281 177 GLN C O 1
ATOM 10067 N N . ASN F 2 89 ? 119.20988 83.30406 79.41028 1.000 11.83568 178 ASN C N 1
ATOM 10068 C CA . ASN F 2 89 ? 120.07022 84.02172 78.48216 1.000 10.95082 178 ASN C CA 1
ATOM 10069 C C . ASN F 2 89 ? 119.37006 85.28161 77.99964 1.000 10.40682 178 ASN C C 1
ATOM 10070 O O . ASN F 2 89 ? 118.24208 85.21901 77.50025 1.000 13.24463 178 ASN C O 1
ATOM 10075 N N . TRP F 2 90 ? 120.04247 86.41754 78.14407 1.000 11.53308 179 TRP C N 1
ATOM 10076 C CA . TRP F 2 90 ? 119.58358 87.68515 77.59346 1.000 10.37653 179 TRP C CA 1
ATOM 10077 C C . TRP F 2 90 ? 120.50578 88.05748 76.44082 1.000 13.06463 179 TRP C C 1
ATOM 10078 O O . TRP F 2 90 ? 121.72177 88.16816 76.62782 1.000 14.00302 179 TRP C O 1
ATOM 10089 N N . LEU F 2 91 ? 119.92933 88.24931 75.25762 1.000 13.79840 180 LEU C N 1
ATOM 10090 C CA . LEU F 2 91 ? 120.68966 88.45949 74.03307 1.000 18.41159 180 LEU C CA 1
ATOM 10091 C C . LEU F 2 91 ? 120.39302 89.83713 73.45966 1.000 19.23467 180 LEU C C 1
ATOM 10092 O O . LEU F 2 91 ? 119.22720 90.21500 73.31020 1.000 20.27317 180 LEU C O 1
ATOM 10097 N N . VAL F 2 92 ? 121.44963 90.57868 73.13921 1.000 20.36944 181 VAL C N 1
ATOM 10098 C CA . VAL F 2 92 ? 121.36324 91.85272 72.43951 1.000 23.78306 181 VAL C CA 1
ATOM 10099 C C . VAL F 2 92 ? 121.87616 91.63403 71.02518 1.000 27.45948 181 VAL C C 1
ATOM 10100 O O . VAL F 2 92 ? 122.98074 91.10988 70.83179 1.000 28.19103 181 VAL C O 1
ATOM 10104 N N . GLU F 2 93 ? 121.07357 92.02910 70.04356 1.000 30.78761 182 GLU C N 1
ATOM 10105 C CA . GLU F 2 93 ? 121.35265 91.79293 68.63514 1.000 34.82597 182 GLU C CA 1
ATOM 10106 C C . GLU F 2 93 ? 121.49153 93.11998 67.90280 1.000 38.78569 182 GLU C C 1
ATOM 10107 O O . GLU F 2 93 ? 120.62299 93.99162 68.01298 1.000 44.97536 182 GLU C O 1
ATOM 10113 N N . VAL F 2 94 ? 122.58614 93.27422 67.17151 1.000 40.15023 183 VAL C N 1
ATOM 10114 C CA . VAL F 2 94 ? 122.85528 94.46499 66.37226 1.000 44.68538 183 VAL C CA 1
ATOM 10115 C C . VAL F 2 94 ? 122.86915 94.04748 64.90634 1.000 46.66796 183 VAL C C 1
ATOM 10116 O O . VAL F 2 94 ? 123.72975 93.25329 64.50677 1.000 45.55822 183 VAL C O 1
ATOM 10120 N N . PRO F 2 95 ? 121.93730 94.52546 64.08368 1.000 48.93168 184 PRO C N 1
ATOM 10121 C CA . PRO F 2 95 ? 121.95861 94.16372 62.66250 1.000 50.26262 184 PRO C CA 1
ATOM 10122 C C . PRO F 2 95 ? 123.20798 94.69561 61.97775 1.000 53.20026 184 PRO C C 1
ATOM 10123 O O . PRO F 2 95 ? 123.72681 95.76032 62.31930 1.000 53.94886 184 PRO C O 1
ATOM 10127 N N . THR F 2 96 ? 123.69001 93.93601 60.99880 1.000 54.80206 185 THR C N 1
ATOM 10128 C CA . THR F 2 96 ? 124.88907 94.28091 60.24960 1.000 60.17889 185 THR C CA 1
ATOM 10129 C C . THR F 2 96 ? 124.54404 94.45222 58.77763 1.000 66.39158 185 THR C C 1
ATOM 10130 O O . THR F 2 96 ? 123.77049 93.67048 58.21583 1.000 63.84581 185 THR C O 1
ATOM 10134 N N . VAL F 2 97 ? 125.12585 95.48248 58.15628 1.000 69.76339 186 VAL C N 1
ATOM 10135 C CA . VAL F 2 97 ? 124.86328 95.76606 56.74627 1.000 73.30889 186 VAL C CA 1
ATOM 10136 C C . VAL F 2 97 ? 125.57197 94.80982 55.80238 1.000 73.95048 186 VAL C C 1
ATOM 10137 O O . VAL F 2 97 ? 125.28195 94.81908 54.59957 1.000 75.75054 186 VAL C O 1
ATOM 10141 N N . SER F 2 98 ? 126.49192 93.99220 56.30561 1.000 73.41854 187 SER C N 1
ATOM 10142 C CA . SER F 2 98 ? 127.22164 93.07429 55.44419 1.000 73.34579 187 SER C CA 1
ATOM 10143 C C . SER F 2 98 ? 126.27800 92.01430 54.87864 1.000 71.50357 187 SER C C 1
ATOM 10144 O O . SER F 2 98 ? 125.37100 91.55160 55.57721 1.000 69.04872 187 SER C O 1
ATOM 10147 N N . PRO F 2 99 ? 126.46073 91.61298 53.61736 1.000 73.77960 188 PRO C N 1
ATOM 10148 C CA . PRO F 2 99 ? 125.56393 90.60242 53.03472 1.000 70.89372 188 PRO C CA 1
ATOM 10149 C C . PRO F 2 99 ? 125.79391 89.19852 53.56519 1.000 70.82130 188 PRO C C 1
ATOM 10150 O O . PRO F 2 99 ? 124.91166 88.34637 53.40446 1.000 70.27426 188 PRO C O 1
ATOM 10154 N N . ILE F 2 100 ? 126.94333 88.92484 54.18754 1.000 69.62294 189 ILE C N 1
ATOM 10155 C CA . ILE F 2 100 ? 127.24166 87.59424 54.70441 1.000 68.39858 189 ILE C CA 1
ATOM 10156 C C . ILE F 2 100 ? 127.04135 87.49318 56.20805 1.000 62.88675 189 ILE C C 1
ATOM 10157 O O . ILE F 2 100 ? 127.27606 86.42296 56.78475 1.000 59.50072 189 ILE C O 1
ATOM 10162 N N . SER F 2 101 ? 126.61901 88.57171 56.86245 1.000 62.58112 190 SER C N 1
ATOM 10163 C CA . SER F 2 101 ? 126.37474 88.57550 58.29800 1.000 56.42274 190 SER C CA 1
ATOM 10164 C C . SER F 2 101 ? 124.97918 89.11800 58.56053 1.000 56.89920 190 SER C C 1
ATOM 10165 O O . SER F 2 101 ? 124.56207 90.09481 57.93070 1.000 60.54438 190 SER C O 1
ATOM 10168 N N . ARG F 2 102 ? 124.25828 88.48119 59.48189 1.000 49.87181 191 ARG C N 1
ATOM 10169 C CA . ARG F 2 102 ? 122.92045 88.91953 59.85460 1.000 46.54309 191 ARG C CA 1
ATOM 10170 C C . ARG F 2 102 ? 122.93642 89.80323 61.09661 1.000 46.84130 191 ARG C C 1
ATOM 10171 O O . ARG F 2 102 ? 122.30944 90.86649 61.11272 1.000 47.27114 191 ARG C O 1
ATOM 10179 N N . PHE F 2 103 ? 123.64517 89.37893 62.14010 1.000 43.85500 192 PHE C N 1
ATOM 10180 C CA . PHE F 2 103 ? 123.64767 90.10459 63.40116 1.000 41.86373 192 PHE C CA 1
ATOM 10181 C C . PHE F 2 103 ? 124.99746 89.94303 64.08077 1.000 38.80607 192 PHE C C 1
ATOM 10182 O O . PHE F 2 103 ? 125.74355 89.00361 63.79851 1.000 38.42802 192 PHE C O 1
ATOM 10190 N N . THR F 2 104 ? 125.29484 90.87753 64.97477 1.000 39.41108 193 THR C N 1
ATOM 10191 C CA . THR F 2 104 ? 126.31552 90.71004 65.99602 1.000 35.06670 193 THR C CA 1
ATOM 10192 C C . THR F 2 104 ? 125.63040 90.58278 67.35050 1.000 32.49402 193 THR C C 1
ATOM 10193 O O . THR F 2 104 ? 124.60162 91.21431 67.60785 1.000 34.65434 193 THR C O 1
ATOM 10197 N N . TYR F 2 105 ? 126.20728 89.75232 68.21307 1.000 29.91584 194 TYR C N 1
ATOM 10198 C CA . TYR F 2 105 ? 125.53716 89.29753 69.42011 1.000 26.84571 194 TYR C CA 1
ATOM 10199 C C . TYR F 2 105 ? 126.30473 89.72426 70.66126 1.000 25.88620 194 TYR C C 1
ATOM 10200 O O . TYR F 2 105 ? 127.53698 89.78354 70.66542 1.000 31.38331 194 TYR C O 1
ATOM 10209 N N . HIS F 2 106 ? 125.55154 90.02859 71.71462 1.000 21.27603 195 HIS C N 1
ATOM 10210 C CA . HIS F 2 106 ? 126.09115 90.19885 73.05822 1.000 22.14698 195 HIS C CA 1
ATOM 10211 C C . HIS F 2 106 ? 125.15271 89.48836 74.01795 1.000 21.93094 195 HIS C C 1
ATOM 10212 O O . HIS F 2 106 ? 124.01164 89.91803 74.19731 1.000 23.58287 195 HIS C O 1
ATOM 10219 N N . MET F 2 107 ? 125.61482 88.40435 74.62585 1.000 18.33068 196 MET C N 1
ATOM 10220 C CA . MET F 2 107 ? 124.73664 87.58212 75.43973 1.000 16.99002 196 MET C CA 1
ATOM 10221 C C . MET F 2 107 ? 125.23236 87.52717 76.87725 1.000 16.56743 196 MET C C 1
ATOM 10222 O O . MET F 2 107 ? 126.43659 87.53715 77.14143 1.000 15.95670 196 MET C O 1
ATOM 10227 N N . VAL F 2 108 ? 124.28086 87.48538 77.80396 1.000 12.77034 197 VAL C N 1
ATOM 10228 C CA . VAL F 2 108 ? 124.55793 87.31582 79.22278 1.000 10.99883 197 VAL C CA 1
ATOM 10229 C C . VAL F 2 108 ? 123.79249 86.09543 79.70994 1.000 10.16714 197 VAL C C 1
ATOM 10230 O O . VAL F 2 108 ? 122.58019 85.98923 79.49370 1.000 12.89525 197 VAL C O 1
ATOM 10234 N N . SER F 2 109 ? 124.50020 85.17419 80.35230 1.000 11.71622 198 SER C N 1
ATOM 10235 C CA . SER F 2 109 ? 123.91029 83.96856 80.91412 1.000 12.02460 198 SER C CA 1
ATOM 10236 C C . SER F 2 109 ? 123.95956 84.06730 82.42995 1.000 10.99002 198 SER C C 1
ATOM 10237 O O . SER F 2 109 ? 125.03282 84.27244 83.00473 1.000 14.52930 198 SER C O 1
ATOM 10240 N N . GLY F 2 110 ? 122.80993 83.92999 83.07219 1.000 13.38721 199 GLY C N 1
ATOM 10241 C CA . GLY F 2 110 ? 122.74329 84.04745 84.51714 1.000 9.11870 199 GLY C CA 1
ATOM 10242 C C . GLY F 2 110 ? 121.74295 83.07819 85.10434 1.000 9.72588 199 GLY C C 1
ATOM 10243 O O . GLY F 2 110 ? 120.71316 82.77588 84.50357 1.000 11.69959 199 GLY C O 1
ATOM 10244 N N . MET F 2 111 ? 122.05408 82.59992 86.30414 1.000 8.26054 200 MET C N 1
ATOM 10245 C CA . MET F 2 111 ? 121.16184 81.67928 86.99312 1.000 9.84785 200 MET C CA 1
ATOM 10246 C C . MET F 2 111 ? 119.91055 82.41797 87.45940 1.000 8.28762 200 MET C C 1
ATOM 10247 O O . MET F 2 111 ? 119.99987 83.42284 88.16811 1.000 10.07720 200 MET C O 1
ATOM 10252 N N . SER F 2 112 ? 118.74549 81.91744 87.06746 1.000 6.48583 201 SER C N 1
ATOM 10253 C CA . SER F 2 112 ? 117.46842 82.56204 87.34247 1.000 8.55859 201 SER C CA 1
ATOM 10254 C C . SER F 2 112 ? 116.42206 81.46435 87.51061 1.000 6.99923 201 SER C C 1
ATOM 10255 O O . SER F 2 112 ? 116.76263 80.29819 87.72510 1.000 10.90147 201 SER C O 1
ATOM 10258 N N . LEU F 2 113 ? 115.14824 81.83059 87.41774 1.000 10.98904 202 LEU C N 1
ATOM 10259 C CA . LEU F 2 113 ? 114.05641 80.93003 87.76711 1.000 8.24719 202 LEU C CA 1
ATOM 10260 C C . LEU F 2 113 ? 113.68551 80.06081 86.57104 1.000 9.66620 202 LEU C C 1
ATOM 10261 O O . LEU F 2 113 ? 113.37284 80.57509 85.49236 1.000 10.86179 202 LEU C O 1
ATOM 10266 N N . ARG F 2 114 ? 113.71285 78.75131 86.77255 1.000 11.09517 203 ARG C N 1
ATOM 10267 C CA . ARG F 2 114 ? 113.44716 77.78721 85.71079 1.000 12.13214 203 ARG C CA 1
ATOM 10268 C C . ARG F 2 114 ? 111.94899 77.67712 85.45290 1.000 10.29431 203 ARG C C 1
ATOM 10269 O O . ARG F 2 114 ? 111.18015 77.45625 86.39134 1.000 11.13839 203 ARG C O 1
ATOM 10277 N N . PRO F 2 115 ? 111.50061 77.82859 84.21250 1.000 11.66700 204 PRO C N 1
ATOM 10278 C CA . PRO F 2 115 ? 110.09776 77.55202 83.89784 1.000 12.45715 204 PRO C CA 1
ATOM 10279 C C . PRO F 2 115 ? 109.83153 76.06158 83.75641 1.000 13.88475 204 PRO C C 1
ATOM 10280 O O . PRO F 2 115 ? 110.70911 75.27482 83.39626 1.000 17.01466 204 PRO C O 1
ATOM 10284 N N . ARG F 2 116 ? 108.59451 75.68192 84.06150 1.000 14.08953 205 ARG C N 1
ATOM 10285 C CA . ARG F 2 116 ? 108.14688 74.31472 83.84793 1.000 17.58062 205 ARG C CA 1
ATOM 10286 C C . ARG F 2 116 ? 108.10125 74.00778 82.35626 1.000 19.96333 205 ARG C C 1
ATOM 10287 O O . ARG F 2 116 ? 107.93106 74.89898 81.52221 1.000 22.41994 205 ARG C O 1
ATOM 10295 N N . VAL F 2 117 ? 108.26486 72.73411 82.02009 1.000 25.39896 206 VAL C N 1
ATOM 10296 C CA . VAL F 2 117 ? 108.33955 72.31360 80.62724 1.000 30.63994 206 VAL C CA 1
ATOM 10297 C C . VAL F 2 117 ? 107.14291 71.43397 80.29475 1.000 32.85287 206 VAL C C 1
ATOM 10298 O O . VAL F 2 117 ? 106.60795 70.71754 81.14839 1.000 34.48315 206 VAL C O 1
ATOM 10302 N N . ASN F 2 118 ? 106.71230 71.51052 79.03734 1.000 38.59339 207 ASN C N 1
ATOM 10303 C CA . ASN F 2 118 ? 105.65544 70.65147 78.50640 1.000 47.26869 207 ASN C CA 1
ATOM 10304 C C . ASN F 2 118 ? 106.31782 69.42342 77.89856 1.000 54.16664 207 ASN C C 1
ATOM 10305 O O . ASN F 2 118 ? 106.81161 69.46646 76.76999 1.000 60.43755 207 ASN C O 1
ATOM 10310 N N . TYR F 2 119 ? 106.33101 68.32035 78.64853 1.000 56.26641 208 TYR C N 1
ATOM 10311 C CA . TYR F 2 119 ? 106.95733 67.10250 78.14643 1.000 65.55690 208 TYR C CA 1
ATOM 10312 C C . TYR F 2 119 ? 106.22813 66.55709 76.92532 1.000 71.31180 208 TYR C C 1
ATOM 10313 O O . TYR F 2 119 ? 106.86293 65.99227 76.02723 1.000 71.70259 208 TYR C O 1
ATOM 10322 N N . LEU F 2 120 ? 104.90455 66.71334 76.87270 1.000 70.20145 209 LEU C N 1
ATOM 10323 C CA . LEU F 2 120 ? 104.14721 66.25546 75.71346 1.000 73.64685 209 LEU C CA 1
ATOM 10324 C C . LEU F 2 120 ? 104.29531 67.20273 74.52775 1.000 71.85592 209 LEU C C 1
ATOM 10325 O O . LEU F 2 120 ? 104.36181 66.75368 73.37815 1.000 72.46705 209 LEU C O 1
ATOM 10330 N N . GLN F 2 121 ? 104.35042 68.50913 74.78287 1.000 70.28780 210 GLN C N 1
ATOM 10331 C CA . GLN F 2 121 ? 104.34249 69.50869 73.71313 1.000 71.44107 210 GLN C CA 1
ATOM 10332 C C . GLN F 2 121 ? 105.76690 69.88734 73.29902 1.000 68.17572 210 GLN C C 1
ATOM 10333 O O . GLN F 2 121 ? 106.16796 71.05083 73.31902 1.000 64.75663 210 GLN C O 1
ATOM 10339 N N . ASP F 2 122 ? 106.52923 68.86212 72.91383 1.000 68.64876 211 ASP C N 1
ATOM 10340 C CA . ASP F 2 122 ? 107.85262 69.03104 72.30699 1.000 69.08515 211 ASP C CA 1
ATOM 10341 C C . ASP F 2 122 ? 108.80283 69.82579 73.20223 1.000 65.92695 211 ASP C C 1
ATOM 10342 O O . ASP F 2 122 ? 109.59462 70.64091 72.72416 1.000 65.22848 211 ASP C O 1
ATOM 10347 N N . PHE F 2 123 ? 108.72192 69.58343 74.51188 1.000 64.13591 212 PHE C N 1
ATOM 10348 C CA . PHE F 2 123 ? 109.66709 70.13526 75.48723 1.000 61.54656 212 PHE C CA 1
ATOM 10349 C C . PHE F 2 123 ? 109.73890 71.66075 75.42415 1.000 58.39169 212 PHE C C 1
ATOM 10350 O O . PHE F 2 123 ? 110.81291 72.25373 75.54046 1.000 56.11014 212 PHE C O 1
ATOM 10358 N N . SER F 2 124 ? 108.59092 72.30366 75.23841 1.000 53.10403 213 SER C N 1
ATOM 10359 C CA . SER F 2 124 ? 108.51564 73.75526 75.28317 1.000 43.49429 213 SER C CA 1
ATOM 10360 C C . SER F 2 124 ? 108.25600 74.19411 76.72533 1.000 37.69427 213 SER C C 1
ATOM 10361 O O . SER F 2 124 ? 108.32199 73.39278 77.65911 1.000 38.57642 213 SER C O 1
ATOM 10364 N N . TYR F 2 125 ? 107.96351 75.47449 76.92740 1.000 30.34440 214 TYR C N 1
ATOM 10365 C CA . TYR F 2 125 ? 107.66564 75.99255 78.25552 1.000 24.98845 214 TYR C CA 1
ATOM 10366 C C . TYR F 2 125 ? 106.16880 75.92962 78.52788 1.000 24.01714 214 TYR C C 1
ATOM 10367 O O . TYR F 2 125 ? 105.35431 76.24565 77.65700 1.000 27.47335 214 TYR C O 1
ATOM 10376 N N . GLN F 2 126 ? 105.80978 75.51535 79.74013 1.000 21.76568 215 GLN C N 1
ATOM 10377 C CA . GLN F 2 126 ? 104.42994 75.65099 80.18545 1.000 22.73560 215 GLN C CA 1
ATOM 10378 C C . GLN F 2 126 ? 104.08721 77.13013 80.29434 1.000 17.46574 215 GLN C C 1
ATOM 10379 O O . GLN F 2 126 ? 104.83992 77.90808 80.88762 1.000 16.59608 215 GLN C O 1
ATOM 10385 N N . ARG F 2 127 ? 102.95553 77.52336 79.71887 1.000 17.59031 216 ARG C N 1
ATOM 10386 C CA . ARG F 2 127 ? 102.61838 78.93110 79.58763 1.000 17.97861 216 ARG C CA 1
ATOM 10387 C C . ARG F 2 127 ? 101.19677 79.18895 80.06366 1.000 18.12862 216 ARG C C 1
ATOM 10388 O O . ARG F 2 127 ? 100.30953 78.34383 79.92153 1.000 25.69101 216 ARG C O 1
ATOM 10396 N N . SER F 2 128 ? 100.99700 80.37334 80.63812 1.000 17.90221 217 SER C N 1
ATOM 10397 C CA . SER F 2 128 ? 99.70947 80.80295 81.16161 1.000 16.47829 217 SER C CA 1
ATOM 10398 C C . SER F 2 128 ? 99.41256 82.21611 80.68301 1.000 19.32084 217 SER C C 1
ATOM 10399 O O . SER F 2 128 ? 100.30109 83.07241 80.65899 1.000 21.78910 217 SER C O 1
ATOM 10402 N N . LEU F 2 129 ? 98.15971 82.45379 80.30028 1.000 19.89294 218 LEU C N 1
ATOM 10403 C CA . LEU F 2 129 ? 97.70993 83.75840 79.83492 1.000 20.10261 218 LEU C CA 1
ATOM 10404 C C . LEU F 2 129 ? 96.94545 84.53247 80.90145 1.000 20.75917 218 LEU C C 1
ATOM 10405 O O . LEU F 2 129 ? 96.37631 85.58508 80.59935 1.000 23.03768 218 LEU C O 1
ATOM 10410 N N . LYS F 2 130 ? 96.92376 84.04305 82.13677 1.000 19.27764 219 LYS C N 1
ATOM 10411 C CA . LYS F 2 130 ? 96.07567 84.62349 83.16741 1.000 21.60271 219 LYS C CA 1
ATOM 10412 C C . LYS F 2 130 ? 96.73076 85.83836 83.81240 1.000 18.81888 219 LYS C C 1
ATOM 10413 O O . LYS F 2 130 ? 97.94202 85.86052 84.04647 1.000 21.11612 219 LYS C O 1
ATOM 10419 N N . PHE F 2 131 ? 95.91048 86.85405 84.08933 1.000 18.36850 220 PHE C N 1
ATOM 10420 C CA . PHE F 2 131 ? 96.30306 88.03669 84.85697 1.000 18.30393 220 PHE C CA 1
ATOM 10421 C C . PHE F 2 131 ? 97.49827 88.74889 84.22119 1.000 18.54266 220 PHE C C 1
ATOM 10422 O O . PHE F 2 131 ? 98.54911 88.93571 84.83684 1.000 16.38963 220 PHE C O 1
ATOM 10430 N N . ARG F 2 132 ? 97.31156 89.15398 82.97423 1.000 17.78272 221 ARG C N 1
ATOM 10431 C CA . ARG F 2 132 ? 98.35529 89.86943 82.25334 1.000 16.53233 221 ARG C CA 1
ATOM 10432 C C . ARG F 2 132 ? 98.57643 91.23436 82.89067 1.000 17.41439 221 ARG C C 1
ATOM 10433 O O . ARG F 2 132 ? 97.62545 92.01825 82.99797 1.000 18.71453 221 ARG C O 1
ATOM 10441 N N . PRO F 2 133 ? 99.78990 91.56135 83.32140 1.000 18.16130 222 PRO C N 1
ATOM 10442 C CA . PRO F 2 133 ? 100.01483 92.84079 83.99370 1.000 19.55243 222 PRO C CA 1
ATOM 10443 C C . PRO F 2 133 ? 100.14652 93.98892 83.00917 1.000 18.94898 222 PRO C C 1
ATOM 10444 O O . PRO F 2 133 ? 100.52618 93.81402 81.84947 1.000 21.66573 222 PRO C O 1
ATOM 10448 N N . LYS F 2 134 ? 99.82165 95.18086 83.49721 1.000 21.95446 223 LYS C N 1
ATOM 10449 C CA . LYS F 2 134 ? 100.04389 96.39117 82.72196 1.000 25.31714 223 LYS C CA 1
ATOM 10450 C C . LYS F 2 134 ? 101.53757 96.65544 82.58781 1.000 25.07300 223 LYS C C 1
ATOM 10451 O O . LYS F 2 134 ? 102.30967 96.43726 83.52501 1.000 28.37985 223 LYS C O 1
ATOM 10457 N N . GLY F 2 135 ? 101.94365 97.11897 81.41752 1.000 22.04078 224 GLY C N 1
ATOM 10458 C CA . GLY F 2 135 ? 103.33252 97.46235 81.19339 1.000 17.30079 224 GLY C CA 1
ATOM 10459 C C . GLY F 2 135 ? 103.66198 97.45981 79.72141 1.000 18.72463 224 GLY C C 1
ATOM 10460 O O . GLY F 2 135 ? 102.86382 97.05731 78.87538 1.000 21.82452 224 GLY C O 1
ATOM 10461 N N . LYS F 2 136 ? 104.86766 97.91815 79.42855 1.000 17.69624 225 LYS C N 1
ATOM 10462 C CA . LYS F 2 136 ? 105.34095 97.96435 78.05225 1.000 18.98116 225 LYS C CA 1
ATOM 10463 C C . LYS F 2 136 ? 105.52505 96.54856 77.52305 1.000 19.72187 225 LYS C C 1
ATOM 10464 O O . LYS F 2 136 ? 106.24190 95.75579 78.14479 1.000 18.16029 225 LYS C O 1
ATOM 10470 N N . PRO F 2 137 ? 104.90067 96.18313 76.40496 1.000 21.32161 226 PRO C N 1
ATOM 10471 C CA . PRO F 2 137 ? 105.10797 94.83859 75.85679 1.000 20.12290 226 PRO C CA 1
ATOM 10472 C C . PRO F 2 137 ? 106.54686 94.64847 75.40427 1.000 19.80873 226 PRO C C 1
ATOM 10473 O O . PRO F 2 137 ? 107.21883 95.59212 74.98382 1.000 21.76304 226 PRO C O 1
ATOM 10477 N N . CYS F 2 138 ? 107.02120 93.41220 75.51020 1.000 17.82484 227 CYS C N 1
ATOM 10478 C CA . CYS F 2 138 ? 108.37068 93.10371 75.06610 1.000 21.11675 227 CYS C CA 1
ATOM 10479 C C . CYS F 2 138 ? 108.47161 93.27974 73.55254 1.000 21.12531 227 CYS C C 1
ATOM 10480 O O . CYS F 2 138 ? 107.53371 92.94229 72.82359 1.000 25.76592 227 CYS C O 1
ATOM 10483 N N . PRO F 2 139 ? 109.58303 93.81482 73.05426 1.000 26.31393 228 PRO C N 1
ATOM 10484 C CA . PRO F 2 139 ? 109.67355 94.12139 71.62363 1.000 26.19028 228 PRO C CA 1
ATOM 10485 C C . PRO F 2 139 ? 109.66162 92.86568 70.76766 1.000 27.35232 228 PRO C C 1
ATOM 10486 O O . PRO F 2 139 ? 110.17140 91.81116 71.15351 1.000 31.07047 228 PRO C O 1
ATOM 10490 N N . LYS F 2 140 ? 109.06318 92.99537 69.58312 1.000 32.03586 229 LYS C N 1
ATOM 10491 C CA . LYS F 2 140 ? 109.04967 91.92462 68.59911 1.000 37.86637 229 LYS C CA 1
ATOM 10492 C C . LYS F 2 140 ? 109.98922 92.16905 67.42971 1.000 42.65747 229 LYS C C 1
ATOM 10493 O O . LYS F 2 140 ? 110.33830 91.21365 66.73046 1.000 45.35297 229 LYS C O 1
ATOM 10499 N N . GLU F 2 141 ? 110.40557 93.41107 67.20594 1.000 44.71866 230 GLU C N 1
ATOM 10500 C CA . GLU F 2 141 ? 111.32233 93.75923 66.13568 1.000 51.81113 230 GLU C CA 1
ATOM 10501 C C . GLU F 2 141 ? 112.70982 94.03657 66.70755 1.000 52.92632 230 GLU C C 1
ATOM 10502 O O . GLU F 2 141 ? 112.94350 93.96724 67.91647 1.000 51.67153 230 GLU C O 1
ATOM 10508 N N . ILE F 2 142 ? 113.63819 94.36136 65.81945 1.000 59.38111 231 ILE C N 1
ATOM 10509 C CA . ILE F 2 142 ? 115.03010 94.62833 66.16506 1.000 60.44389 231 ILE C CA 1
ATOM 10510 C C . ILE F 2 142 ? 115.28284 96.11957 65.97284 1.000 65.59876 231 ILE C C 1
ATOM 10511 O O . ILE F 2 142 ? 115.12849 96.62577 64.85358 1.000 66.54174 231 ILE C O 1
ATOM 10516 N N . PRO F 2 143 ? 115.65120 96.86010 67.01925 1.000 70.61957 232 PRO C N 1
ATOM 10517 C CA . PRO F 2 143 ? 115.98275 98.28335 66.84197 1.000 72.82289 232 PRO C CA 1
ATOM 10518 C C . PRO F 2 143 ? 117.23259 98.44056 65.98756 1.000 76.15696 232 PRO C C 1
ATOM 10519 O O . PRO F 2 143 ? 118.29545 97.90833 66.31494 1.000 76.06130 232 PRO C O 1
ATOM 10523 N N . LYS F 2 144 ? 117.09613 99.17779 64.88235 1.000 79.39937 233 LYS C N 1
ATOM 10524 C CA . LYS F 2 144 ? 118.21484 99.34866 63.96013 1.000 81.98141 233 LYS C CA 1
ATOM 10525 C C . LYS F 2 144 ? 119.35793 100.12337 64.60457 1.000 86.46901 233 LYS C C 1
ATOM 10526 O O . LYS F 2 144 ? 120.53090 99.78038 64.41590 1.000 85.09592 233 LYS C O 1
ATOM 10532 N N . GLU F 2 145 ? 119.03918 101.16966 65.36449 1.000 88.17355 234 GLU C N 1
ATOM 10533 C CA . GLU F 2 145 ? 120.05262 101.99722 66.01805 1.000 90.66413 234 GLU C CA 1
ATOM 10534 C C . GLU F 2 145 ? 120.28593 101.44801 67.41928 1.000 88.51338 234 GLU C C 1
ATOM 10535 O O . GLU F 2 145 ? 119.64830 101.86081 68.38897 1.000 86.74501 234 GLU C O 1
ATOM 10541 N N . SER F 2 146 ? 121.21621 100.49901 67.52639 1.000 87.50239 235 SER C N 1
ATOM 10542 C CA . SER F 2 146 ? 121.55288 99.87549 68.80488 1.000 85.74960 235 SER C CA 1
ATOM 10543 C C . SER F 2 146 ? 122.81147 100.54318 69.35237 1.000 85.86063 235 SER C C 1
ATOM 10544 O O . SER F 2 146 ? 123.91457 99.99866 69.30550 1.000 82.55491 235 SER C O 1
ATOM 10547 N N . LYS F 2 147 ? 122.63085 101.75009 69.88018 1.000 86.61092 236 LYS C N 1
ATOM 10548 C CA . LYS F 2 147 ? 123.73109 102.48201 70.48447 1.000 84.93651 236 LYS C CA 1
ATOM 10549 C C . LYS F 2 147 ? 124.04715 101.92347 71.86893 1.000 85.12473 236 LYS C C 1
ATOM 10550 O O . LYS F 2 147 ? 123.22080 101.26206 72.50432 1.000 84.40350 236 LYS C O 1
ATOM 10556 N N . ASN F 2 148 ? 125.26752 102.20563 72.33271 1.000 84.66338 237 ASN C N 1
ATOM 10557 C CA . ASN F 2 148 ? 125.75784 101.72644 73.62685 1.000 83.27611 237 ASN C CA 1
ATOM 10558 C C . ASN F 2 148 ? 125.65245 100.20441 73.72004 1.000 78.70674 237 ASN C C 1
ATOM 10559 O O . ASN F 2 148 ? 125.06459 99.65118 74.65192 1.000 74.84428 237 ASN C O 1
ATOM 10564 N N . THR F 2 149 ? 126.23056 99.52668 72.72563 1.000 80.23300 238 THR C N 1
ATOM 10565 C CA . THR F 2 149 ? 126.12984 98.07239 72.65134 1.000 80.81152 238 THR C CA 1
ATOM 10566 C C . THR F 2 149 ? 126.83825 97.39878 73.82108 1.000 75.18965 238 THR C C 1
ATOM 10567 O O . THR F 2 149 ? 126.35400 96.39027 74.34803 1.000 68.57044 238 THR C O 1
ATOM 10571 N N . GLU F 2 150 ? 127.98976 97.93298 74.23440 1.000 75.81208 239 GLU C N 1
ATOM 10572 C CA . GLU F 2 150 ? 128.75089 97.30433 75.30994 1.000 73.87977 239 GLU C CA 1
ATOM 10573 C C . GLU F 2 150 ? 128.00902 97.37947 76.64063 1.000 68.45217 239 GLU C C 1
ATOM 10574 O O . GLU F 2 150 ? 128.06084 96.43614 77.43866 1.000 60.05980 239 GLU C O 1
ATOM 10580 N N . VAL F 2 151 ? 127.31199 98.48202 76.89635 1.000 65.01825 240 VAL C N 1
ATOM 10581 C CA . VAL F 2 151 ? 126.61004 98.68410 78.15871 1.000 57.03905 240 VAL C CA 1
ATOM 10582 C C . VAL F 2 151 ? 125.23947 98.02700 78.06402 1.000 54.39001 240 VAL C C 1
ATOM 10583 O O . VAL F 2 151 ? 124.40444 98.42610 77.24520 1.000 56.44295 240 VAL C O 1
ATOM 10587 N N . LEU F 2 152 ? 125.00791 97.01995 78.90178 1.000 45.19122 241 LEU C N 1
ATOM 10588 C CA . LEU F 2 152 ? 123.73006 96.32285 78.92127 1.000 34.26136 241 LEU C CA 1
ATOM 10589 C C . LEU F 2 152 ? 122.69230 97.14932 79.67030 1.000 29.39843 241 LEU C C 1
ATOM 10590 O O . LEU F 2 152 ? 122.94715 97.62455 80.78068 1.000 31.45923 241 LEU C O 1
ATOM 10595 N N . VAL F 2 153 ? 121.52180 97.31459 79.06409 1.000 26.03464 242 VAL C N 1
ATOM 10596 C CA . VAL F 2 153 ? 120.43080 98.08743 79.64461 1.000 26.06809 242 VAL C CA 1
ATOM 10597 C C . VAL F 2 153 ? 119.29850 97.12078 79.96082 1.000 21.16103 242 VAL C C 1
ATOM 10598 O O . VAL F 2 153 ? 118.70706 96.52274 79.05353 1.000 21.92022 242 VAL C O 1
ATOM 10602 N N . TRP F 2 154 ? 118.99242 96.96791 81.24623 1.000 18.32196 243 TRP C N 1
ATOM 10603 C CA . TRP F 2 154 ? 117.90481 96.09966 81.67735 1.000 17.42618 243 TRP C CA 1
ATOM 10604 C C . TRP F 2 154 ? 116.60210 96.88839 81.68266 1.000 21.78505 243 TRP C C 1
ATOM 10605 O O . TRP F 2 154 ? 116.45278 97.83772 82.45672 1.000 22.14297 243 TRP C O 1
ATOM 10616 N N . GLU F 2 155 ? 115.65995 96.49758 80.82800 1.000 23.16726 244 GLU C N 1
ATOM 10617 C CA . GLU F 2 155 ? 114.36947 97.16811 80.72663 1.000 21.92827 244 GLU C CA 1
ATOM 10618 C C . GLU F 2 155 ? 113.26072 96.15860 80.97905 1.000 19.07005 244 GLU C C 1
ATOM 10619 O O . GLU F 2 155 ? 113.19920 95.11914 80.31541 1.000 21.40800 244 GLU C O 1
ATOM 10625 N N . GLU F 2 156 ? 112.39230 96.46917 81.93611 1.000 19.84890 245 GLU C N 1
ATOM 10626 C CA . GLU F 2 156 ? 111.25096 95.61907 82.24420 1.000 18.09807 245 GLU C CA 1
ATOM 10627 C C . GLU F 2 156 ? 110.24834 95.63365 81.09569 1.000 17.37735 245 GLU C C 1
ATOM 10628 O O . GLU F 2 156 ? 109.91979 96.69564 80.55935 1.000 19.53519 245 GLU C O 1
ATOM 10634 N N . CYS F 2 157 ? 109.75706 94.45367 80.72116 1.000 14.08307 246 CYS C N 1
ATOM 10635 C CA . CYS F 2 157 ? 108.76948 94.34811 79.65685 1.000 14.96371 246 CYS C CA 1
ATOM 10636 C C . CYS F 2 157 ? 107.83881 93.17816 79.94276 1.000 14.31277 246 CYS C C 1
ATOM 10637 O O . CYS F 2 157 ? 108.17616 92.25654 80.68882 1.000 12.70511 246 CYS C O 1
ATOM 10640 N N . VAL F 2 158 ? 106.65998 93.22741 79.32856 1.000 14.18227 247 VAL C N 1
ATOM 10641 C CA . VAL F 2 158 ? 105.61067 92.23468 79.52974 1.000 14.24414 247 VAL C CA 1
ATOM 10642 C C . VAL F 2 158 ? 105.62052 91.28104 78.34427 1.000 14.70144 247 VAL C C 1
ATOM 10643 O O . VAL F 2 158 ? 105.44627 91.70249 77.19536 1.000 15.79534 247 VAL C O 1
ATOM 10647 N N . ALA F 2 159 ? 105.81500 89.99652 78.62263 1.000 13.66397 248 ALA C N 1
ATOM 10648 C CA . ALA F 2 159 ? 105.89686 88.99701 77.57205 1.000 15.59039 248 ALA C CA 1
ATOM 10649 C C . ALA F 2 159 ? 104.52658 88.75497 76.94409 1.000 14.32845 248 ALA C C 1
ATOM 10650 O O . ALA F 2 159 ? 103.48526 89.13367 77.48646 1.000 16.75111 248 ALA C O 1
ATOM 10652 N N . ASN F 2 160 ? 104.54245 88.11323 75.77358 1.000 16.96732 249 ASN C N 1
ATOM 10653 C CA . ASN F 2 160 ? 103.29510 87.77637 75.09424 1.000 19.23728 249 ASN C CA 1
ATOM 10654 C C . ASN F 2 160 ? 102.44154 86.84774 75.94751 1.000 14.54390 249 ASN C C 1
ATOM 10655 O O . ASN F 2 160 ? 101.21840 87.00781 76.02302 1.000 17.02567 249 ASN C O 1
ATOM 10660 N N . SER F 2 161 ? 103.07007 85.86946 76.59203 1.000 17.42800 250 SER C N 1
ATOM 10661 C CA . SER F 2 161 ? 102.41447 85.02269 77.57449 1.000 15.53005 250 SER C CA 1
ATOM 10662 C C . SER F 2 161 ? 103.39169 84.76209 78.71087 1.000 11.57793 250 SER C C 1
ATOM 10663 O O . SER F 2 161 ? 104.60899 84.84846 78.53903 1.000 14.93476 250 SER C O 1
ATOM 10666 N N . ALA F 2 162 ? 102.84579 84.45368 79.88130 1.000 11.46881 251 ALA C N 1
ATOM 10667 C CA . ALA F 2 162 ? 103.67307 84.15872 81.03983 1.000 11.16897 251 ALA C CA 1
ATOM 10668 C C . ALA F 2 162 ? 104.13658 82.70730 81.01710 1.000 11.76732 251 ALA C C 1
ATOM 10669 O O . ALA F 2 162 ? 103.49567 81.83681 80.42411 1.000 13.41572 251 ALA C O 1
ATOM 10671 N N . VAL F 2 163 ? 105.26949 82.45540 81.66445 1.000 9.18573 252 VAL C N 1
ATOM 10672 C CA . VAL F 2 163 ? 105.78452 81.10557 81.86074 1.000 10.29136 252 VAL C CA 1
ATOM 10673 C C . VAL F 2 163 ? 105.39426 80.63462 83.25380 1.000 9.66781 252 VAL C C 1
ATOM 10674 O O . VAL F 2 163 ? 105.45104 81.39986 84.22271 1.000 9.92789 252 VAL C O 1
ATOM 10678 N N . ILE F 2 164 ? 104.97087 79.38174 83.35159 1.000 11.20697 253 ILE C N 1
ATOM 10679 C CA . ILE F 2 164 ? 104.61151 78.79150 84.63498 1.000 9.94679 253 ILE C CA 1
ATOM 10680 C C . ILE F 2 164 ? 105.87276 78.26489 85.30369 1.000 8.60039 253 ILE C C 1
ATOM 10681 O O . ILE F 2 164 ? 106.63443 77.50400 84.69849 1.000 13.38687 253 ILE C O 1
ATOM 10686 N N . LEU F 2 165 ? 106.10599 78.67349 86.55144 1.000 8.63090 254 LEU C N 1
ATOM 10687 C CA . LEU F 2 165 ? 107.23082 78.15600 87.31621 1.000 10.03927 254 LEU C CA 1
ATOM 10688 C C . LEU F 2 165 ? 106.82807 77.07171 88.30388 1.000 10.49255 254 LEU C C 1
ATOM 10689 O O . LEU F 2 165 ? 107.68741 76.29305 88.72777 1.000 13.53218 254 LEU C O 1
ATOM 10694 N N . GLN F 2 166 ? 105.54963 77.00373 88.67051 1.000 10.32040 255 GLN C N 1
ATOM 10695 C CA . GLN F 2 166 ? 105.05878 76.03568 89.64264 1.000 12.22135 255 GLN C CA 1
ATOM 10696 C C . GLN F 2 166 ? 103.54479 75.97552 89.52209 1.000 12.44294 255 GLN C C 1
ATOM 10697 O O . GLN F 2 166 ? 102.88350 77.01312 89.58242 1.000 15.00804 255 GLN C O 1
ATOM 10703 N N . ASN F 2 167 ? 103.00407 74.77624 89.32572 1.000 14.43212 256 ASN C N 1
ATOM 10704 C CA . ASN F 2 167 ? 101.56339 74.58525 89.16523 1.000 15.71218 256 ASN C CA 1
ATOM 10705 C C . ASN F 2 167 ? 101.09239 73.36585 89.95530 1.000 17.28697 256 ASN C C 1
ATOM 10706 O O . ASN F 2 167 ? 100.40953 72.48353 89.43488 1.000 17.33649 256 ASN C O 1
ATOM 10711 N N . ASN F 2 168 ? 101.46651 73.29582 91.23068 1.000 19.06298 257 ASN C N 1
ATOM 10712 C CA . ASN F 2 168 ? 101.10716 72.14565 92.05325 1.000 18.15443 257 ASN C CA 1
ATOM 10713 C C . ASN F 2 168 ? 100.37694 72.57503 93.32018 1.000 16.26082 257 ASN C C 1
ATOM 10714 O O . ASN F 2 168 ? 99.94136 73.72465 93.43370 1.000 19.81924 257 ASN C O 1
ATOM 10719 N N . GLU F 2 169 ? 100.22556 71.65179 94.27175 1.000 20.59347 258 GLU C N 1
ATOM 10720 C CA . GLU F 2 169 ? 99.49303 71.93009 95.50161 1.000 20.08681 258 GLU C CA 1
ATOM 10721 C C . GLU F 2 169 ? 100.16757 72.97888 96.37764 1.000 16.12815 258 GLU C C 1
ATOM 10722 O O . GLU F 2 169 ? 99.53562 73.46833 97.31785 1.000 19.12524 258 GLU C O 1
ATOM 10728 N N . PHE F 2 170 ? 101.42515 73.32469 96.10879 1.000 16.60946 259 PHE C N 1
ATOM 10729 C CA . PHE F 2 170 ? 102.07516 74.41686 96.81941 1.000 14.02581 259 PHE C CA 1
ATOM 10730 C C . PHE F 2 170 ? 101.66642 75.78447 96.29188 1.000 14.49052 259 PHE C C 1
ATOM 10731 O O . PHE F 2 170 ? 102.01457 76.79703 96.90676 1.000 14.89346 259 PHE C O 1
ATOM 10739 N N . GLY F 2 171 ? 100.94426 75.83650 95.18060 1.000 12.81140 260 GLY C N 1
ATOM 10740 C CA . GLY F 2 171 ? 100.51557 77.08341 94.58312 1.000 11.41180 260 GLY C CA 1
ATOM 10741 C C . GLY F 2 171 ? 100.89610 77.16642 93.11865 1.000 11.91898 260 GLY C C 1
ATOM 10742 O O . GLY F 2 171 ? 101.71068 76.40225 92.60588 1.000 12.60997 260 GLY C O 1
ATOM 10743 N N . THR F 2 172 ? 100.27347 78.12772 92.44913 1.000 12.36769 261 THR C N 1
ATOM 10744 C CA . THR F 2 172 ? 100.52700 78.41054 91.04495 1.000 11.27775 261 THR C CA 1
ATOM 10745 C C . THR F 2 172 ? 101.27743 79.73039 90.94479 1.000 7.99078 261 THR C C 1
ATOM 10746 O O . THR F 2 172 ? 100.76231 80.77433 91.35754 1.000 11.36330 261 THR C O 1
ATOM 10750 N N . ILE F 2 173 ? 102.48848 79.67921 90.40058 1.000 9.60540 262 ILE C N 1
ATOM 10751 C CA . ILE F 2 173 ? 103.34027 80.84924 90.23707 1.000 9.65520 262 ILE C CA 1
ATOM 10752 C C . ILE F 2 173 ? 103.62048 81.02885 88.75281 1.000 7.57241 262 ILE C C 1
ATOM 10753 O O . ILE F 2 173 ? 104.07364 80.09330 88.08274 1.000 10.94205 262 ILE C O 1
ATOM 10758 N N . ILE F 2 174 ? 103.34083 82.22463 88.24003 1.000 6.68137 263 ILE C N 1
ATOM 10759 C CA . ILE F 2 174 ? 103.57433 82.54122 86.84000 1.000 6.84811 263 ILE C CA 1
ATOM 10760 C C . ILE F 2 174 ? 104.49613 83.74970 86.76076 1.000 6.44763 263 ILE C C 1
ATOM 10761 O O . ILE F 2 174 ? 104.63678 84.52601 87.70787 1.000 7.18631 263 ILE C O 1
ATOM 10766 N N . ASP F 2 175 ? 105.13422 83.89510 85.60523 1.000 7.31644 264 ASP C N 1
ATOM 10767 C CA . ASP F 2 175 ? 106.13996 84.92716 85.39038 1.000 6.46488 264 ASP C CA 1
ATOM 10768 C C . ASP F 2 175 ? 105.89882 85.53917 84.01965 1.000 7.46469 264 ASP C C 1
ATOM 10769 O O . ASP F 2 175 ? 106.11148 84.88032 82.99786 1.000 10.30167 264 ASP C O 1
ATOM 10774 N N . TRP F 2 176 ? 105.47322 86.79697 83.99814 1.000 6.79516 265 TRP C N 1
ATOM 10775 C CA . TRP F 2 176 ? 105.18573 87.49626 82.75543 1.000 8.58902 265 TRP C CA 1
ATOM 10776 C C . TRP F 2 176 ? 106.41631 88.15663 82.15044 1.000 9.57314 265 TRP C C 1
ATOM 10777 O O . TRP F 2 176 ? 106.29592 88.84618 81.13540 1.000 12.85366 265 TRP C O 1
ATOM 10788 N N . ALA F 2 177 ? 107.58610 87.97388 82.75222 1.000 11.04240 266 ALA C N 1
ATOM 10789 C CA . ALA F 2 177 ? 108.82379 88.38779 82.11747 1.000 9.27154 266 ALA C CA 1
ATOM 10790 C C . ALA F 2 177 ? 109.18575 87.41783 80.99060 1.000 10.11900 266 ALA C C 1
ATOM 10791 O O . ALA F 2 177 ? 108.89043 86.22389 81.07228 1.000 11.65278 266 ALA C O 1
ATOM 10793 N N . PRO F 2 178 ? 109.82374 87.90616 79.92845 1.000 9.67662 267 PRO C N 1
ATOM 10794 C CA . PRO F 2 178 ? 110.11299 87.04415 78.77816 1.000 11.72746 267 PRO C CA 1
ATOM 10795 C C . PRO F 2 178 ? 111.22689 86.04879 79.06444 1.000 11.69228 267 PRO C C 1
ATOM 10796 O O . PRO F 2 178 ? 112.06864 86.23896 79.94418 1.000 10.05757 267 PRO C O 1
ATOM 10800 N N . ARG F 2 179 ? 111.21665 84.96882 78.28824 1.000 11.50213 268 ARG C N 1
ATOM 10801 C CA . ARG F 2 179 ? 112.28778 83.98326 78.27023 1.000 11.35317 268 ARG C CA 1
ATOM 10802 C C . ARG F 2 179 ? 112.84343 83.90619 76.85712 1.000 13.97258 268 ARG C C 1
ATOM 10803 O O . ARG F 2 179 ? 112.08738 83.70880 75.90089 1.000 15.82197 268 ARG C O 1
ATOM 10811 N N . GLY F 2 180 ? 114.15636 84.05943 76.72809 1.000 16.07628 269 GLY C N 1
ATOM 10812 C CA . GLY F 2 180 ? 114.80802 84.11025 75.43054 1.000 13.34227 269 GLY C CA 1
ATOM 10813 C C . GLY F 2 180 ? 115.35989 82.75749 75.01528 1.000 16.95285 269 GLY C C 1
ATOM 10814 O O . GLY F 2 180 ? 115.95757 82.04331 75.81887 1.000 17.13258 269 GLY C O 1
ATOM 10815 N N . GLN F 2 181 ? 115.15708 82.42388 73.74377 1.000 15.19584 270 GLN C N 1
ATOM 10816 C CA . GLN F 2 181 ? 115.65282 81.18336 73.16931 1.000 16.68242 270 GLN C CA 1
ATOM 10817 C C . GLN F 2 181 ? 115.80649 81.36411 71.66681 1.000 18.33255 270 GLN C C 1
ATOM 10818 O O . GLN F 2 181 ? 115.20395 82.25644 71.06185 1.000 19.07640 270 GLN C O 1
ATOM 10824 N N . PHE F 2 182 ? 116.62852 80.50341 71.07206 1.000 18.79196 271 PHE C N 1
ATOM 10825 C CA . PHE F 2 182 ? 116.77315 80.43899 69.62523 1.000 20.50967 271 PHE C CA 1
ATOM 10826 C C . PHE F 2 182 ? 115.72243 79.50378 69.04422 1.000 23.22415 271 PHE C C 1
ATOM 10827 O O . PHE F 2 182 ? 115.40792 78.46398 69.62767 1.000 27.35546 271 PHE C O 1
ATOM 10835 N N . TYR F 2 183 ? 115.17909 79.88230 67.89340 1.000 22.48950 272 TYR C N 1
ATOM 10836 C CA . TYR F 2 183 ? 114.15867 79.08589 67.22704 1.000 30.42310 272 TYR C CA 1
ATOM 10837 C C . TYR F 2 183 ? 114.19372 79.40155 65.73585 1.000 32.47817 272 TYR C C 1
ATOM 10838 O O . TYR F 2 183 ? 115.05805 80.14320 65.25782 1.000 31.73362 272 TYR C O 1
ATOM 10847 N N . HIS F 2 184 ? 113.24702 78.82987 64.99839 1.000 37.03453 273 HIS C N 1
ATOM 10848 C CA . HIS F 2 184 ? 113.14134 79.02221 63.56189 1.000 41.39501 273 HIS C CA 1
ATOM 10849 C C . HIS F 2 184 ? 111.74881 79.52206 63.20492 1.000 46.81359 273 HIS C C 1
ATOM 10850 O O . HIS F 2 184 ? 110.75440 79.14628 63.83268 1.000 46.34789 273 HIS C O 1
ATOM 10857 N N . ASN F 2 185 ? 111.69106 80.37808 62.18839 1.000 51.28203 274 ASN C N 1
ATOM 10858 C CA . ASN F 2 185 ? 110.43088 80.86630 61.63051 1.000 60.81713 274 ASN C CA 1
ATOM 10859 C C . ASN F 2 185 ? 109.90373 79.79237 60.68552 1.000 64.41195 274 ASN C C 1
ATOM 10860 O O . ASN F 2 185 ? 110.18583 79.79160 59.48669 1.000 66.47266 274 ASN C O 1
ATOM 10865 N N . CYS F 2 186 ? 109.13812 78.85212 61.23765 1.000 63.53107 275 CYS C N 1
ATOM 10866 C CA . CYS F 2 186 ? 108.65002 77.69872 60.49309 1.000 70.72530 275 CYS C CA 1
ATOM 10867 C C . CYS F 2 186 ? 107.19991 77.84427 60.04872 1.000 76.11350 275 CYS C C 1
ATOM 10868 O O . CYS F 2 186 ? 106.60682 76.86481 59.58571 1.000 78.58023 275 CYS C O 1
ATOM 10871 N N . SER F 2 187 ? 106.61330 79.03577 60.18560 1.000 77.72975 276 SER C N 1
ATOM 10872 C CA . SER F 2 187 ? 105.20378 79.20781 59.84534 1.000 81.08621 276 SER C CA 1
ATOM 10873 C C . SER F 2 187 ? 104.95133 78.95816 58.36277 1.000 84.60430 276 SER C C 1
ATOM 10874 O O . SER F 2 187 ? 103.96281 78.31275 57.99441 1.000 82.15915 276 SER C O 1
ATOM 10877 N N . GLY F 2 188 ? 105.82924 79.45903 57.49875 1.000 83.65578 277 GLY C N 1
ATOM 10878 C CA . GLY F 2 188 ? 105.68750 79.29670 56.06955 1.000 83.50365 277 GLY C CA 1
ATOM 10879 C C . GLY F 2 188 ? 106.53729 78.21499 55.44588 1.000 84.88496 277 GLY C C 1
ATOM 10880 O O . GLY F 2 188 ? 106.45484 78.00654 54.23169 1.000 84.64327 277 GLY C O 1
ATOM 10881 N N . GLN F 2 189 ? 107.35167 77.51785 56.23294 1.000 86.31725 278 GLN C N 1
ATOM 10882 C CA . GLN F 2 189 ? 108.23481 76.48895 55.71245 1.000 85.30309 278 GLN C CA 1
ATOM 10883 C C . GLN F 2 189 ? 107.51025 75.14554 55.65269 1.000 85.49579 278 GLN C C 1
ATOM 10884 O O . GLN F 2 189 ? 106.33027 75.02635 55.99109 1.000 83.96589 278 GLN C O 1
ATOM 10890 N N . THR F 2 190 ? 108.22980 74.11750 55.21358 1.000 85.25838 279 THR C N 1
ATOM 10891 C CA . THR F 2 190 ? 107.68348 72.77335 55.12183 1.000 86.73321 279 THR C CA 1
ATOM 10892 C C . THR F 2 190 ? 107.81752 72.07380 56.47417 1.000 84.87981 279 THR C C 1
ATOM 10893 O O . THR F 2 190 ? 108.21194 72.67680 57.47567 1.000 84.51122 279 THR C O 1
ATOM 10897 N N . GLN F 2 191 ? 107.48753 70.78170 56.51491 1.000 83.34277 280 GLN C N 1
ATOM 10898 C CA . GLN F 2 191 ? 107.55724 70.02346 57.75777 1.000 85.22441 280 GLN C CA 1
ATOM 10899 C C . GLN F 2 191 ? 108.98554 69.74691 58.20653 1.000 82.55075 280 GLN C C 1
ATOM 10900 O O . GLN F 2 191 ? 109.18375 69.33147 59.35314 1.000 82.13029 280 GLN C O 1
ATOM 10906 N N . SER F 2 192 ? 109.97756 69.96187 57.34272 1.000 81.11490 281 SER C N 1
ATOM 10907 C CA . SER F 2 192 ? 111.36780 69.73868 57.71557 1.000 79.46946 281 SER C CA 1
ATOM 10908 C C . SER F 2 192 ? 111.93308 70.84792 58.59261 1.000 74.63861 281 SER C C 1
ATOM 10909 O O . SER F 2 192 ? 113.04270 70.69527 59.11416 1.000 70.27492 281 SER C O 1
ATOM 10912 N N . CYS F 2 193 ? 111.21011 71.94602 58.76490 1.000 74.97167 282 CYS C N 1
ATOM 10913 C CA . CYS F 2 193 ? 111.66375 73.02107 59.63889 1.000 69.67143 282 CYS C CA 1
ATOM 10914 C C . CYS F 2 193 ? 111.52981 72.58619 61.09206 1.000 66.96842 282 CYS C C 1
ATOM 10915 O O . CYS F 2 193 ? 110.41279 72.29556 61.53990 1.000 64.33619 282 CYS C O 1
ATOM 10918 N N . PRO F 2 194 ? 112.61792 72.52334 61.85762 1.000 62.95108 283 PRO C N 1
ATOM 10919 C CA . PRO F 2 194 ? 112.50287 72.10904 63.26081 1.000 60.58229 283 PRO C CA 1
ATOM 10920 C C . PRO F 2 194 ? 111.78053 73.15969 64.08874 1.000 57.75874 283 PRO C C 1
ATOM 10921 O O . PRO F 2 194 ? 112.05874 74.35638 63.98825 1.000 56.09597 283 PRO C O 1
ATOM 10925 N N . SER F 2 195 ? 110.84476 72.69751 64.91451 1.000 55.59500 284 SER C N 1
ATOM 10926 C CA . SER F 2 195 ? 110.05395 73.57226 65.76863 1.000 54.41021 284 SER C CA 1
ATOM 10927 C C . SER F 2 195 ? 110.57008 73.63495 67.19949 1.000 49.92533 284 SER C C 1
ATOM 10928 O O . SER F 2 195 ? 109.95945 74.30900 68.03398 1.000 47.98043 284 SER C O 1
ATOM 10931 N N . ALA F 2 196 ? 111.67264 72.95756 67.50251 1.000 48.62249 285 ALA C N 1
ATOM 10932 C CA . ALA F 2 196 ? 112.18932 72.92112 68.86190 1.000 44.78394 285 ALA C CA 1
ATOM 10933 C C . ALA F 2 196 ? 113.03882 74.15078 69.15274 1.000 41.38584 285 ALA C C 1
ATOM 10934 O O . ALA F 2 196 ? 113.85062 74.57514 68.32594 1.000 42.47756 285 ALA C O 1
ATOM 10936 N N . GLN F 2 197 ? 112.84438 74.72263 70.33717 1.000 38.40479 286 GLN C N 1
ATOM 10937 C CA . GLN F 2 197 ? 113.64934 75.85229 70.77456 1.000 31.32665 286 GLN C CA 1
ATOM 10938 C C . GLN F 2 197 ? 114.97831 75.36772 71.33756 1.000 29.15471 286 GLN C C 1
ATOM 10939 O O . GLN F 2 197 ? 115.05236 74.31670 71.97959 1.000 32.26809 286 GLN C O 1
ATOM 10945 N N . VAL F 2 198 ? 116.03105 76.14189 71.09207 1.000 27.70666 287 VAL C N 1
ATOM 10946 C CA . VAL F 2 198 ? 117.38362 75.80210 71.51346 1.000 25.31117 287 VAL C CA 1
ATOM 10947 C C . VAL F 2 198 ? 117.86977 76.86305 72.48883 1.000 22.48488 287 VAL C C 1
ATOM 10948 O O . VAL F 2 198 ? 117.80245 78.06203 72.19554 1.000 21.28972 287 VAL C O 1
ATOM 10952 N N . SER F 2 199 ? 118.36005 76.42056 73.64170 1.000 18.26726 288 SER C N 1
ATOM 10953 C CA . SER F 2 199 ? 118.99730 77.31609 74.59492 1.000 20.71111 288 SER C CA 1
ATOM 10954 C C . SER F 2 199 ? 120.47570 77.44169 74.25775 1.000 18.58096 288 SER C C 1
ATOM 10955 O O . SER F 2 199 ? 121.17663 76.42270 74.21628 1.000 22.08494 288 SER C O 1
ATOM 10958 N N . PRO F 2 200 ? 120.98586 78.64761 73.99952 1.000 21.15127 289 PRO C N 1
ATOM 1095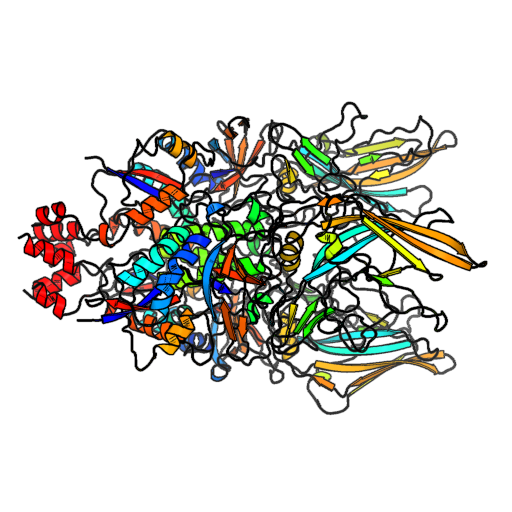9 C CA . PRO F 2 200 ? 122.41229 78.78477 73.66387 1.000 19.19459 289 PRO C CA 1
ATOM 10960 C C . PRO F 2 200 ? 123.35296 78.39404 74.79250 1.000 21.98451 289 PRO C C 1
ATOM 10961 O O . PRO F 2 200 ? 124.50544 78.04224 74.51547 1.000 25.29344 289 PRO C O 1
ATOM 10965 N N . ALA F 2 201 ? 122.91001 78.44458 76.04628 1.000 21.33810 290 ALA C N 1
ATOM 10966 C CA . ALA F 2 201 ? 123.75598 78.12032 77.18373 1.000 22.57822 290 ALA C CA 1
ATOM 10967 C C . ALA F 2 201 ? 122.99472 77.22853 78.15317 1.000 24.72810 290 ALA C C 1
ATOM 10968 O O . ALA F 2 201 ? 121.76186 77.20314 78.17295 1.000 28.16135 290 ALA C O 1
ATOM 10970 N N . VAL F 2 202 ? 123.75195 76.48927 78.95967 1.000 22.48050 291 VAL C N 1
ATOM 10971 C CA . VAL F 2 202 ? 123.21046 75.54373 79.92059 1.000 24.58113 291 VAL C CA 1
ATOM 10972 C C . VAL F 2 202 ? 123.84975 75.80690 81.28086 1.000 25.65796 291 VAL C C 1
ATOM 10973 O O . VAL F 2 202 ? 124.65439 76.72236 81.44478 1.000 28.32142 291 VAL C O 1
ATOM 10977 N N . ASP F 2 203 ? 123.47736 74.97925 82.26082 1.000 27.18659 292 ASP C N 1
ATOM 10978 C CA . ASP F 2 203 ? 123.97429 75.15604 83.62241 1.000 26.99619 292 ASP C CA 1
ATOM 10979 C C . ASP F 2 203 ? 125.48792 74.99781 83.69013 1.000 28.38314 292 ASP C C 1
ATOM 10980 O O . ASP F 2 203 ? 126.16350 75.73219 84.42022 1.000 26.06179 292 ASP C O 1
ATOM 10985 N N . SER F 2 204 ? 126.03845 74.04135 82.93739 1.000 30.49426 293 SER C N 1
ATOM 10986 C CA . SER F 2 204 ? 127.47312 73.78034 82.99997 1.000 30.19730 293 SER C CA 1
ATOM 10987 C C . SER F 2 204 ? 128.29035 74.95802 82.48332 1.000 28.83889 293 SER C C 1
ATOM 10988 O O . SER F 2 204 ? 129.46594 75.09808 82.83797 1.000 30.90842 293 SER C O 1
ATOM 10991 N N . ASP F 2 205 ? 127.69202 75.81404 81.65235 1.000 26.50087 294 ASP C N 1
ATOM 10992 C CA . ASP F 2 205 ? 128.40391 76.98436 81.15288 1.000 22.79956 294 ASP C CA 1
ATOM 10993 C C . ASP F 2 205 ? 128.68071 78.00718 82.24797 1.000 23.33884 294 ASP C C 1
ATOM 10994 O O . ASP F 2 205 ? 129.46714 78.93331 82.02911 1.000 24.88155 294 ASP C O 1
ATOM 10999 N N . LEU F 2 206 ? 128.05406 77.86966 83.41522 1.000 20.17552 295 LEU C N 1
ATOM 11000 C CA . LEU F 2 206 ? 128.27640 78.80964 84.50397 1.000 23.14360 295 LEU C CA 1
ATOM 11001 C C . LEU F 2 206 ? 129.24369 78.29680 85.56246 1.000 27.52326 295 LEU C C 1
ATOM 11002 O O . LEU F 2 206 ? 129.76431 79.10389 86.34040 1.000 28.10205 295 LEU C O 1
ATOM 11007 N N . THR F 2 207 ? 129.49214 76.98723 85.62495 1.000 29.48229 296 THR C N 1
ATOM 11008 C CA . THR F 2 207 ? 130.28288 76.41646 86.71220 1.000 35.25439 296 THR C CA 1
ATOM 11009 C C . THR F 2 207 ? 131.58581 75.78148 86.24239 1.000 38.81292 296 THR C C 1
ATOM 11010 O O . THR F 2 207 ? 132.65462 76.16459 86.72824 1.000 40.64090 296 THR C O 1
ATOM 11014 N N . GLU F 2 208 ? 131.54074 74.82454 85.31851 1.000 39.85157 297 GLU C N 1
ATOM 11015 C CA . GLU F 2 208 ? 132.72462 74.03857 84.99513 1.000 45.37720 297 GLU C CA 1
ATOM 11016 C C . GLU F 2 208 ? 133.63824 74.77826 84.02740 1.000 46.94410 297 GLU C C 1
ATOM 11017 O O . GLU F 2 208 ? 133.17739 75.39998 83.06595 1.000 46.74282 297 GLU C O 1
ATOM 11023 N N . SER F 2 209 ? 134.94279 74.69289 84.28812 1.000 47.51513 298 SER C N 1
ATOM 11024 C CA . SER F 2 209 ? 135.97697 75.31272 83.46084 1.000 47.80607 298 SER C CA 1
ATOM 11025 C C . SER F 2 209 ? 135.70889 76.80693 83.28532 1.000 45.64892 298 SER C C 1
ATOM 11026 O O . SER F 2 209 ? 135.53321 77.31521 82.17717 1.000 48.10986 298 SER C O 1
ATOM 11029 N N . LEU F 2 210 ? 135.68311 77.50809 84.42114 1.000 44.74219 299 LEU C N 1
ATOM 11030 C CA . LEU F 2 210 ? 135.31690 78.92055 84.41611 1.000 41.84942 299 LEU C CA 1
ATOM 11031 C C . LEU F 2 210 ? 136.29285 79.75058 83.59182 1.000 45.52260 299 LEU C C 1
ATOM 11032 O O . LEU F 2 210 ? 135.87899 80.63201 82.83032 1.000 45.29944 299 LEU C O 1
ATOM 11037 N N . ASP F 2 211 ? 137.58848 79.48335 83.72495 1.000 48.43048 300 ASP C N 1
ATOM 11038 C CA . ASP F 2 211 ? 138.61669 80.27415 83.06257 1.000 49.45333 300 ASP C CA 1
ATOM 11039 C C . ASP F 2 211 ? 138.93860 79.78846 81.65489 1.000 50.51735 300 ASP C C 1
ATOM 11040 O O . ASP F 2 211 ? 139.79025 80.38755 80.99045 1.000 54.21390 300 ASP C O 1
ATOM 11045 N N . LYS F 2 212 ? 138.28756 78.73121 81.18302 1.000 48.25221 301 LYS C N 1
ATOM 11046 C CA . LYS F 2 212 ? 138.57690 78.18291 79.86746 1.000 49.03807 301 LYS C CA 1
ATOM 11047 C C . LYS F 2 212 ? 137.61923 78.73842 78.82084 1.000 43.98395 301 LYS C C 1
ATOM 11048 O O . LYS F 2 212 ? 136.47995 79.10548 79.12045 1.000 42.71982 301 LYS C O 1
ATOM 11054 N N . HIS F 2 213 ? 138.10180 78.79187 77.58148 1.000 40.81712 302 HIS C N 1
ATOM 11055 C CA . HIS F 2 213 ? 137.31191 79.31864 76.47738 1.000 34.19808 302 HIS C CA 1
ATOM 11056 C C . HIS F 2 213 ? 136.04382 78.49746 76.27855 1.000 34.74775 302 HIS C C 1
ATOM 11057 O O . HIS F 2 213 ? 136.06455 77.26477 76.32768 1.000 36.17375 302 HIS C O 1
ATOM 11064 N N . LYS F 2 214 ? 134.93332 79.19322 76.05296 1.000 29.92898 303 LYS C N 1
ATOM 11065 C CA . LYS F 2 214 ? 133.63643 78.57122 75.82803 1.000 28.09980 303 LYS C CA 1
ATOM 11066 C C . LYS F 2 214 ? 133.11748 78.98987 74.46213 1.000 25.61104 303 LYS C C 1
ATOM 11067 O O . LYS F 2 214 ? 133.15707 80.17480 74.11797 1.000 26.94666 303 LYS C O 1
ATOM 11073 N N . HIS F 2 215 ? 132.63514 78.02132 73.68863 1.000 29.20544 304 HIS C N 1
ATOM 11074 C CA . HIS F 2 215 ? 132.09350 78.28586 72.36614 1.000 26.07263 304 HIS C CA 1
ATOM 11075 C C . HIS F 2 215 ? 130.78452 77.53501 72.17401 1.000 26.84367 304 HIS C C 1
ATOM 11076 O O . HIS F 2 215 ? 130.60159 76.42601 72.68249 1.000 32.17546 304 HIS C O 1
ATOM 11083 N N . LYS F 2 216 ? 129.87425 78.16068 71.43207 1.000 23.65031 305 LYS C N 1
ATOM 11084 C CA . LYS F 2 216 ? 128.58531 77.57969 71.08580 1.000 27.14967 305 LYS C CA 1
ATOM 11085 C C . LYS F 2 216 ? 128.32919 77.81904 69.60585 1.000 27.34895 305 LYS C C 1
ATOM 11086 O O . LYS F 2 216 ? 128.48562 78.94432 69.11970 1.000 29.77186 305 LYS C O 1
ATOM 11092 N N . LYS F 2 217 ? 127.94214 76.76367 68.89308 1.000 27.97702 306 LYS C N 1
ATOM 11093 C CA . LYS F 2 217 ? 127.72203 76.83022 67.45519 1.000 28.72866 306 LYS C CA 1
ATOM 11094 C C . LYS F 2 217 ? 126.37266 76.21658 67.11683 1.000 30.79599 306 LYS C C 1
ATOM 11095 O O . LYS F 2 217 ? 126.08630 75.08141 67.50910 1.000 33.23618 306 LYS C O 1
ATOM 11101 N N . LEU F 2 218 ? 125.54968 76.96985 66.39311 1.000 28.69042 307 LEU C N 1
ATOM 11102 C CA . LEU F 2 218 ? 124.24702 76.51393 65.92829 1.000 31.88617 307 LEU C CA 1
ATOM 11103 C C . LEU F 2 218 ? 124.22123 76.60189 64.40985 1.000 35.66878 307 LEU C C 1
ATOM 11104 O O . LEU F 2 218 ? 124.51702 77.65648 63.84646 1.000 36.39701 307 LEU C O 1
ATOM 11109 N N . GLN F 2 219 ? 123.87223 75.50334 63.74788 1.000 36.64851 308 GLN C N 1
ATOM 11110 C CA . GLN F 2 219 ? 123.87438 75.44992 62.29130 1.000 41.28143 308 GLN C CA 1
ATOM 11111 C C . GLN F 2 219 ? 122.51750 74.97751 61.79827 1.000 41.75081 308 GLN C C 1
ATOM 11112 O O . GLN F 2 219 ? 121.97696 73.99503 62.31581 1.000 44.42816 308 GLN C O 1
ATOM 11118 N N . SER F 2 220 ? 121.96934 75.67073 60.80185 1.000 38.95529 309 SER C N 1
ATOM 11119 C CA . SER F 2 220 ? 120.69767 75.24117 60.23490 1.000 41.71522 309 SER C CA 1
ATOM 11120 C C . SER F 2 220 ? 120.53396 75.83058 58.84301 1.000 47.09247 309 SER C C 1
ATOM 11121 O O . SER F 2 220 ? 121.13407 76.85129 58.50603 1.000 45.14224 309 SER C O 1
ATOM 11124 N N . PHE F 2 221 ? 119.68669 75.18677 58.04485 1.000 46.72705 310 PHE C N 1
ATOM 11125 C CA . PHE F 2 221 ? 119.32091 75.73700 56.74740 1.000 49.91397 310 PHE C CA 1
ATOM 11126 C C . PHE F 2 221 ? 118.25408 76.81848 56.85145 1.000 49.77846 310 PHE C C 1
ATOM 11127 O O . PHE F 2 221 ? 117.91554 77.43314 55.83467 1.000 49.70872 310 PHE C O 1
ATOM 11135 N N . TYR F 2 222 ? 117.71909 77.06167 58.04909 1.000 50.01010 311 TYR C N 1
ATOM 11136 C CA . TYR F 2 222 ? 116.73849 78.09874 58.31472 1.000 46.62237 311 TYR C CA 1
ATOM 11137 C C . TYR F 2 222 ? 117.33276 79.17276 59.22155 1.000 43.69670 311 TYR C C 1
ATOM 11138 O O . TYR F 2 222 ? 118.16962 78.87365 60.07890 1.000 42.47020 311 TYR C O 1
ATOM 11147 N N . PRO F 2 223 ? 116.92948 80.43237 59.05101 1.000 41.31299 312 PRO C N 1
ATOM 11148 C CA . PRO F 2 223 ? 117.49723 81.50625 59.87576 1.000 39.94703 312 PRO C CA 1
ATOM 11149 C C . PRO F 2 223 ? 117.16841 81.32527 61.35058 1.000 36.59624 312 PRO C C 1
ATOM 11150 O O . PRO F 2 223 ? 116.09365 80.84769 61.71937 1.000 37.48858 312 PRO C O 1
ATOM 11154 N N . TRP F 2 224 ? 118.11554 81.72180 62.19668 1.000 35.54126 313 TRP C N 1
ATOM 11155 C CA . TRP F 2 224 ? 117.96253 81.63165 63.64322 1.000 31.55734 313 TRP C CA 1
ATOM 11156 C C . TRP F 2 224 ? 117.32639 82.91490 64.16444 1.000 32.08584 313 TRP C C 1
ATOM 11157 O O . TRP F 2 224 ? 117.83211 84.01208 63.90644 1.000 33.98251 313 TRP C O 1
ATOM 11168 N N . GLU F 2 225 ? 116.22637 82.77944 64.89720 1.000 31.29275 314 GLU C N 1
ATOM 11169 C CA . GLU F 2 225 ? 115.54095 83.90892 65.50332 1.000 29.03804 314 GLU C CA 1
ATOM 11170 C C . GLU F 2 225 ? 115.61157 83.79118 67.01922 1.000 25.35349 314 GLU C C 1
ATOM 11171 O O . GLU F 2 225 ? 115.68012 82.69010 67.56777 1.000 28.41189 314 GLU C O 1
ATOM 11177 N N . TRP F 2 226 ? 115.60206 84.93382 67.69504 1.000 24.44039 315 TRP C N 1
ATOM 11178 C CA . TRP F 2 226 ? 115.67624 84.98340 69.14812 1.000 20.01854 315 TRP C CA 1
ATOM 11179 C C . TRP F 2 226 ? 114.36414 85.51630 69.70280 1.000 20.18150 315 TRP C C 1
ATOM 11180 O O . TRP F 2 226 ? 113.87330 86.55677 69.25415 1.000 26.54649 315 TRP C O 1
ATOM 11191 N N . GLY F 2 227 ? 113.79903 84.80292 70.66881 1.000 19.22150 316 GLY C N 1
ATOM 11192 C CA . GLY F 2 227 ? 112.55403 85.23396 71.27444 1.000 19.27890 316 GLY C CA 1
ATOM 11193 C C . GLY F 2 227 ? 112.22935 84.40804 72.49633 1.000 17.25398 316 GLY C C 1
ATOM 11194 O O . GLY F 2 227 ? 112.64710 83.25295 72.61367 1.000 21.39061 316 GLY C O 1
ATOM 11195 N N . GLU F 2 228 ? 111.47008 85.01368 73.40796 1.000 20.49821 317 GLU C N 1
ATOM 11196 C CA . GLU F 2 228 ? 110.99152 86.38675 73.27716 1.000 18.54861 317 GLU C CA 1
ATOM 11197 C C . GLU F 2 228 ? 112.07158 87.38319 73.68582 1.000 18.04346 317 GLU C C 1
ATOM 11198 O O . GLU F 2 228 ? 112.84842 87.12621 74.60225 1.000 17.98140 317 GLU C O 1
ATOM 11204 N N . LYS F 2 229 ? 112.11696 88.51751 72.99500 1.000 18.88182 318 LYS C N 1
ATOM 11205 C CA . LYS F 2 229 ? 113.15992 89.50345 73.21820 1.000 17.14822 318 LYS C CA 1
ATOM 11206 C C . LYS F 2 229 ? 112.87298 90.32445 74.47363 1.000 18.67202 318 LYS C C 1
ATOM 11207 O O . LYS F 2 229 ? 111.83137 90.18986 75.12024 1.000 18.98942 318 LYS C O 1
ATOM 11213 N N . GLY F 2 230 ? 113.82347 91.18869 74.81219 1.000 18.63611 319 GLY C N 1
ATOM 11214 C CA . GLY F 2 230 ? 113.70145 92.07416 75.96587 1.000 17.07375 319 GLY C CA 1
ATOM 11215 C C . GLY F 2 230 ? 114.71612 91.69114 77.02433 1.000 15.28478 319 GLY C C 1
ATOM 11216 O O . GLY F 2 230 ? 114.80716 90.54419 77.45579 1.000 18.65993 319 GLY C O 1
ATOM 11217 N N . ILE F 2 231 ? 115.49300 92.67892 77.45603 1.000 15.15077 320 ILE C N 1
ATOM 11218 C CA . ILE F 2 231 ? 116.48316 92.46375 78.52138 1.000 15.73718 320 ILE C CA 1
ATOM 11219 C C . ILE F 2 231 ? 115.72380 92.66331 79.82651 1.000 12.16488 320 ILE C C 1
ATOM 11220 O O . ILE F 2 231 ? 115.77753 93.70815 80.47706 1.000 13.87566 320 ILE C O 1
ATOM 11225 N N . SER F 2 232 ? 115.01302 91.61521 80.23157 1.000 11.80196 321 SER C N 1
ATOM 11226 C CA . SER F 2 232 ? 114.03380 91.70125 81.30336 1.000 10.90994 321 SER C CA 1
ATOM 11227 C C . SER F 2 232 ? 114.16772 90.47985 82.19477 1.000 9.54162 321 SER C C 1
ATOM 11228 O O . SER F 2 232 ? 114.26117 89.35393 81.69957 1.000 13.16247 321 SER C O 1
ATOM 11231 N N . THR F 2 233 ? 114.16530 90.70359 83.48845 1.000 8.60310 322 THR C N 1
ATOM 11232 C CA . THR F 2 233 ? 114.42531 89.67273 84.47423 1.000 8.04234 322 THR C CA 1
ATOM 11233 C C . THR F 2 233 ? 113.12863 89.15041 85.07631 1.000 5.17074 322 THR C C 1
ATOM 11234 O O . THR F 2 233 ? 112.09168 89.81603 85.01668 1.000 6.54214 322 THR C O 1
ATOM 11238 N N . PRO F 2 234 ? 113.15400 87.94648 85.65543 1.000 5.78152 323 PRO C N 1
ATOM 11239 C CA . PRO F 2 234 ? 111.91384 87.32994 86.14426 1.000 6.89164 323 PRO C CA 1
ATOM 11240 C C . PRO F 2 234 ? 111.18593 88.18389 87.17303 1.000 4.62087 323 PRO C C 1
ATOM 11241 O O . PRO F 2 234 ? 111.79556 88.80354 88.04594 1.000 5.57655 323 PRO C O 1
ATOM 11245 N N . ARG F 2 235 ? 109.86090 88.20539 87.05397 1.000 4.54316 324 ARG C N 1
ATOM 11246 C CA . ARG F 2 235 ? 108.97860 88.88764 88.00140 1.000 7.38326 324 ARG C CA 1
ATOM 11247 C C . ARG F 2 235 ? 107.85215 87.94403 88.41138 1.000 5.71361 324 ARG C C 1
ATOM 11248 O O . ARG F 2 235 ? 106.68040 88.18647 88.11403 1.000 7.97133 324 ARG C O 1
ATOM 11256 N N . PRO F 2 236 ? 108.17465 86.85371 89.10571 1.000 7.71163 325 PRO C N 1
ATOM 11257 C CA . PRO F 2 236 ? 107.14527 85.86306 89.43774 1.000 5.21164 325 PRO C CA 1
ATOM 11258 C C . PRO F 2 236 ? 106.13067 86.38970 90.44106 1.000 5.14391 325 PRO C C 1
ATOM 11259 O O . PRO F 2 236 ? 106.42736 87.24365 91.27981 1.000 6.88800 325 PRO C O 1
ATOM 11263 N N . LYS F 2 237 ? 104.91685 85.85325 90.34582 1.000 5.28773 326 LYS C N 1
ATOM 11264 C CA . LYS F 2 237 ? 103.85036 86.15631 91.28788 1.000 6.81676 326 LYS C CA 1
ATOM 11265 C C . LYS F 2 237 ? 102.98636 84.91588 91.45159 1.000 5.87892 326 LYS C C 1
ATOM 11266 O O . LYS F 2 237 ? 102.94362 84.04784 90.57707 1.000 7.31175 326 LYS C O 1
ATOM 11272 N N . ILE F 2 238 ? 102.29661 84.83958 92.58206 1.000 6.56532 327 ILE C N 1
ATOM 11273 C CA . ILE F 2 238 ? 101.37756 83.74158 92.85359 1.000 7.06211 327 ILE C CA 1
ATOM 11274 C C . ILE F 2 238 ? 99.97613 84.16106 92.42913 1.000 7.62364 327 ILE C C 1
ATOM 11275 O O . ILE F 2 238 ? 99.54890 85.29257 92.68451 1.000 9.57985 327 ILE C O 1
ATOM 11280 N N . ILE F 2 239 ? 99.27394 83.26310 91.74447 1.000 8.24175 328 ILE C N 1
ATOM 11281 C CA . ILE F 2 239 ? 97.90609 83.51959 91.30881 1.000 10.19247 328 ILE C CA 1
ATOM 11282 C C . ILE F 2 239 ? 96.89859 82.57028 91.93477 1.000 11.04523 328 ILE C C 1
ATOM 11283 O O . ILE F 2 239 ? 95.68969 82.82522 91.83561 1.000 15.59334 328 ILE C O 1
ATOM 11288 N N . SER F 2 240 ? 97.34577 81.49264 92.57911 1.000 12.44085 329 SER C N 1
ATOM 11289 C CA . SER F 2 240 ? 96.48083 80.55248 93.26717 1.000 15.02804 329 SER C CA 1
ATOM 11290 C C . SER F 2 240 ? 97.31574 79.89470 94.35479 1.000 12.43390 329 SER C C 1
ATOM 11291 O O . SER F 2 240 ? 98.50174 79.62789 94.12718 1.000 14.17523 329 SER C O 1
ATOM 11294 N N . PRO F 2 241 ? 96.74440 79.61930 95.53228 1.000 14.96926 330 PRO C N 1
ATOM 11295 C CA . PRO F 2 241 ? 95.34875 79.82200 95.93849 1.000 14.61053 330 PRO C CA 1
ATOM 11296 C C . PRO F 2 241 ? 95.08069 81.26283 96.35434 1.000 14.16486 330 PRO C C 1
ATOM 11297 O O . PRO F 2 241 ? 93.95764 81.62709 96.68467 1.000 15.54032 330 PRO C O 1
ATOM 11301 N N . VAL F 2 242 ? 96.11618 82.10286 96.35035 1.000 12.99443 331 VAL C N 1
ATOM 11302 C CA . VAL F 2 242 ? 95.97878 83.52767 96.61144 1.000 13.28078 331 VAL C CA 1
ATOM 11303 C C . VAL F 2 242 ? 96.68168 84.28615 95.49448 1.000 11.74098 331 VAL C C 1
ATOM 11304 O O . VAL F 2 242 ? 97.50526 83.73842 94.75981 1.000 10.90563 331 VAL C O 1
ATOM 11308 N N . SER F 2 243 ? 96.33677 85.56196 95.36823 1.000 12.90702 332 SER C N 1
ATOM 11309 C CA . SER F 2 243 ? 96.91099 86.44254 94.35710 1.000 14.21256 332 SER C CA 1
ATOM 11310 C C . SER F 2 243 ? 97.82930 87.43589 95.05870 1.000 11.13324 332 SER C C 1
ATOM 11311 O O . SER F 2 243 ? 97.36821 88.25821 95.85666 1.000 15.61002 332 SER C O 1
ATOM 11314 N N . GLY F 2 244 ? 99.12277 87.36062 94.75965 1.000 9.37511 333 GLY C N 1
ATOM 11315 C CA . GLY F 2 244 ? 100.10150 88.20626 95.39907 1.000 8.15980 333 GLY C CA 1
ATOM 11316 C C . GLY F 2 244 ? 100.83028 89.10672 94.42486 1.000 5.65558 333 GLY C C 1
ATOM 11317 O O . GLY F 2 244 ? 100.67836 88.99568 93.20621 1.000 10.08375 333 GLY C O 1
ATOM 11318 N N . PRO F 2 245 ? 101.64027 90.02092 94.94681 1.000 6.81885 334 PRO C N 1
ATOM 11319 C CA . PRO F 2 245 ? 102.36789 90.94868 94.07810 1.000 5.34840 334 PRO C CA 1
ATOM 11320 C C . PRO F 2 245 ? 103.57403 90.29176 93.42350 1.000 4.49007 334 PRO C C 1
ATOM 11321 O O . PRO F 2 245 ? 104.05308 89.23721 93.84106 1.000 5.31821 334 PRO C O 1
ATOM 11325 N N . GLU F 2 246 ? 104.05805 90.94704 92.37217 1.000 5.88677 335 GLU C N 1
ATOM 11326 C CA . GLU F 2 246 ? 105.24865 90.48110 91.67654 1.000 5.45238 335 GLU C CA 1
ATOM 11327 C C . GLU F 2 246 ? 106.47079 90.56893 92.58542 1.000 4.13114 335 GLU C C 1
ATOM 11328 O O . GLU F 2 246 ? 106.53191 91.38452 93.50848 1.000 3.81632 335 GLU C O 1
ATOM 11334 N N . HIS F 2 247 ? 107.44982 89.70538 92.32081 1.000 4.76273 336 HIS C N 1
ATOM 11335 C CA . HIS F 2 247 ? 108.68561 89.63509 93.09962 1.000 4.01348 336 HIS C CA 1
ATOM 11336 C C . HIS F 2 247 ? 109.87368 89.67731 92.15011 1.000 4.36188 336 HIS C C 1
ATOM 11337 O O . HIS F 2 247 ? 110.46477 88.63843 91.82957 1.000 4.05266 336 HIS C O 1
ATOM 11344 N N . PRO F 2 248 ? 110.26356 90.86748 91.69233 1.000 5.43153 337 PRO C N 1
ATOM 11345 C CA . PRO F 2 248 ? 111.39407 90.98531 90.76586 1.000 4.73716 337 PRO C CA 1
ATOM 11346 C C . PRO F 2 248 ? 112.76395 90.92560 91.42340 1.000 4.37068 337 PRO C C 1
ATOM 11347 O O . PRO F 2 248 ? 113.74868 91.30075 90.78283 1.000 8.06537 337 PRO C O 1
ATOM 11351 N N . GLU F 2 249 ? 112.85536 90.47291 92.67340 1.000 4.94803 338 GLU C N 1
ATOM 11352 C CA . GLU F 2 249 ? 114.10949 90.45308 93.41017 1.000 5.43821 338 GLU C CA 1
ATOM 11353 C C . GLU F 2 249 ? 114.67224 89.05524 93.63488 1.000 5.39795 338 GLU C C 1
ATOM 11354 O O . GLU F 2 249 ? 115.84203 88.93690 94.01150 1.000 8.20532 338 GLU C O 1
ATOM 11360 N N . LEU F 2 250 ? 113.88246 88.00037 93.41511 1.000 5.26156 339 LEU C N 1
ATOM 11361 C CA . LEU F 2 250 ? 114.36703 86.64238 93.65776 1.000 5.68958 339 LEU C CA 1
ATOM 11362 C C . LEU F 2 250 ? 115.44956 86.24838 92.65721 1.000 6.22869 339 LEU C C 1
ATOM 11363 O O . LEU F 2 250 ? 116.41368 85.54939 93.00936 1.000 10.75963 339 LEU C O 1
ATOM 11368 N N . TRP F 2 251 ? 115.30350 86.68321 91.40342 1.000 4.34730 340 TRP C N 1
ATOM 11369 C CA . TRP F 2 251 ? 116.33877 86.43760 90.40740 1.000 5.26910 340 TRP C CA 1
ATOM 11370 C C . TRP F 2 251 ? 117.66982 87.03964 90.83169 1.000 7.09678 340 TRP C C 1
ATOM 11371 O O . TRP F 2 251 ? 118.72529 86.51941 90.46654 1.000 6.13106 340 TRP C O 1
ATOM 11382 N N . ARG F 2 252 ? 117.64428 88.13894 91.58967 1.000 7.44697 341 ARG C N 1
ATOM 11383 C CA . ARG F 2 252 ? 118.89100 88.71973 92.07345 1.000 6.73851 341 ARG C CA 1
ATOM 11384 C C . ARG F 2 252 ? 119.60758 87.75723 93.01006 1.000 6.92826 341 ARG C C 1
ATOM 11385 O O . ARG F 2 252 ? 120.83575 87.63078 92.96275 1.000 7.30805 341 ARG C O 1
ATOM 11393 N N . LEU F 2 253 ? 118.85392 87.06050 93.86072 1.000 5.85365 342 LEU C N 1
ATOM 11394 C CA . LEU F 2 253 ? 119.45097 86.03640 94.70905 1.000 6.42126 342 LEU C CA 1
ATOM 11395 C C . LEU F 2 253 ? 119.97886 84.87195 93.88029 1.000 7.72688 342 LEU C C 1
ATOM 11396 O O . LEU F 2 253 ? 121.08259 84.37393 94.12895 1.000 9.64883 342 LEU C O 1
ATOM 11401 N N . THR F 2 254 ? 119.20593 84.42011 92.88635 1.000 6.44351 343 THR C N 1
ATOM 11402 C CA . THR F 2 254 ? 119.65137 83.25544 92.12032 1.000 7.47864 343 THR C CA 1
ATOM 11403 C C . THR F 2 254 ? 120.85954 83.56810 91.24021 1.000 8.58885 343 THR C C 1
ATOM 11404 O O . THR F 2 254 ? 121.69222 82.68713 91.00388 1.000 8.61884 343 THR C O 1
ATOM 11408 N N . VAL F 2 255 ? 120.97869 84.80338 90.74988 1.000 7.44781 344 VAL C N 1
ATOM 11409 C CA . VAL F 2 255 ? 122.03080 85.11902 89.78887 1.000 9.79002 344 VAL C CA 1
ATOM 11410 C C . VAL F 2 255 ? 123.39620 85.17751 90.46153 1.000 9.72617 344 VAL C C 1
ATOM 11411 O O . VAL F 2 255 ? 124.42396 84.96453 89.80937 1.000 8.42456 344 VAL C O 1
ATOM 11415 N N . ALA F 2 256 ? 123.44093 85.45394 91.76258 1.000 9.37331 345 ALA C N 1
ATOM 11416 C CA . ALA F 2 256 ? 124.71609 85.50904 92.46100 1.000 10.86191 345 ALA C CA 1
ATOM 11417 C C . ALA F 2 256 ? 125.24751 84.13366 92.84354 1.000 10.19889 345 ALA C C 1
ATOM 11418 O O . ALA F 2 256 ? 126.42268 84.02705 93.20277 1.000 10.93582 345 ALA C O 1
ATOM 11420 N N . SER F 2 257 ? 124.42343 83.08510 92.76703 1.000 7.70206 346 SER C N 1
ATOM 11421 C CA . SER F 2 257 ? 124.86617 81.75373 93.16825 1.000 10.00315 346 SER C CA 1
ATOM 11422 C C . SER F 2 257 ? 125.90774 81.17396 92.21965 1.000 11.12161 346 SER C C 1
ATOM 11423 O O . SER F 2 257 ? 126.61430 80.23575 92.59708 1.000 12.38960 346 SER C O 1
ATOM 11426 N N . HIS F 2 258 ? 126.01397 81.70442 91.00460 1.000 11.79941 347 HIS C N 1
ATOM 11427 C CA . HIS F 2 258 ? 127.04750 81.30673 90.06217 1.000 13.12888 347 HIS C CA 1
ATOM 11428 C C . HIS F 2 258 ? 127.58008 82.54866 89.36622 1.000 12.56631 347 HIS C C 1
ATOM 11429 O O . HIS F 2 258 ? 126.95878 83.61352 89.39120 1.000 11.61371 347 HIS C O 1
ATOM 11436 N N . HIS F 2 259 ? 128.74566 82.39919 88.74413 1.000 15.21754 348 HIS C N 1
ATOM 11437 C CA . HIS F 2 259 ? 129.24905 83.43480 87.85547 1.000 12.92341 348 HIS C CA 1
ATOM 11438 C C . HIS F 2 259 ? 128.26002 83.66538 86.72087 1.000 12.16202 348 HIS C C 1
ATOM 11439 O O . HIS F 2 259 ? 127.59783 82.73803 86.24995 1.000 14.55451 348 HIS C O 1
ATOM 11446 N N . ILE F 2 260 ? 128.14857 84.90561 86.29033 1.000 9.20502 349 ILE C N 1
ATOM 11447 C CA . ILE F 2 260 ? 127.47548 85.17722 85.02653 1.000 11.82667 349 ILE C CA 1
ATOM 11448 C C . ILE F 2 260 ? 128.52414 85.10674 83.92958 1.000 13.09089 349 ILE C C 1
ATOM 11449 O O . ILE F 2 260 ? 129.70666 85.36201 84.16366 1.000 17.51492 349 ILE C O 1
ATOM 11454 N N . ARG F 2 261 ? 128.10371 84.74010 82.72500 1.000 13.28654 350 ARG C N 1
ATOM 11455 C CA . ARG F 2 261 ? 129.01729 84.57793 81.60321 1.000 16.00237 350 ARG C CA 1
ATOM 11456 C C . ARG F 2 261 ? 128.66324 85.57789 80.51360 1.000 13.82287 350 ARG C C 1
ATOM 11457 O O . ARG F 2 261 ? 127.49509 85.69556 80.13079 1.000 16.04745 350 ARG C O 1
ATOM 11465 N N . ILE F 2 262 ? 129.66831 86.29318 80.01652 1.000 14.79638 351 ILE C N 1
ATOM 11466 C CA . ILE F 2 262 ? 129.47304 87.32395 79.00552 1.000 16.89011 351 ILE C CA 1
ATOM 11467 C C . ILE F 2 262 ? 129.95770 86.78081 77.66923 1.000 17.48257 351 ILE C C 1
ATOM 11468 O O . ILE F 2 262 ? 131.14906 86.49702 77.49936 1.000 24.19236 351 ILE C O 1
ATOM 11473 N N . TRP F 2 263 ? 129.03938 86.65298 76.71985 1.000 16.95578 352 TRP C N 1
ATOM 11474 C CA . TRP F 2 263 ? 129.32848 86.14800 75.38924 1.000 20.31604 352 TRP C CA 1
ATOM 11475 C C . TRP F 2 263 ? 129.26849 87.27679 74.37015 1.000 20.01240 352 TRP C C 1
ATOM 11476 O O . TRP F 2 263 ? 128.54238 88.25883 74.54421 1.000 24.66718 352 TRP C O 1
ATOM 11487 N N . SER F 2 264 ? 130.04821 87.12742 73.30601 1.000 25.47301 353 SER C N 1
ATOM 11488 C CA . SER F 2 264 ? 129.84648 87.88337 72.08074 1.000 26.82328 353 SER C CA 1
ATOM 11489 C C . SER F 2 264 ? 129.70015 86.88370 70.94406 1.000 27.20506 353 SER C C 1
ATOM 11490 O O . SER F 2 264 ? 129.82892 85.67593 71.14187 1.000 27.55630 353 SER C O 1
ATOM 11493 N N . GLY F 2 265 ? 129.39647 87.38081 69.75569 1.000 27.79412 354 GLY C N 1
ATOM 11494 C CA . GLY F 2 265 ? 129.29743 86.49304 68.61880 1.000 29.33832 354 GLY C CA 1
ATOM 11495 C C . GLY F 2 265 ? 128.59548 87.14246 67.45302 1.000 28.83331 354 GLY C C 1
ATOM 11496 O O . GLY F 2 265 ? 128.55913 88.36715 67.33218 1.000 28.79751 354 GLY C O 1
ATOM 11497 N N . ASN F 2 266 ? 128.03919 86.29586 66.59124 1.000 30.26414 355 ASN C N 1
ATOM 11498 C CA . ASN F 2 266 ? 127.36459 86.75895 65.38591 1.000 31.49366 355 ASN C CA 1
ATOM 11499 C C . ASN F 2 266 ? 126.54074 85.62034 64.80527 1.000 32.26300 355 ASN C C 1
ATOM 11500 O O . ASN F 2 266 ? 126.58922 84.48180 65.27462 1.000 30.51092 355 ASN C O 1
ATOM 11505 N N . GLN F 2 267 ? 125.74962 85.96276 63.79442 1.000 30.96726 356 GLN C N 1
ATOM 11506 C CA . GLN F 2 267 ? 125.13137 84.99493 62.90411 1.000 36.44741 356 GLN C CA 1
ATOM 11507 C C . GLN F 2 267 ? 125.61512 85.28124 61.49040 1.000 38.86659 356 GLN C C 1
ATOM 11508 O O . GLN F 2 267 ? 125.55075 86.42389 61.02747 1.000 44.19402 356 GLN C O 1
ATOM 11514 N N . THR F 2 268 ? 126.10630 84.25075 60.81356 1.000 41.34551 357 THR C N 1
ATOM 11515 C CA . THR F 2 268 ? 126.65936 84.38279 59.47631 1.000 44.61704 357 THR C CA 1
ATOM 11516 C C . THR F 2 268 ? 125.91756 83.47161 58.50987 1.000 46.52706 357 THR C C 1
ATOM 11517 O O . THR F 2 268 ? 125.27785 82.49162 58.90332 1.000 44.11146 357 THR C O 1
ATOM 11521 N N . LEU F 2 269 ? 126.00736 83.82053 57.23006 1.000 50.80123 358 LEU C N 1
ATOM 11522 C CA . LEU F 2 269 ? 125.31107 83.11341 56.16565 1.000 54.17075 358 LEU C CA 1
ATOM 11523 C C . LEU F 2 269 ? 126.31831 82.67603 55.11503 1.000 56.30941 358 LEU C C 1
ATOM 11524 O O . LEU F 2 269 ? 127.14727 83.47854 54.67458 1.000 58.08806 358 LEU C O 1
ATOM 11529 N N . GLU F 2 270 ? 126.24862 81.40817 54.72085 1.000 59.42001 359 GLU C N 1
ATOM 11530 C CA . GLU F 2 270 ? 127.08635 80.86720 53.65861 1.000 61.13523 359 GLU C CA 1
ATOM 11531 C C . GLU F 2 270 ? 126.21778 80.04747 52.71180 1.000 62.78821 359 GLU C C 1
ATOM 11532 O O . GLU F 2 270 ? 124.99456 79.97613 52.85930 1.000 62.03734 359 GLU C O 1
ATOM 11538 N N . THR F 2 271 ? 126.85852 79.42422 51.72837 1.000 69.94036 360 THR C N 1
ATOM 11539 C CA . THR F 2 271 ? 126.17324 78.61968 50.72663 1.000 70.65609 360 THR C CA 1
ATOM 11540 C C . THR F 2 271 ? 126.51827 77.15106 50.92769 1.000 71.29882 360 THR C C 1
ATOM 11541 O O . THR F 2 271 ? 127.69750 76.78818 50.99239 1.000 72.23306 360 THR C O 1
ATOM 11545 N N . ARG F 2 272 ? 125.48792 76.31392 51.02689 1.000 71.83045 361 ARG C N 1
ATOM 11546 C CA . ARG F 2 272 ? 125.65117 74.87402 51.18370 1.000 71.98409 361 ARG C CA 1
ATOM 11547 C C . ARG F 2 272 ? 124.62191 74.18544 50.30295 1.000 77.49250 361 ARG C C 1
ATOM 11548 O O . ARG F 2 272 ? 123.41817 74.40350 50.47310 1.000 75.92977 361 ARG C O 1
ATOM 11556 N N . ASP F 2 273 ? 125.09715 73.36293 49.36529 1.000 81.20995 362 ASP C N 1
ATOM 11557 C CA . ASP F 2 273 ? 124.23438 72.68499 48.39584 1.000 80.72006 362 ASP C CA 1
ATOM 11558 C C . ASP F 2 273 ? 123.34857 73.68539 47.65746 1.000 82.21843 362 ASP C C 1
ATOM 11559 O O . ASP F 2 273 ? 122.16292 73.44306 47.42085 1.000 81.51416 362 ASP C O 1
ATOM 11564 N N . ARG F 2 274 ? 123.93826 74.82786 47.29729 1.000 82.30466 363 ARG C N 1
ATOM 11565 C CA . ARG F 2 274 ? 123.23505 75.91663 46.61673 1.000 82.64224 363 ARG C CA 1
ATOM 11566 C C . ARG F 2 274 ? 122.04420 76.41940 47.42871 1.000 81.90805 363 ARG C C 1
ATOM 11567 O O . ARG F 2 274 ? 121.02929 76.83901 46.86766 1.000 81.04507 363 ARG C O 1
ATOM 11575 N N . LYS F 2 275 ? 122.15763 76.38182 48.75247 1.000 80.42750 364 LYS C N 1
ATOM 11576 C CA . LYS F 2 275 ? 121.11263 76.85726 49.64267 1.000 74.47692 364 LYS C CA 1
ATOM 11577 C C . LYS F 2 275 ? 121.71713 77.73136 50.72965 1.000 71.16116 364 LYS C C 1
ATOM 11578 O O . LYS F 2 275 ? 122.88276 77.55550 51.09624 1.000 70.17734 364 LYS C O 1
ATOM 11584 N N . PRO F 2 276 ? 120.95393 78.68969 51.25439 1.000 70.82393 365 PRO C N 1
ATOM 11585 C CA . PRO F 2 276 ? 121.45923 79.49926 52.37187 1.000 64.38468 365 PRO C CA 1
ATOM 11586 C C . PRO F 2 276 ? 121.62250 78.65115 53.62570 1.000 62.20037 365 PRO C C 1
ATOM 11587 O O . PRO F 2 276 ? 120.73109 77.88341 53.99376 1.000 61.57874 365 PRO C O 1
ATOM 11591 N N . PHE F 2 277 ? 122.77373 78.79596 54.27939 1.000 60.73832 366 PHE C N 1
ATOM 11592 C CA . PHE F 2 277 ? 123.09599 78.06763 55.50052 1.000 55.21083 366 PHE C CA 1
ATOM 11593 C C . PHE F 2 277 ? 123.47091 79.08423 56.56716 1.000 51.94648 366 PHE C C 1
ATOM 11594 O O . PHE F 2 277 ? 124.38212 79.89245 56.35974 1.000 51.74888 366 PHE C O 1
ATOM 11602 N N . TYR F 2 278 ? 122.77609 79.04369 57.70133 1.000 46.81696 367 TYR C N 1
ATOM 11603 C CA . TYR F 2 278 ? 122.90648 80.03912 58.75478 1.000 43.17546 367 TYR C CA 1
ATOM 11604 C C . TYR F 2 278 ? 123.60377 79.42088 59.95738 1.000 39.77199 367 TYR C C 1
ATOM 11605 O O . TYR F 2 278 ? 123.21170 78.34423 60.42955 1.000 42.76363 367 TYR C O 1
ATOM 11614 N N . THR F 2 279 ? 124.63162 80.10881 60.45062 1.000 37.66853 368 THR C N 1
ATOM 11615 C CA . THR F 2 279 ? 125.41622 79.64987 61.58896 1.000 38.41512 368 THR C CA 1
ATOM 11616 C C . THR F 2 279 ? 125.47177 80.75274 62.63327 1.000 35.26984 368 THR C C 1
ATOM 11617 O O . THR F 2 279 ? 125.96055 81.84997 62.35480 1.000 34.39516 368 THR C O 1
ATOM 11621 N N . VAL F 2 280 ? 124.98280 80.45774 63.82883 1.000 30.87301 369 VAL C N 1
ATOM 11622 C CA . VAL F 2 280 ? 125.15468 81.33317 64.97960 1.000 28.77634 369 VAL C CA 1
ATOM 11623 C C . VAL F 2 280 ? 126.39359 80.86944 65.73232 1.000 28.88784 369 VAL C C 1
ATOM 11624 O O . VAL F 2 280 ? 126.47983 79.70921 66.14860 1.000 30.13747 369 VAL C O 1
ATOM 11628 N N . ASP F 2 281 ? 127.36174 81.76618 65.88608 1.000 29.58747 370 ASP C N 1
ATOM 11629 C CA . ASP F 2 281 ? 128.57381 81.49857 66.64320 1.000 29.71062 370 ASP C CA 1
ATOM 11630 C C . ASP F 2 281 ? 128.60259 82.41333 67.85537 1.000 27.93528 370 ASP C C 1
ATOM 11631 O O . ASP F 2 281 ? 128.38551 83.62367 67.73014 1.000 31.55750 370 ASP C O 1
ATOM 11636 N N . LEU F 2 282 ? 128.85522 81.83407 69.02369 1.000 28.05580 371 LEU C N 1
ATOM 11637 C CA . LEU F 2 282 ? 128.99319 82.59260 70.25528 1.000 26.34128 371 LEU C CA 1
ATOM 11638 C C . LEU F 2 282 ? 130.25010 82.13961 70.97965 1.000 27.80505 371 LEU C C 1
ATOM 11639 O O . LEU F 2 282 ? 130.52414 80.94096 71.07240 1.000 26.70255 371 LEU C O 1
ATOM 11644 N N . ASN F 2 283 ? 131.01632 83.10049 71.48320 1.000 26.01770 372 ASN C N 1
ATOM 11645 C CA . ASN F 2 283 ? 132.20234 82.81119 72.27033 1.000 27.78235 372 ASN C CA 1
ATOM 11646 C C . ASN F 2 283 ? 132.14782 83.56328 73.58993 1.000 22.14081 372 ASN C C 1
ATOM 11647 O O . ASN F 2 283 ? 131.51031 84.61545 73.70467 1.000 24.92672 372 ASN C O 1
ATOM 11652 N N . SER F 2 284 ? 132.83697 83.01138 74.58327 1.000 22.30508 373 SER C N 1
ATOM 11653 C CA . SER F 2 284 ? 133.01164 83.69088 75.85660 1.000 24.77024 373 SER C CA 1
ATOM 11654 C C . SER F 2 284 ? 134.28348 83.20754 76.53145 1.000 24.18088 373 SER C C 1
ATOM 11655 O O . SER F 2 284 ? 134.50919 82.00025 76.65134 1.000 24.07189 373 SER C O 1
ATOM 11658 N N . SER F 2 285 ? 135.10489 84.15851 76.96989 1.000 24.25102 374 SER C N 1
ATOM 11659 C CA . SER F 2 285 ? 136.18461 83.89488 77.91137 1.000 27.47535 374 SER C CA 1
ATOM 11660 C C . SER F 2 285 ? 136.06066 84.78075 79.14453 1.000 24.31221 374 SER C C 1
ATOM 11661 O O . SER F 2 285 ? 137.03749 84.96451 79.87626 1.000 26.10224 374 SER C O 1
ATOM 11664 N N . LEU F 2 286 ? 134.87162 85.33041 79.38807 1.000 23.90321 375 LEU C N 1
ATOM 11665 C CA . LEU F 2 286 ? 134.65507 86.31589 80.43968 1.000 22.50288 375 LEU C CA 1
ATOM 11666 C C . LEU F 2 286 ? 133.51745 85.86172 81.34076 1.000 21.40341 375 LEU C C 1
ATOM 11667 O O . LEU F 2 286 ? 132.39184 85.65453 80.87312 1.000 19.82001 375 LEU C O 1
ATOM 11672 N N . THR F 2 287 ? 133.81373 85.71253 82.62875 1.000 23.22005 376 THR C N 1
ATOM 11673 C CA . THR F 2 287 ? 132.80938 85.46573 83.64928 1.000 18.91535 376 THR C CA 1
ATOM 11674 C C . THR F 2 287 ? 132.96337 86.50219 84.75053 1.000 20.62088 376 THR C C 1
ATOM 11675 O O . THR F 2 287 ? 134.06987 86.95927 85.04750 1.000 24.57966 376 THR C O 1
ATOM 11679 N N . VAL F 2 288 ? 131.83893 86.86908 85.34971 1.000 18.29372 377 VAL C N 1
ATOM 11680 C CA . VAL F 2 288 ? 131.78663 87.87344 86.40125 1.000 17.10699 377 VAL C CA 1
ATOM 11681 C C . VAL F 2 288 ? 131.20767 87.22440 87.65262 1.000 14.86156 377 VAL C C 1
ATOM 11682 O O . VAL F 2 288 ? 130.10773 86.66301 87.60636 1.000 14.16639 377 VAL C O 1
ATOM 11686 N N . PRO F 2 289 ? 131.91769 87.24860 88.77859 1.000 14.78467 378 PRO C N 1
ATOM 11687 C CA . PRO F 2 289 ? 131.32878 86.78594 90.03730 1.000 14.89124 378 PRO C CA 1
ATOM 11688 C C . PRO F 2 289 ? 130.53727 87.89942 90.70390 1.000 10.65009 378 PRO C C 1
ATOM 11689 O O . PRO F 2 289 ? 130.92602 89.06934 90.67626 1.000 14.64604 378 PRO C O 1
ATOM 11693 N N . LEU F 2 290 ? 129.41825 87.52321 91.31102 1.000 11.96004 379 LEU C N 1
ATOM 11694 C CA . LEU F 2 290 ? 128.50450 88.47107 91.92578 1.000 11.35685 379 LEU C CA 1
ATOM 11695 C C . LEU F 2 290 ? 128.24535 88.08986 93.37602 1.000 11.80128 379 LEU C C 1
ATOM 11696 O O . LEU F 2 290 ? 128.47178 86.95242 93.79487 1.000 13.16226 379 LEU C O 1
ATOM 11701 N N . GLN F 2 291 ? 127.76739 89.06642 94.14217 1.000 12.01746 380 GLN C N 1
ATOM 11702 C CA . GLN F 2 291 ? 127.33178 88.83932 95.51201 1.000 10.64202 380 GLN C CA 1
ATOM 11703 C C . GLN F 2 291 ? 126.02608 89.58412 95.73638 1.000 10.56846 380 GLN C C 1
ATOM 11704 O O . GLN F 2 291 ? 125.96303 90.80079 95.54092 1.000 12.17906 380 GLN C O 1
ATOM 11710 N N . SER F 2 292 ? 124.99151 88.85619 96.14405 1.000 9.10012 381 SER C N 1
ATOM 11711 C CA . SER F 2 292 ? 123.68010 89.42772 96.41373 1.000 7.48480 381 SER C CA 1
ATOM 11712 C C . SER F 2 292 ? 123.33848 89.23702 97.88255 1.000 8.38332 381 SER C C 1
ATOM 11713 O O . SER F 2 292 ? 123.49458 88.14152 98.42563 1.000 9.42406 381 SER C O 1
ATOM 11716 N N . CYS F 2 293 ? 122.86702 90.30281 98.52248 1.000 8.64139 382 CYS C N 1
ATOM 11717 C CA . CYS F 2 293 ? 122.67169 90.29500 99.96329 1.000 8.78394 382 CYS C CA 1
ATOM 11718 C C . CYS F 2 293 ? 121.31509 90.87358 100.32897 1.000 6.28904 382 CYS C C 1
ATOM 11719 O O . CYS F 2 293 ? 120.84672 91.82716 99.70397 1.000 7.40387 382 CYS C O 1
ATOM 11722 N N . VAL F 2 294 ? 120.69567 90.29278 101.34786 1.000 6.10768 383 VAL C N 1
ATOM 11723 C CA . VAL F 2 294 ? 119.57658 90.91197 102.02782 1.000 6.67181 383 VAL C CA 1
ATOM 11724 C C . VAL F 2 294 ? 120.10472 91.51902 103.31892 1.000 6.68061 383 VAL C C 1
ATOM 11725 O O . VAL F 2 294 ? 121.18064 91.16992 103.80954 1.000 8.41370 383 VAL C O 1
ATOM 11729 N N . LYS F 2 295 ? 119.33678 92.44105 103.88148 1.000 7.11315 384 LYS C N 1
ATOM 11730 C CA . LYS F 2 295 ? 119.75903 93.17050 105.06261 1.000 5.34647 384 LYS C CA 1
ATOM 11731 C C . LYS F 2 295 ? 118.72319 93.01945 106.16356 1.000 5.22751 384 LYS C C 1
ATOM 11732 O O . LYS F 2 295 ? 117.54344 92.79427 105.88059 1.000 6.59757 384 LYS C O 1
ATOM 11738 N N . PRO F 2 296 ? 119.14011 93.11967 107.42394 1.000 5.40940 385 PRO C N 1
ATOM 11739 C CA . PRO F 2 296 ? 118.18977 93.04548 108.53880 1.000 5.39919 385 PRO C CA 1
ATOM 11740 C C . PRO F 2 296 ? 117.03892 94.01492 108.34490 1.000 5.95443 385 PRO C C 1
ATOM 11741 O O . PRO F 2 296 ? 117.23700 95.14475 107.87426 1.000 5.76925 385 PRO C O 1
ATOM 11745 N N . PRO F 2 297 ? 115.81739 93.61474 108.70754 1.000 5.49398 386 PRO C N 1
ATOM 11746 C CA . PRO F 2 297 ? 115.45650 92.39582 109.44259 1.000 4.57963 386 PRO C CA 1
ATOM 11747 C C . PRO F 2 297 ? 115.35807 91.13676 108.57769 1.000 4.43831 386 PRO C C 1
ATOM 11748 O O . PRO F 2 297 ? 114.92449 90.10290 109.06526 1.000 5.66914 386 PRO C O 1
ATOM 11752 N N . TYR F 2 298 ? 115.75451 91.17860 107.30991 1.000 4.09909 387 TYR C N 1
ATOM 11753 C CA . TYR F 2 298 ? 115.64920 90.02673 106.42472 1.000 4.36759 387 TYR C CA 1
ATOM 11754 C C . TYR F 2 298 ? 116.91864 89.18140 106.45647 1.000 4.31699 387 TYR C C 1
ATOM 11755 O O . TYR F 2 298 ? 118.03282 89.69828 106.56923 1.000 5.78899 387 TYR C O 1
ATOM 11764 N N . MET F 2 299 ? 116.73035 87.86610 106.35514 1.000 4.86581 388 MET C N 1
ATOM 11765 C CA . MET F 2 299 ? 117.81998 86.89806 106.33411 1.000 5.45355 388 MET C CA 1
ATOM 11766 C C . MET F 2 299 ? 117.43067 85.75062 105.40833 1.000 4.29095 388 MET C C 1
ATOM 11767 O O . MET F 2 299 ? 116.31318 85.69602 104.88411 1.000 7.33357 388 MET C O 1
ATOM 11772 N N . LEU F 2 300 ? 118.35767 84.81513 105.22225 1.000 5.03990 389 LEU C N 1
ATOM 11773 C CA . LEU F 2 300 ? 118.11864 83.62340 104.42597 1.000 6.06417 389 LEU C CA 1
ATOM 11774 C C . LEU F 2 300 ? 118.43654 82.39106 105.25630 1.000 7.09914 389 LEU C C 1
ATOM 11775 O O . LEU F 2 300 ? 119.41815 82.36936 106.00480 1.000 8.86865 389 LEU C O 1
ATOM 11780 N N . VAL F 2 301 ? 117.59426 81.37282 105.12337 1.000 6.08789 390 VAL C N 1
ATOM 11781 C CA . VAL F 2 301 ? 117.80179 80.07090 105.74272 1.000 6.69678 390 VAL C CA 1
ATOM 11782 C C . VAL F 2 301 ? 118.15244 79.09727 104.62669 1.000 11.53228 390 VAL C C 1
ATOM 11783 O O . VAL F 2 301 ? 117.33771 78.85446 103.73032 1.000 13.29576 390 VAL C O 1
ATOM 11787 N N . VAL F 2 302 ? 119.35903 78.54247 104.67340 1.000 11.07231 391 VAL C N 1
ATOM 11788 C CA . VAL F 2 302 ? 119.90928 77.74944 103.58240 1.000 11.87600 391 VAL C CA 1
ATOM 11789 C C . VAL F 2 302 ? 120.08941 76.31741 104.06213 1.000 12.12695 391 VAL C C 1
ATOM 11790 O O . VAL F 2 302 ? 120.68849 76.08187 105.11557 1.000 14.79606 391 VAL C O 1
ATOM 11794 N N . GLY F 2 303 ? 119.57761 75.37497 103.29795 1.000 10.89768 392 GLY C N 1
ATOM 11795 C CA . GLY F 2 303 ? 119.75473 73.97402 103.63039 1.000 13.96154 392 GLY C CA 1
ATOM 11796 C C . GLY F 2 303 ? 118.57425 73.14921 103.14724 1.000 14.56454 392 GLY C C 1
ATOM 11797 O O . GLY F 2 303 ? 117.93395 73.48592 102.15629 1.000 15.74524 392 GLY C O 1
ATOM 11798 N N . ASN F 2 304 ? 118.30605 72.06491 103.87071 1.000 14.43149 393 ASN C N 1
ATOM 11799 C CA . ASN F 2 304 ? 117.26238 71.11771 103.48010 1.000 16.05650 393 ASN C CA 1
ATOM 11800 C C . ASN F 2 304 ? 115.90322 71.59743 103.99253 1.000 15.56489 393 ASN C C 1
ATOM 11801 O O . ASN F 2 304 ? 115.32309 71.05819 104.93499 1.000 17.58658 393 ASN C O 1
ATOM 11806 N N . ILE F 2 305 ? 115.39298 72.63699 103.33431 1.000 12.17314 394 ILE C N 1
ATOM 11807 C CA . ILE F 2 305 ? 114.07888 73.17020 103.67538 1.000 11.59925 394 ILE C CA 1
ATOM 11808 C C . ILE F 2 305 ? 113.00923 72.19953 103.19225 1.000 11.18427 394 ILE C C 1
ATOM 11809 O O . ILE F 2 305 ? 112.96472 71.83386 102.01245 1.000 14.00298 394 ILE C O 1
ATOM 11814 N N . VAL F 2 306 ? 112.14717 71.77339 104.10828 1.000 11.75956 395 VAL C N 1
ATOM 11815 C CA . VAL F 2 306 ? 111.02240 70.89922 103.80665 1.000 12.33808 395 VAL C CA 1
ATOM 11816 C C . VAL F 2 306 ? 109.74827 71.68775 104.06588 1.000 11.65406 395 VAL C C 1
ATOM 11817 O O . VAL F 2 306 ? 109.51787 72.16128 105.18675 1.000 13.13664 395 VAL C O 1
ATOM 11821 N N . ILE F 2 307 ? 108.92993 71.83510 103.02899 1.000 12.82691 396 ILE C N 1
ATOM 11822 C CA . ILE F 2 307 ? 107.66346 72.55177 103.10259 1.000 13.74820 396 ILE C CA 1
ATOM 11823 C C . ILE F 2 307 ? 106.54182 71.53097 102.98641 1.000 13.09136 396 ILE C C 1
ATOM 11824 O O . ILE F 2 307 ? 106.40603 70.86184 101.95554 1.000 15.64032 396 ILE C O 1
ATOM 11829 N N . LYS F 2 308 ? 105.74195 71.41045 104.03929 1.000 14.78720 397 LYS C N 1
ATOM 11830 C CA . LYS F 2 308 ? 104.59083 70.51810 104.04758 1.000 15.71434 397 LYS C CA 1
ATOM 11831 C C . LYS F 2 308 ? 103.32425 71.35644 103.99581 1.000 15.28609 397 LYS C C 1
ATOM 11832 O O . LYS F 2 308 ? 102.97902 72.00924 104.99424 1.000 17.61864 397 LYS C O 1
ATOM 11838 N N . PRO F 2 309 ? 102.61067 71.38379 102.86567 1.000 17.24174 398 PRO C N 1
ATOM 11839 C CA . PRO F 2 309 ? 101.45353 72.28087 102.75069 1.000 20.55771 398 PRO C CA 1
ATOM 11840 C C . PRO F 2 309 ? 100.18388 71.75013 103.39151 1.000 23.20710 398 PRO C C 1
ATOM 11841 O O . PRO F 2 309 ? 99.27559 72.54848 103.65637 1.000 25.41353 398 PRO C O 1
ATOM 11845 N N . ASP F 2 310 ? 100.08118 70.44286 103.64945 1.000 20.55880 399 ASP C N 1
ATOM 11846 C CA . ASP F 2 310 ? 98.88568 69.92125 104.30350 1.000 24.40359 399 ASP C CA 1
ATOM 11847 C C . ASP F 2 310 ? 98.73513 70.43793 105.72896 1.000 22.93437 399 ASP C C 1
ATOM 11848 O O . ASP F 2 310 ? 97.61278 70.49020 106.24086 1.000 28.01522 399 ASP C O 1
ATOM 11853 N N . SER F 2 311 ? 99.83311 70.82037 106.37534 1.000 20.49490 400 SER C N 1
ATOM 11854 C CA . SER F 2 311 ? 99.79133 71.46651 107.67594 1.000 20.43361 400 SER C CA 1
ATOM 11855 C C . SER F 2 311 ? 100.42663 72.84725 107.65356 1.000 16.45786 400 SER C C 1
ATOM 11856 O O . SER F 2 311 ? 100.48180 73.50263 108.69959 1.000 15.44436 400 SER C O 1
ATOM 11859 N N . GLN F 2 312 ? 100.90199 73.30062 106.49528 1.000 17.09582 401 GLN C N 1
ATOM 11860 C CA . GLN F 2 312 ? 101.56834 74.59066 106.33822 1.000 15.56022 401 GLN C CA 1
ATOM 11861 C C . GLN F 2 312 ? 102.72700 74.72875 107.32638 1.000 13.29170 401 GLN C C 1
ATOM 11862 O O . GLN F 2 312 ? 102.75490 75.60714 108.18919 1.000 11.48962 401 GLN C O 1
ATOM 11868 N N . THR F 2 313 ? 103.69692 73.83184 107.17702 1.000 11.83231 402 THR C N 1
ATOM 11869 C CA . THR F 2 313 ? 104.84632 73.76264 108.06617 1.000 12.92046 402 THR C CA 1
ATOM 11870 C C . THR F 2 313 ? 106.13411 73.84312 107.25866 1.000 10.65803 402 THR C C 1
ATOM 11871 O O . THR F 2 313 ? 106.23365 73.27178 106.17034 1.000 13.74655 402 THR C O 1
ATOM 11875 N N . ILE F 2 314 ? 107.11062 74.57244 107.78688 1.000 10.40451 403 ILE C N 1
ATOM 11876 C CA . ILE F 2 314 ? 108.45569 74.63080 107.23285 1.000 9.87301 403 ILE C CA 1
ATOM 11877 C C . ILE F 2 314 ? 109.41121 74.08070 108.27745 1.000 10.62294 403 ILE C C 1
ATOM 11878 O O . ILE F 2 314 ? 109.45252 74.57605 109.41045 1.000 13.53499 403 ILE C O 1
ATOM 11883 N N . THR F 2 315 ? 110.17569 73.06265 107.89870 1.000 10.33155 404 THR C N 1
ATOM 11884 C CA . THR F 2 315 ? 111.13308 72.44193 108.79948 1.000 13.19742 404 THR C CA 1
ATOM 11885 C C . THR F 2 315 ? 112.49186 72.35431 108.12529 1.000 13.61888 404 THR C C 1
ATOM 11886 O O . THR F 2 315 ? 112.59206 72.21516 106.90565 1.000 14.90578 404 THR C O 1
ATOM 11890 N N . CYS F 2 316 ? 113.53932 72.45288 108.93470 1.000 14.56005 405 CYS C N 1
ATOM 11891 C CA . CYS F 2 316 ? 114.88496 72.19272 108.44898 1.000 15.15096 405 CYS C CA 1
ATOM 11892 C C . CYS F 2 316 ? 115.76986 71.80011 109.61854 1.000 18.12634 405 CYS C C 1
ATOM 11893 O O . CYS F 2 316 ? 115.72197 72.42560 110.68069 1.000 19.66830 405 CYS C O 1
ATOM 11896 N N . GLU F 2 317 ? 116.58097 70.77161 109.40368 1.000 19.34686 406 GLU C N 1
ATOM 11897 C CA . GLU F 2 317 ? 117.55718 70.31273 110.37863 1.000 22.54890 406 GLU C CA 1
ATOM 11898 C C . GLU F 2 317 ? 118.93575 70.79343 109.94564 1.000 20.00368 406 GLU C C 1
ATOM 11899 O O . GLU F 2 317 ? 119.36307 70.52616 108.81775 1.000 22.76379 406 GLU C O 1
ATOM 11905 N N . ASN F 2 318 ? 119.61853 71.50868 110.83791 1.000 20.80025 407 ASN C N 1
ATOM 11906 C CA . ASN F 2 318 ? 120.98003 71.98354 110.59641 1.000 21.84413 407 ASN C CA 1
ATOM 11907 C C . ASN F 2 318 ? 121.05451 72.88624 109.36658 1.000 19.04376 407 ASN C C 1
ATOM 11908 O O . ASN F 2 318 ? 121.97059 72.77764 108.55069 1.000 20.40287 407 ASN C O 1
ATOM 11913 N N . CYS F 2 319 ? 120.07697 73.77874 109.22542 1.000 17.38781 408 CYS C N 1
ATOM 11914 C CA . CYS F 2 319 ? 120.18426 74.83634 108.23380 1.000 16.38399 408 CYS C CA 1
ATOM 11915 C C . CYS F 2 319 ? 121.21655 75.86832 108.67745 1.000 13.01831 408 CYS C C 1
ATOM 11916 O O . CYS F 2 319 ? 121.67845 75.87656 109.81724 1.000 16.33269 408 CYS C O 1
ATOM 11919 N N . ARG F 2 320 ? 121.57946 76.74854 107.75487 1.000 12.90279 409 ARG C N 1
ATOM 11920 C CA . ARG F 2 320 ? 122.51104 77.83274 108.02032 1.000 11.83603 409 ARG C CA 1
ATOM 11921 C C . ARG F 2 320 ? 121.80996 79.16415 107.80797 1.000 10.24877 409 ARG C C 1
ATOM 11922 O O . ARG F 2 320 ? 121.04971 79.32968 106.85188 1.000 10.32268 409 ARG C O 1
ATOM 11930 N N . LEU F 2 321 ? 122.06791 80.11276 108.69695 1.000 11.34210 410 LEU C N 1
ATOM 11931 C CA . LEU F 2 321 ? 121.54927 81.46324 108.54211 1.000 8.96589 410 LEU C CA 1
ATOM 11932 C C . LEU F 2 321 ? 122.58990 82.30282 107.81203 1.000 10.07834 410 LEU C C 1
ATOM 11933 O O . LEU F 2 321 ? 123.73514 82.41185 108.26258 1.000 15.26573 410 LEU C O 1
ATOM 11938 N N . LEU F 2 322 ? 122.19782 82.87225 106.67754 1.000 9.18181 411 LEU C N 1
ATOM 11939 C CA . LEU F 2 322 ? 123.06713 83.71708 105.87626 1.000 10.30921 411 LEU C CA 1
ATOM 11940 C C . LEU F 2 322 ? 122.34652 85.01805 105.55717 1.000 8.31699 411 LEU C C 1
ATOM 11941 O O . LEU F 2 322 ? 121.15198 85.17785 105.81708 1.000 8.49399 411 LEU C O 1
ATOM 11946 N N . THR F 2 323 ? 123.09948 85.96667 105.00920 1.000 11.60776 412 THR C N 1
ATOM 11947 C CA . THR F 2 323 ? 122.51815 87.15807 104.41587 1.000 11.02984 412 THR C CA 1
ATOM 11948 C C . THR F 2 323 ? 122.97794 87.39353 102.98890 1.000 11.46070 412 THR C C 1
ATOM 11949 O O . THR F 2 323 ? 122.36396 88.20722 102.29383 1.000 12.54973 412 THR C O 1
ATOM 11953 N N . CYS F 2 324 ? 124.01573 86.70398 102.52509 1.000 10.34485 413 CYS C N 1
ATOM 11954 C CA . CYS F 2 324 ? 124.57577 86.93484 101.20530 1.000 11.12877 413 CYS C CA 1
ATOM 11955 C C . CYS F 2 324 ? 124.72940 85.61799 100.45906 1.000 11.34084 413 CYS C C 1
ATOM 11956 O O . CYS F 2 324 ? 124.97402 84.56659 101.05551 1.000 12.51715 413 CYS C O 1
ATOM 11959 N N . ILE F 2 325 ? 124.58328 85.69570 99.14090 1.000 10.62656 414 ILE C N 1
ATOM 11960 C CA . ILE F 2 325 ? 124.78842 84.57405 98.23464 1.000 10.04141 414 ILE C CA 1
ATOM 11961 C C . ILE F 2 325 ? 125.91890 84.94496 97.28605 1.000 12.61085 414 ILE C C 1
ATOM 11962 O O . ILE F 2 325 ? 125.91739 86.04022 96.71297 1.000 12.73751 414 ILE C O 1
ATOM 11967 N N . ASP F 2 326 ? 126.88891 84.04794 97.13637 1.000 13.53797 415 ASP C N 1
ATOM 11968 C CA . ASP F 2 326 ? 127.98707 84.23825 96.19889 1.000 13.97077 415 ASP C CA 1
ATOM 11969 C C . ASP F 2 326 ? 128.15839 82.96864 95.37028 1.000 14.88513 415 ASP C C 1
ATOM 11970 O O . ASP F 2 326 ? 127.39863 82.00596 95.50659 1.000 16.33531 415 ASP C O 1
ATOM 11975 N N . SER F 2 327 ? 129.17087 82.97273 94.49912 1.000 15.85671 416 SER C N 1
ATOM 11976 C CA . SER F 2 327 ? 129.32887 81.91924 93.50118 1.000 16.84571 416 SER C CA 1
ATOM 11977 C C . SER F 2 327 ? 129.66913 80.56004 94.09935 1.000 18.96952 416 SER C C 1
ATOM 11978 O O . SER F 2 327 ? 129.53811 79.55069 93.39956 1.000 22.59153 416 SER C O 1
ATOM 11981 N N . THR F 2 328 ? 130.09958 80.50071 95.35596 1.000 18.35427 417 THR C N 1
ATOM 11982 C CA . THR F 2 328 ? 130.37955 79.22571 96.00333 1.000 20.45762 417 THR C CA 1
ATOM 11983 C C . THR F 2 328 ? 129.13094 78.57094 96.57903 1.000 19.90023 417 THR C C 1
ATOM 11984 O O . THR F 2 328 ? 129.25055 77.57799 97.30413 1.000 20.39457 417 THR C O 1
ATOM 11988 N N . PHE F 2 329 ? 127.94788 79.10538 96.28642 1.000 20.65846 418 PHE C N 1
ATOM 11989 C CA . PHE F 2 329 ? 126.71615 78.49723 96.76493 1.000 18.27426 418 PHE C CA 1
ATOM 11990 C C . PHE F 2 329 ? 126.51974 77.12680 96.13047 1.000 19.14051 418 PHE C C 1
ATOM 11991 O O . PHE F 2 329 ? 126.76181 76.93377 94.93638 1.000 20.66091 418 PHE C O 1
ATOM 11999 N N . ASN F 2 330 ? 126.07190 76.17511 96.93990 1.000 16.00390 419 ASN C N 1
ATOM 12000 C CA . ASN F 2 330 ? 125.83354 74.80584 96.50544 1.000 18.88849 419 ASN C CA 1
ATOM 12001 C C . ASN F 2 330 ? 124.33170 74.59556 96.37385 1.000 17.51484 419 ASN C C 1
ATOM 12002 O O . ASN F 2 330 ? 123.59973 74.69503 97.36416 1.000 16.25647 419 ASN C O 1
ATOM 12007 N N . TRP F 2 331 ? 123.87716 74.29652 95.15850 1.000 17.04411 420 TRP C N 1
ATOM 12008 C CA . TRP F 2 331 ? 122.45048 74.17429 94.88704 1.000 15.48211 420 TRP C CA 1
ATOM 12009 C C . TRP F 2 331 ? 121.86542 72.84386 95.34050 1.000 18.38459 420 TRP C C 1
ATOM 12010 O O . TRP F 2 331 ? 120.71804 72.54256 94.99852 1.000 19.87793 420 TRP C O 1
ATOM 12021 N N . GLN F 2 332 ? 122.62233 72.03654 96.08471 1.000 17.20119 421 GLN C N 1
ATOM 12022 C CA . GLN F 2 332 ? 122.00467 70.95509 96.83820 1.000 18.72085 421 GLN C CA 1
ATOM 12023 C C . GLN F 2 332 ? 121.14519 71.49152 97.97347 1.000 17.15103 421 GLN C C 1
ATOM 12024 O O . GLN F 2 332 ? 120.24291 70.79046 98.44090 1.000 16.27141 421 GLN C O 1
ATOM 12030 N N . HIS F 2 333 ? 121.40551 72.71555 98.41862 1.000 15.44852 422 HIS C N 1
ATOM 12031 C CA . HIS F 2 333 ? 120.61696 73.36879 99.44855 1.000 15.70426 422 HIS C CA 1
ATOM 12032 C C . HIS F 2 333 ? 119.57992 74.28800 98.81788 1.000 13.12728 422 HIS C C 1
ATOM 12033 O O . HIS F 2 333 ? 119.75231 74.78312 97.70199 1.000 12.88307 422 HIS C O 1
ATOM 12040 N N . ARG F 2 334 ? 118.50415 74.51554 99.55577 1.000 12.21655 423 ARG C N 1
ATOM 12041 C CA . ARG F 2 334 ? 117.46592 75.46872 99.20504 1.000 9.74046 423 ARG C CA 1
ATOM 12042 C C . ARG F 2 334 ? 117.62970 76.73377 100.03818 1.000 9.88925 423 ARG C C 1
ATOM 12043 O O . ARG F 2 334 ? 118.29943 76.73902 101.07243 1.000 10.03264 423 ARG C O 1
ATOM 12051 N N . ILE F 2 335 ? 117.00749 77.81193 99.56871 1.000 8.13870 424 ILE C N 1
ATOM 12052 C CA . ILE F 2 335 ? 117.03327 79.10808 100.23596 1.000 8.13933 424 ILE C CA 1
ATOM 12053 C C . ILE F 2 335 ? 115.60828 79.49159 100.60167 1.000 6.65252 424 ILE C C 1
ATOM 12054 O O . ILE F 2 335 ? 114.72192 79.49813 99.74151 1.000 7.03569 424 ILE C O 1
ATOM 12059 N N . LEU F 2 336 ? 115.39475 79.82054 101.86887 1.000 6.12191 425 LEU C N 1
ATOM 12060 C CA . LEU F 2 336 ? 114.12085 80.32044 102.36100 1.000 6.15825 425 LEU C CA 1
ATOM 12061 C C . LEU F 2 336 ? 114.32199 81.75392 102.83316 1.000 4.85280 425 LEU C C 1
ATOM 12062 O O . LEU F 2 336 ? 115.14670 82.00927 103.71645 1.000 4.75492 425 LEU C O 1
ATOM 12067 N N . LEU F 2 337 ? 113.58542 82.68319 102.23475 1.000 4.01780 426 LEU C N 1
ATOM 12068 C CA . LEU F 2 337 ? 113.62983 84.06893 102.68020 1.000 4.67958 426 LEU C CA 1
ATOM 12069 C C . LEU F 2 337 ? 112.88800 84.19517 104.00178 1.000 3.27647 426 LEU C C 1
ATOM 12070 O O . LEU F 2 337 ? 111.77361 83.68537 104.14285 1.000 5.12136 426 LEU C O 1
ATOM 12075 N N . VAL F 2 338 ? 113.50291 84.86118 104.98165 1.000 3.59422 427 VAL C N 1
ATOM 12076 C CA . VAL F 2 338 ? 112.89389 85.02329 106.29446 1.000 3.45626 427 VAL C CA 1
ATOM 12077 C C . VAL F 2 338 ? 113.07546 86.46073 106.75895 1.000 3.74283 427 VAL C C 1
ATOM 12078 O O . VAL F 2 338 ? 113.92740 87.19913 106.26447 1.000 4.83121 427 VAL C O 1
ATOM 12082 N N . ARG F 2 339 ? 112.26062 86.84400 107.73435 1.000 3.61834 428 ARG C N 1
ATOM 12083 C CA . ARG F 2 339 ? 112.31854 88.16305 108.33854 1.000 3.49861 428 ARG C CA 1
ATOM 12084 C C . ARG F 2 339 ? 112.17612 88.01406 109.84481 1.000 3.98552 428 ARG C C 1
ATOM 12085 O O . ARG F 2 339 ? 111.52037 87.08908 110.33014 1.000 3.51950 428 ARG C O 1
ATOM 12093 N N . ALA F 2 340 ? 112.80179 88.93055 110.58091 1.000 3.00565 429 ALA C N 1
ATOM 12094 C CA . ALA F 2 340 ? 112.67035 88.93985 112.03093 1.000 3.88584 429 ALA C CA 1
ATOM 12095 C C . ALA F 2 340 ? 111.20030 89.02683 112.42324 1.000 2.44143 429 ALA C C 1
ATOM 12096 O O . ALA F 2 340 ? 110.44324 89.83270 111.87604 1.000 3.51221 429 ALA C O 1
ATOM 12098 N N . ARG F 2 341 ? 110.79724 88.17956 113.36348 1.000 3.50369 430 ARG C N 1
ATOM 12099 C CA . ARG F 2 341 ? 109.39234 88.06791 113.72805 1.000 4.82439 430 ARG C CA 1
ATOM 12100 C C . ARG F 2 341 ? 108.93079 89.28794 114.51751 1.000 4.40859 430 ARG C C 1
ATOM 12101 O O . ARG F 2 341 ? 109.65939 89.81613 115.35998 1.000 4.98216 430 ARG C O 1
ATOM 12109 N N . GLU F 2 342 ? 107.70636 89.73167 114.24270 1.000 5.09929 431 GLU C N 1
ATOM 12110 C CA . GLU F 2 342 ? 107.10066 90.81012 115.00978 1.000 5.94390 431 GLU C CA 1
ATOM 12111 C C . GLU F 2 342 ? 106.82040 90.33888 116.43927 1.000 3.23810 431 GLU C C 1
ATOM 12112 O O . GLU F 2 342 ? 107.06763 89.18715 116.80389 1.000 4.41997 431 GLU C O 1
ATOM 12118 N N . GLY F 2 343 ? 106.29667 91.24624 117.26188 1.000 2.68350 432 GLY C N 1
ATOM 12119 C CA . GLY F 2 343 ? 106.07384 90.92175 118.65959 1.000 2.83483 432 GLY C CA 1
ATOM 12120 C C . GLY F 2 343 ? 105.12174 89.75288 118.82969 1.000 2.60710 432 GLY C C 1
ATOM 12121 O O . GLY F 2 343 ? 104.21028 89.53948 118.02938 1.000 4.32812 432 GLY C O 1
ATOM 12122 N N . VAL F 2 344 ? 105.34884 88.97412 119.88788 1.000 2.35441 433 VAL C N 1
ATOM 12123 C CA . VAL F 2 344 ? 104.55170 87.78313 120.15129 1.000 2.13476 433 VAL C CA 1
ATOM 12124 C C . VAL F 2 344 ? 103.99663 87.84699 121.56805 1.000 1.73866 433 VAL C C 1
ATOM 12125 O O . VAL F 2 344 ? 104.44473 88.63088 122.40383 1.000 1.80981 433 VAL C O 1
ATOM 12129 N N . TRP F 2 345 ? 102.99385 87.01390 121.82468 1.000 1.59608 434 TRP C N 1
ATOM 12130 C CA . TRP F 2 345 ? 102.34987 86.91943 123.12818 1.000 1.59710 434 TRP C CA 1
ATOM 12131 C C . TRP F 2 345 ? 102.60322 85.53723 123.71155 1.000 1.85888 434 TRP C C 1
ATOM 12132 O O . TRP F 2 345 ? 102.40361 84.52697 123.02963 1.000 3.86296 434 TRP C O 1
ATOM 12143 N N . ILE F 2 346 ? 103.03083 85.49304 124.96876 1.000 1.25212 435 ILE C N 1
ATOM 12144 C CA . ILE F 2 346 ? 103.43779 84.23050 125.57992 1.000 1.88806 435 ILE C CA 1
ATOM 12145 C C . ILE F 2 346 ? 103.14284 84.23868 127.07590 1.000 1.94031 435 ILE C C 1
ATOM 12146 O O . ILE F 2 346 ? 103.37172 85.25240 127.74756 1.000 2.72308 435 ILE C O 1
ATOM 12151 N N . PRO F 2 347 ? 102.60776 83.15533 127.63417 1.000 2.40876 436 PRO C N 1
ATOM 12152 C CA . PRO F 2 347 ? 102.50351 83.06174 129.09466 1.000 1.97420 436 PRO C CA 1
ATOM 12153 C C . PRO F 2 347 ? 103.87766 82.91728 129.72967 1.000 2.15077 436 PRO C C 1
ATOM 12154 O O . PRO F 2 347 ? 104.76134 82.24922 129.19167 1.000 4.62634 436 PRO C O 1
ATOM 12158 N N . VAL F 2 348 ? 104.05194 83.55446 130.88336 1.000 2.69229 437 VAL C N 1
ATOM 12159 C CA . VAL F 2 348 ? 105.28503 83.47149 131.65798 1.000 2.86390 437 VAL C CA 1
ATOM 12160 C C . VAL F 2 348 ? 104.91132 83.27189 133.11915 1.000 5.26087 437 VAL C C 1
ATOM 12161 O O . VAL F 2 348 ? 103.93938 83.85731 133.60741 1.000 8.93329 437 VAL C O 1
ATOM 12165 N N . SER F 2 349 ? 105.67866 82.44455 133.81888 1.000 6.43994 438 SER C N 1
ATOM 12166 C CA . SER F 2 349 ? 105.39012 82.11603 135.20817 1.000 12.93980 438 SER C CA 1
ATOM 12167 C C . SER F 2 349 ? 106.30002 82.90963 136.13908 1.000 10.75997 438 SER C C 1
ATOM 12168 O O . SER F 2 349 ? 107.52115 82.93384 135.95622 1.000 14.02428 438 SER C O 1
ATOM 12171 N N . MET F 2 350 ? 105.69524 83.56655 137.12178 1.000 12.64947 439 MET C N 1
ATOM 12172 C CA . MET F 2 350 ? 106.37151 84.28932 138.18476 1.000 19.57346 439 MET C CA 1
ATOM 12173 C C . MET F 2 350 ? 106.15144 83.56531 139.50590 1.000 22.16810 439 MET C C 1
ATOM 12174 O O . MET F 2 350 ? 105.26625 82.71544 139.63992 1.000 23.15094 439 MET C O 1
ATOM 12179 N N . ASP F 2 351 ? 106.96078 83.93045 140.49507 1.000 24.77547 440 ASP C N 1
ATOM 12180 C CA . ASP F 2 351 ? 106.83680 83.39926 141.84440 1.000 27.19483 440 ASP C CA 1
ATOM 12181 C C . ASP F 2 351 ? 106.10752 84.35524 142.78023 1.000 25.43703 440 ASP C C 1
ATOM 12182 O O . ASP F 2 351 ? 106.12206 84.14765 143.99666 1.000 27.55267 440 ASP C O 1
ATOM 12187 N N . ARG F 2 352 ? 105.47407 85.39214 142.24115 1.000 21.01350 441 ARG C N 1
ATOM 12188 C CA . ARG F 2 352 ? 104.77511 86.38993 143.03745 1.000 20.33706 441 ARG C CA 1
ATOM 12189 C C . ARG F 2 352 ? 103.70717 87.03290 142.16470 1.000 18.69282 441 ARG C C 1
ATOM 12190 O O . ARG F 2 352 ? 103.78816 86.96636 140.93265 1.000 19.50530 441 ARG C O 1
ATOM 12198 N N . PRO F 2 353 ? 102.69101 87.64732 142.76779 1.000 17.22302 442 PRO C N 1
ATOM 12199 C CA . PRO F 2 353 ? 101.66045 88.31862 141.96857 1.000 13.72722 442 PRO C CA 1
ATOM 12200 C C . PRO F 2 353 ? 102.20355 89.52916 141.22456 1.000 11.92372 442 PRO C C 1
ATOM 12201 O O . PRO F 2 353 ? 103.20715 90.13265 141.61066 1.000 10.81341 442 PRO C O 1
ATOM 12205 N N . TRP F 2 354 ? 101.51527 89.86723 140.13566 1.000 11.87250 443 TRP C N 1
ATOM 12206 C CA . TRP F 2 354 ? 101.84643 91.03556 139.32888 1.000 9.77473 443 TRP C CA 1
ATOM 12207 C C . TRP F 2 354 ? 101.81012 92.30544 140.17289 1.000 9.93089 443 TRP C C 1
ATOM 12208 O O . TRP F 2 354 ? 100.92417 92.48797 141.01096 1.000 13.18201 443 TRP C O 1
ATOM 12219 N N . GLU F 2 355 ? 102.78408 93.18766 139.95101 1.000 10.43253 444 GLU C N 1
ATOM 12220 C CA . GLU F 2 355 ? 102.87795 94.45135 140.67077 1.000 11.59888 444 GLU C CA 1
ATOM 12221 C C . GLU F 2 355 ? 103.08250 95.59905 139.69222 1.000 9.63645 444 GLU C C 1
ATOM 12222 O O . GLU F 2 355 ? 103.89284 95.50141 138.76676 1.000 10.86907 444 GLU C O 1
ATOM 12228 N N . ALA F 2 356 ? 102.34465 96.69105 139.90708 1.000 12.42050 445 ALA C N 1
ATOM 12229 C CA . ALA F 2 356 ? 102.47198 97.85611 139.03620 1.000 11.70350 445 ALA C CA 1
ATOM 12230 C C . ALA F 2 356 ? 103.75005 98.63611 139.32068 1.000 12.31585 445 ALA C C 1
ATOM 12231 O O . ALA F 2 356 ? 104.42816 99.08636 138.39097 1.000 10.44121 445 ALA C O 1
ATOM 12233 N N . SER F 2 357 ? 104.08942 98.81040 140.59197 1.000 15.94442 446 SER C N 1
ATOM 12234 C CA . SER F 2 357 ? 105.20137 99.65509 140.99861 1.000 17.71746 446 SER C CA 1
ATOM 12235 C C . SER F 2 357 ? 105.86049 99.03189 142.21852 1.000 20.97172 446 SER C C 1
ATOM 12236 O O . SER F 2 357 ? 105.24299 98.21788 142.91438 1.000 21.58098 446 SER C O 1
ATOM 12239 N N . PRO F 2 358 ? 107.11778 99.38303 142.50124 1.000 21.48358 447 PRO C N 1
ATOM 12240 C CA . PRO F 2 358 ? 107.78525 98.83428 143.68920 1.000 25.77124 447 PRO C CA 1
ATOM 12241 C C . PRO F 2 358 ? 107.46133 99.58656 144.97174 1.000 32.38944 447 PRO C C 1
ATOM 12242 O O . PRO F 2 358 ? 108.19035 99.45336 145.95739 1.000 39.73729 447 PRO C O 1
ATOM 12246 N N . SER F 2 359 ? 106.38446 100.37832 144.97260 1.000 31.87586 448 SER C N 1
ATOM 12247 C CA . SER F 2 359 ? 106.09090 101.24151 146.11554 1.000 35.48498 448 SER C CA 1
ATOM 12248 C C . SER F 2 359 ? 105.92508 100.44009 147.40274 1.000 41.74010 448 SER C C 1
ATOM 12249 O O . SER F 2 359 ? 106.42554 100.84300 148.45933 1.000 45.24617 448 SER C O 1
ATOM 12252 N N . ILE F 2 360 ? 105.22173 99.30722 147.33809 1.000 38.48122 449 ILE C N 1
ATOM 12253 C CA . ILE F 2 360 ? 105.08235 98.45398 148.51594 1.000 41.34865 449 ILE C CA 1
ATOM 12254 C C . ILE F 2 360 ? 106.44037 97.92489 148.95873 1.000 46.65042 449 ILE C C 1
ATOM 12255 O O . ILE F 2 360 ? 106.74350 97.88006 150.15676 1.000 50.59374 449 ILE C O 1
ATOM 12260 N N . HIS F 2 361 ? 107.27653 97.51192 148.00327 1.000 45.89420 450 HIS C N 1
ATOM 12261 C CA . HIS F 2 361 ? 108.61323 97.03223 148.34285 1.000 50.14955 450 HIS C CA 1
ATOM 12262 C C . HIS F 2 361 ? 109.44317 98.12537 149.007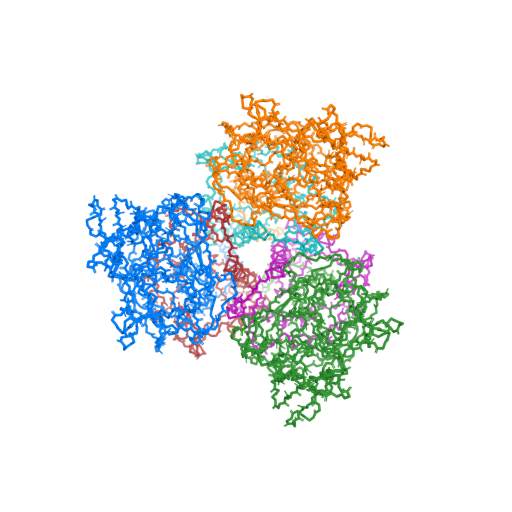13 1.000 54.69306 450 HIS C C 1
ATOM 12263 O O . HIS F 2 361 ? 110.14722 97.87010 149.99161 1.000 58.92038 450 HIS C O 1
ATOM 12270 N N . ILE F 2 362 ? 109.37218 99.35044 148.48156 1.000 51.92537 451 ILE C N 1
ATOM 12271 C CA . ILE F 2 362 ? 110.12510 100.46180 149.05724 1.000 52.83580 451 ILE C CA 1
ATOM 12272 C C . ILE F 2 362 ? 109.63491 100.76605 150.46673 1.000 58.09488 451 ILE C C 1
ATOM 12273 O O . ILE F 2 362 ? 110.43424 101.01220 151.37858 1.000 64.40768 451 ILE C O 1
ATOM 12278 N N . LEU F 2 363 ? 108.31441 100.76064 150.66702 1.000 57.32677 452 LEU C N 1
ATOM 12279 C CA . LEU F 2 363 ? 107.76719 100.99588 151.99967 1.000 60.73135 452 LEU C CA 1
ATOM 12280 C C . LEU F 2 363 ? 108.20133 99.90846 152.97470 1.000 65.52377 452 LEU C C 1
ATOM 12281 O O . LEU F 2 363 ? 108.53473 100.19677 154.13011 1.000 70.08034 452 LEU C O 1
ATOM 12286 N N . THR F 2 364 ? 108.19808 98.65026 152.52789 1.000 64.09893 453 THR C N 1
ATOM 12287 C CA . THR F 2 364 ? 108.63861 97.55480 153.38536 1.000 67.70891 453 THR C CA 1
ATOM 12288 C C . THR F 2 364 ? 110.10960 97.70056 153.75401 1.000 72.29978 453 THR C C 1
ATOM 12289 O O . THR F 2 364 ? 110.49116 97.48717 154.91054 1.000 75.84924 453 THR C O 1
ATOM 12293 N N . GLU F 2 365 ? 110.95109 98.06511 152.78303 1.000 70.93963 454 GLU C N 1
ATOM 12294 C CA . GLU F 2 365 ? 112.36815 98.26627 153.07100 1.000 72.55354 454 GLU C CA 1
ATOM 12295 C C . GLU F 2 365 ? 112.57428 99.41528 154.05026 1.000 73.99777 454 GLU C C 1
ATOM 12296 O O . GLU F 2 365 ? 113.40666 99.32406 154.96079 1.000 77.04765 454 GLU C O 1
ATOM 12302 N N . VAL F 2 366 ? 111.82515 100.50676 153.87750 1.000 71.45731 455 VAL C N 1
ATOM 12303 C CA . VAL F 2 366 ? 111.93894 101.64331 154.78770 1.000 73.06342 455 VAL C CA 1
ATOM 12304 C C . VAL F 2 366 ? 111.52163 101.24209 156.19708 1.000 78.10693 455 VAL C C 1
ATOM 12305 O O . VAL F 2 366 ? 112.18813 101.58835 157.18056 1.000 80.84016 455 VAL C O 1
ATOM 12309 N N . LEU F 2 367 ? 110.41568 100.50280 156.31808 1.000 78.84198 456 LEU C N 1
ATOM 12310 C CA . LEU F 2 367 ? 109.96143 100.05666 157.63181 1.000 80.04849 456 LEU C CA 1
ATOM 12311 C C . LEU F 2 367 ? 110.97554 99.12298 158.28077 1.000 81.81085 456 LEU C C 1
ATOM 12312 O O . LEU F 2 367 ? 111.22529 99.20929 159.48884 1.000 83.36166 456 LEU C O 1
ATOM 12317 N N . LYS F 2 368 ? 111.56650 98.21860 157.49544 1.000 80.82178 457 LYS C N 1
ATOM 12318 C CA . LYS F 2 368 ? 112.58736 97.32628 158.03360 1.000 81.64474 457 LYS C CA 1
ATOM 12319 C C . LYS F 2 368 ? 113.82389 98.09587 158.47601 1.000 83.04153 457 LYS C C 1
ATOM 12320 O O . LYS F 2 368 ? 114.47253 97.71624 159.45787 1.000 83.33813 457 LYS C O 1
ATOM 12326 N N . GLY F 2 369 ? 114.17009 99.16990 157.76352 1.000 82.48597 458 GLY C N 1
ATOM 12327 C CA . GLY F 2 369 ? 115.29431 99.99043 158.18314 1.000 81.84755 458 GLY C CA 1
ATOM 12328 C C . GLY F 2 369 ? 115.06833 100.64351 159.53322 1.000 83.58489 458 GLY C C 1
ATOM 12329 O O . GLY F 2 369 ? 116.00410 100.80480 160.32045 1.000 83.44498 458 GLY C O 1
ATOM 12330 N N . VAL F 2 370 ? 113.82809 101.02826 159.81823 1.000 84.13815 459 VAL C N 1
ATOM 12331 C CA . VAL F 2 370 ? 113.48580 101.63033 161.10046 1.000 85.90583 459 VAL C CA 1
ATOM 12332 C C . VAL F 2 370 ? 113.54975 100.58314 162.20615 1.000 86.34943 459 VAL C C 1
ATOM 12333 O O . VAL F 2 370 ? 114.44947 100.60670 163.04588 1.000 86.35142 459 VAL C O 1
#

Radius of gyration: 35.32 Å; Cα contacts (8 Å, |Δi|>4): 3604; chains: 6; bounding box: 76×82×114 Å